Protein 7V9P (pdb70)

Foldseek 3Di:
DAWFFPVLLVVVLVFKAWAEKEKEKECAVVLDDPPQWWIKIKIKTKMFTPDAQAKDFWAAAAPFWPWKAKQRRTADCPVPDNHPHGIDGRHHGIMIMITIGIATEDCQLQAKHWDFDDVPRKIKIKGQQPPHRLNRRYIGNQAFFRWYKYKYKYKYQPLKDKDWQAQWDWADDPPRIIMTTGDTWQIWHSRLTMIIMINWDKDWDWQPAPVAHIAIEMETEHPVLVVQAPVVVVVLLLSLLQVPVCVLQVHHQDTHYAYEYEDEPHPPAWDQRNRYIYGHCVLRDPDDAAVVSVVVSSLVSQLSSNCSQQDTQAHANHCLCVLVSNLVSNLRSLVSCLVGHPPVQSVLVLLQPLLVVVQLQLQFPPHFFCRDDDGISVSHVSSLSNQAVLQVCLVLDVVLLSVLSNVLSVVAGSGYDHPVSSVVSSCVSRVDDCVVVCVQHGGWTAAKEWEKDFDADPQQATQWIKIFIWFGPPTDGAWHKTWAKKWAWAQDVVHGFTETDDIDTDIDTPGMDIDPVRGGPHRHQAIWGHPVVRHNHQYDYDDRNLVCCLVALLRHDRSNVSSVSLVNQLVCLLQLNHALVSLLCQQLDDDCRGHLNSRPDLSSSLSSLVSNQCSLQQQAAVVCSVVSLVSLLVSLVVSLLPDDAQHNSNVSSLLSNLQGDDDPVSLVQLVCCLVVVNHRHNDDCDLVVNLSSLLSCQLVVNDDLVVLVVSCVVPVDPVSLLSSLLSQLSRQDLVSLVVLCCCLQPPPVDDQSNSLSSLNNNDGSVRLVSCVVCLLVLLVRLQVSPVPDPPVRSVSSNQSSHPLSDQDVVSLVSLVVSLVDDGDPVSNSSSSSSSVSSVSSVSSNVSNVD/DAWDFPVLLVVCLVFKAWAEKEWEWEAADAFKIKIKIKTKMFTPDFQAKDFWAAAAPFWPWKAKPNRTADCVPPDRRGHGIGGGHHRIIIMMTIGIAGEDCQQAAWHWDQDPVPRKIKIKHQQPPHRLNRHYIGRQFWFRWYKYWYKYKYQQLKDKDWQAAWDWDDPPPNIIITTGDIWFIGHSRLTIIIMINWDKDWDWQPDDDPAHIAIEMETEHPVLVVQAPVVVLVLLVSLLQVPPCVLQVHHQPTHYAYEYAYEPHPPQWDQRRRYIYGHCVLRPPDDAAVVSVLVSSLVSQLSVNCSQQDTQAHANHCLCVLVSNLVSNLRSLVSCCVGHPPVQSVLVLVQPLLLVQQLQLQFPPHFFSRDDDRIPVRHSSSLSNQAVLQVCLVLDVVLLSQLSNVLSVVAGSGYDHPVSSVVSSCVSRVDDCPCVCVQHRGWTAAKEWEKDFDADPVQATQWIKIFIWFGPPTPGAWDKTWAKKWAWAQDPVPGFTETDDIDTDIDTDGMDIDVVRGGPHRHQAIWGRPVVRHRHQYDYDPRNLVCLLVPLLRHDRSRVSSVSLSNQLVCLLQLNHALVSLLCQQLDDDCRGHLNSRPDLSSSLSSLVSNQCSLQQQAAPVCSVVSLVSLLVSLVVSLLVDDAQHNSVVSSLLSNLQGDDDVVSLVQLVCCLVVVNHRGNDDCDLVNNLSSLLSCQLVVNDDPVVLVVSCVVPVDPVSVLSSLLSQLSRQDLVSLVVLVCCLLPVPPDPLSSSLSSLNNNDGSVRLPSCPVVLLVLLVRLQVLPVPDPPVSSVSSNLSSHPLSDLDVVSLVSLVVSQVDDGDDVSNSSSSSSSVSSVSSNSSNVSNVD

Sequence (1695 aa):
PPNLTREQAEQRAALLEVQSYAIELDLSAGAGGPEVETFGSTTTVRFRSATPGAESWIDLVAARVRSAVLNGVELDVSDYDESTGIRLPELAADNELVVHADCQYTNTGEGLHRFIDPVDGGVYLYSQFETADAKRMFTCFDQPDLKATYQITVTAPQDWKVISNAAGEVTDTGEGTRRHVFDTTKPMSTYLVALVAGPYAEWRDVFPGDGQDEIPLGIYCRASLAEHLDAERLFIETKQGFGFFHKAFGVPYPFGKYDQCFVPEFNAGAMENAGCVTFLEDYVFRSRVTGYLYERRSETVLHEMAHMWFGDLVTMRWWDDLWLNESFATWASVLAQVGATQYTNAWTTFASVEKSWAYRQDQLPSTHPVAADIPDLQAVTYAKGASVVLKQLVAYVGLENFLAGLKVYFDRHAWGNATLDDLLVALEEASGRDLSWWSSAQWLQTTGLNMLRPKLAIDDEGRFTSFSVLQSPARPGAGEHRTHRLAIGIYDDDPATGELVRTHRVELDVTGERTEVPDLVGVHRGKLVLVNDDDLTYCTMRLDPQSLATLIDRIADIQESLPRALCWSTAWEMTREEAELKARDFVSLVLGSSPTTGIGAESEIGVVQRVLLQTQTALASYADPAWQPEGWRRFAGRLLELARAAEPGSDHQLAFVNSLAGSVLGEEQISAMMRGWLDGTAPLEGLTVDTDLRWGLLQALVAHGAAGEAEIDAELERDQTATGRRRAERARSLIPTPEAKEKAWQRAVHDDQLPNAISSDAIISGFQHPGQRELLASYVRRYFDEIDEVWHRRSSERAQPTVIGLFPSWAVDEDTVAVADRWLEGEHAPALRRLVSEGRAGIVRALAAREFDRSPPNLTREQAEQRAALLEVQSYAIELDLSAVETFGSTTTVRFRSATPGAESWIDLVAARVRSAVLNGVELDVSDYDESTGIRLPELAADNELVVHADCQYTNTGEGLHRFIDPVDGGVYLYSQFETADAKRMFTCFDQPDLKATYQITVTAPQDWKVISNAAGEVTDTGEGTRRHVFDTTKPMSTYLVALVAGPYAEWRDVFPGDDGQDEIPLGIYCRASLAEHLDAERLFIETKQGFGFFHKAFGVPYPFGKYDQCFVPEFNAGAMENAGCVTFLEDYVFRSRVTGYLYERRSETVLHEMAHMWFGDLVTMRWWDDLWLNESFATWASVLAQVGATQYTNNAWTTFASVEKSWAYRQDQLPSTHPVAADIPDLQAVTYAKGASVLKQLVAYVGLENFLAGLKVYFDRHAWGNATLDDLLVALEEASGRDLSWWSAQWLQTTGLNMLRPKLAIDDEGRFTSFSSVLQSPARPGAGEHRTHRLAIGIYDDDPATGELVRTHRVELDVTGERTEVPDLVGVHRGKLVLVNDDDLTYCTMRLDPQSLATLIDRIADIQESLPRALCWSTAWEMTREAELKARDFVSLVLGSSPTTGIGAESEIGVVQRVLLQTQTALASYADPAWQPEGWRRFAGRLLELARAAEPGSDHQLAFVNSLAGSVLGEEQISAMRGWLDGTAPLEGLTVDTDDLRWGLLQALVAHGAAGEAEIDAELERDQTATGRRRAERARSLIPTPEAKEKAWQRAVHDDQLPNAISDAIISGFQHPGQRELLASYVRRYFDEIDEVWHRRSSERAQPTVIGLFPSWAVDEDTVAVADRWLEGEHAPALRRLVSEGRAGIVRALAAREFDRS

InterPro domains:
  IPR001930 Peptidase M1, alanine aminopeptidase/leukotriene A4 hydrolase [PR00756] (137-152)
  IPR001930 Peptidase M1, alanine aminopeptidase/leukotriene A4 hydrolase [PR00756] (184-199)
  IPR001930 Peptidase M1, alanine aminopeptidase/leukotriene A4 hydrolase [PR00756] (269-279)
  IPR001930 Peptidase M1, alanine aminopeptidase/leukotriene A4 hydrolase [PR00756] (303-318)
  IPR001930 Peptidase M1, alanine aminopeptidase/leukotriene A4 hydrolase [PR00756] (322-334)
  IPR012778 Peptidase M1, aminopeptidase [TIGR02412] (5-857)
  IPR014782 Peptidase M1, membrane alanine aminopeptidase [PF01433] (241-451)
  IPR024571 ERAP1-like C-terminal domain [PF11838] (536-848)
  IPR027268 Peptidase M4/M1, CTD superfamily [G3DSA:1.10.390.10] (212-456)
  IPR042097 Aminopeptidase N-like , N-terminal domain superfamliy [G3DSA:2.60.40.1730] (18-202)
  IPR042097 Aminopeptidase N-like , N-terminal domain superfamliy [SSF63737] (14-201)
  IPR045357 Aminopeptidase N-like , N-terminal domain [PF17900] (104-194)
  IPR050344 Peptidase M1 family aminopeptidases [PTHR11533] (18-582)

Solvent-accessible surface area: 61987 Å² total; per-residue (Å²): 100,30,57,11,39,44,102,71,2,90,108,0,29,85,26,6,102,8,58,34,2,40,1,100,4,74,0,50,66,0,52,33,27,121,130,26,107,29,6,15,2,29,0,32,0,128,2,97,8,79,77,88,41,22,93,4,35,0,6,0,5,1,46,132,15,136,36,4,37,6,68,63,100,144,26,121,27,95,128,39,72,64,62,77,6,5,120,0,58,134,3,40,55,96,7,61,0,39,1,63,0,24,0,54,22,19,134,50,11,60,0,1,1,16,29,70,3,118,115,79,50,12,6,0,0,0,1,13,0,46,28,11,26,0,5,40,0,0,1,0,0,3,3,1,22,8,22,2,31,0,47,3,10,0,31,0,17,103,111,12,78,16,8,2,7,18,53,29,127,72,67,104,54,72,151,49,19,81,91,8,48,12,84,79,12,95,43,1,0,1,2,0,1,0,0,0,0,0,38,2,26,76,71,116,45,60,22,84,52,67,93,6,116,102,4,48,0,0,1,9,0,29,43,26,35,27,145,70,14,44,8,97,72,4,11,34,7,0,60,54,0,0,42,39,0,43,148,16,0,32,17,54,15,14,18,53,17,0,7,5,0,2,0,1,94,14,120,56,21,17,3,5,0,1,0,0,0,0,0,47,26,98,41,14,26,75,14,94,27,6,25,31,72,47,18,46,1,0,14,25,0,0,26,9,0,0,0,0,0,8,2,0,4,2,1,11,104,15,6,40,15,21,15,6,5,36,0,0,0,14,3,0,0,1,11,0,0,18,54,28,12,124,16,83,62,1,14,3,11,2,2,10,4,16,0,13,112,0,17,122,81,5,33,21,82,25,33,67,39,6,29,43,123,23,69,29,21,144,44,72,48,92,14,6,0,0,0,0,4,6,0,6,4,5,26,5,24,22,146,50,0,41,53,0,0,77,60,7,1,81,127,30,38,80,22,21,2,41,28,90,37,0,15,55,1,0,52,115,35,28,72,63,86,1,86,175,5,11,50,28,1,4,105,20,22,0,9,0,54,0,76,7,121,37,42,75,42,158,118,18,94,3,73,61,7,4,0,58,7,39,52,0,140,50,38,91,14,40,57,1,17,0,59,0,0,0,0,0,1,38,46,7,19,7,34,27,53,1,4,4,22,4,22,15,61,23,52,0,75,22,58,131,26,112,4,101,36,0,81,33,10,84,9,14,75,0,0,0,0,3,1,14,1,2,0,0,3,16,14,4,8,9,118,85,0,50,60,14,1,79,102,46,4,21,50,3,67,37,12,23,5,14,0,9,0,4,15,6,1,17,8,13,1,15,67,26,66,21,54,1,67,58,0,2,73,14,0,12,25,107,35,94,91,41,4,0,18,38,3,79,38,22,11,4,0,48,51,3,3,95,18,0,24,57,0,0,28,24,16,0,15,63,93,30,5,76,54,0,15,154,121,0,1,30,29,0,6,98,13,0,125,86,18,79,57,26,24,38,45,4,15,4,6,0,72,12,0,17,35,0,37,15,39,128,111,17,17,64,12,0,65,5,9,8,77,42,112,63,87,22,127,41,18,71,42,32,51,33,10,36,0,11,0,2,4,2,0,0,6,53,54,44,9,39,74,81,55,0,71,61,8,37,135,153,10,128,60,77,44,0,108,91,64,0,11,76,0,59,2,1,27,40,54,101,76,12,0,66,116,5,2,73,64,2,2,71,51,70,160,34,63,71,47,6,5,58,10,1,12,57,0,2,60,16,48,48,6,75,150,45,0,60,75,10,8,131,59,0,10,112,27,4,51,91,0,42,168,85,19,70,74,106,38,0,88,43,0,1,88,25,1,10,0,56,25,15,14,68,114,92,5,10,55,25,1,59,182,16,36,140,37,174,36,39,108,51,1,77,120,19,0,31,40,19,74,24,32,4,64,48,2,38,53,4,14,100,71,1,125,94,86,34,55,12,41,50,104,74,3,97,113,0,30,83,29,8,106,9,54,34,2,41,0,102,4,70,1,46,94,132,98,22,6,16,2,27,0,34,0,134,1,93,8,80,74,89,45,22,81,7,59,0,6,1,7,6,46,128,16,134,30,0,37,5,63,69,95,126,25,122,31,90,126,44,71,66,66,76,3,8,162,0,51,134,4,42,52,93,6,58,0,40,1,61,0,21,0,81,17,20,128,68,4,65,0,0,2,62,27,92,1,121,112,75,50,12,32,0,0,0,1,13,0,45,30,8,22,0,4,44,0,0,2,0,0,4,2,1,24,6,23,3,31,1,47,1,14,0,31,0,33,92,117,23,72,17,8,1,10,16,58,40,133,70,65,105,53,42,99,42,15,68,90,5,51,10,88,80,12,106,44,2,0,1,2,0,1,0,0,0,0,0,37,1,22,74,68,118,42,62,20,78,46,23,92,72,6,121,105,3,54,0,0,1,9,0,24,50,37,12,23,169,87,14,47,5,140,73,4,12,41,6,0,59,52,0,0,16,38,0,13,106,16,0,36,16,62,14,17,20,53,16,0,7,5,0,2,0,1,106,17,115,53,23,17,4,4,0,1,0,0,0,0,1,39,17,95,37,2,26,83,20,92,26,6,26,35,74,49,17,43,2,0,12,25,1,0,26,8,0,0,0,0,0,9,1,0,5,2,0,12,105,18,6,38,19,17,13,6,4,29,0,0,0,15,3,0,0,0,13,0,0,20,53,32,15,124,17,86,59,1,13,3,12,2,2,12,3,14,2,14,95,0,15,122,93,5,40,35,85,22,34,78,37,7,29,42,119,21,72,28,23,134,43,66,45,94,17,5,0,0,0,0,4,5,0,5,4,6,14,5,25,21,143,52,0,38,52,0,0,77,54,8,1,81,125,38,38,84,22,21,2,42,25,92,39,0,17,51,2,0,48,113,36,28,72,58,78,1,87,81,2,15,53,37,0,1,102,20,21,0,6,0,56,0,77,5,127,47,43,76,47,153,114,18,79,3,72,59,7,19,0,48,8,30,36,0,150,55,50,96,21,40,56,0,17,0,57,0,0,0,0,0,1,37,60,7,18,8,33,25,50,1,2,5,24,5,23,15,58,25,47,0,59,29,96,156,22,135,2,100,34,0,83,32,9,79,10,13,73,0,0,0,0,3,1,13,1,1,0,0,2,13,12,4,8,7,116,85,0,47,60,14,1,78,104,44,5,22,48,2,68,39,11,24,7,13,3,10,0,6,20,4,1,18,12,13,1,15,82,26,60,22,58,2,69,56,0,2,73,13,0,11,25,106,36,114,68,43,3,0,18,42,3,77,37,20,14,4,0,48,53,3,4,97,20,0,24,56,0,0,26,26,15,0,20,58,90,33,11,80,57,0,11,149,126,0,2,26,34,0,4,103,14,0,127,88,17,79,41,28,22,40,45,3,14,3,4,0,74,13,0,16,36,0,38,14,36,130,111,17,11,75,12,1,75,5,9,10,82,43,113,60,86,22,138,42,16,73,41,32,55,39,11,32,0,15,0,2,3,2,0,0,6,46,49,37,8,38,87,81,56,0,75,62,11,35,146,159,18,79,70,72,45,0,115,99,56,0,12,70,0,66,3,1,21,42,55,96,75,13,0,59,124,7,1,69,62,1,3,73,64,50,100,25,73,54,58,12,8,57,11,1,12,57,0,1,59,14,52,45,7,65,143,48,0,62,75,9,10,147,62,2,11,112,36,5,48,84,1,43,147,88,18,68,57,82,80,0,71,44,3,1,99,20,2,18,3,57,22,18,14,69,118,81,11,10,54,26,2,54,68,19,27,152,33,165,36,36,116,51,1,82,113,16,0,25,37,21,75,22,35,11,61,44,3,36,52,5,13,92,78,1,118,102

Nearest PDB structures (foldseek):
  7v9p-assembly2_B  TM=1.001E+00  e=0.000E+00  Saccharopolyspora erythraea NRRL 2338
  7v9p-assembly1_A  TM=9.987E-01  e=0.000E+00  Saccharopolyspora erythraea NRRL 2338
  7v9o-assembly1_A  TM=9.554E-01  e=0.000E+00  Saccharopolyspora erythraea NRRL 2338
  7v9q-assembly1_A  TM=8.809E-01  e=0.000E+00  Saccharopolyspora erythraea NRRL 2338
  4j3b-assembly1_A  TM=7.709E-01  e=1.408E-34  Plasmodium falciparum FcB1/Columbia

B-factor: mean 42.6, std 12.94, range [20.42, 104.17]

Structure (mmCIF, N/CA/C/O backbone):
data_7V9P
#
_entry.id   7V9P
#
_cell.length_a   91.420
_cell.length_b   66.630
_cell.length_c   153.740
_cell.angle_alpha   90.000
_cell.angle_beta   93.410
_cell.angle_gamma   90.000
#
_symmetry.space_group_name_H-M   'P 1 21 1'
#
loop_
_entity.id
_entity.type
_entity.pdbx_description
1 polymer 'Alanine aminopeptidase'
2 non-polymer 'ZINC ION'
3 water water
#
loop_
_atom_site.group_PDB
_atom_site.id
_atom_site.type_symbol
_atom_site.label_atom_id
_atom_site.label_alt_id
_atom_site.label_comp_id
_atom_site.label_asym_id
_atom_site.label_entity_id
_atom_site.label_seq_id
_atom_site.pdbx_PDB_ins_code
_atom_site.Cartn_x
_atom_site.Cartn_y
_atom_site.Cartn_z
_atom_site.occupancy
_atom_site.B_iso_or_equiv
_atom_site.auth_seq_id
_atom_site.auth_comp_id
_atom_site.auth_asym_id
_atom_site.auth_atom_id
_atom_site.pdbx_PDB_model_num
ATOM 1 N N . PRO A 1 27 ? 14.075 -18.072 88.379 1.00 84.93 3 PRO A N 1
ATOM 2 C CA . PRO A 1 27 ? 15.376 -17.533 87.997 1.00 72.94 3 PRO A CA 1
ATOM 3 C C . PRO A 1 27 ? 15.453 -16.091 88.488 1.00 67.12 3 PRO A C 1
ATOM 4 O O . PRO A 1 27 ? 14.438 -15.454 88.597 1.00 68.30 3 PRO A O 1
ATOM 8 N N . PRO A 1 28 ? 16.655 -15.569 88.770 1.00 64.86 4 PRO A N 1
ATOM 9 C CA . PRO A 1 28 ? 16.800 -14.179 89.189 1.00 65.34 4 PRO A CA 1
ATOM 10 C C . PRO A 1 28 ? 16.308 -13.065 88.248 1.00 67.21 4 PRO A C 1
ATOM 11 O O . PRO A 1 28 ? 16.347 -13.274 87.064 1.00 75.86 4 PRO A O 1
ATOM 15 N N . ASN A 1 29 ? 15.877 -11.914 88.781 1.00 65.72 5 ASN A N 1
ATOM 16 C CA . ASN A 1 29 ? 15.495 -10.819 87.954 1.00 71.03 5 ASN A CA 1
ATOM 17 C C . ASN A 1 29 ? 16.473 -9.717 88.128 1.00 67.91 5 ASN A C 1
ATOM 18 O O . ASN A 1 29 ? 16.196 -8.723 88.698 1.00 69.41 5 ASN A O 1
ATOM 23 N N . LEU A 1 30 ? 17.655 -9.937 87.643 1.00 62.05 6 LEU A N 1
ATOM 24 C CA . LEU A 1 30 ? 18.697 -8.953 87.763 1.00 60.91 6 LEU A CA 1
ATOM 25 C C . LEU A 1 30 ? 18.304 -7.586 87.228 1.00 61.94 6 LEU A C 1
ATOM 26 O O . LEU A 1 30 ? 17.917 -7.465 86.109 1.00 62.62 6 LEU A O 1
ATOM 31 N N . THR A 1 31 ? 18.319 -6.576 88.072 1.00 57.85 7 THR A N 1
ATOM 32 C CA . THR A 1 31 ? 17.987 -5.231 87.629 1.00 55.69 7 THR A CA 1
ATOM 33 C C . THR A 1 31 ? 19.232 -4.526 87.107 1.00 52.89 7 THR A C 1
ATOM 34 O O . THR A 1 31 ? 20.367 -4.902 87.415 1.00 50.82 7 THR A O 1
ATOM 38 N N . ARG A 1 32 ? 19.001 -3.488 86.299 1.00 53.44 8 ARG A N 1
ATOM 39 C CA . ARG A 1 32 ? 20.108 -2.700 85.772 1.00 54.78 8 ARG A CA 1
ATOM 40 C C . ARG A 1 32 ? 20.975 -2.146 86.896 1.00 53.28 8 ARG A C 1
ATOM 41 O O . ARG A 1 32 ? 22.208 -2.219 86.830 1.00 51.84 8 ARG A O 1
ATOM 49 N N . GLU A 1 33 ? 20.346 -1.604 87.946 1.00 55.38 9 GLU A N 1
ATOM 50 C CA . GLU A 1 33 ? 21.094 -1.029 89.064 1.00 58.13 9 GLU A CA 1
ATOM 51 C C . GLU A 1 33 ? 21.929 -2.085 89.787 1.00 50.70 9 GLU A C 1
ATOM 52 O O . GLU A 1 33 ? 23.074 -1.820 90.168 1.00 52.17 9 GLU A O 1
ATOM 58 N N . GLN A 1 34 ? 21.418 -3.279 89.928 1.00 46.78 10 GLN A N 1
ATOM 59 C CA . GLN A 1 34 ? 22.154 -4.363 90.524 1.00 51.25 10 GLN A CA 1
ATOM 60 C C . GLN A 1 34 ? 23.343 -4.719 89.676 1.00 55.17 10 GLN A C 1
ATOM 61 O O . GLN A 1 34 ? 24.422 -4.939 90.139 1.00 46.56 10 GLN A O 1
ATOM 67 N N . ALA A 1 35 ? 23.118 -4.797 88.382 1.00 50.84 11 ALA A N 1
ATOM 68 C CA . ALA A 1 35 ? 24.212 -5.081 87.461 1.00 44.21 11 ALA A CA 1
ATOM 69 C C . ALA A 1 35 ? 25.282 -3.998 87.526 1.00 41.78 11 ALA A C 1
ATOM 70 O O . ALA A 1 35 ? 26.481 -4.299 87.488 1.00 44.88 11 ALA A O 1
ATOM 72 N N . GLU A 1 36 ? 24.870 -2.731 87.617 1.00 44.13 12 GLU A N 1
ATOM 73 C CA . GLU A 1 36 ? 25.831 -1.634 87.686 1.00 44.54 12 GLU A CA 1
ATOM 74 C C . GLU A 1 36 ? 26.643 -1.687 88.973 1.00 48.07 12 GLU A C 1
ATOM 75 O O . GLU A 1 36 ? 27.864 -1.482 88.962 1.00 49.61 12 GLU A O 1
ATOM 81 N N . GLN A 1 37 ? 25.971 -1.948 90.093 1.00 53.49 13 GLN A N 1
ATOM 82 C CA . GLN A 1 37 ? 26.656 -2.121 91.372 1.00 48.04 13 GLN A CA 1
ATOM 83 C C . GLN A 1 37 ? 27.695 -3.237 91.287 1.00 52.34 13 GLN A C 1
ATOM 84 O O . GLN A 1 37 ? 28.873 -3.029 91.607 1.00 43.82 13 GLN A O 1
ATOM 90 N N . ARG A 1 38 ? 27.285 -4.419 90.808 1.00 48.66 14 ARG A N 1
ATOM 91 C CA . ARG A 1 38 ? 28.227 -5.529 90.679 1.00 52.06 14 ARG A CA 1
ATOM 92 C C . ARG A 1 38 ? 29.382 -5.177 89.740 1.00 49.62 14 ARG A C 1
ATOM 93 O O . ARG A 1 38 ? 30.541 -5.508 90.025 1.00 46.19 14 ARG A O 1
ATOM 101 N N . ALA A 1 39 ? 29.092 -4.469 88.634 1.00 49.24 15 ALA A N 1
ATOM 102 C CA . ALA A 1 39 ? 30.133 -4.123 87.666 1.00 38.32 15 ALA A CA 1
ATOM 103 C C . ALA A 1 39 ? 31.115 -3.097 88.220 1.00 48.42 15 ALA A C 1
ATOM 104 O O . ALA A 1 39 ? 32.316 -3.165 87.927 1.00 47.29 15 ALA A O 1
ATOM 106 N N . ALA A 1 40 ? 30.619 -2.114 88.980 1.00 44.91 16 ALA A N 1
ATOM 107 C CA . ALA A 1 40 ? 31.504 -1.197 89.695 1.00 48.03 16 ALA A CA 1
ATOM 108 C C . ALA A 1 40 ? 32.476 -1.948 90.600 1.00 49.80 16 ALA A C 1
ATOM 109 O O . ALA A 1 40 ? 33.650 -1.581 90.707 1.00 48.84 16 ALA A O 1
ATOM 111 N N . LEU A 1 41 ? 32.007 -3.021 91.238 1.00 47.51 17 LEU A N 1
ATOM 112 C CA . LEU A 1 41 ? 32.793 -3.730 92.244 1.00 49.68 17 LEU A CA 1
ATOM 113 C C . LEU A 1 41 ? 33.770 -4.728 91.623 1.00 55.72 17 LEU A C 1
ATOM 114 O O . LEU A 1 41 ? 34.951 -4.750 91.988 1.00 52.79 17 LEU A O 1
ATOM 119 N N . LEU A 1 42 ? 33.307 -5.557 90.684 1.00 44.81 18 LEU A N 1
ATOM 120 C CA . LEU A 1 42 ? 34.032 -6.748 90.252 1.00 45.36 18 LEU A CA 1
ATOM 121 C C . LEU A 1 42 ? 34.645 -6.585 88.863 1.00 49.48 18 LEU A C 1
ATOM 122 O O . LEU A 1 42 ? 34.149 -5.824 88.027 1.00 46.35 18 LEU A O 1
ATOM 127 N N . GLU A 1 43 ? 35.746 -7.303 88.635 1.00 41.29 19 GLU A N 1
ATOM 128 C CA . GLU A 1 43 ? 36.349 -7.452 87.313 1.00 42.86 19 GLU A CA 1
ATOM 129 C C . GLU A 1 43 ? 36.833 -8.890 87.177 1.00 42.85 19 GLU A C 1
ATOM 130 O O . GLU A 1 43 ? 37.728 -9.314 87.913 1.00 41.45 19 GLU A O 1
ATOM 136 N N . VAL A 1 44 ? 36.260 -9.635 86.231 1.00 41.99 20 VAL A N 1
ATOM 137 C CA . VAL A 1 44 ? 36.438 -11.087 86.147 1.00 41.21 20 VAL A CA 1
ATOM 138 C C . VAL A 1 44 ? 37.544 -11.387 85.148 1.00 37.57 20 VAL A C 1
ATOM 139 O O . VAL A 1 44 ? 37.575 -10.804 84.061 1.00 33.90 20 VAL A O 1
ATOM 143 N N . GLN A 1 45 ? 38.458 -12.291 85.510 1.00 37.54 21 GLN A N 1
ATOM 144 C CA . GLN A 1 45 ? 39.539 -12.643 84.596 1.00 37.46 21 GLN A CA 1
ATOM 145 C C . GLN A 1 45 ? 39.231 -13.895 83.797 1.00 34.00 21 GLN A C 1
ATOM 146 O O . GLN A 1 45 ? 39.343 -13.886 82.562 1.00 33.45 21 GLN A O 1
ATOM 152 N N . SER A 1 46 ? 38.855 -14.981 84.476 1.00 34.27 22 SER A N 1
ATOM 153 C CA . SER A 1 46 ? 38.787 -16.260 83.799 1.00 34.63 22 SER A CA 1
ATOM 154 C C . SER A 1 46 ? 37.811 -17.192 84.498 1.00 34.09 22 SER A C 1
ATOM 155 O O . SER A 1 46 ? 37.694 -17.191 85.730 1.00 34.67 22 SER A O 1
ATOM 158 N N . TYR A 1 47 ? 37.132 -17.995 83.687 1.00 35.39 23 TYR A N 1
ATOM 159 C CA . TYR A 1 47 ? 36.369 -19.149 84.130 1.00 33.65 23 TYR A CA 1
ATOM 160 C C . TYR A 1 47 ? 37.022 -20.413 83.585 1.00 33.81 23 TYR A C 1
ATOM 161 O O . TYR A 1 47 ? 37.465 -20.457 82.433 1.00 34.38 23 TYR A O 1
ATOM 170 N N . ALA A 1 48 ? 37.084 -21.437 84.428 1.00 34.43 24 ALA A N 1
ATOM 171 C CA . ALA A 1 48 ? 37.458 -22.785 84.038 1.00 34.64 24 ALA A CA 1
ATOM 172 C C . ALA A 1 48 ? 36.257 -23.647 84.384 1.00 35.14 24 ALA A C 1
ATOM 173 O O . ALA A 1 48 ? 35.894 -23.757 85.559 1.00 37.27 24 ALA A O 1
ATOM 175 N N . ILE A 1 49 ? 35.619 -24.229 83.373 1.00 35.96 25 ILE A N 1
ATOM 176 C CA . ILE A 1 49 ? 34.362 -24.937 83.552 1.00 37.26 25 ILE A CA 1
ATOM 177 C C . ILE A 1 49 ? 34.602 -26.400 83.197 1.00 41.24 25 ILE A C 1
ATOM 178 O O . ILE A 1 49 ? 35.243 -26.701 82.182 1.00 36.76 25 ILE A O 1
ATOM 183 N N . GLU A 1 50 ? 34.138 -27.303 84.068 1.00 34.65 26 GLU A N 1
ATOM 184 C CA . GLU A 1 50 ? 34.225 -28.746 83.854 1.00 42.75 26 GLU A CA 1
ATOM 185 C C . GLU A 1 50 ? 32.822 -29.333 83.929 1.00 41.55 26 GLU A C 1
ATOM 186 O O . GLU A 1 50 ? 32.174 -29.286 84.985 1.00 41.93 26 GLU A O 1
ATOM 192 N N . LEU A 1 51 ? 32.363 -29.887 82.816 1.00 37.59 27 LEU A N 1
ATOM 193 C CA . LEU A 1 51 ? 31.035 -30.475 82.698 1.00 45.56 27 LEU A CA 1
ATOM 194 C C . LEU A 1 51 ? 31.161 -31.990 82.576 1.00 46.90 27 LEU A C 1
ATOM 195 O O . LEU A 1 51 ? 31.900 -32.500 81.723 1.00 42.09 27 LEU A O 1
ATOM 200 N N . ASP A 1 52 ? 30.451 -32.706 83.439 1.00 43.35 28 ASP A N 1
ATOM 201 C CA . ASP A 1 52 ? 30.391 -34.161 83.370 1.00 43.96 28 ASP A CA 1
ATOM 202 C C . ASP A 1 52 ? 29.063 -34.528 82.719 1.00 39.95 28 ASP A C 1
ATOM 203 O O . ASP A 1 52 ? 28.014 -34.532 83.370 1.00 49.28 28 ASP A O 1
ATOM 208 N N . LEU A 1 53 ? 29.098 -34.771 81.412 1.00 43.24 29 LEU A N 1
ATOM 209 C CA . LEU A 1 53 ? 27.909 -35.147 80.667 1.00 41.98 29 LEU A CA 1
ATOM 210 C C . LEU A 1 53 ? 27.846 -36.646 80.408 1.00 45.39 29 LEU A C 1
ATOM 211 O O . LEU A 1 53 ? 27.151 -37.076 79.478 1.00 46.78 29 LEU A O 1
ATOM 216 N N . SER A 1 54 ? 28.577 -37.455 81.188 1.00 48.99 30 SER A N 1
ATOM 217 C CA . SER A 1 54 ? 28.647 -38.881 80.872 1.00 49.46 30 SER A CA 1
ATOM 218 C C . SER A 1 54 ? 27.281 -39.551 80.991 1.00 45.67 30 SER A C 1
ATOM 219 O O . SER A 1 54 ? 26.997 -40.507 80.265 1.00 51.14 30 SER A O 1
ATOM 222 N N . ALA A 1 55 ? 26.409 -39.036 81.851 1.00 46.74 31 ALA A N 1
ATOM 223 C CA . ALA A 1 55 ? 25.065 -39.582 81.988 1.00 54.41 31 ALA A CA 1
ATOM 224 C C . ALA A 1 55 ? 24.081 -39.002 80.978 1.00 58.71 31 ALA A C 1
ATOM 225 O O . ALA A 1 55 ? 22.903 -39.371 81.004 1.00 50.23 31 ALA A O 1
ATOM 227 N N . GLY A 1 56 ? 24.537 -38.130 80.073 1.00 52.59 32 GLY A N 1
ATOM 228 C CA . GLY A 1 56 ? 23.622 -37.364 79.243 1.00 46.69 32 GLY A CA 1
ATOM 229 C C . GLY A 1 56 ? 22.954 -38.141 78.127 1.00 51.93 32 GLY A C 1
ATOM 230 O O . GLY A 1 56 ? 21.926 -37.685 77.610 1.00 49.26 32 GLY A O 1
ATOM 231 N N . ALA A 1 57 ? 23.431 -39.309 77.806 1.00 48.45 33 ALA A N 1
ATOM 232 C CA . ALA A 1 57 ? 22.823 -40.127 76.791 1.00 56.88 33 ALA A CA 1
ATOM 233 C C . ALA A 1 57 ? 21.673 -41.085 77.245 1.00 65.36 33 ALA A C 1
ATOM 234 O O . ALA A 1 57 ? 21.183 -41.884 76.491 1.00 53.54 33 ALA A O 1
ATOM 236 N N . GLY A 1 58 ? 21.211 -40.991 78.467 1.00 60.98 34 GLY A N 1
ATOM 237 C CA . GLY A 1 58 ? 20.120 -41.855 78.904 1.00 58.56 34 GLY A CA 1
ATOM 238 C C . GLY A 1 58 ? 18.729 -41.315 78.526 1.00 65.09 34 GLY A C 1
ATOM 239 O O . GLY A 1 58 ? 18.584 -40.424 77.748 1.00 68.77 34 GLY A O 1
ATOM 240 N N . GLY A 1 59 ? 17.690 -41.858 79.111 1.00 64.33 35 GLY A N 1
ATOM 241 C CA . GLY A 1 59 ? 16.350 -41.460 78.767 1.00 57.26 35 GLY A CA 1
ATOM 242 C C . GLY A 1 59 ? 15.913 -40.222 79.466 1.00 66.10 35 GLY A C 1
ATOM 243 O O . GLY A 1 59 ? 16.679 -39.594 80.122 1.00 67.31 35 GLY A O 1
ATOM 244 N N . PRO A 1 60 ? 14.640 -39.921 79.401 1.00 66.60 36 PRO A N 1
ATOM 245 C CA . PRO A 1 60 ? 13.941 -38.739 79.893 1.00 71.70 36 PRO A CA 1
ATOM 246 C C . PRO A 1 60 ? 14.139 -38.478 81.361 1.00 69.08 36 PRO A C 1
ATOM 247 O O . PRO A 1 60 ? 14.093 -37.337 81.745 1.00 68.75 36 PRO A O 1
ATOM 251 N N . GLU A 1 61 ? 14.293 -39.490 82.165 1.00 63.53 37 GLU A N 1
ATOM 252 C CA . GLU A 1 61 ? 14.545 -39.257 83.544 1.00 70.93 37 GLU A CA 1
ATOM 253 C C . GLU A 1 61 ? 15.865 -38.513 83.829 1.00 68.31 37 GLU A C 1
ATOM 254 O O . GLU A 1 61 ? 15.948 -37.905 84.868 1.00 68.74 37 GLU A O 1
ATOM 260 N N . VAL A 1 62 ? 16.889 -38.616 82.992 1.00 64.35 38 VAL A N 1
ATOM 261 C CA . VAL A 1 62 ? 18.139 -37.923 83.306 1.00 65.09 38 VAL A CA 1
ATOM 262 C C . VAL A 1 62 ? 17.848 -36.485 83.386 1.00 61.76 38 VAL A C 1
ATOM 263 O O . VAL A 1 62 ? 17.410 -35.875 82.455 1.00 61.97 38 VAL A O 1
ATOM 267 N N . GLU A 1 63 ? 18.177 -35.930 84.513 1.00 58.36 39 GLU A N 1
ATOM 268 C CA . GLU A 1 63 ? 17.805 -34.606 84.779 1.00 58.44 39 GLU A CA 1
ATOM 269 C C . GLU A 1 63 ? 18.914 -33.650 85.039 1.00 60.13 39 GLU A C 1
ATOM 270 O O . GLU A 1 63 ? 18.736 -32.459 84.899 1.00 53.45 39 GLU A O 1
ATOM 276 N N . THR A 1 64 ? 20.059 -34.165 85.397 1.00 55.34 40 THR A N 1
ATOM 277 C CA . THR A 1 64 ? 21.106 -33.238 85.804 1.00 56.44 40 THR A CA 1
ATOM 278 C C . THR A 1 64 ? 22.445 -33.670 85.220 1.00 47.48 40 THR A C 1
ATOM 279 O O . THR A 1 64 ? 22.633 -34.820 84.831 1.00 42.13 40 THR A O 1
ATOM 283 N N . PHE A 1 65 ? 23.381 -32.721 85.177 1.00 55.72 41 PHE A N 1
ATOM 284 C CA . PHE A 1 65 ? 24.761 -32.976 84.786 1.00 46.01 41 PHE A CA 1
ATOM 285 C C . PHE A 1 65 ? 25.688 -32.284 85.780 1.00 40.01 41 PHE A C 1
ATOM 286 O O . PHE A 1 65 ? 25.297 -31.336 86.462 1.00 46.76 41 PHE A O 1
ATOM 294 N N . GLY A 1 66 ? 26.926 -32.768 85.854 1.00 38.71 42 GLY A N 1
ATOM 295 C CA . GLY A 1 66 ? 27.887 -32.207 86.791 1.00 41.76 42 GLY A CA 1
ATOM 296 C C . GLY A 1 66 ? 28.555 -30.974 86.218 1.00 44.63 42 GLY A C 1
ATOM 297 O O . GLY A 1 66 ? 29.049 -30.995 85.086 1.00 44.74 42 GLY A O 1
ATOM 298 N N . SER A 1 67 ? 28.574 -29.894 87.006 1.00 45.77 43 SER A N 1
ATOM 299 C CA . SER A 1 67 ? 29.144 -28.606 86.612 1.00 41.10 43 SER A CA 1
ATOM 300 C C . SER A 1 67 ? 30.075 -28.122 87.717 1.00 44.51 43 SER A C 1
ATOM 301 O O . SER A 1 67 ? 29.616 -27.803 88.817 1.00 46.89 43 SER A O 1
ATOM 304 N N . THR A 1 68 ? 31.372 -28.065 87.417 1.00 40.50 44 THR A N 1
ATOM 305 C CA . THR A 1 68 ? 32.396 -27.461 88.266 1.00 40.53 44 THR A CA 1
ATOM 306 C C . THR A 1 68 ? 32.880 -26.165 87.623 1.00 38.02 44 THR A C 1
ATOM 307 O O . THR A 1 68 ? 33.274 -26.170 86.455 1.00 37.82 44 THR A O 1
ATOM 311 N N . THR A 1 69 ? 32.872 -25.065 88.375 1.00 38.86 45 THR A N 1
ATOM 312 C CA . THR A 1 69 ? 33.359 -23.778 87.877 1.00 35.51 45 THR A CA 1
ATOM 313 C C . THR A 1 69 ? 34.449 -23.236 88.787 1.00 40.70 45 THR A C 1
ATOM 314 O O . THR A 1 69 ? 34.279 -23.205 90.010 1.00 40.78 45 THR A O 1
ATOM 318 N N . THR A 1 70 ? 35.570 -22.822 88.198 1.00 38.72 46 THR A N 1
ATOM 319 C CA . THR A 1 70 ? 36.591 -22.056 88.903 1.00 36.69 46 THR A CA 1
ATOM 320 C C . THR A 1 70 ? 36.677 -20.658 88.302 1.00 37.21 46 THR A C 1
ATOM 321 O O . THR A 1 70 ? 36.987 -20.510 87.111 1.00 35.59 46 THR A O 1
ATOM 325 N N . VAL A 1 71 ? 36.444 -19.644 89.138 1.00 36.38 47 VAL A N 1
ATOM 326 C CA . VAL A 1 71 ? 36.353 -18.247 88.719 1.00 39.71 47 VAL A CA 1
ATOM 327 C C . VAL A 1 71 ? 37.423 -17.449 89.441 1.00 40.39 47 VAL A C 1
ATOM 328 O O . VAL A 1 71 ? 37.460 -17.428 90.677 1.00 41.10 47 VAL A O 1
ATOM 332 N N . ARG A 1 72 ? 38.267 -16.778 88.674 1.00 39.84 48 ARG A N 1
ATOM 333 C CA . ARG A 1 72 ? 39.231 -15.820 89.196 1.00 43.35 48 ARG A CA 1
ATOM 334 C C . ARG A 1 72 ? 38.741 -14.418 88.865 1.00 37.09 48 ARG A C 1
ATOM 335 O O . ARG A 1 72 ? 38.539 -14.091 87.688 1.00 35.74 48 ARG A O 1
ATOM 343 N N . PHE A 1 73 ? 38.564 -13.593 89.897 1.00 42.41 49 PHE A N 1
ATOM 344 C CA . PHE A 1 73 ? 38.038 -12.251 89.724 1.00 43.68 49 PHE A CA 1
ATOM 345 C C . PHE A 1 73 ? 38.640 -11.351 90.789 1.00 41.34 49 PHE A C 1
ATOM 346 O O . PHE A 1 73 ? 39.136 -11.821 91.819 1.00 42.21 49 PHE A O 1
ATOM 354 N N . ARG A 1 74 ? 38.607 -10.051 90.512 1.00 44.16 50 ARG A N 1
ATOM 355 C CA . ARG A 1 74 ? 39.097 -9.030 91.425 1.00 48.14 50 ARG A CA 1
ATOM 356 C C . ARG A 1 74 ? 37.936 -8.228 91.993 1.00 44.49 50 ARG A C 1
ATOM 357 O O . ARG A 1 74 ? 36.897 -8.063 91.349 1.00 46.91 50 ARG A O 1
ATOM 365 N N . SER A 1 75 ? 38.124 -7.756 93.225 1.00 51.23 51 SER A N 1
ATOM 366 C CA . SER A 1 75 ? 37.222 -6.826 93.889 1.00 46.29 51 SER A CA 1
ATOM 367 C C . SER A 1 75 ? 37.943 -5.503 94.101 1.00 56.59 51 SER A C 1
ATOM 368 O O . SER A 1 75 ? 39.130 -5.483 94.436 1.00 49.45 51 SER A O 1
ATOM 371 N N . ALA A 1 76 ? 37.232 -4.396 93.886 1.00 47.15 52 ALA A N 1
ATOM 372 C CA . ALA A 1 76 ? 37.849 -3.093 94.091 1.00 56.32 52 ALA A CA 1
ATOM 373 C C . ALA A 1 76 ? 37.807 -2.667 95.552 1.00 53.13 52 ALA A C 1
ATOM 374 O O . ALA A 1 76 ? 38.568 -1.776 95.945 1.00 59.91 52 ALA A O 1
ATOM 376 N N . THR A 1 77 ? 36.939 -3.295 96.352 1.00 56.61 53 THR A N 1
ATOM 377 C CA . THR A 1 77 ? 36.762 -3.002 97.775 1.00 57.84 53 THR A CA 1
ATOM 378 C C . THR A 1 77 ? 36.999 -4.279 98.571 1.00 59.53 53 THR A C 1
ATOM 379 O O . THR A 1 77 ? 36.061 -5.068 98.785 1.00 64.39 53 THR A O 1
ATOM 383 N N . PRO A 1 78 ? 38.228 -4.532 99.023 1.00 65.50 54 PRO A N 1
ATOM 384 C CA . PRO A 1 78 ? 38.459 -5.690 99.900 1.00 57.39 54 PRO A CA 1
ATOM 385 C C . PRO A 1 78 ? 37.587 -5.624 101.149 1.00 62.77 54 PRO A C 1
ATOM 386 O O . PRO A 1 78 ? 37.413 -4.564 101.754 1.00 59.51 54 PRO A O 1
ATOM 390 N N . GLY A 1 79 ? 37.018 -6.775 101.518 1.00 61.74 55 GLY A N 1
ATOM 391 C CA . GLY A 1 79 ? 36.099 -6.862 102.629 1.00 53.58 55 GLY A CA 1
ATOM 392 C C . GLY A 1 79 ? 34.637 -6.682 102.276 1.00 59.23 55 GLY A C 1
ATOM 393 O O . GLY A 1 79 ? 33.784 -6.852 103.157 1.00 68.77 55 GLY A O 1
ATOM 394 N N . ALA A 1 80 ? 34.358 -6.391 101.025 1.00 57.77 56 ALA A N 1
ATOM 395 C CA . ALA A 1 80 ? 33.012 -6.185 100.582 1.00 53.75 56 ALA A CA 1
ATOM 396 C C . ALA A 1 80 ? 32.288 -7.474 100.372 1.00 59.24 56 ALA A C 1
ATOM 397 O O . ALA A 1 80 ? 32.875 -8.503 100.440 1.00 58.71 56 ALA A O 1
ATOM 399 N N . GLU A 1 81 ? 30.994 -7.394 100.149 1.00 56.67 57 GLU A N 1
ATOM 400 C CA . GLU A 1 81 ? 30.182 -8.538 99.831 1.00 55.31 57 GLU A CA 1
ATOM 401 C C . GLU A 1 81 ? 29.601 -8.387 98.437 1.00 52.64 57 GLU A C 1
ATOM 402 O O . GLU A 1 81 ? 29.430 -7.304 97.982 1.00 53.58 57 GLU A O 1
ATOM 408 N N . SER A 1 82 ? 29.369 -9.496 97.756 1.00 56.38 58 SER A N 1
ATOM 409 C CA . SER A 1 82 ? 28.706 -9.552 96.448 1.00 59.56 58 SER A CA 1
ATOM 410 C C . SER A 1 82 ? 28.173 -10.930 96.186 1.00 60.58 58 SER A C 1
ATOM 411 O O . SER A 1 82 ? 28.287 -11.767 97.016 1.00 55.93 58 SER A O 1
ATOM 414 N N . TRP A 1 83 ? 27.506 -11.172 95.075 1.00 52.91 59 TRP A N 1
ATOM 415 C CA . TRP A 1 83 ? 27.037 -12.508 94.804 1.00 47.30 59 TRP A CA 1
ATOM 416 C C . TRP A 1 83 ? 27.348 -12.997 93.399 1.00 51.31 59 TRP A C 1
ATOM 417 O O . TRP A 1 83 ? 27.657 -12.231 92.549 1.00 48.49 59 TRP A O 1
ATOM 428 N N . ILE A 1 84 ? 27.307 -14.295 93.223 1.00 45.24 60 ILE A N 1
ATOM 429 C CA . ILE A 1 84 ? 27.501 -14.912 91.920 1.00 43.37 60 ILE A CA 1
ATOM 430 C C . ILE A 1 84 ? 26.300 -15.806 91.637 1.00 49.36 60 ILE A C 1
ATOM 431 O O . ILE A 1 84 ? 25.706 -16.390 92.548 1.00 47.05 60 ILE A O 1
ATOM 436 N N . ASP A 1 85 ? 25.918 -15.892 90.364 1.00 43.49 61 ASP A N 1
ATOM 437 C CA . ASP A 1 85 ? 24.669 -16.541 89.996 1.00 41.88 61 ASP A CA 1
ATOM 438 C C . ASP A 1 85 ? 24.884 -18.007 89.627 1.00 46.48 61 ASP A C 1
ATOM 439 O O . ASP A 1 85 ? 25.934 -18.393 89.103 1.00 46.96 61 ASP A O 1
ATOM 444 N N . LEU A 1 86 ? 23.855 -18.818 89.886 1.00 42.92 62 LEU A N 1
ATOM 445 C CA . LEU A 1 86 ? 23.815 -20.233 89.539 1.00 42.62 62 LEU A CA 1
ATOM 446 C C . LEU A 1 86 ? 22.399 -20.768 89.709 1.00 50.94 62 LEU A C 1
ATOM 447 O O . LEU A 1 86 ? 21.755 -20.528 90.738 1.00 55.19 62 LEU A O 1
ATOM 452 N N . VAL A 1 87 ? 21.894 -21.478 88.707 1.00 51.94 63 VAL A N 1
ATOM 453 C CA . VAL A 1 87 ? 20.597 -22.138 88.788 1.00 56.59 63 VAL A CA 1
ATOM 454 C C . VAL A 1 87 ? 20.870 -23.632 88.683 1.00 51.97 63 VAL A C 1
ATOM 455 O O . VAL A 1 87 ? 21.081 -24.170 87.589 1.00 51.83 63 VAL A O 1
ATOM 459 N N . ALA A 1 88 ? 20.868 -24.310 89.826 1.00 57.35 64 ALA A N 1
ATOM 460 C CA . ALA A 1 88 ? 21.136 -25.736 89.872 1.00 49.84 64 ALA A CA 1
ATOM 461 C C . ALA A 1 88 ? 20.160 -26.390 90.839 1.00 54.33 64 ALA A C 1
ATOM 462 O O . ALA A 1 88 ? 19.484 -25.715 91.617 1.00 61.59 64 ALA A O 1
ATOM 464 N N . ALA A 1 89 ? 20.085 -27.722 90.773 1.00 55.03 65 ALA A N 1
ATOM 465 C CA . ALA A 1 89 ? 19.311 -28.464 91.766 1.00 57.53 65 ALA A CA 1
ATOM 466 C C . ALA A 1 89 ? 20.020 -28.469 93.115 1.00 63.92 65 ALA A C 1
ATOM 467 O O . ALA A 1 89 ? 19.440 -28.080 94.139 1.00 66.12 65 ALA A O 1
ATOM 469 N N . ARG A 1 90 ? 21.300 -28.853 93.050 1.00 59.14 66 ARG A N 1
ATOM 470 C CA . ARG A 1 90 ? 22.094 -28.985 94.284 1.00 60.15 66 ARG A CA 1
ATOM 471 C C . ARG A 1 90 ? 23.473 -28.371 94.146 1.00 56.03 66 ARG A C 1
ATOM 472 O O . ARG A 1 90 ? 24.162 -28.708 93.188 1.00 58.14 66 ARG A O 1
ATOM 480 N N . VAL A 1 91 ? 23.824 -27.495 95.071 1.00 51.48 67 VAL A N 1
ATOM 481 C CA . VAL A 1 91 ? 25.185 -26.985 95.168 1.00 57.08 67 VAL A CA 1
ATOM 482 C C . VAL A 1 91 ? 25.912 -27.892 96.153 1.00 61.00 67 VAL A C 1
ATOM 483 O O . VAL A 1 91 ? 25.709 -27.796 97.369 1.00 53.09 67 VAL A O 1
ATOM 487 N N . ARG A 1 92 ? 26.769 -28.777 95.641 1.00 50.58 68 ARG A N 1
ATOM 488 C CA . ARG A 1 92 ? 27.496 -29.669 96.539 1.00 55.16 68 ARG A CA 1
ATOM 489 C C . ARG A 1 92 ? 28.557 -28.913 97.332 1.00 55.64 68 ARG A C 1
ATOM 490 O O . ARG A 1 92 ? 28.623 -29.018 98.563 1.00 52.27 68 ARG A O 1
ATOM 498 N N . SER A 1 93 ? 29.389 -28.136 96.647 1.00 55.66 69 SER A N 1
ATOM 499 C CA . SER A 1 93 ? 30.544 -27.501 97.261 1.00 49.17 69 SER A CA 1
ATOM 500 C C . SER A 1 93 ? 30.737 -26.094 96.718 1.00 56.11 69 SER A C 1
ATOM 501 O O . SER A 1 93 ? 30.677 -25.876 95.504 1.00 49.89 69 SER A O 1
ATOM 504 N N . ALA A 1 94 ? 30.981 -25.147 97.619 1.00 52.19 70 ALA A N 1
ATOM 505 C CA . ALA A 1 94 ? 31.396 -23.801 97.251 1.00 55.72 70 ALA A CA 1
ATOM 506 C C . ALA A 1 94 ? 32.545 -23.396 98.159 1.00 58.42 70 ALA A C 1
ATOM 507 O O . ALA A 1 94 ? 32.445 -23.533 99.384 1.00 58.01 70 ALA A O 1
ATOM 509 N N . VAL A 1 95 ? 33.631 -22.904 97.560 1.00 45.71 71 VAL A N 1
ATOM 510 C CA . VAL A 1 95 ? 34.884 -22.634 98.263 1.00 47.17 71 VAL A CA 1
ATOM 511 C C . VAL A 1 95 ? 35.479 -21.344 97.704 1.00 54.81 71 VAL A C 1
ATOM 512 O O . VAL A 1 95 ? 35.973 -21.324 96.569 1.00 54.90 71 VAL A O 1
ATOM 516 N N . LEU A 1 96 ? 35.453 -20.276 98.498 1.00 44.18 72 LEU A N 1
ATOM 517 C CA . LEU A 1 96 ? 35.946 -18.963 98.095 1.00 48.47 72 LEU A CA 1
ATOM 518 C C . LEU A 1 96 ? 37.243 -18.665 98.833 1.00 58.00 72 LEU A C 1
ATOM 519 O O . LEU A 1 96 ? 37.252 -18.576 100.071 1.00 59.02 72 LEU A O 1
ATOM 524 N N . ASN A 1 97 ? 38.335 -18.516 98.078 1.00 51.08 73 ASN A N 1
ATOM 525 C CA . ASN A 1 97 ? 39.658 -18.272 98.659 1.00 54.02 73 ASN A CA 1
ATOM 526 C C . ASN A 1 97 ? 40.004 -19.307 99.730 1.00 55.80 73 ASN A C 1
ATOM 527 O O . ASN A 1 97 ? 40.703 -19.006 100.701 1.00 56.59 73 ASN A O 1
ATOM 532 N N . GLY A 1 98 ? 39.503 -20.532 99.573 1.00 53.85 74 GLY A N 1
ATOM 533 C CA . GLY A 1 98 ? 39.806 -21.612 100.487 1.00 63.24 74 GLY A CA 1
ATOM 534 C C . GLY A 1 98 ? 38.870 -21.756 101.667 1.00 52.26 74 GLY A C 1
ATOM 535 O O . GLY A 1 98 ? 39.029 -22.703 102.446 1.00 53.56 74 GLY A O 1
ATOM 536 N N . VAL A 1 99 ? 37.915 -20.850 101.835 1.00 55.64 75 VAL A N 1
ATOM 537 C CA . VAL A 1 99 ? 36.925 -20.946 102.901 1.00 58.21 75 VAL A CA 1
ATOM 538 C C . VAL A 1 99 ? 35.682 -21.628 102.350 1.00 59.80 75 VAL A C 1
ATOM 539 O O . VAL A 1 99 ? 35.238 -21.326 101.234 1.00 59.08 75 VAL A O 1
ATOM 543 N N . GLU A 1 100 ? 35.137 -22.565 103.116 1.00 53.36 76 GLU A N 1
ATOM 544 C CA . GLU A 1 100 ? 33.926 -23.265 102.719 1.00 56.47 76 GLU A CA 1
ATOM 545 C C . GLU A 1 100 ? 32.715 -22.394 103.018 1.00 65.26 76 GLU A C 1
ATOM 546 O O . GLU A 1 100 ? 32.515 -21.964 104.158 1.00 62.02 76 GLU A O 1
ATOM 552 N N . LEU A 1 101 ? 31.916 -22.126 101.996 1.00 53.83 77 LEU A N 1
ATOM 553 C CA . LEU A 1 101 ? 30.722 -21.315 102.145 1.00 63.63 77 LEU A CA 1
ATOM 554 C C . LEU A 1 101 ? 29.533 -22.202 102.488 1.00 68.60 77 LEU A C 1
ATOM 555 O O . LEU A 1 101 ? 29.453 -23.357 102.064 1.00 59.33 77 LEU A O 1
ATOM 560 N N . ASP A 1 102 ? 28.607 -21.653 103.272 1.00 64.33 78 ASP A N 1
ATOM 561 C CA . ASP A 1 102 ? 27.415 -22.400 103.661 1.00 73.36 78 ASP A CA 1
ATOM 562 C C . ASP A 1 102 ? 26.399 -22.305 102.530 1.00 65.73 78 ASP A C 1
ATOM 563 O O . ASP A 1 102 ? 25.860 -21.229 102.256 1.00 71.40 78 ASP A O 1
ATOM 568 N N . VAL A 1 103 ? 26.123 -23.441 101.879 1.00 68.38 79 VAL A N 1
ATOM 569 C CA . VAL A 1 103 ? 25.174 -23.450 100.724 1.00 69.65 79 VAL A CA 1
ATOM 570 C C . VAL A 1 103 ? 23.957 -24.318 101.065 1.00 70.78 79 VAL A C 1
ATOM 571 O O . VAL A 1 103 ? 23.262 -24.747 100.124 1.00 64.18 79 VAL A O 1
ATOM 575 N N . SER A 1 104 ? 23.715 -24.574 102.354 1.00 73.47 80 SER A N 1
ATOM 576 C CA . SER A 1 104 ? 22.512 -25.340 102.778 1.00 70.35 80 SER A CA 1
ATOM 577 C C . SER A 1 104 ? 21.248 -24.553 102.419 1.00 75.26 80 SER A C 1
ATOM 578 O O . SER A 1 104 ? 20.249 -25.191 102.035 1.00 74.63 80 SER A O 1
ATOM 581 N N . ASP A 1 105 ? 21.292 -23.223 102.540 1.00 70.77 81 ASP A N 1
ATOM 582 C CA . ASP A 1 105 ? 20.092 -22.373 102.299 1.00 65.68 81 ASP A CA 1
ATOM 583 C C . ASP A 1 105 ? 20.072 -21.882 100.848 1.00 74.60 81 ASP A C 1
ATOM 584 O O . ASP A 1 105 ? 19.279 -20.965 100.555 1.00 74.33 81 ASP A O 1
ATOM 589 N N . TYR A 1 106 ? 20.909 -22.458 99.979 1.00 65.07 82 TYR A N 1
ATOM 590 C CA . TYR A 1 106 ? 21.005 -21.980 98.573 1.00 71.77 82 TYR A CA 1
ATOM 591 C C . TYR A 1 106 ? 19.642 -22.078 97.881 1.00 67.57 82 TYR A C 1
ATOM 592 O O . TYR A 1 106 ? 18.930 -23.082 98.090 1.00 72.20 82 TYR A O 1
ATOM 601 N N . ASP A 1 107 ? 19.285 -21.065 97.100 1.00 66.54 83 ASP A N 1
ATOM 602 C CA . ASP A 1 107 ? 18.055 -21.133 96.277 1.00 70.33 83 ASP A CA 1
ATOM 603 C C . ASP A 1 107 ? 18.427 -20.629 94.884 1.00 70.62 83 ASP A C 1
ATOM 604 O O . ASP A 1 107 ? 19.299 -19.758 94.789 1.00 68.81 83 ASP A O 1
ATOM 609 N N . GLU A 1 108 ? 17.731 -21.104 93.860 1.00 70.23 84 GLU A N 1
ATOM 610 C CA . GLU A 1 108 ? 18.054 -20.716 92.466 1.00 71.41 84 GLU A CA 1
ATOM 611 C C . GLU A 1 108 ? 17.933 -19.204 92.334 1.00 77.82 84 GLU A C 1
ATOM 612 O O . GLU A 1 108 ? 18.783 -18.606 91.656 1.00 76.84 84 GLU A O 1
ATOM 618 N N . SER A 1 109 ? 16.922 -18.607 92.962 1.00 76.84 85 SER A N 1
ATOM 619 C CA . SER A 1 109 ? 16.665 -17.156 92.807 1.00 73.09 85 SER A CA 1
ATOM 620 C C . SER A 1 109 ? 17.686 -16.304 93.549 1.00 71.00 85 SER A C 1
ATOM 621 O O . SER A 1 109 ? 17.727 -15.095 93.292 1.00 72.14 85 SER A O 1
ATOM 624 N N . THR A 1 110 ? 18.460 -16.893 94.456 1.00 72.44 86 THR A N 1
ATOM 625 C CA . THR A 1 110 ? 19.368 -16.056 95.283 1.00 77.69 86 THR A CA 1
ATOM 626 C C . THR A 1 110 ? 20.823 -16.203 94.855 1.00 70.30 86 THR A C 1
ATOM 627 O O . THR A 1 110 ? 21.609 -15.275 95.100 1.00 67.75 86 THR A O 1
ATOM 631 N N . GLY A 1 111 ? 21.161 -17.332 94.257 1.00 67.96 87 GLY A N 1
ATOM 632 C CA . GLY A 1 111 ? 22.567 -17.563 93.897 1.00 64.46 87 GLY A CA 1
ATOM 633 C C . GLY A 1 111 ? 23.441 -17.880 95.088 1.00 63.24 87 GLY A C 1
ATOM 634 O O . GLY A 1 111 ? 22.924 -18.406 96.070 1.00 66.57 87 GLY A O 1
ATOM 635 N N . ILE A 1 112 ? 24.736 -17.626 94.961 1.00 56.66 88 ILE A N 1
ATOM 636 C CA . ILE A 1 112 ? 25.696 -17.912 96.058 1.00 56.09 88 ILE A CA 1
ATOM 637 C C . ILE A 1 112 ? 26.284 -16.598 96.572 1.00 49.87 88 ILE A C 1
ATOM 638 O O . ILE A 1 112 ? 26.941 -15.903 95.800 1.00 54.88 88 ILE A O 1
ATOM 643 N N . ARG A 1 113 ? 26.089 -16.306 97.858 1.00 48.58 89 ARG A N 1
ATOM 644 C CA . ARG A 1 113 ? 26.658 -15.082 98.465 1.00 52.58 89 ARG A CA 1
ATOM 645 C C . ARG A 1 113 ? 28.168 -15.208 98.569 1.00 48.20 89 ARG A C 1
ATOM 646 O O . ARG A 1 113 ? 28.652 -16.294 98.850 1.00 50.71 89 ARG A O 1
ATOM 654 N N . LEU A 1 114 ? 28.861 -14.115 98.320 1.00 50.61 90 LEU A N 1
ATOM 655 C CA . LEU A 1 114 ? 30.319 -14.076 98.406 1.00 50.33 90 LEU A CA 1
ATOM 656 C C . LEU A 1 114 ? 30.710 -13.032 99.447 1.00 53.43 90 LEU A C 1
ATOM 657 O O . LEU A 1 114 ? 31.031 -11.887 99.104 1.00 54.15 90 LEU A O 1
ATOM 662 N N . PRO A 1 115 ? 30.687 -13.386 100.730 1.00 56.34 91 PRO A N 1
ATOM 663 C CA . PRO A 1 115 ? 31.068 -12.423 101.768 1.00 62.04 91 PRO A CA 1
ATOM 664 C C . PRO A 1 115 ? 32.580 -12.270 101.877 1.00 61.25 91 PRO A C 1
ATOM 665 O O . PRO A 1 115 ? 33.355 -13.142 101.478 1.00 57.97 91 PRO A O 1
ATOM 669 N N . GLU A 1 116 ? 32.983 -11.119 102.415 1.00 62.10 92 GLU A N 1
ATOM 670 C CA . GLU A 1 116 ? 34.376 -10.808 102.748 1.00 57.33 92 GLU A CA 1
ATOM 671 C C . GLU A 1 116 ? 35.311 -11.083 101.565 1.00 58.81 92 GLU A C 1
ATOM 672 O O . GLU A 1 116 ? 36.163 -11.972 101.589 1.00 52.25 92 GLU A O 1
ATOM 678 N N . LEU A 1 117 ? 35.131 -10.277 100.521 1.00 55.62 93 LEU A N 1
ATOM 679 C CA . LEU A 1 117 ? 35.933 -10.431 99.318 1.00 45.77 93 LEU A CA 1
ATOM 680 C C . LEU A 1 117 ? 37.325 -9.854 99.523 1.00 58.53 93 LEU A C 1
ATOM 681 O O . LEU A 1 117 ? 37.516 -8.863 100.233 1.00 57.71 93 LEU A O 1
ATOM 686 N N . ALA A 1 118 ? 38.301 -10.480 98.880 1.00 50.64 94 ALA A N 1
ATOM 687 C CA . ALA A 1 118 ? 39.667 -9.990 98.852 1.00 52.06 94 ALA A CA 1
ATOM 688 C C . ALA A 1 118 ? 39.893 -9.160 97.589 1.00 54.93 94 ALA A C 1
ATOM 689 O O . ALA A 1 118 ? 39.006 -9.008 96.745 1.00 55.47 94 ALA A O 1
ATOM 691 N N . ALA A 1 119 ? 41.112 -8.626 97.453 1.00 50.62 95 ALA A N 1
ATOM 692 C CA . ALA A 1 119 ? 41.462 -7.878 96.248 1.00 54.72 95 ALA A CA 1
ATOM 693 C C . ALA A 1 119 ? 41.467 -8.781 95.019 1.00 59.29 95 ALA A C 1
ATOM 694 O O . ALA A 1 119 ? 40.969 -8.396 93.953 1.00 48.72 95 ALA A O 1
ATOM 696 N N . ASP A 1 120 ? 42.025 -9.998 95.142 1.00 55.74 96 ASP A N 1
ATOM 697 C CA . ASP A 1 120 ? 42.028 -11.012 94.070 1.00 49.38 96 ASP A CA 1
ATOM 698 C C . ASP A 1 120 ? 41.416 -12.243 94.668 1.00 50.60 96 ASP A C 1
ATOM 699 O O . ASP A 1 120 ? 41.871 -12.654 95.690 1.00 50.64 96 ASP A O 1
ATOM 704 N N . ASN A 1 121 ? 40.447 -12.866 93.997 1.00 44.64 97 ASN A N 1
ATOM 705 C CA . ASN A 1 121 ? 39.674 -13.968 94.528 1.00 40.53 97 ASN A CA 1
ATOM 706 C C . ASN A 1 121 ? 39.682 -15.151 93.568 1.00 46.33 97 ASN A C 1
ATOM 707 O O . ASN A 1 121 ? 39.856 -14.999 92.348 1.00 45.37 97 ASN A O 1
ATOM 712 N N . GLU A 1 122 ? 39.505 -16.338 94.145 1.00 46.24 98 GLU A N 1
ATOM 713 C CA . GLU A 1 122 ? 39.286 -17.560 93.388 1.00 46.98 98 GLU A CA 1
ATOM 714 C C . GLU A 1 122 ? 38.187 -18.341 94.084 1.00 44.59 98 GLU A C 1
ATOM 715 O O . GLU A 1 122 ? 38.281 -18.613 95.288 1.00 49.27 98 GLU A O 1
ATOM 721 N N . LEU A 1 123 ? 37.149 -18.677 93.323 1.00 43.62 99 LEU A N 1
ATOM 722 C CA . LEU A 1 123 ? 35.967 -19.368 93.808 1.00 46.90 99 LEU A CA 1
ATOM 723 C C . LEU A 1 123 ? 35.825 -20.654 93.016 1.00 51.07 99 LEU A C 1
ATOM 724 O O . LEU A 1 123 ? 35.966 -20.639 91.785 1.00 42.23 99 LEU A O 1
ATOM 729 N N . VAL A 1 124 ? 35.587 -21.762 93.722 1.00 41.41 100 VAL A N 1
ATOM 730 C CA . VAL A 1 124 ? 35.384 -23.069 93.106 1.00 42.48 100 VAL A CA 1
ATOM 731 C C . VAL A 1 124 ? 34.031 -23.589 93.555 1.00 49.79 100 VAL A C 1
ATOM 732 O O . VAL A 1 124 ? 33.771 -23.704 94.759 1.00 44.86 100 VAL A O 1
ATOM 736 N N . VAL A 1 125 ? 33.174 -23.918 92.593 1.00 44.84 101 VAL A N 1
ATOM 737 C CA . VAL A 1 125 ? 31.838 -24.410 92.892 1.00 42.00 101 VAL A CA 1
ATOM 738 C C . VAL A 1 125 ? 31.648 -25.744 92.186 1.00 49.79 101 VAL A C 1
ATOM 739 O O . VAL A 1 125 ? 32.012 -25.892 91.010 1.00 46.19 101 VAL A O 1
ATOM 743 N N . HIS A 1 126 ? 31.119 -26.728 92.920 1.00 43.02 102 HIS A N 1
ATOM 744 C CA . HIS A 1 126 ? 30.687 -28.007 92.372 1.00 47.66 102 HIS A CA 1
ATOM 745 C C . HIS A 1 126 ? 29.175 -28.075 92.500 1.00 54.27 102 HIS A C 1
ATOM 746 O O . HIS A 1 126 ? 28.643 -27.968 93.608 1.00 49.77 102 HIS A O 1
ATOM 753 N N . ALA A 1 127 ? 28.480 -28.266 91.381 1.00 46.87 103 ALA A N 1
ATOM 754 C CA . ALA A 1 127 ? 27.026 -28.241 91.422 1.00 52.34 103 ALA A CA 1
ATOM 755 C C . ALA A 1 127 ? 26.464 -29.290 90.475 1.00 50.59 103 ALA A C 1
ATOM 756 O O . ALA A 1 127 ? 27.188 -29.938 89.713 1.00 46.25 103 ALA A O 1
ATOM 758 N N . ASP A 1 128 ? 25.153 -29.469 90.558 1.00 50.96 104 ASP A N 1
ATOM 759 C CA . ASP A 1 128 ? 24.415 -30.351 89.665 1.00 41.89 104 ASP A CA 1
ATOM 760 C C . ASP A 1 128 ? 23.363 -29.484 88.989 1.00 55.42 104 ASP A C 1
ATOM 761 O O . ASP A 1 128 ? 22.372 -29.099 89.619 1.00 47.28 104 ASP A O 1
ATOM 766 N N . CYS A 1 129 ? 23.600 -29.147 87.723 1.00 49.62 105 CYS A N 1
ATOM 767 C CA . CYS A 1 129 ? 22.677 -28.345 86.935 1.00 49.21 105 CYS A CA 1
ATOM 768 C C . CYS A 1 129 ? 21.799 -29.269 86.099 1.00 53.15 105 CYS A C 1
ATOM 769 O O . CYS A 1 129 ? 22.216 -30.367 85.718 1.00 52.91 105 CYS A O 1
ATOM 772 N N . GLN A 1 130 ? 20.608 -28.811 85.798 1.00 48.80 106 GLN A N 1
ATOM 773 C CA . GLN A 1 130 ? 19.704 -29.636 85.063 1.00 49.84 106 GLN A CA 1
ATOM 774 C C . GLN A 1 130 ? 19.471 -29.285 83.615 1.00 47.85 106 GLN A C 1
ATOM 775 O O . GLN A 1 130 ? 19.443 -28.157 83.259 1.00 47.96 106 GLN A O 1
ATOM 781 N N . TYR A 1 131 ? 19.288 -30.305 82.813 1.00 48.89 107 TYR A N 1
ATOM 782 C CA . TYR A 1 131 ? 18.934 -30.082 81.424 1.00 49.87 107 TYR A CA 1
ATOM 783 C C . TYR A 1 131 ? 17.560 -29.419 81.346 1.00 64.41 107 TYR A C 1
ATOM 784 O O . TYR A 1 131 ? 16.813 -29.340 82.332 1.00 53.75 107 TYR A O 1
ATOM 793 N N . THR A 1 132 ? 17.230 -28.932 80.151 1.00 56.42 108 THR A N 1
ATOM 794 C CA . THR A 1 132 ? 15.977 -28.230 79.917 1.00 51.64 108 THR A CA 1
ATOM 795 C C . THR A 1 132 ? 15.258 -28.832 78.716 1.00 55.65 108 THR A C 1
ATOM 796 O O . THR A 1 132 ? 15.871 -29.460 77.852 1.00 51.17 108 THR A O 1
ATOM 800 N N . ASN A 1 133 ? 13.969 -28.548 78.629 1.00 64.52 109 ASN A N 1
ATOM 801 C CA . ASN A 1 133 ? 13.177 -29.006 77.470 1.00 60.63 109 ASN A CA 1
ATOM 802 C C . ASN A 1 133 ? 12.678 -27.721 76.826 1.00 61.72 109 ASN A C 1
ATOM 803 O O . ASN A 1 133 ? 11.852 -27.816 75.921 1.00 64.39 109 ASN A O 1
ATOM 808 N N . THR A 1 134 ? 13.157 -26.575 77.311 1.00 56.50 110 THR A N 1
ATOM 809 C CA . THR A 1 134 ? 12.653 -25.257 76.853 1.00 72.16 110 THR A CA 1
ATOM 810 C C . THR A 1 134 ? 13.690 -24.434 76.065 1.00 69.36 110 THR A C 1
ATOM 811 O O . THR A 1 134 ? 13.358 -23.314 75.669 1.00 66.45 110 THR A O 1
ATOM 815 N N . GLY A 1 135 ? 14.893 -24.935 75.819 1.00 64.53 111 GLY A N 1
ATOM 816 C CA . GLY A 1 135 ? 15.904 -24.167 75.112 1.00 57.62 111 GLY A CA 1
ATOM 817 C C . GLY A 1 135 ? 16.165 -22.916 75.894 1.00 72.44 111 GLY A C 1
ATOM 818 O O . GLY A 1 135 ? 16.077 -21.797 75.392 1.00 64.88 111 GLY A O 1
ATOM 819 N N . GLU A 1 136 ? 16.355 -23.133 77.157 1.00 67.33 112 GLU A N 1
ATOM 820 C CA . GLU A 1 136 ? 16.754 -22.173 78.112 1.00 60.03 112 GLU A CA 1
ATOM 821 C C . GLU A 1 136 ? 17.951 -22.952 78.641 1.00 62.60 112 GLU A C 1
ATOM 822 O O . GLU A 1 136 ? 17.873 -24.149 78.988 1.00 61.78 112 GLU A O 1
ATOM 828 N N . GLY A 1 137 ? 19.073 -22.306 78.761 1.00 50.48 113 GLY A N 1
ATOM 829 C CA . GLY A 1 137 ? 20.234 -23.003 79.235 1.00 52.46 113 GLY A CA 1
ATOM 830 C C . GLY A 1 137 ? 20.665 -24.139 78.371 1.00 50.79 113 GLY A C 1
ATOM 831 O O . GLY A 1 137 ? 20.722 -24.016 77.191 1.00 43.96 113 GLY A O 1
ATOM 832 N N . LEU A 1 138 ? 20.990 -25.262 78.976 1.00 46.75 114 LEU A N 1
ATOM 833 C CA . LEU A 1 138 ? 21.432 -26.382 78.210 1.00 37.84 114 LEU A CA 1
ATOM 834 C C . LEU A 1 138 ? 20.241 -27.272 77.891 1.00 54.93 114 LEU A C 1
ATOM 835 O O . LEU A 1 138 ? 19.704 -27.908 78.752 1.00 48.59 114 LEU A O 1
ATOM 840 N N . HIS A 1 139 ? 19.879 -27.308 76.613 1.00 50.75 115 HIS A N 1
ATOM 841 C CA . HIS A 1 139 ? 18.724 -28.044 76.122 1.00 49.32 115 HIS A CA 1
ATOM 842 C C . HIS A 1 139 ? 19.089 -29.486 75.828 1.00 50.35 115 HIS A C 1
ATOM 843 O O . HIS A 1 139 ? 20.188 -29.794 75.350 1.00 44.53 115 HIS A O 1
ATOM 850 N N . ARG A 1 140 ? 18.140 -30.374 76.099 1.00 54.73 116 ARG A N 1
ATOM 851 C CA . ARG A 1 140 ? 18.309 -31.794 75.866 1.00 45.52 116 ARG A CA 1
ATOM 852 C C . ARG A 1 140 ? 17.138 -32.303 75.044 1.00 45.03 116 ARG A C 1
ATOM 853 O O . ARG A 1 140 ? 15.978 -31.999 75.346 1.00 52.92 116 ARG A O 1
ATOM 861 N N . PHE A 1 141 ? 17.446 -33.041 74.013 1.00 42.82 117 PHE A N 1
ATOM 862 C CA . PHE A 1 141 ? 16.484 -33.581 73.079 1.00 50.90 117 PHE A CA 1
ATOM 863 C C . PHE A 1 141 ? 16.868 -34.977 72.614 1.00 47.85 117 PHE A C 1
ATOM 864 O O . PHE A 1 141 ? 17.972 -35.203 72.324 1.00 54.09 117 PHE A O 1
ATOM 872 N N . ILE A 1 142 ? 15.910 -35.903 72.500 1.00 51.34 118 ILE A N 1
ATOM 873 C CA . ILE A 1 142 ? 16.204 -37.248 72.020 1.00 47.20 118 ILE A CA 1
ATOM 874 C C . ILE A 1 142 ? 15.516 -37.565 70.698 1.00 54.10 118 ILE A C 1
ATOM 875 O O . ILE A 1 142 ? 14.371 -37.364 70.580 1.00 59.79 118 ILE A O 1
ATOM 880 N N . ASP A 1 143 ? 16.258 -38.102 69.755 1.00 51.15 119 ASP A N 1
ATOM 881 C CA . ASP A 1 143 ? 15.837 -38.441 68.398 1.00 59.44 119 ASP A CA 1
ATOM 882 C C . ASP A 1 143 ? 15.421 -39.926 68.147 1.00 59.97 119 ASP A C 1
ATOM 883 O O . ASP A 1 143 ? 16.215 -40.848 68.244 1.00 63.99 119 ASP A O 1
ATOM 888 N N . PRO A 1 144 ? 14.193 -40.128 67.716 1.00 64.52 120 PRO A N 1
ATOM 889 C CA . PRO A 1 144 ? 13.490 -41.361 67.378 1.00 55.69 120 PRO A CA 1
ATOM 890 C C . PRO A 1 144 ? 14.065 -42.210 66.258 1.00 61.21 120 PRO A C 1
ATOM 891 O O . PRO A 1 144 ? 14.009 -43.397 66.230 1.00 55.40 120 PRO A O 1
ATOM 895 N N . VAL A 1 145 ? 14.539 -41.577 65.257 1.00 52.76 121 VAL A N 1
ATOM 896 C CA . VAL A 1 145 ? 15.038 -42.336 64.149 1.00 68.48 121 VAL A CA 1
ATOM 897 C C . VAL A 1 145 ? 16.164 -43.278 64.497 1.00 67.36 121 VAL A C 1
ATOM 898 O O . VAL A 1 145 ? 16.233 -44.411 64.001 1.00 52.79 121 VAL A O 1
ATOM 902 N N . ASP A 1 146 ? 17.051 -42.788 65.349 1.00 59.29 122 ASP A N 1
ATOM 903 C CA . ASP A 1 146 ? 18.169 -43.556 65.719 1.00 58.55 122 ASP A CA 1
ATOM 904 C C . ASP A 1 146 ? 18.487 -43.594 67.181 1.00 48.62 122 ASP A C 1
ATOM 905 O O . ASP A 1 146 ? 19.444 -44.197 67.511 1.00 54.54 122 ASP A O 1
ATOM 910 N N . GLY A 1 147 ? 17.691 -42.992 68.022 1.00 44.69 123 GLY A N 1
ATOM 911 C CA . GLY A 1 147 ? 17.954 -42.983 69.444 1.00 56.45 123 GLY A CA 1
ATOM 912 C C . GLY A 1 147 ? 18.917 -41.896 69.943 1.00 58.32 123 GLY A C 1
ATOM 913 O O . GLY A 1 147 ? 19.106 -41.717 71.103 1.00 50.75 123 GLY A O 1
ATOM 914 N N . GLY A 1 148 ? 19.417 -41.094 69.037 1.00 56.68 124 GLY A N 1
ATOM 915 C CA . GLY A 1 148 ? 20.474 -40.146 69.355 1.00 55.21 124 GLY A CA 1
ATOM 916 C C . GLY A 1 148 ? 20.011 -39.055 70.300 1.00 47.97 124 GLY A C 1
ATOM 917 O O . GLY A 1 148 ? 18.863 -38.602 70.263 1.00 52.79 124 GLY A O 1
ATOM 918 N N . VAL A 1 149 ? 20.919 -38.634 71.183 1.00 46.02 125 VAL A N 1
ATOM 919 C CA . VAL A 1 149 ? 20.637 -37.584 72.155 1.00 42.10 125 VAL A CA 1
ATOM 920 C C . VAL A 1 149 ? 21.503 -36.373 71.817 1.00 41.34 125 VAL A C 1
ATOM 921 O O . VAL A 1 149 ? 22.733 -36.472 71.745 1.00 43.01 125 VAL A O 1
ATOM 925 N N . TYR A 1 150 ? 20.863 -35.237 71.597 1.00 38.95 126 TYR A N 1
ATOM 926 C CA . TYR A 1 150 ? 21.548 -34.039 71.137 1.00 41.93 126 TYR A CA 1
ATOM 927 C C . TYR A 1 150 ? 21.351 -32.929 72.162 1.00 39.82 126 TYR A C 1
ATOM 928 O O . TYR A 1 150 ? 20.230 -32.707 72.632 1.00 44.34 126 TYR A O 1
ATOM 937 N N . LEU A 1 151 ? 22.437 -32.223 72.504 1.00 42.02 127 LEU A N 1
ATOM 938 C CA . LEU A 1 151 ? 22.388 -31.067 73.392 1.00 32.97 127 LEU A CA 1
ATOM 939 C C . LEU A 1 151 ? 22.818 -29.787 72.678 1.00 29.68 127 LEU A C 1
ATOM 940 O O . LEU A 1 151 ? 23.576 -29.835 71.706 1.00 39.20 127 LEU A O 1
ATOM 945 N N . TYR A 1 152 ? 22.369 -28.650 73.211 1.00 36.50 128 TYR A N 1
ATOM 946 C CA . TYR A 1 152 ? 22.901 -27.343 72.832 1.00 37.95 128 TYR A CA 1
ATOM 947 C C . TYR A 1 152 ? 22.527 -26.305 73.877 1.00 37.18 128 TYR A C 1
ATOM 948 O O . TYR A 1 152 ? 21.490 -26.412 74.535 1.00 42.29 128 TYR A O 1
ATOM 957 N N . SER A 1 153 ? 23.374 -25.278 73.993 1.00 32.93 129 SER A N 1
ATOM 958 C CA . SER A 1 153 ? 23.156 -24.170 74.906 1.00 40.40 129 SER A CA 1
ATOM 959 C C . SER A 1 153 ? 22.393 -23.050 74.212 1.00 36.56 129 SER A C 1
ATOM 960 O O . SER A 1 153 ? 22.614 -22.763 73.033 1.00 35.72 129 SER A O 1
ATOM 963 N N . GLN A 1 154 ? 21.484 -22.432 74.945 1.00 34.15 130 GLN A N 1
ATOM 964 C CA . GLN A 1 154 ? 20.936 -21.128 74.585 1.00 38.51 130 GLN A CA 1
ATOM 965 C C . GLN A 1 154 ? 20.970 -20.277 75.843 1.00 40.87 130 GLN A C 1
ATOM 966 O O . GLN A 1 154 ? 20.261 -20.569 76.813 1.00 44.82 130 GLN A O 1
ATOM 972 N N . PHE A 1 155 ? 21.780 -19.221 75.845 1.00 32.97 131 PHE A N 1
ATOM 973 C CA . PHE A 1 155 ? 22.087 -18.467 77.086 1.00 34.76 131 PHE A CA 1
ATOM 974 C C . PHE A 1 155 ? 21.504 -17.050 77.090 1.00 38.94 131 PHE A C 1
ATOM 975 O O . PHE A 1 155 ? 21.204 -16.548 78.158 1.00 41.44 131 PHE A O 1
ATOM 983 N N . GLU A 1 156 ? 21.407 -16.405 75.927 1.00 41.30 132 GLU A N 1
ATOM 984 C CA . GLU A 1 156 ? 20.787 -15.058 75.868 1.00 37.51 132 GLU A CA 1
ATOM 985 C C . GLU A 1 156 ? 19.350 -15.174 76.383 1.00 39.98 132 GLU A C 1
ATOM 986 O O . GLU A 1 156 ? 18.609 -15.968 75.832 1.00 41.44 132 GLU A O 1
ATOM 992 N N . THR A 1 157 ? 18.991 -14.494 77.428 1.00 42.50 133 THR A N 1
ATOM 993 C CA . THR A 1 157 ? 19.646 -13.338 77.920 1.00 39.35 133 THR A CA 1
ATOM 994 C C . THR A 1 157 ? 20.594 -13.664 79.092 1.00 44.87 133 THR A C 1
ATOM 995 O O . THR A 1 157 ? 21.745 -13.372 79.054 1.00 42.64 133 THR A O 1
ATOM 999 N N . ALA A 1 158 ? 20.081 -14.305 80.114 1.00 42.98 134 ALA A N 1
ATOM 1000 C CA . ALA A 1 158 ? 20.860 -14.650 81.317 1.00 46.40 134 ALA A CA 1
ATOM 1001 C C . ALA A 1 158 ? 20.559 -16.082 81.760 1.00 47.09 134 ALA A C 1
ATOM 1002 O O . ALA A 1 158 ? 20.156 -16.276 82.894 1.00 46.48 134 ALA A O 1
ATOM 1004 N N . ASP A 1 159 ? 20.796 -17.033 80.869 1.00 44.59 135 ASP A N 1
ATOM 1005 C CA . ASP A 1 159 ? 20.648 -18.445 81.198 1.00 39.15 135 ASP A CA 1
ATOM 1006 C C . ASP A 1 159 ? 21.975 -19.190 81.168 1.00 37.61 135 ASP A C 1
ATOM 1007 O O . ASP A 1 159 ? 21.983 -20.421 81.227 1.00 40.71 135 ASP A O 1
ATOM 1012 N N . ALA A 1 160 ? 23.098 -18.475 81.054 1.00 35.21 136 ALA A N 1
ATOM 1013 C CA . ALA A 1 160 ? 24.395 -19.110 81.244 1.00 32.35 136 ALA A CA 1
ATOM 1014 C C . ALA A 1 160 ? 24.492 -19.719 82.633 1.00 35.67 136 ALA A C 1
ATOM 1015 O O . ALA A 1 160 ? 25.171 -20.737 82.826 1.00 39.00 136 ALA A O 1
ATOM 1017 N N . LYS A 1 161 ? 23.812 -19.104 83.599 1.00 39.20 137 LYS A N 1
ATOM 1018 C CA . LYS A 1 161 ? 23.847 -19.545 84.990 1.00 35.66 137 LYS A CA 1
ATOM 1019 C C . LYS A 1 161 ? 23.201 -20.913 85.188 1.00 44.01 137 LYS A C 1
ATOM 1020 O O . LYS A 1 161 ? 23.428 -21.547 86.227 1.00 47.45 137 LYS A O 1
ATOM 1026 N N . ARG A 1 162 ? 22.489 -21.389 84.213 1.00 39.97 138 ARG A N 1
ATOM 1027 C CA . ARG A 1 162 ? 21.916 -22.689 84.266 1.00 43.34 138 ARG A CA 1
ATOM 1028 C C . ARG A 1 162 ? 22.910 -23.762 83.879 1.00 44.66 138 ARG A C 1
ATOM 1029 O O . ARG A 1 162 ? 22.577 -24.892 83.893 1.00 44.16 138 ARG A O 1
ATOM 1037 N N . MET A 1 163 ? 24.100 -23.400 83.435 1.00 41.44 139 MET A N 1
ATOM 1038 C CA . MET A 1 163 ? 25.099 -24.386 83.082 1.00 34.45 139 MET A CA 1
ATOM 1039 C C . MET A 1 163 ? 26.385 -24.286 83.829 1.00 39.78 139 MET A C 1
ATOM 1040 O O . MET A 1 163 ? 27.086 -25.204 83.880 1.00 41.20 139 MET A O 1
ATOM 1045 N N . PHE A 1 164 ? 26.709 -23.112 84.318 1.00 37.02 140 PHE A N 1
ATOM 1046 C CA . PHE A 1 164 ? 27.903 -22.878 85.099 1.00 41.09 140 PHE A CA 1
ATOM 1047 C C . PHE A 1 164 ? 27.748 -21.704 86.051 1.00 39.94 140 PHE A C 1
ATOM 1048 O O . PHE A 1 164 ? 26.886 -20.910 85.868 1.00 38.52 140 PHE A O 1
ATOM 1056 N N . THR A 1 165 ? 28.559 -21.631 87.088 1.00 36.35 141 THR A N 1
ATOM 1057 C CA . THR A 1 165 ? 28.452 -20.527 88.033 1.00 41.28 141 THR A CA 1
ATOM 1058 C C . THR A 1 165 ? 29.112 -19.276 87.466 1.00 37.33 141 THR A C 1
ATOM 1059 O O . THR A 1 165 ? 30.304 -19.294 87.138 1.00 37.61 141 THR A O 1
ATOM 1063 N N . CYS A 1 166 ? 28.355 -18.184 87.355 1.00 37.37 142 CYS A N 1
ATOM 1064 C CA . CYS A 1 166 ? 28.894 -16.998 86.701 1.00 40.08 142 CYS A CA 1
ATOM 1065 C C . CYS A 1 166 ? 28.177 -15.736 87.162 1.00 38.24 142 CYS A C 1
ATOM 1066 O O . CYS A 1 166 ? 27.017 -15.764 87.586 1.00 41.07 142 CYS A O 1
ATOM 1069 N N . PHE A 1 167 ? 28.910 -14.626 87.095 1.00 38.49 143 PHE A N 1
ATOM 1070 C CA . PHE A 1 167 ? 28.345 -13.276 87.165 1.00 39.59 143 PHE A CA 1
ATOM 1071 C C . PHE A 1 167 ? 27.710 -12.986 85.805 1.00 39.63 143 PHE A C 1
ATOM 1072 O O . PHE A 1 167 ? 28.360 -12.470 84.897 1.00 36.73 143 PHE A O 1
ATOM 1080 N N . ASP A 1 168 ? 26.422 -13.328 85.681 1.00 40.58 144 ASP A N 1
ATOM 1081 C CA . ASP A 1 168 ? 25.730 -13.473 84.391 1.00 42.25 144 ASP A CA 1
ATOM 1082 C C . ASP A 1 168 ? 25.175 -12.116 83.949 1.00 37.63 144 ASP A C 1
ATOM 1083 O O . ASP A 1 168 ? 23.979 -11.830 84.027 1.00 41.40 144 ASP A O 1
ATOM 1088 N N . GLN A 1 169 ? 26.084 -11.269 83.474 1.00 36.76 145 GLN A N 1
ATOM 1089 C CA . GLN A 1 169 ? 25.707 -9.963 82.950 1.00 41.05 145 GLN A CA 1
ATOM 1090 C C . GLN A 1 169 ? 26.711 -9.579 81.878 1.00 37.37 145 GLN A C 1
ATOM 1091 O O . GLN A 1 169 ? 27.896 -9.912 81.991 1.00 34.31 145 GLN A O 1
ATOM 1097 N N . PRO A 1 170 ? 26.275 -8.871 80.835 1.00 36.71 146 PRO A N 1
ATOM 1098 C CA . PRO A 1 170 ? 27.128 -8.726 79.641 1.00 35.95 146 PRO A CA 1
ATOM 1099 C C . PRO A 1 170 ? 28.363 -7.861 79.833 1.00 33.57 146 PRO A C 1
ATOM 1100 O O . PRO A 1 170 ? 29.251 -7.904 78.974 1.00 33.51 146 PRO A O 1
ATOM 1104 N N . ASP A 1 171 ? 28.469 -7.072 80.911 1.00 32.91 147 ASP A N 1
ATOM 1105 C CA . ASP A 1 171 ? 29.595 -6.163 81.062 1.00 32.66 147 ASP A CA 1
ATOM 1106 C C . ASP A 1 171 ? 30.653 -6.675 82.042 1.00 36.88 147 ASP A C 1
ATOM 1107 O O . ASP A 1 171 ? 31.481 -5.888 82.518 1.00 42.54 147 ASP A O 1
ATOM 1112 N N . LEU A 1 172 ? 30.685 -7.966 82.297 1.00 37.19 148 LEU A N 1
ATOM 1113 C CA . LEU A 1 172 ? 31.725 -8.541 83.078 1.00 31.21 148 LEU A CA 1
ATOM 1114 C C . LEU A 1 172 ? 32.334 -9.623 82.213 1.00 33.15 148 LEU A C 1
ATOM 1115 O O . LEU A 1 172 ? 32.147 -10.772 82.470 1.00 35.60 148 LEU A O 1
ATOM 1120 N N . LYS A 1 173 ? 33.070 -9.216 81.186 1.00 31.26 149 LYS A N 1
ATOM 1121 C CA . LYS A 1 173 ? 33.659 -10.161 80.246 1.00 31.53 149 LYS A CA 1
ATOM 1122 C C . LYS A 1 173 ? 34.793 -10.928 80.908 1.00 33.71 149 LYS A C 1
ATOM 1123 O O . LYS A 1 173 ? 35.447 -10.432 81.825 1.00 31.61 149 LYS A O 1
ATOM 1129 N N . ALA A 1 174 ? 35.073 -12.121 80.383 1.00 31.33 150 ALA A N 1
ATOM 1130 C CA . ALA A 1 174 ? 36.117 -12.974 80.939 1.00 31.46 150 ALA A CA 1
ATOM 1131 C C . ALA A 1 174 ? 36.522 -13.967 79.863 1.00 31.16 150 ALA A C 1
ATOM 1132 O O . ALA A 1 174 ? 35.835 -14.108 78.853 1.00 31.75 150 ALA A O 1
ATOM 1134 N N . THR A 1 175 ? 37.653 -14.645 80.074 1.00 31.70 151 THR A N 1
ATOM 1135 C CA . THR A 1 175 ? 37.997 -15.782 79.232 1.00 32.62 151 THR A CA 1
ATOM 1136 C C . THR A 1 175 ? 37.431 -17.048 79.866 1.00 32.54 151 THR A C 1
ATOM 1137 O O . THR A 1 175 ? 37.257 -17.127 81.091 1.00 32.25 151 THR A O 1
ATOM 1141 N N . TYR A 1 176 ? 37.111 -18.026 79.021 1.00 31.38 152 TYR A N 1
ATOM 1142 C CA . TYR A 1 176 ? 36.515 -19.289 79.461 1.00 31.54 152 TYR A CA 1
ATOM 1143 C C . TYR A 1 176 ? 37.336 -20.454 78.930 1.00 31.79 152 TYR A C 1
ATOM 1144 O O . TYR A 1 176 ? 37.709 -20.480 77.759 1.00 31.43 152 TYR A O 1
ATOM 1153 N N . GLN A 1 177 ? 37.607 -21.434 79.792 1.00 32.45 153 GLN A N 1
ATOM 1154 C CA . GLN A 1 177 ? 38.284 -22.659 79.378 1.00 32.77 153 GLN A CA 1
ATOM 1155 C C . GLN A 1 177 ? 37.347 -23.799 79.739 1.00 32.82 153 GLN A C 1
ATOM 1156 O O . GLN A 1 177 ? 37.119 -24.066 80.920 1.00 33.33 153 GLN A O 1
ATOM 1162 N N . ILE A 1 178 ? 36.779 -24.448 78.726 1.00 33.67 154 ILE A N 1
ATOM 1163 C CA . ILE A 1 178 ? 35.696 -25.404 78.924 1.00 37.47 154 ILE A CA 1
ATOM 1164 C C . ILE A 1 178 ? 36.229 -26.809 78.659 1.00 32.73 154 ILE A C 1
ATOM 1165 O O . ILE A 1 178 ? 36.939 -27.039 77.676 1.00 32.63 154 ILE A O 1
ATOM 1170 N N . THR A 1 179 ? 35.925 -27.731 79.575 1.00 33.31 155 THR A N 1
ATOM 1171 C CA . THR A 1 179 ? 36.338 -29.121 79.489 1.00 36.20 155 THR A CA 1
ATOM 1172 C C . THR A 1 179 ? 35.094 -29.955 79.723 1.00 34.42 155 THR A C 1
ATOM 1173 O O . THR A 1 179 ? 34.367 -29.722 80.695 1.00 37.60 155 THR A O 1
ATOM 1177 N N . VAL A 1 180 ? 34.814 -30.885 78.815 1.00 35.12 156 VAL A N 1
ATOM 1178 C CA . VAL A 1 180 ? 33.585 -31.664 78.873 1.00 40.63 156 VAL A CA 1
ATOM 1179 C C . VAL A 1 180 ? 33.933 -33.143 78.715 1.00 37.26 156 VAL A C 1
ATOM 1180 O O . VAL A 1 180 ? 34.594 -33.534 77.743 1.00 38.32 156 VAL A O 1
ATOM 1184 N N . THR A 1 181 ? 33.486 -33.953 79.665 1.00 36.10 157 THR A N 1
ATOM 1185 C CA . THR A 1 181 ? 33.513 -35.398 79.527 1.00 41.59 157 THR A CA 1
ATOM 1186 C C . THR A 1 181 ? 32.147 -35.844 79.023 1.00 35.35 157 THR A C 1
ATOM 1187 O O . THR A 1 181 ? 31.121 -35.469 79.602 1.00 41.76 157 THR A O 1
ATOM 1191 N N . ALA A 1 182 ? 32.139 -36.615 77.933 1.00 38.31 158 ALA A N 1
ATOM 1192 C CA . ALA A 1 182 ? 30.946 -36.890 77.147 1.00 38.28 158 ALA A CA 1
ATOM 1193 C C . ALA A 1 182 ? 30.895 -38.368 76.686 1.00 41.59 158 ALA A C 1
ATOM 1194 O O . ALA A 1 182 ? 31.932 -38.989 76.534 1.00 41.33 158 ALA A O 1
ATOM 1196 N N . PRO A 1 183 ? 29.691 -38.851 76.432 1.00 45.79 159 PRO A N 1
ATOM 1197 C CA . PRO A 1 183 ? 29.573 -40.174 75.783 1.00 44.46 159 PRO A CA 1
ATOM 1198 C C . PRO A 1 183 ? 30.435 -40.278 74.536 1.00 47.79 159 PRO A C 1
ATOM 1199 O O . PRO A 1 183 ? 30.464 -39.377 73.693 1.00 43.89 159 PRO A O 1
ATOM 1203 N N . GLN A 1 184 ? 31.138 -41.409 74.411 1.00 46.62 160 GLN A N 1
ATOM 1204 C CA . GLN A 1 184 ? 32.257 -41.510 73.473 1.00 46.70 160 GLN A CA 1
ATOM 1205 C C . GLN A 1 184 ? 31.868 -41.263 72.017 1.00 50.75 160 GLN A C 1
ATOM 1206 O O . GLN A 1 184 ? 32.744 -40.940 71.207 1.00 48.78 160 GLN A O 1
ATOM 1212 N N . ASP A 1 185 ? 30.595 -41.405 71.660 1.00 45.70 161 ASP A N 1
ATOM 1213 C CA . ASP A 1 185 ? 30.166 -41.170 70.285 1.00 42.84 161 ASP A CA 1
ATOM 1214 C C . ASP A 1 185 ? 29.716 -39.736 70.030 1.00 45.75 161 ASP A C 1
ATOM 1215 O O . ASP A 1 185 ? 29.416 -39.393 68.881 1.00 49.64 161 ASP A O 1
ATOM 1220 N N . TRP A 1 186 ? 29.654 -38.903 71.061 1.00 45.46 162 TRP A N 1
ATOM 1221 C CA . TRP A 1 186 ? 29.257 -37.517 70.883 1.00 38.92 162 TRP A CA 1
ATOM 1222 C C . TRP A 1 186 ? 30.385 -36.710 70.258 1.00 40.74 162 TRP A C 1
ATOM 1223 O O . TRP A 1 186 ? 31.561 -36.894 70.590 1.00 40.87 162 TRP A O 1
ATOM 1234 N N . LYS A 1 187 ? 30.021 -35.819 69.329 1.00 41.39 163 LYS A N 1
ATOM 1235 C CA . LYS A 1 187 ? 30.880 -34.695 68.991 1.00 36.90 163 LYS A CA 1
ATOM 1236 C C . LYS A 1 187 ? 30.569 -33.565 69.958 1.00 30.92 163 LYS A C 1
ATOM 1237 O O . LYS A 1 187 ? 29.443 -33.444 70.461 1.00 37.81 163 LYS A O 1
ATOM 1243 N N . VAL A 1 188 ? 31.552 -32.737 70.228 1.00 33.03 164 VAL A N 1
ATOM 1244 C CA . VAL A 1 188 ? 31.358 -31.594 71.082 1.00 30.25 164 VAL A CA 1
ATOM 1245 C C . VAL A 1 188 ? 31.945 -30.334 70.448 1.00 33.70 164 VAL A C 1
ATOM 1246 O O . VAL A 1 188 ? 33.053 -30.318 70.074 1.00 29.58 164 VAL A O 1
ATOM 1250 N N . ILE A 1 189 ? 31.153 -29.292 70.402 1.00 29.18 165 ILE A N 1
ATOM 1251 C CA . ILE A 1 189 ? 31.545 -28.040 69.816 1.00 31.52 165 ILE A CA 1
ATOM 1252 C C . ILE A 1 189 ? 31.326 -26.924 70.816 1.00 31.27 165 ILE A C 1
ATOM 1253 O O . ILE A 1 189 ? 30.359 -26.897 71.494 1.00 33.90 165 ILE A O 1
ATOM 1258 N N . SER A 1 190 ? 32.275 -26.019 70.871 1.00 32.83 166 SER A N 1
ATOM 1259 C CA . SER A 1 190 ? 32.251 -24.896 71.752 1.00 30.29 166 SER A CA 1
ATOM 1260 C C . SER A 1 190 ? 32.746 -23.652 71.039 1.00 31.14 166 SER A C 1
ATOM 1261 O O . SER A 1 190 ? 32.955 -23.661 69.889 1.00 28.32 166 SER A O 1
ATOM 1264 N N . ASN A 1 191 ? 32.896 -22.579 71.774 1.00 29.71 167 ASN A N 1
ATOM 1265 C CA . ASN A 1 191 ? 33.375 -21.347 71.209 1.00 29.78 167 ASN A CA 1
ATOM 1266 C C . ASN A 1 191 ? 34.759 -21.483 70.574 1.00 27.87 167 ASN A C 1
ATOM 1267 O O . ASN A 1 191 ? 34.989 -21.001 69.536 1.00 32.45 167 ASN A O 1
ATOM 1272 N N . ALA A 1 192 ? 35.651 -22.197 71.199 1.00 28.51 168 ALA A N 1
ATOM 1273 C CA . ALA A 1 192 ? 37.016 -22.344 70.721 1.00 31.52 168 ALA A CA 1
ATOM 1274 C C . ALA A 1 192 ? 37.281 -23.773 70.255 1.00 33.74 168 ALA A C 1
ATOM 1275 O O . ALA A 1 192 ? 36.502 -24.699 70.508 1.00 30.45 168 ALA A O 1
ATOM 1277 N N . ALA A 1 193 ? 38.395 -23.934 69.547 1.00 31.05 169 ALA A N 1
ATOM 1278 C CA . ALA A 1 193 ? 38.860 -25.244 69.138 1.00 35.73 169 ALA A CA 1
ATOM 1279 C C . ALA A 1 193 ? 39.317 -26.025 70.364 1.00 37.04 169 ALA A C 1
ATOM 1280 O O . ALA A 1 193 ? 39.560 -25.458 71.432 1.00 31.44 169 ALA A O 1
ATOM 1282 N N . GLY A 1 194 ? 39.429 -27.339 70.207 1.00 34.18 170 GLY A N 1
ATOM 1283 C CA . GLY A 1 194 ? 39.633 -28.183 71.369 1.00 31.60 170 GLY A CA 1
ATOM 1284 C C . GLY A 1 194 ? 40.441 -29.412 71.022 1.00 32.22 170 GLY A C 1
ATOM 1285 O O . GLY A 1 194 ? 40.840 -29.619 69.874 1.00 38.03 170 GLY A O 1
ATOM 1286 N N . GLU A 1 195 ? 40.687 -30.221 72.052 1.00 33.59 171 GLU A N 1
ATOM 1287 C CA . GLU A 1 195 ? 41.455 -31.477 71.901 1.00 40.09 171 GLU A CA 1
ATOM 1288 C C . GLU A 1 195 ? 40.643 -32.589 72.573 1.00 39.26 171 GLU A C 1
ATOM 1289 O O . GLU A 1 195 ? 40.039 -32.323 73.599 1.00 38.30 171 GLU A O 1
ATOM 1295 N N . VAL A 1 196 ? 40.639 -33.785 71.990 1.00 41.04 172 VAL A N 1
ATOM 1296 C CA . VAL A 1 196 ? 39.837 -34.898 72.491 1.00 35.15 172 VAL A CA 1
ATOM 1297 C C . VAL A 1 196 ? 40.769 -36.005 72.953 1.00 38.94 172 VAL A C 1
ATOM 1298 O O . VAL A 1 196 ? 41.742 -36.333 72.270 1.00 35.98 172 VAL A O 1
ATOM 1302 N N . THR A 1 197 ? 40.470 -36.571 74.119 1.00 39.19 173 THR A N 1
ATOM 1303 C CA . THR A 1 197 ? 41.230 -37.680 74.683 1.00 39.76 173 THR A CA 1
ATOM 1304 C C . THR A 1 197 ? 40.280 -38.800 75.089 1.00 42.28 173 THR A C 1
ATOM 1305 O O . THR A 1 197 ? 39.285 -38.559 75.786 1.00 39.37 173 THR A O 1
ATOM 1309 N N . ASP A 1 198 ? 40.595 -40.023 74.644 1.00 38.13 174 ASP A N 1
ATOM 1310 C CA . ASP A 1 198 ? 39.865 -41.212 75.076 1.00 38.61 174 ASP A CA 1
ATOM 1311 C C . ASP A 1 198 ? 40.125 -41.487 76.558 1.00 39.45 174 ASP A C 1
ATOM 1312 O O . ASP A 1 198 ? 41.275 -41.535 76.995 1.00 40.17 174 ASP A O 1
ATOM 1317 N N . THR A 1 199 ? 39.087 -41.637 77.325 1.00 39.90 175 THR A N 1
ATOM 1318 C CA . THR A 1 199 ? 39.282 -41.947 78.714 1.00 45.02 175 THR A CA 1
ATOM 1319 C C . THR A 1 199 ? 39.297 -43.415 79.124 1.00 52.89 175 THR A C 1
ATOM 1320 O O . THR A 1 199 ? 39.670 -43.710 80.230 1.00 54.91 175 THR A O 1
ATOM 1324 N N . GLY A 1 200 ? 38.893 -44.315 78.262 1.00 44.29 176 GLY A N 1
ATOM 1325 C CA . GLY A 1 200 ? 38.855 -45.714 78.649 1.00 52.23 176 GLY A CA 1
ATOM 1326 C C . GLY A 1 200 ? 37.711 -46.094 79.564 1.00 58.21 176 GLY A C 1
ATOM 1327 O O . GLY A 1 200 ? 37.768 -47.143 80.219 1.00 68.78 176 GLY A O 1
ATOM 1328 N N . GLU A 1 201 ? 36.671 -45.265 79.644 1.00 52.43 177 GLU A N 1
ATOM 1329 C CA . GLU A 1 201 ? 35.515 -45.554 80.484 1.00 52.31 177 GLU A CA 1
ATOM 1330 C C . GLU A 1 201 ? 34.215 -45.331 79.720 1.00 54.33 177 GLU A C 1
ATOM 1331 O O . GLU A 1 201 ? 33.201 -44.933 80.306 1.00 61.56 177 GLU A O 1
ATOM 1337 N N . GLY A 1 202 ? 34.229 -45.567 78.411 1.00 50.55 178 GLY A N 1
ATOM 1338 C CA . GLY A 1 202 ? 33.054 -45.280 77.614 1.00 49.52 178 GLY A CA 1
ATOM 1339 C C . GLY A 1 202 ? 32.779 -43.807 77.395 1.00 57.19 178 GLY A C 1
ATOM 1340 O O . GLY A 1 202 ? 31.711 -43.465 76.861 1.00 48.38 178 GLY A O 1
ATOM 1341 N N . THR A 1 203 ? 33.706 -42.925 77.779 1.00 50.72 179 THR A N 1
ATOM 1342 C CA . THR A 1 203 ? 33.589 -41.493 77.529 1.00 46.42 179 THR A CA 1
ATOM 1343 C C . THR A 1 203 ? 34.820 -40.962 76.792 1.00 42.24 179 THR A C 1
ATOM 1344 O O . THR A 1 203 ? 35.861 -41.618 76.684 1.00 40.72 179 THR A O 1
ATOM 1348 N N . ARG A 1 204 ? 34.690 -39.730 76.289 1.00 46.50 180 ARG A N 1
ATOM 1349 C CA . ARG A 1 204 ? 35.820 -38.965 75.778 1.00 41.61 180 ARG A CA 1
ATOM 1350 C C . ARG A 1 204 ? 35.850 -37.604 76.462 1.00 41.74 180 ARG A C 1
ATOM 1351 O O . ARG A 1 204 ? 34.816 -37.097 76.913 1.00 39.45 180 ARG A O 1
ATOM 1359 N N . ARG A 1 205 ? 37.024 -37.035 76.604 1.00 41.09 181 ARG A N 1
ATOM 1360 C CA . ARG A 1 205 ? 37.187 -35.755 77.259 1.00 35.72 181 ARG A CA 1
ATOM 1361 C C . ARG A 1 205 ? 37.585 -34.702 76.239 1.00 35.38 181 ARG A C 1
ATOM 1362 O O . ARG A 1 205 ? 38.538 -34.819 75.605 1.00 36.96 181 ARG A O 1
ATOM 1370 N N . HIS A 1 206 ? 36.825 -33.643 76.191 1.00 34.27 182 HIS A N 1
ATOM 1371 C CA . HIS A 1 206 ? 36.968 -32.564 75.218 1.00 35.95 182 HIS A CA 1
ATOM 1372 C C . HIS A 1 206 ? 37.529 -31.348 75.943 1.00 33.55 182 HIS A C 1
ATOM 1373 O O . HIS A 1 206 ? 36.837 -30.755 76.770 1.00 36.58 182 HIS A O 1
ATOM 1380 N N . VAL A 1 207 ? 38.774 -30.992 75.652 1.00 34.91 183 VAL A N 1
ATOM 1381 C CA . VAL A 1 207 ? 39.436 -29.875 76.322 1.00 33.93 183 VAL A CA 1
ATOM 1382 C C . VAL A 1 207 ? 39.531 -28.729 75.324 1.00 33.20 183 VAL A C 1
ATOM 1383 O O . VAL A 1 207 ? 40.350 -28.764 74.403 1.00 35.54 183 VAL A O 1
ATOM 1387 N N . PHE A 1 208 ? 38.710 -27.711 75.517 1.00 32.62 184 PHE A N 1
ATOM 1388 C CA . PHE A 1 208 ? 38.677 -26.580 74.593 1.00 31.92 184 PHE A CA 1
ATOM 1389 C C . PHE A 1 208 ? 39.670 -25.506 75.016 1.00 32.19 184 PHE A C 1
ATOM 1390 O O . PHE A 1 208 ? 39.884 -25.279 76.206 1.00 33.03 184 PHE A O 1
ATOM 1398 N N . ASP A 1 209 ? 40.281 -24.858 74.026 1.00 33.68 185 ASP A N 1
ATOM 1399 C CA . ASP A 1 209 ? 41.246 -23.791 74.288 1.00 38.78 185 ASP A CA 1
ATOM 1400 C C . ASP A 1 209 ? 40.594 -22.699 75.118 1.00 33.35 185 ASP A C 1
ATOM 1401 O O . ASP A 1 209 ? 39.365 -22.580 75.140 1.00 33.71 185 ASP A O 1
ATOM 1406 N N . THR A 1 210 ? 41.388 -21.918 75.846 1.00 35.25 186 THR A N 1
ATOM 1407 C CA . THR A 1 210 ? 40.826 -20.742 76.502 1.00 32.20 186 THR A CA 1
ATOM 1408 C C . THR A 1 210 ? 40.321 -19.770 75.434 1.00 31.39 186 THR A C 1
ATOM 1409 O O . THR A 1 210 ? 41.028 -19.484 74.469 1.00 31.26 186 THR A O 1
ATOM 1413 N N . THR A 1 211 ? 39.083 -19.304 75.588 1.00 30.87 187 THR A N 1
ATOM 1414 C CA . THR A 1 211 ? 38.525 -18.392 74.592 1.00 30.12 187 THR A CA 1
ATOM 1415 C C . THR A 1 211 ? 39.148 -17.004 74.712 1.00 30.23 187 THR A C 1
ATOM 1416 O O . THR A 1 211 ? 39.788 -16.646 75.702 1.00 30.84 187 THR A O 1
ATOM 1420 N N . LYS A 1 212 ? 38.868 -16.176 73.728 1.00 30.36 188 LYS A N 1
ATOM 1421 C CA . LYS A 1 212 ? 39.157 -14.769 73.863 1.00 34.73 188 LYS A CA 1
ATOM 1422 C C . LYS A 1 212 ? 38.114 -14.223 74.858 1.00 33.89 188 LYS A C 1
ATOM 1423 O O . LYS A 1 212 ? 37.140 -14.835 75.137 1.00 31.69 188 LYS A O 1
ATOM 1429 N N . PRO A 1 213 ? 38.331 -13.034 75.381 1.00 32.25 189 PRO A N 1
ATOM 1430 C CA . PRO A 1 213 ? 37.347 -12.516 76.344 1.00 33.49 189 PRO A CA 1
ATOM 1431 C C . PRO A 1 213 ? 35.976 -12.315 75.699 1.00 29.13 189 PRO A C 1
ATOM 1432 O O . PRO A 1 213 ? 35.856 -11.826 74.565 1.00 30.59 189 PRO A O 1
ATOM 1436 N N . MET A 1 214 ? 34.954 -12.754 76.414 1.00 30.23 190 MET A N 1
ATOM 1437 C CA . MET A 1 214 ? 33.577 -12.599 75.922 1.00 28.51 190 MET A CA 1
ATOM 1438 C C . MET A 1 214 ? 32.573 -12.575 77.070 1.00 28.88 190 MET A C 1
ATOM 1439 O O . MET A 1 214 ? 32.941 -12.943 78.181 1.00 30.25 190 MET A O 1
ATOM 1444 N N . SER A 1 215 ? 31.369 -12.112 76.789 1.00 28.29 191 SER A N 1
ATOM 1445 C CA . SER A 1 215 ? 30.267 -12.073 77.744 1.00 29.95 191 SER A CA 1
ATOM 1446 C C . SER A 1 215 ? 29.669 -13.462 77.962 1.00 36.37 191 SER A C 1
ATOM 1447 O O . SER A 1 215 ? 29.640 -14.296 77.049 1.00 29.02 191 SER A O 1
ATOM 1450 N N . THR A 1 216 ? 29.139 -13.695 79.175 1.00 34.33 192 THR A N 1
ATOM 1451 C CA . THR A 1 216 ? 28.665 -15.041 79.526 1.00 32.98 192 THR A CA 1
ATOM 1452 C C . THR A 1 216 ? 27.589 -15.544 78.566 1.00 31.64 192 THR A C 1
ATOM 1453 O O . THR A 1 216 ? 27.546 -16.742 78.242 1.00 31.35 192 THR A O 1
ATOM 1457 N N . TYR A 1 217 ? 26.713 -14.649 78.094 1.00 33.09 193 TYR A N 1
ATOM 1458 C CA . TYR A 1 217 ? 25.601 -15.090 77.253 1.00 31.22 193 TYR A CA 1
ATOM 1459 C C . TYR A 1 217 ? 26.039 -15.639 75.908 1.00 31.15 193 TYR A C 1
ATOM 1460 O O . TYR A 1 217 ? 25.213 -16.254 75.232 1.00 29.27 193 TYR A O 1
ATOM 1469 N N . LEU A 1 218 ? 27.297 -15.435 75.519 1.00 33.76 194 LEU A N 1
ATOM 1470 C CA . LEU A 1 218 ? 27.833 -15.845 74.228 1.00 29.51 194 LEU A CA 1
ATOM 1471 C C . LEU A 1 218 ? 28.586 -17.169 74.303 1.00 30.67 194 LEU A C 1
ATOM 1472 O O . LEU A 1 218 ? 29.042 -17.678 73.270 1.00 29.44 194 LEU A O 1
ATOM 1477 N N . VAL A 1 219 ? 28.728 -17.729 75.510 1.00 29.14 195 VAL A N 1
ATOM 1478 C CA . VAL A 1 219 ? 29.365 -19.027 75.696 1.00 30.11 195 VAL A CA 1
ATOM 1479 C C . VAL A 1 219 ? 28.488 -20.118 75.099 1.00 30.12 195 VAL A C 1
ATOM 1480 O O . VAL A 1 219 ? 27.263 -20.091 75.243 1.00 32.51 195 VAL A O 1
ATOM 1484 N N . ALA A 1 220 ? 29.104 -21.085 74.411 1.00 31.45 196 ALA A N 1
ATOM 1485 C CA . ALA A 1 220 ? 28.343 -22.113 73.710 1.00 33.43 196 ALA A CA 1
ATOM 1486 C C . ALA A 1 220 ? 28.801 -23.516 74.059 1.00 32.57 196 ALA A C 1
ATOM 1487 O O . ALA A 1 220 ? 29.998 -23.780 74.201 1.00 31.72 196 ALA A O 1
ATOM 1489 N N . LEU A 1 221 ? 27.833 -24.438 74.081 1.00 30.83 197 LEU A N 1
ATOM 1490 C CA . LEU A 1 221 ? 28.116 -25.869 74.067 1.00 31.09 197 LEU A CA 1
ATOM 1491 C C . LEU A 1 221 ? 27.090 -26.579 73.191 1.00 28.92 197 LEU A C 1
ATOM 1492 O O . LEU A 1 221 ? 25.884 -26.392 73.374 1.00 40.05 197 LEU A O 1
ATOM 1497 N N . VAL A 1 222 ? 27.570 -27.340 72.219 1.00 30.01 198 VAL A N 1
ATOM 1498 C CA . VAL A 1 222 ? 26.748 -28.193 71.362 1.00 31.42 198 VAL A CA 1
ATOM 1499 C C . VAL A 1 222 ? 27.357 -29.582 71.422 1.00 31.89 198 VAL A C 1
ATOM 1500 O O . VAL A 1 222 ? 28.560 -29.745 71.189 1.00 32.93 198 VAL A O 1
ATOM 1504 N N . ALA A 1 223 ? 26.530 -30.586 71.714 1.00 35.94 199 ALA A N 1
ATOM 1505 C CA . ALA A 1 223 ? 27.059 -31.904 72.037 1.00 35.03 199 ALA A CA 1
ATOM 1506 C C . ALA A 1 223 ? 26.026 -32.958 71.684 1.00 34.80 199 ALA A C 1
ATOM 1507 O O . ALA A 1 223 ? 24.867 -32.873 72.114 1.00 38.48 199 ALA A O 1
ATOM 1509 N N . GLY A 1 224 ? 26.455 -33.919 70.893 1.00 36.82 200 GLY A N 1
ATOM 1510 C CA . GLY A 1 224 ? 25.612 -35.007 70.463 1.00 37.66 200 GLY A CA 1
ATOM 1511 C C . GLY A 1 224 ? 26.242 -35.702 69.282 1.00 37.63 200 GLY A C 1
ATOM 1512 O O . GLY A 1 224 ? 27.332 -35.333 68.824 1.00 40.00 200 GLY A O 1
ATOM 1513 N N . PRO A 1 225 ? 25.566 -36.745 68.737 1.00 34.12 201 PRO A N 1
ATOM 1514 C CA . PRO A 1 225 ? 26.051 -37.465 67.554 1.00 33.35 201 PRO A CA 1
ATOM 1515 C C . PRO A 1 225 ? 25.801 -36.683 66.252 1.00 35.23 201 PRO A C 1
ATOM 1516 O O . PRO A 1 225 ? 25.354 -37.262 65.254 1.00 38.40 201 PRO A O 1
ATOM 1520 N N . TYR A 1 226 ? 26.098 -35.380 66.260 1.00 33.13 202 TYR A N 1
ATOM 1521 C CA . TYR A 1 226 ? 25.850 -34.548 65.083 1.00 33.10 202 TYR A CA 1
ATOM 1522 C C . TYR A 1 226 ? 26.700 -35.007 63.900 1.00 35.59 202 TYR A C 1
ATOM 1523 O O . TYR A 1 226 ? 27.886 -35.329 64.040 1.00 38.42 202 TYR A O 1
ATOM 1532 N N . ALA A 1 227 ? 26.084 -35.045 62.716 1.00 36.59 203 ALA A N 1
ATOM 1533 C CA . ALA A 1 227 ? 26.836 -35.152 61.479 1.00 31.56 203 ALA A CA 1
ATOM 1534 C C . ALA A 1 227 ? 27.649 -33.877 61.284 1.00 34.57 203 ALA A C 1
ATOM 1535 O O . ALA A 1 227 ? 27.216 -32.792 61.675 1.00 34.14 203 ALA A O 1
ATOM 1537 N N . GLU A 1 228 ? 28.836 -34.021 60.692 1.00 31.26 204 GLU A N 1
ATOM 1538 C CA . GLU A 1 228 ? 29.816 -32.940 60.556 1.00 36.12 204 GLU A CA 1
ATOM 1539 C C . GLU A 1 228 ? 30.327 -32.804 59.120 1.00 39.13 204 GLU A C 1
ATOM 1540 O O . GLU A 1 228 ? 30.622 -33.802 58.454 1.00 37.41 204 GLU A O 1
ATOM 1546 N N . TRP A 1 229 ? 30.436 -31.553 58.643 1.00 32.56 205 TRP A N 1
ATOM 1547 C CA . TRP A 1 229 ? 31.174 -31.199 57.434 1.00 26.62 205 TRP A CA 1
ATOM 1548 C C . TRP A 1 229 ? 32.216 -30.133 57.768 1.00 36.36 205 TRP A C 1
ATOM 1549 O O . TRP A 1 229 ? 31.978 -29.258 58.611 1.00 28.19 205 TRP A O 1
ATOM 1560 N N . ARG A 1 230 ? 33.350 -30.179 57.075 1.00 30.39 206 ARG A N 1
ATOM 1561 C CA . ARG A 1 230 ? 34.457 -29.265 57.331 1.00 30.50 206 ARG A CA 1
ATOM 1562 C C . ARG A 1 230 ? 34.871 -28.520 56.064 1.00 34.82 206 ARG A C 1
ATOM 1563 O O . ARG A 1 230 ? 34.881 -29.079 54.966 1.00 31.59 206 ARG A O 1
ATOM 1571 N N . ASP A 1 231 ? 35.244 -27.250 56.231 1.00 33.55 207 ASP A N 1
ATOM 1572 C CA . ASP A 1 231 ? 35.821 -26.463 55.150 1.00 31.79 207 ASP A CA 1
ATOM 1573 C C . ASP A 1 231 ? 36.753 -25.427 55.771 1.00 31.96 207 ASP A C 1
ATOM 1574 O O . ASP A 1 231 ? 36.929 -25.383 56.985 1.00 29.69 207 ASP A O 1
ATOM 1579 N N . VAL A 1 232 ? 37.398 -24.626 54.930 1.00 32.78 208 VAL A N 1
ATOM 1580 C CA . VAL A 1 232 ? 38.328 -23.600 55.393 1.00 32.43 208 VAL A CA 1
ATOM 1581 C C . VAL A 1 232 ? 38.177 -22.348 54.541 1.00 35.63 208 VAL A C 1
ATOM 1582 O O . VAL A 1 232 ? 38.121 -22.424 53.310 1.00 31.27 208 VAL A O 1
ATOM 1586 N N . PHE A 1 233 ? 38.132 -21.185 55.199 1.00 29.34 209 PHE A N 1
ATOM 1587 C CA . PHE A 1 233 ? 38.260 -19.923 54.481 1.00 28.84 209 PHE A CA 1
ATOM 1588 C C . PHE A 1 233 ? 39.726 -19.513 54.438 1.00 35.16 209 PHE A C 1
ATOM 1589 O O . PHE A 1 233 ? 40.335 -19.320 55.502 1.00 35.04 209 PHE A O 1
ATOM 1597 N N . PRO A 1 234 ? 40.343 -19.363 53.247 1.00 36.77 210 PRO A N 1
ATOM 1598 C CA . PRO A 1 234 ? 41.753 -19.067 53.189 1.00 35.08 210 PRO A CA 1
ATOM 1599 C C . PRO A 1 234 ? 42.128 -17.686 53.726 1.00 40.04 210 PRO A C 1
ATOM 1600 O O . PRO A 1 234 ? 41.300 -16.831 53.805 1.00 35.71 210 PRO A O 1
ATOM 1604 N N . GLY A 1 235 ? 43.395 -17.536 54.085 1.00 39.24 211 GLY A N 1
ATOM 1605 C CA . GLY A 1 235 ? 43.896 -16.245 54.586 1.00 51.84 211 GLY A CA 1
ATOM 1606 C C . GLY A 1 235 ? 43.776 -15.161 53.539 1.00 50.52 211 GLY A C 1
ATOM 1607 O O . GLY A 1 235 ? 44.089 -15.438 52.385 1.00 53.04 211 GLY A O 1
ATOM 1608 N N . ASP A 1 236 ? 43.372 -13.963 53.944 1.00 50.46 212 ASP A N 1
ATOM 1609 C CA . ASP A 1 236 ? 43.094 -12.886 52.966 1.00 52.25 212 ASP A CA 1
ATOM 1610 C C . ASP A 1 236 ? 43.839 -11.622 53.393 1.00 61.67 212 ASP A C 1
ATOM 1611 O O . ASP A 1 236 ? 43.310 -10.955 54.303 1.00 61.04 212 ASP A O 1
ATOM 1613 N N . GLY A 1 238 ? 45.658 -9.939 55.822 1.00 52.54 214 GLY A N 1
ATOM 1614 C CA . GLY A 1 238 ? 45.675 -9.602 57.256 1.00 46.10 214 GLY A CA 1
ATOM 1615 C C . GLY A 1 238 ? 44.645 -10.383 58.041 1.00 55.02 214 GLY A C 1
ATOM 1616 O O . GLY A 1 238 ? 44.634 -10.266 59.268 1.00 54.74 214 GLY A O 1
ATOM 1617 N N . GLN A 1 239 ? 43.802 -11.146 57.353 1.00 53.79 215 GLN A N 1
ATOM 1618 C CA . GLN A 1 239 ? 42.883 -12.059 58.069 1.00 47.24 215 GLN A CA 1
ATOM 1619 C C . GLN A 1 239 ? 43.464 -13.459 57.952 1.00 38.76 215 GLN A C 1
ATOM 1620 O O . GLN A 1 239 ? 43.751 -13.873 56.847 1.00 45.13 215 GLN A O 1
ATOM 1626 N N . ASP A 1 240 ? 43.639 -14.126 59.081 1.00 43.11 216 ASP A N 1
ATOM 1627 C CA . ASP A 1 240 ? 44.150 -15.472 59.100 1.00 41.62 216 ASP A CA 1
ATOM 1628 C C . ASP A 1 240 ? 43.172 -16.502 58.492 1.00 42.09 216 ASP A C 1
ATOM 1629 O O . ASP A 1 240 ? 42.042 -16.237 58.327 1.00 36.19 216 ASP A O 1
ATOM 1634 N N . GLU A 1 241 ? 43.660 -17.666 58.139 1.00 40.34 217 GLU A N 1
ATOM 1635 C CA . GLU A 1 241 ? 42.781 -18.743 57.709 1.00 35.03 217 GLU A CA 1
ATOM 1636 C C . GLU A 1 241 ? 41.719 -19.012 58.772 1.00 34.91 217 GLU A C 1
ATOM 1637 O O . GLU A 1 241 ? 41.990 -18.918 59.974 1.00 35.63 217 GLU A O 1
ATOM 1643 N N . ILE A 1 242 ? 40.500 -19.328 58.339 1.00 29.10 218 ILE A N 1
ATOM 1644 C CA . ILE A 1 242 ? 39.433 -19.634 59.292 1.00 30.98 218 ILE A CA 1
ATOM 1645 C C . ILE A 1 242 ? 38.872 -21.032 59.065 1.00 31.29 218 ILE A C 1
ATOM 1646 O O . ILE A 1 242 ? 38.212 -21.277 58.041 1.00 29.85 218 ILE A O 1
ATOM 1651 N N . PRO A 1 243 ? 39.085 -21.964 60.000 1.00 34.74 219 PRO A N 1
ATOM 1652 C CA . PRO A 1 243 ? 38.435 -23.284 59.908 1.00 33.29 219 PRO A CA 1
ATOM 1653 C C . PRO A 1 243 ? 36.921 -23.195 60.074 1.00 33.06 219 PRO A C 1
ATOM 1654 O O . PRO A 1 243 ? 36.416 -22.538 60.994 1.00 29.78 219 PRO A O 1
ATOM 1658 N N . LEU A 1 244 ? 36.193 -23.884 59.186 1.00 28.07 220 LEU A N 1
ATOM 1659 C CA . LEU A 1 244 ? 34.737 -23.830 59.162 1.00 25.20 220 LEU A CA 1
ATOM 1660 C C . LEU A 1 244 ? 34.136 -25.213 59.372 1.00 26.05 220 LEU A C 1
ATOM 1661 O O . LEU A 1 244 ? 34.650 -26.201 58.848 1.00 29.85 220 LEU A O 1
ATOM 1666 N N . GLY A 1 245 ? 33.008 -25.253 60.062 1.00 31.55 221 GLY A N 1
ATOM 1667 C CA . GLY A 1 245 ? 32.289 -26.494 60.279 1.00 27.53 221 GLY A CA 1
ATOM 1668 C C . GLY A 1 245 ? 30.801 -26.241 60.213 1.00 25.58 221 GLY A C 1
ATOM 1669 O O . GLY A 1 245 ? 30.324 -25.135 60.476 1.00 27.40 221 GLY A O 1
ATOM 1670 N N . ILE A 1 246 ? 30.063 -27.289 59.849 1.00 27.50 222 ILE A N 1
ATOM 1671 C CA . ILE A 1 246 ? 28.607 -27.288 59.859 1.00 28.96 222 ILE A CA 1
ATOM 1672 C C . ILE A 1 246 ? 28.138 -28.596 60.480 1.00 26.44 222 ILE A C 1
ATOM 1673 O O . ILE A 1 246 ? 28.672 -29.662 60.149 1.00 31.63 222 ILE A O 1
ATOM 1678 N N . TYR A 1 247 ? 27.139 -28.514 61.362 1.00 31.18 223 TYR A N 1
ATOM 1679 C CA . TYR A 1 247 ? 26.679 -29.643 62.166 1.00 28.64 223 TYR A CA 1
ATOM 1680 C C . TYR A 1 247 ? 25.159 -29.695 62.150 1.00 33.39 223 TYR A C 1
ATOM 1681 O O . TYR A 1 247 ? 24.494 -28.655 62.254 1.00 31.79 223 TYR A O 1
ATOM 1690 N N . CYS A 1 248 ? 24.601 -30.903 61.990 1.00 31.30 224 CYS A N 1
ATOM 1691 C CA . CYS A 1 248 ? 23.161 -31.073 62.127 1.00 31.55 224 CYS A CA 1
ATOM 1692 C C . CYS A 1 248 ? 22.890 -32.475 62.663 1.00 31.22 224 CYS A C 1
ATOM 1693 O O . CYS A 1 248 ? 23.792 -33.305 62.765 1.00 29.08 224 CYS A O 1
ATOM 1696 N N . ARG A 1 249 ? 21.646 -32.698 63.065 1.00 35.68 225 ARG A N 1
ATOM 1697 C CA . ARG A 1 249 ? 21.245 -34.012 63.561 1.00 40.98 225 ARG A CA 1
ATOM 1698 C C . ARG A 1 249 ? 21.489 -35.093 62.515 1.00 43.36 225 ARG A C 1
ATOM 1699 O O . ARG A 1 249 ? 21.324 -34.882 61.308 1.00 38.89 225 ARG A O 1
ATOM 1707 N N . ALA A 1 250 ? 21.876 -36.287 62.991 1.00 40.95 226 ALA A N 1
ATOM 1708 C CA . ALA A 1 250 ? 22.176 -37.371 62.065 1.00 41.30 226 ALA A CA 1
ATOM 1709 C C . ALA A 1 250 ? 20.990 -37.658 61.150 1.00 37.04 226 ALA A C 1
ATOM 1710 O O . ALA A 1 250 ? 21.176 -37.909 59.953 1.00 39.64 226 ALA A O 1
ATOM 1712 N N . SER A 1 251 ? 19.803 -37.579 61.675 1.00 48.78 227 SER A N 1
ATOM 1713 C CA . SER A 1 251 ? 18.641 -37.854 60.887 1.00 48.19 227 SER A CA 1
ATOM 1714 C C . SER A 1 251 ? 18.360 -36.849 59.752 1.00 54.38 227 SER A C 1
ATOM 1715 O O . SER A 1 251 ? 17.666 -37.160 58.818 1.00 44.14 227 SER A O 1
ATOM 1718 N N . LEU A 1 252 ? 18.876 -35.640 59.869 1.00 46.67 228 LEU A N 1
ATOM 1719 C CA . LEU A 1 252 ? 18.637 -34.591 58.885 1.00 41.42 228 LEU A CA 1
ATOM 1720 C C . LEU A 1 252 ? 19.755 -34.448 57.865 1.00 38.44 228 LEU A C 1
ATOM 1721 O O . LEU A 1 252 ? 19.612 -33.658 56.922 1.00 40.20 228 LEU A O 1
ATOM 1726 N N . ALA A 1 253 ? 20.852 -35.194 58.018 1.00 41.45 229 ALA A N 1
ATOM 1727 C CA . ALA A 1 253 ? 22.061 -34.915 57.247 1.00 38.07 229 ALA A CA 1
ATOM 1728 C C . ALA A 1 253 ? 21.851 -35.063 55.746 1.00 47.36 229 ALA A C 1
ATOM 1729 O O . ALA A 1 253 ? 22.549 -34.407 54.964 1.00 37.39 229 ALA A O 1
ATOM 1731 N N . GLU A 1 254 ? 20.935 -35.940 55.321 1.00 37.67 230 GLU A N 1
ATOM 1732 C CA . GLU A 1 254 ? 20.721 -36.152 53.891 1.00 46.67 230 GLU A CA 1
ATOM 1733 C C . GLU A 1 254 ? 20.187 -34.901 53.201 1.00 39.89 230 GLU A C 1
ATOM 1734 O O . GLU A 1 254 ? 20.356 -34.746 51.983 1.00 40.97 230 GLU A O 1
ATOM 1740 N N . HIS A 1 255 ? 19.566 -33.999 53.957 1.00 38.32 231 HIS A N 1
ATOM 1741 C CA . HIS A 1 255 ? 18.910 -32.832 53.391 1.00 38.02 231 HIS A CA 1
ATOM 1742 C C . HIS A 1 255 ? 19.771 -31.581 53.440 1.00 38.18 231 HIS A C 1
ATOM 1743 O O . HIS A 1 255 ? 19.366 -30.544 52.904 1.00 34.49 231 HIS A O 1
ATOM 1750 N N . LEU A 1 256 ? 20.939 -31.644 54.065 1.00 35.66 232 LEU A N 1
ATOM 1751 C CA . LEU A 1 256 ? 21.717 -30.439 54.326 1.00 39.83 232 LEU A CA 1
ATOM 1752 C C . LEU A 1 256 ? 22.644 -30.162 53.150 1.00 38.34 232 LEU A C 1
ATOM 1753 O O . LEU A 1 256 ? 23.499 -30.989 52.798 1.00 36.95 232 LEU A O 1
ATOM 1758 N N . ASP A 1 257 ? 22.465 -28.989 52.546 1.00 36.10 233 ASP A N 1
ATOM 1759 C CA . ASP A 1 257 ? 23.260 -28.558 51.402 1.00 36.46 233 ASP A CA 1
ATOM 1760 C C . ASP A 1 257 ? 24.484 -27.791 51.903 1.00 32.08 233 ASP A C 1
ATOM 1761 O O . ASP A 1 257 ? 24.562 -26.561 51.846 1.00 32.57 233 ASP A O 1
ATOM 1766 N N . ALA A 1 258 ? 25.467 -28.561 52.388 1.00 34.43 234 ALA A N 1
ATOM 1767 C CA . ALA A 1 258 ? 26.628 -27.965 53.053 1.00 35.40 234 ALA A CA 1
ATOM 1768 C C . ALA A 1 258 ? 27.466 -27.133 52.088 1.00 35.12 234 ALA A C 1
ATOM 1769 O O . ALA A 1 258 ? 27.987 -26.073 52.462 1.00 32.23 234 ALA A O 1
ATOM 1771 N N . GLU A 1 259 ? 27.580 -27.572 50.861 1.00 31.18 235 GLU A N 1
ATOM 1772 C CA . GLU A 1 259 ? 28.377 -26.815 49.940 1.00 35.65 235 GLU A CA 1
ATOM 1773 C C . GLU A 1 259 ? 27.846 -25.409 49.723 1.00 31.22 235 GLU A C 1
ATOM 1774 O O . GLU A 1 259 ? 28.586 -24.505 49.674 1.00 26.60 235 GLU A O 1
ATOM 1780 N N . ARG A 1 260 ? 26.544 -25.271 49.605 1.00 28.20 236 ARG A N 1
ATOM 1781 C CA . ARG A 1 260 ? 25.989 -23.939 49.409 1.00 28.81 236 ARG A CA 1
ATOM 1782 C C . ARG A 1 260 ? 26.140 -23.088 50.675 1.00 30.94 236 ARG A C 1
ATOM 1783 O O . ARG A 1 260 ? 26.432 -21.893 50.599 1.00 29.26 236 ARG A O 1
ATOM 1791 N N . LEU A 1 261 ? 25.982 -23.689 51.848 1.00 27.90 237 LEU A N 1
ATOM 1792 C CA . LEU A 1 261 ? 26.172 -22.912 53.070 1.00 24.50 237 LEU A CA 1
ATOM 1793 C C . LEU A 1 261 ? 27.615 -22.444 53.214 1.00 24.09 237 LEU A C 1
ATOM 1794 O O . LEU A 1 261 ? 27.855 -21.300 53.607 1.00 25.83 237 LEU A O 1
ATOM 1799 N N . PHE A 1 262 ? 28.594 -23.299 52.885 1.00 25.51 238 PHE A N 1
ATOM 1800 C CA . PHE A 1 262 ? 29.994 -22.878 52.979 1.00 29.35 238 PHE A CA 1
ATOM 1801 C C . PHE A 1 262 ? 30.329 -21.776 51.969 1.00 29.98 238 PHE A C 1
ATOM 1802 O O . PHE A 1 262 ? 31.170 -20.910 52.247 1.00 28.35 238 PHE A O 1
ATOM 1810 N N . ILE A 1 263 ? 29.742 -21.820 50.768 1.00 26.59 239 ILE A N 1
ATOM 1811 C CA . ILE A 1 263 ? 30.012 -20.754 49.801 1.00 25.04 239 ILE A CA 1
ATOM 1812 C C . ILE A 1 263 ? 29.570 -19.410 50.377 1.00 29.39 239 ILE A C 1
ATOM 1813 O O . ILE A 1 263 ? 30.337 -18.439 50.400 1.00 24.19 239 ILE A O 1
ATOM 1818 N N . GLU A 1 264 ? 28.349 -19.362 50.915 1.00 28.27 240 GLU A N 1
ATOM 1819 C CA . GLU A 1 264 ? 27.820 -18.108 51.434 1.00 27.29 240 GLU A CA 1
ATOM 1820 C C . GLU A 1 264 ? 28.572 -17.676 52.694 1.00 27.90 240 GLU A C 1
ATOM 1821 O O . GLU A 1 264 ? 28.881 -16.500 52.864 1.00 27.34 240 GLU A O 1
ATOM 1827 N N . THR A 1 265 ? 28.967 -18.638 53.520 1.00 25.18 241 THR A N 1
ATOM 1828 C CA . THR A 1 265 ? 29.792 -18.337 54.687 1.00 29.06 241 THR A CA 1
ATOM 1829 C C . THR A 1 265 ? 31.114 -17.706 54.279 1.00 26.62 241 THR A C 1
ATOM 1830 O O . THR A 1 265 ? 31.530 -16.679 54.828 1.00 23.25 241 THR A O 1
ATOM 1834 N N . LYS A 1 266 ? 31.785 -18.297 53.293 1.00 24.99 242 LYS A N 1
ATOM 1835 C CA . LYS A 1 266 ? 33.051 -17.736 52.836 1.00 27.14 242 LYS A CA 1
ATOM 1836 C C . LYS A 1 266 ? 32.861 -16.345 52.234 1.00 29.30 242 LYS A C 1
ATOM 1837 O O . LYS A 1 266 ? 33.739 -15.481 52.357 1.00 26.05 242 LYS A O 1
ATOM 1843 N N . GLN A 1 267 ? 31.726 -16.113 51.578 1.00 25.55 243 GLN A N 1
ATOM 1844 C CA . GLN A 1 267 ? 31.488 -14.806 50.967 1.00 26.45 243 GLN A CA 1
ATOM 1845 C C . GLN A 1 267 ? 31.387 -13.720 52.028 1.00 26.38 243 GLN A C 1
ATOM 1846 O O . GLN A 1 267 ? 31.914 -12.609 51.859 1.00 26.26 243 GLN A O 1
ATOM 1852 N N . GLY A 1 268 ? 30.783 -14.053 53.172 1.00 25.29 244 GLY A N 1
ATOM 1853 C CA . GLY A 1 268 ? 30.715 -13.108 54.275 1.00 21.71 244 GLY A CA 1
ATOM 1854 C C . GLY A 1 268 ? 32.068 -12.810 54.896 1.00 26.24 244 GLY A C 1
ATOM 1855 O O . GLY A 1 268 ? 32.379 -11.653 55.201 1.00 26.51 244 GLY A O 1
ATOM 1856 N N . PHE A 1 269 ? 32.895 -13.840 55.102 1.00 25.51 245 PHE A N 1
ATOM 1857 C CA . PHE A 1 269 ? 34.202 -13.588 55.715 1.00 28.34 245 PHE A CA 1
ATOM 1858 C C . PHE A 1 269 ? 35.125 -12.809 54.785 1.00 33.22 245 PHE A C 1
ATOM 1859 O O . PHE A 1 269 ? 36.049 -12.136 55.251 1.00 36.35 245 PHE A O 1
ATOM 1867 N N . GLY A 1 270 ? 34.910 -12.891 53.473 1.00 30.89 246 GLY A N 1
ATOM 1868 C CA . GLY A 1 270 ? 35.658 -12.004 52.589 1.00 31.47 246 GLY A CA 1
ATOM 1869 C C . GLY A 1 270 ? 35.164 -10.570 52.592 1.00 36.86 246 GLY A C 1
ATOM 1870 O O . GLY A 1 270 ? 35.887 -9.674 52.139 1.00 41.69 246 GLY A O 1
ATOM 1871 N N . PHE A 1 271 ? 33.946 -10.338 53.080 1.00 25.66 247 PHE A N 1
ATOM 1872 C CA . PHE A 1 271 ? 33.299 -9.036 53.017 1.00 26.29 247 PHE A CA 1
ATOM 1873 C C . PHE A 1 271 ? 33.504 -8.233 54.286 1.00 27.62 247 PHE A C 1
ATOM 1874 O O . PHE A 1 271 ? 33.876 -7.060 54.231 1.00 28.01 247 PHE A O 1
ATOM 1882 N N . PHE A 1 272 ? 33.220 -8.849 55.435 1.00 24.37 248 PHE A N 1
ATOM 1883 C CA . PHE A 1 272 ? 33.097 -8.066 56.659 1.00 22.63 248 PHE A CA 1
ATOM 1884 C C . PHE A 1 272 ? 34.432 -7.484 57.107 1.00 25.93 248 PHE A C 1
ATOM 1885 O O . PHE A 1 272 ? 34.457 -6.398 57.687 1.00 29.57 248 PHE A O 1
ATOM 1893 N N . HIS A 1 273 ? 35.524 -8.207 56.917 1.00 27.76 249 HIS A N 1
ATOM 1894 C CA . HIS A 1 273 ? 36.870 -7.738 57.334 1.00 28.19 249 HIS A CA 1
ATOM 1895 C C . HIS A 1 273 ? 37.179 -6.425 56.618 1.00 32.62 249 HIS A C 1
ATOM 1896 O O . HIS A 1 273 ? 37.686 -5.508 57.242 1.00 34.03 249 HIS A O 1
ATOM 1903 N N . LYS A 1 274 ? 36.907 -6.397 55.330 1.00 31.09 250 LYS A N 1
ATOM 1904 C CA . LYS A 1 274 ? 37.154 -5.200 54.527 1.00 34.15 250 LYS A CA 1
ATOM 1905 C C . LYS A 1 274 ? 36.189 -4.075 54.906 1.00 32.47 250 LYS A C 1
ATOM 1906 O O . LYS A 1 274 ? 36.605 -2.918 55.048 1.00 35.97 250 LYS A O 1
ATOM 1912 N N . ALA A 1 275 ? 34.898 -4.398 55.067 1.00 27.41 251 ALA A N 1
ATOM 1913 C CA . ALA A 1 275 ? 33.897 -3.391 55.421 1.00 28.57 251 ALA A CA 1
ATOM 1914 C C . ALA A 1 275 ? 34.177 -2.802 56.794 1.00 32.62 251 ALA A C 1
ATOM 1915 O O . ALA A 1 275 ? 34.083 -1.586 56.994 1.00 35.55 251 ALA A O 1
ATOM 1917 N N . PHE A 1 276 ? 34.516 -3.649 57.752 1.00 28.91 252 PHE A N 1
ATOM 1918 C CA . PHE A 1 276 ? 34.701 -3.193 59.126 1.00 34.30 252 PHE A CA 1
ATOM 1919 C C . PHE A 1 276 ? 36.141 -2.799 59.436 1.00 35.85 252 PHE A C 1
ATOM 1920 O O . PHE A 1 276 ? 36.373 -2.113 60.437 1.00 34.72 252 PHE A O 1
ATOM 1928 N N . GLY A 1 277 ? 37.099 -3.185 58.592 1.00 35.43 253 GLY A N 1
ATOM 1929 C CA . GLY A 1 277 ? 38.498 -2.877 58.822 1.00 35.07 253 GLY A CA 1
ATOM 1930 C C . GLY A 1 277 ? 39.145 -3.682 59.927 1.00 35.80 253 GLY A C 1
ATOM 1931 O O . GLY A 1 277 ? 40.267 -3.366 60.330 1.00 36.43 253 GLY A O 1
ATOM 1932 N N . VAL A 1 278 ? 38.467 -4.713 60.421 1.00 31.25 254 VAL A N 1
ATOM 1933 C CA . VAL A 1 278 ? 38.916 -5.536 61.547 1.00 30.74 254 VAL A CA 1
ATOM 1934 C C . VAL A 1 278 ? 38.763 -6.993 61.130 1.00 30.03 254 VAL A C 1
ATOM 1935 O O . VAL A 1 278 ? 37.664 -7.383 60.717 1.00 26.80 254 VAL A O 1
ATOM 1939 N N . PRO A 1 279 ? 39.803 -7.821 61.233 1.00 31.56 255 PRO A N 1
ATOM 1940 C CA . PRO A 1 279 ? 39.675 -9.226 60.832 1.00 34.32 255 PRO A CA 1
ATOM 1941 C C . PRO A 1 279 ? 38.778 -9.973 61.805 1.00 34.88 255 PRO A C 1
ATOM 1942 O O . PRO A 1 279 ? 38.543 -9.540 62.940 1.00 28.61 255 PRO A O 1
ATOM 1946 N N . TYR A 1 280 ? 38.270 -11.115 61.334 1.00 30.26 256 TYR A N 1
ATOM 1947 C CA . TYR A 1 280 ? 37.416 -11.951 62.156 1.00 30.16 256 TYR A CA 1
ATOM 1948 C C . TYR A 1 280 ? 38.077 -12.202 63.515 1.00 25.75 256 TYR A C 1
ATOM 1949 O O . TYR A 1 280 ? 39.215 -12.690 63.570 1.00 28.41 256 TYR A O 1
ATOM 1958 N N . PRO A 1 281 ? 37.413 -11.851 64.613 1.00 26.73 257 PRO A N 1
ATOM 1959 C CA . PRO A 1 281 ? 38.108 -11.739 65.904 1.00 33.00 257 PRO A CA 1
ATOM 1960 C C . PRO A 1 281 ? 38.380 -13.059 66.594 1.00 33.75 257 PRO A C 1
ATOM 1961 O O . PRO A 1 281 ? 39.153 -13.074 67.563 1.00 31.13 257 PRO A O 1
ATOM 1965 N N . PHE A 1 282 ? 37.731 -14.141 66.184 1.00 29.19 258 PHE A N 1
ATOM 1966 C CA . PHE A 1 282 ? 37.864 -15.401 66.903 1.00 30.65 258 PHE A CA 1
ATOM 1967 C C . PHE A 1 282 ? 38.643 -16.382 66.024 1.00 31.36 258 PHE A C 1
ATOM 1968 O O . PHE A 1 282 ? 39.143 -16.025 64.952 1.00 38.78 258 PHE A O 1
ATOM 1976 N N . GLY A 1 283 ? 38.801 -17.609 66.494 1.00 34.13 259 GLY A N 1
ATOM 1977 C CA . GLY A 1 283 ? 39.716 -18.486 65.798 1.00 31.78 259 GLY A CA 1
ATOM 1978 C C . GLY A 1 283 ? 39.081 -19.286 64.683 1.00 30.60 259 GLY A C 1
ATOM 1979 O O . GLY A 1 283 ? 39.692 -19.499 63.632 1.00 34.72 259 GLY A O 1
ATOM 1980 N N . LYS A 1 284 ? 37.903 -19.780 64.921 1.00 32.69 260 LYS A N 1
ATOM 1981 C CA . LYS A 1 284 ? 37.201 -20.664 64.025 1.00 27.40 260 LYS A CA 1
ATOM 1982 C C . LYS A 1 284 ? 35.729 -20.365 63.991 1.00 31.40 260 LYS A C 1
ATOM 1983 O O . LYS A 1 284 ? 35.277 -19.603 64.748 1.00 26.59 260 LYS A O 1
ATOM 1989 N N . TYR A 1 285 ? 34.993 -21.014 63.111 1.00 25.62 261 TYR A N 1
ATOM 1990 C CA . TYR A 1 285 ? 33.583 -20.673 62.948 1.00 25.10 261 TYR A CA 1
ATOM 1991 C C . TYR A 1 285 ? 32.781 -21.925 62.647 1.00 29.95 261 TYR A C 1
ATOM 1992 O O . TYR A 1 285 ? 32.813 -22.435 61.523 1.00 28.70 261 TYR A O 1
ATOM 2001 N N . ASP A 1 286 ? 32.027 -22.381 63.633 1.00 25.29 262 ASP A N 1
ATOM 2002 C CA . ASP A 1 286 ? 31.114 -23.486 63.432 1.00 27.53 262 ASP A CA 1
ATOM 2003 C C . ASP A 1 286 ? 29.680 -22.994 63.459 1.00 24.76 262 ASP A C 1
ATOM 2004 O O . ASP A 1 286 ? 29.328 -22.092 64.231 1.00 28.34 262 ASP A O 1
ATOM 2009 N N . GLN A 1 287 ? 28.867 -23.608 62.600 1.00 24.53 263 GLN A N 1
ATOM 2010 C CA . GLN A 1 287 ? 27.442 -23.361 62.513 1.00 25.82 263 GLN A CA 1
ATOM 2011 C C . GLN A 1 287 ? 26.717 -24.683 62.678 1.00 28.65 263 GLN A C 1
ATOM 2012 O O . GLN A 1 287 ? 26.976 -25.632 61.919 1.00 28.26 263 GLN A O 1
ATOM 2018 N N . CYS A 1 288 ? 25.820 -24.735 63.667 1.00 27.50 264 CYS A N 1
ATOM 2019 C CA . CYS A 1 288 ? 25.152 -25.965 64.083 1.00 30.55 264 CYS A CA 1
ATOM 2020 C C . CYS A 1 288 ? 23.650 -25.787 63.982 1.00 28.52 264 CYS A C 1
ATOM 2021 O O . CYS A 1 288 ? 23.093 -24.876 64.601 1.00 34.10 264 CYS A O 1
ATOM 2024 N N . PHE A 1 289 ? 22.993 -26.690 63.261 1.00 30.42 265 PHE A N 1
ATOM 2025 C CA . PHE A 1 289 ? 21.541 -26.729 63.238 1.00 28.34 265 PHE A CA 1
ATOM 2026 C C . PHE A 1 289 ? 21.061 -27.640 64.373 1.00 27.62 265 PHE A C 1
ATOM 2027 O O . PHE A 1 289 ? 21.491 -28.792 64.476 1.00 35.13 265 PHE A O 1
ATOM 2035 N N . VAL A 1 290 ? 20.200 -27.108 65.234 1.00 36.96 266 VAL A N 1
ATOM 2036 C CA . VAL A 1 290 ? 19.848 -27.775 66.488 1.00 34.88 266 VAL A CA 1
ATOM 2037 C C . VAL A 1 290 ? 18.337 -27.959 66.589 1.00 38.94 266 VAL A C 1
ATOM 2038 O O . VAL A 1 290 ? 17.569 -27.145 66.053 1.00 37.87 266 VAL A O 1
ATOM 2042 N N . PRO A 1 291 ? 17.865 -29.014 67.257 1.00 46.88 267 PRO A N 1
ATOM 2043 C CA . PRO A 1 291 ? 16.426 -29.285 67.309 1.00 39.04 267 PRO A CA 1
ATOM 2044 C C . PRO A 1 291 ? 15.703 -28.493 68.381 1.00 43.88 267 PRO A C 1
ATOM 2045 O O . PRO A 1 291 ? 16.278 -28.078 69.387 1.00 49.14 267 PRO A O 1
ATOM 2049 N N . GLU A 1 292 ? 14.437 -28.238 68.130 1.00 46.24 268 GLU A N 1
ATOM 2050 C CA . GLU A 1 292 ? 13.585 -27.519 69.033 1.00 47.01 268 GLU A CA 1
ATOM 2051 C C . GLU A 1 292 ? 14.126 -26.170 69.424 1.00 50.44 268 GLU A C 1
ATOM 2052 O O . GLU A 1 292 ? 14.112 -25.799 70.557 1.00 50.32 268 GLU A O 1
ATOM 2058 N N . PHE A 1 293 ? 14.588 -25.432 68.447 1.00 43.49 269 PHE A N 1
ATOM 2059 C CA . PHE A 1 293 ? 15.217 -24.141 68.677 1.00 42.67 269 PHE A CA 1
ATOM 2060 C C . PHE A 1 293 ? 14.130 -23.073 68.654 1.00 42.20 269 PHE A C 1
ATOM 2061 O O . PHE A 1 293 ? 13.405 -22.948 67.665 1.00 59.26 269 PHE A O 1
ATOM 2069 N N . ASN A 1 294 ? 13.987 -22.336 69.754 1.00 43.48 270 ASN A N 1
ATOM 2070 C CA . ASN A 1 294 ? 12.957 -21.303 69.796 1.00 50.83 270 ASN A CA 1
ATOM 2071 C C . ASN A 1 294 ? 13.446 -20.000 69.197 1.00 53.99 270 ASN A C 1
ATOM 2072 O O . ASN A 1 294 ? 12.639 -19.199 68.718 1.00 68.67 270 ASN A O 1
ATOM 2077 N N . ALA A 1 295 ? 14.756 -19.788 69.190 1.00 61.94 271 ALA A N 1
ATOM 2078 C CA . ALA A 1 295 ? 15.309 -18.457 69.005 1.00 61.77 271 ALA A CA 1
ATOM 2079 C C . ALA A 1 295 ? 15.645 -18.115 67.558 1.00 53.01 271 ALA A C 1
ATOM 2080 O O . ALA A 1 295 ? 15.935 -16.948 67.279 1.00 62.37 271 ALA A O 1
ATOM 2082 N N . GLY A 1 296 ? 15.599 -19.075 66.629 1.00 53.12 272 GLY A N 1
ATOM 2083 C CA . GLY A 1 296 ? 15.857 -18.764 65.223 1.00 58.66 272 GLY A CA 1
ATOM 2084 C C . GLY A 1 296 ? 17.307 -18.888 64.776 1.00 48.18 272 GLY A C 1
ATOM 2085 O O . GLY A 1 296 ? 17.624 -19.691 63.903 1.00 35.72 272 GLY A O 1
ATOM 2086 N N . ALA A 1 297 ? 18.185 -18.050 65.319 1.00 47.94 273 ALA A N 1
ATOM 2087 C CA . ALA A 1 297 ? 19.620 -18.288 65.268 1.00 39.05 273 ALA A CA 1
ATOM 2088 C C . ALA A 1 297 ? 20.250 -17.494 66.400 1.00 31.18 273 ALA A C 1
ATOM 2089 O O . ALA A 1 297 ? 19.672 -16.507 66.865 1.00 36.45 273 ALA A O 1
ATOM 2091 N N . MET A 1 298 ? 21.432 -17.932 66.847 1.00 31.79 274 MET A N 1
ATOM 2092 C CA . MET A 1 298 ? 22.087 -17.304 67.996 1.00 30.42 274 MET A CA 1
ATOM 2093 C C . MET A 1 298 ? 23.588 -17.204 67.762 1.00 27.46 274 MET A C 1
ATOM 2094 O O . MET A 1 298 ? 24.265 -18.214 67.546 1.00 28.01 274 MET A O 1
ATOM 2099 N N . GLU A 1 299 ? 24.083 -16.001 67.885 1.00 30.27 275 GLU A N 1
ATOM 2100 C CA . GLU A 1 299 ? 25.437 -15.669 67.602 1.00 26.06 275 GLU A CA 1
ATOM 2101 C C . GLU A 1 299 ? 26.468 -15.967 68.654 1.00 29.05 275 GLU A C 1
ATOM 2102 O O . GLU A 1 299 ? 27.329 -15.181 68.880 1.00 29.66 275 GLU A O 1
ATOM 2108 N N . ASN A 1 300 ? 26.428 -17.152 69.225 1.00 31.36 276 ASN A N 1
ATOM 2109 C CA . ASN A 1 300 ? 27.497 -17.555 70.136 1.00 29.87 276 ASN A CA 1
ATOM 2110 C C . ASN A 1 300 ? 28.836 -17.483 69.413 1.00 30.54 276 ASN A C 1
ATOM 2111 O O . ASN A 1 300 ? 28.972 -17.908 68.260 1.00 27.98 276 ASN A O 1
ATOM 2116 N N . ALA A 1 301 ? 29.826 -16.917 70.083 1.00 26.97 277 ALA A N 1
ATOM 2117 C CA . ALA A 1 301 ? 31.079 -16.594 69.421 1.00 33.20 277 ALA A CA 1
ATOM 2118 C C . ALA A 1 301 ? 31.788 -17.858 68.933 1.00 30.60 277 ALA A C 1
ATOM 2119 O O . ALA A 1 301 ? 32.176 -18.704 69.734 1.00 29.56 277 ALA A O 1
ATOM 2121 N N . GLY A 1 302 ? 31.948 -18.012 67.647 1.00 29.99 278 GLY A N 1
ATOM 2122 C CA . GLY A 1 302 ? 32.597 -19.156 67.073 1.00 25.74 278 GLY A CA 1
ATOM 2123 C C . GLY A 1 302 ? 31.757 -20.414 66.941 1.00 27.62 278 GLY A C 1
ATOM 2124 O O . GLY A 1 302 ? 32.201 -21.375 66.451 1.00 30.70 278 GLY A O 1
ATOM 2125 N N . CYS A 1 303 ? 30.529 -20.356 67.386 1.00 26.07 279 CYS A N 1
ATOM 2126 C CA . CYS A 1 303 ? 29.636 -21.481 67.377 1.00 26.30 279 CYS A CA 1
ATOM 2127 C C . CYS A 1 303 ? 28.210 -21.051 67.270 1.00 32.93 279 CYS A C 1
ATOM 2128 O O . CYS A 1 303 ? 27.516 -21.021 68.228 1.00 32.05 279 CYS A O 1
ATOM 2131 N N . VAL A 1 304 ? 27.784 -20.731 66.080 1.00 26.31 280 VAL A N 1
ATOM 2132 C CA . VAL A 1 304 ? 26.465 -20.225 65.851 1.00 26.70 280 VAL A CA 1
ATOM 2133 C C . VAL A 1 304 ? 25.424 -21.327 65.716 1.00 31.24 280 VAL A C 1
ATOM 2134 O O . VAL A 1 304 ? 25.621 -22.201 64.983 1.00 32.85 280 VAL A O 1
ATOM 2138 N N . THR A 1 305 ? 24.302 -21.187 66.392 1.00 29.51 281 THR A N 1
ATOM 2139 C CA . THR A 1 305 ? 23.209 -22.139 66.393 1.00 32.24 281 THR A CA 1
ATOM 2140 C C . THR A 1 305 ? 22.031 -21.686 65.532 1.00 31.88 281 THR A C 1
ATOM 2141 O O . THR A 1 305 ? 21.707 -20.556 65.536 1.00 32.27 281 THR A O 1
ATOM 2145 N N . PHE A 1 306 ? 21.418 -22.629 64.824 1.00 32.92 282 PHE A N 1
ATOM 2146 C CA . PHE A 1 306 ? 20.372 -22.343 63.842 1.00 33.99 282 PHE A CA 1
ATOM 2147 C C . PHE A 1 306 ? 19.181 -23.272 64.043 1.00 30.54 282 PHE A C 1
ATOM 2148 O O . PHE A 1 306 ? 19.364 -24.465 64.295 1.00 30.38 282 PHE A O 1
ATOM 2156 N N . LEU A 1 307 ? 18.001 -22.751 63.805 1.00 30.12 283 LEU A N 1
ATOM 2157 C CA . LEU A 1 307 ? 16.747 -23.450 63.796 1.00 38.32 283 LEU A CA 1
ATOM 2158 C C . LEU A 1 307 ? 16.784 -24.489 62.654 1.00 38.90 283 LEU A C 1
ATOM 2159 O O . LEU A 1 307 ? 17.393 -24.225 61.677 1.00 36.22 283 LEU A O 1
ATOM 2164 N N . GLU A 1 308 ? 16.108 -25.632 62.748 1.00 31.66 284 GLU A N 1
ATOM 2165 C CA . GLU A 1 308 ? 16.262 -26.660 61.720 1.00 35.70 284 GLU A CA 1
ATOM 2166 C C . GLU A 1 308 ? 15.390 -26.424 60.493 1.00 33.00 284 GLU A C 1
ATOM 2167 O O . GLU A 1 308 ? 15.529 -27.165 59.509 1.00 33.90 284 GLU A O 1
ATOM 2173 N N . ASP A 1 309 ? 14.484 -25.444 60.536 1.00 34.04 285 ASP A N 1
ATOM 2174 C CA . ASP A 1 309 ? 13.736 -25.081 59.335 1.00 42.97 285 ASP A CA 1
ATOM 2175 C C . ASP A 1 309 ? 14.647 -24.566 58.229 1.00 39.03 285 ASP A C 1
ATOM 2176 O O . ASP A 1 309 ? 14.218 -24.485 57.072 1.00 34.80 285 ASP A O 1
ATOM 2181 N N . TYR A 1 310 ? 15.883 -24.191 58.561 1.00 32.86 286 TYR A N 1
ATOM 2182 C CA . TYR A 1 310 ? 16.834 -23.778 57.541 1.00 33.18 286 TYR A CA 1
ATOM 2183 C C . TYR A 1 310 ? 17.478 -24.963 56.840 1.00 34.49 286 TYR A C 1
ATOM 2184 O O . TYR A 1 310 ? 18.252 -24.753 55.902 1.00 30.74 286 TYR A O 1
ATOM 2193 N N . VAL A 1 311 ? 17.188 -26.197 57.270 1.00 33.87 287 VAL A N 1
ATOM 2194 C CA . VAL A 1 311 ? 17.548 -27.404 56.531 1.00 35.89 287 VAL A CA 1
ATOM 2195 C C . VAL A 1 311 ? 16.296 -27.844 55.778 1.00 40.56 287 VAL A C 1
ATOM 2196 O O . VAL A 1 311 ? 15.308 -28.267 56.389 1.00 39.72 287 VAL A O 1
ATOM 2200 N N . PHE A 1 312 ? 16.338 -27.753 54.454 1.00 32.57 288 PHE A N 1
ATOM 2201 C CA . PHE A 1 312 ? 15.153 -27.863 53.613 1.00 34.67 288 PHE A CA 1
ATOM 2202 C C . PHE A 1 312 ? 14.949 -29.313 53.176 1.00 33.99 288 PHE A C 1
ATOM 2203 O O . PHE A 1 312 ? 15.787 -29.876 52.470 1.00 36.38 288 PHE A O 1
ATOM 2211 N N . ARG A 1 313 ? 13.832 -29.915 53.594 1.00 37.14 289 ARG A N 1
ATOM 2212 C CA . ARG A 1 313 ? 13.520 -31.283 53.188 1.00 36.73 289 ARG A CA 1
ATOM 2213 C C . ARG A 1 313 ? 12.765 -31.344 51.869 1.00 40.60 289 ARG A C 1
ATOM 2214 O O . ARG A 1 313 ? 12.832 -32.370 51.177 1.00 45.13 289 ARG A O 1
ATOM 2222 N N . SER A 1 314 ? 12.071 -30.272 51.496 1.00 32.01 290 SER A N 1
ATOM 2223 C CA . SER A 1 314 ? 11.334 -30.186 50.247 1.00 36.41 290 SER A CA 1
ATOM 2224 C C . SER A 1 314 ? 11.886 -29.056 49.385 1.00 34.10 290 SER A C 1
ATOM 2225 O O . SER A 1 314 ? 12.630 -28.187 49.856 1.00 36.55 290 SER A O 1
ATOM 2228 N N . ARG A 1 315 ? 11.501 -29.064 48.105 1.00 32.44 291 ARG A N 1
ATOM 2229 C CA . ARG A 1 315 ? 11.860 -27.965 47.217 1.00 34.87 291 ARG A CA 1
ATOM 2230 C C . ARG A 1 315 ? 11.271 -26.654 47.734 1.00 35.76 291 ARG A C 1
ATOM 2231 O O . ARG A 1 315 ? 10.093 -26.588 48.108 1.00 31.29 291 ARG A O 1
ATOM 2239 N N . VAL A 1 316 ? 12.101 -25.606 47.781 1.00 33.83 292 VAL A N 1
ATOM 2240 C CA . VAL A 1 316 ? 11.656 -24.287 48.220 1.00 30.52 292 VAL A CA 1
ATOM 2241 C C . VAL A 1 316 ? 12.143 -23.262 47.209 1.00 31.12 292 VAL A C 1
ATOM 2242 O O . VAL A 1 316 ? 13.099 -23.496 46.468 1.00 33.83 292 VAL A O 1
ATOM 2246 N N . THR A 1 317 ? 11.457 -22.123 47.167 1.00 30.13 293 THR A N 1
ATOM 2247 C CA . THR A 1 317 ? 11.863 -21.094 46.223 1.00 28.00 293 THR A CA 1
ATOM 2248 C C . THR A 1 317 ? 13.155 -20.414 46.686 1.00 30.21 293 THR A C 1
ATOM 2249 O O . THR A 1 317 ? 13.600 -20.559 47.827 1.00 30.05 293 THR A O 1
ATOM 2253 N N . GLY A 1 318 ? 13.739 -19.626 45.770 1.00 31.44 294 GLY A N 1
ATOM 2254 C CA . GLY A 1 318 ? 14.970 -18.900 46.038 1.00 34.23 294 GLY A CA 1
ATOM 2255 C C . GLY A 1 318 ? 14.876 -17.924 47.192 1.00 30.07 294 GLY A C 1
ATOM 2256 O O . GLY A 1 318 ? 15.905 -17.576 47.777 1.00 33.13 294 GLY A O 1
ATOM 2257 N N . TYR A 1 319 ? 13.664 -17.458 47.515 1.00 28.10 295 TYR A N 1
ATOM 2258 C CA . TYR A 1 319 ? 13.490 -16.512 48.618 1.00 25.79 295 TYR A CA 1
ATOM 2259 C C . TYR A 1 319 ? 13.867 -17.139 49.958 1.00 28.34 295 TYR A C 1
ATOM 2260 O O . TYR A 1 319 ? 14.431 -16.468 50.825 1.00 27.85 295 TYR A O 1
ATOM 2269 N N . LEU A 1 320 ? 13.545 -18.413 50.156 1.00 28.32 296 LEU A N 1
ATOM 2270 C CA . LEU A 1 320 ? 13.906 -19.062 51.412 1.00 30.04 296 LEU A CA 1
ATOM 2271 C C . LEU A 1 320 ? 15.410 -19.240 51.520 1.00 27.55 296 LEU A C 1
ATOM 2272 O O . LEU A 1 320 ? 15.980 -19.102 52.613 1.00 27.97 296 LEU A O 1
ATOM 2277 N N . TYR A 1 321 ? 16.074 -19.532 50.391 1.00 23.02 297 TYR A N 1
ATOM 2278 C CA . TYR A 1 321 ? 17.536 -19.565 50.376 1.00 26.79 297 TYR A CA 1
ATOM 2279 C C . TYR A 1 321 ? 18.113 -18.195 50.699 1.00 27.10 297 TYR A C 1
ATOM 2280 O O . TYR A 1 321 ? 19.073 -18.090 51.464 1.00 28.61 297 TYR A O 1
ATOM 2289 N N . GLU A 1 322 ? 17.537 -17.133 50.118 1.00 24.70 298 GLU A N 1
ATOM 2290 C CA . GLU A 1 322 ? 17.988 -15.781 50.433 1.00 27.21 298 GLU A CA 1
ATOM 2291 C C . GLU A 1 322 ? 17.819 -15.473 51.911 1.00 28.08 298 GLU A C 1
ATOM 2292 O O . GLU A 1 322 ? 18.709 -14.895 52.541 1.00 27.72 298 GLU A O 1
ATOM 2298 N N . ARG A 1 323 ? 16.651 -15.799 52.465 1.00 24.85 299 ARG A N 1
ATOM 2299 C CA . ARG A 1 323 ? 16.403 -15.465 53.864 1.00 28.88 299 ARG A CA 1
ATOM 2300 C C . ARG A 1 323 ? 17.343 -16.238 54.774 1.00 27.82 299 ARG A C 1
ATOM 2301 O O . ARG A 1 323 ? 17.831 -15.696 55.772 1.00 27.11 299 ARG A O 1
ATOM 2309 N N . ARG A 1 324 ? 17.642 -17.486 54.420 1.00 28.85 300 ARG A N 1
ATOM 2310 C CA . ARG A 1 324 ? 18.636 -18.240 55.178 1.00 24.93 300 ARG A CA 1
ATOM 2311 C C . ARG A 1 324 ? 20.016 -17.592 55.088 1.00 30.00 300 ARG A C 1
ATOM 2312 O O . ARG A 1 324 ? 20.725 -17.492 56.096 1.00 24.92 300 ARG A O 1
ATOM 2320 N N . SER A 1 325 ? 20.416 -17.152 53.887 1.00 27.92 301 SER A N 1
ATOM 2321 C CA . SER A 1 325 ? 21.697 -16.469 53.725 1.00 25.69 301 SER A CA 1
ATOM 2322 C C . SER A 1 325 ? 21.760 -15.198 54.566 1.00 25.54 301 SER A C 1
ATOM 2323 O O . SER A 1 325 ? 22.796 -14.895 55.166 1.00 26.85 301 SER A O 1
ATOM 2326 N N . GLU A 1 326 ? 20.660 -14.436 54.603 1.00 23.97 302 GLU A N 1
ATOM 2327 C CA . GLU A 1 326 ? 20.594 -13.236 55.430 1.00 25.05 302 GLU A CA 1
ATOM 2328 C C . GLU A 1 326 ? 20.823 -13.561 56.896 1.00 23.27 302 GLU A C 1
ATOM 2329 O O . GLU A 1 326 ? 21.545 -12.841 57.584 1.00 24.75 302 GLU A O 1
ATOM 2335 N N . THR A 1 327 ? 20.197 -14.635 57.390 1.00 22.95 303 THR A N 1
ATOM 2336 C CA . THR A 1 327 ? 20.370 -15.007 58.801 1.00 23.32 303 THR A CA 1
ATOM 2337 C C . THR A 1 327 ? 21.791 -15.480 59.066 1.00 24.39 303 THR A C 1
ATOM 2338 O O . THR A 1 327 ? 22.371 -15.163 60.114 1.00 25.90 303 THR A O 1
ATOM 2342 N N . VAL A 1 328 ? 22.374 -16.222 58.116 1.00 25.02 304 VAL A N 1
ATOM 2343 C CA . VAL A 1 328 ? 23.773 -16.632 58.233 1.00 26.60 304 VAL A CA 1
ATOM 2344 C C . VAL A 1 328 ? 24.679 -15.409 58.387 1.00 28.30 304 VAL A C 1
ATOM 2345 O O . VAL A 1 328 ? 25.571 -15.374 59.249 1.00 26.46 304 VAL A O 1
ATOM 2349 N N . LEU A 1 329 ? 24.449 -14.371 57.570 1.00 23.53 305 LEU A N 1
ATOM 2350 C CA . LEU A 1 329 ? 25.286 -13.173 57.611 1.00 24.36 305 LEU A CA 1
ATOM 2351 C C . LEU A 1 329 ? 24.929 -12.262 58.784 1.00 22.80 305 LEU A C 1
ATOM 2352 O O . LEU A 1 329 ? 25.794 -11.523 59.269 1.00 24.28 305 LEU A O 1
ATOM 2357 N N . HIS A 1 330 ? 23.659 -12.287 59.202 1.00 21.66 306 HIS A N 1
ATOM 2358 C CA . HIS A 1 330 ? 23.242 -11.623 60.437 1.00 27.84 306 HIS A CA 1
ATOM 2359 C C . HIS A 1 330 ? 24.091 -12.091 61.618 1.00 27.57 306 HIS A C 1
ATOM 2360 O O . HIS A 1 330 ? 24.676 -11.275 62.348 1.00 23.07 306 HIS A O 1
ATOM 2367 N N . GLU A 1 331 ? 24.185 -13.413 61.804 1.00 24.51 307 GLU A N 1
ATOM 2368 C CA . GLU A 1 331 ? 24.932 -13.958 62.942 1.00 26.83 307 GLU A CA 1
ATOM 2369 C C . GLU A 1 331 ? 26.430 -13.715 62.768 1.00 26.98 307 GLU A C 1
ATOM 2370 O O . GLU A 1 331 ? 27.143 -13.414 63.727 1.00 24.78 307 GLU A O 1
ATOM 2376 N N . MET A 1 332 ? 26.925 -13.806 61.534 1.00 23.60 308 MET A N 1
ATOM 2377 C CA . MET A 1 332 ? 28.329 -13.493 61.299 1.00 25.26 308 MET A CA 1
ATOM 2378 C C . MET A 1 332 ? 28.672 -12.055 61.674 1.00 23.22 308 MET A C 1
ATOM 2379 O O . MET A 1 332 ? 29.738 -11.808 62.241 1.00 26.34 308 MET A O 1
ATOM 2384 N N . ALA A 1 333 ? 27.834 -11.088 61.276 1.00 22.55 309 ALA A N 1
ATOM 2385 C CA . ALA A 1 333 ? 28.094 -9.682 61.608 1.00 24.61 309 ALA A CA 1
ATOM 2386 C C . ALA A 1 333 ? 28.240 -9.470 63.112 1.00 26.77 309 ALA A C 1
ATOM 2387 O O . ALA A 1 333 ? 29.049 -8.634 63.550 1.00 23.35 309 ALA A O 1
ATOM 2389 N N . HIS A 1 334 ? 27.443 -10.194 63.911 1.00 24.35 310 HIS A N 1
ATOM 2390 C CA . HIS A 1 334 ? 27.519 -10.124 65.377 1.00 25.75 310 HIS A CA 1
ATOM 2391 C C . HIS A 1 334 ? 28.887 -10.533 65.910 1.00 28.29 310 HIS A C 1
ATOM 2392 O O . HIS A 1 334 ? 29.196 -10.246 67.088 1.00 25.37 310 HIS A O 1
ATOM 2399 N N . MET A 1 335 ? 29.671 -11.259 65.125 1.00 23.87 311 MET A N 1
ATOM 2400 C CA . MET A 1 335 ? 31.035 -11.593 65.601 1.00 24.28 311 MET A CA 1
ATOM 2401 C C . MET A 1 335 ? 31.790 -10.287 65.899 1.00 24.53 311 MET A C 1
ATOM 2402 O O . MET A 1 335 ? 32.595 -10.286 66.824 1.00 26.05 311 MET A O 1
ATOM 2407 N N . TRP A 1 336 ? 31.585 -9.256 65.083 1.00 24.26 312 TRP A N 1
ATOM 2408 C CA . TRP A 1 336 ? 32.164 -7.943 65.360 1.00 24.63 312 TRP A CA 1
ATOM 2409 C C . TRP A 1 336 ? 31.251 -7.129 66.268 1.00 26.31 312 TRP A C 1
ATOM 2410 O O . TRP A 1 336 ? 31.642 -6.714 67.365 1.00 30.51 312 TRP A O 1
ATOM 2421 N N . PHE A 1 337 ? 30.028 -6.884 65.819 1.00 25.73 313 PHE A N 1
ATOM 2422 C CA . PHE A 1 337 ? 29.116 -5.969 66.510 1.00 25.28 313 PHE A CA 1
ATOM 2423 C C . PHE A 1 337 ? 28.206 -6.792 67.405 1.00 26.59 313 PHE A C 1
ATOM 2424 O O . PHE A 1 337 ? 27.196 -7.337 66.950 1.00 26.69 313 PHE A O 1
ATOM 2432 N N . GLY A 1 338 ? 28.557 -6.880 68.692 1.00 26.55 314 GLY A N 1
ATOM 2433 C CA . GLY A 1 338 ? 27.853 -7.795 69.567 1.00 27.41 314 GLY A CA 1
ATOM 2434 C C . GLY A 1 338 ? 28.778 -8.699 70.362 1.00 29.75 314 GLY A C 1
ATOM 2435 O O . GLY A 1 338 ? 28.630 -8.820 71.592 1.00 29.61 314 GLY A O 1
ATOM 2436 N N . ASP A 1 339 ? 29.739 -9.336 69.685 1.00 27.35 315 ASP A N 1
ATOM 2437 C CA . ASP A 1 339 ? 30.631 -10.289 70.344 1.00 27.82 315 ASP A CA 1
ATOM 2438 C C . ASP A 1 339 ? 32.004 -9.694 70.653 1.00 30.28 315 ASP A C 1
ATOM 2439 O O . ASP A 1 339 ? 32.479 -9.772 71.792 1.00 31.76 315 ASP A O 1
ATOM 2444 N N . LEU A 1 340 ? 32.632 -9.049 69.676 1.00 25.94 316 LEU A N 1
ATOM 2445 C CA . LEU A 1 340 ? 33.902 -8.366 69.913 1.00 26.37 316 LEU A CA 1
ATOM 2446 C C . LEU A 1 340 ? 33.693 -7.139 70.797 1.00 27.62 316 LEU A C 1
ATOM 2447 O O . LEU A 1 340 ? 34.413 -6.941 71.783 1.00 29.29 316 LEU A O 1
ATOM 2452 N N . VAL A 1 341 ? 32.703 -6.314 70.450 1.00 28.18 317 VAL A N 1
ATOM 2453 C CA . VAL A 1 341 ? 32.222 -5.201 71.264 1.00 29.14 317 VAL A CA 1
ATOM 2454 C C . VAL A 1 341 ? 30.772 -5.509 71.628 1.00 27.94 317 VAL A C 1
ATOM 2455 O O . VAL A 1 341 ? 29.964 -5.812 70.748 1.00 33.65 317 VAL A O 1
ATOM 2459 N N . THR A 1 342 ? 30.455 -5.484 72.927 1.00 27.72 318 THR A N 1
ATOM 2460 C CA . THR A 1 342 ? 29.166 -5.926 73.444 1.00 29.46 318 THR A CA 1
ATOM 2461 C C . THR A 1 342 ? 28.501 -4.787 74.209 1.00 32.08 318 THR A C 1
ATOM 2462 O O . THR A 1 342 ? 29.179 -3.933 74.783 1.00 29.74 318 THR A O 1
ATOM 2466 N N . MET A 1 343 ? 27.169 -4.791 74.230 1.00 29.30 319 MET A N 1
ATOM 2467 C CA . MET A 1 343 ? 26.428 -3.779 74.970 1.00 32.77 319 MET A CA 1
ATOM 2468 C C . MET A 1 343 ? 26.793 -3.827 76.450 1.00 32.17 319 MET A C 1
ATOM 2469 O O . MET A 1 343 ? 27.078 -4.885 77.007 1.00 34.63 319 MET A O 1
ATOM 2474 N N . ARG A 1 344 ? 26.782 -2.658 77.089 1.00 30.92 320 ARG A N 1
ATOM 2475 C CA . ARG A 1 344 ? 26.943 -2.653 78.540 1.00 37.63 320 ARG A CA 1
ATOM 2476 C C . ARG A 1 344 ? 25.717 -3.241 79.227 1.00 40.39 320 ARG A C 1
ATOM 2477 O O . ARG A 1 344 ? 25.836 -3.968 80.224 1.00 37.10 320 ARG A O 1
ATOM 2485 N N . TRP A 1 345 ? 24.527 -2.928 78.724 1.00 36.08 321 TRP A N 1
ATOM 2486 C CA . TRP A 1 345 ? 23.288 -3.407 79.306 1.00 36.91 321 TRP A CA 1
ATOM 2487 C C . TRP A 1 345 ? 22.291 -3.677 78.184 1.00 38.79 321 TRP A C 1
ATOM 2488 O O . TRP A 1 345 ? 22.471 -3.242 77.043 1.00 36.15 321 TRP A O 1
ATOM 2499 N N . TRP A 1 346 ? 21.228 -4.412 78.521 1.00 36.55 322 TRP A N 1
ATOM 2500 C CA . TRP A 1 346 ? 20.246 -4.911 77.568 1.00 34.46 322 TRP A CA 1
ATOM 2501 C C . TRP A 1 346 ? 19.340 -3.835 76.994 1.00 40.79 322 TRP A C 1
ATOM 2502 O O . TRP A 1 346 ? 18.567 -4.141 76.076 1.00 36.12 322 TRP A O 1
ATOM 2513 N N . ASP A 1 347 ? 19.395 -2.597 77.489 1.00 37.78 323 ASP A N 1
ATOM 2514 C CA . ASP A 1 347 ? 18.612 -1.595 76.782 1.00 35.99 323 ASP A CA 1
ATOM 2515 C C . ASP A 1 347 ? 19.168 -1.321 75.388 1.00 35.68 323 ASP A C 1
ATOM 2516 O O . ASP A 1 347 ? 18.468 -0.703 74.583 1.00 36.85 323 ASP A O 1
ATOM 2521 N N . ASP A 1 348 ? 20.379 -1.803 75.078 1.00 37.26 324 ASP A N 1
ATOM 2522 C CA . ASP A 1 348 ? 20.953 -1.693 73.739 1.00 33.26 324 ASP A CA 1
ATOM 2523 C C . ASP A 1 348 ? 20.765 -2.958 72.913 1.00 36.22 324 ASP A C 1
ATOM 2524 O O . ASP A 1 348 ? 21.396 -3.088 71.853 1.00 31.51 324 ASP A O 1
ATOM 2529 N N . LEU A 1 349 ? 19.921 -3.894 73.371 1.00 30.13 325 LEU A N 1
ATOM 2530 C CA . LEU A 1 349 ? 19.612 -5.065 72.560 1.00 34.52 325 LEU A CA 1
ATOM 2531 C C . LEU A 1 349 ? 19.077 -4.678 71.184 1.00 34.43 325 LEU A C 1
ATOM 2532 O O . LEU A 1 349 ? 19.407 -5.327 70.177 1.00 30.97 325 LEU A O 1
ATOM 2537 N N . TRP A 1 350 ? 18.220 -3.649 71.129 1.00 32.39 326 TRP A N 1
ATOM 2538 C CA . TRP A 1 350 ? 17.637 -3.232 69.850 1.00 32.03 326 TRP A CA 1
ATOM 2539 C C . TRP A 1 350 ? 18.719 -2.887 68.836 1.00 32.55 326 TRP A C 1
ATOM 2540 O O . TRP A 1 350 ? 18.593 -3.199 67.632 1.00 31.53 326 TRP A O 1
ATOM 2551 N N . LEU A 1 351 ? 19.788 -2.237 69.305 1.00 25.71 327 LEU A N 1
ATOM 2552 C CA . LEU A 1 351 ? 20.841 -1.727 68.434 1.00 30.36 327 LEU A CA 1
ATOM 2553 C C . LEU A 1 351 ? 21.703 -2.866 67.928 1.00 29.94 327 LEU A C 1
ATOM 2554 O O . LEU A 1 351 ? 22.069 -2.916 66.742 1.00 28.78 327 LEU A O 1
ATOM 2559 N N . ASN A 1 352 ? 22.010 -3.800 68.828 1.00 27.66 328 ASN A N 1
ATOM 2560 C CA . ASN A 1 352 ? 22.670 -5.044 68.467 1.00 28.72 328 ASN A CA 1
ATOM 2561 C C . ASN A 1 352 ? 21.956 -5.710 67.296 1.00 28.20 328 ASN A C 1
ATOM 2562 O O . ASN A 1 352 ? 22.561 -5.984 66.250 1.00 28.71 328 ASN A O 1
ATOM 2567 N N . GLU A 1 353 ? 20.667 -5.955 67.424 1.00 25.74 329 GLU A N 1
ATOM 2568 C CA . GLU A 1 353 ? 19.938 -6.680 66.361 1.00 24.99 329 GLU A CA 1
ATOM 2569 C C . GLU A 1 353 ? 19.802 -5.791 65.128 1.00 28.97 329 GLU A C 1
ATOM 2570 O O . GLU A 1 353 ? 19.949 -6.294 64.015 1.00 27.27 329 GLU A O 1
ATOM 2576 N N . SER A 1 354 ? 19.499 -4.521 65.363 1.00 26.49 330 SER A N 1
ATOM 2577 C CA . SER A 1 354 ? 19.282 -3.613 64.236 1.00 27.88 330 SER A CA 1
ATOM 2578 C C . SER A 1 354 ? 20.520 -3.521 63.369 1.00 27.80 330 SER A C 1
ATOM 2579 O O . SER A 1 354 ? 20.435 -3.560 62.132 1.00 27.94 330 SER A O 1
ATOM 2582 N N . PHE A 1 355 ? 21.682 -3.358 63.993 1.00 27.29 331 PHE A N 1
ATOM 2583 C CA . PHE A 1 355 ? 22.920 -3.283 63.237 1.00 30.82 331 PHE A CA 1
ATOM 2584 C C . PHE A 1 355 ? 23.168 -4.571 62.449 1.00 28.49 331 PHE A C 1
ATOM 2585 O O . PHE A 1 355 ? 23.502 -4.525 61.263 1.00 27.33 331 PHE A O 1
ATOM 2593 N N . ALA A 1 356 ? 23.048 -5.731 63.112 1.00 27.94 332 ALA A N 1
ATOM 2594 C CA . ALA A 1 356 ? 23.281 -6.988 62.411 1.00 24.13 332 ALA A CA 1
ATOM 2595 C C . ALA A 1 356 ? 22.324 -7.159 61.239 1.00 23.84 332 ALA A C 1
ATOM 2596 O O . ALA A 1 356 ? 22.708 -7.705 60.203 1.00 26.94 332 ALA A O 1
ATOM 2598 N N . THR A 1 357 ? 21.074 -6.697 61.371 1.00 24.23 333 THR A N 1
ATOM 2599 C CA . THR A 1 357 ? 20.175 -6.762 60.223 1.00 26.96 333 THR A CA 1
ATOM 2600 C C . THR A 1 357 ? 20.707 -5.919 59.061 1.00 25.23 333 THR A C 1
ATOM 2601 O O . THR A 1 357 ? 20.841 -6.418 57.929 1.00 23.16 333 THR A O 1
ATOM 2605 N N . TRP A 1 358 ? 21.024 -4.643 59.314 1.00 23.98 334 TRP A N 1
ATOM 2606 C CA . TRP A 1 358 ? 21.582 -3.794 58.252 1.00 25.48 334 TRP A CA 1
ATOM 2607 C C . TRP A 1 358 ? 22.848 -4.406 57.647 1.00 24.97 334 TRP A C 1
ATOM 2608 O O . TRP A 1 358 ? 23.025 -4.417 56.416 1.00 26.88 334 TRP A O 1
ATOM 2619 N N . ALA A 1 359 ? 23.763 -4.879 58.497 1.00 24.89 335 ALA A N 1
ATOM 2620 C CA . ALA A 1 359 ? 25.041 -5.393 58.016 1.00 28.24 335 ALA A CA 1
ATOM 2621 C C . ALA A 1 359 ? 24.860 -6.681 57.210 1.00 23.94 335 ALA A C 1
ATOM 2622 O O . ALA A 1 359 ? 25.567 -6.898 56.219 1.00 24.15 335 ALA A O 1
ATOM 2624 N N . SER A 1 360 ? 23.878 -7.505 57.576 1.00 22.03 336 SER A N 1
ATOM 2625 C CA . SER A 1 360 ? 23.626 -8.716 56.805 1.00 22.89 336 SER A CA 1
ATOM 2626 C C . SER A 1 360 ? 23.153 -8.377 55.400 1.00 25.03 336 SER A C 1
ATOM 2627 O O . SER A 1 360 ? 23.578 -9.015 54.437 1.00 23.66 336 SER A O 1
ATOM 2630 N N . VAL A 1 361 ? 22.294 -7.362 55.260 1.00 25.02 337 VAL A N 1
ATOM 2631 C CA . VAL A 1 361 ? 21.807 -7.019 53.925 1.00 23.23 337 VAL A CA 1
ATOM 2632 C C . VAL A 1 361 ? 22.904 -6.335 53.123 1.00 26.71 337 VAL A C 1
ATOM 2633 O O . VAL A 1 361 ? 23.051 -6.577 51.910 1.00 24.53 337 VAL A O 1
ATOM 2637 N N . LEU A 1 362 ? 23.709 -5.492 53.786 1.00 23.10 338 LEU A N 1
ATOM 2638 C CA . LEU A 1 362 ? 24.886 -4.913 53.145 1.00 27.28 338 LEU A CA 1
ATOM 2639 C C . LEU A 1 362 ? 25.797 -5.985 52.561 1.00 26.69 338 LEU A C 1
ATOM 2640 O O . LEU A 1 362 ? 26.256 -5.873 51.421 1.00 24.63 338 LEU A O 1
ATOM 2645 N N . ALA A 1 363 ? 26.077 -7.025 53.352 1.00 24.72 339 ALA A N 1
ATOM 2646 C CA . ALA A 1 363 ? 26.922 -8.125 52.910 1.00 24.81 339 ALA A CA 1
ATOM 2647 C C . ALA A 1 363 ? 26.249 -8.938 51.821 1.00 23.67 339 ALA A C 1
ATOM 2648 O O . ALA A 1 363 ? 26.909 -9.367 50.868 1.00 25.26 339 ALA A O 1
ATOM 2650 N N . GLN A 1 364 ? 24.940 -9.159 51.931 1.00 22.77 340 GLN A N 1
ATOM 2651 C CA . GLN A 1 364 ? 24.262 -9.902 50.879 1.00 26.62 340 GLN A CA 1
ATOM 2652 C C . GLN A 1 364 ? 24.409 -9.199 49.541 1.00 26.38 340 GLN A C 1
ATOM 2653 O O . GLN A 1 364 ? 24.713 -9.840 48.530 1.00 24.85 340 GLN A O 1
ATOM 2659 N N . VAL A 1 365 ? 24.226 -7.876 49.522 1.00 24.67 341 VAL A N 1
ATOM 2660 C CA . VAL A 1 365 ? 24.284 -7.138 48.249 1.00 27.04 341 VAL A CA 1
ATOM 2661 C C . VAL A 1 365 ? 25.720 -7.028 47.754 1.00 29.99 341 VAL A C 1
ATOM 2662 O O . VAL A 1 365 ? 26.001 -7.140 46.542 1.00 31.23 341 VAL A O 1
ATOM 2666 N N . GLY A 1 366 ? 26.652 -6.802 48.673 1.00 25.48 342 GLY A N 1
ATOM 2667 C CA . GLY A 1 366 ? 28.045 -6.635 48.323 1.00 29.87 342 GLY A CA 1
ATOM 2668 C C . GLY A 1 366 ? 28.784 -7.919 47.989 1.00 34.00 342 GLY A C 1
ATOM 2669 O O . GLY A 1 366 ? 29.769 -7.877 47.246 1.00 29.78 342 GLY A O 1
ATOM 2670 N N . ALA A 1 367 ? 28.341 -9.069 48.507 1.00 26.67 343 ALA A N 1
ATOM 2671 C CA . ALA A 1 367 ? 29.185 -10.258 48.441 1.00 23.33 343 ALA A CA 1
ATOM 2672 C C . ALA A 1 367 ? 28.512 -11.530 47.934 1.00 21.85 343 ALA A C 1
ATOM 2673 O O . ALA A 1 367 ? 29.227 -12.496 47.648 1.00 23.85 343 ALA A O 1
ATOM 2675 N N . THR A 1 368 ? 27.191 -11.595 47.851 1.00 25.34 344 THR A N 1
ATOM 2676 C CA . THR A 1 368 ? 26.534 -12.846 47.510 1.00 25.68 344 THR A CA 1
ATOM 2677 C C . THR A 1 368 ? 25.840 -12.721 46.159 1.00 24.26 344 THR A C 1
ATOM 2678 O O . THR A 1 368 ? 25.905 -11.680 45.493 1.00 24.85 344 THR A O 1
ATOM 2682 N N . GLN A 1 369 ? 25.140 -13.785 45.786 1.00 26.55 345 GLN A N 1
ATOM 2683 C CA . GLN A 1 369 ? 24.256 -13.787 44.625 1.00 29.45 345 GLN A CA 1
ATOM 2684 C C . GLN A 1 369 ? 22.969 -13.009 44.872 1.00 29.98 345 GLN A C 1
ATOM 2685 O O . GLN A 1 369 ? 22.241 -12.719 43.917 1.00 25.37 345 GLN A O 1
ATOM 2691 N N . TYR A 1 370 ? 22.681 -12.648 46.127 1.00 26.42 346 TYR A N 1
ATOM 2692 C CA . TYR A 1 370 ? 21.436 -11.963 46.470 1.00 28.11 346 TYR A CA 1
ATOM 2693 C C . TYR A 1 370 ? 21.615 -10.446 46.339 1.00 28.91 346 TYR A C 1
ATOM 2694 O O . TYR A 1 370 ? 21.448 -9.648 47.269 1.00 25.64 346 TYR A O 1
ATOM 2703 N N . THR A 1 371 ? 21.964 -10.033 45.115 1.00 28.38 347 THR A N 1
ATOM 2704 C CA . THR A 1 371 ? 22.255 -8.620 44.905 1.00 26.97 347 THR A CA 1
ATOM 2705 C C . THR A 1 371 ? 21.011 -7.754 44.994 1.00 25.28 347 THR A C 1
ATOM 2706 O O . THR A 1 371 ? 21.129 -6.531 45.127 1.00 26.94 347 THR A O 1
ATOM 2710 N N . ASN A 1 372 ? 19.845 -8.321 44.962 1.00 23.53 348 ASN A N 1
ATOM 2711 C CA . ASN A 1 372 ? 18.670 -7.515 45.067 1.00 27.96 348 ASN A CA 1
ATOM 2712 C C . ASN A 1 372 ? 18.115 -7.494 46.508 1.00 28.13 348 ASN A C 1
ATOM 2713 O O . ASN A 1 372 ? 16.995 -7.235 46.751 1.00 24.61 348 ASN A O 1
ATOM 2718 N N . ALA A 1 373 ? 18.987 -7.703 47.455 1.00 24.51 349 ALA A N 1
ATOM 2719 C CA . ALA A 1 373 ? 18.536 -7.879 48.837 1.00 22.45 349 ALA A CA 1
ATOM 2720 C C . ALA A 1 373 ? 17.972 -6.598 49.473 1.00 27.49 349 ALA A C 1
ATOM 2721 O O . ALA A 1 373 ? 17.267 -6.699 50.490 1.00 26.56 349 ALA A O 1
ATOM 2723 N N . TRP A 1 374 ? 18.272 -5.393 48.940 1.00 25.01 350 TRP A N 1
ATOM 2724 C CA . TRP A 1 374 ? 17.601 -4.210 49.498 1.00 22.46 350 TRP A CA 1
ATOM 2725 C C . TRP A 1 374 ? 16.146 -4.142 49.065 1.00 26.44 350 TRP A C 1
ATOM 2726 O O . TRP A 1 374 ? 15.325 -3.536 49.771 1.00 26.09 350 TRP A O 1
ATOM 2737 N N . THR A 1 375 ? 15.822 -4.755 47.919 1.00 24.58 351 THR A N 1
ATOM 2738 C CA . THR A 1 375 ? 14.433 -4.963 47.523 1.00 27.71 351 THR A CA 1
ATOM 2739 C C . THR A 1 375 ? 13.701 -5.802 48.555 1.00 26.60 351 THR A C 1
ATOM 2740 O O . THR A 1 375 ? 12.586 -5.459 48.987 1.00 26.87 351 THR A O 1
ATOM 2744 N N . THR A 1 376 ? 14.331 -6.905 48.986 1.00 23.93 352 THR A N 1
ATOM 2745 C CA . THR A 1 376 ? 13.743 -7.704 50.052 1.00 28.06 352 THR A CA 1
ATOM 2746 C C . THR A 1 376 ? 13.543 -6.882 51.317 1.00 28.18 352 THR A C 1
ATOM 2747 O O . THR A 1 376 ? 12.500 -6.982 51.972 1.00 29.84 352 THR A O 1
ATOM 2751 N N . PHE A 1 377 ? 14.540 -6.081 51.689 1.00 26.39 353 PHE A N 1
ATOM 2752 C CA . PHE A 1 377 ? 14.422 -5.289 52.905 1.00 29.19 353 PHE A CA 1
ATOM 2753 C C . PHE A 1 377 ? 13.271 -4.293 52.797 1.00 29.68 353 PHE A C 1
ATOM 2754 O O . PHE A 1 377 ? 12.514 -4.098 53.757 1.00 30.32 353 PHE A O 1
ATOM 2762 N N . ALA A 1 378 ? 13.131 -3.641 51.637 1.00 28.81 354 ALA A N 1
ATOM 2763 C CA . ALA A 1 378 ? 12.057 -2.667 51.440 1.00 27.47 354 ALA A CA 1
ATOM 2764 C C . ALA A 1 378 ? 10.684 -3.333 51.468 1.00 34.23 354 ALA A C 1
ATOM 2765 O O . ALA A 1 378 ? 9.717 -2.761 51.996 1.00 33.16 354 ALA A O 1
ATOM 2767 N N . SER A 1 379 ? 10.559 -4.500 50.873 1.00 30.79 355 SER A N 1
ATOM 2768 C CA . SER A 1 379 ? 9.282 -5.147 50.860 1.00 32.38 355 SER A CA 1
ATOM 2769 C C . SER A 1 379 ? 8.886 -5.994 52.035 1.00 36.82 355 SER A C 1
ATOM 2770 O O . SER A 1 379 ? 7.751 -6.106 52.276 1.00 36.50 355 SER A O 1
ATOM 2773 N N . VAL A 1 380 ? 9.825 -6.618 52.706 1.00 32.62 356 VAL A N 1
ATOM 2774 C CA . VAL A 1 380 ? 9.501 -7.403 53.907 1.00 33.84 356 VAL A CA 1
ATOM 2775 C C . VAL A 1 380 ? 9.797 -6.778 55.279 1.00 35.96 356 VAL A C 1
ATOM 2776 O O . VAL A 1 380 ? 8.921 -6.752 56.144 1.00 42.48 356 VAL A O 1
ATOM 2780 N N . GLU A 1 381 ? 10.979 -6.313 55.505 1.00 37.57 357 GLU A N 1
ATOM 2781 C CA . GLU A 1 381 ? 11.295 -5.674 56.727 1.00 34.23 357 GLU A CA 1
ATOM 2782 C C . GLU A 1 381 ? 10.581 -4.332 56.942 1.00 40.99 357 GLU A C 1
ATOM 2783 O O . GLU A 1 381 ? 9.935 -4.145 57.910 1.00 35.98 357 GLU A O 1
ATOM 2789 N N . LYS A 1 382 ? 10.623 -3.458 55.968 1.00 30.20 358 LYS A N 1
ATOM 2790 C CA . LYS A 1 382 ? 9.964 -2.166 56.139 1.00 29.72 358 LYS A CA 1
ATOM 2791 C C . LYS A 1 382 ? 8.453 -2.319 56.323 1.00 29.85 358 LYS A C 1
ATOM 2792 O O . LYS A 1 382 ? 7.852 -1.608 57.137 1.00 32.73 358 LYS A O 1
ATOM 2798 N N . SER A 1 383 ? 7.813 -3.234 55.583 1.00 29.88 359 SER A N 1
ATOM 2799 C CA . SER A 1 383 ? 6.364 -3.327 55.720 1.00 34.85 359 SER A CA 1
ATOM 2800 C C . SER A 1 383 ? 5.974 -3.882 57.092 1.00 37.61 359 SER A C 1
ATOM 2801 O O . SER A 1 383 ? 4.965 -3.446 57.661 1.00 33.03 359 SER A O 1
ATOM 2804 N N . TRP A 1 384 ? 6.782 -4.729 57.692 1.00 31.14 360 TRP A N 1
ATOM 2805 C CA . TRP A 1 384 ? 6.566 -5.142 59.067 1.00 33.95 360 TRP A CA 1
ATOM 2806 C C . TRP A 1 384 ? 6.777 -3.977 60.004 1.00 35.88 360 TRP A C 1
ATOM 2807 O O . TRP A 1 384 ? 6.091 -3.857 60.947 1.00 36.63 360 TRP A O 1
ATOM 2818 N N . ALA A 1 385 ? 7.793 -3.171 59.752 1.00 31.46 361 ALA A N 1
ATOM 2819 C CA . ALA A 1 385 ? 8.035 -2.004 60.596 1.00 29.24 361 ALA A CA 1
ATOM 2820 C C . ALA A 1 385 ? 6.834 -1.056 60.609 1.00 32.46 361 ALA A C 1
ATOM 2821 O O . ALA A 1 385 ? 6.342 -0.688 61.678 1.00 33.92 361 ALA A O 1
ATOM 2823 N N . TYR A 1 386 ? 6.343 -0.648 59.430 1.00 29.50 362 TYR A N 1
ATOM 2824 C CA . TYR A 1 386 ? 5.185 0.249 59.402 1.00 30.90 362 TYR A CA 1
ATOM 2825 C C . TYR A 1 386 ? 4.020 -0.340 60.184 1.00 38.84 362 TYR A C 1
ATOM 2826 O O . TYR A 1 386 ? 3.401 0.332 61.020 1.00 34.59 362 TYR A O 1
ATOM 2835 N N . ARG A 1 387 ? 3.649 -1.591 59.921 1.00 35.28 363 ARG A N 1
ATOM 2836 C CA . ARG A 1 387 ? 2.421 -2.187 60.528 1.00 38.58 363 ARG A CA 1
ATOM 2837 C C . ARG A 1 387 ? 2.507 -2.118 62.045 1.00 45.02 363 ARG A C 1
ATOM 2838 O O . ARG A 1 387 ? 1.541 -1.716 62.687 1.00 41.77 363 ARG A O 1
ATOM 2846 N N . GLN A 1 388 ? 3.640 -2.514 62.566 1.00 34.81 364 GLN A N 1
ATOM 2847 C CA . GLN A 1 388 ? 3.911 -2.460 64.001 1.00 40.32 364 GLN A CA 1
ATOM 2848 C C . GLN A 1 388 ? 3.945 -1.071 64.621 1.00 40.55 364 GLN A C 1
ATOM 2849 O O . GLN A 1 388 ? 3.590 -0.902 65.746 1.00 36.87 364 GLN A O 1
ATOM 2855 N N . ASP A 1 389 ? 4.484 -0.118 63.899 1.00 39.08 365 ASP A N 1
ATOM 2856 C CA . ASP A 1 389 ? 4.565 1.243 64.349 1.00 35.90 365 ASP A CA 1
ATOM 2857 C C . ASP A 1 389 ? 3.179 1.872 64.443 1.00 44.01 365 ASP A C 1
ATOM 2858 O O . ASP A 1 389 ? 3.043 2.790 65.171 1.00 37.25 365 ASP A O 1
ATOM 2863 N N . GLN A 1 390 ? 2.203 1.422 63.656 1.00 31.52 366 GLN A N 1
ATOM 2864 C CA . GLN A 1 390 ? 0.890 2.052 63.636 1.00 36.27 366 GLN A CA 1
ATOM 2865 C C . GLN A 1 390 ? -0.106 1.371 64.566 1.00 44.86 366 GLN A C 1
ATOM 2866 O O . GLN A 1 390 ? -1.283 1.743 64.572 1.00 42.72 366 GLN A O 1
ATOM 2872 N N . LEU A 1 391 ? 0.335 0.382 65.337 1.00 38.45 367 LEU A N 1
ATOM 2873 C CA . LEU A 1 391 ? -0.486 -0.286 66.332 1.00 38.59 367 LEU A CA 1
ATOM 2874 C C . LEU A 1 391 ? -0.656 0.605 67.558 1.00 47.55 367 LEU A C 1
ATOM 2875 O O . LEU A 1 391 ? 0.150 1.504 67.795 1.00 46.71 367 LEU A O 1
ATOM 2880 N N . PRO A 1 392 ? -1.695 0.373 68.365 1.00 45.27 368 PRO A N 1
ATOM 2881 C CA . PRO A 1 392 ? -1.806 1.118 69.628 1.00 44.70 368 PRO A CA 1
ATOM 2882 C C . PRO A 1 392 ? -0.701 0.787 70.608 1.00 44.42 368 PRO A C 1
ATOM 2883 O O . PRO A 1 392 ? -0.472 1.553 71.551 1.00 50.26 368 PRO A O 1
ATOM 2887 N N . SER A 1 393 ? -0.004 -0.328 70.407 1.00 47.16 369 SER A N 1
ATOM 2888 C CA . SER A 1 393 ? 1.096 -0.760 71.254 1.00 47.98 369 SER A CA 1
ATOM 2889 C C . SER A 1 393 ? 2.422 -0.107 70.897 1.00 51.43 369 SER A C 1
ATOM 2890 O O . SER A 1 393 ? 3.435 -0.428 71.525 1.00 51.30 369 SER A O 1
ATOM 2893 N N . THR A 1 394 ? 2.449 0.780 69.907 1.00 47.87 370 THR A N 1
ATOM 2894 C CA . THR A 1 394 ? 3.720 1.280 69.401 1.00 41.28 370 THR A CA 1
ATOM 2895 C C . THR A 1 394 ? 4.495 2.024 70.483 1.00 44.27 370 THR A C 1
ATOM 2896 O O . THR A 1 394 ? 3.925 2.692 71.350 1.00 37.00 370 THR A O 1
ATOM 2900 N N . HIS A 1 395 ? 5.811 1.886 70.424 1.00 37.29 371 HIS A N 1
ATOM 2901 C CA . HIS A 1 395 ? 6.725 2.449 71.403 1.00 44.81 371 HIS A CA 1
ATOM 2902 C C . HIS A 1 395 ? 7.993 2.820 70.711 1.00 36.90 371 HIS A C 1
ATOM 2903 O O . HIS A 1 395 ? 8.276 2.340 69.583 1.00 37.62 371 HIS A O 1
ATOM 2910 N N . PRO A 1 396 ? 8.836 3.686 71.279 1.00 35.91 372 PRO A N 1
ATOM 2911 C CA . PRO A 1 396 ? 10.093 4.048 70.655 1.00 35.91 372 PRO A CA 1
ATOM 2912 C C . PRO A 1 396 ? 10.974 2.825 70.424 1.00 39.49 372 PRO A C 1
ATOM 2913 O O . PRO A 1 396 ? 10.869 1.807 71.111 1.00 35.13 372 PRO A O 1
ATOM 2917 N N . VAL A 1 397 ? 11.850 2.950 69.429 1.00 32.60 373 VAL A N 1
ATOM 2918 C CA . VAL A 1 397 ? 12.805 1.887 69.129 1.00 34.23 373 VAL A CA 1
ATOM 2919 C C . VAL A 1 397 ? 13.672 1.592 70.349 1.00 32.30 373 VAL A C 1
ATOM 2920 O O . VAL A 1 397 ? 13.942 0.430 70.679 1.00 35.01 373 VAL A O 1
ATOM 2924 N N . ALA A 1 398 ? 14.109 2.644 71.044 1.00 34.72 374 ALA A N 1
ATOM 2925 C CA . ALA A 1 398 ? 15.027 2.524 72.177 1.00 42.12 374 ALA A CA 1
ATOM 2926 C C . ALA A 1 398 ? 14.220 2.670 73.463 1.00 37.82 374 ALA A C 1
ATOM 2927 O O . ALA A 1 398 ? 14.109 3.754 74.025 1.00 53.93 374 ALA A O 1
ATOM 2929 N N . ALA A 1 399 ? 13.639 1.566 73.917 1.00 49.66 375 ALA A N 1
ATOM 2930 C CA . ALA A 1 399 ? 12.917 1.555 75.179 1.00 56.61 375 ALA A CA 1
ATOM 2931 C C . ALA A 1 399 ? 13.882 1.393 76.349 1.00 54.77 375 ALA A C 1
ATOM 2932 O O . ALA A 1 399 ? 14.989 0.865 76.207 1.00 52.41 375 ALA A O 1
ATOM 2934 N N . ASP A 1 400 ? 13.448 1.864 77.518 1.00 66.97 376 ASP A N 1
ATOM 2935 C CA . ASP A 1 400 ? 14.166 1.596 78.759 1.00 58.96 376 ASP A CA 1
ATOM 2936 C C . ASP A 1 400 ? 13.941 0.150 79.182 1.00 58.87 376 ASP A C 1
ATOM 2937 O O . ASP A 1 400 ? 12.839 -0.388 79.043 1.00 58.16 376 ASP A O 1
ATOM 2942 N N . ILE A 1 401 ? 14.994 -0.482 79.691 1.00 62.63 377 ILE A N 1
ATOM 2943 C CA . ILE A 1 401 ? 14.912 -1.864 80.160 1.00 61.09 377 ILE A CA 1
ATOM 2944 C C . ILE A 1 401 ? 15.395 -1.906 81.605 1.00 64.09 377 ILE A C 1
ATOM 2945 O O . ILE A 1 401 ? 16.607 -2.013 81.846 1.00 64.63 377 ILE A O 1
ATOM 2950 N N . PRO A 1 402 ? 14.495 -1.817 82.595 1.00 70.11 378 PRO A N 1
ATOM 2951 C CA . PRO A 1 402 ? 14.948 -1.730 83.995 1.00 70.26 378 PRO A CA 1
ATOM 2952 C C . PRO A 1 402 ? 15.371 -3.059 84.599 1.00 63.51 378 PRO A C 1
ATOM 2953 O O . PRO A 1 402 ? 16.195 -3.061 85.523 1.00 64.73 378 PRO A O 1
ATOM 2957 N N . ASP A 1 403 ? 14.840 -4.179 84.113 1.00 68.01 379 ASP A N 1
ATOM 2958 C CA . ASP A 1 403 ? 15.116 -5.495 84.663 1.00 65.62 379 ASP A CA 1
ATOM 2959 C C . ASP A 1 403 ? 15.324 -6.476 83.512 1.00 63.65 379 ASP A C 1
ATOM 2960 O O . ASP A 1 403 ? 15.271 -6.106 82.335 1.00 63.14 379 ASP A O 1
ATOM 2965 N N . LEU A 1 404 ? 15.560 -7.745 83.856 1.00 57.58 380 LEU A N 1
ATOM 2966 C CA . LEU A 1 404 ? 15.785 -8.773 82.849 1.00 59.02 380 LEU A CA 1
ATOM 2967 C C . LEU A 1 404 ? 14.497 -9.273 82.215 1.00 68.71 380 LEU A C 1
ATOM 2968 O O . LEU A 1 404 ? 14.541 -9.800 81.096 1.00 64.51 380 LEU A O 1
ATOM 2973 N N . GLN A 1 405 ? 13.355 -9.143 82.886 1.00 64.76 381 GLN A N 1
ATOM 2974 C CA . GLN A 1 405 ? 12.115 -9.585 82.261 1.00 71.04 381 GLN A CA 1
ATOM 2975 C C . GLN A 1 405 ? 11.417 -8.477 81.483 1.00 63.09 381 GLN A C 1
ATOM 2976 O O . GLN A 1 405 ? 10.386 -8.738 80.854 1.00 71.19 381 GLN A O 1
ATOM 2982 N N . ALA A 1 406 ? 11.993 -7.307 81.488 1.00 65.10 382 ALA A N 1
ATOM 2983 C CA . ALA A 1 406 ? 11.554 -6.219 80.666 1.00 65.50 382 ALA A CA 1
ATOM 2984 C C . ALA A 1 406 ? 12.013 -6.504 79.245 1.00 68.18 382 ALA A C 1
ATOM 2985 O O . ALA A 1 406 ? 11.492 -5.958 78.329 1.00 71.96 382 ALA A O 1
ATOM 2987 N N . VAL A 1 407 ? 13.013 -7.358 79.073 1.00 70.14 383 VAL A N 1
ATOM 2988 C CA . VAL A 1 407 ? 13.478 -7.740 77.766 1.00 63.94 383 VAL A CA 1
ATOM 2989 C C . VAL A 1 407 ? 12.431 -8.691 77.269 1.00 61.65 383 VAL A C 1
ATOM 2990 O O . VAL A 1 407 ? 12.157 -8.752 76.100 1.00 74.60 383 VAL A O 1
ATOM 2994 N N . THR A 1 415 ? 9.807 -2.827 64.914 1.00 42.96 391 THR A N 1
ATOM 2995 C CA . THR A 1 415 ? 10.500 -2.665 66.193 1.00 60.21 391 THR A CA 1
ATOM 2996 C C . THR A 1 415 ? 11.970 -2.906 66.021 1.00 54.25 391 THR A C 1
ATOM 2997 O O . THR A 1 415 ? 12.730 -1.973 66.140 1.00 45.62 391 THR A O 1
ATOM 3001 N N . TYR A 1 416 ? 12.361 -4.215 65.941 0.91 62.20 392 TYR A N 1
ATOM 3002 C CA . TYR A 1 416 ? 13.688 -4.584 65.464 0.91 45.14 392 TYR A CA 1
ATOM 3003 C C . TYR A 1 416 ? 13.597 -4.313 63.959 0.91 31.76 392 TYR A C 1
ATOM 3004 O O . TYR A 1 416 ? 14.506 -3.903 63.428 0.91 31.35 392 TYR A O 1
ATOM 3013 N N . ALA A 1 417 ? 12.458 -4.567 63.326 1.00 31.43 393 ALA A N 1
ATOM 3014 C CA . ALA A 1 417 ? 12.266 -4.158 61.952 1.00 36.27 393 ALA A CA 1
ATOM 3015 C C . ALA A 1 417 ? 12.379 -2.640 61.829 1.00 34.36 393 ALA A C 1
ATOM 3016 O O . ALA A 1 417 ? 13.078 -2.181 61.028 1.00 31.38 393 ALA A O 1
ATOM 3018 N N . LYS A 1 418 ? 11.746 -1.886 62.705 1.00 30.39 394 LYS A N 1
ATOM 3019 C CA . LYS A 1 418 ? 11.879 -0.458 62.679 1.00 26.83 394 LYS A CA 1
ATOM 3020 C C . LYS A 1 418 ? 13.280 -0.056 63.063 1.00 26.78 394 LYS A C 1
ATOM 3021 O O . LYS A 1 418 ? 13.838 0.808 62.494 1.00 26.48 394 LYS A O 1
ATOM 3027 N N . GLY A 1 419 ? 13.865 -0.744 64.015 1.00 31.01 395 GLY A N 1
ATOM 3028 C CA . GLY A 1 419 ? 15.218 -0.440 64.395 1.00 29.74 395 GLY A CA 1
ATOM 3029 C C . GLY A 1 419 ? 16.188 -0.595 63.232 1.00 31.30 395 GLY A C 1
ATOM 3030 O O . GLY A 1 419 ? 17.054 0.180 63.042 1.00 27.82 395 GLY A O 1
ATOM 3031 N N . ALA A 1 420 ? 16.002 -1.646 62.477 1.00 28.91 396 ALA A N 1
ATOM 3032 C CA . ALA A 1 420 ? 16.826 -1.895 61.324 1.00 30.29 396 ALA A CA 1
ATOM 3033 C C . ALA A 1 420 ? 16.604 -0.822 60.275 1.00 30.26 396 ALA A C 1
ATOM 3034 O O . ALA A 1 420 ? 17.483 -0.377 59.661 1.00 26.41 396 ALA A O 1
ATOM 3036 N N . SER A 1 421 ? 15.369 -0.469 60.104 1.00 26.78 397 SER A N 1
ATOM 3037 C CA . SER A 1 421 ? 14.993 0.551 59.172 1.00 26.16 397 SER A CA 1
ATOM 3038 C C . SER A 1 421 ? 15.579 1.925 59.527 1.00 32.75 397 SER A C 1
ATOM 3039 O O . SER A 1 421 ? 16.076 2.618 58.693 1.00 28.16 397 SER A O 1
ATOM 3042 N N A VAL A 1 422 ? 15.506 2.299 60.789 0.38 26.80 398 VAL A N 1
ATOM 3043 N N B VAL A 1 422 ? 15.536 2.272 60.795 0.62 26.73 398 VAL A N 1
ATOM 3044 C CA A VAL A 1 422 ? 16.027 3.599 61.198 0.38 27.35 398 VAL A CA 1
ATOM 3045 C CA B VAL A 1 422 ? 16.039 3.540 61.255 0.62 27.35 398 VAL A CA 1
ATOM 3046 C C A VAL A 1 422 ? 17.545 3.562 61.229 0.38 26.79 398 VAL A C 1
ATOM 3047 C C B VAL A 1 422 ? 17.559 3.543 61.228 0.62 26.72 398 VAL A C 1
ATOM 3048 O O A VAL A 1 422 ? 18.195 4.567 60.936 0.38 28.68 398 VAL A O 1
ATOM 3049 O O B VAL A 1 422 ? 18.185 4.519 60.899 0.62 28.73 398 VAL A O 1
ATOM 3056 N N . LEU A 1 423 ? 18.142 2.394 61.476 1.00 25.16 399 LEU A N 1
ATOM 3057 C CA . LEU A 1 423 ? 19.592 2.316 61.388 1.00 25.90 399 LEU A CA 1
ATOM 3058 C C . LEU A 1 423 ? 20.066 2.528 59.950 1.00 24.52 399 LEU A C 1
ATOM 3059 O O . LEU A 1 423 ? 21.039 3.265 59.719 1.00 26.54 399 LEU A O 1
ATOM 3064 N N . LYS A 1 424 ? 19.405 1.882 58.976 1.00 23.08 400 LYS A N 1
ATOM 3065 C CA . LYS A 1 424 ? 19.709 2.176 57.575 1.00 22.71 400 LYS A CA 1
ATOM 3066 C C . LYS A 1 424 ? 19.654 3.686 57.280 1.00 24.22 400 LYS A C 1
ATOM 3067 O O . LYS A 1 424 ? 20.482 4.201 56.517 1.00 26.11 400 LYS A O 1
ATOM 3073 N N . GLN A 1 425 ? 18.699 4.417 57.881 1.00 25.37 401 GLN A N 1
ATOM 3074 C CA . GLN A 1 425 ? 18.639 5.870 57.648 1.00 24.71 401 GLN A CA 1
ATOM 3075 C C . GLN A 1 425 ? 19.777 6.593 58.368 1.00 28.73 401 GLN A C 1
ATOM 3076 O O . GLN A 1 425 ? 20.359 7.543 57.831 1.00 25.91 401 GLN A O 1
ATOM 3082 N N . LEU A 1 426 ? 20.140 6.126 59.578 1.00 26.83 402 LEU A N 1
ATOM 3083 C CA . LEU A 1 426 ? 21.331 6.664 60.230 1.00 28.79 402 LEU A CA 1
ATOM 3084 C C . LEU A 1 426 ? 22.578 6.498 59.360 1.00 31.00 402 LEU A C 1
ATOM 3085 O O . LEU A 1 426 ? 23.399 7.419 59.254 1.00 27.72 402 LEU A O 1
ATOM 3090 N N . VAL A 1 427 ? 22.728 5.342 58.700 1.00 28.44 403 VAL A N 1
ATOM 3091 C CA . VAL A 1 427 ? 23.847 5.176 57.773 1.00 27.78 403 VAL A CA 1
ATOM 3092 C C . VAL A 1 427 ? 23.799 6.231 56.660 1.00 26.32 403 VAL A C 1
ATOM 3093 O O . VAL A 1 427 ? 24.821 6.839 56.333 1.00 29.33 403 VAL A O 1
ATOM 3097 N N . ALA A 1 428 ? 22.617 6.461 56.067 1.00 25.95 404 ALA A N 1
ATOM 3098 C CA . ALA A 1 428 ? 22.476 7.448 54.987 1.00 29.38 404 ALA A CA 1
ATOM 3099 C C . ALA A 1 428 ? 22.778 8.864 55.466 1.00 29.15 404 ALA A C 1
ATOM 3100 O O . ALA A 1 428 ? 23.429 9.655 54.757 1.00 28.14 404 ALA A O 1
ATOM 3102 N N . TYR A 1 429 ? 22.290 9.203 56.659 1.00 29.89 405 TYR A N 1
ATOM 3103 C CA . TYR A 1 429 ? 22.431 10.553 57.197 1.00 27.08 405 TYR A CA 1
ATOM 3104 C C . TYR A 1 429 ? 23.883 10.854 57.532 1.00 32.24 405 TYR A C 1
ATOM 3105 O O . TYR A 1 429 ? 24.404 11.921 57.202 1.00 32.17 405 TYR A O 1
ATOM 3114 N N . VAL A 1 430 ? 24.561 9.902 58.173 1.00 28.34 406 VAL A N 1
ATOM 3115 C CA . VAL A 1 430 ? 25.985 10.048 58.442 1.00 31.28 406 VAL A CA 1
ATOM 3116 C C . VAL A 1 430 ? 26.801 9.976 57.144 1.00 30.33 406 VAL A C 1
ATOM 3117 O O . VAL A 1 430 ? 27.852 10.617 57.023 1.00 30.22 406 VAL A O 1
ATOM 3121 N N . GLY A 1 431 ? 26.333 9.198 56.174 1.00 31.40 407 GLY A N 1
ATOM 3122 C CA . GLY A 1 431 ? 27.089 8.872 54.968 1.00 28.27 407 GLY A CA 1
ATOM 3123 C C . GLY A 1 431 ? 27.720 7.500 55.105 1.00 28.75 407 GLY A C 1
ATOM 3124 O O . GLY A 1 431 ? 28.337 7.214 56.136 1.00 29.37 407 GLY A O 1
ATOM 3125 N N . LEU A 1 432 ? 27.561 6.625 54.103 1.00 27.61 408 LEU A N 1
ATOM 3126 C CA . LEU A 1 432 ? 28.084 5.260 54.235 1.00 30.79 408 LEU A CA 1
ATOM 3127 C C . LEU A 1 432 ? 29.581 5.249 54.509 1.00 29.13 408 LEU A C 1
ATOM 3128 O O . LEU A 1 432 ? 30.054 4.503 55.381 1.00 27.47 408 LEU A O 1
ATOM 3133 N N . GLU A 1 433 ? 30.320 6.047 53.776 1.00 28.79 409 GLU A N 1
ATOM 3134 C CA . GLU A 1 433 ? 31.741 6.075 53.950 1.00 34.45 409 GLU A CA 1
ATOM 3135 C C . GLU A 1 433 ? 32.125 6.518 55.324 1.00 33.53 409 GLU A C 1
ATOM 3136 O O . GLU A 1 433 ? 32.954 5.944 55.903 1.00 30.64 409 GLU A O 1
ATOM 3142 N N . ASN A 1 434 ? 31.495 7.544 55.826 1.00 30.14 410 ASN A N 1
ATOM 3143 C CA . ASN A 1 434 ? 31.758 7.994 57.190 1.00 29.12 410 ASN A CA 1
ATOM 3144 C C . ASN A 1 434 ? 31.282 6.960 58.206 1.00 32.94 410 ASN A C 1
ATOM 3145 O O . ASN A 1 434 ? 31.904 6.781 59.262 1.00 29.77 410 ASN A O 1
ATOM 3150 N N . PHE A 1 435 ? 30.160 6.297 57.913 1.00 27.65 411 PHE A N 1
ATOM 3151 C CA . PHE A 1 435 ? 29.610 5.322 58.848 1.00 28.68 411 PHE A CA 1
ATOM 3152 C C . PHE A 1 435 ? 30.591 4.183 59.058 1.00 26.87 411 PHE A C 1
ATOM 3153 O O . PHE A 1 435 ? 30.908 3.828 60.200 1.00 27.84 411 PHE A O 1
ATOM 3161 N N . LEU A 1 436 ? 31.128 3.635 57.960 1.00 28.44 412 LEU A N 1
ATOM 3162 C CA . LEU A 1 436 ? 32.119 2.568 58.055 1.00 34.29 412 LEU A CA 1
ATOM 3163 C C . LEU A 1 436 ? 33.404 3.043 58.711 1.00 31.78 412 LEU A C 1
ATOM 3164 O O . LEU A 1 436 ? 34.032 2.279 59.453 1.00 29.89 412 LEU A O 1
ATOM 3169 N N . ALA A 1 437 ? 33.826 4.283 58.426 1.00 31.34 413 ALA A N 1
ATOM 3170 C CA . ALA A 1 437 ? 35.016 4.830 59.071 1.00 32.34 413 ALA A CA 1
ATOM 3171 C C . ALA A 1 437 ? 34.804 4.934 60.571 1.00 33.09 413 ALA A C 1
ATOM 3172 O O . ALA A 1 437 ? 35.659 4.522 61.370 1.00 30.31 413 ALA A O 1
ATOM 3174 N N . GLY A 1 438 ? 33.648 5.450 60.973 1.00 30.88 414 GLY A N 1
ATOM 3175 C CA . GLY A 1 438 ? 33.315 5.456 62.386 1.00 33.46 414 GLY A CA 1
ATOM 3176 C C . GLY A 1 438 ? 33.268 4.065 62.982 1.00 33.50 414 GLY A C 1
ATOM 3177 O O . GLY A 1 438 ? 33.659 3.869 64.134 1.00 31.38 414 GLY A O 1
ATOM 3178 N N . LEU A 1 439 ? 32.796 3.078 62.214 1.00 33.68 415 LEU A N 1
ATOM 3179 C CA . LEU A 1 439 ? 32.689 1.726 62.764 1.00 29.76 415 LEU A CA 1
ATOM 3180 C C . LEU A 1 439 ? 34.055 1.148 63.109 1.00 30.69 415 LEU A C 1
ATOM 3181 O O . LEU A 1 439 ? 34.220 0.543 64.182 1.00 31.60 415 LEU A O 1
ATOM 3186 N N . LYS A 1 440 ? 35.048 1.325 62.227 1.00 27.47 416 LYS A N 1
ATOM 3187 C CA . LYS A 1 440 ? 36.398 0.862 62.547 1.00 32.79 416 LYS A CA 1
ATOM 3188 C C . LYS A 1 440 ? 36.922 1.522 63.822 1.00 35.08 416 LYS A C 1
ATOM 3189 O O . LYS A 1 440 ? 37.531 0.855 64.669 1.00 31.81 416 LYS A O 1
ATOM 3195 N N . VAL A 1 441 ? 36.722 2.837 63.954 1.00 32.70 417 VAL A N 1
ATOM 3196 C CA . VAL A 1 441 ? 37.100 3.548 65.177 1.00 34.22 417 VAL A CA 1
ATOM 3197 C C . VAL A 1 441 ? 36.450 2.898 66.395 1.00 30.27 417 VAL A C 1
ATOM 3198 O O . VAL A 1 441 ? 37.124 2.590 67.386 1.00 32.32 417 VAL A O 1
ATOM 3202 N N . TYR A 1 442 ? 35.129 2.682 66.330 1.00 28.40 418 TYR A N 1
ATOM 3203 C CA . TYR A 1 442 ? 34.375 2.055 67.411 1.00 32.02 418 TYR A CA 1
ATOM 3204 C C . TYR A 1 442 ? 34.922 0.670 67.732 1.00 30.82 418 TYR A C 1
ATOM 3205 O O . TYR A 1 442 ? 35.178 0.350 68.897 1.00 30.65 418 TYR A O 1
ATOM 3214 N N . PHE A 1 443 ? 35.115 -0.166 66.702 1.00 30.79 419 PHE A N 1
ATOM 3215 C CA . PHE A 1 443 ? 35.595 -1.523 66.945 1.00 32.05 419 PHE A CA 1
ATOM 3216 C C . PHE A 1 443 ? 36.976 -1.506 67.586 1.00 35.14 419 PHE A C 1
ATOM 3217 O O . PHE A 1 443 ? 37.228 -2.219 68.565 1.00 34.71 419 PHE A O 1
ATOM 3225 N N . ASP A 1 444 ? 37.881 -0.682 67.054 1.00 31.72 420 ASP A N 1
ATOM 3226 C CA . ASP A 1 444 ? 39.221 -0.598 67.625 1.00 33.94 420 ASP A CA 1
ATOM 3227 C C . ASP A 1 444 ? 39.182 -0.110 69.064 1.00 39.28 420 ASP A C 1
ATOM 3228 O O . ASP A 1 444 ? 39.878 -0.651 69.934 1.00 36.53 420 ASP A O 1
ATOM 3233 N N . ARG A 1 445 ? 38.353 0.902 69.336 1.00 36.21 421 ARG A N 1
ATOM 3234 C CA . ARG A 1 445 ? 38.365 1.557 70.642 1.00 32.76 421 ARG A CA 1
ATOM 3235 C C . ARG A 1 445 ? 37.745 0.689 71.734 1.00 33.08 421 ARG A C 1
ATOM 3236 O O . ARG A 1 445 ? 38.204 0.725 72.880 1.00 36.22 421 ARG A O 1
ATOM 3244 N N . HIS A 1 446 ? 36.730 -0.116 71.410 1.00 31.06 422 HIS A N 1
ATOM 3245 C CA . HIS A 1 446 ? 35.983 -0.874 72.407 1.00 33.42 422 HIS A CA 1
ATOM 3246 C C . HIS A 1 446 ? 36.222 -2.388 72.329 1.00 35.59 422 HIS A C 1
ATOM 3247 O O . HIS A 1 446 ? 35.552 -3.153 73.043 1.00 31.51 422 HIS A O 1
ATOM 3254 N N . ALA A 1 447 ? 37.177 -2.826 71.512 1.00 30.70 423 ALA A N 1
ATOM 3255 C CA . ALA A 1 447 ? 37.425 -4.252 71.334 1.00 36.90 423 ALA A CA 1
ATOM 3256 C C . ALA A 1 447 ? 37.651 -4.960 72.672 1.00 35.04 423 ALA A C 1
ATOM 3257 O O . ALA A 1 447 ? 38.337 -4.447 73.565 1.00 30.68 423 ALA A O 1
ATOM 3259 N N . TRP A 1 448 ? 37.021 -6.106 72.826 1.00 30.79 424 TRP A N 1
ATOM 3260 C CA . TRP A 1 448 ? 37.088 -6.966 73.980 1.00 28.89 424 TRP A CA 1
ATOM 3261 C C . TRP A 1 448 ? 36.489 -6.319 75.205 1.00 30.23 424 TRP A C 1
ATOM 3262 O O . TRP A 1 448 ? 36.663 -6.756 76.286 1.00 31.72 424 TRP A O 1
ATOM 3273 N N . GLY A 1 449 ? 35.687 -5.324 74.962 1.00 31.00 425 GLY A N 1
ATOM 3274 C CA . GLY A 1 449 ? 35.059 -4.542 75.976 1.00 32.57 425 GLY A CA 1
ATOM 3275 C C . GLY A 1 449 ? 33.618 -4.251 75.689 1.00 34.88 425 GLY A C 1
ATOM 3276 O O . GLY A 1 449 ? 33.062 -4.868 74.852 1.00 29.81 425 GLY A O 1
ATOM 3277 N N . ASN A 1 450 ? 33.028 -3.332 76.421 1.00 30.85 426 ASN A N 1
ATOM 3278 C CA . ASN A 1 450 ? 31.651 -2.986 76.279 1.00 30.75 426 ASN A CA 1
ATOM 3279 C C . ASN A 1 450 ? 31.446 -1.539 75.802 1.00 33.49 426 ASN A C 1
ATOM 3280 O O . ASN A 1 450 ? 32.308 -0.732 75.907 1.00 31.91 426 ASN A O 1
ATOM 3285 N N . ALA A 1 451 ? 30.291 -1.283 75.238 1.00 29.72 427 ALA A N 1
ATOM 3286 C CA . ALA A 1 451 ? 29.963 0.021 74.673 1.00 33.79 427 ALA A CA 1
ATOM 3287 C C . ALA A 1 451 ? 28.456 0.162 74.653 1.00 35.44 427 ALA A C 1
ATOM 3288 O O . ALA A 1 451 ? 27.717 -0.825 74.675 1.00 36.70 427 ALA A O 1
ATOM 3290 N N . THR A 1 452 ? 28.017 1.406 74.604 1.00 36.16 428 THR A N 1
ATOM 3291 C CA . THR A 1 452 ? 26.620 1.808 74.588 1.00 32.60 428 THR A CA 1
ATOM 3292 C C . THR A 1 452 ? 26.282 2.469 73.257 1.00 32.27 428 THR A C 1
ATOM 3293 O O . THR A 1 452 ? 27.147 2.704 72.418 1.00 32.67 428 THR A O 1
ATOM 3297 N N . LEU A 1 453 ? 24.996 2.780 73.091 1.00 31.98 429 LEU A N 1
ATOM 3298 C CA . LEU A 1 453 ? 24.557 3.529 71.917 1.00 34.82 429 LEU A CA 1
ATOM 3299 C C . LEU A 1 453 ? 25.294 4.852 71.814 1.00 36.32 429 LEU A C 1
ATOM 3300 O O . LEU A 1 453 ? 25.739 5.248 70.729 1.00 33.26 429 LEU A O 1
ATOM 3305 N N . ASP A 1 454 ? 25.445 5.550 72.951 1.00 37.78 430 ASP A N 1
ATOM 3306 C CA . ASP A 1 454 ? 26.141 6.825 72.947 1.00 35.37 430 ASP A CA 1
ATOM 3307 C C . ASP A 1 454 ? 27.575 6.679 72.466 1.00 35.10 430 ASP A C 1
ATOM 3308 O O . ASP A 1 454 ? 28.090 7.574 71.793 1.00 34.64 430 ASP A O 1
ATOM 3313 N N . ASP A 1 455 ? 28.238 5.563 72.795 1.00 30.83 431 ASP A N 1
ATOM 3314 C CA . ASP A 1 455 ? 29.600 5.360 72.311 1.00 37.72 431 ASP A CA 1
ATOM 3315 C C . ASP A 1 455 ? 29.638 5.254 70.790 1.00 28.48 431 ASP A C 1
ATOM 3316 O O . ASP A 1 455 ? 30.571 5.755 70.147 1.00 30.02 431 ASP A O 1
ATOM 3321 N N . LEU A 1 456 ? 28.646 4.580 70.207 1.00 27.71 432 LEU A N 1
ATOM 3322 C CA . LEU A 1 456 ? 28.574 4.497 68.745 1.00 31.38 432 LEU A CA 1
ATOM 3323 C C . LEU A 1 456 ? 28.299 5.870 68.132 1.00 32.98 432 LEU A C 1
ATOM 3324 O O . LEU A 1 456 ? 28.999 6.298 67.210 1.00 31.71 432 LEU A O 1
ATOM 3329 N N . LEU A 1 457 ? 27.280 6.572 68.647 1.00 34.24 433 LEU A N 1
ATOM 3330 C CA . LEU A 1 457 ? 26.934 7.891 68.137 1.00 33.16 433 LEU A CA 1
ATOM 3331 C C . LEU A 1 457 ? 28.116 8.853 68.199 1.00 34.80 433 LEU A C 1
ATOM 3332 O O . LEU A 1 457 ? 28.292 9.675 67.290 1.00 33.56 433 LEU A O 1
ATOM 3337 N N . VAL A 1 458 ? 28.955 8.746 69.230 1.00 34.34 434 VAL A N 1
ATOM 3338 C CA . VAL A 1 458 ? 30.123 9.620 69.312 1.00 33.80 434 VAL A CA 1
ATOM 3339 C C . VAL A 1 458 ? 31.128 9.285 68.228 1.00 35.08 434 VAL A C 1
ATOM 3340 O O . VAL A 1 458 ? 31.695 10.184 67.598 1.00 36.67 434 VAL A O 1
ATOM 3344 N N . ALA A 1 459 ? 31.385 7.990 67.991 1.00 32.99 435 ALA A N 1
ATOM 3345 C CA . ALA A 1 459 ? 32.310 7.655 66.914 1.00 35.19 435 ALA A CA 1
ATOM 3346 C C . ALA A 1 459 ? 31.778 8.110 65.558 1.00 36.36 435 ALA A C 1
ATOM 3347 O O . ALA A 1 459 ? 32.559 8.529 64.695 1.00 35.30 435 ALA A O 1
ATOM 3349 N N . LEU A 1 460 ? 30.457 8.060 65.360 1.00 31.91 436 LEU A N 1
ATOM 3350 C CA . LEU A 1 460 ? 29.898 8.467 64.076 1.00 32.21 436 LEU A CA 1
ATOM 3351 C C . LEU A 1 460 ? 29.866 9.985 63.926 1.00 36.06 436 LEU A C 1
ATOM 3352 O O . LEU A 1 460 ? 29.964 10.480 62.805 1.00 35.35 436 LEU A O 1
ATOM 3357 N N . GLU A 1 461 ? 29.697 10.721 65.033 1.00 34.36 437 GLU A N 1
ATOM 3358 C CA . GLU A 1 461 ? 29.856 12.177 65.009 1.00 39.52 437 GLU A CA 1
ATOM 3359 C C . GLU A 1 461 ? 31.278 12.575 64.633 1.00 38.39 437 GLU A C 1
ATOM 3360 O O . GLU A 1 461 ? 31.487 13.435 63.766 1.00 38.62 437 GLU A O 1
ATOM 3366 N N . GLU A 1 462 ? 32.275 11.980 65.301 1.00 43.01 438 GLU A N 1
ATOM 3367 C CA . GLU A 1 462 ? 33.668 12.277 64.976 1.00 41.85 438 GLU A CA 1
ATOM 3368 C C . GLU A 1 462 ? 33.965 12.015 63.506 1.00 42.05 438 GLU A C 1
ATOM 3369 O O . GLU A 1 462 ? 34.762 12.733 62.890 1.00 45.25 438 GLU A O 1
ATOM 3375 N N . ALA A 1 463 ? 33.330 10.995 62.920 1.00 33.76 439 ALA A N 1
ATOM 3376 C CA . ALA A 1 463 ? 33.670 10.606 61.556 1.00 32.42 439 ALA A CA 1
ATOM 3377 C C . ALA A 1 463 ? 32.969 11.467 60.513 1.00 42.05 439 ALA A C 1
ATOM 3378 O O . ALA A 1 463 ? 33.505 11.655 59.412 1.00 44.55 439 ALA A O 1
ATOM 3380 N N . SER A 1 464 ? 31.784 11.990 60.827 1.00 37.49 440 SER A N 1
ATOM 3381 C CA . SER A 1 464 ? 30.941 12.626 59.820 1.00 40.81 440 SER A CA 1
ATOM 3382 C C . SER A 1 464 ? 30.841 14.135 59.958 1.00 50.89 440 SER A C 1
ATOM 3383 O O . SER A 1 464 ? 30.621 14.817 58.957 1.00 54.91 440 SER A O 1
ATOM 3386 N N . GLY A 1 465 ? 31.005 14.672 61.165 1.00 43.70 441 GLY A N 1
ATOM 3387 C CA . GLY A 1 465 ? 30.692 16.056 61.417 1.00 52.17 441 GLY A CA 1
ATOM 3388 C C . GLY A 1 465 ? 29.237 16.324 61.720 1.00 46.92 441 GLY A C 1
ATOM 3389 O O . GLY A 1 465 ? 28.863 17.492 61.863 1.00 51.49 441 GLY A O 1
ATOM 3390 N N . ARG A 1 466 ? 28.402 15.287 61.820 1.00 44.92 442 ARG A N 1
ATOM 3391 C CA . ARG A 1 466 ? 26.984 15.468 62.101 1.00 39.00 442 ARG A CA 1
ATOM 3392 C C . ARG A 1 466 ? 26.749 15.622 63.598 1.00 55.85 442 ARG A C 1
ATOM 3393 O O . ARG A 1 466 ? 27.574 15.221 64.426 1.00 51.22 442 ARG A O 1
ATOM 3401 N N . ASP A 1 467 ? 25.548 16.132 63.957 1.00 40.27 443 ASP A N 1
ATOM 3402 C CA . ASP A 1 467 ? 25.076 16.278 65.349 1.00 45.05 443 ASP A CA 1
ATOM 3403 C C . ASP A 1 467 ? 24.069 15.209 65.594 1.00 44.61 443 ASP A C 1
ATOM 3404 O O . ASP A 1 467 ? 22.913 15.322 65.323 1.00 43.45 443 ASP A O 1
ATOM 3409 N N . LEU A 1 468 ? 24.519 14.184 66.233 1.00 34.13 444 LEU A N 1
ATOM 3410 C CA . LEU A 1 468 ? 23.630 13.057 66.449 1.00 36.67 444 LEU A CA 1
ATOM 3411 C C . LEU A 1 468 ? 22.905 13.143 67.780 1.00 36.59 444 LEU A C 1
ATOM 3412 O O . LEU A 1 468 ? 22.057 12.293 68.074 1.00 38.99 444 LEU A O 1
ATOM 3417 N N . SER A 1 469 ? 23.125 14.133 68.615 1.00 43.84 445 SER A N 1
ATOM 3418 C CA . SER A 1 469 ? 22.302 14.222 69.810 1.00 43.08 445 SER A CA 1
ATOM 3419 C C . SER A 1 469 ? 20.877 14.545 69.518 1.00 40.52 445 SER A C 1
ATOM 3420 O O . SER A 1 469 ? 19.984 13.994 70.056 1.00 43.69 445 SER A O 1
ATOM 3423 N N . TRP A 1 470 ? 20.692 15.480 68.635 1.00 37.90 446 TRP A N 1
ATOM 3424 C CA . TRP A 1 470 ? 19.411 15.867 68.152 1.00 39.58 446 TRP A CA 1
ATOM 3425 C C . TRP A 1 470 ? 18.706 14.711 67.438 1.00 48.95 446 TRP A C 1
ATOM 3426 O O . TRP A 1 470 ? 17.539 14.525 67.493 1.00 38.16 446 TRP A O 1
ATOM 3437 N N . TRP A 1 471 ? 19.509 13.924 66.756 1.00 46.97 447 TRP A N 1
ATOM 3438 C CA . TRP A 1 471 ? 19.032 12.855 65.882 1.00 41.46 447 TRP A CA 1
ATOM 3439 C C . TRP A 1 471 ? 18.344 11.759 66.679 1.00 34.19 447 TRP A C 1
ATOM 3440 O O . TRP A 1 471 ? 17.238 11.331 66.333 1.00 40.68 447 TRP A O 1
ATOM 3451 N N A SER A 1 472 ? 18.972 11.306 67.765 0.49 39.11 448 SER A N 1
ATOM 3452 N N B SER A 1 472 ? 18.955 11.286 67.742 0.51 39.10 448 SER A N 1
ATOM 3453 C CA A SER A 1 472 ? 18.381 10.244 68.577 0.49 37.46 448 SER A CA 1
ATOM 3454 C CA B SER A 1 472 ? 18.315 10.247 68.523 0.51 37.45 448 SER A CA 1
ATOM 3455 C C A SER A 1 472 ? 17.052 10.668 69.193 0.49 39.96 448 SER A C 1
ATOM 3456 C C B SER A 1 472 ? 17.005 10.700 69.134 0.51 39.96 448 SER A C 1
ATOM 3457 O O A SER A 1 472 ? 16.124 9.856 69.315 0.49 38.63 448 SER A O 1
ATOM 3458 O O B SER A 1 472 ? 16.107 9.911 69.286 0.51 38.63 448 SER A O 1
ATOM 3463 N N . ALA A 1 473 ? 16.952 11.932 69.621 1.00 41.47 449 ALA A N 1
ATOM 3464 C CA . ALA A 1 473 ? 15.702 12.420 70.191 1.00 41.88 449 ALA A CA 1
ATOM 3465 C C . ALA A 1 473 ? 14.583 12.387 69.166 1.00 39.89 449 ALA A C 1
ATOM 3466 O O . ALA A 1 473 ? 13.422 12.137 69.516 1.00 43.32 449 ALA A O 1
ATOM 3468 N N . GLN A 1 474 ? 14.883 12.596 67.889 1.00 36.02 450 GLN A N 1
ATOM 3469 C CA . GLN A 1 474 ? 13.837 12.611 66.834 1.00 34.97 450 GLN A CA 1
ATOM 3470 C C . GLN A 1 474 ? 13.536 11.212 66.288 1.00 33.33 450 GLN A C 1
ATOM 3471 O O . GLN A 1 474 ? 12.415 11.019 65.856 1.00 37.80 450 GLN A O 1
ATOM 3477 N N . TRP A 1 475 ? 14.510 10.291 66.291 1.00 35.20 451 TRP A N 1
ATOM 3478 C CA . TRP A 1 475 ? 14.335 9.012 65.610 1.00 37.93 451 TRP A CA 1
ATOM 3479 C C . TRP A 1 475 ? 14.256 7.804 66.535 1.00 34.65 451 TRP A C 1
ATOM 3480 O O . TRP A 1 475 ? 13.623 6.812 66.181 1.00 33.23 451 TRP A O 1
ATOM 3491 N N . LEU A 1 476 ? 14.910 7.842 67.691 1.00 30.61 452 LEU A N 1
ATOM 3492 C CA . LEU A 1 476 ? 14.983 6.658 68.537 1.00 33.30 452 LEU A CA 1
ATOM 3493 C C . LEU A 1 476 ? 14.087 6.733 69.766 1.00 32.38 452 LEU A C 1
ATOM 3494 O O . LEU A 1 476 ? 13.797 5.690 70.367 1.00 34.28 452 LEU A O 1
ATOM 3499 N N . GLN A 1 477 ? 13.627 7.926 70.134 1.00 31.71 453 GLN A N 1
ATOM 3500 C CA . GLN A 1 477 ? 12.782 8.119 71.307 1.00 36.48 453 GLN A CA 1
ATOM 3501 C C . GLN A 1 477 ? 11.368 8.545 70.942 1.00 37.16 453 GLN A C 1
ATOM 3502 O O . GLN A 1 477 ? 10.641 9.055 71.794 1.00 38.40 453 GLN A O 1
ATOM 3508 N N . THR A 1 478 ? 10.974 8.357 69.690 1.00 33.65 454 THR A N 1
ATOM 3509 C CA . THR A 1 478 ? 9.674 8.742 69.171 1.00 37.03 454 THR A CA 1
ATOM 3510 C C . THR A 1 478 ? 8.971 7.521 68.590 1.00 35.61 454 THR A C 1
ATOM 3511 O O . THR A 1 478 ? 9.605 6.497 68.308 1.00 36.28 454 THR A O 1
ATOM 3515 N N . THR A 1 479 ? 7.656 7.638 68.396 1.00 36.15 455 THR A N 1
ATOM 3516 C CA . THR A 1 479 ? 6.875 6.641 67.667 1.00 34.95 455 THR A CA 1
ATOM 3517 C C . THR A 1 479 ? 6.352 7.240 66.366 1.00 32.45 455 THR A C 1
ATOM 3518 O O . THR A 1 479 ? 6.276 8.459 66.207 1.00 33.95 455 THR A O 1
ATOM 3522 N N . GLY A 1 480 ? 5.980 6.367 65.436 1.00 37.40 456 GLY A N 1
ATOM 3523 C CA . GLY A 1 480 ? 5.193 6.775 64.292 1.00 34.18 456 GLY A CA 1
ATOM 3524 C C . GLY A 1 480 ? 6.014 7.156 63.068 1.00 37.53 456 GLY A C 1
ATOM 3525 O O . GLY A 1 480 ? 7.243 7.258 63.090 1.00 33.18 456 GLY A O 1
ATOM 3526 N N . LEU A 1 481 ? 5.278 7.409 61.987 1.00 34.57 457 LEU A N 1
ATOM 3527 C CA . LEU A 1 481 ? 5.800 7.610 60.638 1.00 33.61 457 LEU A CA 1
ATOM 3528 C C . LEU A 1 481 ? 5.456 9.004 60.125 1.00 36.14 457 LEU A C 1
ATOM 3529 O O . LEU A 1 481 ? 4.406 9.577 60.466 1.00 36.58 457 LEU A O 1
ATOM 3534 N N . ASN A 1 482 ? 6.347 9.538 59.288 1.00 33.43 458 ASN A N 1
ATOM 3535 C CA . ASN A 1 482 ? 6.066 10.705 58.463 1.00 29.89 458 ASN A CA 1
ATOM 3536 C C . ASN A 1 482 ? 5.663 10.260 57.062 1.00 30.19 458 ASN A C 1
ATOM 3537 O O . ASN A 1 482 ? 6.199 9.285 56.535 1.00 36.42 458 ASN A O 1
ATOM 3542 N N . MET A 1 483 ? 4.764 11.025 56.462 1.00 35.85 459 MET A N 1
ATOM 3543 C CA . MET A 1 483 ? 4.445 10.816 55.037 1.00 40.35 459 MET A CA 1
ATOM 3544 C C . MET A 1 483 ? 5.340 11.788 54.283 1.00 33.96 459 MET A C 1
ATOM 3545 O O . MET A 1 483 ? 5.534 12.886 54.771 1.00 32.01 459 MET A O 1
ATOM 3550 N N . LEU A 1 484 ? 5.915 11.338 53.175 1.00 36.63 460 LEU A N 1
ATOM 3551 C CA . LEU A 1 484 ? 6.750 12.157 52.319 1.00 28.38 460 LEU A CA 1
ATOM 3552 C C . LEU A 1 484 ? 6.125 12.126 50.935 1.00 33.22 460 LEU A C 1
ATOM 3553 O O . LEU A 1 484 ? 5.829 11.048 50.419 1.00 32.30 460 LEU A O 1
ATOM 3558 N N . ARG A 1 485 ? 5.909 13.297 50.373 1.00 36.39 461 ARG A N 1
ATOM 3559 C CA . ARG A 1 485 ? 5.393 13.401 49.032 1.00 36.45 461 ARG A CA 1
ATOM 3560 C C . ARG A 1 485 ? 5.850 14.616 48.287 1.00 35.89 461 ARG A C 1
ATOM 3561 O O . ARG A 1 485 ? 6.135 15.585 48.865 1.00 33.31 461 ARG A O 1
ATOM 3569 N N . PRO A 1 486 ? 5.915 14.521 46.982 1.00 29.10 462 PRO A N 1
ATOM 3570 C CA . PRO A 1 486 ? 6.393 15.691 46.247 1.00 30.95 462 PRO A CA 1
ATOM 3571 C C . PRO A 1 486 ? 5.279 16.703 45.999 1.00 40.83 462 PRO A C 1
ATOM 3572 O O . PRO A 1 486 ? 4.098 16.366 45.901 1.00 40.73 462 PRO A O 1
ATOM 3576 N N . LYS A 1 487 ? 5.682 17.967 45.938 1.00 39.08 463 LYS A N 1
ATOM 3577 C CA . LYS A 1 487 ? 4.851 19.050 45.428 1.00 34.81 463 LYS A CA 1
ATOM 3578 C C . LYS A 1 487 ? 5.630 19.689 44.288 1.00 37.73 463 LYS A C 1
ATOM 3579 O O . LYS A 1 487 ? 6.740 20.195 44.497 1.00 36.42 463 LYS A O 1
ATOM 3585 N N . LEU A 1 488 ? 5.082 19.631 43.079 1.00 39.24 464 LEU A N 1
ATOM 3586 C CA . LEU A 1 488 ? 5.877 19.992 41.917 1.00 30.50 464 LEU A CA 1
ATOM 3587 C C . LEU A 1 488 ? 5.052 20.803 40.938 1.00 39.93 464 LEU A C 1
ATOM 3588 O O . LEU A 1 488 ? 3.821 20.761 40.939 1.00 39.67 464 LEU A O 1
ATOM 3593 N N . ALA A 1 489 ? 5.774 21.514 40.076 1.00 33.83 465 ALA A N 1
ATOM 3594 C CA . ALA A 1 489 ? 5.205 22.245 38.954 1.00 39.54 465 ALA A CA 1
ATOM 3595 C C . ALA A 1 489 ? 6.163 22.139 37.777 1.00 39.42 465 ALA A C 1
ATOM 3596 O O . ALA A 1 489 ? 7.382 22.191 37.956 1.00 38.11 465 ALA A O 1
ATOM 3598 N N . ILE A 1 490 ? 5.610 22.021 36.570 1.00 38.95 466 ILE A N 1
ATOM 3599 C CA . ILE A 1 490 ? 6.409 21.780 35.373 1.00 38.74 466 ILE A CA 1
ATOM 3600 C C . ILE A 1 490 ? 6.070 22.809 34.300 1.00 43.20 466 ILE A C 1
ATOM 3601 O O . ILE A 1 490 ? 4.957 23.339 34.255 1.00 46.26 466 ILE A O 1
ATOM 3606 N N . ASP A 1 491 ? 7.016 23.078 33.436 1.00 42.65 467 ASP A N 1
ATOM 3607 C CA . ASP A 1 491 ? 6.841 23.983 32.315 1.00 49.57 467 ASP A CA 1
ATOM 3608 C C . ASP A 1 491 ? 6.259 23.282 31.144 1.00 48.96 467 ASP A C 1
ATOM 3609 O O . ASP A 1 491 ? 5.915 22.171 31.225 1.00 43.02 467 ASP A O 1
ATOM 3614 N N . ASP A 1 492 ? 6.173 23.951 30.016 1.00 49.60 468 ASP A N 1
ATOM 3615 C CA . ASP A 1 492 ? 5.640 23.358 28.801 1.00 54.58 468 ASP A CA 1
ATOM 3616 C C . ASP A 1 492 ? 6.428 22.167 28.279 1.00 58.44 468 ASP A C 1
ATOM 3617 O O . ASP A 1 492 ? 5.891 21.348 27.606 1.00 56.75 468 ASP A O 1
ATOM 3622 N N . GLU A 1 493 ? 7.724 22.159 28.506 1.00 53.85 469 GLU A N 1
ATOM 3623 C CA . GLU A 1 493 ? 8.622 21.140 28.087 1.00 47.18 469 GLU A CA 1
ATOM 3624 C C . GLU A 1 493 ? 8.753 20.046 29.107 1.00 52.01 469 GLU A C 1
ATOM 3625 O O . GLU A 1 493 ? 9.562 19.188 28.975 1.00 42.79 469 GLU A O 1
ATOM 3631 N N . GLY A 1 494 ? 8.010 20.149 30.178 1.00 49.13 470 GLY A N 1
ATOM 3632 C CA . GLY A 1 494 ? 8.046 19.062 31.138 1.00 42.98 470 GLY A CA 1
ATOM 3633 C C . GLY A 1 494 ? 9.166 19.128 32.150 1.00 40.24 470 GLY A C 1
ATOM 3634 O O . GLY A 1 494 ? 9.402 18.137 32.859 1.00 45.09 470 GLY A O 1
ATOM 3635 N N . ARG A 1 495 ? 9.869 20.252 32.235 1.00 38.75 471 ARG A N 1
ATOM 3636 C CA . ARG A 1 495 ? 10.925 20.450 33.210 1.00 39.73 471 ARG A CA 1
ATOM 3637 C C . ARG A 1 495 ? 10.335 21.079 34.466 1.00 40.99 471 ARG A C 1
ATOM 3638 O O . ARG A 1 495 ? 9.316 21.766 34.414 1.00 37.06 471 ARG A O 1
ATOM 3646 N N . PHE A 1 496 ? 10.958 20.813 35.608 1.00 39.26 472 PHE A N 1
ATOM 3647 C CA . PHE A 1 496 ? 10.434 21.369 36.851 1.00 36.48 472 PHE A CA 1
ATOM 3648 C C . PHE A 1 496 ? 10.643 22.881 36.905 1.00 34.79 472 PHE A C 1
ATOM 3649 O O . PHE A 1 496 ? 11.742 23.386 36.638 1.00 39.68 472 PHE A O 1
ATOM 3657 N N . THR A 1 497 ? 9.583 23.608 37.251 1.00 35.08 473 THR A N 1
ATOM 3658 C CA . THR A 1 497 ? 9.734 25.006 37.634 1.00 39.21 473 THR A CA 1
ATOM 3659 C C . THR A 1 497 ? 9.835 25.186 39.141 1.00 40.31 473 THR A C 1
ATOM 3660 O O . THR A 1 497 ? 10.459 26.149 39.593 1.00 41.56 473 THR A O 1
ATOM 3664 N N . SER A 1 498 ? 9.251 24.278 39.922 1.00 39.46 474 SER A N 1
ATOM 3665 C CA . SER A 1 498 ? 9.496 24.249 41.360 1.00 42.03 474 SER A CA 1
ATOM 3666 C C . SER A 1 498 ? 9.292 22.827 41.875 1.00 42.66 474 SER A C 1
ATOM 3667 O O . SER A 1 498 ? 8.511 22.048 41.320 1.00 37.23 474 SER A O 1
ATOM 3670 N N . PHE A 1 499 ? 10.001 22.499 42.947 1.00 37.76 475 PHE A N 1
ATOM 3671 C CA . PHE A 1 499 ? 9.890 21.163 43.515 1.00 36.84 475 PHE A CA 1
ATOM 3672 C C . PHE A 1 499 ? 10.204 21.244 44.997 1.00 34.97 475 PHE A C 1
ATOM 3673 O O . PHE A 1 499 ? 11.240 21.785 45.386 1.00 38.20 475 PHE A O 1
ATOM 3681 N N . SER A 1 500 ? 9.319 20.687 45.805 1.00 33.98 476 SER A N 1
ATOM 3682 C CA . SER A 1 500 ? 9.573 20.543 47.228 1.00 34.94 476 SER A CA 1
ATOM 3683 C C . SER A 1 500 ? 9.143 19.157 47.694 1.00 35.75 476 SER A C 1
ATOM 3684 O O . SER A 1 500 ? 8.317 18.484 47.073 1.00 35.72 476 SER A O 1
ATOM 3687 N N . VAL A 1 501 ? 9.692 18.754 48.829 1.00 36.75 477 VAL A N 1
ATOM 3688 C CA . VAL A 1 501 ? 9.259 17.551 49.518 1.00 34.40 477 VAL A CA 1
ATOM 3689 C C . VAL A 1 501 ? 8.431 17.981 50.723 1.00 34.20 477 VAL A C 1
ATOM 3690 O O . VAL A 1 501 ? 8.914 18.735 51.573 1.00 31.97 477 VAL A O 1
ATOM 3694 N N . LEU A 1 502 ? 7.183 17.515 50.778 1.00 30.62 478 LEU A N 1
ATOM 3695 C CA . LEU A 1 502 ? 6.277 17.775 51.891 1.00 41.22 478 LEU A CA 1
ATOM 3696 C C . LEU A 1 502 ? 6.346 16.612 52.877 1.00 33.76 478 LEU A C 1
ATOM 3697 O O . LEU A 1 502 ? 6.201 15.450 52.480 1.00 32.57 478 LEU A O 1
ATOM 3702 N N . GLN A 1 503 ? 6.544 16.930 54.158 1.00 31.93 479 GLN A N 1
ATOM 3703 C CA . GLN A 1 503 ? 6.606 15.930 55.224 1.00 31.79 479 GLN A CA 1
ATOM 3704 C C . GLN A 1 503 ? 5.470 16.151 56.212 1.00 36.07 479 GLN A C 1
ATOM 3705 O O . GLN A 1 503 ? 5.301 17.264 56.721 1.00 35.68 479 GLN A O 1
ATOM 3711 N N . SER A 1 504 ? 4.699 15.087 56.490 1.00 35.02 480 SER A N 1
ATOM 3712 C CA . SER A 1 504 ? 3.608 15.185 57.451 1.00 36.90 480 SER 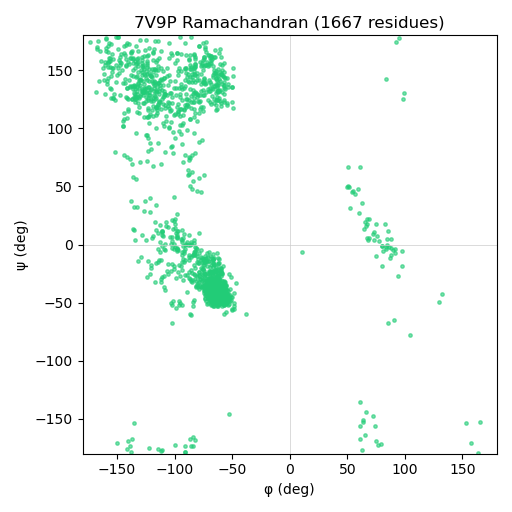A CA 1
ATOM 3713 C C . SER A 1 504 ? 4.096 14.857 58.858 1.00 40.91 480 SER A C 1
ATOM 3714 O O . SER A 1 504 ? 5.190 14.313 59.036 1.00 34.81 480 SER A O 1
ATOM 3717 N N . PRO A 1 505 ? 3.325 15.228 59.881 1.00 33.04 481 PRO A N 1
ATOM 3718 C CA . PRO A 1 505 ? 3.744 14.947 61.261 1.00 36.53 481 PRO A CA 1
ATOM 3719 C C . PRO A 1 505 ? 3.799 13.456 61.582 1.00 35.80 481 PRO A C 1
ATOM 3720 O O . PRO A 1 505 ? 3.037 12.640 61.047 1.00 39.61 481 PRO A O 1
ATOM 3724 N N . ALA A 1 506 ? 4.737 13.103 62.461 1.00 36.26 482 ALA A N 1
ATOM 3725 C CA . ALA A 1 506 ? 4.926 11.706 62.833 1.00 37.41 482 ALA A CA 1
ATOM 3726 C C . ALA A 1 506 ? 3.678 11.183 63.518 1.00 40.75 482 ALA A C 1
ATOM 3727 O O . ALA A 1 506 ? 3.300 11.681 64.577 1.00 38.41 482 ALA A O 1
ATOM 3729 N N . ARG A 1 507 ? 3.020 10.202 62.905 1.00 36.31 483 ARG A N 1
ATOM 3730 C CA . ARG A 1 507 ? 1.835 9.607 63.508 1.00 39.67 483 ARG A CA 1
ATOM 3731 C C . ARG A 1 507 ? 1.900 8.092 63.374 1.00 43.35 483 ARG A C 1
ATOM 3732 O O . ARG A 1 507 ? 2.420 7.577 62.375 1.00 36.78 483 ARG A O 1
ATOM 3740 N N . PRO A 1 508 ? 1.392 7.343 64.374 1.00 40.42 484 PRO A N 1
ATOM 3741 C CA . PRO A 1 508 ? 0.865 7.793 65.671 1.00 37.90 484 PRO A CA 1
ATOM 3742 C C . PRO A 1 508 ? 1.990 8.216 66.603 1.00 36.68 484 PRO A C 1
ATOM 3743 O O . PRO A 1 508 ? 3.021 7.545 66.627 1.00 39.24 484 PRO A O 1
ATOM 3747 N N . GLY A 1 509 ? 1.819 9.313 67.328 1.00 41.65 485 GLY A N 1
ATOM 3748 C CA . GLY A 1 509 ? 2.921 9.836 68.113 1.00 42.00 485 GLY A CA 1
ATOM 3749 C C . GLY A 1 509 ? 2.771 11.334 68.318 1.00 39.15 485 GLY A C 1
ATOM 3750 O O . GLY A 1 509 ? 1.665 11.869 68.271 1.00 40.71 485 GLY A O 1
ATOM 3751 N N . ALA A 1 510 ? 3.918 11.989 68.519 1.00 41.83 486 ALA A N 1
ATOM 3752 C CA . ALA A 1 510 ? 3.989 13.393 68.916 1.00 40.14 486 ALA A CA 1
ATOM 3753 C C . ALA A 1 510 ? 3.935 14.362 67.741 1.00 37.84 486 ALA A C 1
ATOM 3754 O O . ALA A 1 510 ? 4.014 15.583 67.960 1.00 38.79 486 ALA A O 1
ATOM 3756 N N . GLY A 1 511 ? 3.827 13.858 66.510 1.00 36.95 487 GLY A N 1
ATOM 3757 C CA . GLY A 1 511 ? 3.651 14.723 65.364 1.00 37.43 487 GLY A CA 1
ATOM 3758 C C . GLY A 1 511 ? 4.845 15.570 65.000 1.00 40.10 487 GLY A C 1
ATOM 3759 O O . GLY A 1 511 ? 4.676 16.599 64.349 1.00 40.49 487 GLY A O 1
ATOM 3760 N N . GLU A 1 512 ? 6.049 15.177 65.408 1.00 36.13 488 GLU A N 1
ATOM 3761 C CA . GLU A 1 512 ? 7.231 15.923 65.019 1.00 43.26 488 GLU A CA 1
ATOM 3762 C C . GLU A 1 512 ? 7.573 15.661 63.550 1.00 38.12 488 GLU A C 1
ATOM 3763 O O . GLU A 1 512 ? 7.173 14.653 62.948 1.00 35.72 488 GLU A O 1
ATOM 3769 N N . HIS A 1 513 ? 8.345 16.578 62.993 1.00 38.19 489 HIS A N 1
ATOM 3770 C CA . HIS A 1 513 ? 8.932 16.430 61.668 1.00 36.07 489 HIS A CA 1
ATOM 3771 C C . HIS A 1 513 ? 10.400 16.078 61.845 1.00 40.69 489 HIS A C 1
ATOM 3772 O O . HIS A 1 513 ? 11.112 16.744 62.600 1.00 43.38 489 HIS A O 1
ATOM 3779 N N . ARG A 1 514 ? 10.849 15.037 61.162 1.00 32.63 490 ARG A N 1
ATOM 3780 C CA . ARG A 1 514 ? 12.211 14.554 61.330 1.00 35.76 490 ARG A CA 1
ATOM 3781 C C . ARG A 1 514 ? 13.126 15.090 60.237 1.00 40.24 490 ARG A C 1
ATOM 3782 O O . ARG A 1 514 ? 12.680 15.629 59.222 1.00 37.16 490 ARG A O 1
ATOM 3790 N N . THR A 1 515 ? 14.425 14.964 60.467 1.00 35.32 491 THR A N 1
ATOM 3791 C CA . THR A 1 515 ? 15.381 15.186 59.394 1.00 39.39 491 THR A CA 1
ATOM 3792 C C . THR A 1 515 ? 15.614 13.859 58.695 1.00 29.56 491 THR A C 1
ATOM 3793 O O . THR A 1 515 ? 15.881 12.858 59.348 1.00 27.41 491 THR A O 1
ATOM 3797 N N . HIS A 1 516 ? 15.491 13.863 57.368 1.00 28.25 492 HIS A N 1
ATOM 3798 C CA . HIS A 1 516 ? 15.707 12.677 56.550 1.00 31.49 492 HIS A CA 1
ATOM 3799 C C . HIS A 1 516 ? 16.797 12.992 55.544 1.00 30.07 492 HIS A C 1
ATOM 3800 O O . HIS A 1 516 ? 16.780 14.067 54.927 1.00 34.02 492 HIS A O 1
ATOM 3807 N N . ARG A 1 517 ? 17.742 12.068 55.373 1.00 28.51 493 ARG A N 1
ATOM 3808 C CA . ARG A 1 517 ? 18.610 12.088 54.203 1.00 28.53 493 ARG A CA 1
ATOM 3809 C C . ARG A 1 517 ? 17.975 11.143 53.201 1.00 28.62 493 ARG A C 1
ATOM 3810 O O . ARG A 1 517 ? 17.819 9.954 53.485 1.00 29.73 493 ARG A O 1
ATOM 3818 N N . LEU A 1 518 ? 17.555 11.662 52.059 1.00 27.14 494 LEU A N 1
ATOM 3819 C CA . LEU A 1 518 ? 16.873 10.804 51.115 1.00 27.34 494 LEU A CA 1
ATOM 3820 C C . LEU A 1 518 ? 17.347 11.152 49.720 1.00 24.35 494 LEU A C 1
ATOM 3821 O O . LEU A 1 518 ? 18.120 12.088 49.514 1.00 26.56 494 LEU A O 1
ATOM 3826 N N . ALA A 1 519 ? 16.916 10.326 48.785 1.00 26.30 495 ALA A N 1
ATOM 3827 C CA . ALA A 1 519 ? 17.207 10.538 47.380 1.00 26.40 495 ALA A CA 1
ATOM 3828 C C . ALA A 1 519 ? 15.883 10.624 46.654 1.00 25.75 495 ALA A C 1
ATOM 3829 O O . ALA A 1 519 ? 14.948 9.886 46.966 1.00 28.95 495 ALA A O 1
ATOM 3831 N N . ILE A 1 520 ? 15.802 11.528 45.690 1.00 27.30 496 ILE A N 1
ATOM 3832 C CA . ILE A 1 520 ? 14.627 11.660 44.853 1.00 26.92 496 ILE A CA 1
ATOM 3833 C C . ILE A 1 520 ? 15.041 11.095 43.511 1.00 31.16 496 ILE A C 1
ATOM 3834 O O . ILE A 1 520 ? 16.087 11.478 42.988 1.00 28.51 496 ILE A O 1
ATOM 3839 N N . GLY A 1 521 ? 14.257 10.181 42.980 1.00 24.39 497 GLY A N 1
ATOM 3840 C CA . GLY A 1 521 ? 14.574 9.534 41.707 1.00 26.60 497 GLY A CA 1
ATOM 3841 C C . GLY A 1 521 ? 13.515 9.852 40.678 1.00 28.85 497 GLY A C 1
ATOM 3842 O O . GLY A 1 521 ? 12.319 9.824 40.973 1.00 31.50 497 GLY A O 1
ATOM 3843 N N . ILE A 1 522 ? 13.961 10.131 39.454 1.00 32.51 498 ILE A N 1
ATOM 3844 C CA . ILE A 1 522 ? 13.075 10.383 38.330 1.00 27.30 498 ILE A CA 1
ATOM 3845 C C . ILE A 1 522 ? 13.272 9.234 37.360 1.00 24.59 498 ILE A C 1
ATOM 3846 O O . ILE A 1 522 ? 14.418 8.886 37.067 1.00 25.10 498 ILE A O 1
ATOM 3851 N N . TYR A 1 523 ? 12.171 8.643 36.887 1.00 23.98 499 TYR A N 1
ATOM 3852 C CA . TYR A 1 523 ? 12.196 7.497 35.967 1.00 29.79 499 TYR A CA 1
ATOM 3853 C C . TYR A 1 523 ? 11.454 7.826 34.671 1.00 25.11 499 TYR A C 1
ATOM 3854 O O . TYR A 1 523 ? 10.434 8.522 34.688 1.00 29.07 499 TYR A O 1
ATOM 3863 N N . ASP A 1 524 ? 11.936 7.280 33.554 1.00 27.80 500 ASP A N 1
ATOM 3864 C CA . ASP A 1 524 ? 11.373 7.583 32.240 1.00 28.31 500 ASP A CA 1
ATOM 3865 C C . ASP A 1 524 ? 11.738 6.434 31.291 1.00 28.07 500 ASP A C 1
ATOM 3866 O O . ASP A 1 524 ? 12.497 5.536 31.646 1.00 26.91 500 ASP A O 1
ATOM 3871 N N . ASP A 1 525 ? 11.179 6.416 30.104 1.00 27.82 501 ASP A N 1
ATOM 3872 C CA . ASP A 1 525 ? 11.412 5.336 29.174 1.00 28.63 501 ASP A CA 1
ATOM 3873 C C . ASP A 1 525 ? 12.840 5.158 28.706 1.00 27.94 501 ASP A C 1
ATOM 3874 O O . ASP A 1 525 ? 13.490 6.079 28.394 1.00 31.01 501 ASP A O 1
ATOM 3879 N N . ASP A 1 526 ? 13.294 3.927 28.646 1.00 26.62 502 ASP A N 1
ATOM 3880 C CA . ASP A 1 526 ? 14.619 3.648 28.187 1.00 24.87 502 ASP A CA 1
ATOM 3881 C C . ASP A 1 526 ? 14.547 3.642 26.682 1.00 26.01 502 ASP A C 1
ATOM 3882 O O . ASP A 1 526 ? 13.752 2.986 26.129 1.00 28.81 502 ASP A O 1
ATOM 3887 N N . PRO A 1 527 ? 15.434 4.339 26.027 1.00 28.80 503 PRO A N 1
ATOM 3888 C CA . PRO A 1 527 ? 15.381 4.403 24.579 1.00 27.55 503 PRO A CA 1
ATOM 3889 C C . PRO A 1 527 ? 15.692 3.113 23.848 1.00 30.74 503 PRO A C 1
ATOM 3890 O O . PRO A 1 527 ? 15.486 3.096 22.698 1.00 31.99 503 PRO A O 1
ATOM 3894 N N . ALA A 1 528 ? 16.312 2.144 24.453 1.00 25.84 504 ALA A N 1
ATOM 3895 C CA . ALA A 1 528 ? 16.585 0.919 23.785 1.00 30.64 504 ALA A CA 1
ATOM 3896 C C . ALA A 1 528 ? 15.591 -0.177 24.099 1.00 33.93 504 ALA A C 1
ATOM 3897 O O . ALA A 1 528 ? 15.349 -1.012 23.293 1.00 30.10 504 ALA A O 1
ATOM 3899 N N . THR A 1 529 ? 15.013 -0.135 25.288 1.00 29.75 505 THR A N 1
ATOM 3900 C CA . THR A 1 529 ? 14.038 -1.122 25.693 1.00 32.01 505 THR A CA 1
ATOM 3901 C C . THR A 1 529 ? 12.585 -0.721 25.985 1.00 32.86 505 THR A C 1
ATOM 3902 O O . THR A 1 529 ? 11.776 -1.540 26.025 1.00 34.21 505 THR A O 1
ATOM 3906 N N . GLY A 1 530 ? 12.288 0.533 26.181 1.00 27.94 506 GLY A N 1
ATOM 3907 C CA . GLY A 1 530 ? 10.961 0.969 26.552 1.00 27.29 506 GLY A CA 1
ATOM 3908 C C . GLY A 1 530 ? 10.644 0.814 28.030 1.00 24.70 506 GLY A C 1
ATOM 3909 O O . GLY A 1 530 ? 9.564 1.220 28.459 1.00 30.30 506 GLY A O 1
ATOM 3910 N N . GLU A 1 531 ? 11.535 0.209 28.803 1.00 23.99 507 GLU A N 1
ATOM 3911 C CA . GLU A 1 531 ? 11.304 0.050 30.239 1.00 25.72 507 GLU A CA 1
ATOM 3912 C C . GLU A 1 531 ? 11.496 1.380 30.975 1.00 25.52 507 GLU A C 1
ATOM 3913 O O . GLU A 1 531 ? 12.136 2.312 30.479 1.00 27.65 507 GLU A O 1
ATOM 3919 N N . LEU A 1 532 ? 10.947 1.465 32.192 1.00 25.78 508 LEU A N 1
ATOM 3920 C CA . LEU A 1 532 ? 11.137 2.668 32.998 1.00 23.40 508 LEU A CA 1
ATOM 3921 C C . LEU A 1 532 ? 12.463 2.574 33.747 1.00 24.50 508 LEU A C 1
ATOM 3922 O O . LEU A 1 532 ? 12.702 1.626 34.500 1.00 27.16 508 LEU A O 1
ATOM 3927 N N . VAL A 1 533 ? 13.329 3.552 33.539 1.00 25.35 509 VAL A N 1
ATOM 3928 C CA . VAL A 1 533 ? 14.690 3.524 34.052 1.00 22.24 509 VAL A CA 1
ATOM 3929 C C . VAL A 1 533 ? 14.991 4.899 34.630 1.00 24.18 509 VAL A C 1
ATOM 3930 O O . VAL A 1 533 ? 14.333 5.895 34.311 1.00 25.23 509 VAL A O 1
ATOM 3934 N N . ARG A 1 534 ? 16.004 4.956 35.489 1.00 31.24 510 ARG A N 1
ATOM 3935 C CA . ARG A 1 534 ? 16.259 6.186 36.220 1.00 25.50 510 ARG A CA 1
ATOM 3936 C C . ARG A 1 534 ? 16.998 7.188 35.346 1.00 27.03 510 ARG A C 1
ATOM 3937 O O . ARG A 1 534 ? 18.028 6.863 34.740 1.00 28.35 510 ARG A O 1
ATOM 3945 N N . THR A 1 535 ? 16.464 8.412 35.281 1.00 24.31 511 THR A N 1
ATOM 3946 C CA . THR A 1 535 ? 17.070 9.483 34.507 1.00 25.15 511 THR A CA 1
ATOM 3947 C C . THR A 1 535 ? 17.566 10.620 35.388 1.00 29.12 511 THR A C 1
ATOM 3948 O O . THR A 1 535 ? 18.166 11.571 34.867 1.00 28.30 511 THR A O 1
ATOM 3952 N N . HIS A 1 536 ? 17.328 10.548 36.703 1.00 24.92 512 HIS A N 1
ATOM 3953 C CA . HIS A 1 536 ? 17.853 11.556 37.607 1.00 24.62 512 HIS A CA 1
ATOM 3954 C C . HIS A 1 536 ? 17.739 11.040 39.037 1.00 25.79 512 HIS A C 1
ATOM 3955 O O . HIS A 1 536 ? 16.787 10.324 39.382 1.00 24.74 512 HIS A O 1
ATOM 3962 N N . ARG A 1 537 ? 18.769 11.325 39.812 1.00 26.87 513 ARG A N 1
ATOM 3963 C CA . ARG A 1 537 ? 18.713 11.199 41.265 1.00 23.65 513 ARG A CA 1
ATOM 3964 C C . ARG A 1 537 ? 19.414 12.388 41.905 1.00 27.98 513 ARG A C 1
ATOM 3965 O O . ARG A 1 537 ? 20.490 12.797 41.465 1.00 29.03 513 ARG A O 1
ATOM 3973 N N . VAL A 1 538 ? 18.796 12.946 42.952 1.00 29.41 514 VAL A N 1
ATOM 3974 C CA . VAL A 1 538 ? 19.414 13.963 43.794 1.00 28.78 514 VAL A CA 1
ATOM 3975 C C . VAL A 1 538 ? 19.228 13.528 45.233 1.00 31.41 514 VAL A C 1
ATOM 3976 O O . VAL A 1 538 ? 18.182 12.977 45.585 1.00 29.46 514 VAL A O 1
ATOM 3980 N N . GLU A 1 539 ? 20.253 13.757 46.037 1.00 27.27 515 GLU A N 1
ATOM 3981 C CA . GLU A 1 539 ? 20.280 13.398 47.446 1.00 30.48 515 GLU A CA 1
ATOM 3982 C C . GLU A 1 539 ? 20.325 14.681 48.262 1.00 27.95 515 GLU A C 1
ATOM 3983 O O . GLU A 1 539 ? 21.059 15.615 47.918 1.00 28.47 515 GLU A O 1
ATOM 3989 N N . LEU A 1 540 ? 19.582 14.719 49.358 1.00 30.05 516 LEU A N 1
ATOM 3990 C CA . LEU A 1 540 ? 19.484 15.973 50.085 1.00 30.01 516 LEU A CA 1
ATOM 3991 C C . LEU A 1 540 ? 18.942 15.715 51.483 1.00 32.82 516 LEU A C 1
ATOM 3992 O O . LEU A 1 540 ? 18.327 14.682 51.757 1.00 29.73 516 LEU A O 1
ATOM 3997 N N . ASP A 1 541 ? 19.221 16.662 52.377 1.00 29.81 517 ASP A N 1
ATOM 3998 C CA . ASP A 1 541 ? 18.594 16.678 53.695 1.00 31.55 517 ASP A CA 1
ATOM 3999 C C . ASP A 1 541 ? 17.205 17.294 53.566 1.00 35.82 517 ASP A C 1
ATOM 4000 O O . ASP A 1 541 ? 17.047 18.394 53.019 1.00 33.12 517 ASP A O 1
ATOM 4005 N N . VAL A 1 542 ? 16.202 16.578 54.058 1.00 33.82 518 VAL A N 1
ATOM 4006 C CA . VAL A 1 542 ? 14.831 17.064 54.147 1.00 31.56 518 VAL A CA 1
ATOM 4007 C C . VAL A 1 542 ? 14.551 17.324 55.624 1.00 31.92 518 VAL A C 1
ATOM 4008 O O . VAL A 1 542 ? 14.798 16.452 56.458 1.00 34.51 518 VAL A O 1
ATOM 4012 N N . THR A 1 543 ? 14.050 18.500 55.949 1.00 31.67 519 THR A N 1
ATOM 4013 C CA . THR A 1 543 ? 13.744 18.895 57.293 1.00 38.00 519 THR A CA 1
ATOM 4014 C C . THR A 1 543 ? 12.426 19.663 57.324 1.00 40.37 519 THR A C 1
ATOM 4015 O O . THR A 1 543 ? 12.108 20.350 56.419 1.00 35.05 519 THR A O 1
ATOM 4019 N N . GLY A 1 544 ? 11.623 19.442 58.339 1.00 39.95 520 GLY A N 1
ATOM 4020 C CA . GLY A 1 544 ? 10.411 20.191 58.508 1.00 37.09 520 GLY A CA 1
ATOM 4021 C C . GLY A 1 544 ? 9.292 19.842 57.596 1.00 40.52 520 GLY A C 1
ATOM 4022 O O . GLY A 1 544 ? 9.348 18.879 56.897 1.00 34.04 520 GLY A O 1
ATOM 4023 N N . GLU A 1 545 ? 8.287 20.670 57.613 1.00 36.52 521 GLU A N 1
ATOM 4024 C CA . GLU A 1 545 ? 7.122 20.467 56.823 1.00 42.95 521 GLU A CA 1
ATOM 4025 C C . GLU A 1 545 ? 7.358 20.524 55.305 1.00 40.09 521 GLU A C 1
ATOM 4026 O O . GLU A 1 545 ? 6.669 19.908 54.591 1.00 38.57 521 GLU A O 1
ATOM 4028 N N . ARG A 1 546 ? 8.322 21.307 54.894 1.00 37.05 522 ARG A N 1
ATOM 4029 C CA . ARG A 1 546 ? 8.604 21.482 53.504 1.00 31.45 522 ARG A CA 1
ATOM 4030 C C . ARG A 1 546 ? 10.051 21.786 53.241 1.00 42.10 522 ARG A C 1
ATOM 4031 O O . ARG A 1 546 ? 10.641 22.569 53.924 1.00 38.15 522 ARG A O 1
ATOM 4039 N N . THR A 1 547 ? 10.594 21.200 52.187 1.00 35.66 523 THR A N 1
ATOM 4040 C CA . THR A 1 547 ? 11.943 21.452 51.796 1.00 35.17 523 THR A CA 1
ATOM 4041 C C . THR A 1 547 ? 11.987 21.692 50.284 1.00 40.61 523 THR A C 1
ATOM 4042 O O . THR A 1 547 ? 11.476 20.887 49.599 1.00 37.37 523 THR A O 1
ATOM 4046 N N . GLU A 1 548 ? 12.565 22.787 49.797 1.00 40.49 524 GLU A N 1
ATOM 4047 C CA . GLU A 1 548 ? 12.669 22.993 48.362 1.00 36.51 524 GLU A CA 1
ATOM 4048 C C . GLU A 1 548 ? 13.881 22.243 47.814 1.00 36.27 524 GLU A C 1
ATOM 4049 O O . GLU A 1 548 ? 14.905 22.090 48.485 1.00 41.39 524 GLU A O 1
ATOM 4055 N N . VAL A 1 549 ? 13.753 21.761 46.585 1.00 39.99 525 VAL A N 1
ATOM 4056 C CA . VAL A 1 549 ? 14.881 21.102 45.925 1.00 40.17 525 VAL A CA 1
ATOM 4057 C C . VAL A 1 549 ? 15.289 21.952 44.723 1.00 47.91 525 VAL A C 1
ATOM 4058 O O . VAL A 1 549 ? 14.797 21.720 43.609 1.00 41.97 525 VAL A O 1
ATOM 4062 N N . PRO A 1 550 ? 16.170 22.943 44.898 1.00 49.70 526 PRO A N 1
ATOM 4063 C CA . PRO A 1 550 ? 16.586 23.759 43.740 1.00 45.25 526 PRO A CA 1
ATOM 4064 C C . PRO A 1 550 ? 17.334 22.967 42.683 1.00 46.62 526 PRO A C 1
ATOM 4065 O O . PRO A 1 550 ? 17.306 23.348 41.503 1.00 46.70 526 PRO A O 1
ATOM 4069 N N . ASP A 1 551 ? 17.923 21.861 43.061 1.00 42.88 527 ASP A N 1
ATOM 4070 C CA . ASP A 1 551 ? 18.642 21.043 42.130 1.00 45.94 527 ASP A CA 1
ATOM 4071 C C . ASP A 1 551 ? 17.743 20.518 41.066 1.00 49.92 527 ASP A C 1
ATOM 4072 O O . ASP A 1 551 ? 18.228 20.258 40.050 1.00 44.14 527 ASP A O 1
ATOM 4077 N N . LEU A 1 552 ? 16.462 20.347 41.316 1.00 41.04 528 LEU A N 1
ATOM 4078 C CA . LEU A 1 552 ? 15.519 19.764 40.370 1.00 38.35 528 LEU A CA 1
ATOM 4079 C C . LEU A 1 552 ? 14.899 20.786 39.414 1.00 44.93 528 LEU A C 1
ATOM 4080 O O . LEU A 1 552 ? 14.237 20.379 38.450 1.00 40.78 528 LEU A O 1
ATOM 4085 N N . VAL A 1 553 ? 15.090 22.084 39.654 1.00 37.69 529 VAL A N 1
ATOM 4086 C CA . VAL A 1 553 ? 14.582 23.111 38.750 1.00 41.03 529 VAL A CA 1
ATOM 4087 C C . VAL A 1 553 ? 15.314 22.996 37.420 1.00 38.01 529 VAL A C 1
ATOM 4088 O O . VAL A 1 553 ? 16.545 23.090 37.367 1.00 44.06 529 VAL A O 1
ATOM 4092 N N . GLY A 1 554 ? 14.559 22.789 36.342 1.00 43.80 530 GLY A N 1
ATOM 4093 C CA . GLY A 1 554 ? 15.124 22.584 35.023 1.00 38.78 530 GLY A CA 1
ATOM 4094 C C . GLY A 1 554 ? 15.252 21.134 34.606 1.00 40.26 530 GLY A C 1
ATOM 4095 O O . GLY A 1 554 ? 15.635 20.870 33.458 1.00 38.19 530 GLY A O 1
ATOM 4096 N N . VAL A 1 555 ? 14.953 20.182 35.508 1.00 39.44 531 VAL A N 1
ATOM 4097 C CA . VAL A 1 555 ? 15.090 18.751 35.243 1.00 35.43 531 VAL A CA 1
ATOM 4098 C C . VAL A 1 555 ? 13.771 18.206 34.713 1.00 36.94 531 VAL A C 1
ATOM 4099 O O . VAL A 1 555 ? 12.700 18.533 35.235 1.00 33.70 531 VAL A O 1
ATOM 4103 N N . HIS A 1 556 ? 13.838 17.392 33.657 1.00 37.43 532 HIS A N 1
ATOM 4104 C CA . HIS A 1 556 ? 12.629 16.790 33.112 1.00 36.62 532 HIS A CA 1
ATOM 4105 C C . HIS A 1 556 ? 12.040 15.837 34.136 1.00 37.43 532 HIS A C 1
ATOM 4106 O O . HIS A 1 556 ? 12.767 15.058 34.760 1.00 30.51 532 HIS A O 1
ATOM 4113 N N . ARG A 1 557 ? 10.717 15.895 34.296 1.00 31.06 533 ARG A N 1
ATOM 4114 C CA . ARG A 1 557 ? 10.040 15.145 35.349 1.00 36.36 533 ARG A CA 1
ATOM 4115 C C . ARG A 1 557 ? 9.812 13.683 34.990 1.00 38.68 533 ARG A C 1
ATOM 4116 O O . ARG A 1 557 ? 9.418 12.906 35.863 1.00 34.25 533 ARG A O 1
ATOM 4124 N N . GLY A 1 558 ? 10.041 13.289 33.736 1.00 31.86 534 GLY A N 1
ATOM 4125 C CA . GLY A 1 558 ? 9.909 11.877 33.438 1.00 30.18 534 GLY A CA 1
ATOM 4126 C C . GLY A 1 558 ? 8.484 11.413 33.641 1.00 32.24 534 GLY A C 1
ATOM 4127 O O . GLY A 1 558 ? 7.525 12.182 33.535 1.00 33.60 534 GLY A O 1
ATOM 4128 N N . LYS A 1 559 ? 8.339 10.123 33.952 1.00 29.26 535 LYS A N 1
ATOM 4129 C CA . LYS A 1 559 ? 7.029 9.535 34.112 1.00 26.00 535 LYS A CA 1
ATOM 4130 C C . LYS A 1 559 ? 6.748 9.134 35.556 1.00 30.26 535 LYS A C 1
ATOM 4131 O O . LYS A 1 559 ? 5.585 8.901 35.901 1.00 29.26 535 LYS A O 1
ATOM 4137 N N . LEU A 1 560 ? 7.770 9.099 36.409 1.00 27.18 536 LEU A N 1
ATOM 4138 C CA . LEU A 1 560 ? 7.625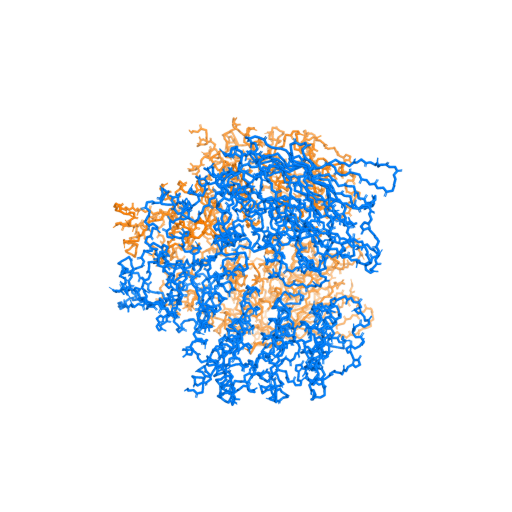 8.555 37.756 1.00 27.35 536 LEU A CA 1
ATOM 4139 C C . LEU A 1 560 ? 8.624 9.220 38.692 1.00 32.67 536 LEU A C 1
ATOM 4140 O O . LEU A 1 560 ? 9.832 9.191 38.442 1.00 32.58 536 LEU A O 1
ATOM 4145 N N . VAL A 1 561 ? 8.136 9.798 39.761 1.00 25.63 537 VAL A N 1
ATOM 4146 C CA . VAL A 1 561 ? 8.976 10.434 40.717 1.00 30.88 537 VAL A CA 1
ATOM 4147 C C . VAL A 1 561 ? 8.845 9.721 42.059 1.00 33.07 537 VAL A C 1
ATOM 4148 O O . VAL A 1 561 ? 7.801 9.566 42.533 1.00 29.69 537 VAL A O 1
ATOM 4152 N N . LEU A 1 562 ? 9.963 9.294 42.613 1.00 26.26 538 LEU A N 1
ATOM 4153 C CA . LEU A 1 562 ? 10.006 8.620 43.904 1.00 28.75 538 LEU A CA 1
ATOM 4154 C C . LEU A 1 562 ? 10.799 9.474 44.881 1.00 28.63 538 LEU A C 1
ATOM 4155 O O . LEU A 1 562 ? 12.001 9.678 44.691 1.00 30.87 538 LEU A O 1
ATOM 4160 N N . VAL A 1 563 ? 10.153 9.938 45.958 1.00 26.49 539 VAL A N 1
ATOM 4161 C CA . VAL A 1 563 ? 10.866 10.795 46.898 1.00 29.84 539 VAL A CA 1
ATOM 4162 C C . VAL A 1 563 ? 11.620 10.001 47.959 1.00 31.36 539 VAL A C 1
ATOM 4163 O O . VAL A 1 563 ? 12.306 10.606 48.799 1.00 31.87 539 VAL A O 1
ATOM 4167 N N . ASN A 1 564 ? 11.529 8.688 47.897 1.00 25.67 540 ASN A N 1
ATOM 4168 C CA . ASN A 1 564 ? 12.333 7.816 48.762 1.00 26.21 540 ASN A CA 1
ATOM 4169 C C . ASN A 1 564 ? 13.094 6.818 47.926 1.00 29.81 540 ASN A C 1
ATOM 4170 O O . ASN A 1 564 ? 13.219 5.712 48.294 1.00 29.27 540 ASN A O 1
ATOM 4175 N N . ASP A 1 565 ? 13.564 7.249 46.791 1.00 27.35 541 ASP A N 1
ATOM 4176 C CA . ASP A 1 565 ? 14.316 6.389 45.884 1.00 28.65 541 ASP A CA 1
ATOM 4177 C C . ASP A 1 565 ? 15.532 5.810 46.598 1.00 26.71 541 ASP A C 1
ATOM 4178 O O . ASP A 1 565 ? 16.166 6.477 47.423 1.00 28.61 541 ASP A O 1
ATOM 4183 N N . ASP A 1 566 ? 15.865 4.564 46.263 1.00 28.46 542 ASP A N 1
ATOM 4184 C CA . ASP A 1 566 ? 16.904 3.786 46.941 1.00 26.22 542 ASP A CA 1
ATOM 4185 C C . ASP A 1 566 ? 16.504 3.414 48.367 1.00 26.70 542 ASP A C 1
ATOM 4186 O O . ASP A 1 566 ? 17.331 2.834 49.088 1.00 25.57 542 ASP A O 1
ATOM 4191 N N . ASP A 1 567 ? 15.271 3.715 48.790 1.00 25.99 543 ASP A N 1
ATOM 4192 C CA . ASP A 1 567 ? 14.722 3.320 50.112 1.00 28.52 543 ASP A CA 1
ATOM 4193 C C . ASP A 1 567 ? 15.656 3.691 51.269 1.00 28.56 543 ASP A C 1
ATOM 4194 O O . ASP A 1 567 ? 15.962 2.862 52.141 1.00 29.39 543 ASP A O 1
ATOM 4199 N N . LEU A 1 568 ? 16.102 4.954 51.292 1.00 27.17 544 LEU A N 1
ATOM 4200 C CA . LEU A 1 568 ? 17.066 5.349 52.317 1.00 25.28 544 LEU A CA 1
ATOM 4201 C C . LEU A 1 568 ? 16.419 5.614 53.662 1.00 26.19 544 LEU A C 1
ATOM 4202 O O . LEU A 1 568 ? 17.055 5.384 54.688 1.00 26.20 544 LEU A O 1
ATOM 4207 N N . THR A 1 569 ? 15.191 6.103 53.694 1.00 27.32 545 THR A N 1
ATOM 4208 C CA . THR A 1 569 ? 14.633 6.549 54.958 1.00 26.61 545 THR A CA 1
ATOM 4209 C C . THR A 1 569 ? 13.397 5.743 55.319 1.00 27.28 545 THR A C 1
ATOM 4210 O O . THR A 1 569 ? 12.846 4.988 54.525 1.00 25.56 545 THR A O 1
ATOM 4214 N N . TYR A 1 570 ? 13.015 5.865 56.579 1.00 28.02 546 TYR A N 1
ATOM 4215 C CA . TYR A 1 570 ? 11.807 5.247 57.095 1.00 29.80 546 TYR A CA 1
ATOM 4216 C C . TYR A 1 570 ? 10.671 6.260 56.951 1.00 26.71 546 TYR A C 1
ATOM 4217 O O . TYR A 1 570 ? 10.729 7.344 57.543 1.00 28.67 546 TYR A O 1
ATOM 4226 N N . CYS A 1 571 ? 9.670 5.956 56.127 1.00 28.43 547 CYS A N 1
ATOM 4227 C CA . CYS A 1 571 ? 8.598 6.924 55.883 1.00 27.53 547 CYS A CA 1
ATOM 4228 C C . CYS A 1 571 ? 7.444 6.210 55.201 1.00 28.74 547 CYS A C 1
ATOM 4229 O O . CYS A 1 571 ? 7.542 5.036 54.842 1.00 34.48 547 CYS A O 1
ATOM 4232 N N . THR A 1 572 ? 6.351 6.947 55.007 1.00 34.28 548 THR A N 1
ATOM 4233 C CA . THR A 1 572 ? 5.236 6.561 54.143 1.00 40.30 548 THR A CA 1
ATOM 4234 C C . THR A 1 572 ? 5.353 7.413 52.875 1.00 30.51 548 THR A C 1
ATOM 4235 O O . THR A 1 572 ? 4.965 8.581 52.865 1.00 33.87 548 THR A O 1
ATOM 4239 N N . MET A 1 573 ? 5.875 6.833 51.810 1.00 37.16 549 MET A N 1
ATOM 4240 C CA . MET A 1 573 ? 6.034 7.581 50.567 1.00 35.21 549 MET A CA 1
ATOM 4241 C C . MET A 1 573 ? 4.699 7.674 49.828 1.00 32.77 549 MET A C 1
ATOM 4242 O O . MET A 1 573 ? 3.913 6.720 49.803 1.00 35.95 549 MET A O 1
ATOM 4247 N N . ARG A 1 574 ? 4.439 8.836 49.226 1.00 35.93 550 ARG A N 1
ATOM 4248 C CA . ARG A 1 574 ? 3.261 9.039 48.392 1.00 38.85 550 ARG A CA 1
ATOM 4249 C C . ARG A 1 574 ? 3.705 9.720 47.100 1.00 38.40 550 ARG A C 1
ATOM 4250 O O . ARG A 1 574 ? 4.778 10.319 47.039 1.00 31.30 550 ARG A O 1
ATOM 4258 N N . LEU A 1 575 ? 2.879 9.605 46.064 1.00 32.66 551 LEU A N 1
ATOM 4259 C CA . LEU A 1 575 ? 3.252 10.044 44.726 1.00 34.45 551 LEU A CA 1
ATOM 4260 C C . LEU A 1 575 ? 2.387 11.216 44.277 1.00 34.17 551 LEU A C 1
ATOM 4261 O O . LEU A 1 575 ? 1.250 11.374 44.725 1.00 35.68 551 LEU A O 1
ATOM 4266 N N . ASP A 1 576 ? 2.934 12.033 43.371 1.00 34.78 552 ASP A N 1
ATOM 4267 C CA . ASP A 1 576 ? 2.126 13.027 42.673 1.00 37.39 552 ASP A CA 1
ATOM 4268 C C . ASP A 1 576 ? 1.179 12.331 41.689 1.00 31.35 552 ASP A C 1
ATOM 4269 O O . ASP A 1 576 ? 1.364 11.157 41.363 1.00 38.47 552 ASP A O 1
ATOM 4274 N N . PRO A 1 577 ? 0.135 13.029 41.224 1.00 38.69 553 PRO A N 1
ATOM 4275 C CA . PRO A 1 577 ? -0.857 12.391 40.331 1.00 36.20 553 PRO A CA 1
ATOM 4276 C C . PRO A 1 577 ? -0.328 11.652 39.106 1.00 35.32 553 PRO A C 1
ATOM 4277 O O . PRO A 1 577 ? -0.801 10.540 38.814 1.00 32.30 553 PRO A O 1
ATOM 4281 N N . GLN A 1 578 ? 0.576 12.265 38.335 1.00 37.54 554 GLN A N 1
ATOM 4282 C CA . GLN A 1 578 ? 1.067 11.624 37.119 1.00 34.32 554 GLN A CA 1
ATOM 4283 C C . GLN A 1 578 ? 1.887 10.382 37.451 1.00 32.17 554 GLN A C 1
ATOM 4284 O O . GLN A 1 578 ? 1.753 9.349 36.788 1.00 31.72 554 GLN A O 1
ATOM 4290 N N . SER A 1 579 ? 2.751 10.478 38.468 1.00 33.51 555 SER A N 1
ATOM 4291 C CA . SER A 1 579 ? 3.563 9.336 38.878 1.00 35.08 555 SER A CA 1
ATOM 4292 C C . SER A 1 579 ? 2.698 8.187 39.394 1.00 33.12 555 SER A C 1
ATOM 4293 O O . SER A 1 579 ? 2.968 7.017 39.095 1.00 31.43 555 SER A O 1
ATOM 4296 N N . LEU A 1 580 ? 1.649 8.501 40.157 1.00 32.29 556 LEU A N 1
ATOM 4297 C CA . LEU A 1 580 ? 0.737 7.455 40.605 1.00 35.90 556 LEU A CA 1
ATOM 4298 C C . LEU A 1 580 ? 0.034 6.805 39.420 1.00 32.52 556 LEU A C 1
ATOM 4299 O O . LEU A 1 580 ? -0.084 5.578 39.360 1.00 29.53 556 LEU A O 1
ATOM 4304 N N . ALA A 1 581 ? -0.368 7.599 38.416 1.00 34.19 557 ALA A N 1
ATOM 4305 C CA . ALA A 1 581 ? -0.997 7.011 37.236 1.00 33.46 557 ALA A CA 1
ATOM 4306 C C . ALA A 1 581 ? -0.039 6.079 36.497 1.00 32.64 557 ALA A C 1
ATOM 4307 O O . ALA A 1 581 ? -0.440 5.003 36.025 1.00 33.81 557 ALA A O 1
ATOM 4309 N N . THR A 1 582 ? 1.230 6.474 36.382 1.00 32.03 558 THR A N 1
ATOM 4310 C CA . THR A 1 582 ? 2.219 5.618 35.732 1.00 28.87 558 THR A CA 1
ATOM 4311 C C . THR A 1 582 ? 2.385 4.301 36.485 1.00 29.68 558 THR A C 1
ATOM 4312 O O . THR A 1 582 ? 2.453 3.229 35.876 1.00 30.17 558 THR A O 1
ATOM 4316 N N . LEU A 1 583 ? 2.467 4.373 37.811 1.00 27.99 559 LEU A N 1
ATOM 4317 C CA . LEU A 1 583 ? 2.555 3.161 38.617 1.00 28.31 559 LEU A CA 1
ATOM 4318 C C . LEU A 1 583 ? 1.389 2.235 38.325 1.00 27.63 559 LEU A C 1
ATOM 4319 O O . LEU A 1 583 ? 1.575 1.035 38.090 1.00 32.85 559 LEU A O 1
ATOM 4324 N N . ILE A 1 584 ? 0.165 2.780 38.354 1.00 27.91 560 ILE A N 1
ATOM 4325 C CA . ILE A 1 584 ? -1.032 1.972 38.127 1.00 32.16 560 ILE A CA 1
ATOM 4326 C C . ILE A 1 584 ? -0.987 1.327 36.752 1.00 37.38 560 ILE A C 1
ATOM 4327 O O . ILE A 1 584 ? -1.390 0.165 36.576 1.00 32.96 560 ILE A O 1
ATOM 4332 N N . ASP A 1 585 ? -0.608 2.080 35.751 1.00 35.63 561 ASP A N 1
ATOM 4333 C CA . ASP A 1 585 ? -0.475 1.609 34.369 1.00 33.59 561 ASP A CA 1
ATOM 4334 C C . ASP A 1 585 ? 0.674 0.695 33.998 1.00 36.96 561 ASP A C 1
ATOM 4335 O O . ASP A 1 585 ? 0.517 -0.157 33.204 1.00 35.46 561 ASP A O 1
ATOM 4340 N N . ARG A 1 586 ? 1.845 0.956 34.524 1.00 30.52 562 ARG A N 1
ATOM 4341 C CA . ARG A 1 586 ? 3.035 0.252 34.112 1.00 32.46 562 ARG A CA 1
ATOM 4342 C C . ARG A 1 586 ? 4.024 -0.191 35.187 1.00 29.93 562 ARG A C 1
ATOM 4343 O O . ARG A 1 586 ? 5.190 -0.137 35.015 1.00 29.35 562 ARG A O 1
ATOM 4351 N N . ILE A 1 587 ? 3.542 -0.619 36.317 1.00 30.30 563 ILE A N 1
ATOM 4352 C CA . ILE A 1 587 ? 4.482 -0.946 37.388 1.00 30.19 563 ILE A CA 1
ATOM 4353 C C . ILE A 1 587 ? 5.437 -2.056 36.944 1.00 30.34 563 ILE A C 1
ATOM 4354 O O . ILE A 1 587 ? 6.650 -1.975 37.165 1.00 27.88 563 ILE A O 1
ATOM 4359 N N . ALA A 1 588 ? 4.919 -3.068 36.241 1.00 28.45 564 ALA A N 1
ATOM 4360 C CA . ALA A 1 588 ? 5.764 -4.166 35.771 1.00 36.52 564 ALA A CA 1
ATOM 4361 C C . ALA A 1 588 ? 6.879 -3.696 34.841 1.00 30.85 564 ALA A C 1
ATOM 4362 O O . ALA A 1 588 ? 7.892 -4.392 34.708 1.00 32.26 564 ALA A O 1
ATOM 4364 N N . ASP A 1 589 ? 6.737 -2.507 34.232 1.00 33.79 565 ASP A N 1
ATOM 4365 C CA . ASP A 1 589 ? 7.726 -1.934 33.321 1.00 29.32 565 ASP A CA 1
ATOM 4366 C C . ASP A 1 589 ? 8.940 -1.328 34.014 1.00 31.87 565 ASP A C 1
ATOM 4367 O O . ASP A 1 589 ? 9.891 -0.966 33.319 1.00 27.69 565 ASP A O 1
ATOM 4372 N N . ILE A 1 590 ? 8.936 -1.162 35.344 1.00 26.14 566 ILE A N 1
ATOM 4373 C CA . ILE A 1 590 ? 10.094 -0.580 35.999 1.00 25.19 566 ILE A CA 1
ATOM 4374 C C . ILE A 1 590 ? 11.227 -1.594 35.949 1.00 26.28 566 ILE A C 1
ATOM 4375 O O . ILE A 1 590 ? 11.056 -2.743 36.356 1.00 29.54 566 ILE A O 1
ATOM 4380 N N . GLN A 1 591 ? 12.353 -1.212 35.411 1.00 25.81 567 GLN A N 1
ATOM 4381 C CA . GLN A 1 591 ? 13.420 -2.153 35.242 1.00 30.59 567 GLN A CA 1
ATOM 4382 C C . GLN A 1 591 ? 14.103 -2.679 36.486 1.00 28.38 567 GLN A C 1
ATOM 4383 O O . GLN A 1 591 ? 14.234 -3.838 36.636 1.00 26.44 567 GLN A O 1
ATOM 4389 N N . GLU A 1 592 ? 14.471 -1.795 37.385 1.00 25.78 568 GLU A N 1
ATOM 4390 C CA . GLU A 1 592 ? 15.226 -2.195 38.565 1.00 27.75 568 GLU A CA 1
ATOM 4391 C C . GLU A 1 592 ? 14.276 -2.662 39.657 1.00 28.66 568 GLU A C 1
ATOM 4392 O O . GLU A 1 592 ? 13.216 -2.063 39.854 1.00 25.94 568 GLU A O 1
ATOM 4398 N N . SER A 1 593 ? 14.657 -3.732 40.375 1.00 22.59 569 SER A N 1
ATOM 4399 C CA . SER A 1 593 ? 13.697 -4.345 41.295 1.00 20.42 569 SER A CA 1
ATOM 4400 C C . SER A 1 593 ? 13.387 -3.439 42.490 1.00 23.49 569 SER A C 1
ATOM 4401 O O . SER A 1 593 ? 12.247 -3.418 42.950 1.00 25.69 569 SER A O 1
ATOM 4404 N N . LEU A 1 594 ? 14.357 -2.640 42.954 1.00 22.80 570 LEU A N 1
ATOM 4405 C CA . LEU A 1 594 ? 14.102 -1.831 44.149 1.00 24.73 570 LEU A CA 1
ATOM 4406 C C . LEU A 1 594 ? 13.072 -0.733 43.898 1.00 26.76 570 LEU A C 1
ATOM 4407 O O . LEU A 1 594 ? 12.116 -0.633 44.678 1.00 25.65 570 LEU A O 1
ATOM 4412 N N . PRO A 1 595 ? 13.194 0.124 42.861 1.00 26.25 571 PRO A N 1
ATOM 4413 C CA . PRO A 1 595 ? 12.106 1.097 42.651 1.00 26.49 571 PRO A CA 1
ATOM 4414 C C . PRO A 1 595 ? 10.784 0.420 42.365 1.00 24.04 571 PRO A C 1
ATOM 4415 O O . PRO A 1 595 ? 9.727 0.956 42.743 1.00 27.36 571 PRO A O 1
ATOM 4419 N N . ARG A 1 596 ? 10.804 -0.718 41.658 1.00 23.30 572 ARG A N 1
ATOM 4420 C CA . ARG A 1 596 ? 9.567 -1.446 41.405 1.00 25.41 572 ARG A CA 1
ATOM 4421 C C . ARG A 1 596 ? 8.947 -1.935 42.715 1.00 27.45 572 ARG A C 1
ATOM 4422 O O . ARG A 1 596 ? 7.740 -1.776 42.933 1.00 26.61 572 ARG A O 1
ATOM 4430 N N . ALA A 1 597 ? 9.758 -2.551 43.590 1.00 23.64 573 ALA A N 1
ATOM 4431 C CA . ALA A 1 597 ? 9.260 -2.954 44.917 1.00 25.49 573 ALA A CA 1
ATOM 4432 C C . ALA A 1 597 ? 8.752 -1.774 45.748 1.00 27.92 573 ALA A C 1
ATOM 4433 O O . ALA A 1 597 ? 7.799 -1.923 46.523 1.00 27.09 573 ALA A O 1
ATOM 4435 N N . LEU A 1 598 ? 9.430 -0.627 45.690 1.00 26.07 574 LEU A N 1
ATOM 4436 C CA . LEU A 1 598 ? 8.912 0.547 46.393 1.00 29.83 574 LEU A CA 1
ATOM 4437 C C . LEU A 1 598 ? 7.548 0.965 45.858 1.00 29.72 574 LEU A C 1
ATOM 4438 O O . LEU A 1 598 ? 6.709 1.470 46.612 1.00 29.55 574 LEU A O 1
ATOM 4443 N N . CYS A 1 599 ? 7.283 0.718 44.585 1.00 27.17 575 CYS A N 1
ATOM 4444 C CA . CYS A 1 599 ? 5.950 1.011 44.069 1.00 32.47 575 CYS A CA 1
ATOM 4445 C C . CYS A 1 599 ? 4.926 -0.013 44.548 1.00 25.14 575 CYS A C 1
ATOM 4446 O O . CYS A 1 599 ? 3.784 0.348 44.862 1.00 25.85 575 CYS A O 1
ATOM 4449 N N . TRP A 1 600 ? 5.303 -1.295 44.597 1.00 23.11 576 TRP A N 1
ATOM 4450 C CA . TRP A 1 600 ? 4.393 -2.285 45.165 1.00 24.68 576 TRP A CA 1
ATOM 4451 C C . TRP A 1 600 ? 4.085 -1.959 46.624 1.00 24.14 576 TRP A C 1
ATOM 4452 O O . TRP A 1 600 ? 2.949 -2.127 47.074 1.00 28.63 576 TRP A O 1
ATOM 4463 N N . SER A 1 601 ? 5.094 -1.503 47.375 1.00 28.94 577 SER A N 1
ATOM 4464 C CA . SER A 1 601 ? 4.906 -1.133 48.789 1.00 27.75 577 SER A CA 1
ATOM 4465 C C . SER A 1 601 ? 3.968 0.058 48.935 1.00 31.86 577 SER A C 1
ATOM 4466 O O . SER A 1 601 ? 3.075 0.065 49.796 1.00 32.16 577 SER A O 1
ATOM 4469 N N . THR A 1 602 ? 4.166 1.089 48.109 1.00 31.50 578 THR A N 1
ATOM 4470 C CA . THR A 1 602 ? 3.287 2.253 48.151 1.00 30.81 578 THR A CA 1
ATOM 4471 C C . THR A 1 602 ? 1.841 1.843 47.927 1.00 29.83 578 THR A C 1
ATOM 4472 O O . THR A 1 602 ? 0.956 2.197 48.711 1.00 30.33 578 THR A O 1
ATOM 4476 N N . ALA A 1 603 ? 1.587 1.088 46.854 1.00 27.54 579 ALA A N 1
ATOM 4477 C CA . ALA A 1 603 ? 0.227 0.670 46.552 1.00 29.97 579 ALA A CA 1
ATOM 4478 C C . ALA A 1 603 ? -0.376 -0.108 47.709 1.00 31.51 579 ALA A C 1
ATOM 4479 O O . ALA A 1 603 ? -1.551 0.083 48.045 1.00 29.58 579 ALA A O 1
ATOM 4481 N N . TRP A 1 604 ? 0.415 -1.004 48.322 1.00 30.83 580 TRP A N 1
ATOM 4482 C CA . TRP A 1 604 ? -0.086 -1.785 49.453 1.00 31.96 580 TRP A CA 1
ATOM 4483 C C . TRP A 1 604 ? -0.380 -0.898 50.658 1.00 28.47 580 TRP A C 1
ATOM 4484 O O . TRP A 1 604 ? -1.442 -1.021 51.271 1.00 31.52 580 TRP A O 1
ATOM 4495 N N . GLU A 1 605 ? 0.539 0.003 51.004 1.00 27.68 581 GLU A N 1
ATOM 4496 C CA . GLU A 1 605 ? 0.329 0.820 52.193 1.00 32.52 581 GLU A CA 1
ATOM 4497 C C . GLU A 1 605 ? -0.776 1.845 51.966 1.00 32.31 581 GLU A C 1
ATOM 4498 O O . GLU A 1 605 ? -1.432 2.272 52.921 1.00 31.48 581 GLU A O 1
ATOM 4504 N N . MET A 1 606 ? -1.024 2.224 50.711 1.00 30.90 582 MET A N 1
ATOM 4505 C CA . MET A 1 606 ? -2.207 3.021 50.416 1.00 31.40 582 MET A CA 1
ATOM 4506 C C . MET A 1 606 ? -3.477 2.217 50.662 1.00 33.27 582 MET A C 1
ATOM 4507 O O . MET A 1 606 ? -4.483 2.761 51.142 1.00 34.89 582 MET A O 1
ATOM 4512 N N . THR A 1 607 ? -3.458 0.929 50.324 1.00 29.31 583 THR A N 1
ATOM 4513 C CA . THR A 1 607 ? -4.630 0.089 50.539 1.00 33.88 583 THR A CA 1
ATOM 4514 C C . THR A 1 607 ? -4.896 -0.104 52.025 1.00 34.00 583 THR A C 1
ATOM 4515 O O . THR A 1 607 ? -6.053 -0.079 52.461 1.00 33.61 583 THR A O 1
ATOM 4519 N N . ARG A 1 608 ? -3.830 -0.319 52.803 1.00 34.08 584 ARG A N 1
ATOM 4520 C CA . ARG A 1 608 ? -3.965 -0.511 54.249 1.00 34.30 584 ARG A CA 1
ATOM 4521 C C . ARG A 1 608 ? -4.518 0.740 54.926 1.00 37.48 584 ARG A C 1
ATOM 4522 O O . ARG A 1 608 ? -5.237 0.645 55.927 1.00 39.47 584 ARG A O 1
ATOM 4530 N N A GLU A 1 609 ? -4.178 1.900 54.401 0.49 34.96 585 GLU A N 1
ATOM 4531 N N B GLU A 1 609 ? -4.178 1.897 54.387 0.51 34.95 585 GLU A N 1
ATOM 4532 C CA A GLU A 1 609 ? -4.578 3.186 54.924 0.49 36.37 585 GLU A CA 1
ATOM 4533 C CA B GLU A 1 609 ? -4.576 3.171 54.944 0.51 36.38 585 GLU A CA 1
ATOM 4534 C C A GLU A 1 609 ? -5.817 3.805 54.294 0.49 38.10 585 GLU A C 1
ATOM 4535 C C B GLU A 1 609 ? -5.849 3.783 54.367 0.51 38.12 585 GLU A C 1
ATOM 4536 O O A GLU A 1 609 ? -6.074 4.956 54.475 0.49 37.79 585 GLU A O 1
ATOM 4537 O O B GLU A 1 609 ? -6.066 4.958 54.508 0.51 37.79 585 GLU A O 1
ATOM 4548 N N . ALA A 1 610 ? -6.526 3.038 53.511 1.00 36.57 586 ALA A N 1
ATOM 4549 C CA . ALA A 1 610 ? -7.791 3.481 52.908 1.00 36.61 586 ALA A CA 1
ATOM 4550 C C . ALA A 1 610 ? -7.601 4.677 51.975 1.00 35.76 586 ALA A C 1
ATOM 4551 O O . ALA A 1 610 ? -8.409 5.614 51.960 1.00 37.25 586 ALA A O 1
ATOM 4553 N N . GLU A 1 611 ? -6.528 4.646 51.186 1.00 37.97 587 GLU A N 1
ATOM 4554 C CA . GLU A 1 611 ? -6.302 5.627 50.132 1.00 38.21 587 GLU A CA 1
ATOM 4555 C C . GLU A 1 611 ? -6.352 5.014 48.745 1.00 39.64 587 GLU A C 1
ATOM 4556 O O . GLU A 1 611 ? -6.458 5.750 47.758 1.00 36.71 587 GLU A O 1
ATOM 4562 N N . LEU A 1 612 ? -6.271 3.693 48.646 1.00 35.04 588 LEU A N 1
ATOM 4563 C CA . LEU A 1 612 ? -6.420 2.966 47.399 1.00 36.61 588 LEU A CA 1
ATOM 4564 C C . LEU A 1 612 ? -7.404 1.833 47.642 1.00 40.28 588 LEU A C 1
ATOM 4565 O O . LEU A 1 612 ? -7.312 1.139 48.662 1.00 38.46 588 LEU A O 1
ATOM 4570 N N . LYS A 1 613 ? -8.347 1.658 46.720 1.00 37.12 589 LYS A N 1
ATOM 4571 C CA . LYS A 1 613 ? -9.428 0.707 46.928 1.00 35.15 589 LYS A CA 1
ATOM 4572 C C . LYS A 1 613 ? -8.907 -0.722 46.840 1.00 35.75 589 LYS A C 1
ATOM 4573 O O . LYS A 1 613 ? -8.154 -1.058 45.923 1.00 35.19 589 LYS A O 1
ATOM 4579 N N . ALA A 1 614 ? -9.310 -1.564 47.800 1.00 33.17 590 ALA A N 1
ATOM 4580 C CA . ALA A 1 614 ? -8.871 -2.959 47.800 1.00 36.22 590 ALA A CA 1
ATOM 4581 C C . ALA A 1 614 ? -9.054 -3.618 46.427 1.00 32.94 590 ALA A C 1
ATOM 4582 O O . ALA A 1 614 ? -8.168 -4.335 45.955 1.00 33.00 590 ALA A O 1
ATOM 4584 N N . ARG A 1 615 ? -10.180 -3.360 45.751 1.00 33.94 591 ARG A N 1
ATOM 4585 C CA . ARG A 1 615 ? -10.375 -3.915 44.407 1.00 36.16 591 ARG A CA 1
ATOM 4586 C C . ARG A 1 615 ? -9.409 -3.327 43.372 1.00 34.15 591 ARG A C 1
ATOM 4587 O O . ARG A 1 615 ? -9.149 -3.977 42.351 1.00 38.87 591 ARG A O 1
ATOM 4595 N N . ASP A 1 616 ? -8.895 -2.114 43.599 1.00 33.96 592 ASP A N 1
ATOM 4596 C CA . ASP A 1 616 ? -7.885 -1.529 42.715 1.00 35.51 592 ASP A CA 1
ATOM 4597 C C . ASP A 1 616 ? -6.488 -2.078 42.991 1.00 32.34 592 ASP A C 1
ATOM 4598 O O . ASP A 1 616 ? -5.673 -2.181 42.068 1.00 29.73 592 ASP A O 1
ATOM 4603 N N . PHE A 1 617 ? -6.176 -2.408 44.251 1.00 32.54 593 PHE A N 1
ATOM 4604 C CA . PHE A 1 617 ? -4.941 -3.137 44.518 1.00 29.36 593 PHE A CA 1
ATOM 4605 C C . PHE A 1 617 ? -4.973 -4.512 43.856 1.00 28.47 593 PHE A C 1
ATOM 4606 O O . PHE A 1 617 ? -3.976 -4.950 43.267 1.00 33.20 593 PHE A O 1
ATOM 4614 N N . VAL A 1 618 ? -6.120 -5.200 43.927 1.00 32.29 594 VAL A N 1
ATOM 4615 C CA . VAL A 1 618 ? -6.223 -6.537 43.355 1.00 30.40 594 VAL A CA 1
ATOM 4616 C C . VAL A 1 618 ? -6.041 -6.477 41.841 1.00 28.49 594 VAL A C 1
ATOM 4617 O O . VAL A 1 618 ? -5.332 -7.300 41.251 1.00 32.89 594 VAL A O 1
ATOM 4621 N N . SER A 1 619 ? -6.681 -5.506 41.197 1.00 31.39 595 SER A N 1
ATOM 4622 C CA . SER A 1 619 ? -6.538 -5.366 39.753 1.00 33.22 595 SER A CA 1
ATOM 4623 C C . SER A 1 619 ? -5.090 -5.086 39.384 1.00 29.46 595 SER A C 1
ATOM 4624 O O . SER A 1 619 ? -4.572 -5.617 38.391 1.00 32.94 595 SER A O 1
ATOM 4627 N N . LEU A 1 620 ? -4.414 -4.262 40.185 1.00 27.91 596 LEU A N 1
ATOM 4628 C CA . LEU A 1 620 ? -3.021 -3.946 39.895 1.00 31.19 596 LEU A CA 1
ATOM 4629 C C . LEU A 1 620 ? -2.158 -5.191 39.996 1.00 33.60 596 LEU A C 1
ATOM 4630 O O . LEU A 1 620 ? -1.320 -5.450 39.124 1.00 29.62 596 LEU A O 1
ATOM 4635 N N . VAL A 1 621 ? -2.391 -5.998 41.038 1.00 29.19 597 VAL A N 1
ATOM 4636 C CA . VAL A 1 621 ? -1.620 -7.209 41.243 1.00 30.74 597 VAL A CA 1
ATOM 4637 C C . VAL A 1 621 ? -1.919 -8.238 40.161 1.00 30.87 597 VAL A C 1
ATOM 4638 O O . VAL A 1 621 ? -1.012 -8.895 39.645 1.00 30.97 597 VAL A O 1
ATOM 4642 N N . LEU A 1 622 ? -3.190 -8.416 39.815 1.00 29.53 598 LEU A N 1
ATOM 4643 C CA . LEU A 1 622 ? -3.543 -9.521 38.928 1.00 29.38 598 LEU A CA 1
ATOM 4644 C C . LEU A 1 622 ? -3.158 -9.228 37.481 1.00 34.86 598 LEU A C 1
ATOM 4645 O O . LEU A 1 622 ? -2.905 -10.159 36.707 1.00 34.39 598 LEU A O 1
ATOM 4650 N N . GLY A 1 623 ? -3.090 -7.955 37.107 1.00 32.39 599 GLY A N 1
ATOM 4651 C CA . GLY A 1 623 ? -2.736 -7.573 35.744 1.00 33.45 599 GLY A CA 1
ATOM 4652 C C . GLY A 1 623 ? -3.729 -8.052 34.700 1.00 40.67 599 GLY A C 1
ATOM 4653 O O . GLY A 1 623 ? -4.748 -8.661 35.034 1.00 38.43 599 GLY A O 1
ATOM 4654 N N . SER A 1 624 ? -3.448 -7.807 33.423 1.00 39.65 600 SER A N 1
ATOM 4655 C CA . SER A 1 624 ? -4.372 -8.195 32.359 1.00 41.36 600 SER A CA 1
ATOM 4656 C C . SER A 1 624 ? -3.708 -9.000 31.254 1.00 47.96 600 SER A C 1
ATOM 4657 O O . SER A 1 624 ? -4.348 -9.276 30.233 1.00 48.86 600 SER A O 1
ATOM 4660 N N . SER A 1 625 ? -2.456 -9.400 31.431 1.00 44.06 601 SER A N 1
ATOM 4661 C CA . SER A 1 625 ? -1.638 -9.901 30.339 1.00 44.50 601 SER A CA 1
ATOM 4662 C C . SER A 1 625 ? -0.406 -10.557 30.937 1.00 44.96 601 SER A C 1
ATOM 4663 O O . SER A 1 625 ? -0.126 -10.383 32.134 1.00 39.92 601 SER A O 1
ATOM 4666 N N . PRO A 1 626 ? 0.366 -11.299 30.140 1.00 45.16 602 PRO A N 1
ATOM 4667 C CA . PRO A 1 626 ? 1.603 -11.905 30.661 1.00 37.94 602 PRO A CA 1
ATOM 4668 C C . PRO A 1 626 ? 2.677 -10.902 31.065 1.00 43.66 602 PRO A C 1
ATOM 4669 O O . PRO A 1 626 ? 3.667 -11.309 31.686 1.00 44.06 602 PRO A O 1
ATOM 4673 N N . THR A 1 627 ? 2.536 -9.623 30.723 1.00 42.03 603 THR A N 1
ATOM 4674 C CA . THR A 1 627 ? 3.584 -8.637 30.960 1.00 34.23 603 THR A CA 1
ATOM 4675 C C . THR A 1 627 ? 3.168 -7.551 31.946 1.00 39.03 603 THR A C 1
ATOM 4676 O O . THR A 1 627 ? 3.866 -6.537 32.059 1.00 38.60 603 THR A O 1
ATOM 4680 N N . THR A 1 628 ? 2.059 -7.729 32.665 1.00 36.38 604 THR A N 1
ATOM 4681 C CA . THR A 1 628 ? 1.567 -6.728 33.597 1.00 30.25 604 THR A CA 1
ATOM 4682 C C . THR A 1 628 ? 1.308 -7.374 34.956 1.00 33.59 604 THR A C 1
ATOM 4683 O O . THR A 1 628 ? 1.154 -8.592 35.066 1.00 35.69 604 THR A O 1
ATOM 4687 N N . GLY A 1 629 ? 1.280 -6.533 35.995 1.00 39.55 605 GLY A N 1
ATOM 4688 C CA . GLY A 1 629 ? 0.981 -7.024 37.337 1.00 31.10 605 GLY A CA 1
ATOM 4689 C C . GLY A 1 629 ? 2.043 -7.977 37.877 1.00 38.31 605 GLY A C 1
ATOM 4690 O O . GLY A 1 629 ? 3.157 -8.073 37.368 1.00 33.42 605 GLY A O 1
ATOM 4691 N N . ILE A 1 630 ? 1.666 -8.704 38.935 1.00 32.70 606 ILE A N 1
ATOM 4692 C CA . ILE A 1 630 ? 2.627 -9.544 39.637 1.00 27.21 606 ILE A CA 1
ATOM 4693 C C . ILE A 1 630 ? 3.081 -10.738 38.800 1.00 32.21 606 ILE A C 1
ATOM 4694 O O . ILE A 1 630 ? 4.182 -11.258 39.019 1.00 32.05 606 ILE A O 1
ATOM 4699 N N . GLY A 1 631 ? 2.284 -11.168 37.816 1.00 38.59 607 GLY A N 1
ATOM 4700 C CA . GLY A 1 631 ? 2.725 -12.230 36.919 1.00 39.49 607 GLY A CA 1
ATOM 4701 C C . GLY A 1 631 ? 4.001 -11.912 36.157 1.00 36.96 607 GLY A C 1
ATOM 4702 O O . GLY A 1 631 ? 4.718 -12.826 35.731 1.00 41.79 607 GLY A O 1
ATOM 4703 N N . ALA A 1 632 ? 4.306 -10.626 35.963 1.00 38.10 608 ALA A N 1
ATOM 4704 C CA . ALA A 1 632 ? 5.533 -10.218 35.286 1.00 33.80 608 ALA A CA 1
ATOM 4705 C C . ALA A 1 632 ? 6.655 -9.852 36.252 1.00 38.56 608 ALA A C 1
ATOM 4706 O O . ALA A 1 632 ? 7.658 -9.285 35.829 1.00 34.61 608 ALA A O 1
ATOM 4708 N N . GLU A 1 633 ? 6.508 -10.146 37.538 1.00 32.79 609 GLU A N 1
ATOM 4709 C CA . GLU A 1 633 ? 7.489 -9.719 38.536 1.00 32.00 609 GLU A CA 1
ATOM 4710 C C . GLU A 1 633 ? 8.593 -10.761 38.629 1.00 29.35 609 GLU A C 1
ATOM 4711 O O . GLU A 1 633 ? 8.311 -11.930 38.910 1.00 34.76 609 GLU A O 1
ATOM 4717 N N . SER A 1 634 ? 9.846 -10.349 38.432 1.00 27.12 610 SER A N 1
ATOM 4718 C CA . SER A 1 634 ? 10.895 -11.368 38.389 1.00 31.80 610 SER A CA 1
ATOM 4719 C C . SER A 1 634 ? 11.369 -11.770 39.785 1.00 31.39 610 SER A C 1
ATOM 4720 O O . SER A 1 634 ? 11.846 -12.894 39.968 1.00 33.62 610 SER A O 1
ATOM 4723 N N . GLU A 1 635 ? 11.234 -10.886 40.776 1.00 29.37 611 GLU A N 1
ATOM 4724 C CA . GLU A 1 635 ? 11.756 -11.149 42.117 1.00 28.39 611 GLU A CA 1
ATOM 4725 C C . GLU A 1 635 ? 10.804 -12.087 42.852 1.00 30.29 611 GLU A C 1
ATOM 4726 O O . GLU A 1 635 ? 9.678 -11.708 43.175 1.00 27.16 611 GLU A O 1
ATOM 4732 N N . ILE A 1 636 ? 11.251 -13.313 43.138 1.00 28.35 612 ILE A N 1
ATOM 4733 C CA . ILE A 1 636 ? 10.308 -14.292 43.670 1.00 27.75 612 ILE A CA 1
ATOM 4734 C C . ILE A 1 636 ? 9.841 -13.911 45.079 1.00 28.10 612 ILE A C 1
ATOM 4735 O O . ILE A 1 636 ? 8.697 -14.201 45.456 1.00 27.23 612 ILE A O 1
ATOM 4740 N N . GLY A 1 637 ? 10.702 -13.265 45.866 1.00 27.59 613 GLY A N 1
ATOM 4741 C CA . GLY A 1 637 ? 10.284 -12.795 47.183 1.00 26.78 613 GLY A CA 1
ATOM 4742 C C . GLY A 1 637 ? 9.198 -11.739 47.094 1.00 27.73 613 GLY A C 1
ATOM 4743 O O . GLY A 1 637 ? 8.307 -11.683 47.941 1.00 27.87 613 GLY A O 1
ATOM 4744 N N . VAL A 1 638 ? 9.236 -10.914 46.049 1.00 26.05 614 VAL A N 1
ATOM 4745 C CA . VAL A 1 638 ? 8.193 -9.907 45.859 1.00 25.45 614 VAL A CA 1
ATOM 4746 C C . VAL A 1 638 ? 6.878 -10.574 45.467 1.00 26.64 614 VAL A C 1
ATOM 4747 O O . VAL A 1 638 ? 5.811 -10.245 46.006 1.00 28.00 614 VAL A O 1
ATOM 4751 N N . VAL A 1 639 ? 6.935 -11.502 44.495 1.00 25.21 615 VAL A N 1
ATOM 4752 C CA . VAL A 1 639 ? 5.759 -12.284 44.108 1.00 24.87 615 VAL A CA 1
ATOM 4753 C C . VAL A 1 639 ? 5.062 -12.873 45.333 1.00 26.17 615 VAL A C 1
ATOM 4754 O O . VAL A 1 639 ? 3.850 -12.707 45.514 1.00 27.55 615 VAL A O 1
ATOM 4758 N N . GLN A 1 640 ? 5.812 -13.584 46.184 1.00 25.16 616 GLN A N 1
ATOM 4759 C CA . GLN A 1 640 ? 5.187 -14.238 47.340 1.00 22.41 616 GLN A CA 1
ATOM 4760 C C . GLN A 1 640 ? 4.558 -13.230 48.291 1.00 27.17 616 GLN A C 1
ATOM 4761 O O . GLN A 1 640 ? 3.422 -13.419 48.747 1.00 29.84 616 GLN A O 1
ATOM 4767 N N . ARG A 1 641 ? 5.265 -12.147 48.585 1.00 27.13 617 ARG A N 1
ATOM 4768 C CA . ARG A 1 641 ? 4.779 -11.140 49.565 1.00 28.08 617 ARG A CA 1
ATOM 4769 C C . ARG A 1 641 ? 3.548 -10.439 49.002 1.00 29.21 617 ARG A C 1
ATOM 4770 O O . ARG A 1 641 ? 2.565 -10.306 49.725 1.00 27.22 617 ARG A O 1
ATOM 4778 N N . VAL A 1 642 ? 3.639 -10.004 47.749 1.00 28.37 618 VAL A N 1
ATOM 4779 C CA . VAL A 1 642 ? 2.515 -9.271 47.178 1.00 24.47 618 VAL A CA 1
ATOM 4780 C C . VAL A 1 642 ? 1.290 -10.177 47.077 1.00 25.32 618 VAL A C 1
ATOM 4781 O O . VAL A 1 642 ? 0.158 -9.735 47.304 1.00 28.94 618 VAL A O 1
ATOM 4785 N N . LEU A 1 643 ? 1.488 -11.458 46.741 1.00 26.80 619 LEU A N 1
ATOM 4786 C CA . LEU A 1 643 ? 0.347 -12.369 46.653 1.00 24.15 619 LEU A CA 1
ATOM 4787 C C . LEU A 1 643 ? -0.288 -12.569 48.025 1.00 30.02 619 LEU A C 1
ATOM 4788 O O . LEU A 1 643 ? -1.516 -12.645 48.132 1.00 26.54 619 LEU A O 1
ATOM 4793 N N . LEU A 1 644 ? 0.528 -12.595 49.081 1.00 28.89 620 LEU A N 1
ATOM 4794 C CA . LEU A 1 644 ? -0.007 -12.712 50.436 1.00 29.37 620 LEU A CA 1
ATOM 4795 C C . LEU A 1 644 ? -0.851 -11.490 50.796 1.00 32.08 620 LEU A C 1
ATOM 4796 O O . LEU A 1 644 ? -1.970 -11.624 51.306 1.00 31.92 620 LEU A O 1
ATOM 4801 N N . GLN A 1 645 ? -0.329 -10.290 50.503 1.00 28.47 621 GLN A N 1
ATOM 4802 C CA . GLN A 1 645 ? -1.051 -9.044 50.773 1.00 32.25 621 GLN A CA 1
ATOM 4803 C C . GLN A 1 645 ? -2.349 -8.970 49.981 1.00 29.45 621 GLN A C 1
ATOM 4804 O O . GLN A 1 645 ? -3.353 -8.455 50.479 1.00 26.64 621 GLN A O 1
ATOM 4810 N N . THR A 1 646 ? -2.343 -9.451 48.728 1.00 26.57 622 THR A N 1
ATOM 4811 C CA . THR A 1 646 ? -3.577 -9.496 47.945 1.00 26.64 622 THR A CA 1
ATOM 4812 C C . THR A 1 646 ? -4.647 -10.335 48.642 1.00 29.22 622 THR A C 1
ATOM 4813 O O . THR A 1 646 ? -5.829 -9.969 48.663 1.00 28.76 622 THR A O 1
ATOM 4817 N N . GLN A 1 647 ? -4.255 -11.472 49.196 1.00 28.35 623 GLN A N 1
ATOM 4818 C CA . GLN A 1 647 ? -5.199 -12.305 49.942 1.00 30.96 623 GLN A CA 1
ATOM 4819 C C . GLN A 1 647 ? -5.687 -11.613 51.217 1.00 28.79 623 GLN A C 1
ATOM 4820 O O . GLN A 1 647 ? -6.849 -11.783 51.612 1.00 33.22 623 GLN A O 1
ATOM 4826 N N . THR A 1 648 ? -4.826 -10.841 51.875 1.00 26.96 624 THR A N 1
ATOM 4827 C CA . THR A 1 648 ? -5.301 -9.997 52.969 1.00 31.22 624 THR A CA 1
ATOM 4828 C C . THR A 1 648 ? -6.296 -8.958 52.451 1.00 31.99 624 THR A C 1
ATOM 4829 O O . THR A 1 648 ? -7.335 -8.717 53.071 1.00 32.15 624 THR A O 1
ATOM 4833 N N . ALA A 1 649 ? -6.021 -8.367 51.288 1.00 30.51 625 ALA A N 1
ATOM 4834 C CA . ALA A 1 649 ? -6.925 -7.343 50.775 1.00 33.50 625 ALA A CA 1
ATOM 4835 C C . ALA A 1 649 ? -8.296 -7.928 50.454 1.00 34.34 625 ALA A C 1
ATOM 4836 O O . ALA A 1 649 ? -9.325 -7.288 50.709 1.00 36.78 625 ALA A O 1
ATOM 4838 N N . LEU A 1 650 ? -8.330 -9.145 49.906 1.00 31.34 626 LEU A N 1
ATOM 4839 C CA . LEU A 1 650 ? -9.599 -9.797 49.595 1.00 29.49 626 LEU A CA 1
ATOM 4840 C C . LEU A 1 650 ? -10.353 -10.179 50.866 1.00 35.56 626 LEU A C 1
ATOM 4841 O O . LEU A 1 650 ? -11.541 -9.875 51.009 1.00 37.74 626 LEU A O 1
ATOM 4846 N N . ALA A 1 651 ? -9.690 -10.860 51.794 1.00 30.62 627 ALA A N 1
ATOM 4847 C CA . ALA A 1 651 ? -10.403 -11.337 52.978 1.00 31.27 627 ALA A CA 1
ATOM 4848 C C . ALA A 1 651 ? -10.802 -10.190 53.908 1.00 40.99 627 ALA A C 1
ATOM 4849 O O . ALA A 1 651 ? -11.874 -10.227 54.523 1.00 41.03 627 ALA A O 1
ATOM 4851 N N . SER A 1 652 ? -9.958 -9.171 54.036 1.00 33.36 628 SER A N 1
ATOM 4852 C CA . SER A 1 652 ? -10.100 -8.181 55.101 1.00 30.68 628 SER A CA 1
ATOM 4853 C C . SER A 1 652 ? -10.546 -6.809 54.621 1.00 32.46 628 SER A C 1
ATOM 4854 O O . SER A 1 652 ? -11.291 -6.127 55.331 1.00 32.89 628 SER A O 1
ATOM 4857 N N . TYR A 1 653 ? -10.089 -6.365 53.445 1.00 31.98 629 TYR A N 1
ATOM 4858 C CA . TYR A 1 653 ? -10.276 -4.982 53.024 1.00 34.57 629 TYR A CA 1
ATOM 4859 C C . TYR A 1 653 ? -11.317 -4.789 51.929 1.00 39.85 629 TYR A C 1
ATOM 4860 O O . TYR A 1 653 ? -11.850 -3.683 51.803 1.00 37.53 629 TYR A O 1
ATOM 4869 N N . ALA A 1 654 ? -11.617 -5.818 51.136 1.00 37.39 630 ALA A N 1
ATOM 4870 C CA . ALA A 1 654 ? -12.621 -5.695 50.091 1.00 33.12 630 ALA A CA 1
ATOM 4871 C C . ALA A 1 654 ? -14.025 -5.689 50.684 1.00 44.95 630 ALA A C 1
ATOM 4872 O O . ALA A 1 654 ? -14.317 -6.410 51.643 1.00 41.34 630 ALA A O 1
ATOM 4874 N N . ASP A 1 655 ? -14.893 -4.867 50.100 1.00 41.30 631 ASP A N 1
ATOM 4875 C CA . ASP A 1 655 ? -16.277 -4.798 50.544 1.00 40.38 631 ASP A CA 1
ATOM 4876 C C . ASP A 1 655 ? -16.920 -6.179 50.456 1.00 45.08 631 ASP A C 1
ATOM 4877 O O . ASP A 1 655 ? -16.825 -6.836 49.406 1.00 44.00 631 ASP A O 1
ATOM 4882 N N . PRO A 1 656 ? -17.575 -6.652 51.523 1.00 45.09 632 PRO A N 1
ATOM 4883 C CA . PRO A 1 656 ? -18.103 -8.027 51.527 1.00 41.07 632 PRO A CA 1
ATOM 4884 C C . PRO A 1 656 ? -18.956 -8.385 50.317 1.00 48.44 632 PRO A C 1
ATOM 4885 O O . PRO A 1 656 ? -19.002 -9.561 49.933 1.00 45.56 632 PRO A O 1
ATOM 4889 N N . ALA A 1 657 ? -19.620 -7.410 49.687 1.00 45.44 633 ALA A N 1
ATOM 4890 C CA . ALA A 1 657 ? -20.444 -7.724 48.522 1.00 47.66 633 ALA A CA 1
ATOM 4891 C C . ALA A 1 657 ? -19.594 -8.148 47.326 1.00 48.87 633 ALA A C 1
ATOM 4892 O O . ALA A 1 657 ? -20.044 -8.950 46.496 1.00 49.09 633 ALA A O 1
ATOM 4894 N N . TRP A 1 658 ? -18.360 -7.647 47.244 1.00 42.99 634 TRP A N 1
ATOM 4895 C CA . TRP A 1 658 ? -17.466 -7.898 46.120 1.00 45.01 634 TRP A CA 1
ATOM 4896 C C . TRP A 1 658 ? -16.513 -9.067 46.355 1.00 44.37 634 TRP A C 1
ATOM 4897 O O . TRP A 1 658 ? -15.976 -9.612 45.382 1.00 40.81 634 TRP A O 1
ATOM 4908 N N . GLN A 1 659 ? -16.310 -9.475 47.610 1.00 44.08 635 GLN A N 1
ATOM 4909 C CA . GLN A 1 659 ? -15.343 -10.531 47.916 1.00 41.41 635 GLN A CA 1
ATOM 4910 C C . GLN A 1 659 ? -15.544 -11.822 47.126 1.00 38.66 635 GLN A C 1
ATOM 4911 O O . GLN A 1 659 ? -14.535 -12.387 46.666 1.00 39.91 635 GLN A O 1
ATOM 4917 N N . PRO A 1 660 ? -16.761 -12.347 46.924 1.00 43.21 636 PRO A N 1
ATOM 4918 C CA . PRO A 1 660 ? -16.874 -13.556 46.094 1.00 41.76 636 PRO A CA 1
ATOM 4919 C C . PRO A 1 660 ? -16.333 -13.358 44.691 1.00 43.40 636 PRO A C 1
ATOM 4920 O O . PRO A 1 660 ? -15.696 -14.269 44.145 1.00 43.51 636 PRO A O 1
ATOM 4924 N N . GLU A 1 661 ? -16.548 -12.181 44.097 1.00 40.22 637 GLU A N 1
ATOM 4925 C CA . GLU A 1 661 ? -16.043 -11.937 42.745 1.00 41.50 637 GLU A CA 1
ATOM 4926 C C . GLU A 1 661 ? -14.535 -11.711 42.751 1.00 42.73 637 GLU A C 1
ATOM 4927 O O . GLU A 1 661 ? -13.830 -12.156 41.836 1.00 40.94 637 GLU A O 1
ATOM 4933 N N . GLY A 1 662 ? -14.025 -11.024 43.776 1.00 36.78 638 GLY A N 1
ATOM 4934 C CA . GLY A 1 662 ? -12.585 -10.876 43.909 1.00 34.21 638 GLY A CA 1
ATOM 4935 C C . GLY A 1 662 ? -11.862 -12.210 43.958 1.00 37.51 638 GLY A C 1
ATOM 4936 O O . GLY A 1 662 ? -10.846 -12.401 43.283 1.00 39.41 638 GLY A O 1
ATOM 4937 N N . TRP A 1 663 ? -12.376 -13.156 44.754 1.00 37.20 639 TRP A N 1
ATOM 4938 C CA . TRP A 1 663 ? -11.718 -14.453 44.869 1.00 37.54 639 TRP A CA 1
ATOM 4939 C C . TRP A 1 663 ? -11.869 -15.274 43.594 1.00 36.71 639 TRP A C 1
ATOM 4940 O O . TRP A 1 663 ? -10.981 -16.070 43.261 1.00 35.64 639 TRP A O 1
ATOM 4951 N N . ARG A 1 664 ? -12.989 -15.118 42.893 1.00 33.54 640 ARG A N 1
ATOM 4952 C CA . ARG A 1 664 ? -13.125 -15.736 41.579 1.00 39.82 640 ARG A CA 1
ATOM 4953 C C . ARG A 1 664 ? -12.053 -15.214 40.627 1.00 36.22 640 ARG A C 1
ATOM 4954 O O . ARG A 1 664 ? -11.449 -15.991 39.876 1.00 42.01 640 ARG A O 1
ATOM 4962 N N . ARG A 1 665 ? -11.784 -13.904 40.670 1.00 37.22 641 ARG A N 1
ATOM 4963 C CA . ARG A 1 665 ? -10.749 -13.317 39.816 1.00 35.81 641 ARG A CA 1
ATOM 4964 C C . ARG A 1 665 ? -9.358 -13.783 40.232 1.00 36.33 641 ARG A C 1
ATOM 4965 O O . ARG A 1 665 ? -8.545 -14.172 39.384 1.00 33.42 641 ARG A O 1
ATOM 4973 N N . PHE A 1 666 ? -9.088 -13.802 41.541 1.00 34.37 642 PHE A N 1
ATOM 4974 C CA . PHE A 1 666 ? -7.777 -14.199 42.046 1.00 33.11 642 PHE A CA 1
ATOM 4975 C C . PHE A 1 666 ? -7.462 -15.653 41.707 1.00 31.64 642 PHE A C 1
ATOM 4976 O O . PHE A 1 666 ? -6.384 -15.960 41.185 1.00 34.95 642 PHE A O 1
ATOM 4984 N N . ALA A 1 667 ? -8.381 -16.571 42.041 1.00 32.40 643 ALA A N 1
ATOM 4985 C CA . ALA A 1 667 ? -8.122 -17.993 41.856 1.00 33.32 643 ALA A CA 1
ATOM 4986 C C . ALA A 1 667 ? -8.002 -18.341 40.377 1.00 35.87 643 ALA A C 1
ATOM 4987 O O . ALA A 1 667 ? -7.208 -19.210 40.004 1.00 38.84 643 ALA A O 1
ATOM 4989 N N . GLY A 1 668 ? -8.792 -17.681 39.528 1.00 36.09 644 GLY A N 1
ATOM 4990 C CA . GLY A 1 668 ? -8.669 -17.898 38.095 1.00 36.58 644 GLY A CA 1
ATOM 4991 C C . GLY A 1 668 ? -7.361 -17.370 37.534 1.00 38.35 644 GLY A C 1
ATOM 4992 O O . GLY A 1 668 ? -6.719 -18.028 36.713 1.00 37.27 644 GLY A O 1
ATOM 4993 N N . ARG A 1 669 ? -6.943 -16.178 37.975 1.00 37.16 645 ARG A N 1
ATOM 4994 C CA . ARG A 1 669 ? -5.674 -15.624 37.510 1.00 30.07 645 ARG A CA 1
ATOM 4995 C C . ARG A 1 669 ? -4.496 -16.481 37.974 1.00 37.97 645 ARG A C 1
ATOM 4996 O O . ARG A 1 669 ? -3.540 -16.692 37.219 1.00 32.87 645 ARG A O 1
ATOM 5004 N N . LEU A 1 670 ? -4.551 -16.992 39.211 1.00 33.84 646 LEU A N 1
ATOM 5005 C CA . LEU A 1 670 ? -3.452 -17.802 39.733 1.00 34.44 646 LEU A CA 1
ATOM 5006 C C . LEU A 1 670 ? -3.356 -19.144 39.017 1.00 34.84 646 LEU A C 1
ATOM 5007 O O . LEU A 1 670 ? -2.250 -19.618 38.735 1.00 34.90 646 LEU A O 1
ATOM 5012 N N . LEU A 1 671 ? -4.499 -19.781 38.733 1.00 33.19 647 LEU A N 1
ATOM 5013 C CA . LEU A 1 671 ? -4.472 -21.026 37.972 1.00 39.56 647 LEU A CA 1
ATOM 5014 C C . LEU A 1 671 ? -3.880 -20.784 36.592 1.00 39.00 647 LEU A C 1
ATOM 5015 O O . LEU A 1 671 ? -3.095 -21.590 36.083 1.00 34.17 647 LEU A O 1
ATOM 5020 N N . GLU A 1 672 ? -4.217 -19.656 35.982 1.00 38.11 648 GLU A N 1
ATOM 5021 C CA . GLU A 1 672 ? -3.692 -19.357 34.657 1.00 36.74 648 GLU A CA 1
ATOM 5022 C C . GLU A 1 672 ? -2.193 -19.062 34.718 1.00 38.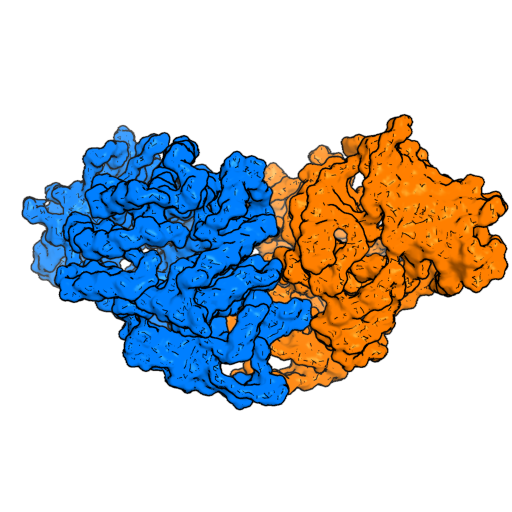40 648 GLU A C 1
ATOM 5023 O O . GLU A 1 672 ? -1.425 -19.526 33.860 1.00 36.68 648 GLU A O 1
ATOM 5029 N N . LEU A 1 673 ? -1.748 -18.387 35.804 1.00 34.39 649 LEU A N 1
ATOM 5030 C CA . LEU A 1 673 ? -0.321 -18.110 35.970 1.00 33.03 649 LEU A CA 1
ATOM 5031 C C . LEU A 1 673 ? 0.462 -19.377 36.298 1.00 33.11 649 LEU A C 1
ATOM 5032 O O . LEU A 1 673 ? 1.566 -19.578 35.774 1.00 36.51 649 LEU A O 1
ATOM 5037 N N . ALA A 1 674 ? -0.072 -20.229 37.183 1.00 33.48 650 ALA A N 1
ATOM 5038 C CA . ALA A 1 674 ? 0.604 -21.489 37.480 1.00 36.39 650 ALA A CA 1
ATOM 5039 C C . ALA A 1 674 ? 0.719 -22.352 36.226 1.00 35.98 650 ALA A C 1
ATOM 5040 O O . ALA A 1 674 ? 1.758 -22.971 35.976 1.00 34.75 650 ALA A O 1
ATOM 5042 N N . ARG A 1 675 ? -0.325 -22.356 35.400 1.00 36.77 651 ARG A N 1
ATOM 5043 C CA . ARG A 1 675 ? -0.333 -23.183 34.199 1.00 36.44 651 ARG A CA 1
ATOM 5044 C C . ARG A 1 675 ? 0.597 -22.642 33.114 1.00 42.40 651 ARG A C 1
ATOM 5045 O O . ARG A 1 675 ? 1.231 -23.427 32.396 1.00 41.58 651 ARG A O 1
ATOM 5053 N N . ALA A 1 676 ? 0.700 -21.324 32.984 1.00 38.30 652 ALA A N 1
ATOM 5054 C CA . ALA A 1 676 ? 1.579 -20.734 31.982 1.00 40.95 652 ALA A CA 1
ATOM 5055 C C . ALA A 1 676 ? 3.038 -20.717 32.421 1.00 48.92 652 ALA A C 1
ATOM 5056 O O . ALA A 1 676 ? 3.930 -20.530 31.583 1.00 36.90 652 ALA A O 1
ATOM 5058 N N . ALA A 1 677 ? 3.302 -20.913 33.710 1.00 38.83 653 ALA A N 1
ATOM 5059 C CA . ALA A 1 677 ? 4.641 -20.698 34.224 1.00 34.68 653 ALA A CA 1
ATOM 5060 C C . ALA A 1 677 ? 5.604 -21.764 33.713 1.00 35.84 653 ALA A C 1
ATOM 5061 O O . ALA A 1 677 ? 5.218 -22.881 33.375 1.00 39.46 653 ALA A O 1
ATOM 5063 N N . GLU A 1 678 ? 6.872 -21.397 33.672 1.00 37.20 654 GLU A N 1
ATOM 5064 C CA . GLU A 1 678 ? 7.912 -22.288 33.185 1.00 35.02 654 GLU A CA 1
ATOM 5065 C C . GLU A 1 678 ? 8.008 -23.538 34.057 1.00 39.77 654 GLU A C 1
ATOM 5066 O O . GLU A 1 678 ? 8.081 -23.423 35.287 1.00 33.83 654 GLU A O 1
ATOM 5072 N N . PRO A 1 679 ? 8.041 -24.735 33.467 1.00 35.67 655 PRO A N 1
ATOM 5073 C CA . PRO A 1 679 ? 7.963 -25.980 34.255 1.00 32.71 655 PRO A CA 1
ATOM 5074 C C . PRO A 1 679 ? 9.124 -26.152 35.233 1.00 39.38 655 PRO A C 1
ATOM 5075 O O . PRO A 1 679 ? 10.293 -26.007 34.877 1.00 34.23 655 PRO A O 1
ATOM 5079 N N . GLY A 1 680 ? 8.794 -26.493 36.480 1.00 33.95 656 GLY A N 1
ATOM 5080 C CA . GLY A 1 680 ? 9.800 -26.654 37.513 1.00 32.91 656 GLY A CA 1
ATOM 5081 C C . GLY A 1 680 ? 10.351 -25.363 38.102 1.00 33.59 656 GLY A C 1
ATOM 5082 O O . GLY A 1 680 ? 11.265 -25.425 38.935 1.00 34.64 656 GLY A O 1
ATOM 5083 N N . SER A 1 681 ? 9.841 -24.204 37.694 1.00 30.94 657 SER A N 1
ATOM 5084 C CA . SER A 1 681 ? 10.426 -22.929 38.095 1.00 29.61 657 SER A CA 1
ATOM 5085 C C . SER A 1 681 ? 9.913 -22.505 39.481 1.00 32.52 657 SER A C 1
ATOM 5086 O O . SER A 1 681 ? 8.920 -23.027 39.994 1.00 29.98 657 SER A O 1
ATOM 5089 N N . ASP A 1 682 ? 10.635 -21.558 40.093 1.00 30.63 658 ASP A N 1
ATOM 5090 C CA . ASP A 1 682 ? 10.198 -20.938 41.347 1.00 31.88 658 ASP A CA 1
ATOM 5091 C C . ASP A 1 682 ? 8.864 -20.215 41.179 1.00 30.06 658 ASP A C 1
ATOM 5092 O O . ASP A 1 682 ? 8.006 -20.251 42.071 1.00 32.55 658 ASP A O 1
ATOM 5097 N N . HIS A 1 683 ? 8.696 -19.499 40.061 1.00 25.48 659 HIS A N 1
ATOM 5098 C CA . HIS A 1 683 ? 7.435 -18.817 39.790 1.00 27.55 659 HIS A CA 1
ATOM 5099 C C . HIS A 1 683 ? 6.272 -19.797 39.765 1.00 33.96 659 HIS A C 1
ATOM 5100 O O . HIS A 1 683 ? 5.225 -19.554 40.376 1.00 33.42 659 HIS A O 1
ATOM 5107 N N . GLN A 1 684 ? 6.442 -20.917 39.066 1.00 29.81 660 GLN A N 1
ATOM 5108 C CA . GLN A 1 684 ? 5.410 -21.947 39.048 1.00 31.66 660 GLN A CA 1
ATOM 5109 C C . GLN A 1 684 ? 5.052 -22.394 40.466 1.00 32.19 660 GLN A C 1
ATOM 5110 O O . GLN A 1 684 ? 3.872 -22.520 40.811 1.00 30.60 660 GLN A O 1
ATOM 5116 N N . LEU A 1 685 ? 6.065 -22.638 41.303 1.00 30.43 661 LEU A N 1
ATOM 5117 C CA . LEU A 1 685 ? 5.806 -23.114 42.666 1.00 27.94 661 LEU A CA 1
ATOM 5118 C C . LEU A 1 685 ? 5.110 -22.048 43.501 1.00 30.68 661 LEU A C 1
ATOM 5119 O O . LEU A 1 685 ? 4.190 -22.355 44.269 1.00 31.12 661 LEU A O 1
ATOM 5124 N N . ALA A 1 686 ? 5.542 -20.801 43.376 1.00 30.51 662 ALA A N 1
ATOM 5125 C CA . ALA A 1 686 ? 4.910 -19.717 44.128 1.00 31.70 662 ALA A CA 1
ATOM 5126 C C . ALA A 1 686 ? 3.443 -19.561 43.747 1.00 33.01 662 ALA A C 1
ATOM 5127 O O . ALA A 1 686 ? 2.594 -19.305 44.610 1.00 30.41 662 ALA A O 1
ATOM 5129 N N . PHE A 1 687 ? 3.121 -19.733 42.454 1.00 31.31 663 PHE A N 1
ATOM 5130 C CA . PHE A 1 687 ? 1.738 -19.584 42.011 1.00 32.27 663 PHE A CA 1
ATOM 5131 C C . PHE A 1 687 ? 0.870 -20.702 42.570 1.00 32.38 663 PHE A C 1
ATOM 5132 O O . PHE A 1 687 ? -0.273 -20.465 42.979 1.00 31.44 663 PHE A O 1
ATOM 5140 N N . VAL A 1 688 ? 1.416 -21.912 42.643 1.00 25.22 664 VAL A N 1
ATOM 5141 C CA . VAL A 1 688 ? 0.673 -23.036 43.197 1.00 32.97 664 VAL A CA 1
ATOM 5142 C C . VAL A 1 688 ? 0.500 -22.875 44.706 1.00 29.40 664 VAL A C 1
ATOM 5143 O O . VAL A 1 688 ? -0.572 -23.159 45.250 1.00 29.61 664 VAL A O 1
ATOM 5147 N N . ASN A 1 689 ? 1.542 -22.393 45.395 1.00 30.81 665 ASN A N 1
ATOM 5148 C CA . ASN A 1 689 ? 1.449 -22.194 46.842 1.00 31.73 665 ASN A CA 1
ATOM 5149 C C . ASN A 1 689 ? 0.412 -21.127 47.180 1.00 31.89 665 ASN A C 1
ATOM 5150 O O . ASN A 1 689 ? -0.309 -21.248 48.178 1.00 31.18 665 ASN A O 1
ATOM 5155 N N . SER A 1 690 ? 0.324 -20.069 46.363 1.00 30.16 666 SER A N 1
ATOM 5156 C CA . SER A 1 690 ? -0.685 -19.035 46.591 1.00 32.96 666 SER A CA 1
ATOM 5157 C C . SER A 1 690 ? -2.100 -19.581 46.384 1.00 35.01 666 SER A C 1
ATOM 5158 O O . SER A 1 690 ? -3.013 -19.284 47.170 1.00 30.36 666 SER A O 1
ATOM 5161 N N . LEU A 1 691 ? -2.300 -20.380 45.328 1.00 31.35 667 LEU A N 1
ATOM 5162 C CA . LEU A 1 691 ? -3.580 -21.058 45.120 1.00 28.68 667 LEU A CA 1
ATOM 5163 C C . LEU A 1 691 ? -3.975 -21.897 46.330 1.00 35.64 667 LEU A C 1
ATOM 5164 O O . LEU A 1 691 ? -5.149 -21.919 46.723 1.00 39.07 667 LEU A O 1
ATOM 5169 N N . ALA A 1 692 ? -3.008 -22.593 46.941 1.00 32.87 668 ALA A N 1
ATOM 5170 C CA . ALA A 1 692 ? -3.294 -23.452 48.085 1.00 39.77 668 ALA A CA 1
ATOM 5171 C C . ALA A 1 692 ? -3.817 -22.684 49.287 1.00 35.46 668 ALA A C 1
ATOM 5172 O O . ALA A 1 692 ? -4.446 -23.289 50.158 1.00 36.77 668 ALA A O 1
ATOM 5174 N N . GLY A 1 693 ? -3.576 -21.377 49.361 1.00 35.32 669 GLY A N 1
ATOM 5175 C CA . GLY A 1 693 ? -4.109 -20.569 50.436 1.00 34.27 669 GLY A CA 1
ATOM 5176 C C . GLY A 1 693 ? -5.360 -19.791 50.094 1.00 38.40 669 GLY A C 1
ATOM 5177 O O . GLY A 1 693 ? -5.784 -18.946 50.893 1.00 35.40 669 GLY A O 1
ATOM 5178 N N . SER A 1 694 ? -5.972 -20.050 48.948 1.00 32.82 670 SER A N 1
ATOM 5179 C CA . SER A 1 694 ? -7.007 -19.181 48.407 1.00 32.46 670 SER A CA 1
ATOM 5180 C C . SER A 1 694 ? -8.393 -19.778 48.624 1.00 34.17 670 SER A C 1
ATOM 5181 O O . SER A 1 694 ? -8.539 -20.954 48.959 1.00 36.29 670 SER A O 1
ATOM 5184 N N . VAL A 1 695 ? -9.409 -18.933 48.451 1.00 31.45 671 VAL A N 1
ATOM 5185 C CA . VAL A 1 695 ? -10.785 -19.394 48.296 1.00 35.65 671 VAL A CA 1
ATOM 5186 C C . VAL A 1 695 ? -10.942 -19.888 46.858 1.00 38.81 671 VAL A C 1
ATOM 5187 O O . VAL A 1 695 ? -10.835 -19.107 45.908 1.00 35.74 671 VAL A O 1
ATOM 5191 N N . LEU A 1 696 ? -11.213 -21.178 46.694 1.00 36.69 672 LEU A N 1
ATOM 5192 C CA . LEU A 1 696 ? -11.136 -21.820 45.387 1.00 39.51 672 LEU A CA 1
ATOM 5193 C C . LEU A 1 696 ? -12.508 -22.249 44.897 1.00 40.43 672 LEU A C 1
ATOM 5194 O O . LEU A 1 696 ? -13.338 -22.726 45.677 1.00 40.79 672 LEU A O 1
ATOM 5199 N N . GLY A 1 697 ? -12.733 -22.091 43.596 1.00 35.56 673 GLY A N 1
ATOM 5200 C CA . GLY A 1 697 ? -13.896 -22.670 42.954 1.00 41.23 673 GLY A CA 1
ATOM 5201 C C . GLY A 1 697 ? -13.601 -24.067 42.405 1.00 48.03 673 GLY A C 1
ATOM 5202 O O . GLY A 1 697 ? -12.452 -24.505 42.427 1.00 39.56 673 GLY A O 1
ATOM 5203 N N . GLU A 1 698 ? -14.656 -24.738 41.914 1.00 47.62 674 GLU A N 1
ATOM 5204 C CA . GLU A 1 698 ? -14.540 -26.143 41.513 1.00 46.73 674 GLU A CA 1
ATOM 5205 C C . GLU A 1 698 ? -13.399 -26.345 40.519 1.00 45.65 674 GLU A C 1
ATOM 5206 O O . GLU A 1 698 ? -12.553 -27.221 40.719 1.00 54.71 674 GLU A O 1
ATOM 5212 N N . GLU A 1 699 ? -13.296 -25.490 39.499 1.00 46.62 675 GLU A N 1
ATOM 5213 C CA . GLU A 1 699 ? -12.273 -25.704 38.481 1.00 50.87 675 GLU A CA 1
ATOM 5214 C C . GLU A 1 699 ? -10.868 -25.725 39.078 1.00 47.88 675 GLU A C 1
ATOM 5215 O O . GLU A 1 699 ? -10.013 -26.499 38.630 1.00 44.34 675 GLU A O 1
ATOM 5221 N N . GLN A 1 700 ? -10.590 -24.849 40.047 1.00 41.62 676 GLN A N 1
ATOM 5222 C CA . GLN A 1 700 ? -9.283 -24.888 40.691 1.00 37.36 676 GLN A CA 1
ATOM 5223 C C . GLN A 1 700 ? -9.131 -26.149 41.544 1.00 40.94 676 GLN A C 1
ATOM 5224 O O . GLN A 1 700 ? -8.048 -26.746 41.599 1.00 35.99 676 GLN A O 1
ATOM 5230 N N . ILE A 1 701 ? -10.207 -26.574 42.212 1.00 39.47 677 ILE A N 1
ATOM 5231 C CA . ILE A 1 701 ? -10.140 -27.761 43.074 1.00 45.39 677 ILE A CA 1
ATOM 5232 C C . ILE A 1 701 ? -9.877 -29.016 42.247 1.00 45.82 677 ILE A C 1
ATOM 5233 O O . ILE A 1 701 ? -9.066 -29.876 42.625 1.00 37.06 677 ILE A O 1
ATOM 5238 N N . SER A 1 702 ? -10.539 -29.129 41.092 1.00 45.50 678 SER A N 1
ATOM 5239 C CA . SER A 1 702 ? -10.314 -30.277 40.219 1.00 46.94 678 SER A CA 1
ATOM 5240 C C . SER A 1 702 ? -8.879 -30.301 39.708 1.00 42.71 678 SER A C 1
ATOM 5241 O O . SER A 1 702 ? -8.228 -31.352 39.706 1.00 39.59 678 SER A O 1
ATOM 5244 N N . ALA A 1 703 ? -8.365 -29.140 39.280 1.00 41.51 679 ALA A N 1
ATOM 5245 C CA . ALA A 1 703 ? -6.975 -29.063 38.838 1.00 37.72 679 ALA A CA 1
ATOM 5246 C C . ALA A 1 703 ? -6.029 -29.448 39.965 1.00 43.54 679 ALA A C 1
ATOM 5247 O O . ALA A 1 703 ? -5.087 -30.226 39.768 1.00 43.77 679 ALA A O 1
ATOM 5249 N N A MET A 1 704 ? -6.292 -28.935 41.163 0.43 39.29 680 MET A N 1
ATOM 5250 N N B MET A 1 704 ? -6.247 -28.927 41.154 0.57 39.27 680 MET A N 1
ATOM 5251 C CA A MET A 1 704 ? -5.437 -29.199 42.310 0.43 40.86 680 MET A CA 1
ATOM 5252 C CA B MET A 1 704 ? -5.383 -29.266 42.267 0.57 40.84 680 MET A CA 1
ATOM 5253 C C A MET A 1 704 ? -5.477 -30.665 42.713 0.43 38.41 680 MET A C 1
ATOM 5254 C C B MET A 1 704 ? -5.462 -30.726 42.651 0.57 38.36 680 MET A C 1
ATOM 5255 O O A MET A 1 704 ? -4.449 -31.234 43.098 0.43 39.59 680 MET A O 1
ATOM 5256 O O B MET A 1 704 ? -4.499 -31.282 43.107 0.57 39.55 680 MET A O 1
ATOM 5265 N N . ARG A 1 705 ? -6.654 -31.294 42.654 1.00 38.54 681 ARG A N 1
ATOM 5266 C CA . ARG A 1 705 ? -6.716 -32.722 42.947 1.00 41.03 681 ARG A CA 1
ATOM 5267 C C . ARG A 1 705 ? -5.892 -33.510 41.943 1.00 45.80 681 ARG A C 1
ATOM 5268 O O . ARG A 1 705 ? -5.188 -34.454 42.316 1.00 43.99 681 ARG A O 1
ATOM 5276 N N . GLY A 1 706 ? -5.946 -33.109 40.665 1.00 42.80 682 GLY A N 1
ATOM 5277 C CA . GLY A 1 706 ? -5.186 -33.806 39.637 1.00 47.02 682 GLY A CA 1
ATOM 5278 C C . GLY A 1 706 ? -3.689 -33.737 39.864 1.00 47.80 682 GLY A C 1
ATOM 5279 O O . GLY A 1 706 ? -2.965 -34.698 39.592 1.00 46.67 682 GLY A O 1
ATOM 5280 N N . TRP A 1 707 ? -3.201 -32.598 40.374 1.00 41.87 683 TRP A N 1
ATOM 5281 C CA . TRP A 1 707 ? -1.772 -32.463 40.637 1.00 43.32 683 TRP A CA 1
ATOM 5282 C C . TRP A 1 707 ? -1.349 -33.304 41.834 1.00 42.39 683 TRP A C 1
ATOM 5283 O O . TRP A 1 707 ? -0.254 -33.881 41.838 1.00 46.71 683 TRP A O 1
ATOM 5294 N N . LEU A 1 708 ? -2.191 -33.362 42.878 1.00 44.94 684 LEU A N 1
ATOM 5295 C CA . LEU A 1 708 ? -1.826 -34.114 44.074 1.00 41.62 684 LEU A CA 1
ATOM 5296 C C . LEU A 1 708 ? -1.801 -35.613 43.804 1.00 48.56 684 LEU A C 1
ATOM 5297 O O . LEU A 1 708 ? -0.861 -36.307 44.210 1.00 51.01 684 LEU A O 1
ATOM 5302 N N . ASP A 1 709 ? -2.824 -36.137 43.130 1.00 42.98 685 ASP A N 1
ATOM 5303 C CA . ASP A 1 709 ? -2.923 -37.579 42.953 1.00 50.66 685 ASP A CA 1
ATOM 5304 C C . ASP A 1 709 ? -2.312 -38.072 41.646 1.00 54.58 685 ASP A C 1
ATOM 5305 O O . ASP A 1 709 ? -2.235 -39.287 41.443 1.00 54.29 685 ASP A O 1
ATOM 5310 N N . GLY A 1 710 ? -1.883 -37.166 40.761 1.00 51.30 686 GLY A N 1
ATOM 5311 C CA . GLY A 1 710 ? -1.147 -37.530 39.564 1.00 59.70 686 GLY A CA 1
ATOM 5312 C C . GLY A 1 710 ? -1.978 -37.771 38.323 1.00 54.02 686 GLY A C 1
ATOM 5313 O O . GLY A 1 710 ? -1.401 -37.954 37.239 1.00 57.21 686 GLY A O 1
ATOM 5314 N N . THR A 1 711 ? -3.310 -37.780 38.438 1.00 56.87 687 THR A N 1
ATOM 5315 C CA . THR A 1 711 ? -4.155 -38.047 37.276 1.00 56.17 687 THR A CA 1
ATOM 5316 C C . THR A 1 711 ? -3.939 -37.016 36.176 1.00 53.02 687 THR A C 1
ATOM 5317 O O . THR A 1 711 ? -3.932 -37.360 34.988 1.00 57.33 687 THR A O 1
ATOM 5321 N N . ALA A 1 712 ? -3.761 -35.749 36.542 1.00 43.55 688 ALA A N 1
ATOM 5322 C CA . ALA A 1 712 ? -3.546 -34.673 35.571 1.00 43.93 688 ALA A CA 1
ATOM 5323 C C . ALA A 1 712 ? -2.513 -33.712 36.132 1.00 51.48 688 ALA A C 1
ATOM 5324 O O . ALA A 1 712 ? -2.847 -32.616 36.598 1.00 47.79 688 ALA A O 1
ATOM 5326 N N . PRO A 1 713 ? -1.239 -34.095 36.109 1.00 53.98 689 PRO A N 1
ATOM 5327 C CA . PRO A 1 713 ? -0.206 -33.285 36.760 1.00 46.72 689 PRO A CA 1
ATOM 5328 C C . PRO A 1 713 ? 0.160 -32.042 35.963 1.00 51.25 689 PRO A C 1
ATOM 5329 O O . PRO A 1 713 ? -0.053 -31.941 34.749 1.00 44.41 689 PRO A O 1
ATOM 5333 N N . LEU A 1 714 ? 0.687 -31.064 36.702 1.00 40.78 690 LEU A N 1
ATOM 5334 C CA . LEU A 1 714 ? 1.306 -29.884 36.119 1.00 36.73 690 LEU A CA 1
ATOM 5335 C C . LEU A 1 714 ? 2.755 -30.242 35.822 1.00 44.33 690 LEU A C 1
ATOM 5336 O O . LEU A 1 714 ? 3.486 -30.673 36.725 1.00 40.25 690 LEU A O 1
ATOM 5341 N N . GLU A 1 715 ? 3.164 -30.102 34.559 1.00 39.02 691 GLU A N 1
ATOM 5342 C CA . GLU A 1 715 ? 4.463 -30.631 34.165 1.00 45.24 691 GLU A CA 1
ATOM 5343 C C . GLU A 1 715 ? 5.573 -29.762 34.743 1.00 38.27 691 GLU A C 1
ATOM 5344 O O . GLU A 1 715 ? 5.528 -28.527 34.670 1.00 38.68 691 GLU A O 1
ATOM 5350 N N . GLY A 1 716 ? 6.551 -30.419 35.359 1.00 36.95 692 GLY A N 1
ATOM 5351 C CA . GLY A 1 716 ? 7.619 -29.753 36.038 1.00 35.16 692 GLY A CA 1
ATOM 5352 C C . GLY A 1 716 ? 7.368 -29.569 37.521 1.00 44.65 692 GLY A C 1
ATOM 5353 O O . GLY A 1 716 ? 8.325 -29.525 38.296 1.00 43.28 692 GLY A O 1
ATOM 5354 N N . LEU A 1 717 ? 6.100 -29.489 37.932 1.00 36.57 693 LEU A N 1
ATOM 5355 C CA . LEU A 1 717 ? 5.765 -29.307 39.340 1.00 40.34 693 LEU A CA 1
ATOM 5356 C C . LEU A 1 717 ? 6.226 -30.514 40.154 1.00 39.08 693 LEU A C 1
ATOM 5357 O O . LEU A 1 717 ? 5.783 -31.640 39.910 1.00 41.48 693 LEU A O 1
ATOM 5362 N N . THR A 1 718 ? 7.107 -30.284 41.128 1.00 37.15 694 THR A N 1
ATOM 5363 C CA . THR A 1 718 ? 7.577 -31.355 42.001 1.00 36.93 694 THR A CA 1
ATOM 5364 C C . THR A 1 718 ? 6.590 -31.487 43.149 1.00 43.86 694 THR A C 1
ATOM 5365 O O . THR A 1 718 ? 6.530 -30.613 44.020 1.00 38.88 694 THR A O 1
ATOM 5369 N N . VAL A 1 719 ? 5.800 -32.562 43.148 1.00 34.86 695 VAL A N 1
ATOM 5370 C CA . VAL A 1 719 ? 4.763 -32.709 44.162 1.00 39.97 695 VAL A CA 1
ATOM 5371 C C . VAL A 1 719 ? 5.355 -33.507 45.310 1.00 42.16 695 VAL A C 1
ATOM 5372 O O . VAL A 1 719 ? 5.006 -34.675 45.529 1.00 39.95 695 VAL A O 1
ATOM 5376 N N . ASP A 1 720 ? 6.260 -32.870 46.049 1.00 37.53 696 ASP A N 1
ATOM 5377 C CA . ASP A 1 720 ? 7.005 -33.538 47.103 1.00 35.31 696 ASP A CA 1
ATOM 5378 C C . ASP A 1 720 ? 6.255 -33.410 48.430 1.00 35.88 696 ASP A C 1
ATOM 5379 O O . ASP A 1 720 ? 5.105 -32.970 48.485 1.00 35.10 696 ASP A O 1
ATOM 5384 N N . THR A 1 721 ? 6.873 -33.839 49.484 1.00 31.67 697 THR A N 1
ATOM 5385 C CA . THR A 1 721 ? 6.130 -33.967 50.686 1.00 36.76 697 THR A CA 1
ATOM 5386 C C . THR A 1 721 ? 5.496 -32.746 51.272 1.00 37.00 697 THR A C 1
ATOM 5387 O O . THR A 1 721 ? 4.450 -32.804 51.810 1.00 38.74 697 THR A O 1
ATOM 5391 N N . ASP A 1 722 ? 6.153 -31.649 51.180 1.00 33.12 698 ASP A N 1
ATOM 5392 C CA . ASP A 1 722 ? 5.518 -30.459 51.741 1.00 43.54 698 ASP A CA 1
ATOM 5393 C C . ASP A 1 722 ? 4.580 -29.777 50.757 1.00 38.81 698 ASP A C 1
ATOM 5394 O O . ASP A 1 722 ? 3.657 -29.070 51.184 1.00 33.93 698 ASP A O 1
ATOM 5399 N N . LEU A 1 723 ? 4.755 -29.997 49.453 1.00 33.50 699 LEU A N 1
ATOM 5400 C CA . LEU A 1 723 ? 3.731 -29.515 48.534 1.00 33.82 699 LEU A CA 1
ATOM 5401 C C . LEU A 1 723 ? 2.474 -30.372 48.623 1.00 35.37 699 LEU A C 1
ATOM 5402 O O . LEU A 1 723 ? 1.362 -29.851 48.488 1.00 32.85 699 LEU A O 1
ATOM 5407 N N . ARG A 1 724 ? 2.629 -31.674 48.883 1.00 32.17 700 ARG A N 1
ATOM 5408 C CA . ARG A 1 724 ? 1.469 -32.545 49.074 1.00 33.42 700 ARG A CA 1
ATOM 5409 C C . ARG A 1 724 ? 0.607 -32.061 50.238 1.00 34.84 700 ARG A C 1
ATOM 5410 O O . ARG A 1 724 ? -0.623 -31.973 50.120 1.00 34.31 700 ARG A O 1
ATOM 5418 N N . TRP A 1 725 ? 1.238 -31.719 51.363 1.00 31.29 701 TRP A N 1
ATOM 5419 C CA . TRP A 1 725 ? 0.488 -31.192 52.504 1.00 32.23 701 TRP A CA 1
ATOM 5420 C C . TRP A 1 725 ? -0.233 -29.900 52.141 1.00 32.42 701 TRP A C 1
ATOM 5421 O O . TRP A 1 725 ? -1.384 -29.686 52.547 1.00 35.87 701 TRP A O 1
ATOM 5432 N N . GLY A 1 726 ? 0.434 -29.024 51.385 1.00 30.84 702 GLY A N 1
ATOM 5433 C CA . GLY A 1 726 ? -0.186 -27.768 51.011 1.00 32.45 702 GLY A CA 1
ATOM 5434 C C . GLY A 1 726 ? -1.424 -27.962 50.160 1.00 36.64 702 GLY A C 1
ATOM 5435 O O . GLY A 1 726 ? -2.448 -27.312 50.372 1.00 28.98 702 GLY A O 1
ATOM 5436 N N . LEU A 1 727 ? -1.351 -28.869 49.182 1.00 33.72 703 LEU A N 1
ATOM 5437 C CA . LEU A 1 727 ? -2.518 -29.091 48.337 1.00 30.91 703 LEU A CA 1
ATOM 5438 C C . LEU A 1 727 ? -3.588 -29.865 49.089 1.00 28.77 703 LEU A C 1
ATOM 5439 O O . LEU A 1 727 ? -4.784 -29.606 48.923 1.00 32.20 703 LEU A O 1
ATOM 5444 N N . LEU A 1 728 ? -3.179 -30.808 49.940 1.00 32.59 704 LEU A N 1
ATOM 5445 C CA . LEU A 1 728 ? -4.162 -31.560 50.706 1.00 32.19 704 LEU A CA 1
ATOM 5446 C C . LEU A 1 728 ? -4.920 -30.638 51.649 1.00 31.88 704 LEU A C 1
ATOM 5447 O O . LEU A 1 728 ? -6.150 -30.692 51.721 1.00 33.12 704 LEU A O 1
ATOM 5452 N N . GLN A 1 729 ? -4.199 -29.749 52.344 1.00 35.91 705 GLN A N 1
ATOM 5453 C CA . GLN A 1 729 ? -4.849 -28.809 53.257 1.00 32.21 705 GLN A CA 1
ATOM 5454 C C . GLN A 1 729 ? -5.859 -27.935 52.523 1.00 30.06 705 GLN A C 1
ATOM 5455 O O . GLN A 1 729 ? -6.926 -27.620 53.061 1.00 33.43 705 GLN A O 1
ATOM 5461 N N . ALA A 1 730 ? -5.547 -27.547 51.285 1.00 29.28 706 ALA A N 1
ATOM 5462 C CA . ALA A 1 730 ? -6.483 -26.743 50.496 1.00 29.49 706 ALA A CA 1
ATOM 5463 C C . ALA A 1 730 ? -7.734 -27.536 50.130 1.00 34.13 706 ALA A C 1
ATOM 5464 O O . ALA A 1 730 ? -8.849 -26.999 50.160 1.00 35.36 706 ALA A O 1
ATOM 5466 N N . LEU A 1 731 ? -7.564 -28.803 49.742 1.00 33.62 707 LEU A N 1
ATOM 5467 C CA . LEU A 1 731 ? -8.712 -29.662 49.457 1.00 33.72 707 LEU A CA 1
ATOM 5468 C C . LEU A 1 731 ? -9.535 -29.909 50.715 1.00 33.62 707 LEU A C 1
ATOM 5469 O O . LEU A 1 731 ? -10.771 -29.888 50.674 1.00 35.78 707 LEU A O 1
ATOM 5474 N N . VAL A 1 732 ? -8.869 -30.152 51.839 1.00 35.46 708 VAL A N 1
ATOM 5475 C CA . VAL A 1 732 ? -9.589 -30.318 53.100 1.00 32.52 708 VAL A CA 1
ATOM 5476 C C . VAL A 1 732 ? -10.414 -29.073 53.402 1.00 35.30 708 VAL A C 1
ATOM 5477 O O . VAL A 1 732 ? -11.607 -29.157 53.717 1.00 39.22 708 VAL A O 1
ATOM 5481 N N . ALA A 1 733 ? -9.801 -27.893 53.274 1.00 33.82 709 ALA A N 1
ATOM 5482 C CA . ALA A 1 733 ? -10.489 -26.662 53.652 1.00 41.01 709 ALA A CA 1
ATOM 5483 C C . ALA A 1 733 ? -11.735 -26.416 52.815 1.00 43.39 709 ALA A C 1
ATOM 5484 O O . ALA A 1 733 ? -12.632 -25.694 53.262 1.00 36.44 709 ALA A O 1
ATOM 5486 N N . HIS A 1 734 ? -11.826 -27.008 51.622 1.00 33.69 710 HIS A N 1
ATOM 5487 C CA . HIS A 1 734 ? -12.980 -26.818 50.759 1.00 37.35 710 HIS A CA 1
ATOM 5488 C C . HIS A 1 734 ? -13.902 -28.027 50.726 1.00 40.14 710 HIS A C 1
ATOM 5489 O O . HIS A 1 734 ? -14.741 -28.125 49.828 1.00 46.07 710 HIS A O 1
ATOM 5496 N N . GLY A 1 735 ? -13.760 -28.951 51.670 1.00 36.45 711 GLY A N 1
ATOM 5497 C CA . GLY A 1 735 ? -14.628 -30.110 51.739 1.00 35.70 711 GLY A CA 1
ATOM 5498 C C . GLY A 1 735 ? -14.361 -31.199 50.726 1.00 39.68 711 GLY A C 1
ATOM 5499 O O . GLY A 1 735 ? -15.140 -32.156 50.650 1.00 44.37 711 GLY A O 1
ATOM 5500 N N . ALA A 1 736 ? -13.286 -31.091 49.951 1.00 45.60 712 ALA A N 1
ATOM 5501 C CA . ALA A 1 736 ? -12.983 -32.038 48.889 1.00 38.42 712 ALA A CA 1
ATOM 5502 C C . ALA A 1 736 ? -12.107 -33.189 49.358 1.00 46.98 712 ALA A C 1
ATOM 5503 O O . ALA A 1 736 ? -11.818 -34.092 48.568 1.00 50.07 712 ALA A O 1
ATOM 5505 N N . ALA A 1 737 ? -11.665 -33.169 50.612 1.00 43.67 713 ALA A N 1
ATOM 5506 C CA . ALA A 1 737 ? -10.937 -34.284 51.187 1.00 40.42 713 ALA A CA 1
ATOM 5507 C C . ALA A 1 737 ? -11.316 -34.399 52.653 1.00 45.29 713 ALA A C 1
ATOM 5508 O O . ALA A 1 737 ? -11.445 -33.389 53.346 1.00 47.13 713 ALA A O 1
ATOM 5510 N N . GLY A 1 738 ? -11.500 -35.637 53.116 1.00 52.71 714 GLY A N 1
ATOM 5511 C CA . GLY A 1 738 ? -11.914 -35.908 54.475 1.00 43.23 714 GLY A CA 1
ATOM 5512 C C . GLY A 1 738 ? -10.760 -36.295 55.380 1.00 41.45 714 GLY A C 1
ATOM 5513 O O . GLY A 1 738 ? -9.586 -36.232 55.015 1.00 47.49 714 GLY A O 1
ATOM 5514 N N . GLU A 1 739 ? -11.116 -36.711 56.598 1.00 43.67 715 GLU A N 1
ATOM 5515 C CA . GLU A 1 739 ? -10.090 -37.071 57.567 1.00 44.90 715 GLU A CA 1
ATOM 5516 C C . GLU A 1 739 ? -9.367 -38.350 57.180 1.00 49.11 715 GLU A C 1
ATOM 5517 O O . GLU A 1 739 ? -8.243 -38.585 57.641 1.00 45.35 715 GLU A O 1
ATOM 5523 N N . ALA A 1 740 ? -10.003 -39.190 56.363 1.00 44.77 716 ALA A N 1
ATOM 5524 C CA . ALA A 1 740 ? -9.333 -40.376 55.849 1.00 51.61 716 ALA A CA 1
ATOM 5525 C C . ALA A 1 740 ? -8.047 -40.008 55.119 1.00 47.12 716 ALA A C 1
ATOM 5526 O O . ALA A 1 740 ? -6.990 -40.614 55.342 1.00 50.29 716 ALA A O 1
ATOM 5528 N N . GLU A 1 741 ? -8.125 -39.011 54.234 1.00 45.51 717 GLU A N 1
ATOM 5529 C CA . GLU A 1 741 ? -6.978 -38.635 53.415 1.00 48.71 717 GLU A CA 1
ATOM 5530 C C . GLU A 1 741 ? -5.883 -37.993 54.247 1.00 43.78 717 GLU A C 1
ATOM 5531 O O . GLU A 1 741 ? -4.694 -38.143 53.941 1.00 41.98 717 GLU A O 1
ATOM 5537 N N . ILE A 1 742 ? -6.270 -37.244 55.279 1.00 40.26 718 ILE A N 1
ATOM 5538 C CA . ILE A 1 742 ? -5.294 -36.703 56.219 1.00 44.21 718 ILE A CA 1
ATOM 5539 C C . ILE A 1 742 ? -4.525 -37.834 56.882 1.00 41.75 718 ILE A C 1
ATOM 5540 O O . ILE A 1 742 ? -3.294 -37.800 56.977 1.00 40.66 718 ILE A O 1
ATOM 5545 N N . ASP A 1 743 ? -5.253 -38.845 57.369 1.00 48.39 719 ASP A N 1
ATOM 5546 C CA . ASP A 1 743 ? -4.620 -40.016 57.970 1.00 44.70 719 ASP A CA 1
ATOM 5547 C C . ASP A 1 743 ? -3.689 -40.706 56.981 1.00 43.82 719 ASP A C 1
ATOM 5548 O O . ASP A 1 743 ? -2.591 -41.141 57.349 1.00 47.94 719 ASP A O 1
ATOM 5553 N N . ALA A 1 744 ? -4.112 -40.797 55.715 1.00 45.66 720 ALA A N 1
ATOM 5554 C CA . ALA A 1 744 ? -3.300 -41.437 54.681 1.00 47.83 720 ALA A CA 1
ATOM 5555 C C . ALA A 1 744 ? -2.015 -40.660 54.423 1.00 51.90 720 ALA A C 1
ATOM 5556 O O . ALA A 1 744 ? -0.935 -41.252 54.307 1.00 49.21 720 ALA A O 1
ATOM 5558 N N . GLU A 1 745 ? -2.111 -39.332 54.324 1.00 47.70 721 GLU A N 1
ATOM 5559 C CA . GLU A 1 745 ? -0.908 -38.536 54.124 1.00 45.34 721 GLU A CA 1
ATOM 5560 C C . GLU A 1 745 ? 0.007 -38.591 55.337 1.00 38.11 721 GLU A C 1
ATOM 5561 O O . GLU A 1 745 ? 1.233 -38.584 55.192 1.00 44.92 721 GLU A O 1
ATOM 5567 N N . LEU A 1 746 ? -0.559 -38.644 56.540 1.00 40.86 722 LEU A N 1
ATOM 5568 C CA . LEU A 1 746 ? 0.295 -38.751 57.715 1.00 48.41 722 LEU A CA 1
ATOM 5569 C C . LEU A 1 746 ? 1.055 -40.074 57.740 1.00 46.41 722 LEU A C 1
ATOM 5570 O O . LEU A 1 746 ? 2.188 -40.122 58.231 1.00 44.57 722 LEU A O 1
ATOM 5575 N N . GLU A 1 747 ? 0.472 -41.155 57.209 1.00 50.37 723 GLU A N 1
ATOM 5576 C CA . GLU A 1 747 ? 1.208 -42.418 57.209 1.00 53.80 723 GLU A CA 1
ATOM 5577 C C . GLU A 1 747 ? 2.322 -42.430 56.166 1.00 50.69 723 GLU A C 1
ATOM 5578 O O . GLU A 1 747 ? 3.335 -43.113 56.362 1.00 55.04 723 GLU A O 1
ATOM 5584 N N . ARG A 1 748 ? 2.199 -41.599 55.160 1.00 47.84 724 ARG A N 1
ATOM 5585 C CA . ARG A 1 748 ? 3.294 -41.515 54.244 1.00 51.09 724 ARG A CA 1
ATOM 5586 C C . ARG A 1 748 ? 4.331 -40.513 54.655 1.00 54.50 724 ARG A C 1
ATOM 5587 O O . ARG A 1 748 ? 5.339 -40.393 54.002 1.00 50.75 724 ARG A O 1
ATOM 5595 N N . ASP A 1 749 ? 4.009 -39.723 55.673 1.00 49.17 725 ASP A N 1
ATOM 5596 C CA . ASP A 1 749 ? 4.925 -38.732 56.214 1.00 45.08 725 ASP A CA 1
ATOM 5597 C C . ASP A 1 749 ? 4.864 -38.768 57.737 1.00 48.31 725 ASP A C 1
ATOM 5598 O O . ASP A 1 749 ? 4.362 -37.830 58.357 1.00 43.93 725 ASP A O 1
ATOM 5603 N N . GLN A 1 750 ? 5.368 -39.836 58.347 1.00 51.03 726 GLN A N 1
ATOM 5604 C CA . GLN A 1 750 ? 5.324 -39.927 59.783 1.00 43.91 726 GLN A CA 1
ATOM 5605 C C . GLN A 1 750 ? 6.504 -39.270 60.408 1.00 52.25 726 GLN A C 1
ATOM 5606 O O . GLN A 1 750 ? 7.371 -39.921 60.900 1.00 59.69 726 GLN A O 1
ATOM 5612 N N . THR A 1 751 ? 6.500 -37.978 60.415 1.00 46.40 727 THR A N 1
ATOM 5613 C CA . THR A 1 751 ? 7.540 -37.195 60.989 1.00 46.51 727 THR A CA 1
ATOM 5614 C C . THR A 1 751 ? 6.951 -36.137 61.876 1.00 44.80 727 THR A C 1
ATOM 5615 O O . THR A 1 751 ? 5.808 -35.847 61.787 1.00 43.06 727 THR A O 1
ATOM 5619 N N . ALA A 1 752 ? 7.748 -35.497 62.692 1.00 38.29 728 ALA A N 1
ATOM 5620 C CA . ALA A 1 752 ? 7.245 -34.432 63.515 1.00 40.23 728 ALA A CA 1
ATOM 5621 C C . ALA A 1 752 ? 6.666 -33.305 62.679 1.00 48.61 728 ALA A C 1
ATOM 5622 O O . ALA A 1 752 ? 5.687 -32.774 63.039 1.00 40.16 728 ALA A O 1
ATOM 5624 N N . THR A 1 753 ? 7.289 -32.958 61.572 1.00 41.14 729 THR A N 1
ATOM 5625 C CA . THR A 1 753 ? 6.748 -31.981 60.709 1.00 39.12 729 THR A CA 1
ATOM 5626 C C . THR A 1 753 ? 5.431 -32.433 60.144 1.00 43.56 729 THR A C 1
ATOM 5627 O O . THR A 1 753 ? 4.487 -31.702 60.151 1.00 35.60 729 THR A O 1
ATOM 5631 N N . GLY A 1 754 ? 5.352 -33.690 59.740 1.00 36.91 730 GLY A N 1
ATOM 5632 C CA . GLY A 1 754 ? 4.151 -34.267 59.203 1.00 37.71 730 GLY A CA 1
ATOM 5633 C C . GLY A 1 754 ? 3.025 -34.230 60.201 1.00 38.60 730 GLY A C 1
ATOM 5634 O O . GLY A 1 754 ? 1.948 -33.949 59.864 1.00 36.01 730 GLY A O 1
ATOM 5635 N N . ARG A 1 755 ? 3.325 -34.460 61.463 1.00 34.79 731 ARG A N 1
ATOM 5636 C CA . ARG A 1 755 ? 2.324 -34.399 62.508 1.00 38.36 731 ARG A CA 1
ATOM 5637 C C . ARG A 1 755 ? 1.744 -33.009 62.592 1.00 39.31 731 ARG A C 1
ATOM 5638 O O . ARG A 1 755 ? 0.580 -32.855 62.729 1.00 37.86 731 ARG A O 1
ATOM 5646 N N . ARG A 1 756 ? 2.590 -32.000 62.521 1.00 38.80 732 ARG A N 1
ATOM 5647 C CA . ARG A 1 756 ? 2.095 -30.606 62.597 1.00 34.42 732 ARG A CA 1
ATOM 5648 C C . ARG A 1 756 ? 1.254 -30.288 61.356 1.00 38.08 732 ARG A C 1
ATOM 5649 O O . ARG A 1 756 ? 0.198 -29.686 61.518 1.00 35.55 732 ARG A O 1
ATOM 5657 N N . ARG A 1 757 ? 1.719 -30.665 60.168 1.00 30.86 733 ARG A N 1
ATOM 5658 C CA . ARG A 1 757 ? 0.898 -30.336 59.004 1.00 32.66 733 ARG A CA 1
ATOM 5659 C C . ARG A 1 757 ? -0.419 -31.110 59.026 1.00 32.95 733 ARG A C 1
ATOM 5660 O O . ARG A 1 757 ? -1.457 -30.586 58.605 1.00 29.27 733 ARG A O 1
ATOM 5668 N N . ALA A 1 758 ? -0.408 -32.339 59.559 1.00 31.36 734 ALA A N 1
ATOM 5669 C CA . ALA A 1 758 ? -1.652 -33.091 59.704 1.00 30.41 734 ALA A CA 1
ATOM 5670 C C . ALA A 1 758 ? -2.579 -32.430 60.720 1.00 37.49 734 ALA A C 1
ATOM 5671 O O . ALA A 1 758 ? -3.806 -32.438 60.556 1.00 33.80 734 ALA A O 1
ATOM 5673 N N . GLU A 1 759 ? -2.052 -31.837 61.772 1.00 35.51 735 GLU A N 1
ATOM 5674 C CA . GLU A 1 759 ? -2.885 -31.116 62.721 1.00 39.08 735 GLU A CA 1
ATOM 5675 C C . GLU A 1 759 ? -3.503 -29.888 62.105 1.00 35.57 735 GLU A C 1
ATOM 5676 O O . GLU A 1 759 ? -4.609 -29.587 62.363 1.00 36.07 735 GLU A O 1
ATOM 5682 N N . ARG A 1 760 ? -2.751 -29.167 61.316 1.00 31.60 736 ARG A N 1
ATOM 5683 C CA . ARG A 1 760 ? -3.378 -28.040 60.633 1.00 39.01 736 ARG A CA 1
ATOM 5684 C C . ARG A 1 760 ? -4.526 -28.504 59.734 1.00 39.25 736 ARG A C 1
ATOM 5685 O O . ARG A 1 760 ? -5.598 -27.882 59.704 1.00 30.89 736 ARG A O 1
ATOM 5693 N N . ALA A 1 761 ? -4.325 -29.600 58.996 1.00 34.88 737 ALA A N 1
ATOM 5694 C CA . ALA A 1 761 ? -5.375 -30.089 58.107 1.00 31.07 737 ALA A CA 1
ATOM 5695 C C . ALA A 1 761 ? -6.626 -30.492 58.882 1.00 31.77 737 ALA A C 1
ATOM 5696 O O . ALA A 1 761 ? -7.750 -30.219 58.445 1.00 34.88 737 ALA A O 1
ATOM 5698 N N . ARG A 1 762 ? -6.461 -31.135 60.039 1.00 32.10 738 ARG A N 1
ATOM 5699 C CA . ARG A 1 762 ? -7.644 -31.510 60.814 1.00 34.62 738 ARG A CA 1
ATOM 5700 C C . ARG A 1 762 ? -8.405 -30.287 61.318 1.00 33.16 738 ARG A C 1
ATOM 5701 O O . ARG A 1 762 ? -9.638 -30.307 61.374 1.00 33.89 738 ARG A O 1
ATOM 5709 N N . SER A 1 763 ? -7.694 -29.214 61.666 1.00 34.78 739 SER A N 1
ATOM 5710 C CA . SER A 1 763 ? -8.350 -27.971 62.054 1.00 33.42 739 SER A CA 1
ATOM 5711 C C . SER A 1 763 ? -9.110 -27.343 60.897 1.00 35.21 739 SER A C 1
ATOM 5712 O O . SER A 1 763 ? -10.150 -26.707 61.113 1.00 34.76 739 SER A O 1
ATOM 5715 N N . LEU A 1 764 ? -8.600 -27.504 59.668 1.00 32.16 740 LEU A N 1
ATOM 5716 C CA . LEU A 1 764 ? -9.200 -26.888 58.492 1.00 32.38 740 LEU A CA 1
ATOM 5717 C C . LEU A 1 764 ? -10.500 -27.549 58.060 1.00 34.93 740 LEU A C 1
ATOM 5718 O O . LEU A 1 764 ? -11.209 -26.972 57.227 1.00 37.59 740 LEU A O 1
ATOM 5723 N N . ILE A 1 765 ? -10.816 -28.737 58.566 1.00 34.23 741 ILE A N 1
ATOM 5724 C CA . ILE A 1 765 ? -12.041 -29.433 58.172 1.00 36.44 741 ILE A CA 1
ATOM 5725 C C . ILE A 1 765 ? -13.235 -28.510 58.395 1.00 41.30 741 ILE A C 1
ATOM 5726 O O . ILE A 1 765 ? -13.459 -28.031 59.522 1.00 38.17 741 ILE A O 1
ATOM 5731 N N . PRO A 1 766 ? -14.009 -28.217 57.346 1.00 42.29 742 PRO A N 1
ATOM 5732 C CA . PRO A 1 766 ? -15.047 -27.172 57.406 1.00 35.81 742 PRO A CA 1
ATOM 5733 C C . PRO A 1 766 ? -16.371 -27.686 57.964 1.00 44.32 742 PRO A C 1
ATOM 5734 O O . PRO A 1 766 ? -17.403 -27.700 57.285 1.00 45.77 742 PRO A O 1
ATOM 5738 N N . THR A 1 767 ? -16.343 -28.133 59.219 1.00 39.27 743 THR A N 1
ATOM 5739 C CA . THR A 1 767 ? -17.542 -28.587 59.912 1.00 39.60 743 THR A CA 1
ATOM 5740 C C . THR A 1 767 ? -17.556 -28.024 61.335 1.00 42.43 743 THR A C 1
ATOM 5741 O O . THR A 1 767 ? -16.497 -27.771 61.913 1.00 44.57 743 THR A O 1
ATOM 5745 N N . PRO A 1 768 ? -18.745 -27.804 61.891 1.00 43.85 744 PRO A N 1
ATOM 5746 C CA . PRO A 1 768 ? -18.802 -27.306 63.280 1.00 45.92 744 PRO A CA 1
ATOM 5747 C C . PRO A 1 768 ? -18.189 -28.264 64.286 1.00 44.46 744 PRO A C 1
ATOM 5748 O O . PRO A 1 768 ? -17.718 -27.819 65.339 1.00 45.25 744 PRO A O 1
ATOM 5752 N N . GLU A 1 769 ? -18.253 -29.523 63.971 1.00 45.25 745 GLU A N 1
ATOM 5753 C CA . GLU A 1 769 ? -17.665 -30.503 64.785 1.00 41.68 745 GLU A CA 1
ATOM 5754 C C . GLU A 1 769 ? -16.149 -30.443 64.840 1.00 40.86 745 GLU A C 1
ATOM 5755 O O . GLU A 1 769 ? -15.628 -30.584 65.890 1.00 44.61 745 GLU A O 1
ATOM 5757 N N . ALA A 1 770 ? -15.457 -30.200 63.723 1.00 40.31 746 ALA A N 1
ATOM 5758 C CA . ALA A 1 770 ? -14.004 -30.116 63.650 1.00 44.52 746 ALA A CA 1
ATOM 5759 C C . ALA A 1 770 ? -13.504 -28.828 64.285 1.00 46.66 746 ALA A C 1
ATOM 5760 O O . ALA A 1 770 ? -12.475 -28.827 64.971 1.00 41.79 746 ALA A O 1
ATOM 5762 N N . LYS A 1 771 ? -14.225 -27.722 64.085 1.00 38.23 747 LYS A N 1
ATOM 5763 C CA . LYS A 1 771 ? -13.816 -26.467 64.715 1.00 39.32 747 LYS A CA 1
ATOM 5764 C C . LYS A 1 771 ? -13.990 -26.519 66.229 1.00 36.78 747 LYS A C 1
ATOM 5765 O O . LYS A 1 771 ? -13.181 -25.950 66.971 1.00 41.33 747 LYS A O 1
ATOM 5771 N N . GLU A 1 772 ? -15.034 -27.201 66.705 1.00 37.79 748 GLU A N 1
ATOM 5772 C CA . GLU A 1 772 ? -15.232 -27.331 68.148 1.00 39.59 748 GLU A CA 1
ATOM 5773 C C . GLU A 1 772 ? -14.120 -28.154 68.788 1.00 45.73 748 GLU A C 1
ATOM 5774 O O . GLU A 1 772 ? -13.617 -27.800 69.860 1.00 42.52 748 GLU A O 1
ATOM 5780 N N . LYS A 1 773 ? -13.727 -29.257 68.144 1.00 43.12 749 LYS A N 1
ATOM 5781 C CA . LYS A 1 773 ? -12.635 -30.083 68.652 1.00 43.18 749 LYS A CA 1
ATOM 5782 C C . LYS A 1 773 ? -11.319 -29.321 68.654 1.00 36.42 749 LYS A C 1
ATOM 5783 O O . LYS A 1 773 ? -10.574 -29.351 69.640 1.00 39.91 749 LYS A O 1
ATOM 5789 N N . ALA A 1 774 ? -11.010 -28.641 67.544 1.00 35.73 750 ALA A N 1
ATOM 5790 C CA . ALA A 1 774 ? -9.765 -27.886 67.459 1.00 36.32 750 ALA A CA 1
ATOM 5791 C C . ALA A 1 774 ? -9.724 -26.776 68.498 1.00 40.90 750 ALA A C 1
ATOM 5792 O O . ALA A 1 774 ? -8.685 -26.544 69.125 1.00 35.86 750 ALA A O 1
ATOM 5794 N N . TRP A 1 775 ? -10.849 -26.084 68.693 1.00 38.24 751 TRP A N 1
ATOM 5795 C CA . TRP A 1 775 ? -10.914 -25.036 69.707 1.00 41.20 751 TRP A CA 1
ATOM 5796 C C . TRP A 1 775 ? -10.636 -25.601 71.094 1.00 38.25 751 TRP A C 1
ATOM 5797 O O . TRP A 1 775 ? -9.798 -25.076 71.836 1.00 40.08 751 TRP A O 1
ATOM 5808 N N . GLN A 1 776 ? -11.324 -26.685 71.455 1.00 37.41 752 GLN A N 1
ATOM 5809 C CA . GLN A 1 776 ? -11.133 -27.287 72.771 1.00 41.38 752 GLN A CA 1
ATOM 5810 C C . GLN A 1 776 ? -9.683 -27.707 72.982 1.00 42.63 752 GLN A C 1
ATOM 5811 O O . GLN A 1 776 ? -9.094 -27.435 74.035 1.00 43.70 752 GLN A O 1
ATOM 5817 N N . ARG A 1 777 ? -9.084 -28.358 71.976 1.00 37.61 753 ARG A N 1
ATOM 5818 C CA . ARG A 1 777 ? -7.713 -28.838 72.111 1.00 45.42 753 ARG A CA 1
ATOM 5819 C C . ARG A 1 777 ? -6.723 -27.683 72.210 1.00 49.57 753 ARG A C 1
ATOM 5820 O O . ARG A 1 777 ? -5.768 -27.741 72.993 1.00 44.05 753 ARG A O 1
ATOM 5828 N N . ALA A 1 778 ? -6.940 -26.618 71.435 1.00 41.35 754 ALA A N 1
ATOM 5829 C CA . ALA A 1 778 ? -6.013 -25.491 71.452 1.00 33.32 754 ALA A CA 1
ATOM 5830 C C . ALA A 1 778 ? -6.138 -24.685 72.736 1.00 38.00 754 ALA A C 1
ATOM 5831 O O . ALA A 1 778 ? -5.136 -24.201 73.274 1.00 46.35 754 ALA A O 1
ATOM 5833 N N . VAL A 1 779 ? -7.358 -24.530 73.238 1.00 39.30 755 VAL A N 1
ATOM 5834 C CA . VAL A 1 779 ? -7.609 -23.655 74.376 1.00 39.76 755 VAL A CA 1
ATOM 5835 C C . VAL A 1 779 ? -7.383 -24.360 75.714 1.00 54.62 755 VAL A C 1
ATOM 5836 O O . VAL A 1 779 ? -6.956 -23.721 76.682 1.00 48.81 755 VAL A O 1
ATOM 5840 N N . HIS A 1 780 ? -7.625 -25.675 75.791 1.00 47.15 756 HIS A N 1
ATOM 5841 C CA . HIS A 1 780 ? -7.709 -26.348 77.081 1.00 44.73 756 HIS A CA 1
ATOM 5842 C C . HIS A 1 780 ? -6.755 -27.520 77.289 1.00 49.61 756 HIS A C 1
ATOM 5843 O O . HIS A 1 780 ? -6.593 -27.947 78.433 1.00 48.26 756 HIS A O 1
ATOM 5850 N N . ASP A 1 781 ? -6.116 -28.046 76.247 1.00 51.71 757 ASP A N 1
ATOM 5851 C CA . ASP A 1 781 ? -5.237 -29.210 76.387 1.00 51.40 757 ASP A CA 1
ATOM 5852 C C . ASP A 1 781 ? -3.801 -28.732 76.595 1.00 48.66 757 ASP A C 1
ATOM 5853 O O . ASP A 1 781 ? -3.125 -28.323 75.649 1.00 50.65 757 ASP A O 1
ATOM 5858 N N . ASP A 1 782 ? -3.319 -28.790 77.835 1.00 49.35 758 ASP A N 1
ATOM 5859 C CA . ASP A 1 782 ? -1.964 -28.346 78.136 1.00 57.32 758 ASP A CA 1
ATOM 5860 C C . ASP A 1 782 ? -0.921 -29.452 78.051 1.00 54.19 758 ASP A C 1
ATOM 5861 O O . ASP A 1 782 ? 0.278 -29.146 78.088 1.00 53.98 758 ASP A O 1
ATOM 5866 N N . GLN A 1 783 ? -1.354 -30.697 77.986 1.00 55.61 759 GLN A N 1
ATOM 5867 C CA . GLN A 1 783 ? -0.426 -31.821 77.801 1.00 53.73 759 GLN A CA 1
ATOM 5868 C C . GLN A 1 783 ? 0.159 -31.860 76.410 1.00 57.26 759 GLN A C 1
ATOM 5869 O O . GLN A 1 783 ? 1.218 -32.382 76.205 1.00 51.60 759 GLN A O 1
ATOM 5875 N N . LEU A 1 784 ? -0.612 -31.409 75.440 1.00 54.83 760 LEU A N 1
ATOM 5876 C CA . LEU A 1 784 ? -0.136 -31.409 74.064 1.00 50.06 760 LEU A CA 1
ATOM 5877 C C . LEU A 1 784 ? 1.145 -30.581 73.939 1.00 45.37 760 LEU A C 1
ATOM 5878 O O . LEU A 1 784 ? 1.310 -29.569 74.623 1.00 53.64 760 LEU A O 1
ATOM 5883 N N . PRO A 1 785 ? 2.066 -30.983 73.065 1.00 46.91 761 PRO A N 1
ATOM 5884 C CA . PRO A 1 785 ? 3.295 -30.198 72.885 1.00 47.00 761 PRO A CA 1
ATOM 5885 C C . PRO A 1 785 ? 3.018 -28.845 72.239 1.00 50.01 761 PRO A C 1
ATOM 5886 O O . PRO A 1 785 ? 1.970 -28.607 71.636 1.00 44.90 761 PRO A O 1
ATOM 5890 N N . ASN A 1 786 ? 3.990 -27.943 72.392 1.00 47.17 762 ASN A N 1
ATOM 5891 C CA . ASN A 1 786 ? 3.771 -26.542 72.043 1.00 55.21 762 ASN A CA 1
ATOM 5892 C C . ASN A 1 786 ? 3.498 -26.370 70.553 1.00 50.93 762 ASN A C 1
ATOM 5893 O O . ASN A 1 786 ? 2.499 -25.757 70.163 1.00 52.76 762 ASN A O 1
ATOM 5898 N N . ALA A 1 787 ? 4.378 -26.905 69.704 1.00 48.91 763 ALA A N 1
ATOM 5899 C CA . ALA A 1 787 ? 4.205 -26.761 68.263 1.00 49.76 763 ALA A CA 1
ATOM 5900 C C . ALA A 1 787 ? 2.959 -27.474 67.749 1.00 42.02 763 ALA A C 1
ATOM 5901 O O . ALA A 1 787 ? 2.461 -27.122 66.676 1.00 41.92 763 ALA A O 1
ATOM 5903 N N . ILE A 1 788 ? 2.445 -28.466 68.480 1.00 41.73 764 ILE A N 1
ATOM 5904 C CA . ILE A 1 788 ? 1.196 -29.098 68.065 1.00 44.96 764 ILE A CA 1
ATOM 5905 C C . ILE A 1 788 ? 0.014 -28.196 68.394 1.00 41.40 764 ILE A C 1
ATOM 5906 O O . ILE A 1 788 ? -0.944 -28.095 67.619 1.00 40.99 764 ILE A O 1
ATOM 5911 N N A SER A 1 789 ? 0.070 -27.517 69.538 0.61 42.21 765 SER A N 1
ATOM 5912 N N B SER A 1 789 ? 0.060 -27.487 69.519 0.39 42.28 765 SER A N 1
ATOM 5913 C CA A SER A 1 789 ? -0.921 -26.490 69.831 0.61 45.29 765 SER A CA 1
ATOM 5914 C CA B SER A 1 789 ? -0.981 -26.490 69.785 0.39 45.17 765 SER A CA 1
ATOM 5915 C C A SER A 1 789 ? -0.846 -25.355 68.812 0.61 40.11 765 SER A C 1
ATOM 5916 C C B SER A 1 789 ? -0.851 -25.383 68.743 0.39 40.22 765 SER A C 1
ATOM 5917 O O A SER A 1 789 ? -1.877 -24.881 68.320 0.61 41.39 765 SER A O 1
ATOM 5918 O O B SER A 1 789 ? -1.838 -24.959 68.200 0.39 41.38 765 SER A O 1
ATOM 5923 N N . ASP A 1 790 ? 0.372 -24.918 68.476 1.00 43.05 766 ASP A N 1
ATOM 5924 C CA . ASP A 1 790 ? 0.559 -23.927 67.417 1.00 41.15 766 ASP A CA 1
ATOM 5925 C C . ASP A 1 790 ? -0.086 -24.383 66.111 1.00 49.43 766 ASP A C 1
ATOM 5926 O O . ASP A 1 790 ? -0.786 -23.612 65.445 1.00 35.95 766 ASP A O 1
ATOM 5931 N N . ALA A 1 791 ? 0.137 -25.643 65.732 1.00 39.28 767 ALA A N 1
ATOM 5932 C CA . ALA A 1 791 ? -0.354 -26.134 64.447 1.00 42.25 767 ALA A CA 1
ATOM 5933 C C . ALA A 1 791 ? -1.871 -26.256 64.426 1.00 35.64 767 ALA A C 1
ATOM 5934 O O . ALA A 1 791 ? -2.493 -26.026 63.381 1.00 35.08 767 ALA A O 1
ATOM 5936 N N . ILE A 1 792 ? -2.472 -26.642 65.555 1.00 34.17 768 ILE A N 1
ATOM 5937 C CA . ILE A 1 792 ? -3.929 -26.681 65.668 1.00 37.68 768 ILE A CA 1
ATOM 5938 C C . ILE A 1 792 ? -4.515 -25.308 65.379 1.00 43.21 768 ILE A C 1
ATOM 5939 O O . ILE A 1 792 ? -5.482 -25.170 64.622 1.00 35.66 768 ILE A O 1
ATOM 5944 N N . ILE A 1 793 ? -3.951 -24.279 66.011 1.00 36.55 769 ILE A N 1
ATOM 5945 C CA . ILE A 1 793 ? -4.460 -22.923 65.853 1.00 39.55 769 ILE A CA 1
ATOM 5946 C C . ILE A 1 793 ? -4.289 -22.453 64.412 1.00 37.32 769 ILE A C 1
ATOM 5947 O O . ILE A 1 793 ? -5.180 -21.800 63.854 1.00 36.91 769 ILE A O 1
ATOM 5952 N N . SER A 1 794 ? -3.165 -22.815 63.779 1.00 38.99 770 SER A N 1
ATOM 5953 C CA . SER A 1 794 ? -2.850 -22.349 62.429 1.00 35.22 770 SER A CA 1
ATOM 5954 C C . SER A 1 794 ? -3.862 -22.817 61.391 1.00 37.38 770 SER A C 1
ATOM 5955 O O . SER A 1 794 ? -3.887 -22.279 60.280 1.00 44.80 770 SER A O 1
ATOM 5958 N N . GLY A 1 795 ? -4.688 -23.805 61.712 1.00 36.88 771 GLY A N 1
ATOM 5959 C CA . GLY A 1 795 ? -5.678 -24.258 60.761 1.00 36.30 771 GLY A CA 1
ATOM 5960 C C . GLY A 1 795 ? -7.081 -23.858 61.160 1.00 39.92 771 GLY A C 1
ATOM 5961 O O . GLY A 1 795 ? -8.054 -24.198 60.477 1.00 34.88 771 GLY A O 1
ATOM 5962 N N . PHE A 1 796 ? -7.208 -23.155 62.286 1.00 33.25 772 PHE A N 1
ATOM 5963 C CA . PHE A 1 796 ? -8.535 -22.746 62.726 1.00 32.51 772 PHE A CA 1
ATOM 5964 C C . PHE A 1 796 ? -9.182 -21.800 61.718 1.00 32.87 772 PHE A C 1
ATOM 5965 O O . PHE A 1 796 ? -10.338 -22.000 61.327 1.00 37.80 772 PHE A O 1
ATOM 5973 N N . GLN A 1 797 ? -8.441 -20.782 61.276 1.00 31.63 773 GLN A N 1
ATOM 5974 C CA . GLN A 1 797 ? -8.917 -19.789 60.313 1.00 39.04 773 GLN A CA 1
ATOM 5975 C C . GLN A 1 797 ? -8.734 -20.263 58.880 1.00 33.38 773 GLN A C 1
ATOM 5976 O O . GLN A 1 797 ? -7.762 -20.943 58.553 1.00 36.85 773 GLN A O 1
ATOM 5982 N N . HIS A 1 798 ? -9.663 -19.850 58.010 1.00 35.33 774 HIS A N 1
ATOM 5983 C CA . HIS A 1 798 ? -9.504 -19.981 56.561 1.00 33.42 774 HIS A CA 1
ATOM 5984 C C . HIS A 1 798 ? -10.426 -18.976 55.897 1.00 32.98 774 HIS A C 1
ATOM 5985 O O . HIS A 1 798 ? -11.554 -18.799 56.369 1.00 37.52 774 HIS A O 1
ATOM 5992 N N . PRO A 1 799 ? -10.003 -18.309 54.817 1.00 35.56 775 PRO A N 1
ATOM 5993 C CA . PRO A 1 799 ? -10.843 -17.251 54.230 1.00 35.89 775 PRO A CA 1
ATOM 5994 C C . PRO A 1 799 ? -12.172 -17.735 53.662 1.00 45.11 775 PRO A C 1
ATOM 5995 O O . PRO A 1 799 ? -13.080 -16.912 53.486 1.00 49.55 775 PRO A O 1
ATOM 5999 N N . GLY A 1 800 ? -12.328 -19.021 53.371 1.00 40.21 776 GLY A N 1
ATOM 6000 C CA . GLY A 1 800 ? -13.618 -19.481 52.904 1.00 40.50 776 GLY A CA 1
ATOM 6001 C C . GLY A 1 800 ? -14.551 -19.989 53.979 1.00 41.82 776 GLY A C 1
ATOM 6002 O O . GLY A 1 800 ? -15.634 -20.484 53.658 1.00 44.86 776 GLY A O 1
ATOM 6003 N N . GLN A 1 801 ? -14.174 -19.869 55.253 1.00 38.26 777 GLN A N 1
ATOM 6004 C CA . GLN A 1 801 ? -14.888 -20.507 56.356 1.00 41.95 777 GLN A CA 1
ATOM 6005 C C . GLN A 1 801 ? -15.374 -19.488 57.376 1.00 46.42 777 GLN A C 1
ATOM 6006 O O . GLN A 1 801 ? -15.585 -19.821 58.544 1.00 44.05 777 GLN A O 1
ATOM 6012 N N . ARG A 1 802 ? -15.622 -18.271 56.956 1.00 44.45 778 ARG A N 1
ATOM 6013 C CA . ARG A 1 802 ? -15.981 -17.207 57.868 1.00 43.41 778 ARG A CA 1
ATOM 6014 C C . ARG A 1 802 ? -17.234 -17.496 58.637 1.00 44.27 778 ARG A C 1
ATOM 6015 O O . ARG A 1 802 ? -17.352 -17.243 59.780 1.00 47.09 778 ARG A O 1
ATOM 6023 N N . GLU A 1 803 ? -18.175 -18.071 57.969 1.00 43.75 779 GLU A N 1
ATOM 6024 C CA . GLU A 1 803 ? -19.444 -18.349 58.635 1.00 53.09 779 GLU A CA 1
ATOM 6025 C C . GLU A 1 803 ? -19.295 -19.405 59.723 1.00 44.09 779 GLU A C 1
ATOM 6026 O O . GLU A 1 803 ? -19.960 -19.327 60.760 1.00 42.91 779 GLU A O 1
ATOM 6032 N N . LEU A 1 804 ? -18.435 -20.400 59.502 1.00 44.95 780 LEU A N 1
ATOM 6033 C CA . LEU A 1 804 ? -18.256 -21.457 60.491 1.00 48.54 780 LEU A CA 1
ATOM 6034 C C . LEU A 1 804 ? -17.720 -20.923 61.808 1.00 38.34 780 LEU A C 1
ATOM 6035 O O . LEU A 1 804 ? -17.918 -21.554 62.852 1.00 42.04 780 LEU A O 1
ATOM 6040 N N . LEU A 1 805 ? -17.019 -19.791 61.777 1.00 38.88 781 LEU A N 1
ATOM 6041 C CA . LEU A 1 805 ? -16.282 -19.283 62.927 1.00 42.88 781 LEU A CA 1
ATOM 6042 C C . LEU A 1 805 ? -16.998 -18.148 63.651 1.00 48.19 781 LEU A C 1
ATOM 6043 O O . LEU A 1 805 ? -16.453 -17.616 64.623 1.00 46.33 781 LEU A O 1
ATOM 6048 N N . ALA A 1 806 ? -18.207 -17.783 63.213 1.00 44.81 782 ALA A N 1
ATOM 6049 C CA . ALA A 1 806 ? -18.893 -16.623 63.776 1.00 45.26 782 ALA A CA 1
ATOM 6050 C C . ALA A 1 806 ? -19.098 -16.763 65.278 1.00 51.78 782 ALA A C 1
ATOM 6051 O O . ALA A 1 806 ? -18.906 -15.800 66.030 1.00 47.33 782 ALA A O 1
ATOM 6053 N N . SER A 1 807 ? -19.480 -17.954 65.736 1.00 42.12 783 SER A N 1
ATOM 6054 C CA . SER A 1 807 ? -19.783 -18.125 67.150 1.00 44.77 783 SER A CA 1
ATOM 6055 C C . SER A 1 807 ? -18.548 -18.040 68.040 1.00 45.30 783 SER A C 1
ATOM 6056 O O . SER A 1 807 ? -18.695 -17.967 69.265 1.00 48.39 783 SER A O 1
ATOM 6059 N N . TYR A 1 808 ? -17.348 -18.032 67.467 1.00 38.21 784 TYR A N 1
ATOM 6060 C CA . TYR A 1 808 ? -16.123 -18.004 68.254 1.00 42.72 784 TYR A CA 1
ATOM 6061 C C . TYR A 1 808 ? -15.592 -16.597 68.489 1.00 42.61 784 TYR A C 1
ATOM 6062 O O . TYR A 1 808 ? -14.532 -16.447 69.101 1.00 39.86 784 TYR A O 1
ATOM 6071 N N . VAL A 1 809 ? -16.294 -15.565 68.018 1.00 41.19 785 VAL A N 1
ATOM 6072 C CA . VAL A 1 809 ? -15.963 -14.209 68.443 1.00 38.31 785 VAL A CA 1
ATOM 6073 C C . VAL A 1 809 ? -16.242 -14.051 69.929 1.00 37.92 785 VAL A C 1
ATOM 6074 O O . VAL A 1 809 ? -15.426 -13.504 70.678 1.00 45.78 785 VAL A O 1
ATOM 6078 N N . ARG A 1 810 ? -17.420 -14.449 70.353 1.00 39.14 786 ARG A N 1
ATOM 6079 C CA . ARG A 1 810 ? -17.769 -14.417 71.760 1.00 40.07 786 ARG A CA 1
ATOM 6080 C C . ARG A 1 810 ? -17.012 -15.386 72.629 1.00 50.34 786 ARG A C 1
ATOM 6081 O O . ARG A 1 810 ? -16.648 -15.049 73.672 1.00 40.77 786 ARG A O 1
ATOM 6089 N N . ARG A 1 811 ? -16.760 -16.590 72.166 1.00 44.86 787 ARG A N 1
ATOM 6090 C CA . ARG A 1 811 ? -16.024 -17.579 72.943 1.00 45.55 787 ARG A CA 1
ATOM 6091 C C . ARG A 1 811 ? -14.574 -17.173 73.129 1.00 40.38 787 ARG A C 1
ATOM 6092 O O . ARG A 1 811 ? -13.961 -17.518 74.144 1.00 44.59 787 ARG A O 1
ATOM 6100 N N . TYR A 1 812 ? -14.010 -16.445 72.167 1.00 37.11 788 TYR A N 1
ATOM 6101 C CA . TYR A 1 812 ? -12.663 -15.915 72.331 1.00 36.23 788 TYR A CA 1
ATOM 6102 C C . TYR A 1 812 ? -12.577 -15.048 73.580 1.00 36.56 788 TYR A C 1
ATOM 6103 O O . TYR A 1 812 ? -11.833 -15.353 74.514 1.00 38.77 788 TYR A O 1
ATOM 6112 N N . PHE A 1 813 ? -13.374 -13.982 73.631 1.00 37.09 789 PHE A N 1
ATOM 6113 C CA . PHE A 1 813 ? -13.297 -13.046 74.746 1.00 41.12 789 PHE A CA 1
ATOM 6114 C C . PHE A 1 813 ? -13.778 -13.655 76.060 1.00 39.53 789 PHE A C 1
ATOM 6115 O O . PHE A 1 813 ? -13.362 -13.192 77.128 1.00 45.95 789 PHE A O 1
ATOM 6123 N N . ASP A 1 814 ? -14.617 -14.697 76.008 1.00 39.16 790 ASP A N 1
ATOM 6124 C CA . ASP A 1 814 ? -15.078 -15.346 77.231 1.00 39.62 790 ASP A CA 1
ATOM 6125 C C . ASP A 1 814 ? -14.012 -16.246 77.835 1.00 51.85 790 ASP A C 1
ATOM 6126 O O . ASP A 1 814 ? -13.992 -16.455 79.054 1.00 45.54 790 ASP A O 1
ATOM 6131 N N . GLU A 1 815 ? -13.130 -16.792 77.006 1.00 39.92 791 GLU A N 1
ATOM 6132 C CA . GLU A 1 815 ? -12.189 -17.807 77.441 1.00 45.60 791 GLU A CA 1
ATOM 6133 C C . GLU A 1 815 ? -10.750 -17.319 77.459 1.00 39.57 791 GLU A C 1
ATOM 6134 O O . GLU A 1 815 ? -9.860 -18.079 77.857 1.00 43.11 791 GLU A O 1
ATOM 6140 N N . ILE A 1 816 ? -10.484 -16.081 77.066 1.00 38.42 792 ILE A N 1
ATOM 6141 C CA . ILE A 1 816 ? -9.075 -15.608 76.979 1.00 35.70 792 ILE A CA 1
ATOM 6142 C C . ILE A 1 816 ? -8.475 -15.417 78.386 1.00 42.77 792 ILE A C 1
ATOM 6143 O O . ILE A 1 816 ? -7.326 -15.795 78.577 1.00 36.30 792 ILE A O 1
ATOM 6148 N N . ASP A 1 817 ? -9.234 -14.843 79.329 1.00 39.34 793 ASP A N 1
ATOM 6149 C CA . ASP A 1 817 ? -8.672 -14.641 80.665 1.00 36.88 793 ASP A CA 1
ATOM 6150 C C . ASP A 1 817 ? -8.281 -15.957 81.321 1.00 42.23 793 ASP A C 1
ATOM 6151 O O . ASP A 1 817 ? -7.239 -16.048 81.980 1.00 44.81 793 ASP A O 1
ATOM 6156 N N . GLU A 1 818 ? -9.107 -16.986 81.151 1.00 39.64 794 GLU A N 1
ATOM 6157 C CA . GLU A 1 818 ? -8.790 -18.296 81.700 1.00 44.07 794 GLU A CA 1
ATOM 6158 C C . GLU A 1 818 ? -7.507 -18.854 81.094 1.00 40.00 794 GLU A C 1
ATOM 6159 O O . GLU A 1 818 ? -6.666 -19.409 81.808 1.00 41.88 794 GLU A O 1
ATOM 6165 N N . VAL A 1 819 ? -7.333 -18.709 79.776 1.00 39.56 795 VAL A N 1
ATOM 6166 C CA . VAL A 1 819 ? -6.105 -19.173 79.132 1.00 39.58 795 VAL A CA 1
ATOM 6167 C C . VAL A 1 819 ? -4.900 -18.431 79.688 1.00 46.54 795 VAL A C 1
ATOM 6168 O O . VAL A 1 819 ? -3.848 -19.026 79.943 1.00 42.08 795 VAL A O 1
ATOM 6172 N N . TRP A 1 820 ? -5.034 -17.121 79.891 1.00 42.55 796 TRP A N 1
ATOM 6173 C CA . TRP A 1 820 ? -3.913 -16.338 80.394 1.00 39.83 796 TRP A CA 1
ATOM 6174 C C . TRP A 1 820 ? -3.573 -16.714 81.829 1.00 37.39 796 TRP A C 1
ATOM 6175 O O . TRP A 1 820 ? -2.395 -16.773 82.199 1.00 47.42 796 TRP A O 1
ATOM 6186 N N . HIS A 1 821 ? -4.592 -16.967 82.652 1.00 40.32 797 HIS A N 1
ATOM 6187 C CA . HIS A 1 821 ? -4.345 -17.359 84.034 1.00 40.40 797 HIS A CA 1
ATOM 6188 C C . HIS A 1 821 ? -3.731 -18.750 84.114 1.00 49.26 797 HIS A C 1
ATOM 6189 O O . HIS A 1 821 ? -2.799 -18.975 84.893 1.00 55.58 797 HIS A O 1
ATOM 6196 N N . ARG A 1 822 ? -4.230 -19.687 83.302 1.00 45.40 798 ARG A N 1
ATOM 6197 C CA . ARG A 1 822 ? -3.838 -21.091 83.423 1.00 48.70 798 ARG A CA 1
ATOM 6198 C C . ARG A 1 822 ? -2.429 -21.332 82.896 1.00 48.31 798 ARG A C 1
ATOM 6199 O O . ARG A 1 822 ? -1.623 -22.011 83.542 1.00 51.16 798 ARG A O 1
ATOM 6207 N N . ARG A 1 823 ? -2.118 -20.804 81.719 1.00 42.51 799 ARG A N 1
ATOM 6208 C CA . ARG A 1 823 ? -0.832 -21.042 81.085 1.00 47.71 799 ARG A CA 1
ATOM 6209 C C . ARG A 1 823 ? 0.129 -19.889 81.342 1.00 56.29 799 ARG A C 1
ATOM 6210 O O . ARG A 1 823 ? -0.273 -18.763 81.653 1.00 55.90 799 ARG A O 1
ATOM 6218 N N . SER A 1 824 ? 1.416 -20.195 81.202 1.00 57.65 800 SER A N 1
ATOM 6219 C CA . SER A 1 824 ? 2.446 -19.173 81.264 1.00 62.11 800 SER A CA 1
ATOM 6220 C C . SER A 1 824 ? 2.309 -18.217 80.083 1.00 64.13 800 SER A C 1
ATOM 6221 O O . SER A 1 824 ? 1.675 -18.525 79.071 1.00 62.92 800 SER A O 1
ATOM 6224 N N . SER A 1 825 ? 2.924 -17.037 80.220 1.00 67.11 801 SER A N 1
ATOM 6225 C CA . SER A 1 825 ? 2.779 -16.011 79.189 1.00 57.06 801 SER A CA 1
ATOM 6226 C C . SER A 1 825 ? 3.388 -16.450 77.861 1.00 61.40 801 SER A C 1
ATOM 6227 O O . SER A 1 825 ? 2.924 -16.026 76.796 1.00 57.73 801 SER A O 1
ATOM 6230 N N . GLU A 1 826 ? 4.414 -17.305 77.900 1.00 62.21 802 GLU A N 1
ATOM 6231 C CA . GLU A 1 826 ? 5.040 -17.761 76.663 1.00 63.54 802 GLU A CA 1
ATOM 6232 C C . GLU A 1 826 ? 4.111 -18.682 75.880 1.00 59.90 802 GLU A C 1
ATOM 6233 O O . GLU A 1 826 ? 4.085 -18.636 74.647 1.00 58.16 802 GLU A O 1
ATOM 6239 N N . ARG A 1 827 ? 3.339 -19.519 76.574 1.00 59.67 803 ARG A N 1
ATOM 6240 C CA . ARG A 1 827 ? 2.398 -20.418 75.918 1.00 58.50 803 ARG A CA 1
ATOM 6241 C C . ARG A 1 827 ? 1.042 -19.772 75.688 1.00 51.44 803 ARG A C 1
ATOM 6242 O O . ARG A 1 827 ? 0.343 -20.131 74.734 1.00 52.63 803 ARG A O 1
ATOM 6250 N N . ALA A 1 828 ? 0.655 -18.820 76.536 1.00 47.55 804 ALA A N 1
ATOM 6251 C CA . ALA A 1 828 ? -0.651 -18.192 76.376 1.00 50.95 804 ALA A CA 1
ATOM 6252 C C . ALA A 1 828 ? -0.668 -17.238 75.188 1.00 52.86 804 ALA A C 1
ATOM 6253 O O . ALA A 1 828 ? -1.682 -17.131 74.486 1.00 43.79 804 ALA A O 1
ATOM 6255 N N . GLN A 1 829 ? 0.442 -16.540 74.945 1.00 53.76 805 GLN A N 1
ATOM 6256 C CA . GLN A 1 829 ? 0.500 -15.517 73.911 1.00 47.41 805 GLN A CA 1
ATOM 6257 C C . GLN A 1 829 ? 0.138 -16.080 72.537 1.00 45.59 805 GLN A C 1
ATOM 6258 O O . GLN A 1 829 ? -0.748 -15.525 71.881 1.00 45.44 805 GLN A O 1
ATOM 6264 N N . PRO A 1 830 ? 0.755 -17.172 72.065 1.00 54.36 806 PRO A N 1
ATOM 6265 C CA . PRO A 1 830 ? 0.368 -17.686 70.739 1.00 50.82 806 PRO A CA 1
ATOM 6266 C C . PRO A 1 830 ? -1.080 -18.138 70.662 1.00 41.76 806 PRO A C 1
ATOM 6267 O O . PRO A 1 830 ? -1.679 -18.086 69.580 1.00 38.96 806 PRO A O 1
ATOM 6271 N N . THR A 1 831 ? -1.666 -18.586 71.772 1.00 40.81 807 THR A N 1
ATOM 6272 C CA . THR A 1 831 ? -3.089 -18.905 71.751 1.00 43.67 807 THR A CA 1
ATOM 6273 C C . THR A 1 831 ? -3.928 -17.639 71.619 1.00 44.95 807 THR A C 1
ATOM 6274 O O . THR A 1 831 ? -4.893 -17.604 70.846 1.00 39.14 807 THR A O 1
ATOM 6278 N N . VAL A 1 832 ? -3.551 -16.581 72.338 1.00 43.31 808 VAL A N 1
ATOM 6279 C CA . VAL A 1 832 ? -4.312 -15.334 72.315 1.00 36.88 808 VAL A CA 1
ATOM 6280 C C . VAL A 1 832 ? -4.205 -14.660 70.950 1.00 41.83 808 VAL A C 1
ATOM 6281 O O . VAL A 1 832 ? -5.206 -14.197 70.392 1.00 38.23 808 VAL A O 1
ATOM 6285 N N . ILE A 1 833 ? -2.993 -14.597 70.392 1.00 37.68 809 ILE A N 1
ATOM 6286 C CA . ILE A 1 833 ? -2.798 -13.958 69.090 1.00 41.60 809 ILE A CA 1
ATOM 6287 C C . ILE A 1 833 ? -3.453 -14.779 67.989 1.00 44.16 809 ILE A C 1
ATOM 6288 O O . ILE A 1 833 ? -4.191 -14.247 67.152 1.00 36.74 809 ILE A O 1
ATOM 6293 N N . GLY A 1 834 ? -3.193 -16.088 67.974 1.00 40.42 810 GLY A N 1
ATOM 6294 C CA . GLY A 1 834 ? -3.619 -16.909 66.857 1.00 43.23 810 GLY A CA 1
ATOM 6295 C C . GLY A 1 834 ? -5.117 -17.102 66.771 1.00 37.71 810 GLY A C 1
ATOM 6296 O O . GLY A 1 834 ? -5.655 -17.319 65.683 1.00 38.62 810 GLY A O 1
ATOM 6297 N N . LEU A 1 835 ? -5.814 -17.036 67.901 1.00 33.67 811 LEU A N 1
ATOM 6298 C CA . LEU A 1 835 ? -7.253 -17.243 67.911 1.00 31.78 811 LEU A CA 1
ATOM 6299 C C . LEU A 1 835 ? -8.049 -15.946 67.899 1.00 34.90 811 LEU A C 1
ATOM 6300 O O . LEU A 1 835 ? -9.279 -16.002 67.853 1.00 36.57 811 LEU A O 1
ATOM 6305 N N . PHE A 1 836 ? -7.397 -14.787 67.940 1.00 36.87 812 PHE A N 1
ATOM 6306 C CA . PHE A 1 836 ? -8.148 -13.540 67.880 1.00 41.54 812 PHE A CA 1
ATOM 6307 C C . PHE A 1 836 ? -8.984 -13.518 66.607 1.00 39.68 812 PHE A C 1
ATOM 6308 O O . PHE A 1 836 ? -8.488 -13.903 65.537 1.00 37.45 812 PHE A O 1
ATOM 6316 N N . PRO A 1 837 ? -10.239 -13.099 66.676 1.00 37.52 813 PRO A N 1
ATOM 6317 C CA . PRO A 1 837 ? -11.132 -13.213 65.514 1.00 42.53 813 PRO A CA 1
ATOM 6318 C C . PRO A 1 837 ? -10.898 -12.125 64.465 1.00 34.54 813 PRO A C 1
ATOM 6319 O O . PRO A 1 837 ? -11.802 -11.383 64.094 1.00 36.34 813 PRO A O 1
ATOM 6323 N N . SER A 1 838 ? -9.659 -12.042 63.964 1.00 34.93 814 SER A N 1
ATOM 6324 C CA . SER A 1 838 ? -9.353 -11.138 62.854 1.00 38.21 814 SER A CA 1
ATOM 6325 C C . SER A 1 838 ? -10.146 -11.494 61.602 1.00 47.77 814 SER A C 1
ATOM 6326 O O . SER A 1 838 ? -10.308 -10.653 60.709 1.00 40.25 814 SER A O 1
ATOM 6329 N N . TRP A 1 839 ? -10.764 -12.651 61.574 1.00 42.05 815 TRP A N 1
ATOM 6330 C CA . TRP A 1 839 ? -11.654 -13.058 60.511 1.00 40.54 815 TRP A CA 1
ATOM 6331 C C . TRP A 1 839 ? -12.998 -12.323 60.457 1.00 44.29 815 TRP A C 1
ATOM 6332 O O . TRP A 1 839 ? -13.653 -12.274 59.442 1.00 49.64 815 TRP A O 1
ATOM 6343 N N . ALA A 1 840 ? -13.475 -11.899 61.601 1.00 37.78 816 ALA A N 1
ATOM 6344 C CA . ALA A 1 840 ? -14.762 -11.278 61.687 1.00 37.94 816 ALA A CA 1
ATOM 6345 C C . ALA A 1 840 ? -14.677 -9.809 61.602 1.00 49.65 816 ALA A C 1
ATOM 6346 O O . ALA A 1 840 ? -14.682 -9.164 62.593 1.00 37.61 816 ALA A O 1
ATOM 6348 N N . VAL A 1 841 ? -14.682 -9.267 60.407 1.00 41.19 817 VAL A N 1
ATOM 6349 C CA . VAL A 1 841 ? -14.552 -7.859 60.304 1.00 38.05 817 VAL A CA 1
ATOM 6350 C C . VAL A 1 841 ? -15.921 -7.273 60.357 1.00 40.73 817 VAL A C 1
ATOM 6351 O O . VAL A 1 841 ? -16.602 -7.237 59.413 1.00 44.78 817 VAL A O 1
ATOM 6355 N N . ASP A 1 842 ? -16.288 -6.814 61.517 1.00 39.13 818 ASP A N 1
ATOM 6356 C CA . ASP A 1 842 ? -17.620 -6.262 61.719 1.00 40.42 818 ASP A CA 1
ATOM 6357 C C . ASP A 1 842 ? -17.593 -5.393 62.967 1.00 46.21 818 ASP A C 1
ATOM 6358 O O . ASP A 1 842 ? -16.763 -5.583 63.860 1.00 40.58 818 ASP A O 1
ATOM 6363 N N . GLU A 1 843 ? -18.508 -4.424 63.011 1.00 45.23 819 GLU A N 1
ATOM 6364 C CA . GLU A 1 843 ? -18.584 -3.557 64.181 1.00 46.89 819 GLU A CA 1
ATOM 6365 C C . GLU A 1 843 ? -19.041 -4.321 65.416 1.00 47.59 819 GLU A C 1
ATOM 6366 O O . GLU A 1 843 ? -18.674 -3.953 66.535 1.00 48.08 819 GLU A O 1
ATOM 6372 N N . ASP A 1 844 ? -19.829 -5.386 65.238 1.00 44.78 820 ASP A N 1
ATOM 6373 C CA . ASP A 1 844 ? -20.185 -6.230 66.375 1.00 49.89 820 ASP A CA 1
ATOM 6374 C C . ASP A 1 844 ? -18.941 -6.807 67.034 1.00 46.42 820 ASP A C 1
ATOM 6375 O O . ASP A 1 844 ? -18.877 -6.919 68.263 1.00 48.43 820 ASP A O 1
ATOM 6380 N N . THR A 1 845 ? -17.937 -7.169 66.232 1.00 42.52 821 THR A N 1
ATOM 6381 C CA . THR A 1 845 ? -16.684 -7.653 66.799 1.00 41.01 821 THR A CA 1
ATOM 6382 C C . THR A 1 845 ? -15.975 -6.553 67.577 1.00 51.15 821 THR A C 1
ATOM 6383 O O . THR A 1 845 ? -15.431 -6.799 68.659 1.00 40.66 821 THR A O 1
ATOM 6387 N N . VAL A 1 846 ? -15.977 -5.331 67.042 1.00 44.36 822 VAL A N 1
ATOM 6388 C CA . VAL A 1 846 ? -15.403 -4.203 67.771 1.00 42.90 822 VAL A CA 1
ATOM 6389 C C . VAL A 1 846 ? -16.160 -3.976 69.075 1.00 41.30 822 VAL A C 1
ATOM 6390 O O . VAL A 1 846 ? -15.559 -3.694 70.117 1.00 48.13 822 VAL A O 1
ATOM 6394 N N . ALA A 1 847 ? -17.487 -4.125 69.045 1.00 44.64 823 ALA A N 1
ATOM 6395 C CA . ALA A 1 847 ? -18.286 -3.918 70.249 1.00 45.44 823 ALA A CA 1
ATOM 6396 C C . ALA A 1 847 ? -17.981 -4.966 71.313 1.00 46.79 823 ALA A C 1
ATOM 6397 O O . ALA A 1 847 ? -17.938 -4.650 72.506 1.00 40.79 823 ALA A O 1
ATOM 6399 N N . VAL A 1 848 ? -17.775 -6.219 70.905 1.00 43.88 824 VAL A N 1
ATOM 6400 C CA . VAL A 1 848 ? -17.407 -7.250 71.871 1.00 51.00 824 VAL A CA 1
ATOM 6401 C C . VAL A 1 848 ? -16.004 -6.996 72.406 1.00 41.90 824 VAL A C 1
ATOM 6402 O O . VAL A 1 848 ? -15.743 -7.156 73.605 1.00 40.88 824 VAL A O 1
ATOM 6406 N N . ALA A 1 849 ? -15.082 -6.587 71.531 1.00 37.98 825 ALA A N 1
ATOM 6407 C CA . ALA A 1 849 ? -13.748 -6.214 71.986 1.00 47.84 825 ALA A CA 1
ATOM 6408 C C . ALA A 1 849 ? -13.804 -4.994 72.894 1.00 45.74 825 ALA A C 1
ATOM 6409 O O . ALA A 1 849 ? -13.086 -4.926 73.897 1.00 38.40 825 ALA A O 1
ATOM 6411 N N . ASP A 1 850 ? -14.654 -4.020 72.556 1.00 40.28 826 ASP A N 1
ATOM 6412 C CA . ASP A 1 850 ? -14.830 -2.850 73.409 1.00 41.23 826 ASP A CA 1
ATOM 6413 C C . ASP A 1 850 ? -15.384 -3.247 74.771 1.00 44.35 826 ASP A C 1
ATOM 6414 O O . ASP A 1 850 ? -14.897 -2.792 75.811 1.00 45.10 826 ASP A O 1
ATOM 6419 N N . ARG A 1 851 ? -16.414 -4.092 74.781 1.00 40.44 827 ARG A N 1
ATOM 6420 C CA . ARG A 1 851 ? -16.997 -4.529 76.043 1.00 41.35 827 ARG A CA 1
ATOM 6421 C C . ARG A 1 851 ? -15.985 -5.285 76.899 1.00 45.38 827 ARG A C 1
ATOM 6422 O O . ARG A 1 851 ? -15.982 -5.139 78.127 1.00 41.22 827 ARG A O 1
ATOM 6430 N N . TRP A 1 852 ? -15.111 -6.083 76.277 1.00 39.74 828 TRP A N 1
ATOM 6431 C CA . TRP A 1 852 ? -14.068 -6.783 77.028 1.00 42.15 828 TRP A CA 1
ATOM 6432 C C . TRP A 1 852 ? -13.056 -5.816 77.622 1.00 42.09 828 TRP A C 1
ATOM 6433 O O . TRP A 1 852 ? -12.545 -6.051 78.719 1.00 41.15 828 TRP A O 1
ATOM 6444 N N . LEU A 1 853 ? -12.726 -4.783 76.899 1.00 40.77 829 LEU A N 1
ATOM 6445 C CA . LEU A 1 853 ? -11.772 -3.807 77.341 1.00 38.20 829 LEU A CA 1
ATOM 6446 C C . LEU A 1 853 ? -12.230 -2.989 78.534 1.00 40.60 829 LEU A C 1
ATOM 6447 O O . LEU A 1 853 ? -11.433 -2.390 79.159 1.00 46.53 829 LEU A O 1
ATOM 6452 N N . GLU A 1 854 ? -13.522 -2.953 78.784 1.00 40.10 830 GLU A N 1
ATOM 6453 C CA . GLU A 1 854 ? -14.091 -2.257 79.900 1.00 41.09 830 GLU A CA 1
ATOM 6454 C C . GLU A 1 854 ? -13.808 -2.942 81.249 1.00 45.77 830 GLU A C 1
ATOM 6455 O O . GLU A 1 854 ? -13.959 -2.352 82.266 1.00 42.00 830 GLU A O 1
ATOM 6461 N N . GLY A 1 855 ? -13.357 -4.178 81.221 1.00 40.80 831 GLY A N 1
ATOM 6462 C CA . GLY A 1 855 ? -13.149 -5.022 82.378 1.00 43.63 831 GLY A CA 1
ATOM 6463 C C . GLY A 1 855 ? -11.745 -4.879 82.910 1.00 51.89 831 GLY A C 1
ATOM 6464 O O . GLY A 1 855 ? -10.940 -4.089 82.422 1.00 47.90 831 GLY A O 1
ATOM 6465 N N . GLU A 1 856 ? -11.464 -5.653 83.950 1.00 44.92 832 GLU A N 1
ATOM 6466 C CA . GLU A 1 856 ? -10.137 -5.752 84.538 1.00 44.68 832 GLU A CA 1
ATOM 6467 C C . GLU A 1 856 ? -9.535 -7.084 84.110 1.00 47.83 832 GLU A C 1
ATOM 6468 O O . GLU A 1 856 ? -10.187 -8.125 84.236 1.00 48.88 832 GLU A O 1
ATOM 6474 N N . HIS A 1 857 ? -8.449 -6.933 83.384 1.00 39.86 833 HIS A N 1
ATOM 6475 C CA . HIS A 1 857 ? -7.710 -7.966 82.748 1.00 39.76 833 HIS A CA 1
ATOM 6476 C C . HIS A 1 857 ? -6.220 -7.673 82.822 1.00 47.46 833 HIS A C 1
ATOM 6477 O O . HIS A 1 857 ? -5.828 -6.561 82.978 1.00 38.47 833 HIS A O 1
ATOM 6484 N N . ALA A 1 858 ? -5.383 -8.671 82.671 1.00 44.74 834 ALA A N 1
ATOM 6485 C CA . ALA A 1 858 ? -3.967 -8.427 82.746 1.00 42.13 834 ALA A CA 1
ATOM 6486 C C . ALA A 1 858 ? -3.473 -7.524 81.639 1.00 44.74 834 ALA A C 1
ATOM 6487 O O . ALA A 1 858 ? -3.863 -7.638 80.536 1.00 42.19 834 ALA A O 1
ATOM 6489 N N . PRO A 1 859 ? -2.538 -6.662 81.954 1.00 48.00 835 PRO A N 1
ATOM 6490 C CA . PRO A 1 859 ? -2.089 -5.668 80.991 1.00 43.91 835 PRO A CA 1
ATOM 6491 C C . PRO A 1 859 ? -1.541 -6.220 79.739 1.00 41.78 835 PRO A C 1
ATOM 6492 O O . PRO A 1 859 ? -1.924 -5.783 78.724 1.00 42.90 835 PRO A O 1
ATOM 6496 N N . ALA A 1 860 ? -0.706 -7.217 79.812 1.00 43.54 836 ALA A N 1
ATOM 6497 C CA . ALA A 1 860 ? -0.144 -7.771 78.602 1.00 37.86 836 ALA A CA 1
ATOM 6498 C C . ALA A 1 860 ? -1.237 -8.346 77.722 1.00 39.87 836 ALA A C 1
ATOM 6499 O O . ALA A 1 860 ? -1.151 -8.340 76.539 1.00 38.65 836 ALA A O 1
ATOM 6501 N N . LEU A 1 861 ? -2.272 -8.852 78.345 1.00 40.69 837 LEU A N 1
ATOM 6502 C CA . LEU A 1 861 ? -3.394 -9.423 77.610 1.00 35.05 837 LEU A CA 1
ATOM 6503 C C . LEU A 1 861 ? -4.248 -8.338 76.970 1.00 38.30 837 LEU A C 1
ATOM 6504 O O . LEU A 1 861 ? -4.736 -8.504 75.846 1.00 38.79 837 LEU A O 1
ATOM 6509 N N . ARG A 1 862 ? -4.458 -7.230 77.683 1.00 38.70 838 ARG A N 1
ATOM 6510 C CA . ARG A 1 862 ? -5.153 -6.087 77.101 1.00 37.45 838 ARG A CA 1
ATOM 6511 C C . ARG A 1 862 ? -4.411 -5.556 75.884 1.00 33.12 838 ARG A C 1
ATOM 6512 O O . ARG A 1 862 ? -5.034 -5.136 74.900 1.00 34.72 838 ARG A O 1
ATOM 6520 N N . ARG A 1 863 ? -3.078 -5.552 75.949 1.00 34.73 839 ARG A N 1
ATOM 6521 C CA . ARG A 1 863 ? -2.270 -5.123 74.818 1.00 34.85 839 ARG A CA 1
ATOM 6522 C C . ARG A 1 863 ? -2.583 -5.956 73.580 1.00 35.78 839 ARG A C 1
ATOM 6523 O O . ARG A 1 863 ? -2.795 -5.412 72.495 1.00 38.08 839 ARG A O 1
ATOM 6531 N N . LEU A 1 864 ? -2.620 -7.280 73.718 1.00 36.14 840 LEU A N 1
ATOM 6532 C CA . LEU A 1 864 ? -2.840 -8.138 72.557 1.00 41.98 840 LEU A CA 1
ATOM 6533 C C . LEU A 1 864 ? -4.256 -7.990 72.020 1.00 38.45 840 LEU A C 1
ATOM 6534 O O . LEU A 1 864 ? -4.469 -8.034 70.804 1.00 36.86 840 LEU A O 1
ATOM 6539 N N . VAL A 1 865 ? -5.235 -7.815 72.907 1.00 34.54 841 VAL A N 1
ATOM 6540 C CA . VAL A 1 865 ? -6.597 -7.568 72.452 1.00 39.98 841 VAL A CA 1
ATOM 6541 C C . VAL A 1 865 ? -6.684 -6.216 71.760 1.00 39.74 841 VAL A C 1
ATOM 6542 O O . VAL A 1 865 ? -7.390 -6.062 70.757 1.00 34.65 841 VAL A O 1
ATOM 6546 N N . SER A 1 866 ? -5.964 -5.219 72.279 1.00 38.53 842 SER A N 1
ATOM 6547 C CA . SER A 1 866 ? -5.933 -3.911 71.633 1.00 37.60 842 SER A CA 1
ATOM 6548 C C . SER A 1 866 ? -5.390 -4.020 70.215 1.00 35.87 842 SER A C 1
ATOM 6549 O O . SER A 1 866 ? -5.983 -3.489 69.271 1.00 36.83 842 SER A O 1
ATOM 6552 N N . GLU A 1 867 ? -4.265 -4.719 70.049 1.00 37.05 843 GLU A N 1
ATOM 6553 C CA . GLU A 1 867 ? -3.672 -4.877 68.722 1.00 35.07 843 GLU A CA 1
ATOM 6554 C C . GLU A 1 867 ? -4.646 -5.553 67.763 1.00 39.52 843 GLU A C 1
ATOM 6555 O O . GLU A 1 867 ? -4.861 -5.080 66.640 1.00 35.03 843 GLU A O 1
ATOM 6561 N N . GLY A 1 868 ? -5.273 -6.647 68.200 1.00 33.77 844 GLY A N 1
ATOM 6562 C CA . GLY A 1 868 ? -6.260 -7.300 67.359 1.00 32.95 844 GLY A CA 1
ATOM 6563 C C . GLY A 1 868 ? -7.440 -6.401 67.047 1.00 32.77 844 GLY A C 1
ATOM 6564 O O . GLY A 1 868 ? -7.948 -6.391 65.925 1.00 34.66 844 GLY A O 1
ATOM 6565 N N . ARG A 1 869 ? -7.898 -5.639 68.039 1.00 32.35 845 ARG A N 1
ATOM 6566 C CA . ARG A 1 869 ? -8.990 -4.704 67.797 1.00 35.33 845 ARG A CA 1
ATOM 6567 C C . ARG A 1 869 ? -8.617 -3.696 66.719 1.00 32.67 845 ARG A C 1
ATOM 6568 O O . ARG A 1 869 ? -9.430 -3.394 65.842 1.00 33.32 845 ARG A O 1
ATOM 6576 N N . ALA A 1 870 ? -7.388 -3.167 66.778 1.00 34.58 846 ALA A N 1
ATOM 6577 C CA . ALA A 1 870 ? -6.950 -2.149 65.823 1.00 33.32 846 ALA A CA 1
ATOM 6578 C C . ALA A 1 870 ? -6.973 -2.675 64.395 1.00 36.60 846 ALA A C 1
ATOM 6579 O O . ALA A 1 870 ? -7.316 -1.936 63.459 1.00 34.52 846 ALA A O 1
ATOM 6581 N N . GLY A 1 871 ? -6.592 -3.941 64.201 1.00 34.14 847 GLY A N 1
ATOM 6582 C CA . GLY A 1 871 ? -6.652 -4.507 62.863 1.00 37.35 847 GLY A CA 1
ATOM 6583 C C . GLY A 1 871 ? -8.061 -4.487 62.309 1.00 35.45 847 GLY A C 1
ATOM 6584 O O . GLY A 1 871 ? -8.280 -4.177 61.135 1.00 32.19 847 GLY A O 1
ATOM 6585 N N . ILE A 1 872 ? -9.046 -4.785 63.159 1.00 31.84 848 ILE A N 1
ATOM 6586 C CA . ILE A 1 872 ? -10.420 -4.830 62.680 1.00 32.58 848 ILE A CA 1
ATOM 6587 C C . ILE A 1 872 ? -10.925 -3.430 62.351 1.00 35.56 848 ILE A C 1
ATOM 6588 O O . ILE A 1 872 ? -11.552 -3.217 61.306 1.00 33.25 848 ILE A O 1
ATOM 6593 N N . VAL A 1 873 ? -10.625 -2.452 63.209 1.00 34.03 849 VAL A N 1
ATOM 6594 C CA . VAL A 1 873 ? -10.949 -1.057 62.901 1.00 34.01 849 VAL A CA 1
ATOM 6595 C C . VAL A 1 873 ? -10.394 -0.671 61.532 1.00 36.45 849 VAL A C 1
ATOM 6596 O O . VAL A 1 873 ? -11.087 -0.060 60.704 1.00 34.38 849 VAL A O 1
ATOM 6600 N N . ARG A 1 874 ? -9.136 -1.051 61.263 1.00 34.23 850 ARG A N 1
ATOM 6601 C CA . ARG A 1 874 ? -8.493 -0.638 60.018 1.00 37.33 850 ARG A CA 1
ATOM 6602 C C . ARG A 1 874 ? -9.147 -1.306 58.817 1.00 37.35 850 ARG A C 1
ATOM 6603 O O . ARG A 1 874 ? -9.311 -0.678 57.761 1.00 38.07 850 ARG A O 1
ATOM 6611 N N . ALA A 1 875 ? -9.549 -2.571 58.973 1.00 35.47 851 ALA A N 1
ATOM 6612 C CA . ALA A 1 875 ? -10.229 -3.277 57.896 1.00 38.55 851 ALA A CA 1
ATOM 6613 C C . ALA A 1 875 ? -11.584 -2.652 57.612 1.00 33.03 851 ALA A C 1
ATOM 6614 O O . ALA A 1 875 ? -12.000 -2.555 56.455 1.00 38.67 851 ALA A O 1
ATOM 6616 N N . LEU A 1 876 ? -12.271 -2.191 58.657 1.00 35.17 852 LEU A N 1
ATOM 6617 C CA . LEU A 1 876 ? -13.566 -1.550 58.459 1.00 38.65 852 LEU A CA 1
ATOM 6618 C C . LEU A 1 876 ? -13.418 -0.265 57.661 1.00 38.96 852 LEU A C 1
ATOM 6619 O O . LEU A 1 876 ? -14.222 0.010 56.766 1.00 36.77 852 LEU A O 1
ATOM 6624 N N . ALA A 1 877 ? -12.382 0.522 57.956 1.00 37.71 853 ALA A N 1
ATOM 6625 C CA . ALA A 1 877 ? -12.141 1.742 57.187 1.00 37.10 853 ALA A CA 1
ATOM 6626 C C . ALA A 1 877 ? -11.806 1.428 55.737 1.00 38.63 853 ALA A C 1
ATOM 6627 O O . ALA A 1 877 ? -12.195 2.169 54.825 1.00 38.85 853 ALA A O 1
ATOM 6629 N N . ALA A 1 878 ? -11.066 0.337 55.503 1.00 33.25 854 ALA A N 1
ATOM 6630 C CA . ALA A 1 878 ? -10.725 -0.032 54.136 1.00 34.36 854 ALA A CA 1
ATOM 6631 C C . ALA A 1 878 ? -11.954 -0.511 53.379 1.00 38.18 854 ALA A C 1
ATOM 6632 O O . ALA A 1 878 ? -12.147 -0.162 52.207 1.00 36.10 854 ALA A O 1
ATOM 6634 N N . ARG A 1 879 ? -12.794 -1.312 54.034 1.00 33.14 855 ARG A N 1
ATOM 6635 C CA . ARG A 1 879 ? -14.019 -1.790 53.406 1.00 36.69 855 ARG A CA 1
ATOM 6636 C C . ARG A 1 879 ? -14.938 -0.629 53.053 1.00 46.44 855 ARG A C 1
ATOM 6637 O O . ARG A 1 879 ? -15.590 -0.640 52.002 1.00 42.68 855 ARG A O 1
ATOM 6645 N N . GLU A 1 880 ? -15.014 0.373 53.938 1.00 39.24 856 GLU A N 1
ATOM 6646 C CA . GLU A 1 880 ? -15.770 1.589 53.648 1.00 44.29 856 GLU A CA 1
ATOM 6647 C C . GLU A 1 880 ? -15.240 2.270 52.392 1.00 48.71 856 GLU A C 1
ATOM 6648 O O . GLU A 1 880 ? -16.009 2.673 51.512 1.00 44.34 856 GLU A O 1
ATOM 6654 N N . PHE A 1 881 ? -13.917 2.397 52.289 1.00 40.81 857 PHE A N 1
ATOM 6655 C CA . PHE A 1 881 ? -13.326 3.030 51.118 1.00 40.20 857 PHE A CA 1
ATOM 6656 C C . PHE A 1 881 ? -13.528 2.195 49.859 1.00 47.20 857 PHE A C 1
ATOM 6657 O O . PHE A 1 881 ? -13.690 2.759 48.768 1.00 43.96 857 PHE A O 1
ATOM 6665 N N . ASP A 1 882 ? -13.544 0.860 49.981 1.00 39.32 858 ASP A N 1
ATOM 6666 C CA . ASP A 1 882 ? -13.608 0.022 48.783 1.00 42.72 858 ASP A CA 1
ATOM 6667 C C . ASP A 1 882 ? -14.955 0.148 48.077 1.00 48.25 858 ASP A C 1
ATOM 6668 O O . ASP A 1 882 ? -15.004 0.265 46.848 1.00 49.43 858 ASP A O 1
ATOM 6673 N N . ARG A 1 883 ? -16.059 0.130 48.823 1.00 48.29 859 ARG A N 1
ATOM 6674 C CA . ARG A 1 883 ? -17.361 0.234 48.176 1.00 54.59 859 ARG A CA 1
ATOM 6675 C C . ARG A 1 883 ? -17.690 1.659 47.753 1.00 59.30 859 ARG A C 1
ATOM 6676 O O . ARG A 1 883 ? -18.718 1.873 47.102 1.00 65.20 859 ARG A O 1
ATOM 6684 N N . SER A 1 884 ? -16.841 2.625 48.090 1.00 55.39 860 SER A N 1
ATOM 6685 C CA . SER A 1 884 ? -17.016 3.998 47.642 1.00 70.54 860 SER A CA 1
ATOM 6686 C C . SER A 1 884 ? -16.496 4.145 46.211 1.00 60.27 860 SER A C 1
ATOM 6687 O O . SER A 1 884 ? -16.989 4.963 45.439 1.00 65.39 860 SER A O 1
ATOM 6690 N N . PRO B 1 27 ? 27.050 -23.029 -11.903 1.00 73.92 3 PRO B N 1
ATOM 6691 C CA . PRO B 1 27 ? 25.709 -22.438 -11.835 1.00 60.29 3 PRO B CA 1
ATOM 6692 C C . PRO B 1 27 ? 25.737 -20.998 -12.314 1.00 56.42 3 PRO B C 1
ATOM 6693 O O . PRO B 1 27 ? 26.797 -20.352 -12.302 1.00 54.72 3 PRO B O 1
ATOM 6697 N N . PRO B 1 28 ? 24.604 -20.461 -12.755 1.00 56.83 4 PRO B N 1
ATOM 6698 C CA . PRO B 1 28 ? 24.617 -19.120 -13.346 1.00 56.54 4 PRO B CA 1
ATOM 6699 C C . PRO B 1 28 ? 24.930 -18.051 -12.311 1.00 57.99 4 PRO B C 1
ATOM 6700 O O . PRO B 1 28 ? 24.751 -18.231 -11.104 1.00 53.08 4 PRO B O 1
ATOM 6704 N N . ASN B 1 29 ? 25.433 -16.932 -12.820 1.00 53.51 5 ASN B N 1
ATOM 6705 C CA . ASN B 1 29 ? 25.713 -15.732 -12.045 1.00 53.38 5 ASN B CA 1
ATOM 6706 C C . ASN B 1 29 ? 24.662 -14.697 -12.437 1.00 59.20 5 ASN B C 1
ATOM 6707 O O . ASN B 1 29 ? 24.914 -13.800 -13.241 1.00 57.21 5 ASN B O 1
ATOM 6712 N N . LEU B 1 30 ? 23.467 -14.839 -11.869 1.00 48.75 6 LEU B N 1
ATOM 6713 C CA . LEU B 1 30 ? 22.363 -13.948 -12.203 1.00 52.81 6 LEU B CA 1
ATOM 6714 C C . LEU B 1 30 ? 22.702 -12.510 -11.823 1.00 39.93 6 LEU B C 1
ATOM 6715 O O . LEU B 1 30 ? 23.042 -12.227 -10.669 1.00 45.98 6 LEU B O 1
ATOM 6720 N N . THR B 1 31 ? 22.627 -11.611 -12.799 1.00 39.39 7 THR B N 1
ATOM 6721 C CA . THR B 1 31 ? 22.865 -10.195 -12.572 1.00 41.37 7 THR B CA 1
ATOM 6722 C C . THR B 1 31 ? 21.574 -9.507 -12.145 1.00 42.78 7 THR B C 1
ATOM 6723 O O . THR B 1 31 ? 20.466 -9.993 -12.392 1.00 37.20 7 THR B O 1
ATOM 6727 N N . ARG B 1 32 ? 21.737 -8.356 -11.491 1.00 40.82 8 ARG B N 1
ATOM 6728 C CA . ARG B 1 32 ? 20.588 -7.585 -11.024 1.00 44.02 8 ARG B CA 1
ATOM 6729 C C . ARG B 1 32 ? 19.668 -7.208 -12.180 1.00 43.74 8 ARG B C 1
ATOM 6730 O O . ARG B 1 32 ? 18.439 -7.214 -12.038 1.00 43.11 8 ARG B O 1
ATOM 6738 N N . GLU B 1 33 ? 20.245 -6.876 -13.338 1.00 46.48 9 GLU B N 1
ATOM 6739 C CA . GLU B 1 33 ? 19.420 -6.474 -14.472 1.00 46.37 9 GLU B CA 1
ATOM 6740 C C . GLU B 1 33 ? 18.668 -7.664 -15.055 1.00 40.56 9 GLU B C 1
ATOM 6741 O O . GLU B 1 33 ? 17.498 -7.534 -15.433 1.00 44.99 9 GLU B O 1
ATOM 6747 N N . GLN B 1 34 ? 19.313 -8.834 -15.125 1.00 42.19 10 GLN B N 1
ATOM 6748 C CA . GLN B 1 34 ? 18.610 -10.039 -15.571 1.00 42.21 10 GLN B CA 1
ATOM 6749 C C . GLN B 1 34 ? 17.459 -10.392 -14.631 1.00 41.84 10 GLN B C 1
ATOM 6750 O O . GLN B 1 34 ? 16.382 -10.804 -15.083 1.00 43.39 10 GLN B O 1
ATOM 6756 N N . ALA B 1 35 ? 17.669 -10.250 -13.315 1.00 40.37 11 ALA B N 1
ATOM 6757 C CA . ALA B 1 35 ? 16.579 -10.468 -12.367 1.00 41.76 11 ALA B CA 1
ATOM 6758 C C . ALA B 1 35 ? 15.463 -9.452 -12.574 1.00 43.36 11 ALA B C 1
ATOM 6759 O O . ALA B 1 35 ? 14.278 -9.806 -12.560 1.00 39.47 11 ALA B O 1
ATOM 6761 N N . GLU B 1 36 ? 15.829 -8.178 -12.780 1.00 42.09 12 GLU B N 1
ATOM 6762 C CA . GLU B 1 36 ? 14.829 -7.130 -12.985 1.00 45.70 12 GLU B CA 1
ATOM 6763 C C . GLU B 1 36 ? 14.047 -7.364 -14.266 1.00 46.26 12 GLU B C 1
ATOM 6764 O O . GLU B 1 36 ? 12.837 -7.114 -14.322 1.00 43.78 12 GLU B O 1
ATOM 6770 N N . GLN B 1 37 ? 14.732 -7.823 -15.314 1.00 41.47 13 GLN B N 1
ATOM 6771 C CA . GLN B 1 37 ? 14.053 -8.112 -16.570 1.00 43.68 13 GLN B CA 1
ATOM 6772 C C . GLN B 1 37 ? 13.080 -9.269 -16.392 1.00 52.52 13 GLN B C 1
ATOM 6773 O O . GLN B 1 37 ? 11.920 -9.196 -16.817 1.00 45.99 13 GLN B O 1
ATOM 6779 N N . ARG B 1 38 ? 13.524 -10.337 -15.722 1.00 43.39 14 ARG B N 1
ATOM 6780 C CA . ARG B 1 38 ? 12.652 -11.487 -15.531 1.00 42.21 14 ARG B CA 1
ATOM 6781 C C . ARG B 1 38 ? 11.462 -11.147 -14.643 1.00 43.33 14 ARG B C 1
ATOM 6782 O O . ARG B 1 38 ? 10.354 -11.651 -14.873 1.00 45.20 14 ARG B O 1
ATOM 6790 N N . ALA B 1 39 ? 11.660 -10.273 -13.647 1.00 42.45 15 ALA B N 1
ATOM 6791 C CA . ALA B 1 39 ? 10.574 -9.895 -12.744 1.00 48.51 15 ALA B CA 1
ATOM 6792 C C . ALA B 1 39 ? 9.550 -8.974 -13.411 1.00 49.62 15 ALA B C 1
ATOM 6793 O O . ALA B 1 39 ? 8.374 -8.981 -13.029 1.00 49.72 15 ALA B O 1
ATOM 6795 N N . ALA B 1 40 ? 9.965 -8.170 -14.393 1.00 45.46 16 ALA B N 1
ATOM 6796 C CA . ALA B 1 40 ? 8.989 -7.340 -15.100 1.00 48.66 16 ALA B CA 1
ATOM 6797 C C . ALA B 1 40 ? 8.116 -8.175 -16.027 1.00 51.72 16 ALA B C 1
ATOM 6798 O O . ALA B 1 40 ? 6.944 -7.845 -16.246 1.00 58.10 16 ALA B O 1
ATOM 6800 N N . LEU B 1 41 ? 8.669 -9.257 -16.566 1.00 50.38 17 LEU B N 1
ATOM 6801 C CA . LEU B 1 41 ? 7.970 -10.122 -17.506 1.00 49.66 17 LEU B CA 1
ATOM 6802 C C . LEU B 1 41 ? 7.107 -11.173 -16.819 1.00 52.15 17 LEU B C 1
ATOM 6803 O O . LEU B 1 41 ? 6.047 -11.540 -17.346 1.00 48.47 17 LEU B O 1
ATOM 6808 N N . LEU B 1 42 ? 7.517 -11.657 -15.649 1.00 54.47 18 LEU B N 1
ATOM 6809 C CA . LEU B 1 42 ? 6.925 -12.853 -15.079 1.00 49.21 18 LEU B CA 1
ATOM 6810 C C . LEU B 1 42 ? 6.245 -12.585 -13.743 1.00 45.65 18 LEU B C 1
ATOM 6811 O O . LEU B 1 42 ? 6.615 -11.676 -12.992 1.00 48.18 18 LEU B O 1
ATOM 6816 N N . GLU B 1 43 ? 5.230 -13.398 -13.475 1.00 49.51 19 GLU B N 1
ATOM 6817 C CA . GLU B 1 43 ? 4.572 -13.478 -12.180 1.00 50.86 19 GLU B CA 1
ATOM 6818 C C . GLU B 1 43 ? 4.299 -14.955 -11.957 1.00 50.32 19 GLU B C 1
ATOM 6819 O O . GLU B 1 43 ? 3.531 -15.553 -12.713 1.00 48.02 19 GLU B O 1
ATOM 6825 N N . VAL B 1 44 ? 4.933 -15.554 -10.948 1.00 47.09 20 VAL B N 1
ATOM 6826 C CA . VAL B 1 44 ? 4.783 -16.982 -10.702 1.00 46.54 20 VAL B CA 1
ATOM 6827 C C . VAL B 1 44 ? 3.677 -17.198 -9.683 1.00 49.59 20 VAL B C 1
ATOM 6828 O O . VAL B 1 44 ? 3.618 -16.516 -8.653 1.00 49.74 20 VAL B O 1
ATOM 6832 N N . GLN B 1 45 ? 2.794 -18.153 -9.968 1.00 51.18 21 GLN B N 1
ATOM 6833 C CA . GLN B 1 45 ? 1.717 -18.477 -9.042 1.00 49.24 21 GLN B CA 1
ATOM 6834 C C . GLN B 1 45 ? 2.103 -19.612 -8.105 1.00 45.67 21 GLN B C 1
ATOM 6835 O O . GLN B 1 45 ? 1.989 -19.477 -6.879 1.00 48.72 21 GLN B O 1
ATOM 6841 N N . SER B 1 46 ? 2.578 -20.727 -8.652 1.00 47.16 22 SER B N 1
ATOM 6842 C CA . SER B 1 46 ? 2.668 -21.929 -7.840 1.00 41.65 22 SER B CA 1
ATOM 6843 C C . SER B 1 46 ? 3.689 -22.911 -8.398 1.00 47.03 22 SER B C 1
ATOM 6844 O O . SER B 1 46 ? 3.842 -23.051 -9.619 1.00 48.23 22 SER B O 1
ATOM 6847 N N . TYR B 1 47 ? 4.385 -23.580 -7.482 1.00 42.06 23 TYR B N 1
ATOM 6848 C CA . TYR B 1 47 ? 5.253 -24.709 -7.785 1.00 40.81 23 TYR B CA 1
ATOM 6849 C C . TYR B 1 47 ? 4.651 -25.967 -7.177 1.00 46.89 23 TYR B C 1
ATOM 6850 O O . TYR B 1 47 ? 4.180 -25.936 -6.038 1.00 43.63 23 TYR B O 1
ATOM 6859 N N . ALA B 1 48 ? 4.668 -27.070 -7.925 1.00 42.90 24 ALA B N 1
ATOM 6860 C CA . ALA B 1 48 ? 4.339 -28.382 -7.368 1.00 43.99 24 ALA B CA 1
ATOM 6861 C C . ALA B 1 48 ? 5.524 -29.298 -7.624 1.00 49.38 24 ALA B C 1
ATOM 6862 O O . ALA B 1 48 ? 5.788 -29.684 -8.770 1.00 47.44 24 ALA B O 1
ATOM 6864 N N . ILE B 1 49 ? 6.235 -29.644 -6.557 1.00 40.57 25 ILE B N 1
ATOM 6865 C CA . ILE B 1 49 ? 7.518 -30.329 -6.632 1.00 42.48 25 ILE B CA 1
ATOM 6866 C C . ILE B 1 49 ? 7.328 -31.739 -6.101 1.00 45.32 25 ILE B C 1
ATOM 6867 O O . ILE B 1 49 ? 6.731 -31.926 -5.032 1.00 47.41 25 ILE B O 1
ATOM 6872 N N . GLU B 1 50 ? 7.848 -32.725 -6.836 1.00 44.65 26 GLU B N 1
ATOM 6873 C CA . GLU B 1 50 ? 7.830 -34.127 -6.428 1.00 46.47 26 GLU B CA 1
ATOM 6874 C C . GLU B 1 50 ? 9.256 -34.663 -6.415 1.00 48.53 26 GLU B C 1
ATOM 6875 O O . GLU B 1 50 ? 9.868 -34.852 -7.475 1.00 45.45 26 GLU B O 1
ATOM 6881 N N . LEU B 1 51 ? 9.779 -34.923 -5.219 1.00 45.41 27 LEU B N 1
ATOM 6882 C CA . LEU B 1 51 ? 11.104 -35.510 -5.052 1.00 46.78 27 LEU B CA 1
ATOM 6883 C C . LEU B 1 51 ? 10.975 -37.007 -4.801 1.00 51.33 27 LEU B C 1
ATOM 6884 O O . LEU B 1 51 ? 10.138 -37.437 -4.001 1.00 50.36 27 LEU B O 1
ATOM 6889 N N . ASP B 1 52 ? 11.798 -37.794 -5.488 1.00 51.16 28 ASP B N 1
ATOM 6890 C CA . ASP B 1 52 ? 11.952 -39.217 -5.207 1.00 50.23 28 ASP B CA 1
ATOM 6891 C C . ASP B 1 52 ? 13.333 -39.407 -4.597 1.00 43.41 28 ASP B C 1
ATOM 6892 O O . ASP B 1 52 ? 14.347 -39.379 -5.300 1.00 51.41 28 ASP B O 1
ATOM 6897 N N . LEU B 1 53 ? 13.387 -39.568 -3.279 1.00 43.66 29 LEU B N 1
ATOM 6898 C CA . LEU B 1 53 ? 14.672 -39.809 -2.582 1.00 39.96 29 LEU B CA 1
ATOM 6899 C C . LEU B 1 53 ? 14.687 -41.269 -2.140 1.00 56.76 29 LEU B C 1
ATOM 6900 O O . LEU B 1 53 ? 15.585 -41.622 -1.366 1.00 56.67 29 LEU B O 1
ATOM 6905 N N . SER B 1 54 ? 13.799 -42.096 -2.708 1.00 52.43 30 SER B N 1
ATOM 6906 C CA . SER B 1 54 ? 13.638 -43.502 -2.263 1.00 59.98 30 SER B CA 1
ATOM 6907 C C . SER B 1 54 ? 14.960 -44.228 -2.390 1.00 61.22 30 SER B C 1
ATOM 6908 O O . SER B 1 54 ? 15.264 -45.067 -1.552 1.00 76.76 30 SER B O 1
ATOM 6911 N N . ALA B 1 55 ? 15.691 -43.928 -3.435 1.00 61.31 31 ALA B N 1
ATOM 6912 C CA . ALA B 1 55 ? 17.020 -44.541 -3.553 1.00 71.31 31 ALA B CA 1
ATOM 6913 C C . ALA B 1 55 ? 17.795 -44.273 -2.262 1.00 80.71 31 ALA B C 1
ATOM 6914 O O . ALA B 1 55 ? 18.996 -43.966 -2.358 1.00 88.45 31 ALA B O 1
ATOM 6916 N N . VAL B 1 62 ? 24.302 -43.550 -4.522 1.00 66.53 38 VAL B N 1
ATOM 6917 C CA . VAL B 1 62 ? 23.994 -42.750 -5.748 1.00 73.44 38 VAL B CA 1
ATOM 6918 C C . VAL B 1 62 ? 23.862 -41.280 -5.362 1.00 66.56 38 VAL B C 1
ATOM 6919 O O . VAL B 1 62 ? 23.282 -41.014 -4.308 1.00 60.20 38 VAL B O 1
ATOM 6923 N N . GLU B 1 63 ? 24.337 -40.381 -6.222 1.00 65.07 39 GLU B N 1
ATOM 6924 C CA . GLU B 1 63 ? 24.344 -38.934 -5.919 1.00 64.58 39 GLU B CA 1
ATOM 6925 C C . GLU B 1 63 ? 23.148 -38.266 -6.552 1.00 56.60 39 GLU B C 1
ATOM 6926 O O . GLU B 1 63 ? 23.120 -37.059 -6.557 1.00 54.04 39 GLU B O 1
ATOM 6932 N N . THR B 1 64 ? 22.233 -39.041 -7.103 1.00 53.17 40 THR B N 1
ATOM 6933 C CA . THR B 1 64 ? 21.120 -38.411 -7.821 1.00 52.63 40 THR B CA 1
ATOM 6934 C C . THR B 1 64 ? 19.799 -38.723 -7.150 1.00 52.64 40 THR B C 1
ATOM 6935 O O . THR B 1 64 ? 19.721 -39.760 -6.507 1.00 51.20 40 THR B O 1
ATOM 6939 N N . PHE B 1 65 ? 18.837 -37.824 -7.285 1.00 45.33 41 PHE B N 1
ATOM 6940 C CA . PHE B 1 65 ? 17.478 -38.061 -6.820 1.00 47.72 41 PHE B CA 1
ATOM 6941 C C . PHE B 1 65 ? 16.531 -37.483 -7.860 1.00 47.88 41 PHE B C 1
ATOM 6942 O O . PHE B 1 65 ? 16.898 -36.585 -8.624 1.00 46.02 41 PHE B O 1
ATOM 6950 N N . GLY B 1 66 ? 15.299 -37.988 -7.873 1.00 46.71 42 GLY B N 1
ATOM 6951 C CA . GLY B 1 66 ? 14.336 -37.563 -8.870 1.00 45.41 42 GLY B CA 1
ATOM 6952 C C . GLY B 1 66 ? 13.673 -36.251 -8.494 1.00 50.13 42 GLY B C 1
ATOM 6953 O O . GLY B 1 66 ? 13.185 -36.090 -7.371 1.00 49.13 42 GLY B O 1
ATOM 6954 N N . SER B 1 67 ? 13.644 -35.308 -9.432 1.00 46.64 43 SER B N 1
ATOM 6955 C CA . SER B 1 67 ? 12.962 -34.040 -9.208 1.00 43.25 43 SER B CA 1
ATOM 6956 C C . SER B 1 67 ? 12.042 -33.725 -10.372 1.00 47.73 43 SER B C 1
ATOM 6957 O O . SER B 1 67 ? 12.506 -33.536 -11.503 1.00 45.59 43 SER B O 1
ATOM 6960 N N . THR B 1 68 ? 10.751 -33.624 -10.074 1.00 43.83 44 THR B N 1
ATOM 6961 C CA . THR B 1 68 ? 9.725 -33.195 -11.008 1.00 47.37 44 THR B CA 1
ATOM 6962 C C . THR B 1 68 ? 9.101 -31.913 -10.480 1.00 45.26 44 THR B C 1
ATOM 6963 O O . THR B 1 68 ? 8.693 -31.850 -9.315 1.00 48.75 44 THR B O 1
ATOM 6967 N N . THR B 1 69 ? 9.040 -30.893 -11.326 1.00 43.82 45 THR B N 1
ATOM 6968 C CA . THR B 1 69 ? 8.433 -29.613 -10.989 1.00 40.02 45 THR B CA 1
ATOM 6969 C C . THR B 1 69 ? 7.354 -29.261 -11.998 1.00 49.38 45 THR B C 1
ATOM 6970 O O . THR B 1 69 ? 7.560 -29.375 -13.215 1.00 50.82 45 THR B O 1
ATOM 6974 N N . THR B 1 70 ? 6.213 -28.811 -11.493 1.00 44.14 46 THR B N 1
ATOM 6975 C CA . THR B 1 70 ? 5.192 -28.167 -12.307 1.00 44.12 46 THR B CA 1
ATOM 6976 C C . THR B 1 70 ? 5.045 -26.724 -11.842 1.00 46.93 46 THR B C 1
ATOM 6977 O O . THR B 1 70 ? 4.704 -26.474 -10.678 1.00 46.96 46 THR B O 1
ATOM 6981 N N . VAL B 1 71 ? 5.320 -25.782 -12.744 1.00 45.67 47 VAL B N 1
ATOM 6982 C CA . VAL B 1 71 ? 5.285 -24.350 -12.467 1.00 44.36 47 VAL B CA 1
ATOM 6983 C C . VAL B 1 71 ? 4.155 -23.712 -13.267 1.00 53.09 47 VAL B C 1
ATOM 6984 O O . VAL B 1 71 ? 4.082 -23.882 -14.489 1.00 52.62 47 VAL B O 1
ATOM 6988 N N . ARG B 1 72 ? 3.308 -22.938 -12.596 1.00 45.33 48 ARG B N 1
ATOM 6989 C CA . ARG B 1 72 ? 2.311 -22.099 -13.260 1.00 51.48 48 ARG B CA 1
ATOM 6990 C C . ARG B 1 72 ? 2.693 -20.632 -13.094 1.00 53.15 48 ARG B C 1
ATOM 6991 O O . ARG B 1 72 ? 2.796 -20.140 -11.962 1.00 49.55 48 ARG B O 1
ATOM 6999 N N . PHE B 1 73 ? 2.881 -19.929 -14.215 1.00 51.14 49 PHE B N 1
ATOM 7000 C CA . PHE B 1 73 ? 3.340 -18.542 -14.184 1.00 50.72 49 PHE B CA 1
ATOM 7001 C C . PHE B 1 73 ? 2.734 -17.763 -15.344 1.00 50.46 49 PHE B C 1
ATOM 7002 O O . PHE B 1 73 ? 2.352 -18.329 -16.371 1.00 55.07 49 PHE B O 1
ATOM 7010 N N . ARG B 1 74 ? 2.670 -16.450 -15.171 1.00 54.19 50 ARG B N 1
ATOM 7011 C CA . ARG B 1 74 ? 2.049 -15.549 -16.130 1.00 52.13 50 ARG B CA 1
ATOM 7012 C C . ARG B 1 74 ? 3.102 -14.670 -16.789 1.00 55.39 50 ARG B C 1
ATOM 7013 O O . ARG B 1 74 ? 4.066 -14.244 -16.148 1.00 49.79 50 ARG B O 1
ATOM 7021 N N . SER B 1 75 ? 2.919 -14.409 -18.078 1.00 57.55 51 SER B N 1
ATOM 7022 C CA . SER B 1 75 ? 3.776 -13.496 -18.815 1.00 54.06 51 SER B CA 1
ATOM 7023 C C . SER B 1 75 ? 2.988 -12.242 -19.156 1.00 62.75 51 SER B C 1
ATOM 7024 O O . SER B 1 75 ? 1.813 -12.317 -19.532 1.00 61.18 51 SER B O 1
ATOM 7027 N N . ALA B 1 76 ? 3.627 -11.085 -18.992 1.00 51.16 52 ALA B N 1
ATOM 7028 C CA . ALA B 1 76 ? 2.978 -9.829 -19.336 1.00 55.03 52 ALA B CA 1
ATOM 7029 C C . ALA B 1 76 ? 3.071 -9.527 -20.823 1.00 62.54 52 ALA B C 1
ATOM 7030 O O . ALA B 1 76 ? 2.411 -8.595 -21.295 1.00 58.38 52 ALA B O 1
ATOM 7032 N N . THR B 1 77 ? 3.862 -10.301 -21.558 1.00 52.75 53 THR B N 1
ATOM 7033 C CA . THR B 1 77 ? 4.046 -10.126 -22.996 1.00 57.70 53 THR B CA 1
ATOM 7034 C C . THR B 1 77 ? 3.931 -11.492 -23.656 1.00 63.08 53 THR B C 1
ATOM 7035 O O . THR B 1 77 ? 4.911 -12.259 -23.681 1.00 65.70 53 THR B O 1
ATOM 7039 N N . PRO B 1 78 ? 2.755 -11.847 -24.171 1.00 65.72 54 PRO B N 1
ATOM 7040 C CA . PRO B 1 78 ? 2.625 -13.122 -24.887 1.00 68.65 54 PRO B CA 1
ATOM 7041 C C . PRO B 1 78 ? 3.549 -13.170 -26.095 1.00 69.68 54 PRO B C 1
ATOM 7042 O O . PRO B 1 78 ? 3.745 -12.175 -26.796 1.00 67.71 54 PRO B O 1
ATOM 7046 N N . GLY B 1 79 ? 4.134 -14.341 -26.323 1.00 67.98 55 GLY B N 1
ATOM 7047 C CA . GLY B 1 79 ? 5.126 -14.502 -27.360 1.00 63.49 55 GLY B CA 1
ATOM 7048 C C . GLY B 1 79 ? 6.528 -14.101 -26.965 1.00 64.19 55 GLY B C 1
ATOM 7049 O O . GLY B 1 79 ? 7.448 -14.238 -27.783 1.00 56.20 55 GLY B O 1
ATOM 7050 N N . ALA B 1 80 ? 6.729 -13.607 -25.745 1.00 61.61 56 ALA B N 1
ATOM 7051 C CA . ALA B 1 80 ? 8.079 -13.294 -25.320 1.00 59.55 56 ALA B CA 1
ATOM 7052 C C . ALA B 1 80 ? 8.838 -14.576 -24.986 1.00 59.24 56 ALA B C 1
ATOM 7053 O O . ALA B 1 80 ? 8.284 -15.680 -24.963 1.00 55.64 56 ALA B O 1
ATOM 7055 N N . GLU B 1 81 ? 10.107 -14.424 -24.725 1.00 53.26 57 GLU B N 1
ATOM 7056 C CA . GLU B 1 81 ? 10.949 -15.529 -24.367 1.00 54.44 57 GLU B CA 1
ATOM 7057 C C . GLU B 1 81 ? 11.553 -15.282 -22.982 1.00 56.17 57 GLU B C 1
ATOM 7058 O O . GLU B 1 81 ? 11.845 -14.184 -22.653 1.00 53.25 57 GLU B O 1
ATOM 7064 N N . SER B 1 82 ? 11.737 -16.329 -22.202 1.00 55.48 58 SER B N 1
ATOM 7065 C CA . SER B 1 82 ? 12.385 -16.200 -20.918 1.00 47.78 58 SER B CA 1
ATOM 7066 C C . SER B 1 82 ? 13.105 -17.485 -20.607 1.00 54.37 58 SER B C 1
ATOM 7067 O O . SER B 1 82 ? 13.277 -18.324 -21.447 1.00 52.94 58 SER B O 1
ATOM 7070 N N . TRP B 1 83 ? 13.588 -17.609 -19.399 1.00 45.12 59 TRP B N 1
ATOM 7071 C CA . TRP B 1 83 ? 14.316 -18.815 -19.044 1.00 41.96 59 TRP B CA 1
ATOM 7072 C C . TRP B 1 83 ? 14.075 -19.128 -17.571 1.00 42.82 59 TRP B C 1
ATOM 7073 O O . TRP B 1 83 ? 13.778 -18.236 -16.769 1.00 42.39 59 TRP B O 1
ATOM 7084 N N . ILE B 1 84 ? 14.200 -20.402 -17.236 1.00 41.89 60 ILE B N 1
ATOM 7085 C CA . ILE B 1 84 ? 14.017 -20.874 -15.870 1.00 40.17 60 ILE B CA 1
ATOM 7086 C C . ILE B 1 84 ? 15.286 -21.609 -15.457 1.00 48.19 60 ILE B C 1
ATOM 7087 O O . ILE B 1 84 ? 16.055 -22.075 -16.305 1.00 42.68 60 ILE B O 1
ATOM 7092 N N . ASP B 1 85 ? 15.562 -21.659 -14.159 1.00 43.81 61 ASP B N 1
ATOM 7093 C CA . ASP B 1 85 ? 16.768 -22.241 -13.664 1.00 36.95 61 ASP B CA 1
ATOM 7094 C C . ASP B 1 85 ? 16.694 -23.659 -13.129 1.00 40.54 61 ASP B C 1
ATOM 7095 O O . ASP B 1 85 ? 15.758 -24.019 -12.546 1.00 42.09 61 ASP B O 1
ATOM 7100 N N . LEU B 1 86 ? 17.697 -24.451 -13.407 1.00 43.13 62 LEU B N 1
ATOM 7101 C CA . LEU B 1 86 ? 17.821 -25.799 -12.921 1.00 43.03 62 LEU B CA 1
ATOM 7102 C C . LEU B 1 86 ? 19.226 -26.276 -13.006 1.00 46.59 62 LEU B C 1
ATOM 7103 O O . LEU B 1 86 ? 19.820 -26.177 -14.039 1.00 45.71 62 LEU B O 1
ATOM 7108 N N . VAL B 1 87 ? 19.760 -26.812 -11.934 1.00 39.48 63 VAL B N 1
ATOM 7109 C CA . VAL B 1 87 ? 21.072 -27.350 -11.963 1.00 43.28 63 VAL B CA 1
ATOM 7110 C C . VAL B 1 87 ? 20.833 -28.812 -11.700 1.00 50.41 63 VAL B C 1
ATOM 7111 O O . VAL B 1 87 ? 20.477 -29.169 -10.616 1.00 43.30 63 VAL B O 1
ATOM 7115 N N . ALA B 1 88 ? 21.150 -29.644 -12.690 1.00 40.88 64 ALA B N 1
ATOM 7116 C CA . ALA B 1 88 ? 20.820 -31.061 -12.637 1.00 51.80 64 ALA B CA 1
ATOM 7117 C C . ALA B 1 88 ? 21.784 -31.847 -13.511 1.00 50.40 64 ALA B C 1
ATOM 7118 O O . ALA B 1 88 ? 22.310 -31.338 -14.504 1.00 56.07 64 ALA B O 1
ATOM 7120 N N . ALA B 1 89 ? 21.998 -33.109 -13.132 1.00 51.92 65 ALA B N 1
ATOM 7121 C CA . ALA B 1 89 ? 22.823 -33.999 -13.943 1.00 55.87 65 ALA B CA 1
ATOM 7122 C C . ALA B 1 89 ? 22.183 -34.268 -15.303 1.00 58.54 65 ALA B C 1
ATOM 7123 O O . ALA B 1 89 ? 22.843 -34.155 -16.343 1.00 65.19 65 ALA B O 1
ATOM 7125 N N . ARG B 1 90 ? 20.890 -34.606 -15.314 1.00 55.29 66 ARG B N 1
ATOM 7126 C CA . ARG B 1 90 ? 20.138 -34.885 -16.531 1.00 59.52 66 ARG B CA 1
ATOM 7127 C C . ARG B 1 90 ? 18.788 -34.185 -16.465 1.00 55.63 66 ARG B C 1
ATOM 7128 O O . ARG B 1 90 ? 18.130 -34.194 -15.423 1.00 53.88 66 ARG B O 1
ATOM 7136 N N . VAL B 1 91 ? 18.371 -33.575 -17.570 1.00 48.15 67 VAL B N 1
ATOM 7137 C CA . VAL B 1 91 ? 16.986 -33.149 -17.746 1.00 52.03 67 VAL B CA 1
ATOM 7138 C C . VAL B 1 91 ? 16.330 -34.169 -18.669 1.00 52.25 67 VAL B C 1
ATOM 7139 O O . VAL B 1 91 ? 16.578 -34.178 -19.879 1.00 55.15 67 VAL B O 1
ATOM 7143 N N . ARG B 1 92 ? 15.495 -35.037 -18.094 1.00 54.83 68 ARG B N 1
ATOM 7144 C CA . ARG B 1 92 ? 14.781 -36.033 -18.887 1.00 55.89 68 ARG B CA 1
ATOM 7145 C C . ARG B 1 92 ? 13.751 -35.383 -19.807 1.00 56.50 68 ARG B C 1
ATOM 7146 O O . ARG B 1 92 ? 13.673 -35.712 -20.995 1.00 53.79 68 ARG B O 1
ATOM 7154 N N . SER B 1 93 ? 12.954 -34.457 -19.287 1.00 57.32 69 SER B N 1
ATOM 7155 C CA . SER B 1 93 ? 11.828 -33.933 -20.049 1.00 56.63 69 SER B CA 1
ATOM 7156 C C . SER B 1 93 ? 11.437 -32.553 -19.542 1.00 63.90 69 SER B C 1
ATOM 7157 O O . SER B 1 93 ? 11.339 -32.347 -18.327 1.00 61.11 69 SER B O 1
ATOM 7160 N N . ALA B 1 94 ? 11.204 -31.623 -20.475 1.00 52.53 70 ALA B N 1
ATOM 7161 C CA . ALA B 1 94 ? 10.643 -30.304 -20.183 1.00 60.18 70 ALA B CA 1
ATOM 7162 C C . ALA B 1 94 ? 9.508 -30.035 -21.157 1.00 59.79 70 ALA B C 1
ATOM 7163 O O . ALA B 1 94 ? 9.726 -30.020 -22.372 1.00 62.59 70 ALA B O 1
ATOM 7165 N N . VAL B 1 95 ? 8.307 -29.795 -20.637 1.00 59.50 71 VAL B N 1
ATOM 7166 C CA . VAL B 1 95 ? 7.119 -29.627 -21.471 1.00 59.59 71 VAL B CA 1
ATOM 7167 C C . VAL B 1 95 ? 6.450 -28.308 -21.105 1.00 57.02 71 VAL B C 1
ATOM 7168 O O . VAL B 1 95 ? 5.874 -28.182 -20.017 1.00 58.05 71 VAL B O 1
ATOM 7172 N N . LEU B 1 96 ? 6.511 -27.329 -22.009 1.00 52.07 72 LEU B N 1
ATOM 7173 C CA . LEU B 1 96 ? 5.913 -26.019 -21.780 1.00 54.59 72 LEU B CA 1
ATOM 7174 C C . LEU B 1 96 ? 4.617 -25.889 -22.568 1.00 62.69 72 LEU B C 1
ATOM 7175 O O . LEU B 1 96 ? 4.634 -25.882 -23.807 1.00 63.11 72 LEU B O 1
ATOM 7180 N N . ASN B 1 97 ? 3.502 -25.767 -21.847 1.00 59.68 73 ASN B N 1
ATOM 7181 C CA . ASN B 1 97 ? 2.175 -25.631 -22.452 1.00 67.18 73 ASN B CA 1
ATOM 7182 C C . ASN B 1 97 ? 1.896 -26.777 -23.429 1.00 66.70 73 ASN B C 1
ATOM 7183 O O . ASN B 1 97 ? 1.404 -26.574 -24.543 1.00 65.32 73 ASN B O 1
ATOM 7188 N N . GLY B 1 98 ? 2.221 -27.999 -23.008 1.00 64.06 74 GLY B N 1
ATOM 7189 C CA . GLY B 1 98 ? 2.040 -29.173 -23.835 1.00 61.53 74 GLY B CA 1
ATOM 7190 C C . GLY B 1 98 ? 3.117 -29.407 -24.874 1.00 68.93 74 GLY B C 1
ATOM 7191 O O . GLY B 1 98 ? 3.234 -30.532 -25.377 1.00 71.17 74 GLY B O 1
ATOM 7192 N N . VAL B 1 99 ? 3.911 -28.386 -25.213 1.00 62.71 75 VAL B N 1
ATOM 7193 C CA . VAL B 1 99 ? 4.971 -28.513 -26.208 1.00 63.75 75 VAL B CA 1
ATOM 7194 C C . VAL B 1 99 ? 6.216 -29.080 -25.542 1.00 67.33 75 VAL B C 1
ATOM 7195 O O . VAL B 1 99 ? 6.722 -28.505 -24.572 1.00 57.17 75 VAL B O 1
ATOM 7199 N N . GLU B 1 100 ? 6.768 -30.099 -26.126 1.00 59.06 76 GLU B N 1
ATOM 7200 C CA . GLU B 1 100 ? 7.961 -30.633 -25.639 1.00 67.10 76 GLU B CA 1
ATOM 7201 C C . GLU B 1 100 ? 9.083 -29.683 -26.051 1.00 69.57 76 GLU B C 1
ATOM 7202 O O . GLU B 1 100 ? 9.148 -29.269 -27.176 1.00 58.20 76 GLU B O 1
ATOM 7208 N N . LEU B 1 101 ? 9.968 -29.330 -25.132 1.00 65.63 77 LEU B N 1
ATOM 7209 C CA . LEU B 1 101 ? 11.068 -28.434 -25.455 1.00 58.65 77 LEU B CA 1
ATOM 7210 C C . LEU B 1 101 ? 12.336 -29.249 -25.690 1.00 61.58 77 LEU B C 1
ATOM 7211 O O . LEU B 1 101 ? 12.460 -30.380 -25.214 1.00 62.94 77 LEU B O 1
ATOM 7216 N N . ASP B 1 102 ? 13.272 -28.682 -26.452 1.00 58.65 78 ASP B N 1
ATOM 7217 C CA . ASP B 1 102 ? 14.502 -29.393 -26.803 1.00 71.56 78 ASP B CA 1
ATOM 7218 C C . ASP B 1 102 ? 15.523 -29.161 -25.693 1.00 64.64 78 ASP B C 1
ATOM 7219 O O . ASP B 1 102 ? 16.060 -28.056 -25.554 1.00 72.53 78 ASP B O 1
ATOM 7224 N N . VAL B 1 103 ? 15.784 -30.200 -24.902 1.00 68.09 79 VAL B N 1
ATOM 7225 C CA . VAL B 1 103 ? 16.752 -30.149 -23.809 1.00 69.24 79 VAL B CA 1
ATOM 7226 C C . VAL B 1 103 ? 18.018 -30.940 -24.148 1.00 73.06 79 VAL B C 1
ATOM 7227 O O . VAL B 1 103 ? 18.764 -31.323 -23.253 1.00 62.38 79 VAL B O 1
ATOM 7231 N N . SER B 1 104 ? 18.258 -31.209 -25.435 1.00 62.89 80 SER B N 1
ATOM 7232 C CA . SER B 1 104 ? 19.461 -31.933 -25.837 1.00 65.64 80 SER B CA 1
ATOM 7233 C C . SER B 1 104 ? 20.722 -31.169 -25.457 1.00 61.66 80 SER B C 1
ATOM 7234 O O . SER B 1 104 ? 21.722 -31.771 -25.046 1.00 71.19 80 SER B O 1
ATOM 7237 N N . ASP B 1 105 ? 20.698 -29.843 -25.604 1.00 62.31 81 ASP B N 1
ATOM 7238 C CA . ASP B 1 105 ? 21.835 -28.975 -25.295 1.00 58.56 81 ASP B CA 1
ATOM 7239 C C . ASP B 1 105 ? 21.689 -28.295 -23.935 1.00 64.81 81 ASP B C 1
ATOM 7240 O O . ASP B 1 105 ? 22.015 -27.112 -23.793 1.00 71.79 81 ASP B O 1
ATOM 7245 N N . TYR B 1 106 ? 21.203 -29.002 -22.916 1.00 58.02 82 TYR B N 1
ATOM 7246 C CA . TYR B 1 106 ? 21.043 -28.382 -21.605 1.00 61.11 82 TYR B CA 1
ATOM 7247 C C . TYR B 1 106 ? 22.387 -28.216 -20.904 1.00 57.34 82 TYR B C 1
ATOM 7248 O O . TYR B 1 106 ? 23.240 -29.109 -20.926 1.00 60.74 82 TYR B O 1
ATOM 7257 N N . ASP B 1 107 ? 22.545 -27.058 -20.255 1.00 57.92 83 ASP B N 1
ATOM 7258 C CA . ASP B 1 107 ? 23.722 -26.811 -19.390 1.00 59.34 83 ASP B CA 1
ATOM 7259 C C . ASP B 1 107 ? 23.223 -26.104 -18.122 1.00 55.81 83 ASP B C 1
ATOM 7260 O O . ASP B 1 107 ? 22.317 -25.295 -18.226 1.00 61.13 83 ASP B O 1
ATOM 7265 N N . GLU B 1 108 ? 23.841 -26.373 -16.988 1.00 53.44 84 GLU B N 1
ATOM 7266 C CA . GLU B 1 108 ? 23.419 -25.771 -15.695 1.00 60.34 84 GLU B CA 1
ATOM 7267 C C . GLU B 1 108 ? 23.554 -24.248 -15.747 1.00 63.76 84 GLU B C 1
ATOM 7268 O O . GLU B 1 108 ? 22.731 -23.575 -15.140 1.00 60.19 84 GLU B O 1
ATOM 7274 N N . SER B 1 109 ? 24.582 -23.746 -16.422 1.00 62.88 85 SER B N 1
ATOM 7275 C CA . SER B 1 109 ? 24.823 -22.296 -16.565 1.00 61.49 85 SER B CA 1
ATOM 7276 C C . SER B 1 109 ? 23.682 -21.641 -17.325 1.00 59.10 85 SER B C 1
ATOM 7277 O O . SER B 1 109 ? 23.405 -20.476 -17.057 1.00 58.99 85 SER B O 1
ATOM 7280 N N . THR B 1 110 ? 23.054 -22.370 -18.243 1.00 57.11 86 THR B N 1
ATOM 7281 C CA . THR B 1 110 ? 22.037 -21.753 -19.081 1.00 69.43 86 THR B CA 1
ATOM 7282 C C . THR B 1 110 ? 20.620 -21.981 -18.567 1.00 62.85 86 THR B C 1
ATOM 7283 O O . THR B 1 110 ? 19.734 -21.170 -18.858 1.00 62.38 86 THR B O 1
ATOM 7287 N N . GLY B 1 111 ? 20.395 -23.028 -17.775 1.00 60.50 87 GLY B N 1
ATOM 7288 C CA . GLY B 1 111 ? 19.031 -23.360 -17.386 1.00 50.75 87 GLY B CA 1
ATOM 7289 C C . GLY B 1 111 ? 18.248 -23.941 -18.552 1.00 54.05 87 GLY B C 1
ATOM 7290 O O . GLY B 1 111 ? 18.801 -24.625 -19.418 1.00 55.68 87 GLY B O 1
ATOM 7291 N N . ILE B 1 112 ? 16.944 -23.663 -18.579 1.00 49.81 88 ILE B N 1
ATOM 7292 C CA . ILE B 1 112 ? 16.039 -24.124 -19.632 1.00 51.38 88 ILE B CA 1
ATOM 7293 C C . ILE B 1 112 ? 15.409 -22.905 -20.305 1.00 47.46 88 ILE B C 1
ATOM 7294 O O . ILE B 1 112 ? 14.784 -22.079 -19.633 1.00 44.92 88 ILE B O 1
ATOM 7299 N N . ARG B 1 113 ? 15.539 -22.806 -21.628 1.00 45.18 89 ARG B N 1
ATOM 7300 C CA . ARG B 1 113 ? 14.931 -21.703 -22.367 1.00 51.45 89 ARG B CA 1
ATOM 7301 C C . ARG B 1 113 ? 13.421 -21.883 -22.483 1.00 46.70 89 ARG B C 1
ATOM 7302 O O . ARG B 1 113 ? 12.919 -22.998 -22.624 1.00 53.80 89 ARG B O 1
ATOM 7310 N N . LEU B 1 114 ? 12.685 -20.769 -22.409 1.00 48.70 90 LEU B N 1
ATOM 7311 C CA . LEU B 1 114 ? 11.221 -20.786 -22.458 1.00 50.59 90 LEU B CA 1
ATOM 7312 C C . LEU B 1 114 ? 10.716 -19.904 -23.597 1.00 58.17 90 LEU B C 1
ATOM 7313 O O . LEU B 1 114 ? 10.255 -18.776 -23.368 1.00 53.51 90 LEU B O 1
ATOM 7318 N N . PRO B 1 115 ? 10.737 -20.408 -24.829 1.00 58.44 91 PRO B N 1
ATOM 7319 C CA . PRO B 1 115 ? 10.323 -19.599 -25.982 1.00 63.50 91 PRO B CA 1
ATOM 7320 C C . PRO B 1 115 ? 8.813 -19.563 -26.173 1.00 64.98 91 PRO B C 1
ATOM 7321 O O . PRO B 1 115 ? 8.097 -20.516 -25.851 1.00 62.40 91 PRO B O 1
ATOM 7325 N N . GLU B 1 116 ? 8.260 -18.599 -26.741 1.00 66.60 92 GLU B N 1
ATOM 7326 C CA . GLU B 1 116 ? 6.808 -18.552 -27.039 1.00 69.83 92 GLU B CA 1
ATOM 7327 C C . GLU B 1 116 ? 5.976 -18.633 -25.765 1.00 63.34 92 GLU B C 1
ATOM 7328 O O . GLU B 1 116 ? 5.208 -19.600 -25.636 1.00 59.64 92 GLU B O 1
ATOM 7334 N N . LEU B 1 117 ? 6.092 -17.514 -24.897 1.00 61.08 93 LEU B N 1
ATOM 7335 C CA . LEU B 1 117 ? 5.288 -17.595 -23.687 1.00 62.47 93 LEU B CA 1
ATOM 7336 C C . LEU B 1 117 ? 3.849 -17.208 -24.001 1.00 66.50 93 LEU B C 1
ATOM 7337 O O . LEU B 1 117 ? 3.593 -16.357 -24.852 1.00 60.74 93 LEU B O 1
ATOM 7342 N N . ALA B 1 118 ? 2.905 -17.851 -23.326 1.00 61.10 94 ALA B N 1
ATOM 7343 C CA . ALA B 1 118 ? 1.526 -17.405 -23.367 1.00 61.63 94 ALA B CA 1
ATOM 7344 C C . ALA B 1 118 ? 1.287 -16.427 -22.220 1.00 69.29 94 ALA B C 1
ATOM 7345 O O . ALA B 1 118 ? 2.197 -16.103 -21.451 1.00 66.44 94 ALA B O 1
ATOM 7347 N N . ALA B 1 119 ? 0.046 -15.940 -22.104 1.00 67.96 95 ALA B N 1
ATOM 7348 C CA . ALA B 1 119 ? -0.303 -15.056 -20.996 1.00 67.30 95 ALA B CA 1
ATOM 7349 C C . ALA B 1 119 ? -0.369 -15.813 -19.677 1.00 66.92 95 ALA B C 1
ATOM 7350 O O . ALA B 1 119 ? -0.113 -15.226 -18.620 1.00 56.92 95 ALA B O 1
ATOM 7352 N N . ASP B 1 120 ? -0.731 -17.097 -19.721 1.00 60.72 96 ASP B N 1
ATOM 7353 C CA . ASP B 1 120 ? -0.731 -17.989 -18.569 1.00 66.14 96 ASP B CA 1
ATOM 7354 C C . ASP B 1 120 ? -0.090 -19.304 -18.986 1.00 60.84 96 ASP B C 1
ATOM 7355 O O . ASP B 1 120 ? -0.469 -19.884 -20.009 1.00 57.28 96 ASP B O 1
ATOM 7360 N N . ASN B 1 121 ? 0.875 -19.773 -18.199 1.00 57.06 97 ASN B N 1
ATOM 7361 C CA . ASN B 1 121 ? 1.700 -20.902 -18.594 1.00 49.68 97 ASN B CA 1
ATOM 7362 C C . ASN B 1 121 ? 1.719 -21.981 -17.520 1.00 64.87 97 ASN B C 1
ATOM 7363 O O . ASN B 1 121 ? 1.512 -21.721 -16.328 1.00 54.73 97 ASN B O 1
ATOM 7368 N N . GLU B 1 122 ? 1.979 -23.204 -17.981 1.00 48.90 98 GLU B N 1
ATOM 7369 C CA . GLU B 1 122 ? 2.279 -24.346 -17.131 1.00 53.41 98 GLU B CA 1
ATOM 7370 C C . GLU B 1 122 ? 3.484 -25.053 -17.728 1.00 60.65 98 GLU B C 1
ATOM 7371 O O . GLU B 1 122 ? 3.446 -25.453 -18.894 1.00 56.56 98 GLU B O 1
ATOM 7377 N N . LEU B 1 123 ? 4.551 -25.195 -16.945 1.00 54.89 99 LEU B N 1
ATOM 7378 C CA . LEU B 1 123 ? 5.748 -25.913 -17.367 1.00 54.60 99 LEU B CA 1
ATOM 7379 C C . LEU B 1 123 ? 5.971 -27.109 -16.452 1.00 54.85 99 LEU B C 1
ATOM 7380 O O . LEU B 1 123 ? 5.862 -26.991 -15.226 1.00 49.98 99 LEU B O 1
ATOM 7385 N N . VAL B 1 124 ? 6.266 -28.262 -17.051 1.00 46.72 100 VAL B N 1
ATOM 7386 C CA . VAL B 1 124 ? 6.526 -29.505 -16.328 1.00 51.46 100 VAL B CA 1
ATOM 7387 C C . VAL B 1 124 ? 7.918 -29.984 -16.696 1.00 50.82 100 VAL B C 1
ATOM 7388 O O . VAL B 1 124 ? 8.243 -30.101 -17.883 1.00 52.58 100 VAL B O 1
ATOM 7392 N N . VAL B 1 125 ? 8.736 -30.271 -15.688 1.00 43.07 101 VAL B N 1
ATOM 7393 C CA . VAL B 1 125 ? 10.128 -30.651 -15.901 1.00 48.27 101 VAL B CA 1
ATOM 7394 C C . VAL B 1 125 ? 10.447 -31.864 -15.041 1.00 54.18 101 VAL B C 1
ATOM 7395 O O . VAL B 1 125 ? 10.214 -31.848 -13.826 1.00 49.82 101 VAL B O 1
ATOM 7399 N N . HIS B 1 126 ? 10.974 -32.909 -15.678 1.00 53.97 102 HIS B N 1
ATOM 7400 C CA . HIS B 1 126 ? 11.478 -34.105 -15.021 1.00 52.53 102 HIS B CA 1
ATOM 7401 C C . HIS B 1 126 ? 12.997 -34.085 -15.131 1.00 54.18 102 HIS B C 1
ATOM 7402 O O . HIS B 1 126 ? 13.536 -34.063 -16.241 1.00 52.66 102 HIS B O 1
ATOM 7409 N N . ALA B 1 127 ? 13.684 -34.088 -13.989 1.00 54.30 103 ALA B N 1
ATOM 7410 C CA . ALA B 1 127 ? 15.137 -33.993 -13.967 1.00 45.95 103 ALA B CA 1
ATOM 7411 C C . ALA B 1 127 ? 15.705 -34.974 -12.955 1.00 52.81 103 ALA B C 1
ATOM 7412 O O . ALA B 1 127 ? 14.989 -35.532 -12.118 1.00 50.95 103 ALA B O 1
ATOM 7414 N N . ASP B 1 128 ? 17.018 -35.174 -13.043 1.00 51.69 104 ASP B N 1
ATOM 7415 C CA . ASP B 1 128 ? 17.801 -35.849 -12.013 1.00 50.68 104 ASP B CA 1
ATOM 7416 C C . ASP B 1 128 ? 18.789 -34.827 -11.462 1.00 51.23 104 ASP B C 1
ATOM 7417 O O . ASP B 1 128 ? 19.699 -34.387 -12.180 1.00 48.95 104 ASP B O 1
ATOM 7422 N N . CYS B 1 129 ? 18.593 -34.426 -10.207 1.00 46.86 105 CYS B N 1
ATOM 7423 C CA . CYS B 1 129 ? 19.504 -33.509 -9.541 1.00 42.98 105 CYS B CA 1
ATOM 7424 C C . CYS B 1 129 ? 20.470 -34.292 -8.666 1.00 50.45 105 CYS B C 1
ATOM 7425 O O . CYS B 1 129 ? 20.261 -35.474 -8.383 1.00 47.38 105 CYS B O 1
ATOM 7428 N N . GLN B 1 130 ? 21.542 -33.626 -8.243 1.00 44.70 106 GLN B N 1
ATOM 7429 C CA . GLN B 1 130 ? 22.602 -34.267 -7.479 1.00 45.14 106 GLN B CA 1
ATOM 7430 C C . GLN B 1 130 ? 22.648 -33.746 -6.049 1.00 46.74 106 GLN B C 1
ATOM 7431 O O . GLN B 1 130 ? 22.584 -32.532 -5.818 1.00 44.40 106 GLN B O 1
ATOM 7437 N N . TYR B 1 131 ? 22.773 -34.680 -5.102 1.00 45.00 107 TYR B N 1
ATOM 7438 C CA . TYR B 1 131 ? 23.129 -34.341 -3.731 1.00 49.55 107 TYR B CA 1
ATOM 7439 C C . TYR B 1 131 ? 24.481 -33.648 -3.713 1.00 47.67 107 TYR B C 1
ATOM 7440 O O . TYR B 1 131 ? 25.275 -33.756 -4.648 1.00 52.10 107 TYR B O 1
ATOM 7449 N N . THR B 1 132 ? 24.756 -32.955 -2.615 1.00 47.72 108 THR B N 1
ATOM 7450 C CA . THR B 1 132 ? 25.993 -32.209 -2.466 1.00 49.60 108 THR B CA 1
ATOM 7451 C C . THR B 1 132 ? 26.694 -32.627 -1.181 1.00 52.06 108 THR B C 1
ATOM 7452 O O . THR B 1 132 ? 26.094 -33.226 -0.283 1.00 48.51 108 THR B O 1
ATOM 7456 N N . ASN B 1 133 ? 27.988 -32.325 -1.081 1.00 56.58 109 ASN B N 1
ATOM 7457 C CA . ASN B 1 133 ? 28.775 -32.562 0.164 1.00 60.90 109 ASN B CA 1
ATOM 7458 C C . ASN B 1 133 ? 29.269 -31.175 0.575 1.00 61.34 109 ASN B C 1
ATOM 7459 O O . ASN B 1 133 ? 30.073 -31.091 1.492 1.00 66.32 109 ASN B O 1
ATOM 7464 N N . THR B 1 134 ? 28.854 -30.134 -0.104 1.00 65.36 110 THR B N 1
ATOM 7465 C CA . THR B 1 134 ? 29.251 -28.786 0.222 1.00 66.35 110 THR B CA 1
ATOM 7466 C C . THR B 1 134 ? 28.192 -27.935 0.934 1.00 72.72 110 THR B C 1
ATOM 7467 O O . THR B 1 134 ? 28.347 -26.756 1.079 1.00 62.23 110 THR B O 1
ATOM 7471 N N . GLY B 1 135 ? 27.075 -28.523 1.306 1.00 68.31 111 GLY B N 1
ATOM 7472 C CA . GLY B 1 135 ? 26.054 -27.773 1.990 1.00 64.19 111 GLY B CA 1
ATOM 7473 C C . GLY B 1 135 ? 25.333 -26.689 1.219 1.00 65.14 111 GLY B C 1
ATOM 7474 O O . GLY B 1 135 ? 24.882 -25.758 1.815 1.00 56.32 111 GLY B O 1
ATOM 7475 N N . GLU B 1 136 ? 25.340 -26.774 -0.101 1.00 63.61 112 GLU B N 1
ATOM 7476 C CA . GLU B 1 136 ? 24.595 -25.900 -1.010 1.00 55.98 112 GLU B CA 1
ATOM 7477 C C . GLU B 1 136 ? 23.642 -26.881 -1.674 1.00 51.63 112 GLU B C 1
ATOM 7478 O O . GLU B 1 136 ? 23.988 -27.999 -1.963 1.00 54.75 112 GLU B O 1
ATOM 7484 N N . GLY B 1 137 ? 22.460 -26.460 -1.996 1.00 40.15 113 GLY B N 1
ATOM 7485 C CA . GLY B 1 137 ? 21.478 -27.423 -2.480 1.00 35.47 113 GLY B CA 1
ATOM 7486 C C . GLY B 1 137 ? 21.061 -28.439 -1.426 1.00 35.10 113 GLY B C 1
ATOM 7487 O O . GLY B 1 137 ? 20.937 -28.128 -0.232 1.00 33.68 113 GLY B O 1
ATOM 7488 N N . LEU B 1 138 ? 20.820 -29.680 -1.873 1.00 32.61 114 LEU B N 1
ATOM 7489 C CA . LEU B 1 138 ? 20.356 -30.753 -0.987 1.00 33.16 114 LEU B CA 1
ATOM 7490 C C . LEU B 1 138 ? 21.580 -31.547 -0.529 1.00 40.38 114 LEU B C 1
ATOM 7491 O O . LEU B 1 138 ? 22.131 -32.370 -1.272 1.00 40.98 114 LEU B O 1
ATOM 7496 N N . HIS B 1 139 ? 21.995 -31.288 0.709 1.00 39.13 115 HIS B N 1
ATOM 7497 C CA . HIS B 1 139 ? 23.212 -31.850 1.269 1.00 37.79 115 HIS B CA 1
ATOM 7498 C C . HIS B 1 139 ? 22.951 -33.245 1.823 1.00 46.82 115 HIS B C 1
ATOM 7499 O O . HIS B 1 139 ? 21.900 -33.510 2.409 1.00 37.94 115 HIS B O 1
ATOM 7506 N N . ARG B 1 140 ? 23.918 -34.135 1.636 1.00 40.22 116 ARG B N 1
ATOM 7507 C CA . ARG B 1 140 ? 23.791 -35.530 2.029 1.00 40.27 116 ARG B CA 1
ATOM 7508 C C . ARG B 1 140 ? 24.951 -35.874 2.944 1.00 43.77 116 ARG B C 1
ATOM 7509 O O . ARG B 1 140 ? 26.113 -35.610 2.614 1.00 40.13 116 ARG B O 1
ATOM 7517 N N . PHE B 1 141 ? 24.624 -36.416 4.116 1.00 38.66 117 PHE B N 1
ATOM 7518 C CA . PHE B 1 141 ? 25.602 -36.775 5.125 1.00 36.49 117 PHE B CA 1
ATOM 7519 C C . PHE B 1 141 ? 25.296 -38.192 5.586 1.00 45.89 117 PHE B C 1
ATOM 7520 O O . PHE B 1 141 ? 24.128 -38.570 5.726 1.00 45.20 117 PHE B O 1
ATOM 7528 N N . ILE B 1 142 ? 26.335 -38.995 5.763 1.00 37.33 118 ILE B N 1
ATOM 7529 C CA . ILE B 1 142 ? 26.172 -40.352 6.275 1.00 42.65 118 ILE B CA 1
ATOM 7530 C C . ILE B 1 142 ? 26.889 -40.423 7.612 1.00 43.16 118 ILE B C 1
ATOM 7531 O O . ILE B 1 142 ? 28.102 -40.189 7.692 1.00 42.70 118 ILE B O 1
ATOM 7536 N N . ASP B 1 143 ? 26.128 -40.701 8.661 1.00 46.31 119 ASP B N 1
ATOM 7537 C CA . ASP B 1 143 ? 26.643 -40.681 10.023 1.00 43.23 119 ASP B CA 1
ATOM 7538 C C . ASP B 1 143 ? 27.491 -41.920 10.280 1.00 44.42 119 ASP B C 1
ATOM 7539 O O . ASP B 1 143 ? 26.966 -43.033 10.214 1.00 40.92 119 ASP B O 1
ATOM 7544 N N . PRO B 1 144 ? 28.784 -41.778 10.586 1.00 40.94 120 PRO B N 1
ATOM 7545 C CA . PRO B 1 144 ? 29.598 -42.963 10.898 1.00 47.35 120 PRO B CA 1
ATOM 7546 C C . PRO B 1 144 ? 29.179 -43.643 12.188 1.00 43.96 120 PRO B C 1
ATOM 7547 O O . PRO B 1 144 ? 29.564 -44.795 12.427 1.00 46.94 120 PRO B O 1
ATOM 7551 N N . VAL B 1 145 ? 28.400 -42.966 13.027 1.00 40.47 121 VAL B N 1
ATOM 7552 C CA . VAL B 1 145 ? 28.103 -43.508 14.347 1.00 34.85 121 VAL B CA 1
ATOM 7553 C C . VAL B 1 145 ? 27.020 -44.575 14.265 1.00 39.06 121 VAL B C 1
ATOM 7554 O O . VAL B 1 145 ? 27.077 -45.588 14.973 1.00 42.32 121 VAL B O 1
ATOM 7558 N N . ASP B 1 146 ? 26.022 -44.371 13.403 1.00 38.27 122 ASP B N 1
ATOM 7559 C CA . ASP B 1 146 ? 24.943 -45.338 13.241 1.00 39.97 122 ASP B CA 1
ATOM 7560 C C . ASP B 1 146 ? 24.580 -45.621 11.784 1.00 46.10 122 ASP B C 1
ATOM 7561 O O . ASP B 1 146 ? 23.525 -46.220 11.534 1.00 43.20 122 ASP B O 1
ATOM 7566 N N . GLY B 1 147 ? 25.388 -45.192 10.818 1.00 44.38 123 GLY B N 1
ATOM 7567 C CA . GLY B 1 147 ? 25.044 -45.421 9.426 1.00 47.99 123 GLY B CA 1
ATOM 7568 C C . GLY B 1 147 ? 23.839 -44.658 8.919 1.00 44.82 123 GLY B C 1
ATOM 7569 O O . GLY B 1 147 ? 23.427 -44.862 7.766 1.00 43.55 123 GLY B O 1
ATOM 7570 N N . GLY B 1 148 ? 23.253 -43.790 9.739 1.00 37.67 124 GLY B N 1
ATOM 7571 C CA . GLY B 1 148 ? 22.127 -43.006 9.279 1.00 47.46 124 GLY B CA 1
ATOM 7572 C C . GLY B 1 148 ? 22.513 -42.098 8.127 1.00 44.84 124 GLY B C 1
ATOM 7573 O O . GLY B 1 148 ? 23.662 -41.663 7.998 1.00 41.34 124 GLY B O 1
ATOM 7574 N N . VAL B 1 149 ? 21.536 -41.821 7.275 1.00 41.28 125 VAL B N 1
ATOM 7575 C CA . VAL B 1 149 ? 21.701 -40.901 6.157 1.00 38.50 125 VAL B CA 1
ATOM 7576 C C . VAL B 1 149 ? 20.813 -39.698 6.420 1.00 39.66 125 VAL B C 1
ATOM 7577 O O . VAL B 1 149 ? 19.598 -39.842 6.616 1.00 34.30 125 VAL B O 1
ATOM 7581 N N . TYR B 1 150 ? 21.416 -38.515 6.431 1.00 32.91 126 TYR B N 1
ATOM 7582 C CA . TYR B 1 150 ? 20.707 -37.290 6.756 1.00 33.19 126 TYR B CA 1
ATOM 7583 C C . TYR B 1 150 ? 20.818 -36.309 5.607 1.00 35.24 126 TYR B C 1
ATOM 7584 O O . TYR B 1 150 ? 21.914 -36.063 5.104 1.00 37.66 126 TYR B O 1
ATOM 7593 N N . LEU B 1 151 ? 19.682 -35.748 5.221 1.00 37.11 127 LEU B N 1
ATOM 7594 C CA . LEU B 1 151 ? 19.585 -34.726 4.199 1.00 37.66 127 LEU B CA 1
ATOM 7595 C C . LEU B 1 151 ? 19.099 -33.412 4.808 1.00 36.41 127 LEU B C 1
ATOM 7596 O O . LEU B 1 151 ? 18.336 -33.398 5.784 1.00 34.41 127 LEU B O 1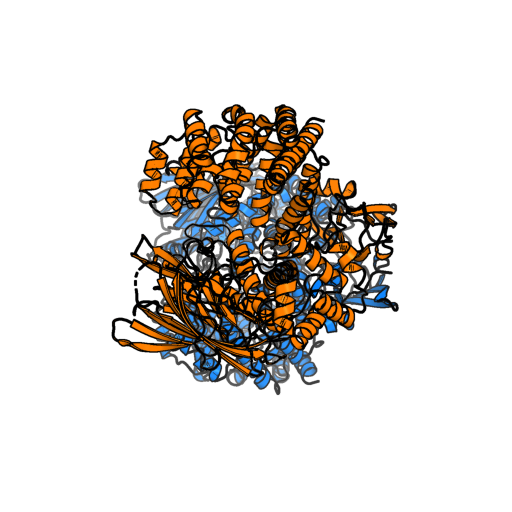
ATOM 7601 N N . TYR B 1 152 ? 19.534 -32.306 4.206 1.00 32.35 128 TYR B N 1
ATOM 7602 C CA . TYR B 1 152 ? 18.942 -31.008 4.486 1.00 30.41 128 TYR B CA 1
ATOM 7603 C C . TYR B 1 152 ? 19.293 -30.052 3.359 1.00 31.27 128 TYR B C 1
ATOM 7604 O O . TYR B 1 152 ? 20.395 -30.092 2.802 1.00 36.08 128 TYR B O 1
ATOM 7613 N N . SER B 1 153 ? 18.362 -29.159 3.080 1.00 31.84 129 SER B N 1
ATOM 7614 C CA . SER B 1 153 ? 18.528 -28.126 2.067 1.00 32.62 129 SER B CA 1
ATOM 7615 C C . SER B 1 153 ? 19.175 -26.862 2.635 1.00 30.21 129 SER B C 1
ATOM 7616 O O . SER B 1 153 ? 18.964 -26.485 3.798 1.00 30.24 129 SER B O 1
ATOM 7619 N N . GLN B 1 154 ? 19.965 -26.201 1.790 1.00 30.09 130 GLN B N 1
ATOM 7620 C CA . GLN B 1 154 ? 20.507 -24.873 2.090 1.00 30.19 130 GLN B CA 1
ATOM 7621 C C . GLN B 1 154 ? 20.532 -24.125 0.758 1.00 33.17 130 GLN B C 1
ATOM 7622 O O . GLN B 1 154 ? 21.351 -24.432 -0.110 1.00 33.72 130 GLN B O 1
ATOM 7628 N N . PHE B 1 155 ? 19.580 -23.255 0.568 1.00 32.43 131 PHE B N 1
ATOM 7629 C CA . PHE B 1 155 ? 19.428 -22.530 -0.652 1.00 34.98 131 PHE B CA 1
ATOM 7630 C C . PHE B 1 155 ? 19.868 -21.070 -0.742 1.00 37.20 131 PHE B C 1
ATOM 7631 O O . PHE B 1 155 ? 20.052 -20.628 -1.840 1.00 36.61 131 PHE B O 1
ATOM 7639 N N . GLU B 1 156 ? 19.958 -20.339 0.366 1.00 34.16 132 GLU B N 1
ATOM 7640 C CA . GLU B 1 156 ? 20.410 -18.931 0.240 1.00 34.84 132 GLU B CA 1
ATOM 7641 C C . GLU B 1 156 ? 21.842 -18.942 -0.280 1.00 37.32 132 GLU B C 1
ATOM 7642 O O . GLU B 1 156 ? 22.678 -19.551 0.364 1.00 41.88 132 GLU B O 1
ATOM 7648 N N . THR B 1 157 ? 22.130 -18.263 -1.384 1.00 40.03 133 THR B N 1
ATOM 7649 C CA . THR B 1 157 ? 21.253 -17.319 -2.042 1.00 32.25 133 THR B CA 1
ATOM 7650 C C . THR B 1 157 ? 20.451 -17.899 -3.185 1.00 33.61 133 THR B C 1
ATOM 7651 O O . THR B 1 157 ? 19.296 -17.712 -3.249 1.00 33.86 133 THR B O 1
ATOM 7655 N N . ALA B 1 158 ? 21.102 -18.612 -4.073 1.00 33.95 134 ALA B N 1
ATOM 7656 C CA . ALA B 1 158 ? 20.414 -19.195 -5.181 1.00 34.16 134 ALA B CA 1
ATOM 7657 C C . ALA B 1 158 ? 20.742 -20.644 -5.456 1.00 34.72 134 ALA B C 1
ATOM 7658 O O . ALA B 1 158 ? 21.112 -20.957 -6.533 1.00 38.48 134 ALA B O 1
ATOM 7660 N N . ASP B 1 159 ? 20.570 -21.528 -4.504 1.00 32.25 135 ASP B N 1
ATOM 7661 C CA . ASP B 1 159 ? 20.794 -22.919 -4.772 1.00 35.55 135 ASP B CA 1
ATOM 7662 C C . ASP B 1 159 ? 19.530 -23.702 -4.771 1.00 35.26 135 ASP B C 1
ATOM 7663 O O . ASP B 1 159 ? 19.535 -24.883 -4.789 1.00 33.91 135 ASP B O 1
ATOM 7668 N N . ALA B 1 160 ? 18.445 -23.019 -4.679 1.00 32.08 136 ALA B N 1
ATOM 7669 C CA . ALA B 1 160 ? 17.171 -23.708 -4.822 1.00 32.43 136 ALA B CA 1
ATOM 7670 C C . ALA B 1 160 ? 17.109 -24.438 -6.155 1.00 40.85 136 ALA B C 1
ATOM 7671 O O . ALA B 1 160 ? 16.486 -25.498 -6.253 1.00 34.98 136 ALA B O 1
ATOM 7673 N N . LYS B 1 161 ? 17.746 -23.870 -7.184 1.00 33.62 137 LYS B N 1
ATOM 7674 C CA . LYS B 1 161 ? 17.791 -24.484 -8.507 1.00 38.57 137 LYS B CA 1
ATOM 7675 C C . LYS B 1 161 ? 18.514 -25.828 -8.509 1.00 39.41 137 LYS B C 1
ATOM 7676 O O . LYS B 1 161 ? 18.432 -26.554 -9.506 1.00 37.16 137 LYS B O 1
ATOM 7682 N N . ARG B 1 162 ? 19.137 -26.221 -7.425 1.00 36.98 138 ARG B N 1
ATOM 7683 C CA . ARG B 1 162 ? 19.769 -27.517 -7.360 1.00 39.70 138 ARG B CA 1
ATOM 7684 C C . ARG B 1 162 ? 18.813 -28.590 -6.843 1.00 48.80 138 ARG B C 1
ATOM 7685 O O . ARG B 1 162 ? 19.193 -29.691 -6.665 1.00 37.50 138 ARG B O 1
ATOM 7693 N N . MET B 1 163 ? 17.599 -28.209 -6.546 1.00 41.67 139 MET B N 1
ATOM 7694 C CA . MET B 1 163 ? 16.635 -29.149 -6.072 1.00 36.06 139 MET B CA 1
ATOM 7695 C C . MET B 1 163 ? 15.361 -29.199 -6.882 1.00 44.01 139 MET B C 1
ATOM 7696 O O . MET B 1 163 ? 14.707 -30.163 -6.921 1.00 44.56 139 MET B O 1
ATOM 7701 N N . PHE B 1 164 ? 15.000 -28.123 -7.501 1.00 38.17 140 PHE B N 1
ATOM 7702 C CA . PHE B 1 164 ? 13.834 -28.075 -8.319 1.00 38.64 140 PHE B CA 1
ATOM 7703 C C . PHE B 1 164 ? 13.954 -26.969 -9.356 1.00 41.81 140 PHE B C 1
ATOM 7704 O O . PHE B 1 164 ? 14.752 -26.108 -9.221 1.00 39.39 140 PHE B O 1
ATOM 7712 N N . THR B 1 165 ? 13.170 -27.048 -10.405 1.00 39.81 141 THR B N 1
ATOM 7713 C CA . THR B 1 165 ? 13.214 -26.065 -11.477 1.00 40.62 141 THR B CA 1
ATOM 7714 C C . THR B 1 165 ? 12.475 -24.813 -11.035 1.00 37.59 141 THR B C 1
ATOM 7715 O O . THR B 1 165 ? 11.292 -24.887 -10.675 1.00 41.66 141 THR B O 1
ATOM 7719 N N . CYS B 1 166 ? 13.153 -23.662 -11.067 1.00 39.11 142 CYS B N 1
ATOM 7720 C CA . CYS B 1 166 ? 12.532 -22.444 -10.555 1.00 37.95 142 CYS B CA 1
ATOM 7721 C C . CYS B 1 166 ? 13.175 -21.197 -11.150 1.00 41.21 142 CYS B C 1
ATOM 7722 O O . CYS B 1 166 ? 14.313 -21.213 -11.625 1.00 38.44 142 CYS B O 1
ATOM 7725 N N . PHE B 1 167 ? 12.410 -20.113 -11.123 1.00 38.59 143 PHE B N 1
ATOM 7726 C CA . PHE B 1 167 ? 12.932 -18.764 -11.325 1.00 41.25 143 PHE B CA 1
ATOM 7727 C C . PHE B 1 167 ? 13.569 -18.331 -10.002 1.00 39.24 143 PHE B C 1
ATOM 7728 O O . PHE B 1 167 ? 12.933 -17.698 -9.168 1.00 38.73 143 PHE B O 1
ATOM 7736 N N . ASP B 1 168 ? 14.852 -18.659 -9.828 1.00 37.68 144 ASP B N 1
ATOM 7737 C CA . ASP B 1 168 ? 15.545 -18.557 -8.538 1.00 33.49 144 ASP B CA 1
ATOM 7738 C C . ASP B 1 168 ? 16.019 -17.123 -8.291 1.00 33.36 144 ASP B C 1
ATOM 7739 O O . ASP B 1 168 ? 17.192 -16.776 -8.442 1.00 34.54 144 ASP B O 1
ATOM 7744 N N . GLN B 1 169 ? 15.085 -16.279 -7.869 1.00 32.88 145 GLN B N 1
ATOM 7745 C CA . GLN B 1 169 ? 15.381 -14.913 -7.461 1.00 32.47 145 GLN B CA 1
ATOM 7746 C C . GLN B 1 169 ? 14.302 -14.481 -6.487 1.00 32.91 145 GLN B C 1
ATOM 7747 O O . GLN B 1 169 ? 13.157 -14.934 -6.598 1.00 35.77 145 GLN B O 1
ATOM 7753 N N . PRO B 1 170 ? 14.624 -13.617 -5.515 1.00 33.31 146 PRO B N 1
ATOM 7754 C CA . PRO B 1 170 ? 13.727 -13.423 -4.364 1.00 32.92 146 PRO B CA 1
ATOM 7755 C C . PRO B 1 170 ? 12.450 -12.651 -4.647 1.00 35.34 146 PRO B C 1
ATOM 7756 O O . PRO B 1 170 ? 11.545 -12.677 -3.800 1.00 37.06 146 PRO B O 1
ATOM 7760 N N . ASP B 1 171 ? 12.336 -11.948 -5.779 1.00 35.41 147 ASP B N 1
ATOM 7761 C CA . ASP B 1 171 ? 11.157 -11.134 -6.027 1.00 35.41 147 ASP B CA 1
ATOM 7762 C C . ASP B 1 171 ? 10.146 -11.805 -6.950 1.00 41.22 147 ASP B C 1
ATOM 7763 O O . ASP B 1 171 ? 9.237 -11.133 -7.447 1.00 41.15 147 ASP B O 1
ATOM 7768 N N . LEU B 1 172 ? 10.279 -13.117 -7.100 1.00 37.30 148 LEU B N 1
ATOM 7769 C CA . LEU B 1 172 ? 9.272 -13.903 -7.850 1.00 37.62 148 LEU B CA 1
ATOM 7770 C C . LEU B 1 172 ? 8.687 -14.915 -6.855 1.00 33.58 148 LEU B C 1
ATOM 7771 O O . LEU B 1 172 ? 8.965 -16.100 -6.996 1.00 38.14 148 LEU B O 1
ATOM 7776 N N . LYS B 1 173 ? 7.947 -14.419 -5.864 1.00 33.24 149 LYS B N 1
ATOM 7777 C CA . LYS B 1 173 ? 7.390 -15.307 -4.855 1.00 35.68 149 LYS B CA 1
ATOM 7778 C C . LYS B 1 173 ? 6.253 -16.120 -5.448 1.00 35.92 149 LYS B C 1
ATOM 7779 O O . LYS B 1 173 ? 5.579 -15.691 -6.389 1.00 36.47 149 LYS B O 1
ATOM 7785 N N . ALA B 1 174 ? 6.027 -17.284 -4.852 1.00 37.67 150 ALA B N 1
ATOM 7786 C CA . ALA B 1 174 ? 4.982 -18.201 -5.280 1.00 35.48 150 ALA B CA 1
ATOM 7787 C C . ALA B 1 174 ? 4.688 -19.132 -4.120 1.00 39.23 150 ALA B C 1
ATOM 7788 O O . ALA B 1 174 ? 5.411 -19.152 -3.122 1.00 37.24 150 ALA B O 1
ATOM 7790 N N . THR B 1 175 ? 3.606 -19.891 -4.251 1.00 41.25 151 THR B N 1
ATOM 7791 C CA . THR B 1 175 ? 3.317 -20.981 -3.331 1.00 43.78 151 THR B CA 1
ATOM 7792 C C . THR B 1 175 ? 4.034 -22.249 -3.793 1.00 46.64 151 THR B C 1
ATOM 7793 O O . THR B 1 175 ? 4.319 -22.424 -4.984 1.00 42.06 151 THR B O 1
ATOM 7797 N N . TYR B 1 176 ? 4.335 -23.131 -2.835 1.00 38.50 152 TYR B N 1
ATOM 7798 C CA . TYR B 1 176 ? 4.993 -24.408 -3.105 1.00 41.24 152 TYR B CA 1
ATOM 7799 C C . TYR B 1 176 ? 4.201 -25.529 -2.466 1.00 38.52 152 TYR B C 1
ATOM 7800 O O . TYR B 1 176 ? 3.829 -25.447 -1.289 1.00 37.49 152 TYR B O 1
ATOM 7809 N N . GLN B 1 177 ? 3.955 -26.578 -3.240 1.00 38.33 153 GLN B N 1
ATOM 7810 C CA . GLN B 1 177 ? 3.366 -27.806 -2.724 1.00 39.98 153 GLN B CA 1
ATOM 7811 C C . GLN B 1 177 ? 4.382 -28.915 -2.969 1.00 36.47 153 GLN B C 1
ATOM 7812 O O . GLN B 1 177 ? 4.647 -29.285 -4.118 1.00 43.89 153 GLN B O 1
ATOM 7818 N N . ILE B 1 178 ? 4.973 -29.424 -1.896 1.00 42.79 154 ILE B N 1
ATOM 7819 C CA . ILE B 1 178 ? 6.097 -30.344 -1.975 1.00 35.32 154 ILE B CA 1
ATOM 7820 C C . ILE B 1 178 ? 5.616 -31.731 -1.579 1.00 38.52 154 ILE B C 1
ATOM 7821 O O . ILE B 1 178 ? 4.980 -31.899 -0.531 1.00 44.23 154 ILE B O 1
ATOM 7826 N N . THR B 1 179 ? 5.918 -32.722 -2.417 1.00 44.34 155 THR B N 1
ATOM 7827 C CA . THR B 1 179 ? 5.674 -34.125 -2.123 1.00 43.31 155 THR B CA 1
ATOM 7828 C C . THR B 1 179 ? 6.990 -34.881 -2.219 1.00 46.25 155 THR B C 1
ATOM 7829 O O . THR B 1 179 ? 7.767 -34.673 -3.155 1.00 47.81 155 THR B O 1
ATOM 7833 N N . VAL B 1 180 ? 7.241 -35.748 -1.243 1.00 40.86 156 VAL B N 1
ATOM 7834 C CA . VAL B 1 180 ? 8.524 -36.419 -1.092 1.00 40.93 156 VAL B CA 1
ATOM 7835 C C . VAL B 1 180 ? 8.255 -37.898 -0.841 1.00 52.18 156 VAL B C 1
ATOM 7836 O O . VAL B 1 180 ? 7.495 -38.246 0.071 1.00 49.74 156 VAL B O 1
ATOM 7840 N N . THR B 1 181 ? 8.846 -38.762 -1.670 1.00 48.10 157 THR B N 1
ATOM 7841 C CA . THR B 1 181 ? 8.926 -40.195 -1.403 1.00 48.93 157 THR B CA 1
ATOM 7842 C C . THR B 1 181 ? 10.303 -40.489 -0.830 1.00 48.45 157 THR B C 1
ATOM 7843 O O . THR B 1 181 ? 11.315 -40.087 -1.410 1.00 47.88 157 THR B O 1
ATOM 7847 N N . ALA B 1 182 ? 10.340 -41.184 0.300 1.00 43.92 158 ALA B N 1
ATOM 7848 C CA . ALA B 1 182 ? 11.555 -41.304 1.087 1.00 46.77 158 ALA B CA 1
ATOM 7849 C C . ALA B 1 182 ? 11.597 -42.695 1.760 1.00 54.55 158 ALA B C 1
ATOM 7850 O O . ALA B 1 182 ? 10.562 -43.294 1.969 1.00 52.12 158 ALA B O 1
ATOM 7852 N N . PRO B 1 183 ? 12.808 -43.149 2.082 1.00 45.73 159 PRO B N 1
ATOM 7853 C CA . PRO B 1 183 ? 12.918 -44.396 2.865 1.00 49.93 159 PRO B CA 1
ATOM 7854 C C . PRO B 1 183 ? 12.006 -44.372 4.079 1.00 55.33 159 PRO B C 1
ATOM 7855 O O . PRO B 1 183 ? 11.777 -43.330 4.704 1.00 52.49 159 PRO B O 1
ATOM 7859 N N . GLN B 1 184 ? 11.474 -45.549 4.409 1.00 55.97 160 GLN B N 1
ATOM 7860 C CA . GLN B 1 184 ? 10.364 -45.623 5.349 1.00 51.50 160 GLN B CA 1
ATOM 7861 C C . GLN B 1 184 ? 10.747 -45.165 6.754 1.00 50.64 160 GLN B C 1
ATOM 7862 O O . GLN B 1 184 ? 9.895 -44.633 7.471 1.00 50.78 160 GLN B O 1
ATOM 7868 N N . ASP B 1 185 ? 12.006 -45.349 7.163 1.00 46.46 161 ASP B N 1
ATOM 7869 C CA . ASP B 1 185 ? 12.438 -44.974 8.506 1.00 46.80 161 ASP B CA 1
ATOM 7870 C C . ASP B 1 185 ? 12.784 -43.490 8.647 1.00 55.52 161 ASP B C 1
ATOM 7871 O O . ASP B 1 185 ? 13.119 -43.053 9.754 1.00 45.46 161 ASP B O 1
ATOM 7876 N N . TRP B 1 186 ? 12.708 -42.709 7.571 1.00 48.48 162 TRP B N 1
ATOM 7877 C CA . TRP B 1 186 ? 13.052 -41.294 7.634 1.00 47.85 162 TRP B CA 1
ATOM 7878 C C . TRP B 1 186 ? 11.890 -40.465 8.156 1.00 43.04 162 TRP B C 1
ATOM 7879 O O . TRP B 1 186 ? 10.723 -40.745 7.864 1.00 43.40 162 TRP B O 1
ATOM 7890 N N . LYS B 1 187 ? 12.215 -39.409 8.894 1.00 35.82 163 LYS B N 1
ATOM 7891 C CA . LYS B 1 187 ? 11.285 -38.303 9.058 1.00 40.36 163 LYS B CA 1
ATOM 7892 C C . LYS B 1 187 ? 11.540 -37.291 7.942 1.00 41.45 163 LYS B C 1
ATOM 7893 O O . LYS B 1 187 ? 12.661 -37.176 7.445 1.00 39.59 163 LYS B O 1
ATOM 7899 N N . VAL B 1 188 ? 10.499 -36.551 7.555 1.00 40.38 164 VAL B N 1
ATOM 7900 C CA . VAL B 1 188 ? 10.656 -35.503 6.546 1.00 36.51 164 VAL B CA 1
ATOM 7901 C C . VAL B 1 188 ? 9.947 -34.231 7.000 1.00 38.21 164 VAL B C 1
ATOM 7902 O O . VAL B 1 188 ? 8.746 -34.247 7.297 1.00 38.42 164 VAL B O 1
ATOM 7906 N N . ILE B 1 189 ? 10.681 -33.145 7.027 1.00 32.41 165 ILE B N 1
ATOM 7907 C CA . ILE B 1 189 ? 10.192 -31.862 7.438 1.00 33.62 165 ILE B CA 1
ATOM 7908 C C . ILE B 1 189 ? 10.321 -30.860 6.320 1.00 34.66 165 ILE B C 1
ATOM 7909 O O . ILE B 1 189 ? 11.254 -30.868 5.662 1.00 37.24 165 ILE B O 1
ATOM 7914 N N . SER B 1 190 ? 9.361 -30.003 6.156 1.00 30.79 166 SER B N 1
ATOM 7915 C CA . SER B 1 190 ? 9.401 -28.963 5.151 1.00 33.52 166 SER B CA 1
ATOM 7916 C C . SER B 1 190 ? 8.813 -27.683 5.716 1.00 32.54 166 SER B C 1
ATOM 7917 O O . SER B 1 190 ? 8.666 -27.572 6.901 1.00 35.10 166 SER B O 1
ATOM 7920 N N . ASN B 1 191 ? 8.561 -26.699 4.887 1.00 30.96 167 ASN B N 1
ATOM 7921 C CA . ASN B 1 191 ? 8.000 -25.451 5.363 1.00 35.90 167 ASN B CA 1
ATOM 7922 C C . ASN B 1 191 ? 6.619 -25.561 5.989 1.00 38.86 167 ASN B C 1
ATOM 7923 O O . ASN B 1 191 ? 6.318 -24.899 6.932 1.00 35.99 167 ASN B O 1
ATOM 7928 N N . ALA B 1 192 ? 5.773 -26.377 5.378 1.00 38.19 168 ALA B N 1
ATOM 7929 C CA . ALA B 1 192 ? 4.407 -26.612 5.807 1.00 42.34 168 ALA B CA 1
ATOM 7930 C C . ALA B 1 192 ? 4.265 -27.969 6.487 1.00 36.96 168 ALA B C 1
ATOM 7931 O O . ALA B 1 192 ? 5.087 -28.880 6.321 1.00 38.19 168 ALA B O 1
ATOM 7933 N N . ALA B 1 193 ? 3.192 -28.098 7.259 1.00 44.33 169 ALA B N 1
ATOM 7934 C CA . ALA B 1 193 ? 2.838 -29.397 7.810 1.00 45.08 169 ALA B CA 1
ATOM 7935 C C . ALA B 1 193 ? 2.383 -30.320 6.683 1.00 46.71 169 ALA B C 1
ATOM 7936 O O . ALA B 1 193 ? 1.969 -29.869 5.607 1.00 41.57 169 ALA B O 1
ATOM 7938 N N . GLY B 1 194 ? 2.453 -31.627 6.937 1.00 39.53 170 GLY B N 1
ATOM 7939 C CA . GLY B 1 194 ? 2.224 -32.597 5.886 1.00 44.92 170 GLY B CA 1
ATOM 7940 C C . GLY B 1 194 ? 1.446 -33.811 6.363 1.00 45.84 170 GLY B C 1
ATOM 7941 O O . GLY B 1 194 ? 0.999 -33.886 7.513 1.00 48.94 170 GLY B O 1
ATOM 7942 N N . GLU B 1 195 ? 1.286 -34.757 5.438 1.00 41.92 171 GLU B N 1
ATOM 7943 C CA . GLU B 1 195 ? 0.611 -36.020 5.692 1.00 54.30 171 GLU B CA 1
ATOM 7944 C C . GLU B 1 195 ? 1.424 -37.135 5.069 1.00 50.06 171 GLU B C 1
ATOM 7945 O O . GLU B 1 195 ? 1.862 -37.026 3.917 1.00 51.25 171 GLU B O 1
ATOM 7951 N N . VAL B 1 196 ? 1.616 -38.187 5.854 1.00 42.71 172 VAL B N 1
ATOM 7952 C CA . VAL B 1 196 ? 2.432 -39.330 5.398 1.00 40.87 172 VAL B CA 1
ATOM 7953 C C . VAL B 1 196 ? 1.486 -40.481 5.076 1.00 48.55 172 VAL B C 1
ATOM 7954 O O . VAL B 1 196 ? 0.531 -40.687 5.824 1.00 51.30 172 VAL B O 1
ATOM 7958 N N . THR B 1 197 ? 1.745 -41.149 3.969 1.00 42.78 173 THR B N 1
ATOM 7959 C CA . THR B 1 197 ? 0.935 -42.312 3.567 1.00 47.30 173 THR B CA 1
ATOM 7960 C C . THR B 1 197 ? 1.933 -43.423 3.295 1.00 51.74 173 THR B C 1
ATOM 7961 O O . THR B 1 197 ? 2.969 -43.144 2.700 1.00 57.55 173 THR B O 1
ATOM 7965 N N . ASP B 1 198 ? 1.671 -44.610 3.812 1.00 59.14 174 ASP B N 1
ATOM 7966 C CA . ASP B 1 198 ? 2.560 -45.745 3.482 1.00 58.90 174 ASP B CA 1
ATOM 7967 C C . ASP B 1 198 ? 2.334 -46.084 2.012 1.00 68.06 174 ASP B C 1
ATOM 7968 O O . ASP B 1 198 ? 1.173 -46.181 1.600 1.00 60.41 174 ASP B O 1
ATOM 7973 N N . THR B 1 199 ? 3.416 -46.237 1.266 1.00 71.20 175 THR B N 1
ATOM 7974 C CA . THR B 1 199 ? 3.322 -46.481 -0.190 1.00 67.49 175 THR B CA 1
ATOM 7975 C C . THR B 1 199 ? 4.129 -47.728 -0.504 1.00 84.44 175 THR B C 1
ATOM 7976 O O . THR B 1 199 ? 4.667 -47.803 -1.616 1.00 83.34 175 THR B O 1
ATOM 7980 N N . GLY B 1 200 ? 4.238 -48.643 0.463 1.00 84.95 176 GLY B N 1
ATOM 7981 C CA . GLY B 1 200 ? 4.859 -49.948 0.193 1.00 71.83 176 GLY B CA 1
ATOM 7982 C C . GLY B 1 200 ? 6.281 -49.726 -0.243 1.00 79.83 176 GLY B C 1
ATOM 7983 O O . GLY B 1 200 ? 6.787 -48.623 0.005 1.00 88.60 176 GLY B O 1
ATOM 7984 N N . GLU B 1 201 ? 6.938 -50.747 -0.773 1.00 79.60 177 GLU B N 1
ATOM 7985 C CA . GLU B 1 201 ? 8.273 -50.559 -1.378 1.00 73.07 177 GLU B CA 1
ATOM 7986 C C . GLU B 1 201 ? 9.288 -50.135 -0.334 1.00 71.58 177 GLU B C 1
ATOM 7987 O O . GLU B 1 201 ? 10.409 -49.790 -0.739 1.00 68.56 177 GLU B O 1
ATOM 7989 N N . GLY B 1 202 ? 8.954 -50.259 0.949 1.00 72.11 178 GLY B N 1
ATOM 7990 C CA . GLY B 1 202 ? 9.868 -49.737 1.979 1.00 68.70 178 GLY B CA 1
ATOM 7991 C C . GLY B 1 202 ? 10.016 -48.234 1.827 1.00 68.67 178 GLY B C 1
ATOM 7992 O O . GLY B 1 202 ? 11.123 -47.731 2.058 1.00 67.80 178 GLY B O 1
ATOM 7993 N N . THR B 1 203 ? 8.935 -47.560 1.443 1.00 69.73 179 THR B N 1
ATOM 7994 C CA . THR B 1 203 ? 8.978 -46.106 1.206 1.00 58.82 179 THR B CA 1
ATOM 7995 C C . THR B 1 203 ? 7.749 -45.468 1.822 1.00 64.05 179 THR B C 1
ATOM 7996 O O . THR B 1 203 ? 6.760 -46.179 2.002 1.00 59.24 179 THR B O 1
ATOM 8000 N N . ARG B 1 204 ? 7.826 -44.176 2.139 1.00 53.31 180 ARG B N 1
ATOM 8001 C CA . ARG B 1 204 ? 6.681 -43.440 2.619 1.00 44.19 180 ARG B CA 1
ATOM 8002 C C . ARG B 1 204 ? 6.534 -42.181 1.771 1.00 53.44 180 ARG B C 1
ATOM 8003 O O . ARG B 1 204 ? 7.479 -41.667 1.293 1.00 49.66 180 ARG B O 1
ATOM 8011 N N . ARG B 1 205 ? 5.334 -41.720 1.578 1.00 48.64 181 ARG B N 1
ATOM 8012 C CA . ARG B 1 205 ? 5.042 -40.548 0.762 1.00 50.24 181 ARG B CA 1
ATOM 8013 C C . ARG B 1 205 ? 4.556 -39.420 1.664 1.00 51.31 181 ARG B C 1
ATOM 8014 O O . ARG B 1 205 ? 3.500 -39.528 2.301 1.00 46.06 181 ARG B O 1
ATOM 8022 N N . HIS B 1 206 ? 5.320 -38.335 1.699 1.00 44.28 182 HIS B N 1
ATOM 8023 C CA . HIS B 1 206 ? 5.034 -37.171 2.529 1.00 44.71 182 HIS B CA 1
ATOM 8024 C C . HIS B 1 206 ? 4.461 -36.075 1.630 1.00 47.02 182 HIS B C 1
ATOM 8025 O O . HIS B 1 206 ? 5.151 -35.580 0.732 1.00 44.20 182 HIS B O 1
ATOM 8032 N N . VAL B 1 207 ? 3.203 -35.698 1.871 1.00 44.17 183 VAL B N 1
ATOM 8033 C CA . VAL B 1 207 ? 2.499 -34.703 1.068 1.00 46.08 183 VAL B CA 1
ATOM 8034 C C . VAL B 1 207 ? 2.327 -33.456 1.921 1.00 49.02 183 VAL B C 1
ATOM 8035 O O . VAL B 1 207 ? 1.464 -33.400 2.809 1.00 48.64 183 VAL B O 1
ATOM 8039 N N . PHE B 1 208 ? 3.129 -32.434 1.642 1.00 42.03 184 PHE B N 1
ATOM 8040 C CA . PHE B 1 208 ? 3.079 -31.223 2.447 1.00 40.20 184 PHE B CA 1
ATOM 8041 C C . PHE B 1 208 ? 2.023 -30.275 1.906 1.00 43.80 184 PHE B C 1
ATOM 8042 O O . PHE B 1 208 ? 1.832 -30.160 0.692 1.00 44.74 184 PHE B O 1
ATOM 8050 N N . ASP B 1 209 ? 1.296 -29.639 2.823 1.00 39.40 185 ASP B N 1
ATOM 8051 C CA . ASP B 1 209 ? 0.354 -28.596 2.450 1.00 37.92 185 ASP B CA 1
ATOM 8052 C C . ASP B 1 209 ? 1.024 -27.585 1.531 1.00 46.46 185 ASP B C 1
ATOM 8053 O O . ASP B 1 209 ? 2.241 -27.381 1.580 1.00 44.28 185 ASP B O 1
ATOM 8058 N N . THR B 1 210 ? 0.212 -26.957 0.684 1.00 45.38 186 THR B N 1
ATOM 8059 C CA . THR B 1 210 ? 0.662 -25.801 -0.074 1.00 40.13 186 THR B CA 1
ATOM 8060 C C . THR B 1 210 ? 1.035 -24.675 0.886 1.00 40.74 186 THR B C 1
ATOM 8061 O O . THR B 1 210 ? 0.316 -24.387 1.851 1.00 38.71 186 THR B O 1
ATOM 8065 N N . THR B 1 211 ? 2.190 -24.074 0.646 1.00 40.99 187 THR B N 1
ATOM 8066 C CA . THR B 1 211 ? 2.695 -23.036 1.520 1.00 40.12 187 THR B CA 1
ATOM 8067 C C . THR B 1 211 ? 2.064 -21.690 1.194 1.00 40.32 187 THR B C 1
ATOM 8068 O O . THR B 1 211 ? 1.553 -21.441 0.091 1.00 43.10 187 THR B O 1
ATOM 8072 N N . LYS B 1 212 ? 2.154 -20.793 2.158 1.00 38.95 188 LYS B N 1
ATOM 8073 C CA . LYS B 1 212 ? 1.923 -19.403 1.860 1.00 49.08 188 LYS B CA 1
ATOM 8074 C C . LYS B 1 212 ? 2.967 -18.922 0.844 1.00 40.61 188 LYS B C 1
ATOM 8075 O O . LYS B 1 212 ? 3.984 -19.587 0.627 1.00 35.51 188 LYS B O 1
ATOM 8081 N N . PRO B 1 213 ? 2.739 -17.772 0.206 1.00 39.44 189 PRO B N 1
ATOM 8082 C CA . PRO B 1 213 ? 3.693 -17.293 -0.813 1.00 41.33 189 PRO B CA 1
ATOM 8083 C C . PRO B 1 213 ? 5.029 -16.907 -0.190 1.00 38.95 189 PRO B C 1
ATOM 8084 O O . PRO B 1 213 ? 5.074 -16.331 0.897 1.00 39.92 189 PRO B O 1
ATOM 8088 N N . MET B 1 214 ? 6.103 -17.340 -0.815 1.00 35.37 190 MET B N 1
ATOM 8089 C CA . MET B 1 214 ? 7.470 -17.083 -0.357 1.00 33.50 190 MET B CA 1
ATOM 8090 C C . MET B 1 214 ? 8.497 -17.195 -1.450 1.00 38.07 190 MET B C 1
ATOM 8091 O O . MET B 1 214 ? 8.229 -17.714 -2.489 1.00 36.69 190 MET B O 1
ATOM 8096 N N . SER B 1 215 ? 9.678 -16.692 -1.178 1.00 31.49 191 SER B N 1
ATOM 8097 C CA . SER B 1 215 ? 10.783 -16.707 -2.128 1.00 32.00 191 SER B CA 1
ATOM 8098 C C . SER B 1 215 ? 11.416 -18.095 -2.206 1.00 32.60 191 SER B C 1
ATOM 8099 O O . SER B 1 215 ? 11.360 -18.884 -1.259 1.00 30.66 191 SER B O 1
ATOM 8102 N N . THR B 1 216 ? 12.028 -18.398 -3.363 1.00 32.06 192 THR B N 1
ATOM 8103 C CA . THR B 1 216 ? 12.580 -19.742 -3.558 1.00 31.64 192 THR B CA 1
ATOM 8104 C C . THR B 1 216 ? 13.643 -20.097 -2.522 1.00 31.79 192 THR B C 1
ATOM 8105 O O . THR B 1 216 ? 13.732 -21.257 -2.096 1.00 31.21 192 THR B O 1
ATOM 8109 N N . TYR B 1 217 ? 14.477 -19.137 -2.116 1.00 30.52 193 TYR B N 1
ATOM 8110 C CA . TYR B 1 217 ? 15.594 -19.535 -1.260 1.00 31.29 193 TYR B CA 1
ATOM 8111 C C . TYR B 1 217 ? 15.157 -19.945 0.148 1.00 29.53 193 TYR B C 1
ATOM 8112 O O . TYR B 1 217 ? 16.009 -20.403 0.909 1.00 29.17 193 TYR B O 1
ATOM 8121 N N . LEU B 1 218 ? 13.879 -19.787 0.500 1.00 30.86 194 LEU B N 1
ATOM 8122 C CA . LEU B 1 218 ? 13.360 -20.116 1.830 1.00 29.11 194 LEU B CA 1
ATOM 8123 C C . LEU B 1 218 ? 12.636 -21.458 1.859 1.00 32.88 194 LEU B C 1
ATOM 8124 O O . LEU B 1 218 ? 12.188 -21.895 2.924 1.00 31.06 194 LEU B O 1
ATOM 8129 N N . VAL B 1 219 ? 12.505 -22.109 0.701 1.00 31.25 195 VAL B N 1
ATOM 8130 C CA . VAL B 1 219 ? 11.989 -23.468 0.636 1.00 32.87 195 VAL B CA 1
ATOM 8131 C C . VAL B 1 219 ? 12.923 -24.419 1.369 1.00 32.32 195 VAL B C 1
ATOM 8132 O O . VAL B 1 219 ? 14.152 -24.300 1.282 1.00 33.87 195 VAL B O 1
ATOM 8136 N N . ALA B 1 220 ? 12.344 -25.386 2.079 1.00 33.04 196 ALA B N 1
ATOM 8137 C CA . ALA B 1 220 ? 13.094 -26.231 2.992 1.00 31.61 196 ALA B CA 1
ATOM 8138 C C . ALA B 1 220 ? 12.756 -27.691 2.776 1.00 36.27 196 ALA B C 1
ATOM 8139 O O . ALA B 1 220 ? 11.586 -28.055 2.605 1.00 33.56 196 ALA B O 1
ATOM 8141 N N . LEU B 1 221 ? 13.786 -28.523 2.831 1.00 31.41 197 LEU B N 1
ATOM 8142 C CA . LEU B 1 221 ? 13.609 -29.955 2.973 1.00 33.04 197 LEU B CA 1
ATOM 8143 C C . LEU B 1 221 ? 14.620 -30.453 3.982 1.00 32.39 197 LEU B C 1
ATOM 8144 O O . LEU B 1 221 ? 15.819 -30.196 3.842 1.00 36.88 197 LEU B O 1
ATOM 8149 N N . VAL B 1 222 ? 14.141 -31.139 5.011 1.00 32.07 198 VAL B N 1
ATOM 8150 C CA . VAL B 1 222 ? 14.991 -31.855 5.948 1.00 30.50 198 VAL B CA 1
ATOM 8151 C C . VAL B 1 222 ? 14.468 -33.285 6.018 1.00 34.81 198 VAL B C 1
ATOM 8152 O O . VAL B 1 222 ? 13.257 -33.493 6.152 1.00 37.02 198 VAL B O 1
ATOM 8156 N N . ALA B 1 223 ? 15.364 -34.263 5.901 1.00 31.58 199 ALA B N 1
ATOM 8157 C CA . ALA B 1 223 ? 14.908 -35.637 5.694 1.00 36.57 199 ALA B CA 1
ATOM 8158 C C . ALA B 1 223 ? 15.953 -36.620 6.187 1.00 34.76 199 ALA B C 1
ATOM 8159 O O . ALA B 1 223 ? 17.114 -36.572 5.762 1.00 36.12 199 ALA B O 1
ATOM 8161 N N . GLY B 1 224 ? 15.528 -37.528 7.051 1.00 37.95 200 GLY B N 1
ATOM 8162 C CA . GLY B 1 224 ? 16.381 -38.590 7.518 1.00 34.42 200 GLY B CA 1
ATOM 8163 C C . GLY B 1 224 ? 15.878 -39.129 8.842 1.00 42.06 200 GLY B C 1
ATOM 8164 O O . GLY B 1 224 ? 14.778 -38.794 9.292 1.00 38.04 200 GLY B O 1
ATOM 8165 N N . PRO B 1 225 ? 16.671 -39.987 9.493 1.00 36.58 201 PRO B N 1
ATOM 8166 C CA . PRO B 1 225 ? 16.259 -40.591 10.754 1.00 36.48 201 PRO B CA 1
ATOM 8167 C C . PRO B 1 225 ? 16.543 -39.702 11.964 1.00 37.51 201 PRO B C 1
ATOM 8168 O O . PRO B 1 225 ? 17.215 -40.094 12.913 1.00 37.37 201 PRO B O 1
ATOM 8172 N N . TYR B 1 226 ? 16.034 -38.466 11.901 1.00 37.65 202 TYR B N 1
ATOM 8173 C CA . TYR B 1 226 ? 16.266 -37.489 12.958 1.00 33.26 202 TYR B CA 1
ATOM 8174 C C . TYR B 1 226 ? 15.462 -37.837 14.204 1.00 36.26 202 TYR B C 1
ATOM 8175 O O . TYR B 1 226 ? 14.282 -38.174 14.116 1.00 34.35 202 TYR B O 1
ATOM 8184 N N . ALA B 1 227 ? 16.086 -37.682 15.369 1.00 33.28 203 ALA B N 1
ATOM 8185 C CA . ALA B 1 227 ? 15.320 -37.664 16.608 1.00 31.37 203 ALA B CA 1
ATOM 8186 C C . ALA B 1 227 ? 14.387 -36.459 16.619 1.00 37.66 203 ALA B C 1
ATOM 8187 O O . ALA B 1 227 ? 14.694 -35.405 16.040 1.00 36.07 203 ALA B O 1
ATOM 8189 N N . GLU B 1 228 ? 13.223 -36.624 17.260 1.00 29.26 204 GLU B N 1
ATOM 8190 C CA . GLU B 1 228 ? 12.136 -35.651 17.200 1.00 35.14 204 GLU B CA 1
ATOM 8191 C C . GLU B 1 228 ? 11.600 -35.356 18.598 1.00 41.93 204 GLU B C 1
ATOM 8192 O O . GLU B 1 228 ? 11.331 -36.278 19.374 1.00 34.50 204 GLU B O 1
ATOM 8198 N N . TRP B 1 229 ? 11.448 -34.071 18.914 1.00 36.25 205 TRP B N 1
ATOM 8199 C CA . TRP B 1 229 ? 10.712 -33.616 20.082 1.00 33.32 205 TRP B CA 1
ATOM 8200 C C . TRP B 1 229 ? 9.593 -32.698 19.605 1.00 35.33 205 TRP B C 1
ATOM 8201 O O . TRP B 1 229 ? 9.745 -31.980 18.615 1.00 32.97 205 TRP B O 1
ATOM 8212 N N . ARG B 1 230 ? 8.467 -32.711 20.325 1.00 34.64 206 ARG B N 1
ATOM 8213 C CA . ARG B 1 230 ? 7.282 -31.951 19.949 1.00 28.33 206 ARG B CA 1
ATOM 8214 C C . ARG B 1 230 ? 6.803 -31.087 21.114 1.00 32.83 206 ARG B C 1
ATOM 8215 O O . ARG B 1 230 ? 6.831 -31.519 22.266 1.00 34.84 206 ARG B O 1
ATOM 8223 N N . ASP B 1 231 ? 6.361 -29.866 20.806 1.00 33.48 207 ASP B N 1
ATOM 8224 C CA . ASP B 1 231 ? 5.710 -28.993 21.777 1.00 34.18 207 ASP B CA 1
ATOM 8225 C C . ASP B 1 231 ? 4.710 -28.126 21.025 1.00 41.55 207 ASP B C 1
ATOM 8226 O O . ASP B 1 231 ? 4.575 -28.214 19.795 1.00 37.18 207 ASP B O 1
ATOM 8231 N N . VAL B 1 232 ? 3.998 -27.284 21.767 1.00 37.06 208 VAL B N 1
ATOM 8232 C CA . VAL B 1 232 ? 3.026 -26.363 21.189 1.00 34.54 208 VAL B CA 1
ATOM 8233 C C . VAL B 1 232 ? 3.136 -25.014 21.887 1.00 37.98 208 VAL B C 1
ATOM 8234 O O . VAL B 1 232 ? 3.211 -24.949 23.117 1.00 38.45 208 VAL B O 1
ATOM 8238 N N . PHE B 1 233 ? 3.119 -23.931 21.109 1.00 40.43 209 PHE B N 1
ATOM 8239 C CA . PHE B 1 233 ? 2.925 -22.609 21.696 1.00 39.19 209 PHE B CA 1
ATOM 8240 C C . PHE B 1 233 ? 1.435 -22.307 21.734 1.00 38.31 209 PHE B C 1
ATOM 8241 O O . PHE B 1 233 ? 0.807 -22.230 20.667 1.00 40.54 209 PHE B O 1
ATOM 8249 N N . PRO B 1 234 ? 0.859 -22.119 22.890 1.00 40.92 210 PRO B N 1
ATOM 8250 C CA . PRO B 1 234 ? -0.583 -21.905 22.903 1.00 39.33 210 PRO B CA 1
ATOM 8251 C C . PRO B 1 234 ? -1.013 -20.626 22.271 1.00 45.60 210 PRO B C 1
ATOM 8252 O O . PRO B 1 234 ? -0.330 -19.685 22.272 1.00 45.71 210 PRO B O 1
ATOM 8256 N N . GLY B 1 235 ? -2.221 -20.592 21.766 1.00 47.31 211 GLY B N 1
ATOM 8257 C CA . GLY B 1 235 ? -2.761 -19.405 21.133 1.00 57.12 211 GLY B CA 1
ATOM 8258 C C . GLY B 1 235 ? -2.755 -18.204 22.060 1.00 63.23 211 GLY B C 1
ATOM 8259 O O . GLY B 1 235 ? -2.995 -18.308 23.241 1.00 57.42 211 GLY B O 1
ATOM 8260 N N . ASP B 1 236 ? -2.416 -17.054 21.496 1.00 67.73 212 ASP B N 1
ATOM 8261 C CA . ASP B 1 236 ? -2.241 -15.856 22.285 1.00 61.65 212 ASP B CA 1
ATOM 8262 C C . ASP B 1 236 ? -2.686 -14.581 21.606 1.00 75.96 212 ASP B C 1
ATOM 8263 O O . ASP B 1 236 ? -2.102 -14.157 20.616 1.00 63.46 212 ASP B O 1
ATOM 8265 N N . ASP B 1 237 ? -3.728 -13.959 22.131 1.00 76.78 213 ASP B N 1
ATOM 8266 C CA . ASP B 1 237 ? -4.183 -12.666 21.605 1.00 74.73 213 ASP B CA 1
ATOM 8267 C C . ASP B 1 237 ? -4.399 -12.506 20.107 1.00 74.45 213 ASP B C 1
ATOM 8268 O O . ASP B 1 237 ? -3.930 -11.561 19.511 1.00 73.54 213 ASP B O 1
ATOM 8270 N N . GLY B 1 238 ? -5.113 -13.414 19.497 1.00 71.99 214 GLY B N 1
ATOM 8271 C CA . GLY B 1 238 ? -5.278 -13.370 18.060 1.00 72.28 214 GLY B CA 1
ATOM 8272 C C . GLY B 1 238 ? -4.178 -14.043 17.266 1.00 71.88 214 GLY B C 1
ATOM 8273 O O . GLY B 1 238 ? -4.256 -14.069 16.028 1.00 65.17 214 GLY B O 1
ATOM 8274 N N . GLN B 1 239 ? -3.148 -14.568 17.930 1.00 69.60 215 GLN B N 1
ATOM 8275 C CA . GLN B 1 239 ? -2.213 -15.485 17.296 1.00 63.45 215 GLN B CA 1
ATOM 8276 C C . GLN B 1 239 ? -2.669 -16.914 17.556 1.00 56.30 215 GLN B C 1
ATOM 8277 O O . GLN B 1 239 ? -2.847 -17.315 18.709 1.00 59.12 215 GLN B O 1
ATOM 8283 N N . ASP B 1 240 ? -2.862 -17.674 16.483 1.00 60.54 216 ASP B N 1
ATOM 8284 C CA . ASP B 1 240 ? -3.253 -19.065 16.608 1.00 56.01 216 ASP B CA 1
ATOM 8285 C C . ASP B 1 240 ? -2.191 -19.862 17.368 1.00 49.18 216 ASP B C 1
ATOM 8286 O O . ASP B 1 240 ? -1.079 -19.396 17.623 1.00 42.69 216 ASP B O 1
ATOM 8291 N N . GLU B 1 241 ? -2.570 -21.080 17.746 1.00 44.53 217 GLU B N 1
ATOM 8292 C CA . GLU B 1 241 ? -1.620 -22.027 18.308 1.00 44.92 217 GLU B CA 1
ATOM 8293 C C . GLU B 1 241 ? -0.567 -22.384 17.269 1.00 39.16 217 GLU B C 1
ATOM 8294 O O . GLU B 1 241 ? -0.883 -22.619 16.100 1.00 44.61 217 GLU B O 1
ATOM 8300 N N . ILE B 1 242 ? 0.686 -22.456 17.703 1.00 39.85 218 ILE B N 1
ATOM 8301 C CA . ILE B 1 242 ? 1.784 -22.795 16.800 1.00 48.93 218 ILE B CA 1
ATOM 8302 C C . ILE B 1 242 ? 2.379 -24.129 17.231 1.00 35.92 218 ILE B C 1
ATOM 8303 O O . ILE B 1 242 ? 2.942 -24.222 18.334 1.00 37.60 218 ILE B O 1
ATOM 8308 N N . PRO B 1 243 ? 2.247 -25.183 16.420 1.00 37.50 219 PRO B N 1
ATOM 8309 C CA . PRO B 1 243 ? 2.938 -26.446 16.718 1.00 34.05 219 PRO B CA 1
ATOM 8310 C C . PRO B 1 243 ? 4.438 -26.301 16.534 1.00 34.54 219 PRO B C 1
ATOM 8311 O O . PRO B 1 243 ? 4.903 -25.737 15.542 1.00 33.36 219 PRO B O 1
ATOM 8315 N N . LEU B 1 244 ? 5.192 -26.812 17.501 1.00 27.90 220 LEU B N 1
ATOM 8316 C CA . LEU B 1 244 ? 6.641 -26.674 17.549 1.00 30.51 220 LEU B CA 1
ATOM 8317 C C . LEU B 1 244 ? 7.300 -28.041 17.482 1.00 35.60 220 LEU B C 1
ATOM 8318 O O . LEU B 1 244 ? 6.858 -28.980 18.153 1.00 33.36 220 LEU B O 1
ATOM 8323 N N . GLY B 1 245 ? 8.367 -28.132 16.693 1.00 29.05 221 GLY B N 1
ATOM 8324 C CA . GLY B 1 245 ? 9.211 -29.302 16.693 1.00 27.26 221 GLY B CA 1
ATOM 8325 C C . GLY B 1 245 ? 10.688 -28.936 16.777 1.00 30.31 221 GLY B C 1
ATOM 8326 O O . GLY B 1 245 ? 11.097 -27.833 16.416 1.00 33.48 221 GLY B O 1
ATOM 8327 N N . ILE B 1 246 ? 11.461 -29.893 17.276 1.00 29.01 222 ILE B N 1
ATOM 8328 C CA . ILE B 1 246 ? 12.919 -29.852 17.297 1.00 28.47 222 ILE B CA 1
ATOM 8329 C C . ILE B 1 246 ? 13.438 -31.197 16.795 1.00 32.76 222 ILE B C 1
ATOM 8330 O O . ILE B 1 246 ? 12.948 -32.258 17.208 1.00 31.74 222 ILE B O 1
ATOM 8335 N N . TYR B 1 247 ? 14.439 -31.154 15.914 1.00 30.51 223 TYR B N 1
ATOM 8336 C CA . TYR B 1 247 ? 14.993 -32.350 15.284 1.00 28.68 223 TYR B CA 1
ATOM 8337 C C . TYR B 1 247 ? 16.506 -32.278 15.350 1.00 29.17 223 TYR B C 1
ATOM 8338 O O . TYR B 1 247 ? 17.086 -31.184 15.252 1.00 29.30 223 TYR B O 1
ATOM 8347 N N . CYS B 1 248 ? 17.140 -33.436 15.537 1.00 27.73 224 CYS B N 1
ATOM 8348 C CA . CYS B 1 248 ? 18.575 -33.547 15.313 1.00 33.08 224 CYS B CA 1
ATOM 8349 C C . CYS B 1 248 ? 18.936 -35.000 15.037 1.00 35.70 224 CYS B C 1
ATOM 8350 O O . CYS B 1 248 ? 18.082 -35.895 15.075 1.00 29.07 224 CYS B O 1
ATOM 8353 N N . ARG B 1 249 ? 20.210 -35.204 14.685 1.00 32.24 225 ARG B N 1
ATOM 8354 C CA . ARG B 1 249 ? 20.711 -36.540 14.406 1.00 32.68 225 ARG B CA 1
ATOM 8355 C C . ARG B 1 249 ? 20.478 -37.451 15.604 1.00 33.94 225 ARG B C 1
ATOM 8356 O O . ARG B 1 249 ? 20.605 -37.029 16.760 1.00 31.55 225 ARG B O 1
ATOM 8364 N N . ALA B 1 250 ? 20.151 -38.720 15.328 1.00 37.05 226 ALA B N 1
ATOM 8365 C CA . ALA B 1 250 ? 19.930 -39.639 16.442 1.00 35.58 226 ALA B CA 1
ATOM 8366 C C . ALA B 1 250 ? 21.179 -39.761 17.304 1.00 31.98 226 ALA B C 1
ATOM 8367 O O . ALA B 1 250 ? 21.087 -39.808 18.540 1.00 36.22 226 ALA B O 1
ATOM 8369 N N . SER B 1 251 ? 22.361 -39.740 16.675 1.00 38.13 227 SER B N 1
ATOM 8370 C CA . SER B 1 251 ? 23.627 -39.838 17.405 1.00 39.39 227 SER B CA 1
ATOM 8371 C C . SER B 1 251 ? 23.804 -38.727 18.445 1.00 41.63 227 SER B C 1
ATOM 8372 O O . SER B 1 251 ? 24.606 -38.882 19.376 1.00 37.54 227 SER B O 1
ATOM 8375 N N . LEU B 1 252 ? 23.057 -37.625 18.333 1.00 36.97 228 LEU B N 1
ATOM 8376 C CA . LEU B 1 252 ? 23.246 -36.471 19.204 1.00 38.30 228 LEU B CA 1
ATOM 8377 C C . LEU B 1 252 ? 22.124 -36.284 20.216 1.00 34.74 228 LEU B C 1
ATOM 8378 O O . LEU B 1 252 ? 22.228 -35.388 21.059 1.00 35.84 228 LEU B O 1
ATOM 8383 N N . ALA B 1 253 ? 21.068 -37.105 20.152 1.00 32.37 229 ALA B N 1
ATOM 8384 C CA . ALA B 1 253 ? 19.811 -36.800 20.826 1.00 34.34 229 ALA B CA 1
ATOM 8385 C C . ALA B 1 253 ? 19.946 -36.775 22.340 1.00 42.40 229 ALA B C 1
ATOM 8386 O O . ALA B 1 253 ? 19.153 -36.105 23.015 1.00 37.38 229 ALA B O 1
ATOM 8388 N N . GLU B 1 254 ? 20.892 -37.525 22.901 1.00 37.77 230 GLU B N 1
ATOM 8389 C CA . GLU B 1 254 ? 21.024 -37.522 24.349 1.00 38.30 230 GLU B CA 1
ATOM 8390 C C . GLU B 1 254 ? 21.648 -36.237 24.872 1.00 39.57 230 GLU B C 1
ATOM 8391 O O . GLU B 1 254 ? 21.533 -35.953 26.069 1.00 42.13 230 GLU B O 1
ATOM 8397 N N . HIS B 1 255 ? 22.247 -35.437 23.993 1.00 34.22 231 HIS B N 1
ATOM 8398 C CA . HIS B 1 255 ? 22.909 -34.201 24.365 1.00 32.64 231 HIS B CA 1
ATOM 8399 C C . HIS B 1 255 ? 22.060 -32.960 24.098 1.00 36.23 231 HIS B C 1
ATOM 8400 O O . HIS B 1 255 ? 22.522 -31.846 24.360 1.00 35.84 231 HIS B O 1
ATOM 8407 N N . LEU B 1 256 ? 20.849 -33.110 23.587 1.00 34.50 232 LEU B N 1
ATOM 8408 C CA . LEU B 1 256 ? 20.049 -31.966 23.173 1.00 33.74 232 LEU B CA 1
ATOM 8409 C C . LEU B 1 256 ? 19.066 -31.613 24.280 1.00 38.63 232 LEU B C 1
ATOM 8410 O O . LEU B 1 256 ? 18.206 -32.428 24.642 1.00 34.93 232 LEU B O 1
ATOM 8415 N N . ASP B 1 257 ? 19.197 -30.403 24.820 1.00 34.28 233 ASP B N 1
ATOM 8416 C CA . ASP B 1 257 ? 18.329 -29.945 25.905 1.00 33.20 233 ASP B CA 1
ATOM 8417 C C . ASP B 1 257 ? 17.073 -29.300 25.317 1.00 34.20 233 ASP B C 1
ATOM 8418 O O . ASP B 1 257 ? 16.857 -28.085 25.366 1.00 30.22 233 ASP B O 1
ATOM 8423 N N . ALA B 1 258 ? 16.209 -30.170 24.782 1.00 33.58 234 ALA B N 1
ATOM 8424 C CA . ALA B 1 258 ? 15.028 -29.708 24.059 1.00 32.07 234 ALA B CA 1
ATOM 8425 C C . ALA B 1 258 ? 14.098 -28.886 24.936 1.00 34.09 234 ALA B C 1
ATOM 8426 O O . ALA B 1 258 ? 13.469 -27.947 24.448 1.00 32.56 234 ALA B O 1
ATOM 8428 N N . GLU B 1 259 ? 14.005 -29.199 26.204 1.00 34.72 235 GLU B N 1
ATOM 8429 C CA . GLU B 1 259 ? 13.118 -28.466 27.057 1.00 37.23 235 GLU B CA 1
ATOM 8430 C C . GLU B 1 259 ? 13.498 -26.993 27.138 1.00 30.82 235 GLU B C 1
ATOM 8431 O O . GLU B 1 259 ? 12.673 -26.152 27.037 1.00 30.36 235 GLU B O 1
ATOM 8437 N N . ARG B 1 260 ? 14.766 -26.724 27.270 1.00 28.54 236 ARG B N 1
ATOM 8438 C CA . ARG B 1 260 ? 15.229 -25.344 27.361 1.00 28.70 236 ARG B CA 1
ATOM 8439 C C . ARG B 1 260 ? 15.002 -24.589 26.049 1.00 28.52 236 ARG B C 1
ATOM 8440 O O . ARG B 1 260 ? 14.612 -23.422 26.069 1.00 27.93 236 ARG B O 1
ATOM 8448 N N . LEU B 1 261 ? 15.271 -25.231 24.903 1.00 27.67 237 LEU B N 1
ATOM 8449 C CA . LEU B 1 261 ? 15.048 -24.572 23.615 1.00 27.72 237 LEU B CA 1
ATOM 8450 C C . LEU B 1 261 ? 13.580 -24.230 23.413 1.00 24.93 237 LEU B C 1
ATOM 8451 O O . LEU B 1 261 ? 13.252 -23.165 22.879 1.00 27.36 237 LEU B O 1
ATOM 8456 N N . PHE B 1 262 ? 12.677 -25.133 23.812 1.00 27.71 238 PHE B N 1
ATOM 8457 C CA . PHE B 1 262 ? 11.249 -24.857 23.677 1.00 28.25 238 PHE B CA 1
ATOM 8458 C C . PHE B 1 262 ? 10.820 -23.696 24.561 1.00 25.58 238 PHE B C 1
ATOM 8459 O O . PHE B 1 262 ? 9.914 -22.941 24.197 1.00 28.69 238 PHE B O 1
ATOM 8467 N N . ILE B 1 263 ? 11.382 -23.595 25.770 1.00 28.72 239 ILE B N 1
ATOM 8468 C CA . ILE B 1 263 ? 11.052 -22.451 26.616 1.00 26.96 239 ILE B CA 1
ATOM 8469 C C . ILE B 1 263 ? 11.446 -21.158 25.918 1.00 28.94 239 ILE B C 1
ATOM 8470 O O . ILE B 1 263 ? 10.654 -20.216 25.827 1.00 28.99 239 ILE B O 1
ATOM 8475 N N . GLU B 1 264 ? 12.676 -21.102 25.407 1.00 29.18 240 GLU B N 1
ATOM 8476 C CA . GLU B 1 264 ? 13.143 -19.898 24.726 1.00 29.13 240 GLU B CA 1
ATOM 8477 C C . GLU B 1 264 ? 12.338 -19.617 23.460 1.00 31.15 240 GLU B C 1
ATOM 8478 O O . GLU B 1 264 ? 11.954 -18.467 23.216 1.00 28.56 240 GLU B O 1
ATOM 8484 N N . THR B 1 265 ? 12.022 -20.660 22.675 1.00 30.02 241 THR B N 1
ATOM 8485 C CA . THR B 1 265 ? 11.161 -20.495 21.500 1.00 26.39 241 THR B CA 1
ATOM 8486 C C . THR B 1 265 ? 9.802 -19.939 21.888 1.00 29.92 241 THR B C 1
ATOM 8487 O O . THR B 1 265 ? 9.269 -19.064 21.209 1.00 28.82 241 THR B O 1
ATOM 8491 N N . LYS B 1 266 ? 9.211 -20.445 22.981 1.00 27.96 242 LYS B N 1
ATOM 8492 C CA . LYS B 1 266 ? 7.889 -19.950 23.345 1.00 28.85 242 LYS B CA 1
ATOM 8493 C C . LYS B 1 266 ? 7.961 -18.505 23.812 1.00 28.81 242 LYS B C 1
ATOM 8494 O O . LYS B 1 266 ? 7.029 -17.722 23.570 1.00 31.21 242 LYS B O 1
ATOM 8500 N N . GLN B 1 267 ? 9.067 -18.130 24.461 1.00 33.03 243 GLN B N 1
ATOM 8501 C CA . GLN B 1 267 ? 9.231 -16.741 24.872 1.00 29.85 243 GLN B CA 1
ATOM 8502 C C . GLN B 1 267 ? 9.280 -15.814 23.664 1.00 27.95 243 GLN B C 1
ATOM 8503 O O . GLN B 1 267 ? 8.668 -14.738 23.676 1.00 29.27 243 GLN B O 1
ATOM 8509 N N . GLY B 1 268 ? 9.965 -16.229 22.593 1.00 28.34 244 GLY B N 1
ATOM 8510 C CA . GLY B 1 268 ? 10.043 -15.391 21.404 1.00 26.68 244 GLY B CA 1
ATOM 8511 C C . GLY B 1 268 ? 8.719 -15.262 20.668 1.00 27.93 244 GLY B C 1
ATOM 8512 O O . GLY B 1 268 ? 8.385 -14.190 20.154 1.00 31.64 244 GLY B O 1
ATOM 8513 N N . PHE B 1 269 ? 7.932 -16.338 20.628 1.00 29.38 245 PHE B N 1
ATOM 8514 C CA . PHE B 1 269 ? 6.630 -16.264 19.974 1.00 32.06 245 PHE B CA 1
ATOM 8515 C C . PHE B 1 269 ? 5.650 -15.399 20.760 1.00 37.34 245 PHE B C 1
ATOM 8516 O O . PHE B 1 269 ? 4.778 -14.748 20.172 1.00 40.23 245 PHE B O 1
ATOM 8524 N N . GLY B 1 270 ? 5.776 -15.376 22.081 1.00 33.09 246 GLY B N 1
ATOM 8525 C CA . GLY B 1 270 ? 5.005 -14.421 22.854 1.00 35.83 246 GLY B CA 1
ATOM 8526 C C . GLY B 1 270 ? 5.434 -12.986 22.615 1.00 42.74 246 GLY B C 1
ATOM 8527 O O . GLY B 1 270 ? 4.611 -12.073 22.645 1.00 50.36 246 GLY B O 1
ATOM 8528 N N . PHE B 1 271 ? 6.705 -12.766 22.319 1.00 30.91 247 PHE B N 1
ATOM 8529 C CA . PHE B 1 271 ? 7.224 -11.407 22.231 1.00 26.24 247 PHE B CA 1
ATOM 8530 C C . PHE B 1 271 ? 6.982 -10.777 20.851 1.00 33.27 247 PHE B C 1
ATOM 8531 O O . PHE B 1 271 ? 6.490 -9.643 20.750 1.00 30.24 247 PHE B O 1
ATOM 8539 N N . PHE B 1 272 ? 7.326 -11.485 19.778 1.00 31.67 248 PHE B N 1
ATOM 8540 C CA . PHE B 1 272 ? 7.443 -10.817 18.481 1.00 26.92 248 PHE B CA 1
ATOM 8541 C C . PHE B 1 272 ? 6.104 -10.303 17.968 1.00 29.97 248 PHE B C 1
ATOM 8542 O O . PHE B 1 272 ? 6.050 -9.226 17.381 1.00 32.92 248 PHE B O 1
ATOM 8550 N N . HIS B 1 273 ? 5.017 -11.051 18.141 1.00 31.01 249 HIS B N 1
ATOM 8551 C CA . HIS B 1 273 ? 3.774 -10.563 17.554 1.00 37.93 249 HIS B CA 1
ATOM 8552 C C . HIS B 1 273 ? 3.218 -9.350 18.304 1.00 36.29 249 HIS B C 1
ATOM 8553 O O . HIS B 1 273 ? 2.625 -8.471 17.667 1.00 37.17 249 HIS B O 1
ATOM 8560 N N . LYS B 1 274 ? 3.513 -9.197 19.608 1.00 31.20 250 LYS B N 1
ATOM 8561 C CA . LYS B 1 274 ? 3.209 -7.930 20.286 1.00 36.89 250 LYS B CA 1
ATOM 8562 C C . LYS B 1 274 ? 4.133 -6.806 19.832 1.00 35.38 250 LYS B C 1
ATOM 8563 O O . LYS B 1 274 ? 3.693 -5.658 19.701 1.00 38.23 250 LYS B O 1
ATOM 8569 N N . ALA B 1 275 ? 5.427 -7.110 19.659 1.00 32.60 251 ALA B N 1
ATOM 8570 C CA . ALA B 1 275 ? 6.384 -6.077 19.280 1.00 34.18 251 ALA B CA 1
ATOM 8571 C C . ALA B 1 275 ? 6.149 -5.606 17.851 1.00 35.31 251 ALA B C 1
ATOM 8572 O O . ALA B 1 275 ? 6.229 -4.407 17.567 1.00 37.69 251 ALA B O 1
ATOM 8574 N N . PHE B 1 276 ? 5.866 -6.529 16.941 1.00 34.66 252 PHE B N 1
ATOM 8575 C CA . PHE B 1 276 ? 5.729 -6.192 15.530 1.00 36.51 252 PHE B CA 1
ATOM 8576 C C . PHE B 1 276 ? 4.298 -5.867 15.125 1.00 38.35 252 PHE B C 1
ATOM 8577 O O . PHE B 1 276 ? 4.076 -5.447 13.983 1.00 42.11 252 PHE B O 1
ATOM 8585 N N . GLY B 1 277 ? 3.330 -6.065 16.014 1.00 36.38 253 GLY B N 1
ATOM 8586 C CA . GLY B 1 277 ? 1.927 -5.902 15.677 1.00 39.12 253 GLY B CA 1
ATOM 8587 C C . GLY B 1 277 ? 1.363 -6.912 14.695 1.00 41.96 253 GLY B C 1
ATOM 8588 O O . GLY B 1 277 ? 0.308 -6.657 14.103 1.00 41.81 253 GLY B O 1
ATOM 8589 N N . VAL B 1 278 ? 2.032 -8.048 14.489 1.00 37.21 254 VAL B N 1
ATOM 8590 C CA . VAL B 1 278 ? 1.630 -8.997 13.453 1.00 42.40 254 VAL B CA 1
ATOM 8591 C C . VAL B 1 278 ? 1.813 -10.438 13.919 1.00 34.39 254 VAL B C 1
ATOM 8592 O O . VAL B 1 278 ? 2.926 -10.820 14.313 1.00 35.82 254 VAL B O 1
ATOM 8596 N N . PRO B 1 279 ? 0.784 -11.285 13.837 1.00 36.78 255 PRO B N 1
ATOM 8597 C CA . PRO B 1 279 ? 0.928 -12.668 14.302 1.00 37.51 255 PRO B CA 1
ATOM 8598 C C . PRO B 1 279 ? 1.928 -13.434 13.453 1.00 41.88 255 PRO B C 1
ATOM 8599 O O . PRO B 1 279 ? 2.260 -13.036 12.332 1.00 37.59 255 PRO B O 1
ATOM 8603 N N . TYR B 1 280 ? 2.414 -14.545 14.020 1.00 36.39 256 TYR B N 1
ATOM 8604 C CA . TYR B 1 280 ? 3.275 -15.463 13.295 1.00 36.64 256 TYR B CA 1
ATOM 8605 C C . TYR B 1 280 ? 2.643 -15.785 11.944 1.00 36.95 256 TYR B C 1
ATOM 8606 O O . TYR B 1 280 ? 1.548 -16.376 11.905 1.00 41.04 256 TYR B O 1
ATOM 8615 N N . PRO B 1 281 ? 3.299 -15.444 10.830 1.00 36.53 257 PRO B N 1
ATOM 8616 C CA . PRO B 1 281 ? 2.633 -15.526 9.522 1.00 37.18 257 PRO B CA 1
ATOM 8617 C C . PRO B 1 281 ? 2.494 -16.931 8.970 1.00 38.59 257 PRO B C 1
ATOM 8618 O O . PRO B 1 281 ? 1.759 -17.109 7.989 1.00 37.95 257 PRO B O 1
ATOM 8622 N N . PHE B 1 282 ? 3.162 -17.932 9.540 1.00 35.38 258 PHE B N 1
ATOM 8623 C CA . PHE B 1 282 ? 3.082 -19.279 9.003 1.00 45.52 258 PHE B CA 1
ATOM 8624 C C . PHE B 1 282 ? 2.342 -20.185 9.986 1.00 38.99 258 PHE B C 1
ATOM 8625 O O . PHE B 1 282 ? 1.850 -19.739 11.029 1.00 40.30 258 PHE B O 1
ATOM 8633 N N . GLY B 1 283 ? 2.236 -21.456 9.631 1.00 41.24 259 GLY B N 1
ATOM 8634 C CA . GLY B 1 283 ? 1.450 -22.393 10.408 1.00 39.74 259 GLY B CA 1
ATOM 8635 C C . GLY B 1 283 ? 2.183 -22.996 11.589 1.00 41.72 259 GLY B C 1
ATOM 8636 O O . GLY B 1 283 ? 1.686 -22.948 12.718 1.00 45.56 259 GLY B O 1
ATOM 8637 N N . LYS B 1 284 ? 3.362 -23.567 11.347 1.00 35.42 260 LYS B N 1
ATOM 8638 C CA . LYS B 1 284 ? 4.102 -24.298 12.364 1.00 34.49 260 LYS B CA 1
ATOM 8639 C C . LYS B 1 284 ? 5.534 -23.789 12.392 1.00 35.84 260 LYS B C 1
ATOM 8640 O O . LYS B 1 284 ? 5.930 -22.946 11.580 1.00 35.06 260 LYS B O 1
ATOM 8646 N N . TYR B 1 285 ? 6.317 -24.308 13.342 1.00 33.45 261 TYR B N 1
ATOM 8647 C CA . TYR B 1 285 ? 7.711 -23.884 13.510 1.00 32.19 261 TYR B CA 1
ATOM 8648 C C . TYR B 1 285 ? 8.549 -25.079 13.942 1.00 29.52 261 TYR B C 1
ATOM 8649 O O . TYR B 1 285 ? 8.552 -25.464 15.119 1.00 32.72 261 TYR B O 1
ATOM 8658 N N . ASP B 1 286 ? 9.289 -25.646 13.000 1.00 28.01 262 ASP B N 1
ATOM 8659 C CA . ASP B 1 286 ? 10.258 -26.670 13.333 1.00 28.46 262 ASP B CA 1
ATOM 8660 C C . ASP B 1 286 ? 11.661 -26.083 13.278 1.00 31.02 262 ASP B C 1
ATOM 8661 O O . ASP B 1 286 ? 11.946 -25.175 12.489 1.00 30.15 262 ASP B O 1
ATOM 8666 N N . GLN B 1 287 ? 12.521 -26.574 14.163 1.00 27.44 263 GLN B N 1
ATOM 8667 C CA . GLN B 1 287 ? 13.916 -26.170 14.202 1.00 26.38 263 GLN B CA 1
ATOM 8668 C C . GLN B 1 287 ? 14.765 -27.433 14.156 1.00 29.19 263 GLN B C 1
ATOM 8669 O O . GLN B 1 287 ? 14.623 -28.311 15.011 1.00 29.28 263 GLN B O 1
ATOM 8675 N N . CYS B 1 288 ? 15.636 -27.533 13.154 1.00 27.07 264 CYS B N 1
ATOM 8676 C CA . CYS B 1 288 ? 16.421 -28.737 12.907 1.00 27.94 264 CYS B CA 1
ATOM 8677 C C . CYS B 1 288 ? 17.906 -28.457 13.020 1.00 32.26 264 CYS B C 1
ATOM 8678 O O . CYS B 1 288 ? 18.439 -27.639 12.263 1.00 31.61 264 CYS B O 1
ATOM 8681 N N . PHE B 1 289 ? 18.582 -29.192 13.897 1.00 28.85 265 PHE B N 1
ATOM 8682 C CA . PHE B 1 289 ? 20.037 -29.176 13.955 1.00 29.90 265 PHE B CA 1
ATOM 8683 C C . PHE B 1 289 ? 20.565 -30.177 12.941 1.00 33.02 265 PHE B C 1
ATOM 8684 O O . PHE B 1 289 ? 20.099 -31.316 12.906 1.00 30.54 265 PHE B O 1
ATOM 8692 N N . VAL B 1 290 ? 21.476 -29.731 12.075 1.00 29.90 266 VAL B N 1
ATOM 8693 C CA . VAL B 1 290 ? 21.857 -30.520 10.897 1.00 28.58 266 VAL B CA 1
ATOM 8694 C C . VAL B 1 290 ? 23.376 -30.648 10.795 1.00 29.59 266 VAL B C 1
ATOM 8695 O O . VAL B 1 290 ? 24.110 -29.741 11.209 1.00 31.14 266 VAL B O 1
ATOM 8699 N N . PRO B 1 291 ? 23.894 -31.740 10.229 1.00 32.24 267 PRO B N 1
ATOM 8700 C CA . PRO B 1 291 ? 25.344 -31.966 10.236 1.00 35.17 267 PRO B CA 1
ATOM 8701 C C . PRO B 1 291 ? 26.071 -31.188 9.147 1.00 38.58 267 PRO B C 1
ATOM 8702 O O . PRO B 1 291 ? 25.543 -30.955 8.059 1.00 34.75 267 PRO B O 1
ATOM 8706 N N . GLU B 1 292 ? 27.304 -30.787 9.462 1.00 37.85 268 GLU B N 1
ATOM 8707 C CA . GLU B 1 292 ? 28.208 -30.171 8.486 1.00 42.98 268 GLU B CA 1
ATOM 8708 C C . GLU B 1 292 ? 27.571 -28.931 7.862 1.00 38.83 268 GLU B C 1
ATOM 8709 O O . GLU B 1 292 ? 27.618 -28.717 6.648 1.00 38.62 268 GLU B O 1
ATOM 8715 N N . PHE B 1 293 ? 26.950 -28.122 8.715 1.00 41.50 269 PHE B N 1
ATOM 8716 C CA . PHE B 1 293 ? 26.243 -26.915 8.295 1.00 45.22 269 PHE B CA 1
ATOM 8717 C C . PHE B 1 293 ? 27.251 -25.781 8.154 1.00 38.76 269 PHE B C 1
ATOM 8718 O O . PHE B 1 293 ? 27.845 -25.344 9.143 1.00 48.10 269 PHE B O 1
ATOM 8726 N N . ASN B 1 294 ? 27.413 -25.272 6.971 1.00 46.80 270 ASN B N 1
ATOM 8727 C CA . ASN B 1 294 ? 28.279 -24.149 6.670 1.00 47.90 270 ASN B CA 1
ATOM 8728 C C . ASN B 1 294 ? 27.867 -22.804 7.223 1.00 49.76 270 ASN B C 1
ATOM 8729 O O . ASN B 1 294 ? 28.641 -21.981 7.589 1.00 50.62 270 ASN B O 1
ATOM 8734 N N . ALA B 1 295 ? 26.590 -22.603 7.197 1.00 54.93 271 ALA B N 1
ATOM 8735 C CA . ALA B 1 295 ? 26.025 -21.333 7.483 1.00 54.35 271 ALA B CA 1
ATOM 8736 C C . ALA B 1 295 ? 25.645 -20.835 8.838 1.00 49.32 271 ALA B C 1
ATOM 8737 O O . ALA B 1 295 ? 25.201 -19.763 8.885 1.00 58.81 271 ALA B O 1
ATOM 8739 N N . GLY B 1 296 ? 25.806 -21.556 9.927 1.00 57.40 272 GLY B N 1
ATOM 8740 C CA . GLY B 1 296 ? 25.370 -21.098 11.243 1.00 49.28 272 GLY B CA 1
ATOM 8741 C C . GLY B 1 296 ? 23.893 -21.369 11.600 1.00 48.02 272 GLY B C 1
ATOM 8742 O O . GLY B 1 296 ? 23.597 -22.159 12.423 1.00 34.67 272 GLY B O 1
ATOM 8743 N N . ALA B 1 297 ? 22.996 -20.713 10.914 1.00 41.66 273 ALA B N 1
ATOM 8744 C CA . ALA B 1 297 ? 21.568 -20.914 11.021 1.00 34.18 273 ALA B CA 1
ATOM 8745 C C . ALA B 1 297 ? 20.915 -20.348 9.770 1.00 39.01 273 ALA B C 1
ATOM 8746 O O . ALA B 1 297 ? 21.452 -19.481 9.167 1.00 29.79 273 ALA B O 1
ATOM 8748 N N . MET B 1 298 ? 19.732 -20.812 9.438 1.00 28.16 274 MET B N 1
ATOM 8749 C CA . MET B 1 298 ? 19.072 -20.358 8.207 1.00 28.68 274 MET B CA 1
ATOM 8750 C C . MET B 1 298 ? 17.564 -20.337 8.414 1.00 32.33 274 MET B C 1
ATOM 8751 O O . MET B 1 298 ? 16.984 -21.340 8.842 1.00 28.29 274 MET B O 1
ATOM 8756 N N . GLU B 1 299 ? 16.960 -19.217 8.101 1.00 26.43 275 GLU B N 1
ATOM 8757 C CA . GLU B 1 299 ? 15.605 -18.954 8.361 1.00 26.04 275 GLU B CA 1
ATOM 8758 C C . GLU B 1 299 ? 14.562 -19.423 7.374 1.00 28.39 275 GLU B C 1
ATOM 8759 O O . GLU B 1 299 ? 13.651 -18.720 7.099 1.00 31.59 275 GLU B O 1
ATOM 8765 N N . ASN B 1 300 ? 14.648 -20.657 6.947 1.00 29.71 276 ASN B N 1
ATOM 8766 C CA . ASN B 1 300 ? 13.626 -21.220 6.070 1.00 30.23 276 ASN B CA 1
ATOM 8767 C C . ASN B 1 300 ? 12.289 -21.138 6.783 1.00 31.91 276 ASN B C 1
ATOM 8768 O O . ASN B 1 300 ? 12.192 -21.498 7.888 1.00 33.34 276 ASN B O 1
ATOM 8773 N N . ALA B 1 301 ? 11.277 -20.642 6.119 1.00 29.51 277 ALA B N 1
ATOM 8774 C CA . ALA B 1 301 ? 10.013 -20.419 6.754 1.00 35.27 277 ALA B CA 1
ATOM 8775 C C . ALA B 1 301 ? 9.443 -21.680 7.300 1.00 37.34 277 ALA B C 1
ATOM 8776 O O . ALA B 1 301 ? 9.235 -22.599 6.614 1.00 32.10 277 ALA B O 1
ATOM 8778 N N . GLY B 1 302 ? 9.210 -21.669 8.590 1.00 35.63 278 GLY B N 1
ATOM 8779 C CA . GLY B 1 302 ? 8.664 -22.817 9.267 1.00 31.59 278 GLY B CA 1
ATOM 8780 C C . GLY B 1 302 ? 9.601 -23.976 9.502 1.00 32.86 278 GLY B C 1
ATOM 8781 O O . GLY B 1 302 ? 9.252 -24.906 10.118 1.00 32.60 278 GLY B O 1
ATOM 8782 N N . CYS B 1 303 ? 10.781 -23.908 8.889 1.00 33.42 279 CYS B N 1
ATOM 8783 C CA . CYS B 1 303 ? 11.797 -24.950 9.031 1.00 31.01 279 CYS B CA 1
ATOM 8784 C C . CYS B 1 303 ? 13.224 -24.409 9.188 1.00 34.83 279 CYS B C 1
ATOM 8785 O O . CYS B 1 303 ? 14.019 -24.504 8.254 1.00 33.62 279 CYS B O 1
ATOM 8788 N N . VAL B 1 304 ? 13.558 -23.846 10.347 1.00 30.76 280 VAL B N 1
ATOM 8789 C CA . VAL B 1 304 ? 14.900 -23.325 10.543 1.00 26.71 280 VAL B CA 1
ATOM 8790 C C . VAL B 1 304 ? 15.948 -24.406 10.770 1.00 32.20 280 VAL B C 1
ATOM 8791 O O . VAL B 1 304 ? 15.711 -25.389 11.472 1.00 31.48 280 VAL B O 1
ATOM 8795 N N . THR B 1 305 ? 17.111 -24.205 10.164 1.00 26.80 281 THR B N 1
ATOM 8796 C CA . THR B 1 305 ? 18.244 -25.107 10.323 1.00 26.43 281 THR B CA 1
ATOM 8797 C C . THR B 1 305 ? 19.374 -24.444 11.116 1.00 31.30 281 THR B C 1
ATOM 8798 O O . THR B 1 305 ? 19.670 -23.260 10.921 1.00 27.84 281 THR B O 1
ATOM 8802 N N . PHE B 1 306 ? 20.026 -25.235 11.986 1.00 30.04 282 PHE B N 1
ATOM 8803 C CA . PHE B 1 306 ? 21.054 -24.797 12.929 1.00 29.71 282 PHE B CA 1
ATOM 8804 C C . PHE B 1 306 ? 22.282 -25.694 12.846 1.00 30.06 282 PHE B C 1
ATOM 8805 O O . PHE B 1 306 ? 22.161 -26.920 12.724 1.00 28.59 282 PHE B O 1
ATOM 8813 N N . LEU B 1 307 ? 23.467 -25.100 12.952 1.00 27.29 283 LEU B N 1
ATOM 8814 C CA . LEU B 1 307 ? 24.662 -25.922 13.013 1.00 29.69 283 LEU B CA 1
ATOM 8815 C C . LEU B 1 307 ? 24.754 -26.659 14.352 1.00 28.66 283 LEU B C 1
ATOM 8816 O O . LEU B 1 307 ? 24.196 -26.243 15.373 1.00 28.01 283 LEU B O 1
ATOM 8821 N N . GLU B 1 308 ? 25.436 -27.799 14.329 1.00 29.56 284 GLU B N 1
ATOM 8822 C CA . GLU B 1 308 ? 25.351 -28.716 15.468 1.00 32.30 284 GLU B CA 1
ATOM 8823 C C . GLU B 1 308 ? 26.151 -28.271 16.677 1.00 36.38 284 GLU B C 1
ATOM 8824 O O . GLU B 1 308 ? 25.981 -28.862 17.750 1.00 32.19 284 GLU B O 1
ATOM 8830 N N . ASP B 1 309 ? 27.026 -27.275 16.536 1.00 33.13 285 ASP B N 1
ATOM 8831 C CA . ASP B 1 309 ? 27.750 -26.775 17.697 1.00 33.49 285 ASP B CA 1
ATOM 8832 C C . ASP B 1 309 ? 26.817 -26.191 18.746 1.00 32.31 285 ASP B C 1
ATOM 8833 O O . ASP B 1 309 ? 27.264 -25.938 19.869 1.00 33.63 285 ASP B O 1
ATOM 8838 N N . TYR B 1 310 ? 25.541 -25.985 18.422 1.00 29.14 286 TYR B N 1
ATOM 8839 C CA . TYR B 1 310 ? 24.567 -25.522 19.404 1.00 34.26 286 TYR B CA 1
ATOM 8840 C C . TYR B 1 310 ? 24.000 -26.664 20.243 1.00 26.59 286 TYR B C 1
ATOM 8841 O O . TYR B 1 310 ? 23.222 -26.407 21.157 1.00 31.19 286 TYR B O 1
ATOM 8850 N N . VAL B 1 311 ? 24.338 -27.909 19.915 1.00 30.97 287 VAL B N 1
ATOM 8851 C CA . VAL B 1 311 ? 24.069 -29.072 20.756 1.00 36.44 287 VAL B CA 1
ATOM 8852 C C . VAL B 1 311 ? 25.335 -29.308 21.571 1.00 36.66 287 VAL B C 1
ATOM 8853 O O . VAL B 1 311 ? 26.386 -29.667 21.024 1.00 36.26 287 VAL B O 1
ATOM 8857 N N . PHE B 1 312 ? 25.263 -29.054 22.874 1.00 31.64 288 PHE B N 1
ATOM 8858 C CA . PHE B 1 312 ? 26.459 -28.999 23.695 1.00 34.79 288 PHE B CA 1
ATOM 8859 C C . PHE B 1 312 ? 26.768 -30.399 24.220 1.00 38.95 288 PHE B C 1
ATOM 8860 O O . PHE B 1 312 ? 25.949 -31.002 24.921 1.00 38.94 288 PHE B O 1
ATOM 8868 N N . ARG B 1 313 ? 27.940 -30.918 23.861 1.00 35.68 289 ARG B N 1
ATOM 8869 C CA . ARG B 1 313 ? 28.346 -32.247 24.299 1.00 40.49 289 ARG B CA 1
ATOM 8870 C C . ARG B 1 313 ? 29.189 -32.225 25.563 1.00 47.04 289 ARG B C 1
ATOM 8871 O O . ARG B 1 313 ? 29.417 -33.284 26.161 1.00 43.43 289 ARG B O 1
ATOM 8879 N N . SER B 1 314 ? 29.711 -31.063 25.932 1.00 36.44 290 SER B N 1
ATOM 8880 C CA . SER B 1 314 ? 30.473 -30.840 27.150 1.00 42.29 290 SER B CA 1
ATOM 8881 C C . SER B 1 314 ? 29.832 -29.697 27.937 1.00 39.42 290 SER B C 1
ATOM 8882 O O . SER B 1 314 ? 28.876 -29.068 27.487 1.00 35.88 290 SER B O 1
ATOM 8885 N N . ARG B 1 315 ? 30.378 -29.427 29.120 1.00 38.09 291 ARG B N 1
ATOM 8886 C CA . ARG B 1 315 ? 29.911 -28.302 29.923 1.00 32.31 291 ARG B CA 1
ATOM 8887 C C . ARG B 1 315 ? 30.430 -27.006 29.314 1.00 36.85 291 ARG B C 1
ATOM 8888 O O . ARG B 1 315 ? 31.620 -26.897 28.996 1.00 34.66 291 ARG B O 1
ATOM 8896 N N . VAL B 1 316 ? 29.525 -26.053 29.086 1.00 34.23 292 VAL B N 1
ATOM 8897 C CA . VAL B 1 316 ? 29.875 -24.746 28.544 1.00 34.08 292 VAL B CA 1
ATOM 8898 C C . VAL B 1 316 ? 29.377 -23.686 29.521 1.00 33.60 292 VAL B C 1
ATOM 8899 O O . VAL B 1 316 ? 28.559 -23.961 30.404 1.00 34.88 292 VAL B O 1
ATOM 8903 N N . THR B 1 317 ? 29.915 -22.470 29.379 1.00 29.06 293 THR B N 1
ATOM 8904 C CA . THR B 1 317 ? 29.454 -21.402 30.249 1.00 34.36 293 THR B CA 1
ATOM 8905 C C . THR B 1 317 ? 28.118 -20.844 29.774 1.00 31.60 293 THR B C 1
ATOM 8906 O O . THR B 1 317 ? 27.629 -21.147 28.673 1.00 32.04 293 THR B O 1
ATOM 8910 N N . GLY B 1 318 ? 27.541 -19.992 30.635 1.00 29.78 294 GLY B N 1
ATOM 8911 C CA . GLY B 1 318 ? 26.266 -19.366 30.342 1.00 33.44 294 GLY B CA 1
ATOM 8912 C C . GLY B 1 318 ? 26.282 -18.524 29.080 1.00 33.62 294 GLY B C 1
ATOM 8913 O O . GLY B 1 318 ? 25.232 -18.290 28.483 1.00 31.78 294 GLY B O 1
ATOM 8914 N N . TYR B 1 319 ? 27.471 -18.067 28.655 1.00 30.14 295 TYR B N 1
ATOM 8915 C CA . TYR B 1 319 ? 27.590 -17.263 27.434 1.00 32.44 295 TYR B CA 1
ATOM 8916 C C . TYR B 1 319 ? 27.164 -18.043 26.191 1.00 31.97 295 TYR B C 1
ATOM 8917 O O . TYR B 1 319 ? 26.481 -17.500 25.318 1.00 28.61 295 TYR B O 1
ATOM 8926 N N . LEU B 1 320 ? 27.579 -19.311 26.080 1.00 26.52 296 LEU B N 1
ATOM 8927 C CA . LEU B 1 320 ? 27.243 -20.097 24.890 1.00 30.91 296 LEU B CA 1
ATOM 8928 C C . LEU B 1 320 ? 25.752 -20.398 24.824 1.00 28.32 296 LEU B C 1
ATOM 8929 O O . LEU B 1 320 ? 25.185 -20.495 23.722 1.00 27.09 296 LEU B O 1
ATOM 8934 N N . TYR B 1 321 ? 25.113 -20.571 25.989 1.00 24.85 297 TYR B N 1
ATOM 8935 C CA . TYR B 1 321 ? 23.656 -20.666 26.063 1.00 25.19 297 TYR B CA 1
ATOM 8936 C C . TYR B 1 321 ? 22.977 -19.370 25.613 1.00 25.05 297 TYR B C 1
ATOM 8937 O O . TYR B 1 321 ? 21.977 -19.408 24.874 1.00 26.62 297 TYR B O 1
ATOM 8946 N N . GLU B 1 322 ? 23.497 -18.222 26.058 1.00 23.11 298 GLU B N 1
ATOM 8947 C CA . GLU B 1 322 ? 22.926 -16.939 25.639 1.00 22.63 298 GLU B CA 1
ATOM 8948 C C . GLU B 1 322 ? 23.077 -16.730 24.133 1.00 27.71 298 GLU B C 1
ATOM 8949 O O . GLU B 1 322 ? 22.132 -16.297 23.464 1.00 25.17 298 GLU B O 1
ATOM 8955 N N . ARG B 1 323 ? 24.261 -17.026 23.590 1.00 24.01 299 ARG B N 1
ATOM 8956 C CA . ARG B 1 323 ? 24.480 -16.880 22.144 1.00 27.87 299 ARG B CA 1
ATOM 8957 C C . ARG B 1 323 ? 23.558 -17.789 21.358 1.00 27.70 299 ARG B C 1
ATOM 8958 O O . ARG B 1 323 ? 23.076 -17.415 20.281 1.00 27.27 299 ARG B O 1
ATOM 8966 N N . ARG B 1 324 ? 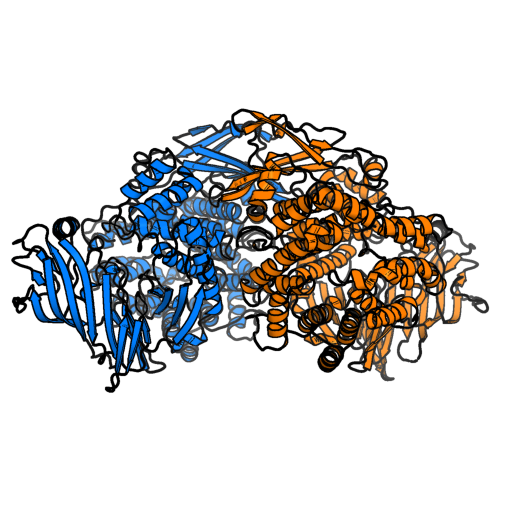23.329 -19.005 21.858 1.00 26.76 300 ARG B N 1
ATOM 8967 C CA . ARG B 1 324 ? 22.415 -19.911 21.170 1.00 24.63 300 ARG B CA 1
ATOM 8968 C C . ARG B 1 324 ? 20.997 -19.350 21.162 1.00 26.61 300 ARG B C 1
ATOM 8969 O O . ARG B 1 324 ? 20.327 -19.351 20.125 1.00 23.96 300 ARG B O 1
ATOM 8977 N N . SER B 1 325 ? 20.527 -18.860 22.315 1.00 26.69 301 SER B N 1
ATOM 8978 C CA . SER B 1 325 ? 19.203 -18.246 22.387 1.00 24.40 301 SER B CA 1
ATOM 8979 C C . SER B 1 325 ? 19.103 -17.057 21.443 1.00 25.94 301 SER B C 1
ATOM 8980 O O . SER B 1 325 ? 18.048 -16.819 20.841 1.00 24.72 301 SER B O 1
ATOM 8983 N N . GLU B 1 326 ? 20.184 -16.287 21.311 1.00 23.42 302 GLU B N 1
ATOM 8984 C CA . GLU B 1 326 ? 20.158 -15.154 20.392 1.00 27.45 302 GLU B CA 1
ATOM 8985 C C . GLU B 1 326 ? 19.987 -15.623 18.949 1.00 25.80 302 GLU B C 1
ATOM 8986 O O . GLU B 1 326 ? 19.205 -15.044 18.188 1.00 28.23 302 GLU B O 1
ATOM 8992 N N . THR B 1 327 ? 20.733 -16.661 18.555 1.00 23.40 303 THR B N 1
ATOM 8993 C CA . THR B 1 327 ? 20.581 -17.224 17.205 1.00 23.91 303 THR B CA 1
ATOM 8994 C C . THR B 1 327 ? 19.164 -17.744 16.986 1.00 26.48 303 THR B C 1
ATOM 8995 O O . THR B 1 327 ? 18.586 -17.558 15.900 1.00 24.14 303 THR B O 1
ATOM 8999 N N . VAL B 1 328 ? 18.573 -18.363 18.019 1.00 24.14 304 VAL B N 1
ATOM 9000 C CA . VAL B 1 328 ? 17.196 -18.857 17.918 1.00 25.10 304 VAL B CA 1
ATOM 9001 C C . VAL B 1 328 ? 16.238 -17.708 17.610 1.00 27.92 304 VAL B C 1
ATOM 9002 O O . VAL B 1 328 ? 15.377 -17.807 16.726 1.00 27.21 304 VAL B O 1
ATOM 9006 N N . LEU B 1 329 ? 16.372 -16.593 18.327 1.00 23.82 305 LEU B N 1
ATOM 9007 C CA . LEU B 1 329 ? 15.437 -15.494 18.113 1.00 24.51 305 LEU B CA 1
ATOM 9008 C C . LEU B 1 329 ? 15.788 -14.694 16.857 1.00 23.24 305 LEU B C 1
ATOM 9009 O O . LEU B 1 329 ? 14.917 -14.020 16.290 1.00 26.35 305 LEU B O 1
ATOM 9014 N N . HIS B 1 330 ? 17.055 -14.749 16.435 1.00 24.27 306 HIS B N 1
ATOM 9015 C CA . HIS B 1 330 ? 17.473 -14.132 15.175 1.00 25.98 306 HIS B CA 1
ATOM 9016 C C . HIS B 1 330 ? 16.720 -14.760 14.005 1.00 25.95 306 HIS B C 1
ATOM 9017 O O . HIS B 1 330 ? 16.169 -14.060 13.142 1.00 24.82 306 HIS B O 1
ATOM 9024 N N . GLU B 1 331 ? 16.667 -16.083 13.987 1.00 24.33 307 GLU B N 1
ATOM 9025 C CA . GLU B 1 331 ? 15.960 -16.801 12.924 1.00 24.21 307 GLU B CA 1
ATOM 9026 C C . GLU B 1 331 ? 14.458 -16.615 13.066 1.00 24.68 307 GLU B C 1
ATOM 9027 O O . GLU B 1 331 ? 13.756 -16.432 12.071 1.00 25.05 307 GLU B O 1
ATOM 9033 N N . MET B 1 332 ? 13.945 -16.592 14.305 1.00 24.32 308 MET B N 1
ATOM 9034 C CA . MET B 1 332 ? 12.519 -16.346 14.485 1.00 24.22 308 MET B CA 1
ATOM 9035 C C . MET B 1 332 ? 12.117 -14.959 13.984 1.00 25.50 308 MET B C 1
ATOM 9036 O O . MET B 1 332 ? 11.046 -14.800 13.383 1.00 26.38 308 MET B O 1
ATOM 9041 N N . ALA B 1 333 ? 12.967 -13.944 14.212 1.00 24.01 309 ALA B N 1
ATOM 9042 C CA . ALA B 1 333 ? 12.668 -12.589 13.755 1.00 25.79 309 ALA B CA 1
ATOM 9043 C C . ALA B 1 333 ? 12.509 -12.542 12.238 1.00 24.61 309 ALA B C 1
ATOM 9044 O O . ALA B 1 333 ? 11.651 -11.819 11.718 1.00 24.92 309 ALA B O 1
ATOM 9046 N N . HIS B 1 334 ? 13.304 -13.335 11.531 1.00 24.72 310 HIS B N 1
ATOM 9047 C CA . HIS B 1 334 ? 13.239 -13.399 10.063 1.00 25.21 310 HIS B CA 1
ATOM 9048 C C . HIS B 1 334 ? 11.867 -13.846 9.557 1.00 30.60 310 HIS B C 1
ATOM 9049 O O . HIS B 1 334 ? 11.503 -13.543 8.409 1.00 28.81 310 HIS B O 1
ATOM 9056 N N . MET B 1 335 ? 11.115 -14.564 10.367 1.00 25.84 311 MET B N 1
ATOM 9057 C CA . MET B 1 335 ? 9.796 -15.023 9.968 1.00 27.06 311 MET B CA 1
ATOM 9058 C C . MET B 1 335 ? 8.978 -13.825 9.513 1.00 32.15 311 MET B C 1
ATOM 9059 O O . MET B 1 335 ? 8.239 -13.928 8.628 1.00 30.89 311 MET B O 1
ATOM 9064 N N . TRP B 1 336 ? 9.110 -12.712 10.201 1.00 29.92 312 TRP B N 1
ATOM 9065 C CA . TRP B 1 336 ? 8.506 -11.456 9.782 1.00 27.27 312 TRP B CA 1
ATOM 9066 C C . TRP B 1 336 ? 9.413 -10.722 8.803 1.00 26.44 312 TRP B C 1
ATOM 9067 O O . TRP B 1 336 ? 9.030 -10.476 7.661 1.00 30.85 312 TRP B O 1
ATOM 9078 N N . PHE B 1 337 ? 10.619 -10.369 9.238 1.00 28.66 313 PHE B N 1
ATOM 9079 C CA . PHE B 1 337 ? 11.502 -9.531 8.438 1.00 27.45 313 PHE B CA 1
ATOM 9080 C C . PHE B 1 337 ? 12.434 -10.421 7.632 1.00 30.68 313 PHE B C 1
ATOM 9081 O O . PHE B 1 337 ? 13.489 -10.844 8.119 1.00 29.34 313 PHE B O 1
ATOM 9089 N N . GLY B 1 338 ? 12.050 -10.688 6.385 1.00 27.63 314 GLY B N 1
ATOM 9090 C CA . GLY B 1 338 ? 12.829 -11.577 5.544 1.00 31.24 314 GLY B CA 1
ATOM 9091 C C . GLY B 1 338 ? 11.985 -12.614 4.844 1.00 28.42 314 GLY B C 1
ATOM 9092 O O . GLY B 1 338 ? 12.183 -12.880 3.659 1.00 31.25 314 GLY B O 1
ATOM 9093 N N . ASP B 1 339 ? 11.036 -13.206 5.566 1.00 31.27 315 ASP B N 1
ATOM 9094 C CA . ASP B 1 339 ? 10.162 -14.233 5.014 1.00 31.76 315 ASP B CA 1
ATOM 9095 C C . ASP B 1 339 ? 8.772 -13.692 4.699 1.00 30.17 315 ASP B C 1
ATOM 9096 O O . ASP B 1 339 ? 8.270 -13.877 3.585 1.00 30.98 315 ASP B O 1
ATOM 9101 N N . LEU B 1 340 ? 8.127 -13.003 5.649 1.00 33.89 316 LEU B N 1
ATOM 9102 C CA . LEU B 1 340 ? 6.828 -12.394 5.371 1.00 31.38 316 LEU B CA 1
ATOM 9103 C C . LEU B 1 340 ? 6.963 -11.252 4.366 1.00 34.57 316 LEU B C 1
ATOM 9104 O O . LEU B 1 340 ? 6.167 -11.146 3.424 1.00 35.20 316 LEU B O 1
ATOM 9109 N N . VAL B 1 341 ? 7.936 -10.370 4.585 1.00 32.46 317 VAL B N 1
ATOM 9110 C CA . VAL B 1 341 ? 8.357 -9.334 3.653 1.00 36.57 317 VAL B CA 1
ATOM 9111 C C . VAL B 1 341 ? 9.810 -9.639 3.312 1.00 34.83 317 VAL B C 1
ATOM 9112 O O . VAL B 1 341 ? 10.604 -9.928 4.211 1.00 34.40 317 VAL B O 1
ATOM 9116 N N . THR B 1 342 ? 10.149 -9.630 2.020 1.00 31.93 318 THR B N 1
ATOM 9117 C CA . THR B 1 342 ? 11.456 -10.081 1.548 1.00 31.22 318 THR B CA 1
ATOM 9118 C C . THR B 1 342 ? 12.081 -8.992 0.692 1.00 35.20 318 THR B C 1
ATOM 9119 O O . THR B 1 342 ? 11.385 -8.268 -0.022 1.00 32.00 318 THR B O 1
ATOM 9123 N N . MET B 1 343 ? 13.403 -8.893 0.753 1.00 31.08 319 MET B N 1
ATOM 9124 C CA . MET B 1 343 ? 14.114 -7.946 -0.094 1.00 31.28 319 MET B CA 1
ATOM 9125 C C . MET B 1 343 ? 13.803 -8.201 -1.570 1.00 33.11 319 MET B C 1
ATOM 9126 O O . MET B 1 343 ? 13.535 -9.329 -2.001 1.00 33.33 319 MET B O 1
ATOM 9131 N N . ARG B 1 344 ? 13.808 -7.121 -2.343 1.00 32.71 320 ARG B N 1
ATOM 9132 C CA . ARG B 1 344 ? 13.630 -7.276 -3.782 1.00 32.91 320 ARG B CA 1
ATOM 9133 C C . ARG B 1 344 ? 14.856 -7.918 -4.416 1.00 38.24 320 ARG B C 1
ATOM 9134 O O . ARG B 1 344 ? 14.728 -8.760 -5.318 1.00 37.46 320 ARG B O 1
ATOM 9142 N N . TRP B 1 345 ? 16.048 -7.530 -3.963 1.00 32.31 321 TRP B N 1
ATOM 9143 C CA . TRP B 1 345 ? 17.303 -7.981 -4.541 1.00 35.02 321 TRP B CA 1
ATOM 9144 C C . TRP B 1 345 ? 18.334 -8.071 -3.422 1.00 32.79 321 TRP B C 1
ATOM 9145 O O . TRP B 1 345 ? 18.144 -7.525 -2.337 1.00 30.91 321 TRP B O 1
ATOM 9156 N N . TRP B 1 346 ? 19.430 -8.774 -3.696 1.00 31.56 322 TRP B N 1
ATOM 9157 C CA . TRP B 1 346 ? 20.430 -9.103 -2.686 1.00 29.36 322 TRP B CA 1
ATOM 9158 C C . TRP B 1 346 ? 21.189 -7.892 -2.143 1.00 30.38 322 TRP B C 1
ATOM 9159 O O . TRP B 1 346 ? 21.913 -8.040 -1.153 1.00 31.76 322 TRP B O 1
ATOM 9170 N N . ASP B 1 347 ? 21.028 -6.690 -2.707 1.00 30.32 323 ASP B N 1
ATOM 9171 C CA . ASP B 1 347 ? 21.774 -5.609 -2.072 1.00 34.35 323 ASP B CA 1
ATOM 9172 C C . ASP B 1 347 ? 21.177 -5.178 -0.731 1.00 28.90 323 ASP B C 1
ATOM 9173 O O . ASP B 1 347 ? 21.820 -4.408 -0.023 1.00 32.21 323 ASP B O 1
ATOM 9178 N N . ASP B 1 348 ? 19.986 -5.646 -0.360 1.00 30.15 324 ASP B N 1
ATOM 9179 C CA . ASP B 1 348 ? 19.449 -5.389 0.976 1.00 35.55 324 ASP B CA 1
ATOM 9180 C C . ASP B 1 348 ? 19.643 -6.575 1.928 1.00 31.43 324 ASP B C 1
ATOM 9181 O O . ASP B 1 348 ? 19.042 -6.592 3.020 1.00 30.27 324 ASP B O 1
ATOM 9186 N N . LEU B 1 349 ? 20.493 -7.544 1.565 1.00 29.88 325 LEU B N 1
ATOM 9187 C CA . LEU B 1 349 ? 20.784 -8.648 2.480 1.00 28.96 325 LEU B CA 1
ATOM 9188 C C . LEU B 1 349 ? 21.385 -8.146 3.786 1.00 31.03 325 LEU B C 1
ATOM 9189 O O . LEU B 1 349 ? 21.123 -8.728 4.849 1.00 29.54 325 LEU B O 1
ATOM 9194 N N . TRP B 1 350 ? 22.216 -7.099 3.729 1.00 28.48 326 TRP B N 1
ATOM 9195 C CA . TRP B 1 350 ? 22.756 -6.518 4.971 1.00 28.91 326 TRP B CA 1
ATOM 9196 C C . TRP B 1 350 ? 21.636 -6.102 5.911 1.00 27.29 326 TRP B C 1
ATOM 9197 O O . TRP B 1 350 ? 21.723 -6.304 7.133 1.00 26.96 326 TRP B O 1
ATOM 9208 N N . LEU B 1 351 ? 20.578 -5.515 5.358 1.00 27.03 327 LEU B N 1
ATOM 9209 C CA . LEU B 1 351 ? 19.456 -5.052 6.159 1.00 29.02 327 LEU B CA 1
ATOM 9210 C C . LEU B 1 351 ? 18.706 -6.222 6.767 1.00 29.99 327 LEU B C 1
ATOM 9211 O O . LEU B 1 351 ? 18.259 -6.149 7.922 1.00 25.55 327 LEU B O 1
ATOM 9216 N N . ASN B 1 352 ? 18.550 -7.300 5.990 1.00 27.88 328 ASN B N 1
ATOM 9217 C CA . ASN B 1 352 ? 17.891 -8.510 6.479 1.00 27.76 328 ASN B CA 1
ATOM 9218 C C . ASN B 1 352 ? 18.596 -9.067 7.709 1.00 29.76 328 ASN B C 1
ATOM 9219 O O . ASN B 1 352 ? 17.955 -9.372 8.729 1.00 28.47 328 ASN B O 1
ATOM 9224 N N . GLU B 1 353 ? 19.923 -9.172 7.650 1.00 27.05 329 GLU B N 1
ATOM 9225 C CA . GLU B 1 353 ? 20.661 -9.734 8.775 1.00 25.60 329 GLU B CA 1
ATOM 9226 C C . GLU B 1 353 ? 20.778 -8.736 9.925 1.00 28.69 329 GLU B C 1
ATOM 9227 O O . GLU B 1 353 ? 20.747 -9.142 11.095 1.00 26.13 329 GLU B O 1
ATOM 9233 N N . SER B 1 354 ? 20.909 -7.447 9.618 1.00 25.58 330 SER B N 1
ATOM 9234 C CA . SER B 1 354 ? 21.066 -6.441 10.672 1.00 25.84 330 SER B CA 1
ATOM 9235 C C . SER B 1 354 ? 19.792 -6.282 11.479 1.00 26.93 330 SER B C 1
ATOM 9236 O O . SER B 1 354 ? 19.838 -6.151 12.712 1.00 27.39 330 SER B O 1
ATOM 9239 N N . PHE B 1 355 ? 18.647 -6.227 10.800 1.00 24.48 331 PHE B N 1
ATOM 9240 C CA . PHE B 1 355 ? 17.375 -6.177 11.501 1.00 26.63 331 PHE B CA 1
ATOM 9241 C C . PHE B 1 355 ? 17.214 -7.380 12.423 1.00 24.45 331 PHE B C 1
ATOM 9242 O O . PHE B 1 355 ? 16.856 -7.230 13.594 1.00 25.33 331 PHE B O 1
ATOM 9250 N N . ALA B 1 356 ? 17.433 -8.589 11.892 1.00 23.95 332 ALA B N 1
ATOM 9251 C CA . ALA B 1 356 ? 17.244 -9.783 12.725 1.00 23.96 332 ALA B CA 1
ATOM 9252 C C . ALA B 1 356 ? 18.149 -9.782 13.952 1.00 27.42 332 ALA B C 1
ATOM 9253 O O . ALA B 1 356 ? 17.722 -10.208 15.034 1.00 25.57 332 ALA B O 1
ATOM 9255 N N . THR B 1 357 ? 19.395 -9.325 13.811 1.00 23.97 333 THR B N 1
ATOM 9256 C CA . THR B 1 357 ? 20.274 -9.218 14.976 1.00 24.58 333 THR B CA 1
ATOM 9257 C C . THR B 1 357 ? 19.706 -8.243 16.016 1.00 26.08 333 THR B C 1
ATOM 9258 O O . THR B 1 357 ? 19.560 -8.591 17.202 1.00 23.16 333 THR B O 1
ATOM 9262 N N . TRP B 1 358 ? 19.341 -7.034 15.586 1.00 23.86 334 TRP B N 1
ATOM 9263 C CA . TRP B 1 358 ? 18.722 -6.069 16.498 1.00 24.71 334 TRP B CA 1
ATOM 9264 C C . TRP B 1 358 ? 17.490 -6.664 17.176 1.00 24.54 334 TRP B C 1
ATOM 9265 O O . TRP B 1 358 ? 17.364 -6.631 18.407 1.00 25.83 334 TRP B O 1
ATOM 9276 N N . ALA B 1 359 ? 16.571 -7.225 16.380 1.00 22.83 335 ALA B N 1
ATOM 9277 C CA . ALA B 1 359 ? 15.348 -7.805 16.937 1.00 25.09 335 ALA B CA 1
ATOM 9278 C C . ALA B 1 359 ? 15.624 -8.980 17.885 1.00 23.49 335 ALA B C 1
ATOM 9279 O O . ALA B 1 359 ? 14.887 -9.169 18.860 1.00 24.88 335 ALA B O 1
ATOM 9281 N N . SER B 1 360 ? 16.643 -9.799 17.600 1.00 22.45 336 SER B N 1
ATOM 9282 C CA . SER B 1 360 ? 16.929 -10.922 18.492 1.00 23.29 336 SER B CA 1
ATOM 9283 C C . SER B 1 360 ? 17.372 -10.429 19.863 1.00 24.87 336 SER B C 1
ATOM 9284 O O . SER B 1 360 ? 17.011 -11.016 20.878 1.00 22.86 336 SER B O 1
ATOM 9287 N N . VAL B 1 361 ? 18.140 -9.341 19.918 1.00 26.27 337 VAL B N 1
ATOM 9288 C CA . VAL B 1 361 ? 18.572 -8.849 21.222 1.00 21.47 337 VAL B CA 1
ATOM 9289 C C . VAL B 1 361 ? 17.425 -8.131 21.920 1.00 25.55 337 VAL B C 1
ATOM 9290 O O . VAL B 1 361 ? 17.250 -8.265 23.137 1.00 26.05 337 VAL B O 1
ATOM 9294 N N . LEU B 1 362 ? 16.598 -7.403 21.156 1.00 22.03 338 LEU B N 1
ATOM 9295 C CA . LEU B 1 362 ? 15.364 -6.833 21.695 1.00 23.76 338 LEU B CA 1
ATOM 9296 C C . LEU B 1 362 ? 14.529 -7.893 22.399 1.00 29.06 338 LEU B C 1
ATOM 9297 O O . LEU B 1 362 ? 14.022 -7.670 23.511 1.00 25.54 338 LEU B O 1
ATOM 9302 N N . ALA B 1 363 ? 14.415 -9.055 21.784 1.00 24.68 339 ALA B N 1
ATOM 9303 C CA . ALA B 1 363 ? 13.577 -10.131 22.345 1.00 22.08 339 ALA B CA 1
ATOM 9304 C C . ALA B 1 363 ? 14.259 -10.774 23.552 1.00 22.63 339 ALA B C 1
ATOM 9305 O O . ALA B 1 363 ? 13.581 -11.118 24.482 1.00 31.19 339 ALA B O 1
ATOM 9307 N N . GLN B 1 364 ? 15.563 -10.953 23.480 1.00 21.32 340 GLN B N 1
ATOM 9308 C CA . GLN B 1 364 ? 16.317 -11.522 24.617 1.00 26.63 340 GLN B CA 1
ATOM 9309 C C . GLN B 1 364 ? 16.055 -10.665 25.855 1.00 27.30 340 GLN B C 1
ATOM 9310 O O . GLN B 1 364 ? 15.697 -11.214 26.882 1.00 25.63 340 GLN B O 1
ATOM 9316 N N . VAL B 1 365 ? 16.227 -9.357 25.707 1.00 24.63 341 VAL B N 1
ATOM 9317 C CA . VAL B 1 365 ? 16.096 -8.489 26.876 1.00 24.10 341 VAL B CA 1
ATOM 9318 C C . VAL B 1 365 ? 14.644 -8.429 27.320 1.00 28.80 341 VAL B C 1
ATOM 9319 O O . VAL B 1 365 ? 14.341 -8.460 28.519 1.00 29.87 341 VAL B O 1
ATOM 9323 N N . GLY B 1 366 ? 13.719 -8.417 26.359 1.00 28.23 342 GLY B N 1
ATOM 9324 C CA . GLY B 1 366 ? 12.316 -8.251 26.688 1.00 30.35 342 GLY B CA 1
ATOM 9325 C C . GLY B 1 366 ? 11.617 -9.498 27.180 1.00 33.18 342 GLY B C 1
ATOM 9326 O O . GLY B 1 366 ? 10.642 -9.402 27.930 1.00 32.86 342 GLY B O 1
ATOM 9327 N N . ALA B 1 367 ? 11.954 -10.662 26.628 1.00 28.63 343 ALA B N 1
ATOM 9328 C CA . ALA B 1 367 ? 11.233 -11.887 27.009 1.00 30.96 343 ALA B CA 1
ATOM 9329 C C . ALA B 1 367 ? 11.982 -13.122 27.530 1.00 28.73 343 ALA B C 1
ATOM 9330 O O . ALA B 1 367 ? 11.354 -14.153 27.770 1.00 30.92 343 ALA B O 1
ATOM 9332 N N . THR B 1 368 ? 13.294 -13.046 27.707 1.00 28.79 344 THR B N 1
ATOM 9333 C CA . THR B 1 368 ? 14.030 -14.222 28.157 1.00 31.06 344 THR B CA 1
ATOM 9334 C C . THR B 1 368 ? 14.766 -13.892 29.450 1.00 25.14 344 THR B C 1
ATOM 9335 O O . THR B 1 368 ? 14.633 -12.794 29.994 1.00 29.45 344 THR B O 1
ATOM 9339 N N . GLN B 1 369 ? 15.563 -14.858 29.927 1.00 26.28 345 GLN B N 1
ATOM 9340 C CA . GLN B 1 369 ? 16.397 -14.662 31.115 1.00 28.90 345 GLN B CA 1
ATOM 9341 C C . GLN B 1 369 ? 17.631 -13.815 30.825 1.00 33.49 345 GLN B C 1
ATOM 9342 O O . GLN B 1 369 ? 18.285 -13.331 31.756 1.00 28.51 345 GLN B O 1
ATOM 9348 N N . TYR B 1 370 ? 17.976 -13.615 29.555 1.00 29.00 346 TYR B N 1
ATOM 9349 C CA . TYR B 1 370 ? 19.221 -12.931 29.227 1.00 27.54 346 TYR B CA 1
ATOM 9350 C C . TYR B 1 370 ? 18.985 -11.422 29.184 1.00 32.86 346 TYR B C 1
ATOM 9351 O O . TYR B 1 370 ? 19.179 -10.746 28.178 1.00 24.60 346 TYR B O 1
ATOM 9360 N N . THR B 1 371 ? 18.554 -10.891 30.330 1.00 25.27 347 THR B N 1
ATOM 9361 C CA . THR B 1 371 ? 18.186 -9.480 30.402 1.00 26.08 347 THR B CA 1
ATOM 9362 C C . THR B 1 371 ? 19.372 -8.553 30.190 1.00 25.32 347 THR B C 1
ATOM 9363 O O . THR B 1 371 ? 19.164 -7.355 29.977 1.00 27.17 347 THR B O 1
ATOM 9367 N N A ASN B 1 372 ? 20.576 -9.063 30.225 0.49 25.57 348 ASN B N 1
ATOM 9368 N N B ASN B 1 372 ? 20.570 -9.082 30.215 0.51 25.55 348 ASN B N 1
ATOM 9369 C CA A ASN B 1 372 ? 21.747 -8.234 30.043 0.49 27.01 348 ASN B CA 1
ATOM 9370 C CA B ASN B 1 372 ? 21.815 -8.354 30.058 0.51 27.01 348 ASN B CA 1
ATOM 9371 C C A ASN B 1 372 ? 22.280 -8.330 28.609 0.49 27.45 348 ASN B C 1
ATOM 9372 C C B ASN B 1 372 ? 22.284 -8.351 28.601 0.51 27.46 348 ASN B C 1
ATOM 9373 O O A ASN B 1 372 ? 23.392 -7.931 28.352 0.49 27.04 348 ASN B O 1
ATOM 9374 O O B ASN B 1 372 ? 23.402 -7.975 28.335 0.51 27.11 348 ASN B O 1
ATOM 9383 N N . ALA B 1 373 ? 21.413 -8.716 27.677 1.00 21.32 349 ALA B N 1
ATOM 9384 C CA . ALA B 1 373 ? 21.865 -8.982 26.304 1.00 22.90 349 ALA B CA 1
ATOM 9385 C C . ALA B 1 373 ? 22.418 -7.737 25.592 1.00 24.14 349 ALA B C 1
ATOM 9386 O O . ALA B 1 373 ? 23.225 -7.889 24.659 1.00 23.57 349 ALA B O 1
ATOM 9388 N N . TRP B 1 374 ? 22.018 -6.504 25.985 1.00 22.61 350 TRP B N 1
ATOM 9389 C CA . TRP B 1 374 ? 22.650 -5.330 25.346 1.00 24.47 350 TRP B CA 1
ATOM 9390 C C . TRP B 1 374 ? 24.110 -5.179 25.765 1.00 23.71 350 TRP B C 1
ATOM 9391 O O . TRP B 1 374 ? 24.926 -4.629 25.013 1.00 25.99 350 TRP B O 1
ATOM 9402 N N . THR B 1 375 ? 24.457 -5.641 26.962 1.00 22.14 351 THR B N 1
ATOM 9403 C CA . THR B 1 375 ? 25.859 -5.733 27.361 1.00 23.62 351 THR B CA 1
ATOM 9404 C C . THR B 1 375 ? 26.650 -6.634 26.417 1.00 25.85 351 THR B C 1
ATOM 9405 O O . THR B 1 375 ? 27.761 -6.281 25.995 1.00 25.01 351 THR B O 1
ATOM 9409 N N . THR B 1 376 ? 26.087 -7.801 26.063 1.00 22.94 352 THR B N 1
ATOM 9410 C CA . THR B 1 376 ? 26.753 -8.710 25.136 1.00 24.33 352 THR B CA 1
ATOM 9411 C C . THR B 1 376 ? 26.897 -8.065 23.770 1.00 25.82 352 THR B C 1
ATOM 9412 O O . THR B 1 376 ? 27.933 -8.196 23.107 1.00 29.86 352 THR B O 1
ATOM 9416 N N . PHE B 1 377 ? 25.850 -7.377 23.333 1.00 24.87 353 PHE B N 1
ATOM 9417 C CA . PHE B 1 377 ? 25.885 -6.722 22.040 1.00 30.96 353 PHE B CA 1
ATOM 9418 C C . PHE B 1 377 ? 26.962 -5.643 22.027 1.00 31.12 353 PHE B C 1
ATOM 9419 O O . PHE B 1 377 ? 27.713 -5.508 21.051 1.00 30.46 353 PHE B O 1
ATOM 9427 N N . ALA B 1 378 ? 27.081 -4.898 23.127 1.00 24.15 354 ALA B N 1
ATOM 9428 C CA . ALA B 1 378 ? 28.101 -3.856 23.226 1.00 29.13 354 ALA B CA 1
ATOM 9429 C C . ALA B 1 378 ? 29.499 -4.445 23.262 1.00 32.63 354 ALA B C 1
ATOM 9430 O O . ALA B 1 378 ? 30.436 -3.850 22.710 1.00 31.27 354 ALA B O 1
ATOM 9432 N N . SER B 1 379 ? 29.640 -5.522 23.970 1.00 29.57 355 SER B N 1
ATOM 9433 C CA . SER B 1 379 ? 30.884 -6.211 24.119 1.00 32.24 355 SER B CA 1
ATOM 9434 C C . SER B 1 379 ? 31.406 -6.976 22.911 1.00 37.88 355 SER B C 1
ATOM 9435 O O . SER B 1 379 ? 32.562 -7.050 22.676 1.00 38.95 355 SER B O 1
ATOM 9438 N N . VAL B 1 380 ? 30.501 -7.601 22.216 1.00 32.61 356 VAL B N 1
ATOM 9439 C CA . VAL B 1 380 ? 30.809 -8.422 21.104 1.00 31.69 356 VAL B CA 1
ATOM 9440 C C . VAL B 1 380 ? 30.578 -7.852 19.742 1.00 36.08 356 VAL B C 1
ATOM 9441 O O . VAL B 1 380 ? 31.519 -7.587 19.090 1.00 39.45 356 VAL B O 1
ATOM 9445 N N . GLU B 1 381 ? 29.346 -7.610 19.345 1.00 33.43 357 GLU B N 1
ATOM 9446 C CA . GLU B 1 381 ? 29.089 -7.093 18.022 1.00 38.35 357 GLU B CA 1
ATOM 9447 C C . GLU B 1 381 ? 29.721 -5.769 17.761 1.00 37.94 357 GLU B C 1
ATOM 9448 O O . GLU B 1 381 ? 30.317 -5.598 16.758 1.00 33.59 357 GLU B O 1
ATOM 9454 N N . LYS B 1 382 ? 29.609 -4.854 18.695 1.00 30.55 358 LYS B N 1
ATOM 9455 C CA . LYS B 1 382 ? 30.214 -3.567 18.508 1.00 29.65 358 LYS B CA 1
ATOM 9456 C C . LYS B 1 382 ? 31.701 -3.668 18.430 1.00 30.11 358 LYS B C 1
ATOM 9457 O O . LYS B 1 382 ? 32.258 -3.115 17.580 1.00 30.38 358 LYS B O 1
ATOM 9463 N N . SER B 1 383 ? 32.289 -4.465 19.257 1.00 26.43 359 SER B N 1
ATOM 9464 C CA . SER B 1 383 ? 33.693 -4.625 19.281 1.00 34.02 359 SER B CA 1
ATOM 9465 C C . SER B 1 383 ? 34.176 -5.141 17.950 1.00 36.48 359 SER B C 1
ATOM 9466 O O . SER B 1 383 ? 35.142 -4.702 17.453 1.00 35.86 359 SER B O 1
ATOM 9469 N N . TRP B 1 384 ? 33.474 -6.089 17.399 1.00 27.33 360 TRP B N 1
ATOM 9470 C CA . TRP B 1 384 ? 33.794 -6.607 16.093 1.00 34.29 360 TRP B CA 1
ATOM 9471 C C . TRP B 1 384 ? 33.621 -5.580 15.020 1.00 34.91 360 TRP B C 1
ATOM 9472 O O . TRP B 1 384 ? 34.383 -5.513 14.154 1.00 31.51 360 TRP B O 1
ATOM 9483 N N . ALA B 1 385 ? 32.572 -4.808 15.102 1.00 29.55 361 ALA B N 1
ATOM 9484 C CA . ALA B 1 385 ? 32.310 -3.797 14.087 1.00 32.06 361 ALA B CA 1
ATOM 9485 C C . ALA B 1 385 ? 33.438 -2.769 14.028 1.00 35.61 361 ALA B C 1
ATOM 9486 O O . ALA B 1 385 ? 33.929 -2.442 12.941 1.00 32.17 361 ALA B O 1
ATOM 9488 N N . TYR B 1 386 ? 33.895 -2.329 15.166 1.00 29.69 362 TYR B N 1
ATOM 9489 C CA . TYR B 1 386 ? 34.969 -1.385 15.170 1.00 34.19 362 TYR B CA 1
ATOM 9490 C C . TYR B 1 386 ? 36.225 -1.953 14.554 1.00 41.19 362 TYR B C 1
ATOM 9491 O O . TYR B 1 386 ? 36.849 -1.319 13.788 1.00 39.30 362 TYR B O 1
ATOM 9500 N N . ARG B 1 387 ? 36.559 -3.175 14.902 1.00 38.16 363 ARG B N 1
ATOM 9501 C CA . ARG B 1 387 ? 37.769 -3.791 14.404 1.00 42.00 363 ARG B CA 1
ATOM 9502 C C . ARG B 1 387 ? 37.716 -3.919 12.903 1.00 39.29 363 ARG B C 1
ATOM 9503 O O . ARG B 1 387 ? 38.574 -3.495 12.233 1.00 40.77 363 ARG B O 1
ATOM 9511 N N . GLN B 1 388 ? 36.625 -4.404 12.391 1.00 38.01 364 GLN B N 1
ATOM 9512 C CA . GLN B 1 388 ? 36.468 -4.518 10.965 1.00 38.97 364 GLN B CA 1
ATOM 9513 C C . GLN B 1 388 ? 36.414 -3.189 10.216 1.00 44.51 364 GLN B C 1
ATOM 9514 O O . GLN B 1 388 ? 36.813 -3.122 9.099 1.00 37.58 364 GLN B O 1
ATOM 9520 N N . ASP B 1 389 ? 35.810 -2.190 10.816 1.00 31.84 365 ASP B N 1
ATOM 9521 C CA . ASP B 1 389 ? 35.680 -0.871 10.247 1.00 33.96 365 ASP B CA 1
ATOM 9522 C C . ASP B 1 389 ? 37.000 -0.113 10.093 1.00 36.34 365 ASP B C 1
ATOM 9523 O O . ASP B 1 389 ? 37.058 0.788 9.300 1.00 38.92 365 ASP B O 1
ATOM 9528 N N . GLN B 1 390 ? 38.016 -0.446 10.872 1.00 33.01 366 GLN B N 1
ATOM 9529 C CA . GLN B 1 390 ? 39.275 0.284 10.856 1.00 33.65 366 GLN B CA 1
ATOM 9530 C C . GLN B 1 390 ? 40.337 -0.383 9.993 1.00 40.70 366 GLN B C 1
ATOM 9531 O O . GLN B 1 390 ? 41.482 0.071 9.982 1.00 42.36 366 GLN B O 1
ATOM 9537 N N . LEU B 1 391 ? 39.992 -1.432 9.282 1.00 38.84 367 LEU B N 1
ATOM 9538 C CA . LEU B 1 391 ? 40.901 -2.129 8.385 1.00 34.51 367 LEU B CA 1
ATOM 9539 C C . LEU B 1 391 ? 40.891 -1.478 7.005 1.00 39.14 367 LEU B C 1
ATOM 9540 O O . LEU B 1 391 ? 39.895 -0.859 6.615 1.00 42.68 367 LEU B O 1
ATOM 9545 N N . PRO B 1 392 ? 41.978 -1.607 6.237 1.00 47.36 368 PRO B N 1
ATOM 9546 C CA . PRO B 1 392 ? 41.990 -1.008 4.896 1.00 37.77 368 PRO B CA 1
ATOM 9547 C C . PRO B 1 392 ? 40.922 -1.571 3.987 1.00 43.35 368 PRO B C 1
ATOM 9548 O O . PRO B 1 392 ? 40.619 -0.964 2.955 1.00 48.34 368 PRO B O 1
ATOM 9552 N N . SER B 1 393 ? 40.334 -2.708 4.349 1.00 49.64 369 SER B N 1
ATOM 9553 C CA . SER B 1 393 ? 39.279 -3.345 3.580 1.00 52.24 369 SER B CA 1
ATOM 9554 C C . SER B 1 393 ? 37.912 -2.737 3.827 1.00 50.73 369 SER B C 1
ATOM 9555 O O . SER B 1 393 ? 36.940 -3.184 3.212 1.00 46.64 369 SER B O 1
ATOM 9558 N N . THR B 1 394 ? 37.803 -1.762 4.724 1.00 47.95 370 THR B N 1
ATOM 9559 C CA . THR B 1 394 ? 36.488 -1.296 5.136 1.00 41.20 370 THR B CA 1
ATOM 9560 C C . THR B 1 394 ? 35.711 -0.730 3.952 1.00 42.71 370 THR B C 1
ATOM 9561 O O . THR B 1 394 ? 36.271 -0.099 3.055 1.00 38.88 370 THR B O 1
ATOM 9565 N N . HIS B 1 395 ? 34.413 -0.992 3.946 1.00 36.75 371 HIS B N 1
ATOM 9566 C CA . HIS B 1 395 ? 33.505 -0.562 2.899 1.00 42.57 371 HIS B CA 1
ATOM 9567 C C . HIS B 1 395 ? 32.200 -0.196 3.556 1.00 29.73 371 HIS B C 1
ATOM 9568 O O . HIS B 1 395 ? 31.968 -0.554 4.722 1.00 39.01 371 HIS B O 1
ATOM 9575 N N . PRO B 1 396 ? 31.320 0.540 2.884 1.00 34.38 372 PRO B N 1
ATOM 9576 C CA . PRO B 1 396 ? 30.032 0.877 3.485 1.00 31.72 372 PRO B CA 1
ATOM 9577 C C . PRO B 1 396 ? 29.212 -0.367 3.807 1.00 42.63 372 PRO B C 1
ATOM 9578 O O . PRO B 1 396 ? 29.379 -1.432 3.208 1.00 38.65 372 PRO B O 1
ATOM 9582 N N . VAL B 1 397 ? 28.315 -0.210 4.783 1.00 37.20 373 VAL B N 1
ATOM 9583 C CA . VAL B 1 397 ? 27.394 -1.280 5.158 1.00 34.61 373 VAL B CA 1
ATOM 9584 C C . VAL B 1 397 ? 26.516 -1.689 3.975 1.00 35.78 373 VAL B C 1
ATOM 9585 O O . VAL B 1 397 ? 26.266 -2.879 3.747 1.00 38.34 373 VAL B O 1
ATOM 9589 N N . ALA B 1 398 ? 26.045 -0.723 3.200 1.00 32.74 374 ALA B N 1
ATOM 9590 C CA . ALA B 1 398 ? 25.159 -0.994 2.064 1.00 38.36 374 ALA B CA 1
ATOM 9591 C C . ALA B 1 398 ? 25.965 -0.885 0.773 1.00 41.47 374 ALA B C 1
ATOM 9592 O O . ALA B 1 398 ? 25.951 0.141 0.100 1.00 52.25 374 ALA B O 1
ATOM 9594 N N . ALA B 1 399 ? 26.640 -1.971 0.407 1.00 49.95 375 ALA B N 1
ATOM 9595 C CA . ALA B 1 399 ? 27.382 -2.030 -0.843 1.00 46.55 375 ALA B CA 1
ATOM 9596 C C . ALA B 1 399 ? 26.459 -2.361 -2.007 1.00 54.65 375 ALA B C 1
ATOM 9597 O O . ALA B 1 399 ? 25.419 -3.002 -1.842 1.00 52.24 375 ALA B O 1
ATOM 9599 N N . ASP B 1 400 ? 26.851 -1.914 -3.198 1.00 51.83 376 ASP B N 1
ATOM 9600 C CA . ASP B 1 400 ? 26.159 -2.322 -4.414 1.00 56.29 376 ASP B CA 1
ATOM 9601 C C . ASP B 1 400 ? 26.425 -3.796 -4.702 1.00 55.31 376 ASP B C 1
ATOM 9602 O O . ASP B 1 400 ? 27.542 -4.288 -4.522 1.00 49.85 376 ASP B O 1
ATOM 9607 N N . ILE B 1 401 ? 25.389 -4.501 -5.146 1.00 57.18 377 ILE B N 1
ATOM 9608 C CA . ILE B 1 401 ? 25.497 -5.923 -5.466 1.00 47.06 377 ILE B CA 1
ATOM 9609 C C . ILE B 1 401 ? 25.054 -6.138 -6.909 1.00 52.59 377 ILE B C 1
ATOM 9610 O O . ILE B 1 401 ? 23.855 -6.305 -7.171 1.00 49.17 377 ILE B O 1
ATOM 9615 N N . PRO B 1 402 ? 25.978 -6.144 -7.876 1.00 53.80 378 PRO B N 1
ATOM 9616 C CA . PRO B 1 402 ? 25.573 -6.256 -9.286 1.00 51.03 378 PRO B CA 1
ATOM 9617 C C . PRO B 1 402 ? 25.162 -7.656 -9.720 1.00 54.30 378 PRO B C 1
ATOM 9618 O O . PRO B 1 402 ? 24.380 -7.804 -10.666 1.00 51.82 378 PRO B O 1
ATOM 9622 N N . ASP B 1 403 ? 25.610 -8.648 -8.980 1.00 47.85 379 ASP B N 1
ATOM 9623 C CA . ASP B 1 403 ? 25.377 -10.047 -9.246 1.00 53.58 379 ASP B CA 1
ATOM 9624 C C . ASP B 1 403 ? 25.563 -11.004 -8.030 1.00 43.15 379 ASP B C 1
ATOM 9625 O O . ASP B 1 403 ? 25.978 -10.632 -6.944 1.00 48.64 379 ASP B O 1
ATOM 9630 N N . LEU B 1 404 ? 25.280 -12.263 -8.260 1.00 52.46 380 LEU B N 1
ATOM 9631 C CA . LEU B 1 404 ? 25.361 -13.267 -7.206 1.00 44.41 380 LEU B CA 1
ATOM 9632 C C . LEU B 1 404 ? 26.752 -13.425 -6.534 1.00 50.20 380 LEU B C 1
ATOM 9633 O O . LEU B 1 404 ? 26.875 -13.586 -5.311 1.00 50.95 380 LEU B O 1
ATOM 9638 N N . GLN B 1 405 ? 27.732 -13.312 -7.381 1.00 51.17 381 GLN B N 1
ATOM 9639 C CA . GLN B 1 405 ? 29.092 -13.407 -7.005 1.00 56.71 381 GLN B CA 1
ATOM 9640 C C . GLN B 1 405 ? 29.405 -12.347 -6.038 1.00 47.75 381 GLN B C 1
ATOM 9641 O O . GLN B 1 405 ? 30.195 -12.513 -5.192 1.00 55.86 381 GLN B O 1
ATOM 9647 N N . ALA B 1 406 ? 28.824 -11.209 -6.258 1.00 46.36 382 ALA B N 1
ATOM 9648 C CA . ALA B 1 406 ? 29.033 -10.063 -5.400 1.00 46.18 382 ALA B CA 1
ATOM 9649 C C . ALA B 1 406 ? 28.585 -10.264 -3.958 1.00 61.19 382 ALA B C 1
ATOM 9650 O O . ALA B 1 406 ? 29.122 -9.703 -3.078 1.00 54.61 382 ALA B O 1
ATOM 9652 N N . VAL B 1 407 ? 27.506 -10.975 -3.743 1.00 56.03 383 VAL B N 1
ATOM 9653 C CA . VAL B 1 407 ? 27.067 -11.219 -2.399 1.00 53.72 383 VAL B CA 1
ATOM 9654 C C . VAL B 1 407 ? 28.025 -12.056 -1.633 1.00 48.92 383 VAL B C 1
ATOM 9655 O O . VAL B 1 407 ? 28.432 -11.746 -0.552 1.00 51.80 383 VAL B O 1
ATOM 9659 N N . THR B 1 415 ? 29.461 -5.883 6.276 1.00 63.96 391 THR B N 1
ATOM 9660 C CA . THR B 1 415 ? 29.774 -6.252 7.642 1.00 60.98 391 THR B CA 1
ATOM 9661 C C . THR B 1 415 ? 28.464 -6.240 8.362 1.00 59.77 391 THR B C 1
ATOM 9662 O O . THR B 1 415 ? 27.811 -5.190 8.458 1.00 47.51 391 THR B O 1
ATOM 9666 N N . TYR B 1 416 ? 28.046 -7.417 8.805 1.00 59.01 392 TYR B N 1
ATOM 9667 C CA . TYR B 1 416 ? 26.839 -7.498 9.564 1.00 42.97 392 TYR B CA 1
ATOM 9668 C C . TYR B 1 416 ? 26.899 -6.981 10.998 1.00 35.33 392 TYR B C 1
ATOM 9669 O O . TYR B 1 416 ? 25.925 -6.573 11.507 1.00 31.73 392 TYR B O 1
ATOM 9678 N N . ALA B 1 417 ? 28.069 -6.983 11.600 1.00 30.57 393 ALA B N 1
ATOM 9679 C CA . ALA B 1 417 ? 28.216 -6.413 12.910 1.00 33.64 393 ALA B CA 1
ATOM 9680 C C . ALA B 1 417 ? 27.975 -4.897 12.896 1.00 27.89 393 ALA B C 1
ATOM 9681 O O . ALA B 1 417 ? 27.295 -4.412 13.680 1.00 27.69 393 ALA B O 1
ATOM 9683 N N . LYS B 1 418 ? 28.555 -4.190 11.948 1.00 30.04 394 LYS B N 1
ATOM 9684 C CA . LYS B 1 418 ? 28.338 -2.731 11.829 1.00 29.57 394 LYS B CA 1
ATOM 9685 C C . LYS B 1 418 ? 26.901 -2.478 11.398 1.00 29.03 394 LYS B C 1
ATOM 9686 O O . LYS B 1 418 ? 26.297 -1.551 11.893 1.00 27.18 394 LYS B O 1
ATOM 9692 N N . GLY B 1 419 ? 26.386 -3.331 10.531 1.00 25.64 395 GLY B N 1
ATOM 9693 C CA . GLY B 1 419 ? 25.035 -3.162 10.117 1.00 28.80 395 GLY B CA 1
ATOM 9694 C C . GLY B 1 419 ? 24.092 -3.250 11.292 1.00 27.42 395 GLY B C 1
ATOM 9695 O O . GLY B 1 419 ? 23.219 -2.469 11.417 1.00 27.73 395 GLY B O 1
ATOM 9696 N N . ALA B 1 420 ? 24.316 -4.205 12.172 1.00 24.25 396 ALA B N 1
ATOM 9697 C CA . ALA B 1 420 ? 23.470 -4.301 13.331 1.00 28.47 396 ALA B CA 1
ATOM 9698 C C . ALA B 1 420 ? 23.633 -3.076 14.218 1.00 26.11 396 ALA B C 1
ATOM 9699 O O . ALA B 1 420 ? 22.712 -2.601 14.767 1.00 27.66 396 ALA B O 1
ATOM 9701 N N . SER B 1 421 ? 24.852 -2.646 14.371 1.00 24.98 397 SER B N 1
ATOM 9702 C CA . SER B 1 421 ? 25.140 -1.486 15.179 1.00 25.54 397 SER B CA 1
ATOM 9703 C C . SER B 1 421 ? 24.483 -0.203 14.683 1.00 28.50 397 SER B C 1
ATOM 9704 O O . SER B 1 421 ? 23.913 0.530 15.458 1.00 27.42 397 SER B O 1
ATOM 9707 N N . VAL B 1 422 ? 24.520 0.018 13.374 1.00 24.99 398 VAL B N 1
ATOM 9708 C CA . VAL B 1 422 ? 23.900 1.189 12.811 1.00 25.04 398 VAL B CA 1
ATOM 9709 C C . VAL B 1 422 ? 22.401 1.071 12.849 1.00 27.40 398 VAL B C 1
ATOM 9710 O O . VAL B 1 422 ? 21.701 2.009 13.037 1.00 26.72 398 VAL B O 1
ATOM 9714 N N . LEU B 1 423 ? 21.920 -0.130 12.646 1.00 26.55 399 LEU B N 1
ATOM 9715 C CA . LEU B 1 423 ? 20.472 -0.309 12.729 1.00 27.25 399 LEU B CA 1
ATOM 9716 C C . LEU B 1 423 ? 19.962 0.030 14.133 1.00 26.61 399 LEU B C 1
ATOM 9717 O O . LEU B 1 423 ? 18.923 0.688 14.286 1.00 26.10 399 LEU B O 1
ATOM 9722 N N . LYS B 1 424 ? 20.683 -0.409 15.167 1.00 24.72 400 LYS B N 1
ATOM 9723 C CA . LYS B 1 424 ? 20.293 -0.042 16.531 1.00 23.67 400 LYS B CA 1
ATOM 9724 C C . LYS B 1 424 ? 20.263 1.476 16.694 1.00 25.57 400 LYS B C 1
ATOM 9725 O O . LYS B 1 424 ? 19.395 2.016 17.395 1.00 27.37 400 LYS B O 1
ATOM 9731 N N . GLN B 1 425 ? 21.182 2.178 16.032 1.00 26.17 401 GLN B N 1
ATOM 9732 C CA . GLN B 1 425 ? 21.186 3.634 16.113 1.00 28.57 401 GLN B CA 1
ATOM 9733 C C . GLN B 1 425 ? 20.039 4.245 15.316 1.00 28.37 401 GLN B C 1
ATOM 9734 O O . GLN B 1 425 ? 19.447 5.230 15.768 1.00 28.15 401 GLN B O 1
ATOM 9740 N N . LEU B 1 426 ? 19.678 3.661 14.159 1.00 27.45 402 LEU B N 1
ATOM 9741 C CA . LEU B 1 426 ? 18.466 4.094 13.464 1.00 29.55 402 LEU B CA 1
ATOM 9742 C C . LEU B 1 426 ? 17.247 4.010 14.378 1.00 28.69 402 LEU B C 1
ATOM 9743 O O . LEU B 1 426 ? 16.427 4.937 14.439 1.00 26.43 402 LEU B O 1
ATOM 9748 N N . VAL B 1 427 ? 17.113 2.892 15.096 1.00 27.05 403 VAL B N 1
ATOM 9749 C CA . VAL B 1 427 ? 16.042 2.754 16.081 1.00 27.16 403 VAL B CA 1
ATOM 9750 C C . VAL B 1 427 ? 16.092 3.894 17.093 1.00 27.94 403 VAL B C 1
ATOM 9751 O O . VAL B 1 427 ? 15.064 4.474 17.449 1.00 27.96 403 VAL B O 1
ATOM 9755 N N . ALA B 1 428 ? 17.290 4.219 17.584 1.00 26.10 404 ALA B N 1
ATOM 9756 C CA . ALA B 1 428 ? 17.425 5.306 18.548 1.00 26.96 404 ALA B CA 1
ATOM 9757 C C . ALA B 1 428 ? 17.022 6.645 17.933 1.00 31.20 404 ALA B C 1
ATOM 9758 O O . ALA B 1 428 ? 16.319 7.448 18.571 1.00 32.61 404 ALA B O 1
ATOM 9760 N N . TYR B 1 429 ? 17.431 6.885 16.678 1.00 26.84 405 TYR B N 1
ATOM 9761 C CA . TYR B 1 429 ? 17.179 8.177 16.047 1.00 27.97 405 TYR B CA 1
ATOM 9762 C C . TYR B 1 429 ? 15.691 8.366 15.788 1.00 34.83 405 TYR B C 1
ATOM 9763 O O . TYR B 1 429 ? 15.117 9.420 16.093 1.00 33.00 405 TYR B O 1
ATOM 9772 N N . VAL B 1 430 ? 15.043 7.324 15.274 1.00 28.34 406 VAL B N 1
ATOM 9773 C CA . VAL B 1 430 ? 13.620 7.379 14.987 1.00 31.78 406 VAL B CA 1
ATOM 9774 C C . VAL B 1 430 ? 12.802 7.384 16.277 1.00 30.77 406 VAL B C 1
ATOM 9775 O O . VAL B 1 430 ? 11.737 8.013 16.343 1.00 31.76 406 VAL B O 1
ATOM 9779 N N . GLY B 1 431 ? 13.297 6.713 17.322 1.00 28.81 407 GLY B N 1
ATOM 9780 C CA . GLY B 1 431 ? 12.576 6.516 18.568 1.00 33.60 407 GLY B CA 1
ATOM 9781 C C . GLY B 1 431 ? 11.941 5.148 18.586 1.00 31.58 407 GLY B C 1
ATOM 9782 O O . GLY B 1 431 ? 11.204 4.817 17.657 1.00 32.66 407 GLY B O 1
ATOM 9783 N N . LEU B 1 432 ? 12.223 4.339 19.618 1.00 28.97 408 LEU B N 1
ATOM 9784 C CA . LEU B 1 432 ? 11.837 2.934 19.592 1.00 30.04 408 LEU B CA 1
ATOM 9785 C C . LEU B 1 432 ? 10.351 2.763 19.342 1.00 36.69 408 LEU B C 1
ATOM 9786 O O . LEU B 1 432 ? 9.941 1.887 18.573 1.00 31.92 408 LEU B O 1
ATOM 9791 N N . GLU B 1 433 ? 9.523 3.552 20.010 1.00 30.73 409 GLU B N 1
ATOM 9792 C CA . GLU B 1 433 ? 8.093 3.435 19.853 1.00 31.37 409 GLU B CA 1
ATOM 9793 C C . GLU B 1 433 ? 7.709 3.732 18.405 1.00 33.45 409 GLU B C 1
ATOM 9794 O O . GLU B 1 433 ? 6.962 3.032 17.840 1.00 36.54 409 GLU B O 1
ATOM 9800 N N . ASN B 1 434 ? 8.255 4.779 17.839 1.00 36.41 410 ASN B N 1
ATOM 9801 C CA . ASN B 1 434 ? 8.022 5.107 16.431 1.00 30.75 410 ASN B CA 1
ATOM 9802 C C . ASN B 1 434 ? 8.535 4.008 15.501 1.00 36.84 410 ASN B C 1
ATOM 9803 O O . ASN B 1 434 ? 7.897 3.686 14.489 1.00 36.12 410 ASN B O 1
ATOM 9808 N N . PHE B 1 435 ? 9.705 3.444 15.800 1.00 33.34 411 PHE B N 1
ATOM 9809 C CA . PHE B 1 435 ? 10.261 2.398 14.942 1.00 32.28 411 PHE B CA 1
ATOM 9810 C C . PHE B 1 435 ? 9.333 1.182 14.874 1.00 32.16 411 PHE B C 1
ATOM 9811 O O . PHE B 1 435 ? 9.067 0.641 13.788 1.00 32.55 411 PHE B O 1
ATOM 9819 N N . LEU B 1 436 ? 8.805 0.747 16.022 1.00 33.66 412 LEU B N 1
ATOM 9820 C CA . LEU B 1 436 ? 7.917 -0.413 16.028 1.00 34.82 412 LEU B CA 1
ATOM 9821 C C . LEU B 1 436 ? 6.599 -0.098 15.327 1.00 31.33 412 LEU B C 1
ATOM 9822 O O . LEU B 1 436 ? 6.030 -0.958 14.636 1.00 35.61 412 LEU B O 1
ATOM 9827 N N . ALA B 1 437 ? 6.115 1.132 15.471 1.00 32.39 413 ALA B N 1
ATOM 9828 C CA . ALA B 1 437 ? 4.913 1.550 14.759 1.00 34.80 413 ALA B CA 1
ATOM 9829 C C . ALA B 1 437 ? 5.137 1.526 13.248 1.00 38.22 413 ALA B C 1
ATOM 9830 O O . ALA B 1 437 ? 4.287 1.040 12.493 1.00 41.69 413 ALA B O 1
ATOM 9832 N N . GLY B 1 438 ? 6.272 2.052 12.786 1.00 35.95 414 GLY B N 1
ATOM 9833 C CA . GLY B 1 438 ? 6.571 1.969 11.363 1.00 32.27 414 GLY B CA 1
ATOM 9834 C C . GLY B 1 438 ? 6.725 0.541 10.882 1.00 36.59 414 GLY B C 1
ATOM 9835 O O . GLY B 1 438 ? 6.313 0.208 9.760 1.00 36.45 414 GLY B O 1
ATOM 9836 N N . LEU B 1 439 ? 7.327 -0.321 11.711 1.00 31.59 415 LEU B N 1
ATOM 9837 C CA . LEU B 1 439 ? 7.443 -1.740 11.370 1.00 35.59 415 LEU B CA 1
ATOM 9838 C C . LEU B 1 439 ? 6.083 -2.375 11.159 1.00 44.33 415 LEU B C 1
ATOM 9839 O O . LEU B 1 439 ? 5.904 -3.179 10.235 1.00 36.98 415 LEU B O 1
ATOM 9844 N N . LYS B 1 440 ? 5.141 -2.016 11.977 1.00 35.01 416 LYS B N 1
ATOM 9845 C CA . LYS B 1 440 ? 3.855 -2.571 11.819 1.00 36.61 416 LYS B CA 1
ATOM 9846 C C . LYS B 1 440 ? 3.282 -2.177 10.478 1.00 38.35 416 LYS B C 1
ATOM 9847 O O . LYS B 1 440 ? 2.727 -2.974 9.830 1.00 39.33 416 LYS B O 1
ATOM 9853 N N . VAL B 1 441 ? 3.464 -0.939 10.094 1.00 39.36 417 VAL B N 1
ATOM 9854 C CA . VAL B 1 441 ? 3.002 -0.442 8.800 1.00 37.52 417 VAL B CA 1
ATOM 9855 C C . VAL B 1 441 ? 3.691 -1.204 7.675 1.00 43.26 417 VAL B C 1
ATOM 9856 O O . VAL B 1 441 ? 3.037 -1.780 6.800 1.00 40.72 417 VAL B O 1
ATOM 9860 N N . TYR B 1 442 ? 5.025 -1.270 7.739 1.00 36.90 418 TYR B N 1
ATOM 9861 C CA . TYR B 1 442 ? 5.853 -1.951 6.744 1.00 43.86 418 TYR B CA 1
ATOM 9862 C C . TYR B 1 442 ? 5.438 -3.410 6.545 1.00 40.29 418 TYR B C 1
ATOM 9863 O O . TYR B 1 442 ? 5.310 -3.878 5.404 1.00 41.51 418 TYR B O 1
ATOM 9872 N N . PHE B 1 443 ? 5.239 -4.163 7.635 1.00 35.59 419 PHE B N 1
ATOM 9873 C CA . PHE B 1 443 ? 4.829 -5.561 7.458 1.00 33.93 419 PHE B CA 1
ATOM 9874 C C . PHE B 1 443 ? 3.443 -5.641 6.829 1.00 44.53 419 PHE B C 1
ATOM 9875 O O . PHE B 1 443 ? 3.187 -6.499 5.972 1.00 45.30 419 PHE B O 1
ATOM 9883 N N . ASP B 1 444 ? 2.533 -4.763 7.258 1.00 40.75 420 ASP B N 1
ATOM 9884 C CA . ASP B 1 444 ? 1.164 -4.803 6.753 1.00 42.23 420 ASP B CA 1
ATOM 9885 C C . ASP B 1 444 ? 1.109 -4.385 5.293 1.00 47.70 420 ASP B C 1
ATOM 9886 O O . ASP B 1 444 ? 0.338 -4.948 4.506 1.00 54.92 420 ASP B O 1
ATOM 9891 N N . ARG B 1 445 ? 1.868 -3.423 4.906 1.00 42.46 421 ARG B N 1
ATOM 9892 C CA . ARG B 1 445 ? 1.908 -2.982 3.571 1.00 43.20 421 ARG B CA 1
ATOM 9893 C C . ARG B 1 445 ? 2.465 -3.957 2.568 1.00 46.42 421 ARG B C 1
ATOM 9894 O O . ARG B 1 445 ? 1.972 -4.097 1.502 1.00 38.50 421 ARG B O 1
ATOM 9902 N N . HIS B 1 446 ? 3.520 -4.631 2.951 1.00 40.38 422 HIS B N 1
ATOM 9903 C CA . HIS B 1 446 ? 4.271 -5.435 2.001 1.00 44.00 422 HIS B CA 1
ATOM 9904 C C . HIS B 1 446 ? 4.140 -6.925 2.256 1.00 37.85 422 HIS B C 1
ATOM 9905 O O . HIS B 1 446 ? 4.873 -7.705 1.644 1.00 40.53 422 HIS B O 1
ATOM 9912 N N . ALA B 1 447 ? 3.206 -7.338 3.125 1.00 39.11 423 ALA B N 1
ATOM 9913 C CA . ALA B 1 447 ? 3.025 -8.755 3.428 1.00 40.71 423 ALA B CA 1
ATOM 9914 C C . ALA B 1 447 ? 2.908 -9.578 2.148 1.00 43.50 423 ALA B C 1
ATOM 9915 O O . ALA B 1 447 ? 2.216 -9.191 1.202 1.00 42.53 423 ALA B O 1
ATOM 9917 N N . TRP B 1 448 ? 3.613 -10.707 2.124 1.00 38.22 424 TRP B N 1
ATOM 9918 C CA . TRP B 1 448 ? 3.561 -11.686 1.036 1.00 37.36 424 TRP B CA 1
ATOM 9919 C C . TRP B 1 448 ? 4.136 -11.126 -0.253 1.00 35.04 424 TRP B C 1
ATOM 9920 O O . TRP B 1 448 ? 3.942 -11.701 -1.336 1.00 41.15 424 TRP B O 1
ATOM 9931 N N . GLY B 1 449 ? 4.873 -10.030 -0.132 1.00 34.24 425 GLY B N 1
ATOM 9932 C CA . GLY B 1 449 ? 5.531 -9.374 -1.235 1.00 40.52 425 GLY B CA 1
ATOM 9933 C C . GLY B 1 449 ? 6.954 -8.980 -0.903 1.00 44.82 425 GLY B C 1
ATOM 9934 O O . GLY B 1 449 ? 7.606 -9.585 -0.033 1.00 34.85 425 GLY B O 1
ATOM 9935 N N . ASN B 1 450 ? 7.439 -7.946 -1.580 1.00 34.48 426 ASN B N 1
ATOM 9936 C CA . ASN B 1 450 ? 8.841 -7.576 -1.539 1.00 33.19 426 ASN B CA 1
ATOM 9937 C C . ASN B 1 450 ? 8.962 -6.106 -1.203 1.00 38.41 426 ASN B C 1
ATOM 9938 O O . ASN B 1 450 ? 8.059 -5.305 -1.460 1.00 37.81 426 ASN B O 1
ATOM 9943 N N . ALA B 1 451 ? 10.115 -5.747 -0.659 1.00 34.08 427 ALA B N 1
ATOM 9944 C CA . ALA B 1 451 ? 10.314 -4.378 -0.235 1.00 33.33 427 ALA B CA 1
ATOM 9945 C C . ALA B 1 451 ? 11.804 -4.112 -0.212 1.00 37.12 427 ALA B C 1
ATOM 9946 O O . ALA B 1 451 ? 12.619 -5.038 -0.146 1.00 40.23 427 ALA B O 1
ATOM 9948 N N . THR B 1 452 ? 12.143 -2.837 -0.250 1.00 34.56 428 THR B N 1
ATOM 9949 C CA . THR B 1 452 ? 13.521 -2.387 -0.278 1.00 32.85 428 THR B CA 1
ATOM 9950 C C . THR B 1 452 ? 13.807 -1.587 0.978 1.00 34.40 428 THR B C 1
ATOM 9951 O O . THR B 1 452 ? 12.914 -1.336 1.779 1.00 34.11 428 THR B O 1
ATOM 9955 N N . LEU B 1 453 ? 15.073 -1.194 1.120 1.00 32.02 429 LEU B N 1
ATOM 9956 C CA . LEU B 1 453 ? 15.460 -0.287 2.193 1.00 33.16 429 LEU B CA 1
ATOM 9957 C C . LEU B 1 453 ? 14.625 0.979 2.160 1.00 35.45 429 LEU B C 1
ATOM 9958 O O . LEU B 1 453 ? 14.155 1.446 3.204 1.00 33.11 429 LEU B O 1
ATOM 9963 N N . ASP B 1 454 ? 14.416 1.546 0.958 1.00 31.81 430 ASP B N 1
ATOM 9964 C CA . ASP B 1 454 ? 13.670 2.793 0.874 1.00 34.30 430 ASP B CA 1
ATOM 9965 C C . ASP B 1 454 ? 12.247 2.625 1.389 1.00 35.88 430 ASP B C 1
ATOM 9966 O O . ASP B 1 454 ? 11.702 3.534 2.029 1.00 39.47 430 ASP B O 1
ATOM 9971 N N . ASP B 1 455 ? 11.629 1.473 1.126 1.00 31.67 431 ASP B N 1
ATOM 9972 C CA . ASP B 1 455 ? 10.286 1.223 1.639 1.00 37.31 431 ASP B CA 1
ATOM 9973 C C . ASP B 1 455 ? 10.266 1.281 3.164 1.00 37.33 431 ASP B C 1
ATOM 9974 O O . ASP B 1 455 ? 9.325 1.814 3.762 1.00 36.41 431 ASP B O 1
ATOM 9979 N N . LEU B 1 456 ? 11.286 0.714 3.803 1.00 34.39 432 LEU B N 1
ATOM 9980 C CA . LEU B 1 456 ? 11.348 0.751 5.261 1.00 39.10 432 LEU B CA 1
ATOM 9981 C C . LEU B 1 456 ? 11.539 2.181 5.752 1.00 33.74 432 LEU B C 1
ATOM 9982 O O . LEU B 1 456 ? 10.798 2.647 6.617 1.00 35.98 432 LEU B O 1
ATOM 9987 N N . LEU B 1 457 ? 12.525 2.890 5.198 1.00 32.64 433 LEU B N 1
ATOM 9988 C CA . LEU B 1 457 ? 12.810 4.261 5.621 1.00 38.46 433 LEU B CA 1
ATOM 9989 C C . LEU B 1 457 ? 11.578 5.159 5.506 1.00 40.01 433 LEU B C 1
ATOM 9990 O O . LEU B 1 457 ? 11.364 6.051 6.336 1.00 38.56 433 LEU B O 1
ATOM 9995 N N . VAL B 1 458 ? 10.755 4.935 4.480 1.00 35.77 434 VAL B N 1
ATOM 9996 C CA . VAL B 1 458 ? 9.537 5.723 4.301 1.00 37.69 434 VAL B CA 1
ATOM 9997 C C . VAL B 1 458 ? 8.557 5.479 5.441 1.00 41.86 434 VAL B C 1
ATOM 9998 O O . VAL B 1 458 ? 7.978 6.423 5.991 1.00 44.67 434 VAL B O 1
ATOM 10002 N N . ALA B 1 459 ? 8.347 4.209 5.812 1.00 36.39 435 ALA B N 1
ATOM 10003 C CA . ALA B 1 459 ? 7.437 3.903 6.919 1.00 42.74 435 ALA B CA 1
ATOM 10004 C C . ALA B 1 459 ? 7.937 4.511 8.224 1.00 41.66 435 ALA B C 1
ATOM 10005 O O . ALA B 1 459 ? 7.142 4.987 9.040 1.00 37.90 435 ALA B O 1
ATOM 10007 N N . LEU B 1 460 ? 9.252 4.538 8.419 1.00 39.87 436 LEU B N 1
ATOM 10008 C CA . LEU B 1 460 ? 9.797 5.103 9.649 1.00 37.63 436 LEU B CA 1
ATOM 10009 C C . LEU B 1 460 ? 9.699 6.628 9.647 1.00 44.33 436 LEU B C 1
ATOM 10010 O O . LEU B 1 460 ? 9.429 7.230 10.688 1.00 37.82 436 LEU B O 1
ATOM 10015 N N . GLU B 1 461 ? 9.923 7.267 8.491 1.00 39.96 437 GLU B N 1
ATOM 10016 C CA . GLU B 1 461 ? 9.714 8.708 8.376 1.00 41.16 437 GLU B CA 1
ATOM 10017 C C . GLU B 1 461 ? 8.287 9.081 8.746 1.00 46.27 437 GLU B C 1
ATOM 10018 O O . GLU B 1 461 ? 8.053 10.041 9.494 1.00 41.84 437 GLU B O 1
ATOM 10024 N N . GLU B 1 462 ? 7.318 8.327 8.221 1.00 39.90 438 GLU B N 1
ATOM 10025 C CA . GLU B 1 462 ? 5.913 8.628 8.465 1.00 43.14 438 GLU B CA 1
ATOM 10026 C C . GLU B 1 462 ? 5.552 8.441 9.934 1.00 44.73 438 GLU B C 1
ATOM 10027 O O . GLU B 1 462 ? 4.804 9.245 10.503 1.00 45.43 438 GLU B O 1
ATOM 10033 N N . ALA B 1 463 ? 6.087 7.394 10.575 1.00 40.65 439 ALA B N 1
ATOM 10034 C CA . ALA B 1 463 ? 5.770 7.155 11.982 1.00 37.90 439 ALA B CA 1
ATOM 10035 C C . ALA B 1 463 ? 6.475 8.132 12.923 1.00 45.13 439 ALA B C 1
ATOM 10036 O O . ALA B 1 463 ? 5.987 8.359 14.040 1.00 50.33 439 ALA B O 1
ATOM 10038 N N . SER B 1 464 ? 7.602 8.713 12.511 1.00 39.79 440 SER B N 1
ATOM 10039 C CA . SER B 1 464 ? 8.444 9.504 13.400 1.00 47.86 440 SER B CA 1
ATOM 10040 C C . SER B 1 464 ? 8.452 10.993 13.098 1.00 41.62 440 SER B C 1
ATOM 10041 O O . SER B 1 464 ? 8.667 11.792 14.008 1.00 44.15 440 SER B O 1
ATOM 10044 N N . GLY B 1 465 ? 8.236 11.398 11.853 1.00 42.50 441 GLY B N 1
ATOM 10045 C CA . GLY B 1 465 ? 8.418 12.794 11.532 1.00 47.36 441 GLY B CA 1
ATOM 10046 C C . GLY B 1 465 ? 9.851 13.176 11.245 1.00 44.21 441 GLY B C 1
ATOM 10047 O O . GLY B 1 465 ? 10.107 14.329 10.884 1.00 44.27 441 GLY B O 1
ATOM 10048 N N . ARG B 1 466 ? 10.791 12.243 11.388 1.00 39.53 442 ARG B N 1
ATOM 10049 C CA . ARG B 1 466 ? 12.176 12.501 11.035 1.00 31.79 442 ARG B CA 1
ATOM 10050 C C . ARG B 1 466 ? 12.324 12.514 9.526 1.00 35.20 442 ARG B C 1
ATOM 10051 O O . ARG B 1 466 ? 11.571 11.852 8.813 1.00 40.14 442 ARG B O 1
ATOM 10059 N N . ASP B 1 467 ? 13.331 13.243 9.053 1.00 47.10 443 ASP B N 1
ATOM 10060 C CA . ASP B 1 467 ? 13.757 13.197 7.661 1.00 49.39 443 ASP B CA 1
ATOM 10061 C C . ASP B 1 467 ? 14.936 12.239 7.590 1.00 46.36 443 ASP B C 1
ATOM 10062 O O . ASP B 1 467 ? 15.993 12.503 8.172 1.00 48.22 443 ASP B O 1
ATOM 10067 N N . LEU B 1 468 ? 14.753 11.125 6.887 1.00 47.35 444 LEU B N 1
ATOM 10068 C CA . LEU B 1 468 ? 15.789 10.113 6.748 1.00 46.51 444 LEU B CA 1
ATOM 10069 C C . LEU B 1 468 ? 16.506 10.166 5.403 1.00 47.04 444 LEU B C 1
ATOM 10070 O O . LEU B 1 468 ? 17.472 9.418 5.198 1.00 40.29 444 LEU B O 1
ATOM 10075 N N . SER B 1 469 ? 16.085 11.054 4.499 1.00 43.76 445 SER B N 1
ATOM 10076 C CA . SER B 1 469 ? 16.668 11.084 3.159 1.00 47.78 445 SER B CA 1
ATOM 10077 C C . SER B 1 469 ? 18.186 11.228 3.214 1.00 53.37 445 SER B C 1
ATOM 10078 O O . SER B 1 469 ? 18.912 10.596 2.432 1.00 53.98 445 SER B O 1
ATOM 10081 N N . TRP B 1 470 ? 18.685 12.044 4.143 1.00 42.32 446 TRP B N 1
ATOM 10082 C CA . TRP B 1 470 ? 20.120 12.200 4.318 1.00 41.99 446 TRP B CA 1
ATOM 10083 C C . TRP B 1 470 ? 20.739 11.061 5.126 1.00 41.09 446 TRP B C 1
ATOM 10084 O O . TRP B 1 470 ? 21.961 10.884 5.087 1.00 38.65 446 TRP B O 1
ATOM 10095 N N . TRP B 1 471 ? 19.928 10.257 5.815 1.00 40.64 447 TRP B N 1
ATOM 10096 C CA . TRP B 1 471 ? 20.479 9.344 6.821 1.00 47.16 447 TRP B CA 1
ATOM 10097 C C . TRP B 1 471 ? 21.263 8.207 6.181 1.00 37.51 447 TRP B C 1
ATOM 10098 O O . TRP B 1 471 ? 22.365 7.873 6.633 1.00 37.36 447 TRP B O 1
ATOM 10109 N N . SER B 1 472 ? 20.710 7.581 5.137 1.00 39.92 448 SER B N 1
ATOM 10110 C CA . SER B 1 472 ? 21.445 6.509 4.469 1.00 33.06 448 SER B CA 1
ATOM 10111 C C . SER B 1 472 ? 22.777 7.006 3.931 1.00 39.57 448 SER B C 1
ATOM 10112 O O . SER B 1 472 ? 23.783 6.291 3.989 1.00 36.12 448 SER B O 1
ATOM 10115 N N . ALA B 1 473 ? 22.807 8.229 3.395 1.00 37.77 449 ALA B N 1
ATOM 10116 C CA . ALA B 1 473 ? 24.057 8.763 2.868 1.00 42.81 449 ALA B CA 1
ATOM 10117 C C . ALA B 1 473 ? 25.095 8.937 3.968 1.00 40.72 449 ALA B C 1
ATOM 10118 O O . ALA B 1 473 ? 26.293 8.733 3.738 1.00 43.85 449 ALA B O 1
ATOM 10120 N N . GLN B 1 474 ? 24.647 9.290 5.171 1.00 36.32 450 GLN B N 1
ATOM 10121 C CA . GLN B 1 474 ? 25.543 9.526 6.296 1.00 37.92 450 GLN B CA 1
ATOM 10122 C C . GLN B 1 474 ? 26.048 8.228 6.917 1.00 33.14 450 GLN B C 1
ATOM 10123 O O . GLN B 1 474 ? 27.202 8.147 7.344 1.00 33.76 450 GLN B O 1
ATOM 10129 N N . TRP B 1 475 ? 25.206 7.217 6.972 1.00 31.16 451 TRP B N 1
ATOM 10130 C CA . TRP B 1 475 ? 25.454 6.067 7.831 1.00 32.20 451 TRP B CA 1
ATOM 10131 C C . TRP B 1 475 ? 25.638 4.753 7.089 1.00 32.18 451 TRP B C 1
ATOM 10132 O O . TRP B 1 475 ? 26.413 3.900 7.546 1.00 31.75 451 TRP B O 1
ATOM 10143 N N . LEU B 1 476 ? 24.967 4.562 5.955 1.00 30.99 452 LEU B N 1
ATOM 10144 C CA . LEU B 1 476 ? 25.028 3.280 5.264 1.00 32.32 452 LEU B CA 1
ATOM 10145 C C . LEU B 1 476 ? 25.960 3.288 4.061 1.00 40.63 452 LEU B C 1
ATOM 10146 O O . LEU B 1 476 ? 26.354 2.212 3.601 1.00 36.94 452 LEU B O 1
ATOM 10151 N N . GLN B 1 477 ? 26.342 4.468 3.565 1.00 31.44 453 GLN B N 1
ATOM 10152 C CA . GLN B 1 477 ? 27.199 4.584 2.387 1.00 42.35 453 GLN B CA 1
ATOM 10153 C C . GLN B 1 477 ? 28.593 5.112 2.709 1.00 41.49 453 GLN B C 1
ATOM 10154 O O . GLN B 1 477 ? 29.342 5.462 1.794 1.00 35.60 453 GLN B O 1
ATOM 10160 N N . THR B 1 478 ? 28.951 5.189 3.985 1.00 34.57 454 THR B N 1
ATOM 10161 C CA . THR B 1 478 ? 30.223 5.717 4.440 1.00 37.77 454 THR B CA 1
ATOM 10162 C C . THR B 1 478 ? 31.014 4.636 5.165 1.00 37.38 454 THR B C 1
ATOM 10163 O O . THR B 1 478 ? 30.481 3.599 5.548 1.00 36.49 454 THR B O 1
ATOM 10167 N N . THR B 1 479 ? 32.287 4.906 5.413 1.00 31.86 455 THR B N 1
ATOM 10168 C CA . THR B 1 479 ? 33.093 4.016 6.231 1.00 33.94 455 THR B CA 1
ATOM 10169 C C . THR B 1 479 ? 33.574 4.766 7.471 1.00 34.86 455 THR B C 1
ATOM 10170 O O . THR B 1 479 ? 33.597 6.000 7.496 1.00 31.61 455 THR B O 1
ATOM 10174 N N . GLY B 1 480 ? 33.930 4.011 8.511 1.00 34.44 456 GLY B N 1
ATOM 10175 C CA . GLY B 1 480 ? 34.669 4.547 9.638 1.00 34.48 456 GLY B CA 1
ATOM 10176 C C . GLY B 1 480 ? 33.767 4.965 10.787 1.00 32.26 456 GLY B C 1
ATOM 10177 O O . GLY B 1 480 ? 32.539 4.914 10.712 1.00 32.34 456 GLY B O 1
ATOM 10178 N N . LEU B 1 481 ? 34.424 5.416 11.862 1.00 30.34 457 LEU B N 1
ATOM 10179 C CA . LEU B 1 481 ? 33.824 5.772 13.146 1.00 29.09 457 LEU B CA 1
ATOM 10180 C C . LEU B 1 481 ? 34.068 7.238 13.487 1.00 30.26 457 LEU B C 1
ATOM 10181 O O . LEU B 1 481 ? 35.083 7.825 13.091 1.00 33.88 457 LEU B O 1
ATOM 10186 N N . ASN B 1 482 ? 33.147 7.831 14.242 1.00 31.04 458 ASN B N 1
ATOM 10187 C CA . ASN B 1 482 ? 33.403 9.115 14.884 1.00 30.78 458 ASN B CA 1
ATOM 10188 C C . ASN B 1 482 ? 33.742 8.877 16.346 1.00 32.59 458 ASN B C 1
ATOM 10189 O O . ASN B 1 482 ? 33.071 8.077 17.009 1.00 34.26 458 ASN B O 1
ATOM 10194 N N . MET B 1 483 ? 34.787 9.550 16.839 1.00 33.80 459 MET B N 1
ATOM 10195 C CA . MET B 1 483 ? 35.013 9.604 18.278 1.00 38.89 459 MET B CA 1
ATOM 10196 C C . MET B 1 483 ? 34.109 10.657 18.881 1.00 33.91 459 MET B C 1
ATOM 10197 O O . MET B 1 483 ? 33.874 11.721 18.284 1.00 32.86 459 MET B O 1
ATOM 10202 N N . LEU B 1 484 ? 33.597 10.343 20.066 1.00 34.50 460 LEU B N 1
ATOM 10203 C CA . LEU B 1 484 ? 32.741 11.218 20.835 1.00 31.50 460 LEU B CA 1
ATOM 10204 C C . LEU B 1 484 ? 33.364 11.343 22.217 1.00 26.88 460 LEU B C 1
ATOM 10205 O O . LEU B 1 484 ? 33.729 10.335 22.836 1.00 29.75 460 LEU B O 1
ATOM 10210 N N . ARG B 1 485 ? 33.498 12.555 22.694 1.00 31.56 461 ARG B N 1
ATOM 10211 C CA . ARG B 1 485 ? 33.983 12.781 24.027 1.00 35.71 461 ARG B CA 1
ATOM 10212 C C . ARG B 1 485 ? 33.432 14.060 24.619 1.00 31.23 461 ARG B C 1
ATOM 10213 O O . ARG B 1 485 ? 33.117 14.933 23.917 1.00 32.99 461 ARG B O 1
ATOM 10221 N N . PRO B 1 486 ? 33.366 14.137 25.929 1.00 31.32 462 PRO B N 1
ATOM 10222 C CA . PRO B 1 486 ? 32.808 15.346 26.545 1.00 31.34 462 PRO B CA 1
ATOM 10223 C C . PRO B 1 486 ? 33.843 16.457 26.652 1.00 32.36 462 PRO B C 1
ATOM 10224 O O . PRO B 1 486 ? 35.045 16.215 26.790 1.00 39.98 462 PRO B O 1
ATOM 10228 N N . LYS B 1 487 ? 33.325 17.688 26.649 1.00 34.38 463 LYS B N 1
ATOM 10229 C CA . LYS B 1 487 ? 34.122 18.900 26.972 1.00 33.98 463 LYS B CA 1
ATOM 10230 C C . LYS B 1 487 ? 33.264 19.533 28.064 1.00 38.07 463 LYS B C 1
ATOM 10231 O O . LYS B 1 487 ? 32.110 19.837 27.788 1.00 37.18 463 LYS B O 1
ATOM 10237 N N . LEU B 1 488 ? 33.809 19.746 29.247 1.00 37.41 464 LEU B N 1
ATOM 10238 C CA . LEU B 1 488 ? 32.984 20.103 30.389 1.00 33.56 464 LEU B CA 1
ATOM 10239 C C . LEU B 1 488 ? 33.733 21.063 31.300 1.00 42.19 464 LEU B C 1
ATOM 10240 O O . LEU B 1 488 ? 34.962 21.025 31.392 1.00 39.03 464 LEU B O 1
ATOM 10245 N N . ALA B 1 489 ? 32.964 21.915 31.973 1.00 35.03 465 ALA B N 1
ATOM 10246 C CA . ALA B 1 489 ? 33.456 22.779 33.037 1.00 36.38 465 ALA B CA 1
ATOM 10247 C C . ALA B 1 489 ? 32.507 22.653 34.217 1.00 36.50 465 ALA B C 1
ATOM 10248 O O . ALA B 1 489 ? 31.307 22.441 34.040 1.00 37.39 465 ALA B O 1
ATOM 10250 N N . ILE B 1 490 ? 33.045 22.795 35.428 1.00 40.50 466 ILE B N 1
ATOM 10251 C CA . ILE B 1 490 ? 32.248 22.651 36.636 1.00 36.19 466 ILE B CA 1
ATOM 10252 C C . ILE B 1 490 ? 32.527 23.830 37.559 1.00 40.45 466 ILE B C 1
ATOM 10253 O O . ILE B 1 490 ? 33.603 24.438 37.510 1.00 38.85 466 ILE B O 1
ATOM 10258 N N . ASP B 1 491 ? 31.551 24.158 38.398 1.00 41.88 467 ASP B N 1
ATOM 10259 C CA . ASP B 1 491 ? 31.669 25.256 39.355 1.00 41.60 467 ASP B CA 1
ATOM 10260 C C . ASP B 1 491 ? 32.313 24.775 40.653 1.00 54.32 467 ASP B C 1
ATOM 10261 O O . ASP B 1 491 ? 32.812 23.652 40.725 1.00 49.03 467 ASP B O 1
ATOM 10266 N N . ASP B 1 492 ? 32.294 25.525 41.723 1.00 51.07 468 ASP B N 1
ATOM 10267 C CA . ASP B 1 492 ? 32.931 25.035 42.932 1.00 57.44 468 ASP B CA 1
ATOM 10268 C C . ASP B 1 492 ? 32.178 23.888 43.523 1.00 51.88 468 ASP B C 1
ATOM 10269 O O . ASP B 1 492 ? 32.727 23.082 44.220 1.00 50.37 468 ASP B O 1
ATOM 10274 N N . GLU B 1 493 ? 30.890 23.864 43.296 1.00 50.78 469 GLU B N 1
ATOM 10275 C CA . GLU B 1 493 ? 30.145 22.739 43.839 1.00 43.22 469 GLU B CA 1
ATOM 10276 C C . GLU B 1 493 ? 30.097 21.387 43.046 1.00 56.11 469 GLU B C 1
ATOM 10277 O O . GLU B 1 493 ? 29.431 20.467 43.429 1.00 42.84 469 GLU B O 1
ATOM 10283 N N . GLY B 1 494 ? 30.804 21.311 41.941 1.00 46.36 470 GLY B N 1
ATOM 10284 C CA . GLY B 1 494 ? 30.797 20.150 41.086 1.00 45.38 470 GLY B CA 1
ATOM 10285 C C . GLY B 1 494 ? 29.727 20.129 40.022 1.00 38.54 470 GLY B C 1
ATOM 10286 O O . GLY B 1 494 ? 29.628 19.178 39.321 1.00 42.71 470 GLY B O 1
ATOM 10287 N N . ARG B 1 495 ? 28.952 21.184 39.894 1.00 40.00 471 ARG B N 1
ATOM 10288 C CA . ARG B 1 495 ? 27.897 21.255 38.937 1.00 38.33 471 ARG B CA 1
ATOM 10289 C C . ARG B 1 495 ? 28.391 21.786 37.638 1.00 37.17 471 ARG B C 1
ATOM 10290 O O . ARG B 1 495 ? 29.224 22.623 37.622 1.00 42.42 471 ARG B O 1
ATOM 10298 N N . PHE B 1 496 ? 27.898 21.231 36.555 1.00 36.16 472 PHE B N 1
ATOM 10299 C CA . PHE B 1 496 ? 28.310 21.669 35.229 1.00 34.72 472 PHE B CA 1
ATOM 10300 C C . PHE B 1 496 ? 27.940 23.134 35.016 1.00 37.73 472 PHE B C 1
ATOM 10301 O O . PHE B 1 496 ? 26.778 23.518 35.185 1.00 36.17 472 PHE B O 1
ATOM 10309 N N . THR B 1 497 ? 28.932 23.944 34.635 1.00 34.66 473 THR B N 1
ATOM 10310 C CA . THR B 1 497 ? 28.688 25.275 34.079 1.00 39.93 473 THR B CA 1
ATOM 10311 C C . THR B 1 497 ? 28.565 25.250 32.562 1.00 46.99 473 THR B C 1
ATOM 10312 O O . THR B 1 497 ? 27.899 26.117 31.983 1.00 41.16 473 THR B O 1
ATOM 10316 N N . SER B 1 498 ? 29.188 24.274 31.911 1.00 45.60 474 SER B N 1
ATOM 10317 C CA . SER B 1 498 ? 29.023 24.099 30.480 1.00 36.82 474 SER B CA 1
ATOM 10318 C C . SER B 1 498 ? 29.382 22.660 30.128 1.00 35.99 474 SER B C 1
ATOM 10319 O O . SER B 1 498 ? 30.164 22.009 30.829 1.00 35.85 474 SER B O 1
ATOM 10322 N N . PHE B 1 499 ? 28.789 22.168 29.044 1.00 37.93 475 PHE B N 1
ATOM 10323 C CA . PHE B 1 499 ? 29.015 20.785 28.637 1.00 32.21 475 PHE B CA 1
ATOM 10324 C C . PHE B 1 499 ? 28.736 20.673 27.149 1.00 31.28 475 PHE B C 1
ATOM 10325 O O . PHE B 1 499 ? 27.645 21.022 26.691 1.00 31.98 475 PHE B O 1
ATOM 10333 N N A SER B 1 500 ? 29.699 20.154 26.419 0.53 33.81 476 SER B N 1
ATOM 10334 N N B SER B 1 500 ? 29.799 20.154 26.419 0.47 33.84 476 SER B N 1
ATOM 10335 C CA A SER B 1 500 ? 29.468 19.822 25.016 0.53 32.44 476 SER B CA 1
ATOM 10336 C CA B SER B 1 500 ? 29.568 19.822 25.016 0.47 32.51 476 SER B CA 1
ATOM 10337 C C A SER B 1 500 ? 30.051 18.450 24.708 0.53 34.62 476 SER B C 1
ATOM 10338 C C B SER B 1 500 ? 30.151 18.450 24.708 0.47 34.63 476 SER B C 1
ATOM 10339 O O A SER B 1 500 ? 30.980 17.983 25.374 0.53 33.64 476 SER B O 1
ATOM 10340 O O B SER B 1 500 ? 31.080 17.983 25.374 0.47 33.74 476 SER B O 1
ATOM 10345 N N . VAL B 1 501 ? 29.457 17.806 23.704 1.00 35.47 477 VAL B N 1
ATOM 10346 C CA . VAL B 1 501 ? 29.971 16.587 23.085 1.00 30.50 477 VAL B CA 1
ATOM 10347 C C . VAL B 1 501 ? 30.751 16.977 21.838 1.00 36.28 477 VAL B C 1
ATOM 10348 O O . VAL B 1 501 ? 30.190 17.556 20.900 1.00 33.51 477 VAL B O 1
ATOM 10352 N N . LEU B 1 502 ? 32.040 16.658 21.817 1.00 32.53 478 LEU B N 1
ATOM 10353 C CA . LEU B 1 502 ? 32.862 16.888 20.635 1.00 31.91 478 LEU B CA 1
ATOM 10354 C C . LEU B 1 502 ? 32.816 15.645 19.761 1.00 36.02 478 LEU B C 1
ATOM 10355 O O . LEU B 1 502 ? 32.920 14.526 20.273 1.00 30.23 478 LEU B O 1
ATOM 10360 N N . GLN B 1 503 ? 32.671 15.834 18.451 1.00 30.25 479 GLN B N 1
ATOM 10361 C CA . GLN B 1 503 ? 32.652 14.709 17.516 1.00 33.26 479 GLN B CA 1
ATOM 10362 C C . GLN B 1 503 ? 33.809 14.840 16.539 1.00 40.28 479 GLN B C 1
ATOM 10363 O O . GLN B 1 503 ? 33.945 15.872 15.880 1.00 36.90 479 GLN B O 1
ATOM 10369 N N . SER B 1 504 ? 34.639 13.781 16.437 1.00 40.32 480 SER B N 1
ATOM 10370 C CA . SER B 1 504 ? 35.743 13.805 15.489 1.00 37.11 480 SER B CA 1
ATOM 10371 C C . SER B 1 504 ? 35.290 13.315 14.111 1.00 40.83 480 SER B C 1
ATOM 10372 O O . SER B 1 504 ? 34.203 12.738 13.964 1.00 41.19 480 SER B O 1
ATOM 10375 N N . PRO B 1 505 ? 36.068 13.586 13.056 1.00 41.00 481 PRO B N 1
ATOM 10376 C CA . PRO B 1 505 ? 35.670 13.126 11.717 1.00 33.44 481 PRO B CA 1
ATOM 10377 C C . PRO B 1 505 ? 35.682 11.604 11.595 1.00 34.96 481 PRO B C 1
ATOM 10378 O O . PRO B 1 505 ? 36.488 10.915 12.220 1.00 35.66 481 PRO B O 1
ATOM 10382 N N . ALA B 1 506 ? 34.808 11.087 10.724 1.00 35.38 482 ALA B N 1
ATOM 10383 C CA . ALA B 1 506 ? 34.690 9.638 10.550 1.00 37.11 482 ALA B CA 1
ATOM 10384 C C . ALA B 1 506 ? 35.949 9.098 9.895 1.00 35.34 482 ALA B C 1
ATOM 10385 O O . ALA B 1 506 ? 36.317 9.526 8.799 1.00 32.20 482 ALA B O 1
ATOM 10387 N N . ARG B 1 507 ? 36.622 8.182 10.582 1.00 32.80 483 ARG B N 1
ATOM 10388 C CA . ARG B 1 507 ? 37.895 7.651 10.169 1.00 36.75 483 ARG B CA 1
ATOM 10389 C C . ARG B 1 507 ? 37.879 6.146 10.396 1.00 37.22 483 ARG B C 1
ATOM 10390 O O . ARG B 1 507 ? 37.358 5.683 11.428 1.00 33.84 483 ARG B O 1
ATOM 10398 N N . PRO B 1 508 ? 38.387 5.350 9.428 1.00 34.40 484 PRO B N 1
ATOM 10399 C CA . PRO B 1 508 ? 38.819 5.777 8.081 1.00 29.45 484 PRO B CA 1
ATOM 10400 C C . PRO B 1 508 ? 37.643 6.019 7.136 1.00 39.01 484 PRO B C 1
ATOM 10401 O O . PRO B 1 508 ? 36.698 5.239 7.147 1.00 35.71 484 PRO B O 1
ATOM 10405 N N . GLY B 1 509 ? 37.689 7.085 6.340 1.00 40.63 485 GLY B N 1
ATOM 10406 C CA . GLY B 1 509 ? 36.555 7.411 5.492 1.00 41.50 485 GLY B CA 1
ATOM 10407 C C . GLY B 1 509 ? 36.660 8.824 4.956 1.00 40.84 485 GLY B C 1
ATOM 10408 O O . GLY B 1 509 ? 37.757 9.356 4.802 1.00 38.29 485 GLY B O 1
ATOM 10409 N N . ALA B 1 510 ? 35.496 9.415 4.680 1.00 36.79 486 ALA B N 1
ATOM 10410 C CA . ALA B 1 510 ? 35.418 10.768 4.157 1.00 44.55 486 ALA B CA 1
ATOM 10411 C C . ALA B 1 510 ? 35.586 11.819 5.239 1.00 41.35 486 ALA B C 1
ATOM 10412 O O . ALA B 1 510 ? 35.783 12.987 4.898 1.00 43.17 486 ALA B O 1
ATOM 10414 N N . GLY B 1 511 ? 35.522 11.438 6.520 1.00 35.82 487 GLY B N 1
ATOM 10415 C CA . GLY B 1 511 ? 35.684 12.398 7.597 1.00 36.84 487 GLY B CA 1
ATOM 10416 C C . GLY B 1 511 ? 34.441 13.179 7.954 1.00 38.90 487 GLY B C 1
ATOM 10417 O O . GLY B 1 511 ? 34.540 14.220 8.601 1.00 39.21 487 GLY B O 1
ATOM 10418 N N . GLU B 1 512 ? 33.267 12.713 7.543 1.00 37.57 488 GLU B N 1
ATOM 10419 C CA . GLU B 1 512 ? 32.046 13.424 7.863 1.00 41.80 488 GLU B CA 1
ATOM 10420 C C . GLU B 1 512 ? 31.756 13.335 9.363 1.00 40.81 488 GLU B C 1
ATOM 10421 O O . GLU B 1 512 ? 32.232 12.441 10.067 1.00 36.14 488 GLU B O 1
ATOM 10427 N N . HIS B 1 513 ? 30.992 14.309 9.840 1.00 38.53 489 HIS B N 1
ATOM 10428 C CA . HIS B 1 513 ? 30.454 14.329 11.194 1.00 37.23 489 HIS B CA 1
ATOM 10429 C C . HIS B 1 513 ? 28.993 13.924 11.103 1.00 38.79 489 HIS B C 1
ATOM 10430 O O . HIS B 1 513 ? 28.222 14.556 10.372 1.00 39.29 489 HIS B O 1
ATOM 10437 N N . ARG B 1 514 ? 28.619 12.855 11.810 1.00 34.56 490 ARG B N 1
ATOM 10438 C CA . ARG B 1 514 ? 27.289 12.291 11.647 1.00 34.96 490 ARG B CA 1
ATOM 10439 C C . ARG B 1 514 ? 26.322 12.847 12.687 1.00 32.33 490 ARG B C 1
ATOM 10440 O O . ARG B 1 514 ? 26.723 13.467 13.662 1.00 32.25 490 ARG B O 1
ATOM 10448 N N . THR B 1 515 ? 25.031 12.657 12.431 1.00 32.47 491 THR B N 1
ATOM 10449 C CA . THR B 1 515 ? 23.991 12.928 13.412 1.00 31.12 491 THR B CA 1
ATOM 10450 C C . THR B 1 515 ? 23.752 11.661 14.221 1.00 36.03 491 THR B C 1
ATOM 10451 O O . THR B 1 515 ? 23.473 10.598 13.653 1.00 31.99 491 THR B O 1
ATOM 10455 N N . HIS B 1 516 ? 23.858 11.782 15.538 1.00 28.41 492 HIS B N 1
ATOM 10456 C CA . HIS B 1 516 ? 23.644 10.678 16.457 1.00 31.18 492 HIS B CA 1
ATOM 10457 C C . HIS B 1 516 ? 22.500 11.033 17.389 1.00 29.34 492 HIS B C 1
ATOM 10458 O O . HIS B 1 516 ? 22.395 12.180 17.839 1.00 35.50 492 HIS B O 1
ATOM 10465 N N . ARG B 1 517 ? 21.710 10.043 17.748 1.00 28.04 493 ARG B N 1
ATOM 10466 C CA . ARG B 1 517 ? 20.810 10.202 18.837 1.00 32.45 493 ARG B CA 1
ATOM 10467 C C . ARG B 1 517 ? 21.501 9.380 19.935 1.00 31.25 493 ARG B C 1
ATOM 10468 O O . ARG B 1 517 ? 21.684 8.218 19.784 1.00 29.06 493 ARG B O 1
ATOM 10476 N N . LEU B 1 518 ? 21.867 9.994 21.043 1.00 27.89 494 LEU B N 1
ATOM 10477 C CA . LEU B 1 518 ? 22.584 9.270 22.078 1.00 27.58 494 LEU B CA 1
ATOM 10478 C C . LEU B 1 518 ? 22.151 9.759 23.445 1.00 25.91 494 LEU B C 1
ATOM 10479 O O . LEU B 1 518 ? 21.404 10.727 23.578 1.00 25.57 494 LEU B O 1
ATOM 10484 N N . ALA B 1 519 ? 22.610 9.033 24.469 1.00 24.90 495 ALA B N 1
ATOM 10485 C CA . ALA B 1 519 ? 22.379 9.402 25.858 1.00 25.77 495 ALA B CA 1
ATOM 10486 C C . ALA B 1 519 ? 23.706 9.660 26.548 1.00 27.48 495 ALA B C 1
ATOM 10487 O O . ALA B 1 519 ? 24.690 8.951 26.328 1.00 27.99 495 ALA B O 1
ATOM 10489 N N . ILE B 1 520 ? 23.723 10.677 27.396 1.00 28.12 496 ILE B N 1
ATOM 10490 C CA . ILE B 1 520 ? 24.847 10.946 28.267 1.00 28.31 496 ILE B CA 1
ATOM 10491 C C . ILE B 1 520 ? 24.446 10.498 29.658 1.00 27.24 496 ILE B C 1
ATOM 10492 O O . ILE B 1 520 ? 23.347 10.825 30.126 1.00 26.50 496 ILE B O 1
ATOM 10497 N N . GLY B 1 521 ? 25.308 9.728 30.293 1.00 23.43 497 GLY B N 1
ATOM 10498 C CA . GLY B 1 521 ? 25.031 9.185 31.618 1.00 23.12 497 GLY B CA 1
ATOM 10499 C C . GLY B 1 521 ? 26.028 9.716 32.625 1.00 24.66 497 GLY B C 1
ATOM 10500 O O . GLY B 1 521 ? 27.226 9.760 32.355 1.00 28.19 497 GLY B O 1
ATOM 10501 N N . ILE B 1 522 ? 25.532 10.039 33.818 1.00 27.28 498 ILE B N 1
ATOM 10502 C CA . ILE B 1 522 ? 26.358 10.498 34.923 1.00 24.37 498 ILE B CA 1
ATOM 10503 C C . ILE B 1 522 ? 26.252 9.469 36.042 1.00 23.69 498 ILE B C 1
ATOM 10504 O O . ILE B 1 522 ? 25.142 9.066 36.400 1.00 25.88 498 ILE B O 1
ATOM 10509 N N . TYR B 1 523 ? 27.395 9.052 36.573 1.00 25.87 499 TYR B N 1
ATOM 10510 C CA . TYR B 1 523 ? 27.467 7.979 37.561 1.00 26.59 499 TYR B CA 1
ATOM 10511 C C . TYR B 1 523 ? 28.178 8.478 38.820 1.00 25.79 499 TYR B C 1
ATOM 10512 O O . TYR B 1 523 ? 29.161 9.219 38.744 1.00 25.60 499 TYR B O 1
ATOM 10521 N N . ASP B 1 524 ? 27.690 8.036 39.973 1.00 27.14 500 ASP B N 1
ATOM 10522 C CA . ASP B 1 524 ? 28.210 8.487 41.260 1.00 29.32 500 ASP B CA 1
ATOM 10523 C C . ASP B 1 524 ? 27.921 7.410 42.302 1.00 25.31 500 ASP B C 1
ATOM 10524 O O . ASP B 1 524 ? 27.195 6.449 42.039 1.00 25.35 500 ASP B O 1
ATOM 10529 N N . ASP B 1 525 ? 28.456 7.583 43.479 1.00 27.30 501 ASP B N 1
ATOM 10530 C CA . ASP B 1 525 ? 28.288 6.621 44.532 1.00 28.33 501 ASP B CA 1
ATOM 10531 C C . ASP B 1 525 ? 26.874 6.429 45.003 1.00 27.09 501 ASP B C 1
ATOM 10532 O O . ASP B 1 525 ? 26.220 7.347 45.255 1.00 27.52 501 ASP B O 1
ATOM 10537 N N . ASP B 1 526 ? 26.440 5.191 45.120 1.00 25.67 502 ASP B N 1
ATOM 10538 C CA . ASP B 1 526 ? 25.147 4.871 45.676 1.00 24.96 502 ASP B CA 1
ATOM 10539 C C . ASP B 1 526 ? 25.257 5.018 47.208 1.00 26.01 502 ASP B C 1
ATOM 10540 O O . ASP B 1 526 ? 26.180 4.545 47.810 1.00 26.56 502 ASP B O 1
ATOM 10545 N N . PRO B 1 527 ? 24.302 5.700 47.799 1.00 24.83 503 PRO B N 1
ATOM 10546 C CA . PRO B 1 527 ? 24.278 5.964 49.222 1.00 26.39 503 PRO B CA 1
ATOM 10547 C C . PRO B 1 527 ? 24.075 4.754 50.094 1.00 28.48 503 PRO B C 1
ATOM 10548 O O . PRO B 1 527 ? 24.304 4.869 51.238 1.00 31.30 503 PRO B O 1
ATOM 10552 N N . ALA B 1 528 ? 23.502 3.690 49.588 1.00 25.79 504 ALA B N 1
ATOM 10553 C CA . ALA B 1 528 ? 23.306 2.465 50.334 1.00 28.60 504 ALA B CA 1
ATOM 10554 C C . ALA B 1 528 ? 24.426 1.438 50.170 1.00 33.54 504 ALA B C 1
ATOM 10555 O O . ALA B 1 528 ? 24.692 0.708 51.058 1.00 27.54 504 ALA B O 1
ATOM 10557 N N . THR B 1 529 ? 25.065 1.425 49.019 1.00 28.74 505 THR B N 1
ATOM 10558 C CA . THR B 1 529 ? 26.103 0.469 48.748 1.00 28.82 505 THR B CA 1
ATOM 10559 C C . THR B 1 529 ? 27.493 0.947 48.424 1.00 28.51 505 THR B C 1
ATOM 10560 O O . THR B 1 529 ? 28.370 0.200 48.571 1.00 32.34 505 THR B O 1
ATOM 10564 N N . GLY B 1 530 ? 27.674 2.192 48.049 1.00 25.39 506 GLY B N 1
ATOM 10565 C CA . GLY B 1 530 ? 28.952 2.692 47.591 1.00 27.52 506 GLY B CA 1
ATOM 10566 C C . GLY B 1 530 ? 29.292 2.356 46.150 1.00 24.93 506 GLY B C 1
ATOM 10567 O O . GLY B 1 530 ? 30.346 2.777 45.669 1.00 30.96 506 GLY B O 1
ATOM 10568 N N . GLU B 1 531 ? 28.436 1.633 45.458 1.00 27.27 507 GLU B N 1
ATOM 10569 C CA . GLU B 1 531 ? 28.652 1.308 44.056 1.00 25.65 507 GLU B CA 1
ATOM 10570 C C . GLU B 1 531 ? 28.401 2.491 43.161 1.00 29.52 507 GLU B C 1
ATOM 10571 O O . GLU B 1 531 ? 27.767 3.384 43.564 1.00 26.08 507 GLU B O 1
ATOM 10577 N N . LEU B 1 532 ? 28.903 2.449 41.946 1.00 25.77 508 LEU B N 1
ATOM 10578 C CA . LEU B 1 532 ? 28.688 3.524 40.981 1.00 24.55 508 LEU B CA 1
ATOM 10579 C C . LEU B 1 532 ? 27.372 3.279 40.255 1.00 25.55 508 LEU B C 1
ATOM 10580 O O . LEU B 1 532 ? 27.217 2.263 39.573 1.00 23.40 508 LEU B O 1
ATOM 10585 N N . VAL B 1 533 ? 26.423 4.204 40.412 1.00 24.08 509 VAL B N 1
ATOM 10586 C CA . VAL B 1 533 ? 25.053 4.057 39.928 1.00 23.25 509 VAL B CA 1
ATOM 10587 C C . VAL B 1 533 ? 24.669 5.357 39.232 1.00 24.89 509 VAL B C 1
ATOM 10588 O O . VAL B 1 533 ? 25.264 6.405 39.470 1.00 25.12 509 VAL B O 1
ATOM 10592 N N . ARG B 1 534 ? 23.703 5.267 38.316 1.00 26.36 510 ARG B N 1
ATOM 10593 C CA . ARG B 1 534 ? 23.423 6.399 37.440 1.00 25.73 510 ARG B CA 1
ATOM 10594 C C . ARG B 1 534 ? 22.617 7.461 38.176 1.00 26.21 510 ARG B C 1
ATOM 10595 O O . ARG B 1 534 ? 21.577 7.164 38.781 1.00 26.57 510 ARG B O 1
ATOM 10603 N N . THR B 1 535 ? 23.104 8.699 38.119 1.00 23.95 511 THR B N 1
ATOM 10604 C CA . THR B 1 535 ? 22.410 9.817 38.744 1.00 25.59 511 THR B CA 1
ATOM 10605 C C . THR B 1 535 ? 21.854 10.822 37.753 1.00 29.98 511 THR B C 1
ATOM 10606 O O . THR B 1 535 ? 21.114 11.725 38.167 1.00 27.03 511 THR B O 1
ATOM 10610 N N . HIS B 1 536 ? 22.151 10.685 36.460 1.00 27.79 512 HIS B N 1
ATOM 10611 C CA . HIS B 1 536 ? 21.490 11.548 35.497 1.00 27.09 512 HIS B CA 1
ATOM 10612 C C . HIS B 1 536 ? 21.634 10.914 34.126 1.00 28.84 512 HIS B C 1
ATOM 10613 O O . HIS B 1 536 ? 22.644 10.263 33.834 1.00 26.28 512 HIS B O 1
ATOM 10620 N N . ARG B 1 537 ? 20.577 11.021 33.345 1.00 23.62 513 ARG B N 1
ATOM 10621 C CA . ARG B 1 537 ? 20.652 10.688 31.929 1.00 24.90 513 ARG B CA 1
ATOM 10622 C C . ARG B 1 537 ? 19.964 11.781 31.128 1.00 26.77 513 ARG B C 1
ATOM 10623 O O . ARG B 1 537 ? 18.858 12.223 31.473 1.00 28.19 513 ARG B O 1
ATOM 10631 N N . VAL B 1 538 ? 20.626 12.212 30.057 1.00 25.49 514 VAL B N 1
ATOM 10632 C CA . VAL B 1 538 ? 20.009 13.103 29.091 1.00 28.31 514 VAL B CA 1
ATOM 10633 C C . VAL B 1 538 ? 20.211 12.498 27.707 1.00 30.82 514 VAL B C 1
ATOM 10634 O O . VAL B 1 538 ? 21.242 11.874 27.431 1.00 27.49 514 VAL B O 1
ATOM 10638 N N . GLU B 1 539 ? 19.189 12.620 26.876 1.00 27.09 515 GLU B N 1
ATOM 10639 C CA . GLU B 1 539 ? 19.166 12.070 25.531 1.00 25.97 515 GLU B CA 1
ATOM 10640 C C . GLU B 1 539 ? 19.009 13.241 24.570 1.00 30.05 515 GLU B C 1
ATOM 10641 O O . GLU B 1 539 ? 18.238 14.160 24.847 1.00 31.57 515 GLU B O 1
ATOM 10647 N N . LEU B 1 540 ? 19.734 13.224 23.456 1.00 29.56 516 LEU B N 1
ATOM 10648 C CA . LEU B 1 540 ? 19.654 14.363 22.552 1.00 26.27 516 LEU B CA 1
ATOM 10649 C C . LEU B 1 540 ? 20.249 13.991 21.201 1.00 28.98 516 LEU B C 1
ATOM 10650 O O . LEU B 1 540 ? 20.920 12.966 21.049 1.00 31.30 516 LEU B O 1
ATOM 10655 N N . ASP B 1 541 ? 19.989 14.849 20.214 1.00 28.78 517 ASP B N 1
ATOM 10656 C CA . ASP B 1 541 ? 20.665 14.734 18.927 1.00 34.34 517 ASP B CA 1
ATOM 10657 C C . ASP B 1 541 ? 22.051 15.366 19.029 1.00 32.22 517 ASP B C 1
ATOM 10658 O O . ASP B 1 541 ? 22.188 16.509 19.480 1.00 35.82 517 ASP B O 1
ATOM 10663 N N . VAL B 1 542 ? 23.068 14.634 18.596 1.00 28.46 518 VAL B N 1
ATOM 10664 C CA . VAL B 1 542 ? 24.432 15.136 18.472 1.00 29.88 518 VAL B CA 1
ATOM 10665 C C . VAL B 1 542 ? 24.732 15.265 16.987 1.00 32.53 518 VAL B C 1
ATOM 10666 O O . VAL B 1 542 ? 24.495 14.323 16.215 1.00 34.58 518 VAL B O 1
ATOM 10670 N N . THR B 1 543 ? 25.227 16.417 16.609 1.00 33.27 519 THR B N 1
ATOM 10671 C CA . THR B 1 543 ? 25.500 16.767 15.248 1.00 30.85 519 THR B CA 1
ATOM 10672 C C . THR B 1 543 ? 26.732 17.570 15.117 1.00 37.46 519 THR B C 1
ATOM 10673 O O . THR B 1 543 ? 27.207 18.131 16.019 1.00 35.16 519 THR B O 1
ATOM 10677 N N . GLY B 1 544 ? 27.326 17.503 13.958 1.00 37.27 520 GLY B N 1
ATOM 10678 C CA . GLY B 1 544 ? 28.472 18.296 13.694 1.00 40.32 520 GLY B CA 1
ATOM 10679 C C . GLY B 1 544 ? 29.666 18.082 14.548 1.00 41.90 520 GLY B C 1
ATOM 10680 O O . GLY B 1 544 ? 29.894 17.068 15.100 1.00 37.69 520 GLY B O 1
ATOM 10681 N N . GLU B 1 545 ? 30.456 19.125 14.582 1.00 35.53 521 GLU B N 1
ATOM 10682 C CA . GLU B 1 545 ? 31.655 19.205 15.331 1.00 41.57 521 GLU B CA 1
ATOM 10683 C C . GLU B 1 545 ? 31.463 19.282 16.848 1.00 35.04 521 GLU B C 1
ATOM 10684 O O . GLU B 1 545 ? 32.302 18.857 17.561 1.00 34.33 521 GLU B O 1
ATOM 10690 N N . ARG B 1 546 ? 30.415 19.955 17.275 1.00 36.07 522 ARG B N 1
ATOM 10691 C CA . ARG B 1 546 ? 30.112 20.217 18.671 1.00 32.43 522 ARG B CA 1
ATOM 10692 C C . ARG B 1 546 ? 28.656 20.282 18.885 1.00 41.23 522 ARG B C 1
ATOM 10693 O O . ARG B 1 546 ? 27.950 20.738 18.042 1.00 36.10 522 ARG B O 1
ATOM 10701 N N . THR B 1 547 ? 28.208 19.863 20.060 1.00 35.26 523 THR B N 1
ATOM 10702 C CA . THR B 1 547 ? 26.799 19.957 20.419 1.00 43.25 523 THR B CA 1
ATOM 10703 C C . THR B 1 547 ? 26.734 20.278 21.901 1.00 32.52 523 THR B C 1
ATOM 10704 O O . THR B 1 547 ? 27.051 19.422 22.728 1.00 36.40 523 THR B O 1
ATOM 10708 N N . GLU B 1 548 ? 26.358 21.515 22.232 1.00 36.82 524 GLU B N 1
ATOM 10709 C CA . GLU B 1 548 ? 26.099 21.867 23.623 1.00 37.01 524 GLU B CA 1
ATOM 10710 C C . GLU B 1 548 ? 24.971 21.022 24.182 1.00 35.26 524 GLU B C 1
ATOM 10711 O O . GLU B 1 548 ? 24.033 20.658 23.475 1.00 40.62 524 GLU B O 1
ATOM 10717 N N . VAL B 1 549 ? 25.045 20.745 25.482 1.00 35.68 525 VAL B N 1
ATOM 10718 C CA . VAL B 1 549 ? 23.982 20.008 26.156 1.00 37.98 525 VAL B CA 1
ATOM 10719 C C . VAL B 1 549 ? 23.451 20.898 27.272 1.00 40.97 525 VAL B C 1
ATOM 10720 O O . VAL B 1 549 ? 23.929 20.812 28.410 1.00 38.87 525 VAL B O 1
ATOM 10724 N N . PRO B 1 550 ? 22.484 21.772 26.984 1.00 41.40 526 PRO B N 1
ATOM 10725 C CA . PRO B 1 550 ? 21.981 22.679 28.024 1.00 42.22 526 PRO B CA 1
ATOM 10726 C C . PRO B 1 550 ? 21.294 21.947 29.153 1.00 39.91 526 PRO B C 1
ATOM 10727 O O . PRO B 1 550 ? 21.237 22.472 30.265 1.00 36.67 526 PRO B O 1
ATOM 10731 N N . ASP B 1 551 ? 20.777 20.740 28.904 1.00 42.57 527 ASP B N 1
ATOM 10732 C CA . ASP B 1 551 ? 20.111 19.992 29.963 1.00 41.06 527 ASP B CA 1
ATOM 10733 C C . ASP B 1 551 ? 21.052 19.685 31.121 1.00 45.35 527 ASP B C 1
ATOM 10734 O O . ASP B 1 551 ? 20.592 19.492 32.252 1.00 46.91 527 ASP B O 1
ATOM 10739 N N . LEU B 1 552 ? 22.363 19.650 30.873 1.00 34.88 528 LEU B N 1
ATOM 10740 C CA . LEU B 1 552 ? 23.322 19.296 31.909 1.00 39.57 528 LEU B CA 1
ATOM 10741 C C . LEU B 1 552 ? 23.788 20.481 32.748 1.00 39.48 528 LEU B C 1
ATOM 10742 O O . LEU B 1 552 ? 24.423 20.259 33.785 1.00 35.52 528 LEU B O 1
ATOM 10747 N N . VAL B 1 553 ? 23.519 21.717 32.323 1.00 38.04 529 VAL B N 1
ATOM 10748 C CA . VAL B 1 553 ? 23.941 22.876 33.102 1.00 37.33 529 VAL B CA 1
ATOM 10749 C C . VAL B 1 553 ? 23.233 22.844 34.443 1.00 37.60 529 VAL B C 1
ATOM 10750 O O . VAL B 1 553 ? 22.002 22.733 34.516 1.00 40.80 529 VAL B O 1
ATOM 10754 N N . GLY B 1 554 ? 24.012 22.876 35.510 1.00 40.57 530 GLY B N 1
ATOM 10755 C CA . GLY B 1 554 ? 23.459 22.737 36.831 1.00 36.47 530 GLY B CA 1
ATOM 10756 C C . GLY B 1 554 ? 23.528 21.341 37.424 1.00 42.77 530 GLY B C 1
ATOM 10757 O O . GLY B 1 554 ? 23.417 21.208 38.644 1.00 41.09 530 GLY B O 1
ATOM 10758 N N . VAL B 1 555 ? 23.720 20.292 36.617 1.00 34.84 531 VAL B N 1
ATOM 10759 C CA . VAL B 1 555 ? 23.716 18.926 37.136 1.00 34.21 531 VAL B CA 1
ATOM 10760 C C . VAL B 1 555 ? 25.079 18.583 37.719 1.00 32.39 531 VAL B C 1
ATOM 10761 O O . VAL B 1 555 ? 26.116 18.949 37.164 1.00 34.38 531 VAL B O 1
ATOM 10765 N N . HIS B 1 556 ? 25.082 17.872 38.854 1.00 34.29 532 HIS B N 1
ATOM 10766 C CA . HIS B 1 556 ? 26.338 17.425 39.439 1.00 36.14 532 HIS B CA 1
ATOM 10767 C C . HIS B 1 556 ? 27.019 16.427 38.510 1.00 36.70 532 HIS B C 1
ATOM 10768 O O . HIS B 1 556 ? 26.368 15.545 37.944 1.00 33.16 532 HIS B O 1
ATOM 10775 N N . ARG B 1 557 ? 28.332 16.597 38.356 1.00 29.84 533 ARG B N 1
ATOM 10776 C CA . ARG B 1 557 ? 29.147 15.782 37.419 1.00 38.59 533 ARG B CA 1
ATOM 10777 C C . ARG B 1 557 ? 29.393 14.357 37.934 1.00 33.10 533 ARG B C 1
ATOM 10778 O O . ARG B 1 557 ? 29.831 13.544 37.127 1.00 31.72 533 ARG B O 1
ATOM 10786 N N . GLY B 1 558 ? 29.198 14.105 39.227 1.00 28.77 534 GLY B N 1
ATOM 10787 C CA . GLY B 1 558 ? 29.422 12.733 39.694 1.00 29.69 534 GLY B CA 1
ATOM 10788 C C . GLY B 1 558 ? 30.876 12.319 39.521 1.00 31.03 534 GLY B C 1
ATOM 10789 O O . GLY B 1 558 ? 31.795 13.143 39.508 1.00 33.68 534 GLY B O 1
ATOM 10790 N N . LYS B 1 559 ? 31.090 11.018 39.330 1.00 29.48 535 LYS B N 1
ATOM 10791 C CA . LYS B 1 559 ? 32.435 10.486 39.230 1.00 29.25 535 LYS B CA 1
ATOM 10792 C C . LYS B 1 559 ? 32.775 9.933 37.855 1.00 27.50 535 LYS B C 1
ATOM 10793 O O . LYS B 1 559 ? 33.954 9.685 37.586 1.00 29.52 535 LYS B O 1
ATOM 10799 N N . LEU B 1 560 ? 31.788 9.736 36.988 1.00 27.34 536 LEU B N 1
ATOM 10800 C CA . LEU B 1 560 ? 32.031 9.071 35.712 1.00 28.33 536 LEU B CA 1
ATOM 10801 C C . LEU B 1 560 ? 30.985 9.554 34.729 1.00 29.29 536 LEU B C 1
ATOM 10802 O O . LEU B 1 560 ? 29.786 9.473 35.012 1.00 29.92 536 LEU B O 1
ATOM 10807 N N . VAL B 1 561 ? 31.444 10.049 33.582 1.00 25.36 537 VAL B N 1
ATOM 10808 C CA . VAL B 1 561 ? 30.591 10.613 32.548 1.00 30.48 537 VAL B CA 1
ATOM 10809 C C . VAL B 1 561 ? 30.762 9.771 31.276 1.00 26.07 537 VAL B C 1
ATOM 10810 O O . VAL B 1 561 ? 31.859 9.701 30.718 1.00 29.82 537 VAL B O 1
ATOM 10814 N N . LEU B 1 562 ? 29.676 9.165 30.806 1.00 25.00 538 LEU B N 1
ATOM 10815 C CA . LEU B 1 562 ? 29.702 8.376 29.568 1.00 25.92 538 LEU B CA 1
ATOM 10816 C C . LEU B 1 562 ? 28.826 9.055 28.528 1.00 26.12 538 LEU B C 1
ATOM 10817 O O . LEU B 1 562 ? 27.612 9.148 28.711 1.00 29.36 538 LEU B O 1
ATOM 10822 N N . VAL B 1 563 ? 29.388 9.482 27.416 1.00 24.64 539 VAL B N 1
ATOM 10823 C CA . VAL B 1 563 ? 28.630 10.108 26.375 1.00 24.71 539 VAL B CA 1
ATOM 10824 C C . VAL B 1 563 ? 27.914 9.154 25.414 1.00 37.93 539 VAL B C 1
ATOM 10825 O O . VAL B 1 563 ? 27.239 9.599 24.557 1.00 33.18 539 VAL B O 1
ATOM 10829 N N . ASN B 1 564 ? 28.135 7.864 25.535 1.00 26.93 540 ASN B N 1
ATOM 10830 C CA . ASN B 1 564 ? 27.369 6.898 24.747 1.00 26.56 540 ASN B CA 1
ATOM 10831 C C . ASN B 1 564 ? 26.658 5.956 25.705 1.00 29.19 540 ASN B C 1
ATOM 10832 O O . ASN B 1 564 ? 26.695 4.816 25.551 1.00 27.61 540 ASN B O 1
ATOM 10837 N N . ASP B 1 565 ? 26.145 6.504 26.782 1.00 27.50 541 ASP B N 1
ATOM 10838 C CA . ASP B 1 565 ? 25.448 5.694 27.770 1.00 25.02 541 ASP B CA 1
ATOM 10839 C C . ASP B 1 565 ? 24.256 5.003 27.107 1.00 22.32 541 ASP B C 1
ATOM 10840 O O . ASP B 1 565 ? 23.635 5.536 26.182 1.00 27.30 541 ASP B O 1
ATOM 10845 N N . ASP B 1 566 ? 23.952 3.800 27.577 1.00 24.69 542 ASP B N 1
ATOM 10846 C CA . ASP B 1 566 ? 22.959 2.909 26.989 1.00 22.78 542 ASP B CA 1
ATOM 10847 C C . ASP B 1 566 ? 23.384 2.390 25.608 1.00 24.01 542 ASP B C 1
ATOM 10848 O O . ASP B 1 566 ? 22.600 1.684 24.952 1.00 24.94 542 ASP B O 1
ATOM 10853 N N . ASP B 1 567 ? 24.605 2.696 25.164 1.00 24.27 543 ASP B N 1
ATOM 10854 C CA . ASP B 1 567 ? 25.171 2.180 23.894 1.00 22.73 543 ASP B CA 1
ATOM 10855 C C . ASP B 1 567 ? 24.224 2.407 22.713 1.00 26.41 543 ASP B C 1
ATOM 10856 O O . ASP B 1 567 ? 23.940 1.492 21.933 1.00 27.13 543 ASP B O 1
ATOM 10861 N N . LEU B 1 568 ? 23.724 3.645 22.560 1.00 24.56 544 LEU B N 1
ATOM 10862 C CA . LEU B 1 568 ? 22.722 3.856 21.517 1.00 24.03 544 LEU B CA 1
ATOM 10863 C C . LEU B 1 568 ? 23.322 4.060 20.133 1.00 25.15 544 LEU B C 1
ATOM 10864 O O . LEU B 1 568 ? 22.667 3.732 19.132 1.00 26.15 544 LEU B O 1
ATOM 10869 N N . THR B 1 569 ? 24.546 4.553 20.051 1.00 24.39 545 THR B N 1
ATOM 10870 C CA . THR B 1 569 ? 25.115 4.857 18.752 1.00 24.89 545 THR B CA 1
ATOM 10871 C C . THR B 1 569 ? 26.407 4.087 18.530 1.00 24.34 545 THR B C 1
ATOM 10872 O O . THR B 1 569 ? 26.956 3.436 19.431 1.00 24.88 545 THR B O 1
ATOM 10876 N N . TYR B 1 570 ? 26.848 4.156 17.280 1.00 26.42 546 TYR B N 1
ATOM 10877 C CA . TYR B 1 570 ? 28.075 3.536 16.814 1.00 25.65 546 TYR B CA 1
ATOM 10878 C C . TYR B 1 570 ? 29.189 4.583 16.813 1.00 26.90 546 TYR B C 1
ATOM 10879 O O . TYR B 1 570 ? 29.153 5.537 16.020 1.00 30.87 546 TYR B O 1
ATOM 10888 N N . CYS B 1 571 ? 30.173 4.418 17.692 1.00 25.66 547 CYS B N 1
ATOM 10889 C CA . CYS B 1 571 ? 31.191 5.448 17.877 1.00 27.50 547 CYS B CA 1
ATOM 10890 C C . CYS B 1 571 ? 32.337 4.879 18.685 1.00 33.37 547 CYS B C 1
ATOM 10891 O O . CYS B 1 571 ? 32.247 3.795 19.269 1.00 37.06 547 CYS B O 1
ATOM 10894 N N . THR B 1 572 ? 33.404 5.658 18.744 1.00 35.62 548 THR B N 1
ATOM 10895 C CA . THR B 1 572 ? 34.493 5.457 19.685 1.00 36.00 548 THR B CA 1
ATOM 10896 C C . THR B 1 572 ? 34.296 6.441 20.846 1.00 30.82 548 THR B C 1
ATOM 10897 O O . THR B 1 572 ? 34.410 7.655 20.677 1.00 32.70 548 THR B O 1
ATOM 10901 N N . MET B 1 573 ? 33.987 5.917 22.014 1.00 34.84 549 MET B N 1
ATOM 10902 C CA . MET B 1 573 ? 33.737 6.767 23.164 1.00 34.90 549 MET B CA 1
ATOM 10903 C C . MET B 1 573 ? 35.046 7.085 23.888 1.00 35.07 549 MET B C 1
ATOM 10904 O O . MET B 1 573 ? 35.880 6.203 24.122 1.00 33.89 549 MET B O 1
ATOM 10909 N N . ARG B 1 574 ? 35.239 8.359 24.229 1.00 35.59 550 ARG B N 1
ATOM 10910 C CA . ARG B 1 574 ? 36.367 8.756 25.062 1.00 32.73 550 ARG B CA 1
ATOM 10911 C C . ARG B 1 574 ? 35.867 9.511 26.292 1.00 33.11 550 ARG B C 1
ATOM 10912 O O . ARG B 1 574 ? 34.781 10.095 26.294 1.00 32.26 550 ARG B O 1
ATOM 10920 N N . LEU B 1 575 ? 36.688 9.494 27.336 1.00 30.32 551 LEU B N 1
ATOM 10921 C CA . LEU B 1 575 ? 36.322 10.005 28.655 1.00 27.40 551 LEU B CA 1
ATOM 10922 C C . LEU B 1 575 ? 37.107 11.263 29.018 1.00 31.87 551 LEU B C 1
ATOM 10923 O O . LEU B 1 575 ? 38.243 11.458 28.585 1.00 39.38 551 LEU B O 1
ATOM 10928 N N . ASP B 1 576 ? 36.495 12.110 29.851 1.00 36.91 552 ASP B N 1
ATOM 10929 C CA . ASP B 1 576 ? 37.216 13.227 30.432 1.00 34.20 552 ASP B CA 1
ATOM 10930 C C . ASP B 1 576 ? 38.208 12.707 31.468 1.00 35.78 552 ASP B C 1
ATOM 10931 O O . ASP B 1 576 ? 38.078 11.577 31.944 1.00 34.30 552 ASP B O 1
ATOM 10936 N N . PRO B 1 577 ? 39.200 13.523 31.854 1.00 40.53 553 PRO B N 1
ATOM 10937 C CA . PRO B 1 577 ? 40.270 13.010 32.728 1.00 38.35 553 PRO B CA 1
ATOM 10938 C C . PRO B 1 577 ? 39.799 12.494 34.080 1.00 42.43 553 PRO B C 1
ATOM 10939 O O . PRO B 1 577 ? 40.340 11.491 34.554 1.00 33.58 553 PRO B O 1
ATOM 10943 N N . GLN B 1 578 ? 38.830 13.152 34.729 1.00 35.15 554 GLN B N 1
ATOM 10944 C CA . GLN B 1 578 ? 38.363 12.647 36.015 1.00 36.18 554 GLN B CA 1
ATOM 10945 C C . GLN B 1 578 ? 37.592 11.344 35.841 1.00 32.58 554 GLN B C 1
ATOM 10946 O O . GLN B 1 578 ? 37.747 10.415 36.646 1.00 33.30 554 GLN B O 1
ATOM 10952 N N . SER B 1 579 ? 36.748 11.273 34.808 1.00 29.33 555 SER B N 1
ATOM 10953 C CA . SER B 1 579 ? 36.006 10.044 34.555 1.00 32.66 555 SER B CA 1
ATOM 10954 C C . SER B 1 579 ? 36.950 8.895 34.232 1.00 32.99 555 SER B C 1
ATOM 10955 O O . SER B 1 579 ? 36.675 7.738 34.577 1.00 30.02 555 SER B O 1
ATOM 10958 N N . LEU B 1 580 ? 38.064 9.188 33.555 1.00 31.68 556 LEU B N 1
ATOM 10959 C CA . LEU B 1 580 ? 38.985 8.116 33.178 1.00 33.31 556 LEU B CA 1
ATOM 10960 C C . LEU B 1 580 ? 39.734 7.609 34.399 1.00 36.58 556 LEU B C 1
ATOM 10961 O O . LEU B 1 580 ? 39.999 6.413 34.519 1.00 32.36 556 LEU B O 1
ATOM 10966 N N . ALA B 1 581 ? 40.057 8.509 35.335 1.00 33.77 557 ALA B N 1
ATOM 10967 C CA . ALA B 1 581 ? 40.655 8.088 36.594 1.00 36.00 557 ALA B CA 1
ATOM 10968 C C . ALA B 1 581 ? 39.712 7.187 37.377 1.00 32.85 557 ALA B C 1
ATOM 10969 O O . ALA B 1 581 ? 40.147 6.190 37.951 1.00 29.90 557 ALA B O 1
ATOM 10971 N N . THR B 1 582 ? 38.416 7.516 37.405 1.00 32.14 558 THR B N 1
ATOM 10972 C CA . THR B 1 582 ? 37.465 6.659 38.111 1.00 30.93 558 THR B CA 1
ATOM 10973 C C . THR B 1 582 ? 37.404 5.278 37.466 1.00 26.29 558 THR B C 1
ATOM 10974 O O . THR B 1 582 ? 37.411 4.259 38.160 1.00 28.77 558 THR B O 1
ATOM 10978 N N . LEU B 1 583 ? 37.356 5.231 36.130 1.00 26.25 559 LEU B N 1
ATOM 10979 C CA . LEU B 1 583 ? 37.361 3.955 35.417 1.00 29.98 559 LEU B CA 1
ATOM 10980 C C . LEU B 1 583 ? 38.543 3.098 35.838 1.00 30.74 559 LEU B C 1
ATOM 10981 O O . LEU B 1 583 ? 38.397 1.903 36.129 1.00 30.51 559 LEU B O 1
ATOM 10986 N N . ILE B 1 584 ? 39.734 3.696 35.847 1.00 30.29 560 ILE B N 1
ATOM 10987 C CA . ILE B 1 584 ? 40.954 2.951 36.125 1.00 27.91 560 ILE B CA 1
ATOM 10988 C C . ILE B 1 584 ? 40.951 2.461 37.558 1.00 33.65 560 ILE B C 1
ATOM 10989 O O . ILE B 1 584 ? 41.410 1.349 37.855 1.00 36.24 560 ILE B O 1
ATOM 10994 N N . ASP B 1 585 ? 40.512 3.302 38.453 1.00 31.48 561 ASP B N 1
ATOM 10995 C CA . ASP B 1 585 ? 40.406 2.984 39.863 1.00 28.39 561 ASP B CA 1
ATOM 10996 C C . ASP B 1 585 ? 39.300 2.014 40.342 1.00 34.16 561 ASP B C 1
ATOM 10997 O O . ASP B 1 585 ? 39.504 1.228 41.229 1.00 32.87 561 ASP B O 1
ATOM 11002 N N . ARG B 1 586 ? 38.116 2.178 39.771 1.00 28.54 562 ARG B N 1
ATOM 11003 C CA . ARG B 1 586 ? 36.933 1.514 40.212 1.00 26.14 562 ARG B CA 1
ATOM 11004 C C . ARG B 1 586 ? 35.991 0.879 39.196 1.00 27.95 562 ARG B C 1
ATOM 11005 O O . ARG B 1 586 ? 34.839 0.838 39.438 1.00 31.06 562 ARG B O 1
ATOM 11013 N N . ILE B 1 587 ? 36.471 0.360 38.085 1.00 26.43 563 ILE B N 1
ATOM 11014 C CA . ILE B 1 587 ? 35.578 -0.171 37.090 1.00 26.88 563 ILE B CA 1
ATOM 11015 C C . ILE B 1 587 ? 34.687 -1.293 37.630 1.00 28.98 563 ILE B C 1
ATOM 11016 O O . ILE B 1 587 ? 33.564 -1.336 37.358 1.00 26.40 563 ILE B O 1
ATOM 11021 N N . ALA B 1 588 ? 35.212 -2.129 38.475 1.00 26.83 564 ALA B N 1
ATOM 11022 C CA . ALA B 1 588 ? 34.381 -3.193 39.037 1.00 34.55 564 ALA B CA 1
ATOM 11023 C C . ALA B 1 588 ? 33.252 -2.665 39.927 1.00 29.93 564 ALA B C 1
ATOM 11024 O O . ALA B 1 588 ? 32.303 -3.409 40.218 1.00 29.10 564 ALA B O 1
ATOM 11026 N N . ASP B 1 589 ? 33.332 -1.406 40.377 1.00 30.02 565 ASP B N 1
ATOM 11027 C CA . ASP B 1 589 ? 32.304 -0.807 41.226 1.00 28.10 565 ASP B CA 1
ATOM 11028 C C . ASP B 1 589 ? 31.056 -0.374 40.474 1.00 29.91 565 ASP B C 1
ATOM 11029 O O . ASP B 1 589 ? 30.050 -0.077 41.122 1.00 26.56 565 ASP B O 1
ATOM 11034 N N . ILE B 1 590 ? 31.086 -0.316 39.144 1.00 23.57 566 ILE B N 1
ATOM 11035 C CA . ILE B 1 590 ? 29.900 0.092 38.400 1.00 26.44 566 ILE B CA 1
ATOM 11036 C C . ILE B 1 590 ? 28.834 -0.991 38.516 1.00 25.12 566 ILE B C 1
ATOM 11037 O O . ILE B 1 590 ? 29.083 -2.169 38.207 1.00 27.95 566 ILE B O 1
ATOM 11042 N N . GLN B 1 591 ? 27.678 -0.611 39.008 1.00 26.69 567 GLN B N 1
ATOM 11043 C CA . GLN B 1 591 ? 26.639 -1.562 39.280 1.00 27.39 567 GLN B CA 1
ATOM 11044 C C . GLN B 1 591 ? 25.985 -2.260 38.118 1.00 28.35 567 GLN B C 1
ATOM 11045 O O . GLN B 1 591 ? 25.863 -3.432 38.105 1.00 25.89 567 GLN B O 1
ATOM 11051 N N . GLU B 1 592 ? 25.602 -1.488 37.130 1.00 28.05 568 GLU B N 1
ATOM 11052 C CA . GLU B 1 592 ? 24.910 -2.054 35.986 1.00 25.25 568 GLU B CA 1
ATOM 11053 C C . GLU B 1 592 ? 25.910 -2.595 34.972 1.00 27.34 568 GLU B C 1
ATOM 11054 O O . GLU B 1 592 ? 27.001 -2.041 34.788 1.00 24.35 568 GLU B O 1
ATOM 11060 N N . SER B 1 593 ? 25.543 -3.704 34.321 1.00 22.61 569 SER B N 1
ATOM 11061 C CA . SER B 1 593 ? 26.561 -4.364 33.517 1.00 24.21 569 SER B CA 1
ATOM 11062 C C . SER B 1 593 ? 26.841 -3.610 32.229 1.00 22.16 569 SER B C 1
ATOM 11063 O O . SER B 1 593 ? 27.967 -3.667 31.759 1.00 23.83 569 SER B O 1
ATOM 11066 N N . LEU B 1 594 ? 25.838 -2.927 31.643 1.00 21.34 570 LEU B N 1
ATOM 11067 C CA . LEU B 1 594 ? 26.072 -2.229 30.365 1.00 22.06 570 LEU B CA 1
ATOM 11068 C C . LEU B 1 594 ? 27.037 -1.056 30.487 1.00 24.40 570 LEU B C 1
ATOM 11069 O O . LEU B 1 594 ? 28.005 -1.004 29.708 1.00 23.45 570 LEU B O 1
ATOM 11074 N N . PRO B 1 595 ? 26.862 -0.076 31.390 1.00 25.91 571 PRO B N 1
ATOM 11075 C CA . PRO B 1 595 ? 27.907 0.952 31.507 1.00 21.79 571 PRO B CA 1
ATOM 11076 C C . PRO B 1 595 ? 29.264 0.371 31.888 1.00 22.12 571 PRO B C 1
ATOM 11077 O O . PRO B 1 595 ? 30.311 0.903 31.490 1.00 25.20 571 PRO B O 1
ATOM 11081 N N . ARG B 1 596 ? 29.283 -0.694 32.689 1.00 21.73 572 ARG B N 1
ATOM 11082 C CA . ARG B 1 596 ? 30.550 -1.311 33.057 1.00 25.99 572 ARG B CA 1
ATOM 11083 C C . ARG B 1 596 ? 31.216 -1.950 31.838 1.00 25.81 572 ARG B C 1
ATOM 11084 O O . ARG B 1 596 ? 32.428 -1.814 31.656 1.00 23.62 572 ARG B O 1
ATOM 11092 N N . ALA B 1 597 ? 30.437 -2.632 30.982 1.00 21.55 573 ALA B N 1
ATOM 11093 C CA . ALA B 1 597 ? 30.975 -3.159 29.722 1.00 24.00 573 ALA B CA 1
ATOM 11094 C C . ALA B 1 597 ? 31.413 -2.047 28.767 1.00 25.82 573 ALA B C 1
ATOM 11095 O O . ALA B 1 597 ? 32.388 -2.217 28.023 1.00 23.76 573 ALA B O 1
ATOM 11097 N N . LEU B 1 598 ? 30.705 -0.916 28.752 1.00 23.14 574 LEU B N 1
ATOM 11098 C CA . LEU B 1 598 ? 31.159 0.195 27.915 1.00 25.96 574 LEU B CA 1
ATOM 11099 C C . LEU B 1 598 ? 32.493 0.735 28.410 1.00 27.28 574 LEU B C 1
ATOM 11100 O O . LEU B 1 598 ? 33.316 1.195 27.615 1.00 27.06 574 LEU B O 1
ATOM 11105 N N . CYS B 1 599 ? 32.737 0.655 29.716 1.00 24.69 575 CYS B N 1
ATOM 11106 C CA . CYS B 1 599 ? 34.032 1.058 30.245 1.00 24.40 575 CYS B CA 1
ATOM 11107 C C . CYS B 1 599 ? 35.116 0.048 29.890 1.00 23.98 575 CYS B C 1
ATOM 11108 O O . CYS B 1 599 ? 36.250 0.445 29.576 1.00 27.24 575 CYS B O 1
ATOM 11111 N N . TRP B 1 600 ? 34.810 -1.252 29.977 1.00 23.48 576 TRP B N 1
ATOM 11112 C CA . TRP B 1 600 ? 35.790 -2.247 29.565 1.00 25.89 576 TRP B CA 1
ATOM 11113 C C . TRP B 1 600 ? 36.118 -2.050 28.088 1.00 26.35 576 TRP B C 1
ATOM 11114 O O . TRP B 1 600 ? 37.270 -2.148 27.675 1.00 26.91 576 TRP B O 1
ATOM 11125 N N . SER B 1 601 ? 35.103 -1.736 27.296 1.00 26.68 577 SER B N 1
ATOM 11126 C CA . SER B 1 601 ? 35.301 -1.555 25.854 1.00 27.86 577 SER B CA 1
ATOM 11127 C C . SER B 1 601 ? 36.161 -0.328 25.568 1.00 28.84 577 SER B C 1
ATOM 11128 O O . SER B 1 601 ? 37.089 -0.383 24.747 1.00 29.88 577 SER B O 1
ATOM 11131 N N . THR B 1 602 ? 35.850 0.794 26.216 1.00 27.08 578 THR B N 1
ATOM 11132 C CA . THR B 1 602 ? 36.663 1.997 26.058 1.00 28.39 578 THR B CA 1
ATOM 11133 C C . THR B 1 602 ? 38.125 1.740 26.400 1.00 30.97 578 THR B C 1
ATOM 11134 O O . THR B 1 602 ? 39.016 2.153 25.659 1.00 29.08 578 THR B O 1
ATOM 11138 N N . ALA B 1 603 ? 38.399 1.068 27.526 1.00 25.26 579 ALA B N 1
ATOM 11139 C CA . ALA B 1 603 ? 39.789 0.795 27.878 1.00 26.56 579 ALA B CA 1
ATOM 11140 C C . ALA B 1 603 ? 40.464 -0.088 26.834 1.00 29.69 579 ALA B C 1
ATOM 11141 O O . ALA B 1 603 ? 41.646 0.106 26.527 1.00 30.78 579 ALA B O 1
ATOM 11143 N N . TRP B 1 604 ? 39.738 -1.074 26.296 1.00 27.87 580 TRP B N 1
ATOM 11144 C CA . TRP B 1 604 ? 40.308 -1.936 25.257 1.00 28.25 580 TRP B CA 1
ATOM 11145 C C . TRP B 1 604 ? 40.576 -1.151 23.974 1.00 29.82 580 TRP B C 1
ATOM 11146 O O . TRP B 1 604 ? 41.655 -1.266 23.382 1.00 30.74 580 TRP B O 1
ATOM 11157 N N . GLU B 1 605 ? 39.610 -0.342 23.532 1.00 30.72 581 GLU B N 1
ATOM 11158 C CA . GLU B 1 605 ? 39.789 0.409 22.289 1.00 33.16 581 GLU B CA 1
ATOM 11159 C C . GLU B 1 605 ? 40.865 1.479 22.431 1.00 36.93 581 GLU B C 1
ATOM 11160 O O . GLU B 1 605 ? 41.546 1.810 21.452 1.00 36.44 581 GLU B O 1
ATOM 11166 N N . MET B 1 606 ? 41.029 2.032 23.635 1.00 33.99 582 MET B N 1
ATOM 11167 C CA . MET B 1 606 ? 42.141 2.937 23.888 1.00 30.15 582 MET B CA 1
ATOM 11168 C C . MET B 1 606 ? 43.472 2.214 23.771 1.00 39.05 582 MET B C 1
ATOM 11169 O O . MET B 1 606 ? 44.447 2.777 23.265 1.00 39.61 582 MET B O 1
ATOM 11174 N N . THR B 1 607 ? 43.538 0.970 24.251 1.00 31.09 583 THR B N 1
ATOM 11175 C CA . THR B 1 607 ? 44.752 0.173 24.099 1.00 32.04 583 THR B CA 1
ATOM 11176 C C . THR B 1 607 ? 45.017 -0.143 22.623 1.00 35.41 583 THR B C 1
ATOM 11177 O O . THR B 1 607 ? 46.162 -0.077 22.164 1.00 42.46 583 THR B O 1
ATOM 11181 N N . ARG B 1 608 ? 43.965 -0.466 21.864 1.00 32.99 584 ARG B N 1
ATOM 11182 C CA . ARG B 1 608 ? 44.119 -0.769 20.434 1.00 34.43 584 ARG B CA 1
ATOM 11183 C C . ARG B 1 608 ? 44.595 0.442 19.640 1.00 48.01 584 ARG B C 1
ATOM 11184 O O . ARG B 1 608 ? 45.284 0.288 18.618 1.00 40.76 584 ARG B O 1
ATOM 11192 N N . GLU B 1 609 ? 44.204 1.647 20.063 1.00 41.97 585 GLU B N 1
ATOM 11193 C CA . GLU B 1 609 ? 44.539 2.877 19.364 1.00 43.76 585 GLU B CA 1
ATOM 11194 C C . GLU B 1 609 ? 45.724 3.597 20.000 1.00 42.39 585 GLU B C 1
ATOM 11195 O O . GLU B 1 609 ? 45.887 4.809 19.801 1.00 43.46 585 GLU B O 1
ATOM 11201 N N . ALA B 1 610 ? 46.550 2.868 20.758 1.00 40.99 586 ALA B N 1
ATOM 11202 C CA . ALA B 1 610 ? 47.781 3.391 21.360 1.00 37.93 586 ALA B CA 1
ATOM 11203 C C . ALA B 1 610 ? 47.515 4.553 22.315 1.00 52.85 586 ALA B C 1
ATOM 11204 O O . ALA B 1 610 ? 48.376 5.416 22.523 1.00 47.92 586 ALA B O 1
ATOM 11206 N N . GLU B 1 611 ? 46.324 4.584 22.912 1.00 46.29 587 GLU B N 1
ATOM 11207 C CA . GLU B 1 611 ? 45.962 5.628 23.861 1.00 37.68 587 GLU B CA 1
ATOM 11208 C C . GLU B 1 611 ? 46.075 5.187 25.312 1.00 45.14 587 GLU B C 1
ATOM 11209 O O . GLU B 1 611 ? 46.167 6.041 26.199 1.00 39.32 587 GLU B O 1
ATOM 11215 N N . LEU B 1 612 ? 46.055 3.885 25.573 1.00 43.39 588 LEU B N 1
ATOM 11216 C CA . LEU B 1 612 ? 46.306 3.339 26.895 1.00 41.49 588 LEU B CA 1
ATOM 11217 C C . LEU B 1 612 ? 47.394 2.287 26.748 1.00 47.76 588 LEU B C 1
ATOM 11218 O O . LEU B 1 612 ? 47.326 1.448 25.843 1.00 42.06 588 LEU B O 1
ATOM 11223 N N . LYS B 1 613 ? 48.406 2.357 27.607 1.00 41.79 589 LYS B N 1
ATOM 11224 C CA . LYS B 1 613 ? 49.522 1.427 27.526 1.00 49.01 589 LYS B CA 1
ATOM 11225 C C . LYS B 1 613 ? 49.041 0.011 27.792 1.00 43.16 589 LYS B C 1
ATOM 11226 O O . LYS B 1 613 ? 48.155 -0.208 28.614 1.00 39.09 589 LYS B O 1
ATOM 11232 N N . ALA B 1 614 ? 49.627 -0.958 27.082 1.00 48.27 590 ALA B N 1
ATOM 11233 C CA . ALA B 1 614 ? 49.215 -2.349 27.250 1.00 41.21 590 ALA B CA 1
ATOM 11234 C C . ALA B 1 614 ? 49.394 -2.828 28.683 1.00 37.74 590 ALA B C 1
ATOM 11235 O O . ALA B 1 614 ? 48.548 -3.554 29.211 1.00 35.58 590 ALA B O 1
ATOM 11237 N N . ARG B 1 615 ? 50.502 -2.465 29.323 1.00 37.40 591 ARG B N 1
ATOM 11238 C CA . ARG B 1 615 ? 50.676 -2.895 30.706 1.00 45.90 591 ARG B CA 1
ATOM 11239 C C . ARG B 1 615 ? 49.651 -2.249 31.634 1.00 34.47 591 ARG B C 1
ATOM 11240 O O . ARG B 1 615 ? 49.351 -2.821 32.690 1.00 37.17 591 ARG B O 1
ATOM 11248 N N . ASP B 1 616 ? 49.086 -1.097 31.251 1.00 37.68 592 ASP B N 1
ATOM 11249 C CA . ASP B 1 616 ? 48.026 -0.470 32.044 1.00 40.58 592 ASP B CA 1
ATOM 11250 C C . ASP B 1 616 ? 46.684 -1.154 31.825 1.00 39.50 592 ASP B C 1
ATOM 11251 O O . ASP B 1 616 ? 45.888 -1.261 32.764 1.00 33.52 592 ASP B O 1
ATOM 11256 N N . PHE B 1 617 ? 46.408 -1.611 30.598 1.00 33.74 593 PHE B N 1
ATOM 11257 C CA . PHE B 1 617 ? 45.223 -2.433 30.371 1.00 33.46 593 PHE B CA 1
ATOM 11258 C C . PHE B 1 617 ? 45.332 -3.745 31.135 1.00 35.73 593 PHE B C 1
ATOM 11259 O O . PHE B 1 617 ? 44.352 -4.219 31.721 1.00 30.48 593 PHE B O 1
ATOM 11267 N N . VAL B 1 618 ? 46.529 -4.339 31.162 1.00 35.69 594 VAL B N 1
ATOM 11268 C CA . VAL B 1 618 ? 46.708 -5.608 31.864 1.00 33.61 594 VAL B CA 1
ATOM 11269 C C . VAL B 1 618 ? 46.537 -5.408 33.364 1.00 36.13 594 VAL B C 1
ATOM 11270 O O . VAL B 1 618 ? 45.893 -6.218 34.037 1.00 31.43 594 VAL B O 1
ATOM 11274 N N . SER B 1 619 ? 47.108 -4.325 33.903 1.00 31.68 595 SER B N 1
ATOM 11275 C CA . SER B 1 619 ? 46.891 -3.967 35.306 1.00 35.14 595 SER B CA 1
ATOM 11276 C C . SER B 1 619 ? 45.401 -3.817 35.605 1.00 32.93 595 SER B C 1
ATOM 11277 O O . SER B 1 619 ? 44.897 -4.342 36.602 1.00 32.78 595 SER B O 1
ATOM 11280 N N . LEU B 1 620 ? 44.667 -3.137 34.726 1.00 32.76 596 LEU B N 1
ATOM 11281 C CA . LEU B 1 620 ? 43.239 -2.942 34.969 1.00 33.69 596 LEU B CA 1
ATOM 11282 C C . LEU B 1 620 ? 42.496 -4.271 35.007 1.00 35.67 596 LEU B C 1
ATOM 11283 O O . LEU B 1 620 ? 41.620 -4.484 35.857 1.00 29.57 596 LEU B O 1
ATOM 11288 N N . VAL B 1 621 ? 42.820 -5.178 34.077 1.00 31.31 597 VAL B N 1
ATOM 11289 C CA . VAL B 1 621 ? 42.090 -6.439 33.988 1.00 28.50 597 VAL B CA 1
ATOM 11290 C C . VAL B 1 621 ? 42.415 -7.348 35.171 1.00 28.83 597 VAL B C 1
ATOM 11291 O O . VAL B 1 621 ? 41.521 -7.956 35.768 1.00 34.20 597 VAL B O 1
ATOM 11295 N N . LEU B 1 622 ? 43.649 -7.490 35.503 1.00 28.73 598 LEU B N 1
ATOM 11296 C CA . LEU B 1 622 ? 44.027 -8.385 36.552 1.00 33.18 598 LEU B CA 1
ATOM 11297 C C . LEU B 1 622 ? 43.563 -7.966 37.925 1.00 34.78 598 LEU B C 1
ATOM 11298 O O . LEU B 1 622 ? 43.246 -8.738 38.730 1.00 35.29 598 LEU B O 1
ATOM 11303 N N . GLY B 1 623 ? 43.632 -6.700 38.184 1.00 34.49 599 GLY B N 1
ATOM 11304 C CA . GLY B 1 623 ? 43.216 -6.193 39.456 1.00 37.25 599 GLY B CA 1
ATOM 11305 C C . GLY B 1 623 ? 44.204 -6.444 40.556 1.00 39.64 599 GLY B C 1
ATOM 11306 O O . GLY B 1 623 ? 45.299 -6.722 40.324 1.00 37.31 599 GLY B O 1
ATOM 11307 N N . SER B 1 624 ? 43.800 -6.139 41.789 1.00 42.00 600 SER B N 1
ATOM 11308 C CA . SER B 1 624 ? 44.668 -6.329 42.958 1.00 42.55 600 SER B CA 1
ATOM 11309 C C . SER B 1 624 ? 44.004 -6.965 44.189 1.00 40.46 600 SER B C 1
ATOM 11310 O O . SER B 1 624 ? 44.571 -6.944 45.281 1.00 48.35 600 SER B O 1
ATOM 11313 N N . SER B 1 625 ? 42.812 -7.523 44.014 1.00 36.12 601 SER B N 1
ATOM 11314 C CA . SER B 1 625 ? 42.064 -8.100 45.100 1.00 43.33 601 SER B CA 1
ATOM 11315 C C . SER B 1 625 ? 40.835 -8.801 44.573 1.00 44.13 601 SER B C 1
ATOM 11316 O O . SER B 1 625 ? 40.540 -8.712 43.452 1.00 36.73 601 SER B O 1
ATOM 11319 N N . PRO B 1 626 ? 40.090 -9.479 45.417 1.00 42.38 602 PRO B N 1
ATOM 11320 C CA . PRO B 1 626 ? 38.894 -10.146 44.867 1.00 38.38 602 PRO B CA 1
ATOM 11321 C C . PRO B 1 626 ? 37.810 -9.190 44.366 1.00 44.03 602 PRO B C 1
ATOM 11322 O O . PRO B 1 626 ? 36.889 -9.640 43.674 1.00 45.32 602 PRO B O 1
ATOM 11326 N N . THR B 1 627 ? 37.886 -7.897 44.665 1.00 38.96 603 THR B N 1
ATOM 11327 C CA . THR B 1 627 ? 36.830 -6.963 44.293 1.00 35.51 603 THR B CA 1
ATOM 11328 C C . THR B 1 627 ? 37.247 -5.972 43.207 1.00 34.96 603 THR B C 1
ATOM 11329 O O . THR B 1 627 ? 36.514 -5.014 42.948 1.00 42.20 603 THR B O 1
ATOM 11333 N N . THR B 1 628 ? 38.391 -6.179 42.551 1.00 41.49 604 THR B N 1
ATOM 11334 C CA . THR B 1 628 ? 38.830 -5.294 41.477 1.00 34.36 604 THR B CA 1
ATOM 11335 C C . THR B 1 628 ? 39.070 -6.109 40.214 1.00 34.36 604 THR B C 1
ATOM 11336 O O . THR B 1 628 ? 39.276 -7.321 40.270 1.00 34.46 604 THR B O 1
ATOM 11340 N N . GLY B 1 629 ? 39.027 -5.428 39.071 1.00 36.87 605 GLY B N 1
ATOM 11341 C CA . GLY B 1 629 ? 39.452 -6.190 37.890 1.00 35.68 605 GLY B CA 1
ATOM 11342 C C . GLY B 1 629 ? 38.388 -7.130 37.341 1.00 34.04 605 GLY B C 1
ATOM 11343 O O . GLY B 1 629 ? 37.225 -7.125 37.757 1.00 30.19 605 GLY B O 1
ATOM 11344 N N . ILE B 1 630 ? 38.819 -7.955 36.373 1.00 31.22 606 ILE B N 1
ATOM 11345 C CA . ILE B 1 630 ? 37.894 -8.855 35.703 1.00 31.64 606 ILE B CA 1
ATOM 11346 C C . ILE B 1 630 ? 37.466 -9.994 36.619 1.00 33.20 606 ILE B C 1
ATOM 11347 O O . ILE B 1 630 ? 36.417 -10.618 36.394 1.00 28.77 606 ILE B O 1
ATOM 11352 N N . GLY B 1 631 ? 38.228 -10.245 37.685 1.00 38.02 607 GLY B N 1
ATOM 11353 C CA . GLY B 1 631 ? 37.843 -11.243 38.672 1.00 38.66 607 GLY B CA 1
ATOM 11354 C C . GLY B 1 631 ? 36.562 -10.930 39.418 1.00 35.12 607 GLY B C 1
ATOM 11355 O O . GLY B 1 631 ? 35.921 -11.846 39.946 1.00 44.19 607 GLY B O 1
ATOM 11356 N N . ALA B 1 632 ? 36.167 -9.658 39.481 1.00 34.66 608 ALA B N 1
ATOM 11357 C CA . ALA B 1 632 ? 34.908 -9.273 40.105 1.00 32.08 608 ALA B CA 1
ATOM 11358 C C . ALA B 1 632 ? 33.778 -9.079 39.102 1.00 41.55 608 ALA B C 1
ATOM 11359 O O . ALA B 1 632 ? 32.700 -8.633 39.491 1.00 38.01 608 ALA B O 1
ATOM 11361 N N . GLU B 1 633 ? 33.998 -9.395 37.823 1.00 33.27 609 GLU B N 1
ATOM 11362 C CA . GLU B 1 633 ? 32.994 -9.146 36.795 1.00 29.34 609 GLU B CA 1
ATOM 11363 C C . GLU B 1 633 ? 31.981 -10.283 36.755 1.00 27.18 609 GLU B C 1
ATOM 11364 O O . GLU B 1 633 ? 32.353 -11.454 36.624 1.00 34.28 609 GLU B O 1
ATOM 11370 N N . SER B 1 634 ? 30.697 -9.930 36.872 1.00 29.52 610 SER B N 1
ATOM 11371 C CA . SER B 1 634 ? 29.640 -10.925 36.989 1.00 31.36 610 SER B CA 1
ATOM 11372 C C . SER B 1 634 ? 29.244 -11.506 35.637 1.00 30.49 610 SER B C 1
ATOM 11373 O O . SER B 1 634 ? 28.783 -12.649 35.580 1.00 30.95 610 SER B O 1
ATOM 11376 N N . GLU B 1 635 ? 29.422 -10.758 34.547 1.00 27.41 611 GLU B N 1
ATOM 11377 C CA . GLU B 1 635 ? 28.967 -11.222 33.234 1.00 27.24 611 GLU B CA 1
ATOM 11378 C C . GLU B 1 635 ? 30.018 -12.159 32.630 1.00 27.83 611 GLU B C 1
ATOM 11379 O O . GLU B 1 635 ? 31.112 -11.731 32.253 1.00 24.25 611 GLU B O 1
ATOM 11385 N N . ILE B 1 636 ? 29.689 -13.449 32.553 1.00 27.30 612 ILE B N 1
ATOM 11386 C CA . ILE B 1 636 ? 30.686 -14.428 32.122 1.00 25.55 612 ILE B CA 1
ATOM 11387 C C . ILE B 1 636 ? 31.141 -14.148 30.686 1.00 28.58 612 ILE B C 1
ATOM 11388 O O . ILE B 1 636 ? 32.320 -14.340 30.349 1.00 24.94 612 ILE B O 1
ATOM 11393 N N . GLY B 1 637 ? 30.247 -13.625 29.843 1.00 25.37 613 GLY B N 1
ATOM 11394 C CA . GLY B 1 637 ? 30.645 -13.275 28.481 1.00 27.86 613 GLY B CA 1
ATOM 11395 C C . GLY B 1 637 ? 31.649 -12.136 28.456 1.00 27.54 613 GLY B C 1
ATOM 11396 O O . GLY B 1 637 ? 32.529 -12.084 27.587 1.00 28.67 613 GLY B O 1
ATOM 11397 N N . VAL B 1 638 ? 31.555 -11.228 29.427 1.00 28.70 614 VAL B N 1
ATOM 11398 C CA . VAL B 1 638 ? 32.509 -10.132 29.504 1.00 28.94 614 VAL B CA 1
ATOM 11399 C C . VAL B 1 638 ? 33.851 -10.638 30.003 1.00 27.26 614 VAL B C 1
ATOM 11400 O O . VAL B 1 638 ? 34.903 -10.292 29.459 1.00 27.99 614 VAL B O 1
ATOM 11404 N N . VAL B 1 639 ? 33.835 -11.453 31.062 1.00 25.10 615 VAL B N 1
ATOM 11405 C CA . VAL B 1 639 ? 35.059 -12.105 31.524 1.00 24.52 615 VAL B CA 1
ATOM 11406 C C . VAL B 1 639 ? 35.796 -12.750 30.361 1.00 28.18 615 VAL B C 1
ATOM 11407 O O . VAL B 1 639 ? 36.971 -12.460 30.113 1.00 27.17 615 VAL B O 1
ATOM 11411 N N . GLN B 1 640 ? 35.105 -13.621 29.617 1.00 27.06 616 GLN B N 1
ATOM 11412 C CA . GLN B 1 640 ? 35.768 -14.380 28.557 1.00 28.56 616 GLN B CA 1
ATOM 11413 C C . GLN B 1 640 ? 36.369 -13.455 27.514 1.00 29.62 616 GLN B C 1
ATOM 11414 O O . GLN B 1 640 ? 37.522 -13.630 27.101 1.00 26.09 616 GLN B O 1
ATOM 11420 N N . ARG B 1 641 ? 35.619 -12.434 27.119 1.00 26.29 617 ARG B N 1
ATOM 11421 C CA . ARG B 1 641 ? 36.057 -11.552 26.042 1.00 29.60 617 ARG B CA 1
ATOM 11422 C C . ARG B 1 641 ? 37.243 -10.700 26.487 1.00 29.92 617 ARG B C 1
ATOM 11423 O O . ARG B 1 641 ? 38.239 -10.578 25.765 1.00 28.48 617 ARG B O 1
ATOM 11431 N N . VAL B 1 642 ? 37.162 -10.128 27.691 1.00 28.47 618 VAL B N 1
ATOM 11432 C CA . VAL B 1 642 ? 38.235 -9.284 28.216 1.00 24.79 618 VAL B CA 1
ATOM 11433 C C . VAL B 1 642 ? 39.508 -10.102 28.438 1.00 28.71 618 VAL B C 1
ATOM 11434 O O . VAL B 1 642 ? 40.621 -9.614 28.215 1.00 29.41 618 VAL B O 1
ATOM 11438 N N . LEU B 1 643 ? 39.378 -11.343 28.909 1.00 27.41 619 LEU B N 1
ATOM 11439 C CA . LEU B 1 643 ? 40.576 -12.159 29.061 1.00 27.24 619 LEU B CA 1
ATOM 11440 C C . LEU B 1 643 ? 41.216 -12.426 27.701 1.00 30.67 619 LEU B C 1
ATOM 11441 O O . LEU B 1 643 ? 42.445 -12.429 27.575 1.00 28.38 619 LEU B O 1
ATOM 11446 N N . LEU B 1 644 ? 40.398 -12.618 26.668 1.00 27.87 620 LEU B N 1
ATOM 11447 C CA . LEU B 1 644 ? 40.958 -12.832 25.331 1.00 28.30 620 LEU B CA 1
ATOM 11448 C C . LEU B 1 644 ? 41.675 -11.576 24.845 1.00 28.85 620 LEU B C 1
ATOM 11449 O O . LEU B 1 644 ? 42.781 -11.652 24.296 1.00 30.88 620 LEU B O 1
ATOM 11454 N N . GLN B 1 645 ? 41.078 -10.406 25.078 1.00 26.21 621 GLN B N 1
ATOM 11455 C CA . GLN B 1 645 ? 41.724 -9.160 24.677 1.00 30.30 621 GLN B CA 1
ATOM 11456 C C . GLN B 1 645 ? 43.035 -8.942 25.425 1.00 31.63 621 GLN B C 1
ATOM 11457 O O . GLN B 1 645 ? 43.987 -8.399 24.852 1.00 31.09 621 GLN B O 1
ATOM 11463 N N . THR B 1 646 ? 43.105 -9.363 26.701 1.00 27.16 622 THR B N 1
ATOM 11464 C CA . THR B 1 646 ? 44.324 -9.207 27.495 1.00 26.20 622 THR B CA 1
ATOM 11465 C C . THR B 1 646 ? 45.456 -10.080 26.961 1.00 31.10 622 THR B C 1
ATOM 11466 O O . THR B 1 646 ? 46.625 -9.669 26.965 1.00 31.34 622 THR B O 1
ATOM 11470 N N . GLN B 1 647 ? 45.129 -11.283 26.494 1.00 31.77 623 GLN B N 1
ATOM 11471 C CA . GLN B 1 647 ? 46.141 -12.120 25.855 1.00 33.77 623 GLN B CA 1
ATOM 11472 C C . GLN B 1 647 ? 46.647 -11.494 24.556 1.00 33.88 623 GLN B C 1
ATOM 11473 O O . GLN B 1 647 ? 47.844 -11.571 24.244 1.00 34.57 623 GLN B O 1
ATOM 11479 N N . THR B 1 648 ? 45.759 -10.851 23.800 1.00 32.54 624 THR B N 1
ATOM 11480 C CA . THR B 1 648 ? 46.200 -10.108 22.622 1.00 35.76 624 THR B CA 1
ATOM 11481 C C . THR B 1 648 ? 47.131 -8.967 23.016 1.00 39.44 624 THR B C 1
ATOM 11482 O O . THR B 1 648 ? 48.207 -8.796 22.432 1.00 38.62 624 THR B O 1
ATOM 11486 N N . ALA B 1 649 ? 46.739 -8.185 24.025 1.00 34.68 625 ALA B N 1
ATOM 11487 C CA . ALA B 1 649 ? 47.577 -7.089 24.502 1.00 35.79 625 ALA B CA 1
ATOM 11488 C C . ALA B 1 649 ? 48.966 -7.579 24.879 1.00 36.44 625 ALA B C 1
ATOM 11489 O O . ALA B 1 649 ? 49.974 -6.932 24.559 1.00 36.35 625 ALA B O 1
ATOM 11491 N N . LEU B 1 650 ? 49.029 -8.729 25.561 1.00 29.77 626 LEU B N 1
ATOM 11492 C CA . LEU B 1 650 ? 50.297 -9.299 26.006 1.00 32.48 626 LEU B CA 1
ATOM 11493 C C . LEU B 1 650 ? 51.153 -9.756 24.828 1.00 39.78 626 LEU B C 1
ATOM 11494 O O . LEU B 1 650 ? 52.360 -9.501 24.795 1.00 39.55 626 LEU B O 1
ATOM 11499 N N . ALA B 1 651 ? 50.543 -10.438 23.852 1.00 34.11 627 ALA B N 1
ATOM 11500 C CA . ALA B 1 651 ? 51.301 -11.006 22.735 1.00 37.69 627 ALA B CA 1
ATOM 11501 C C . ALA B 1 651 ? 51.618 -9.974 21.654 1.00 49.70 627 ALA B C 1
ATOM 11502 O O . ALA B 1 651 ? 52.689 -10.028 21.035 1.00 51.68 627 ALA B O 1
ATOM 11504 N N . SER B 1 652 ? 50.712 -9.034 21.407 1.00 35.47 628 SER B N 1
ATOM 11505 C CA . SER B 1 652 ? 50.835 -8.087 20.304 1.00 37.45 628 SER B CA 1
ATOM 11506 C C . SER B 1 652 ? 51.154 -6.660 20.735 1.00 50.16 628 SER B C 1
ATOM 11507 O O . SER B 1 652 ? 51.957 -5.989 20.078 1.00 42.57 628 SER B O 1
ATOM 11510 N N . TYR B 1 653 ? 50.566 -6.161 21.829 1.00 42.44 629 TYR B N 1
ATOM 11511 C CA . TYR B 1 653 ? 50.631 -4.731 22.107 1.00 46.74 629 TYR B CA 1
ATOM 11512 C C . TYR B 1 653 ? 51.669 -4.342 23.148 1.00 44.74 629 TYR B C 1
ATOM 11513 O O . TYR B 1 653 ? 52.043 -3.164 23.213 1.00 46.60 629 TYR B O 1
ATOM 11522 N N . ALA B 1 654 ? 52.133 -5.283 23.961 1.00 42.67 630 ALA B N 1
ATOM 11523 C CA . ALA B 1 654 ? 53.051 -4.949 25.037 1.00 41.07 630 ALA B CA 1
ATOM 11524 C C . ALA B 1 654 ? 54.484 -4.948 24.529 1.00 52.97 630 ALA B C 1
ATOM 11525 O O . ALA B 1 654 ? 54.833 -5.666 23.585 1.00 55.34 630 ALA B O 1
ATOM 11527 N N . ASP B 1 655 ? 55.309 -4.123 25.160 1.00 46.77 631 ASP B N 1
ATOM 11528 C CA . ASP B 1 655 ? 56.718 -4.015 24.811 1.00 53.21 631 ASP B CA 1
ATOM 11529 C C . ASP B 1 655 ? 57.383 -5.379 24.912 1.00 52.24 631 ASP B C 1
ATOM 11530 O O . ASP B 1 655 ? 57.341 -5.987 25.984 1.00 48.18 631 ASP B O 1
ATO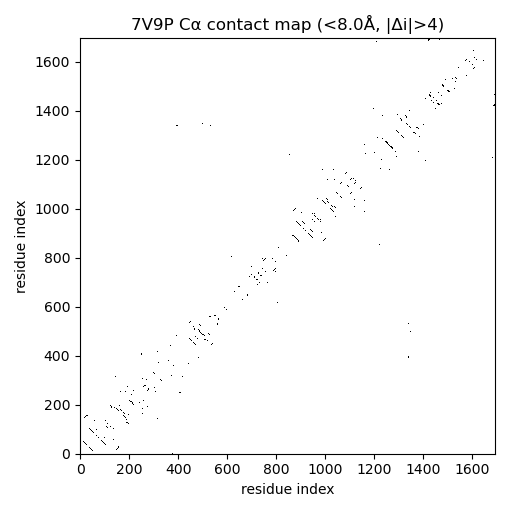M 11535 N N . PRO B 1 656 ? 57.995 -5.900 23.839 1.00 58.03 632 PRO B N 1
ATOM 11536 C CA . PRO B 1 656 ? 58.619 -7.235 23.922 1.00 54.54 632 PRO B CA 1
ATOM 11537 C C . PRO B 1 656 ? 59.472 -7.435 25.154 1.00 52.57 632 PRO B C 1
ATOM 11538 O O . PRO B 1 656 ? 59.507 -8.538 25.697 1.00 53.36 632 PRO B O 1
ATOM 11542 N N . ALA B 1 657 ? 60.132 -6.383 25.640 1.00 58.67 633 ALA B N 1
ATOM 11543 C CA . ALA B 1 657 ? 60.959 -6.510 26.834 1.00 50.61 633 ALA B CA 1
ATOM 11544 C C . ALA B 1 657 ? 60.137 -6.745 28.098 1.00 57.33 633 ALA B C 1
ATOM 11545 O O . ALA B 1 657 ? 60.654 -7.318 29.061 1.00 45.78 633 ALA B O 1
ATOM 11547 N N . TRP B 1 658 ? 58.872 -6.327 28.113 1.00 56.81 634 TRP B N 1
ATOM 11548 C CA . TRP B 1 658 ? 58.012 -6.507 29.276 1.00 52.62 634 TRP B CA 1
ATOM 11549 C C . TRP B 1 658 ? 57.177 -7.779 29.205 1.00 51.59 634 TRP B C 1
ATOM 11550 O O . TRP B 1 658 ? 56.752 -8.281 30.251 1.00 47.81 634 TRP B O 1
ATOM 11561 N N . GLN B 1 659 ? 56.960 -8.320 28.006 1.00 49.29 635 GLN B N 1
ATOM 11562 C CA . GLN B 1 659 ? 56.065 -9.463 27.821 1.00 47.31 635 GLN B CA 1
ATOM 11563 C C . GLN B 1 659 ? 56.309 -10.612 28.791 1.00 41.45 635 GLN B C 1
ATOM 11564 O O . GLN B 1 659 ? 55.336 -11.068 29.410 1.00 48.44 635 GLN B O 1
ATOM 11570 N N . PRO B 1 660 ? 57.537 -11.118 28.984 1.00 48.53 636 PRO B N 1
ATOM 11571 C CA . PRO B 1 660 ? 57.716 -12.237 29.928 1.00 49.91 636 PRO B CA 1
ATOM 11572 C C . PRO B 1 660 ? 57.191 -11.947 31.328 1.00 52.09 636 PRO B C 1
ATOM 11573 O O . PRO B 1 660 ? 56.673 -12.858 31.989 1.00 44.06 636 PRO B O 1
ATOM 11577 N N . GLU B 1 661 ? 57.305 -10.700 31.797 1.00 47.82 637 GLU B N 1
ATOM 11578 C CA . GLU B 1 661 ? 56.759 -10.335 33.100 1.00 49.53 637 GLU B CA 1
ATOM 11579 C C . GLU B 1 661 ? 55.234 -10.238 33.072 1.00 47.97 637 GLU B C 1
ATOM 11580 O O . GLU B 1 661 ? 54.564 -10.720 33.993 1.00 48.09 637 GLU B O 1
ATOM 11586 N N . GLY B 1 662 ? 54.672 -9.622 32.028 1.00 45.72 638 GLY B N 1
ATOM 11587 C CA . GLY B 1 662 ? 53.222 -9.553 31.918 1.00 42.48 638 GLY B CA 1
ATOM 11588 C C . GLY B 1 662 ? 52.568 -10.923 31.891 1.00 43.76 638 GLY B C 1
ATOM 11589 O O . GLY B 1 662 ? 51.564 -11.159 32.566 1.00 42.53 638 GLY B O 1
ATOM 11590 N N . TRP B 1 663 ? 53.125 -11.852 31.106 1.00 42.93 639 TRP B N 1
ATOM 11591 C CA . TRP B 1 663 ? 52.574 -13.205 31.104 1.00 41.16 639 TRP B CA 1
ATOM 11592 C C . TRP B 1 663 ? 52.717 -13.863 32.473 1.00 44.74 639 TRP B C 1
ATOM 11593 O O . TRP B 1 663 ? 51.837 -14.629 32.896 1.00 37.88 639 TRP B O 1
ATOM 11604 N N . ARG B 1 664 ? 53.814 -13.573 33.178 1.00 43.32 640 ARG B N 1
ATOM 11605 C CA . ARG B 1 664 ? 54.000 -14.121 34.514 1.00 51.49 640 ARG B CA 1
ATOM 11606 C C . ARG B 1 664 ? 52.905 -13.634 35.458 1.00 41.87 640 ARG B C 1
ATOM 11607 O O . ARG B 1 664 ? 52.321 -14.433 36.204 1.00 37.54 640 ARG B O 1
ATOM 11615 N N . ARG B 1 665 ? 52.618 -12.354 35.409 1.00 42.10 641 ARG B N 1
ATOM 11616 C CA . ARG B 1 665 ? 51.544 -11.804 36.190 1.00 39.88 641 ARG B CA 1
ATOM 11617 C C . ARG B 1 665 ? 50.197 -12.356 35.763 1.00 40.82 641 ARG B C 1
ATOM 11618 O O . ARG B 1 665 ? 49.436 -12.728 36.568 1.00 36.33 641 ARG B O 1
ATOM 11626 N N . PHE B 1 666 ? 49.930 -12.413 34.470 1.00 38.19 642 PHE B N 1
ATOM 11627 C CA . PHE B 1 666 ? 48.664 -12.942 33.960 1.00 37.69 642 PHE B CA 1
ATOM 11628 C C . PHE B 1 666 ? 48.464 -14.391 34.384 1.00 34.87 642 PHE B C 1
ATOM 11629 O O . PHE B 1 666 ? 47.385 -14.772 34.846 1.00 34.85 642 PHE B O 1
ATOM 11637 N N . ALA B 1 667 ? 49.490 -15.226 34.203 1.00 37.39 643 ALA B N 1
ATOM 11638 C CA . ALA B 1 667 ? 49.360 -16.642 34.532 1.00 32.08 643 ALA B CA 1
ATOM 11639 C C . ALA B 1 667 ? 49.167 -16.855 36.031 1.00 37.25 643 ALA B C 1
ATOM 11640 O O . ALA B 1 667 ? 48.333 -17.669 36.444 1.00 35.57 643 ALA B O 1
ATOM 11642 N N . GLY B 1 668 ? 49.928 -16.135 36.859 1.00 39.49 644 GLY B N 1
ATOM 11643 C CA . GLY B 1 668 ? 49.769 -16.281 38.300 1.00 38.05 644 GLY B CA 1
ATOM 11644 C C . GLY B 1 668 ? 48.422 -15.787 38.804 1.00 34.46 644 GLY B C 1
ATOM 11645 O O . GLY B 1 668 ? 47.821 -16.393 39.700 1.00 40.63 644 GLY B O 1
ATOM 11646 N N . ARG B 1 669 ? 47.933 -14.677 38.241 1.00 39.15 645 ARG B N 1
ATOM 11647 C CA . ARG B 1 669 ? 46.643 -14.128 38.659 1.00 34.00 645 ARG B CA 1
ATOM 11648 C C . ARG B 1 669 ? 45.490 -15.034 38.243 1.00 37.75 645 ARG B C 1
ATOM 11649 O O . ARG B 1 669 ? 44.511 -15.184 38.983 1.00 36.60 645 ARG B O 1
ATOM 11657 N N . LEU B 1 670 ? 45.578 -15.623 37.042 1.00 33.52 646 LEU B N 1
ATOM 11658 C CA . LEU B 1 670 ? 44.539 -16.530 36.573 1.00 32.74 646 LEU B CA 1
ATOM 11659 C C . LEU B 1 670 ? 44.546 -17.850 37.345 1.00 34.00 646 LEU B C 1
ATOM 11660 O O . LEU B 1 670 ? 43.489 -18.457 37.562 1.00 34.49 646 LEU B O 1
ATOM 11665 N N . LEU B 1 671 ? 45.719 -18.322 37.764 1.00 35.67 647 LEU B N 1
ATOM 11666 C CA . LEU B 1 671 ? 45.740 -19.472 38.661 1.00 33.07 647 LEU B CA 1
ATOM 11667 C C . LEU B 1 671 ? 45.125 -19.110 40.009 1.00 34.68 647 LEU B C 1
ATOM 11668 O O . LEU B 1 671 ? 44.336 -19.875 40.566 1.00 34.93 647 LEU B O 1
ATOM 11673 N N . GLU B 1 672 ? 45.478 -17.938 40.537 1.00 36.11 648 GLU B N 1
ATOM 11674 C CA . GLU B 1 672 ? 44.841 -17.409 41.742 1.00 38.06 648 GLU B CA 1
ATOM 11675 C C . GLU B 1 672 ? 43.319 -17.431 41.637 1.00 39.13 648 GLU B C 1
ATOM 11676 O O . GLU B 1 672 ? 42.631 -18.017 42.479 1.00 37.63 648 GLU B O 1
ATOM 11682 N N . LEU B 1 673 ? 42.781 -16.781 40.598 1.00 33.23 649 LEU B N 1
ATOM 11683 C CA . LEU B 1 673 ? 41.337 -16.675 40.408 1.00 32.12 649 LEU B CA 1
ATOM 11684 C C . LEU B 1 673 ? 40.684 -18.035 40.201 1.00 29.48 649 LEU B C 1
ATOM 11685 O O . LEU B 1 673 ? 39.575 -18.273 40.696 1.00 38.54 649 LEU B O 1
ATOM 11690 N N . ALA B 1 674 ? 41.318 -18.918 39.427 1.00 33.16 650 ALA B N 1
ATOM 11691 C CA . ALA B 1 674 ? 40.739 -20.242 39.221 1.00 32.34 650 ALA B CA 1
ATOM 11692 C C . ALA B 1 674 ? 40.676 -20.997 40.536 1.00 36.38 650 ALA B C 1
ATOM 11693 O O . ALA B 1 674 ? 39.705 -21.713 40.815 1.00 34.09 650 ALA B O 1
ATOM 11695 N N . ARG B 1 675 ? 41.685 -20.804 41.382 1.00 35.49 651 ARG B N 1
ATOM 11696 C CA . ARG B 1 675 ? 41.683 -21.471 42.676 1.00 40.69 651 ARG B CA 1
ATOM 11697 C C . ARG B 1 675 ? 40.692 -20.829 43.638 1.00 37.57 651 ARG B C 1
ATOM 11698 O O . ARG B 1 675 ? 40.145 -21.520 44.500 1.00 40.20 651 ARG B O 1
ATOM 11706 N N . ALA B 1 676 ? 40.417 -19.534 43.501 1.00 38.55 652 ALA B N 1
ATOM 11707 C CA . ALA B 1 676 ? 39.455 -18.932 44.422 1.00 39.74 652 ALA B CA 1
ATOM 11708 C C . ALA B 1 676 ? 38.014 -19.086 43.955 1.00 41.58 652 ALA B C 1
ATOM 11709 O O . ALA B 1 676 ? 37.098 -18.831 44.736 1.00 35.31 652 ALA B O 1
ATOM 11711 N N . ALA B 1 677 ? 37.791 -19.526 42.720 1.00 42.63 653 ALA B N 1
ATOM 11712 C CA . ALA B 1 677 ? 36.464 -19.457 42.129 1.00 38.70 653 ALA B CA 1
ATOM 11713 C C . ALA B 1 677 ? 35.540 -20.505 42.726 1.00 34.52 653 ALA B C 1
ATOM 11714 O O . ALA B 1 677 ? 35.968 -21.556 43.211 1.00 36.90 653 ALA B O 1
ATOM 11716 N N . GLU B 1 678 ? 34.257 -20.209 42.674 1.00 37.78 654 GLU B N 1
ATOM 11717 C CA . GLU B 1 678 ? 33.272 -21.104 43.249 1.00 35.61 654 GLU B CA 1
ATOM 11718 C C . GLU B 1 678 ? 33.305 -22.462 42.551 1.00 41.48 654 GLU B C 1
ATOM 11719 O O . GLU B 1 678 ? 33.320 -22.514 41.310 1.00 33.24 654 GLU B O 1
ATOM 11725 N N . PRO B 1 679 ? 33.340 -23.571 43.300 1.00 35.35 655 PRO B N 1
ATOM 11726 C CA . PRO B 1 679 ? 33.410 -24.905 42.685 1.00 39.45 655 PRO B CA 1
ATOM 11727 C C . PRO B 1 679 ? 32.263 -25.148 41.717 1.00 36.61 655 PRO B C 1
ATOM 11728 O O . PRO B 1 679 ? 31.099 -24.886 42.033 1.00 38.91 655 PRO B O 1
ATOM 11732 N N . GLY B 1 680 ? 32.607 -25.674 40.536 1.00 35.77 656 GLY B N 1
ATOM 11733 C CA . GLY B 1 680 ? 31.670 -25.951 39.458 1.00 36.97 656 GLY B CA 1
ATOM 11734 C C . GLY B 1 680 ? 31.134 -24.747 38.703 1.00 34.64 656 GLY B C 1
ATOM 11735 O O . GLY B 1 680 ? 30.277 -24.925 37.829 1.00 37.32 656 GLY B O 1
ATOM 11736 N N . SER B 1 681 ? 31.595 -23.534 39.013 1.00 32.27 657 SER B N 1
ATOM 11737 C CA . SER B 1 681 ? 30.962 -22.319 38.518 1.00 33.61 657 SER B CA 1
ATOM 11738 C C . SER B 1 681 ? 31.435 -21.978 37.099 1.00 30.08 657 SER B C 1
ATOM 11739 O O . SER B 1 681 ? 32.502 -22.405 36.661 1.00 27.58 657 SER B O 1
ATOM 11742 N N . ASP B 1 682 ? 30.633 -21.160 36.394 1.00 30.74 658 ASP B N 1
ATOM 11743 C CA . ASP B 1 682 ? 31.055 -20.669 35.080 1.00 33.88 658 ASP B CA 1
ATOM 11744 C C . ASP B 1 682 ? 32.378 -19.920 35.181 1.00 33.69 658 ASP B C 1
ATOM 11745 O O . ASP B 1 682 ? 33.205 -19.961 34.260 1.00 33.84 658 ASP B O 1
ATOM 11750 N N . HIS B 1 683 ? 32.574 -19.197 36.287 1.00 27.42 659 HIS B N 1
ATOM 11751 C CA . HIS B 1 683 ? 33.778 -18.392 36.459 1.00 28.68 659 HIS B CA 1
ATOM 11752 C C . HIS B 1 683 ? 35.007 -19.268 36.611 1.00 30.69 659 HIS B C 1
ATOM 11753 O O . HIS B 1 683 ? 36.053 -18.990 36.012 1.00 29.06 659 HIS B O 1
ATOM 11760 N N . GLN B 1 684 ? 34.907 -20.310 37.445 1.00 30.12 660 GLN B N 1
ATOM 11761 C CA . GLN B 1 684 ? 35.974 -21.290 37.564 1.00 30.71 660 GLN B CA 1
ATOM 11762 C C . GLN B 1 684 ? 36.379 -21.824 36.192 1.00 31.60 660 GLN B C 1
ATOM 11763 O O . GLN B 1 684 ? 37.566 -21.859 35.854 1.00 30.19 660 GLN B O 1
ATOM 11769 N N . LEU B 1 685 ? 35.395 -22.216 35.380 1.00 28.62 661 LEU B N 1
ATOM 11770 C CA . LEU B 1 685 ? 35.685 -22.750 34.046 1.00 32.83 661 LEU B CA 1
ATOM 11771 C C . LEU B 1 685 ? 36.337 -21.704 33.146 1.00 31.12 661 LEU B C 1
ATOM 11772 O O . LEU B 1 685 ? 37.283 -22.016 32.415 1.00 32.49 661 LEU B O 1
ATOM 11777 N N . ALA B 1 686 ? 35.842 -20.461 33.169 1.00 28.39 662 ALA B N 1
ATOM 11778 C CA . ALA B 1 686 ? 36.405 -19.440 32.285 1.00 31.89 662 ALA B CA 1
ATOM 11779 C C . ALA B 1 686 ? 37.858 -19.152 32.632 1.00 35.23 662 ALA B C 1
ATOM 11780 O O . ALA B 1 686 ? 38.681 -18.910 31.741 1.00 30.69 662 ALA B O 1
ATOM 11782 N N . PHE B 1 687 ? 38.196 -19.176 33.923 1.00 29.70 663 PHE B N 1
ATOM 11783 C CA . PHE B 1 687 ? 39.571 -18.919 34.332 1.00 32.12 663 PHE B CA 1
ATOM 11784 C C . PHE B 1 687 ? 40.499 -20.061 33.920 1.00 32.68 663 PHE B C 1
ATOM 11785 O O . PHE B 1 687 ? 41.647 -19.818 33.520 1.00 30.78 663 PHE B O 1
ATOM 11793 N N . VAL B 1 688 ? 40.033 -21.305 34.046 1.00 31.27 664 VAL B N 1
ATOM 11794 C CA . VAL B 1 688 ? 40.835 -22.454 33.627 1.00 32.46 664 VAL B CA 1
ATOM 11795 C C . VAL B 1 688 ? 41.049 -22.420 32.116 1.00 30.96 664 VAL B C 1
ATOM 11796 O O . VAL B 1 688 ? 42.160 -22.645 31.624 1.00 33.48 664 VAL B O 1
ATOM 11800 N N . ASN B 1 689 ? 39.982 -22.124 31.364 1.00 31.44 665 ASN B N 1
ATOM 11801 C CA . ASN B 1 689 ? 40.081 -22.027 29.905 1.00 36.83 665 ASN B CA 1
ATOM 11802 C C . ASN B 1 689 ? 41.029 -20.912 29.477 1.00 34.25 665 ASN B C 1
ATOM 11803 O O . ASN B 1 689 ? 41.734 -21.041 28.468 1.00 30.85 665 ASN B O 1
ATOM 11808 N N . SER B 1 690 ? 41.032 -19.787 30.203 1.00 30.24 666 SER B N 1
ATOM 11809 C CA . SER B 1 690 ? 41.970 -18.724 29.857 1.00 34.52 666 SER B CA 1
ATOM 11810 C C . SER B 1 690 ? 43.404 -19.160 30.132 1.00 35.17 666 SER B C 1
ATOM 11811 O O . SER B 1 690 ? 44.303 -18.929 29.311 1.00 32.81 666 SER B O 1
ATOM 11814 N N . LEU B 1 691 ? 43.628 -19.802 31.280 1.00 33.14 667 LEU B N 1
ATOM 11815 C CA . LEU B 1 691 ? 44.930 -20.381 31.586 1.00 32.06 667 LEU B CA 1
ATOM 11816 C C . LEU B 1 691 ? 45.445 -21.258 30.452 1.00 33.42 667 LEU B C 1
ATOM 11817 O O . LEU B 1 691 ? 46.617 -21.164 30.066 1.00 35.12 667 LEU B O 1
ATOM 11822 N N . ALA B 1 692 ? 44.578 -22.108 29.901 1.00 32.21 668 ALA B N 1
ATOM 11823 C CA . ALA B 1 692 ? 44.988 -23.049 28.864 1.00 39.37 668 ALA B CA 1
ATOM 11824 C C . ALA B 1 692 ? 45.442 -22.363 27.575 1.00 38.06 668 ALA B C 1
ATOM 11825 O O . ALA B 1 692 ? 46.190 -22.968 26.803 1.00 44.34 668 ALA B O 1
ATOM 11827 N N . GLY B 1 693 ? 45.023 -21.131 27.319 1.00 37.15 669 GLY B N 1
ATOM 11828 C CA . GLY B 1 693 ? 45.508 -20.380 26.178 1.00 33.97 669 GLY B CA 1
ATOM 11829 C C . GLY B 1 693 ? 46.717 -19.515 26.453 1.00 43.45 669 GLY B C 1
ATOM 11830 O O . GLY B 1 693 ? 47.113 -18.718 25.591 1.00 38.62 669 GLY B O 1
ATOM 11831 N N . SER B 1 694 ? 47.328 -19.647 27.629 1.00 37.69 670 SER B N 1
ATOM 11832 C CA . SER B 1 694 ? 48.311 -18.678 28.094 1.00 37.76 670 SER B CA 1
ATOM 11833 C C . SER B 1 694 ? 49.741 -19.191 27.934 1.00 37.72 670 SER B C 1
ATOM 11834 O O . SER B 1 694 ? 49.993 -20.386 27.770 1.00 38.57 670 SER B O 1
ATOM 11837 N N . VAL B 1 695 ? 50.682 -18.250 27.993 1.00 40.78 671 VAL B N 1
ATOM 11838 C CA . VAL B 1 695 ? 52.088 -18.567 28.227 1.00 40.55 671 VAL B CA 1
ATOM 11839 C C . VAL B 1 695 ? 52.233 -18.896 29.709 1.00 43.17 671 VAL B C 1
ATOM 11840 O O . VAL B 1 695 ? 52.060 -18.024 30.564 1.00 41.87 671 VAL B O 1
ATOM 11844 N N . LEU B 1 696 ? 52.573 -20.142 30.016 1.00 41.56 672 LEU B N 1
ATOM 11845 C CA . LEU B 1 696 ? 52.520 -20.655 31.376 1.00 40.91 672 LEU B CA 1
ATOM 11846 C C . LEU B 1 696 ? 53.926 -20.868 31.917 1.00 47.09 672 LEU B C 1
ATOM 11847 O O . LEU B 1 696 ? 54.832 -21.273 31.181 1.00 45.09 672 LEU B O 1
ATOM 11852 N N . GLY B 1 697 ? 54.105 -20.587 33.207 1.00 47.14 673 GLY B N 1
ATOM 11853 C CA . GLY B 1 697 ? 55.261 -21.067 33.934 1.00 47.91 673 GLY B CA 1
ATOM 11854 C C . GLY B 1 697 ? 55.033 -22.468 34.484 1.00 46.03 673 GLY B C 1
ATOM 11855 O O . GLY B 1 697 ? 53.969 -23.064 34.331 1.00 51.16 673 GLY B O 1
ATOM 11856 N N . GLU B 1 698 ? 56.061 -22.997 35.152 1.00 51.23 674 GLU B N 1
ATOM 11857 C CA . GLU B 1 698 ? 56.003 -24.397 35.564 1.00 56.81 674 GLU B CA 1
ATOM 11858 C C . GLU B 1 698 ? 55.112 -24.639 36.780 1.00 51.07 674 GLU B C 1
ATOM 11859 O O . GLU B 1 698 ? 54.678 -25.779 36.993 1.00 47.61 674 GLU B O 1
ATOM 11865 N N . GLU B 1 699 ? 54.820 -23.612 37.584 1.00 48.84 675 GLU B N 1
ATOM 11866 C CA . GLU B 1 699 ? 53.838 -23.823 38.646 1.00 52.86 675 GLU B CA 1
ATOM 11867 C C . GLU B 1 699 ? 52.451 -24.062 38.064 1.00 51.48 675 GLU B C 1
ATOM 11868 O O . GLU B 1 699 ? 51.710 -24.932 38.542 1.00 45.47 675 GLU B O 1
ATOM 11874 N N . GLN B 1 700 ? 52.093 -23.296 37.024 1.00 46.07 676 GLN B N 1
ATOM 11875 C CA . GLN B 1 700 ? 50.793 -23.453 36.381 1.00 44.79 676 GLN B CA 1
ATOM 11876 C C . GLN B 1 700 ? 50.724 -24.748 35.581 1.00 40.34 676 GLN B C 1
ATOM 11877 O O . GLN B 1 700 ? 49.686 -25.424 35.573 1.00 44.06 676 GLN B O 1
ATOM 11883 N N . ILE B 1 701 ? 51.821 -25.110 34.906 1.00 39.22 677 ILE B N 1
ATOM 11884 C CA . ILE B 1 701 ? 51.874 -26.395 34.212 1.00 45.45 677 ILE B CA 1
ATOM 11885 C C . ILE B 1 701 ? 51.689 -27.538 35.201 1.00 46.78 677 ILE B C 1
ATOM 11886 O O . ILE B 1 701 ? 50.972 -28.508 34.925 1.00 42.55 677 ILE B O 1
ATOM 11891 N N . SER B 1 702 ? 52.296 -27.427 36.386 1.00 49.57 678 SER B N 1
ATOM 11892 C CA . SER B 1 702 ? 52.165 -28.489 37.379 1.00 43.43 678 SER B CA 1
ATOM 11893 C C . SER B 1 702 ? 50.719 -28.628 37.852 1.00 49.72 678 SER B C 1
ATOM 11894 O O . SER B 1 702 ? 50.160 -29.733 37.845 1.00 47.49 678 SER B O 1
ATOM 11897 N N . ALA B 1 703 ? 50.091 -27.511 38.252 1.00 48.04 679 ALA B N 1
ATOM 11898 C CA . ALA B 1 703 ? 48.682 -27.544 38.647 1.00 40.35 679 ALA B CA 1
ATOM 11899 C C . ALA B 1 703 ? 47.810 -28.150 37.551 1.00 46.46 679 ALA B C 1
ATOM 11900 O O . ALA B 1 703 ? 46.982 -29.031 37.814 1.00 42.82 679 ALA B O 1
ATOM 11902 N N . MET B 1 704 ? 48.014 -27.699 36.334 1.00 45.36 680 MET B N 1
ATOM 11903 C CA . MET B 1 704 ? 47.231 -28.121 35.205 1.00 43.25 680 MET B CA 1
ATOM 11904 C C . MET B 1 704 ? 47.316 -29.606 34.946 1.00 42.87 680 MET B C 1
ATOM 11905 O O . MET B 1 704 ? 46.361 -30.242 34.692 1.00 42.27 680 MET B O 1
ATOM 11910 N N . ARG B 1 705 ? 48.501 -30.148 35.016 1.00 41.67 681 ARG B N 1
ATOM 11911 C CA . ARG B 1 705 ? 48.684 -31.614 34.869 1.00 46.13 681 ARG B CA 1
ATOM 11912 C C . ARG B 1 705 ? 47.885 -32.309 35.967 1.00 49.76 681 ARG B C 1
ATOM 11913 O O . ARG B 1 705 ? 47.210 -33.294 35.674 1.00 49.85 681 ARG B O 1
ATOM 11921 N N . GLY B 1 706 ? 47.925 -31.750 37.173 1.00 45.18 682 GLY B N 1
ATOM 11922 C CA . GLY B 1 706 ? 47.191 -32.342 38.281 1.00 45.78 682 GLY B CA 1
ATOM 11923 C C . GLY B 1 706 ? 45.691 -32.380 38.047 1.00 55.09 682 GLY B C 1
ATOM 11924 O O . GLY B 1 706 ? 45.042 -33.403 38.287 1.00 47.54 682 GLY B O 1
ATOM 11925 N N . TRP B 1 707 ? 45.115 -31.257 37.583 1.00 43.55 683 TRP B N 1
ATOM 11926 C CA . TRP B 1 707 ? 43.697 -31.266 37.222 1.00 43.38 683 TRP B CA 1
ATOM 11927 C C . TRP B 1 707 ? 43.408 -32.317 36.150 1.00 44.29 683 TRP B C 1
ATOM 11928 O O . TRP B 1 707 ? 42.399 -33.026 36.226 1.00 48.90 683 TRP B O 1
ATOM 11939 N N . LEU B 1 708 ? 44.291 -32.439 35.151 1.00 46.10 684 LEU B N 1
ATOM 11940 C CA . LEU B 1 708 ? 44.004 -33.286 33.992 1.00 48.33 684 LEU B CA 1
ATOM 11941 C C . LEU B 1 708 ? 43.956 -34.767 34.361 1.00 55.81 684 LEU B C 1
ATOM 11942 O O . LEU B 1 708 ? 43.074 -35.506 33.904 1.00 49.97 684 LEU B O 1
ATOM 11947 N N . ASP B 1 709 ? 44.907 -35.226 35.173 1.00 48.92 685 ASP B N 1
ATOM 11948 C CA . ASP B 1 709 ? 45.051 -36.651 35.422 1.00 55.87 685 ASP B CA 1
ATOM 11949 C C . ASP B 1 709 ? 44.433 -37.113 36.736 1.00 54.78 685 ASP B C 1
ATOM 11950 O O . ASP B 1 709 ? 44.369 -38.323 36.970 1.00 54.50 685 ASP B O 1
ATOM 11955 N N . GLY B 1 710 ? 43.899 -36.164 37.477 1.00 55.58 686 GLY B N 1
ATOM 11956 C CA . GLY B 1 710 ? 43.214 -36.440 38.711 1.00 57.31 686 GLY B CA 1
ATOM 11957 C C . GLY B 1 710 ? 44.067 -36.482 39.933 1.00 55.10 686 GLY B C 1
ATOM 11958 O O . GLY B 1 710 ? 43.597 -36.557 41.012 1.00 58.09 686 GLY B O 1
ATOM 11959 N N . THR B 1 711 ? 45.337 -36.335 39.750 1.00 53.88 687 THR B N 1
ATOM 11960 C CA . THR B 1 711 ? 46.222 -36.370 40.853 1.00 53.66 687 THR B CA 1
ATOM 11961 C C . THR B 1 711 ? 46.043 -35.298 41.905 1.00 57.70 687 THR B C 1
ATOM 11962 O O . THR B 1 711 ? 46.192 -35.570 43.058 1.00 47.35 687 THR B O 1
ATOM 11966 N N . ALA B 1 712 ? 45.779 -34.074 41.486 1.00 51.14 688 ALA B N 1
ATOM 11967 C CA . ALA B 1 712 ? 45.499 -32.961 42.358 1.00 43.53 688 ALA B CA 1
ATOM 11968 C C . ALA B 1 712 ? 44.446 -32.139 41.643 1.00 55.93 688 ALA B C 1
ATOM 11969 O O . ALA B 1 712 ? 44.761 -31.127 41.091 1.00 47.13 688 ALA B O 1
ATOM 11971 N N . PRO B 1 713 ? 43.207 -32.584 41.670 1.00 48.31 689 PRO B N 1
ATOM 11972 C CA . PRO B 1 713 ? 42.133 -31.941 40.908 1.00 52.20 689 PRO B CA 1
ATOM 11973 C C . PRO B 1 713 ? 41.661 -30.647 41.552 1.00 49.94 689 PRO B C 1
ATOM 11974 O O . PRO B 1 713 ? 41.790 -30.427 42.761 1.00 40.38 689 PRO B O 1
ATOM 11978 N N . LEU B 1 714 ? 41.118 -29.780 40.695 1.00 45.18 690 LEU B N 1
ATOM 11979 C CA . LEU B 1 714 ? 40.469 -28.554 41.137 1.00 46.26 690 LEU B CA 1
ATOM 11980 C C . LEU B 1 714 ? 39.039 -28.896 41.530 1.00 42.51 690 LEU B C 1
ATOM 11981 O O . LEU B 1 714 ? 38.286 -29.448 40.721 1.00 37.86 690 LEU B O 1
ATOM 11986 N N . GLU B 1 715 ? 38.674 -28.594 42.777 1.00 38.34 691 GLU B N 1
ATOM 11987 C CA . GLU B 1 715 ? 37.403 -29.062 43.320 1.00 45.10 691 GLU B CA 1
ATOM 11988 C C . GLU B 1 715 ? 36.231 -28.479 42.537 1.00 39.85 691 GLU B C 1
ATOM 11989 O O . GLU B 1 715 ? 36.137 -27.260 42.367 1.00 45.66 691 GLU B O 1
ATOM 11995 N N . GLY B 1 716 ? 35.342 -29.359 42.064 1.00 37.35 692 GLY B N 1
ATOM 11996 C CA . GLY B 1 716 ? 34.153 -28.967 41.336 1.00 39.10 692 GLY B CA 1
ATOM 11997 C C . GLY B 1 716 ? 34.336 -28.803 39.839 1.00 43.70 692 GLY B C 1
ATOM 11998 O O . GLY B 1 716 ? 33.335 -28.685 39.121 1.00 43.06 692 GLY B O 1
ATOM 11999 N N . LEU B 1 717 ? 35.573 -28.797 39.347 1.00 36.12 693 LEU B N 1
ATOM 12000 C CA . LEU B 1 717 ? 35.836 -28.614 37.920 1.00 38.40 693 LEU B CA 1
ATOM 12001 C C . LEU B 1 717 ? 35.539 -29.908 37.155 1.00 44.08 693 LEU B C 1
ATOM 12002 O O . LEU B 1 717 ? 36.169 -30.944 37.403 1.00 50.07 693 LEU B O 1
ATOM 12007 N N . THR B 1 718 ? 34.581 -29.857 36.226 1.00 39.62 694 THR B N 1
ATOM 12008 C CA . THR B 1 718 ? 34.192 -31.038 35.465 1.00 46.19 694 THR B CA 1
ATOM 12009 C C . THR B 1 718 ? 35.206 -31.242 34.351 1.00 50.92 694 THR B C 1
ATOM 12010 O O . THR B 1 718 ? 35.226 -30.494 33.363 1.00 40.06 694 THR B O 1
ATOM 12014 N N . VAL B 1 719 ? 36.066 -32.242 34.511 1.00 44.18 695 VAL B N 1
ATOM 12015 C CA . VAL B 1 719 ? 37.173 -32.404 33.580 1.00 49.96 695 VAL B CA 1
ATOM 12016 C C . VAL B 1 719 ? 36.686 -33.275 32.434 1.00 44.84 695 VAL B C 1
ATOM 12017 O O . VAL B 1 719 ? 37.192 -34.381 32.218 1.00 45.61 695 VAL B O 1
ATOM 12021 N N . ASP B 1 720 ? 35.705 -32.768 31.686 1.00 43.97 696 ASP B N 1
ATOM 12022 C CA . ASP B 1 720 ? 34.997 -33.566 30.694 1.00 46.56 696 ASP B CA 1
ATOM 12023 C C . ASP B 1 720 ? 35.782 -33.589 29.382 1.00 50.77 696 ASP B C 1
ATOM 12024 O O . ASP B 1 720 ? 36.902 -33.075 29.282 1.00 43.15 696 ASP B O 1
ATOM 12029 N N . THR B 1 721 ? 35.179 -34.176 28.348 1.00 41.42 697 THR B N 1
ATOM 12030 C CA . THR B 1 721 ? 35.941 -34.522 27.157 1.00 50.36 697 THR B CA 1
ATOM 12031 C C . THR B 1 721 ? 36.590 -33.295 26.523 1.00 47.73 697 THR B C 1
ATOM 12032 O O . THR B 1 721 ? 37.777 -33.312 26.184 1.00 49.36 697 THR B O 1
ATOM 12036 N N A ASP B 1 722 ? 35.860 -32.200 26.403 0.55 49.65 698 ASP B N 1
ATOM 12037 N N B ASP B 1 722 ? 35.829 -32.219 26.365 0.45 49.66 698 ASP B N 1
ATOM 12038 C CA A ASP B 1 722 ? 36.458 -31.056 25.725 0.55 50.78 698 ASP B CA 1
ATOM 12039 C CA B ASP B 1 722 ? 36.295 -30.944 25.817 0.45 50.66 698 ASP B CA 1
ATOM 12040 C C A ASP B 1 722 ? 37.313 -30.186 26.657 0.55 46.59 698 ASP B C 1
ATOM 12041 C C B ASP B 1 722 ? 37.316 -30.220 26.690 0.45 46.58 698 ASP B C 1
ATOM 12042 O O A ASP B 1 722 ? 38.201 -29.474 26.175 0.55 45.11 698 ASP B O 1
ATOM 12043 O O B ASP B 1 722 ? 38.268 -29.649 26.216 0.45 45.04 698 ASP B O 1
ATOM 12052 N N . LEU B 1 723 ? 37.104 -30.240 27.984 1.00 41.72 699 LEU B N 1
ATOM 12053 C CA . LEU B 1 723 ? 38.061 -29.586 28.885 1.00 42.74 699 LEU B CA 1
ATOM 12054 C C . LEU B 1 723 ? 39.389 -30.342 28.928 1.00 45.03 699 LEU B C 1
ATOM 12055 O O . LEU B 1 723 ? 40.456 -29.716 29.009 1.00 38.82 699 LEU B O 1
ATOM 12060 N N . ARG B 1 724 ? 39.344 -31.682 28.891 1.00 39.37 700 ARG B N 1
ATOM 12061 C CA . ARG B 1 724 ? 40.570 -32.474 28.795 1.00 39.28 700 ARG B CA 1
ATOM 12062 C C . ARG B 1 724 ? 41.430 -32.019 27.623 1.00 46.08 700 ARG B C 1
ATOM 12063 O O . ARG B 1 724 ? 42.645 -31.816 27.766 1.00 34.53 700 ARG B O 1
ATOM 12071 N N . TRP B 1 725 ? 40.800 -31.838 26.452 1.00 40.46 701 TRP B N 1
ATOM 12072 C CA . TRP B 1 725 ? 41.529 -31.457 25.249 1.00 39.56 701 TRP B CA 1
ATOM 12073 C C . TRP B 1 725 ? 42.230 -30.120 25.427 1.00 39.02 701 TRP B C 1
ATOM 12074 O O . TRP B 1 725 ? 43.394 -29.965 25.038 1.00 39.43 701 TRP B O 1
ATOM 12085 N N . GLY B 1 726 ? 41.538 -29.141 26.019 1.00 36.07 702 GLY B N 1
ATOM 12086 C CA . GLY B 1 726 ? 42.148 -27.836 26.197 1.00 39.52 702 GLY B CA 1
ATOM 12087 C C . GLY B 1 726 ? 43.353 -27.882 27.114 1.00 39.42 702 GLY B C 1
ATOM 12088 O O . GLY B 1 726 ? 44.376 -27.248 26.847 1.00 35.07 702 GLY B O 1
ATOM 12089 N N . LEU B 1 727 ? 43.242 -28.623 28.225 1.00 41.49 703 LEU B N 1
ATOM 12090 C CA . LEU B 1 727 ? 44.358 -28.734 29.163 1.00 32.47 703 LEU B CA 1
ATOM 12091 C C . LEU B 1 727 ? 45.523 -29.483 28.535 1.00 40.26 703 LEU B C 1
ATOM 12092 O O . LEU B 1 727 ? 46.683 -29.071 28.653 1.00 40.58 703 LEU B O 1
ATOM 12097 N N . LEU B 1 728 ? 45.225 -30.606 27.882 1.00 36.11 704 LEU B N 1
ATOM 12098 C CA . LEU B 1 728 ? 46.242 -31.344 27.140 1.00 38.39 704 LEU B CA 1
ATOM 12099 C C . LEU B 1 728 ? 46.951 -30.457 26.121 1.00 42.37 704 LEU B C 1
ATOM 12100 O O . LEU B 1 728 ? 48.183 -30.468 26.027 1.00 38.26 704 LEU B O 1
ATOM 12105 N N . GLN B 1 729 ? 46.188 -29.694 25.332 1.00 35.81 705 GLN B N 1
ATOM 12106 C CA . GLN B 1 729 ? 46.809 -28.869 24.297 1.00 40.02 705 GLN B CA 1
ATOM 12107 C C . GLN B 1 729 ? 47.785 -27.864 24.904 1.00 36.99 705 GLN B C 1
ATOM 12108 O O . GLN B 1 729 ? 48.880 -27.654 24.377 1.00 43.80 705 GLN B O 1
ATOM 12114 N N . ALA B 1 730 ? 47.415 -27.249 26.026 1.00 36.41 706 ALA B N 1
ATOM 12115 C CA . ALA B 1 730 ? 48.318 -26.329 26.711 1.00 39.05 706 ALA B CA 1
ATOM 12116 C C . ALA B 1 730 ? 49.594 -27.028 27.177 1.00 41.83 706 ALA B C 1
ATOM 12117 O O . ALA B 1 730 ? 50.688 -26.463 27.082 1.00 41.93 706 ALA B O 1
ATOM 12119 N N . LEU B 1 731 ? 49.471 -28.239 27.718 1.00 37.32 707 LEU B N 1
ATOM 12120 C CA . LEU B 1 731 ? 50.649 -28.981 28.164 1.00 42.76 707 LEU B CA 1
ATOM 12121 C C . LEU B 1 731 ? 51.563 -29.302 26.989 1.00 46.85 707 LEU B C 1
ATOM 12122 O O . LEU B 1 731 ? 52.782 -29.105 27.055 1.00 40.71 707 LEU B O 1
ATOM 12127 N N . VAL B 1 732 ? 50.973 -29.783 25.897 1.00 42.14 708 VAL B N 1
ATOM 12128 C CA . VAL B 1 732 ? 51.716 -30.024 24.662 1.00 39.59 708 VAL B CA 1
ATOM 12129 C C . VAL B 1 732 ? 52.450 -28.759 24.235 1.00 47.54 708 VAL B C 1
ATOM 12130 O O . VAL B 1 732 ? 53.657 -28.781 23.961 1.00 41.48 708 VAL B O 1
ATOM 12134 N N . ALA B 1 733 ? 51.735 -27.625 24.206 1.00 43.18 709 ALA B N 1
ATOM 12135 C CA . ALA B 1 733 ? 52.309 -26.365 23.740 1.00 39.99 709 ALA B CA 1
ATOM 12136 C C . ALA B 1 733 ? 53.520 -25.939 24.547 1.00 42.10 709 ALA B C 1
ATOM 12137 O O . ALA B 1 733 ? 54.349 -25.173 24.047 1.00 43.67 709 ALA B O 1
ATOM 12139 N N . HIS B 1 734 ? 53.624 -26.383 25.795 1.00 48.56 710 HIS B N 1
ATOM 12140 C CA . HIS B 1 734 ? 54.737 -26.014 26.651 1.00 41.55 710 HIS B CA 1
ATOM 12141 C C . HIS B 1 734 ? 55.761 -27.133 26.758 1.00 49.84 710 HIS B C 1
ATOM 12142 O O . HIS B 1 734 ? 56.725 -27.015 27.524 1.00 54.78 710 HIS B O 1
ATOM 12149 N N . GLY B 1 735 ? 55.584 -28.201 25.978 1.00 46.11 71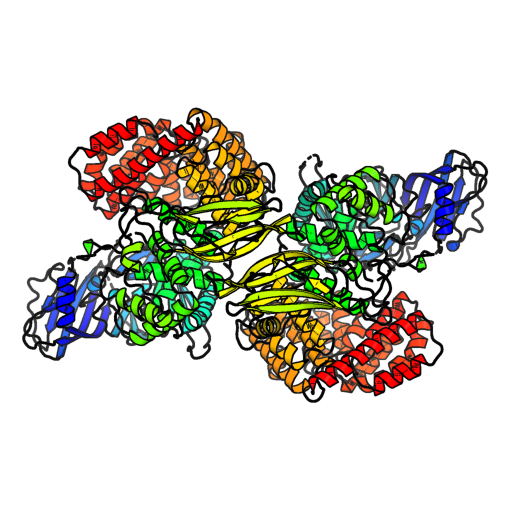1 GLY B N 1
ATOM 12150 C CA . GLY B 1 735 ? 56.477 -29.336 25.984 1.00 52.62 711 GLY B CA 1
ATOM 12151 C C . GLY B 1 735 ? 56.162 -30.421 26.997 1.00 55.31 711 GLY B C 1
ATOM 12152 O O . GLY B 1 735 ? 56.770 -31.494 26.927 1.00 62.39 711 GLY B O 1
ATOM 12153 N N . ALA B 1 736 ? 55.230 -30.193 27.927 1.00 53.29 712 ALA B N 1
ATOM 12154 C CA . ALA B 1 736 ? 54.956 -31.162 28.989 1.00 52.42 712 ALA B CA 1
ATOM 12155 C C . ALA B 1 736 ? 54.080 -32.338 28.545 1.00 58.22 712 ALA B C 1
ATOM 12156 O O . ALA B 1 736 ? 53.642 -33.118 29.402 1.00 65.21 712 ALA B O 1
ATOM 12158 N N . ALA B 1 737 ? 53.819 -32.497 27.248 1.00 54.57 713 ALA B N 1
ATOM 12159 C CA . ALA B 1 737 ? 53.050 -33.630 26.756 1.00 55.56 713 ALA B CA 1
ATOM 12160 C C . ALA B 1 737 ? 53.433 -33.880 25.304 1.00 58.08 713 ALA B C 1
ATOM 12161 O O . ALA B 1 737 ? 53.583 -32.935 24.528 1.00 55.59 713 ALA B O 1
ATOM 12163 N N . GLY B 1 738 ? 53.667 -35.163 25.010 1.00 62.97 714 GLY B N 1
ATOM 12164 C CA . GLY B 1 738 ? 54.086 -35.690 23.716 1.00 59.30 714 GLY B CA 1
ATOM 12165 C C . GLY B 1 738 ? 53.009 -36.401 22.911 1.00 64.17 714 GLY B C 1
ATOM 12166 O O . GLY B 1 738 ? 51.902 -36.617 23.403 1.00 56.45 714 GLY B O 1
ATOM 12167 N N . GLU B 1 739 ? 53.332 -36.766 21.669 1.00 65.32 715 GLU B N 1
ATOM 12168 C CA . GLU B 1 739 ? 52.360 -37.410 20.790 1.00 65.58 715 GLU B CA 1
ATOM 12169 C C . GLU B 1 739 ? 51.704 -38.620 21.440 1.00 56.64 715 GLU B C 1
ATOM 12170 O O . GLU B 1 739 ? 50.578 -38.986 21.073 1.00 57.92 715 GLU B O 1
ATOM 12176 N N . ALA B 1 740 ? 52.381 -39.256 22.399 1.00 60.05 716 ALA B N 1
ATOM 12177 C CA . ALA B 1 740 ? 51.802 -40.425 23.048 1.00 54.25 716 ALA B CA 1
ATOM 12178 C C . ALA B 1 740 ? 50.515 -40.068 23.780 1.00 59.27 716 ALA B C 1
ATOM 12179 O O . ALA B 1 740 ? 49.531 -40.820 23.733 1.00 62.16 716 ALA B O 1
ATOM 12181 N N . GLU B 1 741 ? 50.496 -38.911 24.447 1.00 60.96 717 GLU B N 1
ATOM 12182 C CA . GLU B 1 741 ? 49.303 -38.484 25.169 1.00 57.31 717 GLU B CA 1
ATOM 12183 C C . GLU B 1 741 ? 48.176 -38.132 24.215 1.00 54.84 717 GLU B C 1
ATOM 12184 O O . GLU B 1 741 ? 47.019 -38.508 24.437 1.00 58.16 717 GLU B O 1
ATOM 12190 N N . ILE B 1 742 ? 48.501 -37.396 23.152 1.00 57.98 718 ILE B N 1
ATOM 12191 C CA . ILE B 1 742 ? 47.510 -37.070 22.130 1.00 60.53 718 ILE B CA 1
ATOM 12192 C C . ILE B 1 742 ? 46.839 -38.347 21.635 1.00 44.64 718 ILE B C 1
ATOM 12193 O O . ILE B 1 742 ? 45.608 -38.456 21.609 1.00 56.26 718 ILE B O 1
ATOM 12198 N N . ASP B 1 743 ? 47.644 -39.345 21.253 1.00 61.27 719 ASP B N 1
ATOM 12199 C CA . ASP B 1 743 ? 47.077 -40.595 20.747 1.00 58.62 719 ASP B CA 1
ATOM 12200 C C . ASP B 1 743 ? 46.231 -41.279 21.811 1.00 56.06 719 ASP B C 1
ATOM 12201 O O . ASP B 1 743 ? 45.169 -41.837 21.509 1.00 54.71 719 ASP B O 1
ATOM 12206 N N . ALA B 1 744 ? 46.691 -41.245 23.064 1.00 57.83 720 ALA B N 1
ATOM 12207 C CA . ALA B 1 744 ? 45.895 -41.782 24.160 1.00 61.39 720 ALA B CA 1
ATOM 12208 C C . ALA B 1 744 ? 44.565 -41.048 24.281 1.00 65.90 720 ALA B C 1
ATOM 12209 O O . ALA B 1 744 ? 43.503 -41.677 24.363 1.00 67.00 720 ALA B O 1
ATOM 12211 N N . GLU B 1 745 ? 44.598 -39.712 24.283 1.00 54.43 721 GLU B N 1
ATOM 12212 C CA . GLU B 1 745 ? 43.354 -38.971 24.460 1.00 63.59 721 GLU B CA 1
ATOM 12213 C C . GLU B 1 745 ? 42.363 -39.269 23.341 1.00 57.19 721 GLU B C 1
ATOM 12214 O O . GLU B 1 745 ? 41.152 -39.329 23.582 1.00 69.12 721 GLU B O 1
ATOM 12220 N N . LEU B 1 746 ? 42.852 -39.465 22.116 1.00 56.65 722 LEU B N 1
ATOM 12221 C CA . LEU B 1 746 ? 41.958 -39.799 21.009 1.00 70.02 722 LEU B CA 1
ATOM 12222 C C . LEU B 1 746 ? 41.335 -41.183 21.182 1.00 68.77 722 LEU B C 1
ATOM 12223 O O . LEU B 1 746 ? 40.131 -41.357 20.917 1.00 71.70 722 LEU B O 1
ATOM 12228 N N . GLU B 1 747 ? 42.063 -42.074 21.836 1.00 64.94 723 GLU B N 1
ATOM 12229 C CA . GLU B 1 747 ? 41.498 -43.376 22.113 1.00 70.77 723 GLU B CA 1
ATOM 12230 C C . GLU B 1 747 ? 40.295 -43.124 22.930 1.00 78.00 723 GLU B C 1
ATOM 12231 O O . GLU B 1 747 ? 39.233 -43.661 22.681 1.00 77.48 723 GLU B O 1
ATOM 12237 N N . ARG B 1 748 ? 40.454 -42.246 23.897 1.00 72.49 724 ARG B N 1
ATOM 12238 C CA . ARG B 1 748 ? 39.428 -41.845 24.802 1.00 70.48 724 ARG B CA 1
ATOM 12239 C C . ARG B 1 748 ? 38.286 -41.172 24.061 1.00 73.56 724 ARG B C 1
ATOM 12240 O O . ARG B 1 748 ? 37.164 -41.334 24.437 1.00 78.60 724 ARG B O 1
ATOM 12248 N N . ASP B 1 749 ? 38.559 -40.396 23.020 1.00 74.84 725 ASP B N 1
ATOM 12249 C CA . ASP B 1 749 ? 37.506 -39.657 22.326 1.00 74.81 725 ASP B CA 1
ATOM 12250 C C . ASP B 1 749 ? 37.551 -39.852 20.817 1.00 75.66 725 ASP B C 1
ATOM 12251 O O . ASP B 1 749 ? 37.886 -38.958 20.104 1.00 68.21 725 ASP B O 1
ATOM 12256 N N . GLN B 1 750 ? 37.205 -41.029 20.312 1.00 79.79 726 GLN B N 1
ATOM 12257 C CA . GLN B 1 750 ? 37.312 -41.224 18.868 1.00 67.88 726 GLN B CA 1
ATOM 12258 C C . GLN B 1 750 ? 36.131 -40.755 18.137 1.00 70.19 726 GLN B C 1
ATOM 12259 O O . GLN B 1 750 ? 35.337 -41.532 17.703 1.00 81.58 726 GLN B O 1
ATOM 12261 N N . THR B 1 751 ? 36.020 -39.473 17.965 1.00 71.50 727 THR B N 1
ATOM 12262 C CA . THR B 1 751 ? 34.911 -38.913 17.245 1.00 70.85 727 THR B CA 1
ATOM 12263 C C . THR B 1 751 ? 35.385 -37.901 16.281 1.00 59.89 727 THR B C 1
ATOM 12264 O O . THR B 1 751 ? 36.533 -37.523 16.295 1.00 65.37 727 THR B O 1
ATOM 12268 N N . ALA B 1 752 ? 34.488 -37.441 15.432 1.00 68.41 728 ALA B N 1
ATOM 12269 C CA . ALA B 1 752 ? 34.857 -36.402 14.479 1.00 60.18 728 ALA B CA 1
ATOM 12270 C C . ALA B 1 752 ? 35.371 -35.165 15.199 1.00 62.49 728 ALA B C 1
ATOM 12271 O O . ALA B 1 752 ? 36.357 -34.556 14.771 1.00 66.30 728 ALA B O 1
ATOM 12273 N N . THR B 1 753 ? 34.713 -34.778 16.295 1.00 66.34 729 THR B N 1
ATOM 12274 C CA . THR B 1 753 ? 35.214 -33.676 17.112 1.00 63.60 729 THR B CA 1
ATOM 12275 C C . THR B 1 753 ? 36.577 -34.014 17.701 1.00 55.87 729 THR B C 1
ATOM 12276 O O . THR B 1 753 ? 37.532 -33.240 17.564 1.00 57.07 729 THR B O 1
ATOM 12280 N N . GLY B 1 754 ? 36.690 -35.183 18.344 1.00 54.58 730 GLY B N 1
ATOM 12281 C CA . GLY B 1 754 ? 37.939 -35.546 18.993 1.00 54.49 730 GLY B CA 1
ATOM 12282 C C . GLY B 1 754 ? 39.124 -35.542 18.045 1.00 59.83 730 GLY B C 1
ATOM 12283 O O . GLY B 1 754 ? 40.250 -35.235 18.443 1.00 56.15 730 GLY B O 1
ATOM 12284 N N . ARG B 1 755 ? 38.898 -35.859 16.769 1.00 59.85 731 ARG B N 1
ATOM 12285 C CA . ARG B 1 755 ? 40.009 -35.932 15.784 1.00 52.34 731 ARG B CA 1
ATOM 12286 C C . ARG B 1 755 ? 40.467 -34.525 15.414 1.00 50.53 731 ARG B C 1
ATOM 12287 O O . ARG B 1 755 ? 41.667 -34.342 15.216 1.00 48.58 731 ARG B O 1
ATOM 12295 N N . ARG B 1 756 ? 39.535 -33.570 15.351 1.00 52.48 732 ARG B N 1
ATOM 12296 C CA . ARG B 1 756 ? 39.965 -32.205 15.067 1.00 49.94 732 ARG B CA 1
ATOM 12297 C C . ARG B 1 756 ? 40.720 -31.627 16.256 1.00 56.87 732 ARG B C 1
ATOM 12298 O O . ARG B 1 756 ? 41.757 -30.977 16.085 1.00 49.20 732 ARG B O 1
ATOM 12306 N N . ARG B 1 757 ? 40.311 -31.961 17.461 1.00 48.02 733 ARG B N 1
ATOM 12307 C CA . ARG B 1 757 ? 41.037 -31.494 18.622 1.00 55.62 733 ARG B CA 1
ATOM 12308 C C . ARG B 1 757 ? 42.434 -32.073 18.646 1.00 46.32 733 ARG B C 1
ATOM 12309 O O . ARG B 1 757 ? 43.387 -31.433 18.930 1.00 44.06 733 ARG B O 1
ATOM 12317 N N . ALA B 1 758 ? 42.532 -33.324 18.322 1.00 48.53 734 ALA B N 1
ATOM 12318 C CA . ALA B 1 758 ? 43.868 -33.945 18.266 1.00 44.84 734 ALA B CA 1
ATOM 12319 C C . ALA B 1 758 ? 44.841 -33.329 17.242 1.00 54.39 734 ALA B C 1
ATOM 12320 O O . ALA B 1 758 ? 46.018 -33.222 17.449 1.00 42.46 734 ALA B O 1
ATOM 12322 N N . GLU B 1 759 ? 44.296 -32.977 16.099 1.00 49.69 735 GLU B N 1
ATOM 12323 C CA . GLU B 1 759 ? 45.038 -32.362 15.053 1.00 53.19 735 GLU B CA 1
ATOM 12324 C C . GLU B 1 759 ? 45.533 -31.035 15.550 1.00 52.34 735 GLU B C 1
ATOM 12325 O O . GLU B 1 759 ? 46.656 -30.685 15.291 1.00 43.25 735 GLU B O 1
ATOM 12331 N N . ARG B 1 760 ? 44.696 -30.281 16.272 1.00 51.15 736 ARG B N 1
ATOM 12332 C CA . ARG B 1 760 ? 45.264 -29.027 16.760 1.00 43.68 736 ARG B CA 1
ATOM 12333 C C . ARG B 1 760 ? 46.382 -29.289 17.767 1.00 43.90 736 ARG B C 1
ATOM 12334 O O . ARG B 1 760 ? 47.411 -28.605 17.746 1.00 38.88 736 ARG B O 1
ATOM 12342 N N . ALA B 1 761 ? 46.219 -30.310 18.608 1.00 45.96 737 ALA B N 1
ATOM 12343 C CA . ALA B 1 761 ? 47.253 -30.692 19.569 1.00 42.09 737 ALA B CA 1
ATOM 12344 C C . ALA B 1 761 ? 48.575 -31.024 18.882 1.00 45.96 737 ALA B C 1
ATOM 12345 O O . ALA B 1 761 ? 49.641 -30.562 19.305 1.00 45.51 737 ALA B O 1
ATOM 12347 N N . ARG B 1 762 ? 48.524 -31.838 17.821 1.00 44.81 738 ARG B N 1
ATOM 12348 C CA . ARG B 1 762 ? 49.743 -32.200 17.099 1.00 51.05 738 ARG B CA 1
ATOM 12349 C C . ARG B 1 762 ? 50.407 -30.977 16.469 1.00 48.77 738 ARG B C 1
ATOM 12350 O O . ARG B 1 762 ? 51.641 -30.893 16.427 1.00 43.31 738 ARG B O 1
ATOM 12358 N N . SER B 1 763 ? 49.614 -30.002 16.014 1.00 42.57 739 SER B N 1
ATOM 12359 C CA . SER B 1 763 ? 50.195 -28.791 15.440 1.00 47.02 739 SER B CA 1
ATOM 12360 C C . SER B 1 763 ? 50.898 -27.955 16.498 1.00 45.02 739 SER B C 1
ATOM 12361 O O . SER B 1 763 ? 51.881 -27.265 16.195 1.00 44.51 739 SER B O 1
ATOM 12364 N N . LEU B 1 764 ? 50.417 -28.010 17.743 1.00 44.37 740 LEU B N 1
ATOM 12365 C CA . LEU B 1 764 ? 50.997 -27.223 18.821 1.00 45.03 740 LEU B CA 1
ATOM 12366 C C . LEU B 1 764 ? 52.350 -27.759 19.273 1.00 52.90 740 LEU B C 1
ATOM 12367 O O . LEU B 1 764 ? 53.051 -27.060 20.012 1.00 50.64 740 LEU B O 1
ATOM 12372 N N . ILE B 1 765 ? 52.739 -28.959 18.843 1.00 46.65 741 ILE B N 1
ATOM 12373 C CA . ILE B 1 765 ? 53.974 -29.577 19.327 1.00 41.72 741 ILE B CA 1
ATOM 12374 C C . ILE B 1 765 ? 55.139 -28.634 19.042 1.00 49.18 741 ILE B C 1
ATOM 12375 O O . ILE B 1 765 ? 55.330 -28.197 17.896 1.00 46.68 741 ILE B O 1
ATOM 12380 N N . PRO B 1 766 ? 55.902 -28.263 20.064 1.00 48.29 742 PRO B N 1
ATOM 12381 C CA . PRO B 1 766 ? 56.848 -27.130 19.963 1.00 49.06 742 PRO B CA 1
ATOM 12382 C C . PRO B 1 766 ? 58.216 -27.535 19.410 1.00 62.96 742 PRO B C 1
ATOM 12383 O O . PRO B 1 766 ? 59.261 -27.194 19.992 1.00 58.90 742 PRO B O 1
ATOM 12387 N N . THR B 1 767 ? 58.225 -28.247 18.285 1.00 56.49 743 THR B N 1
ATOM 12388 C CA . THR B 1 767 ? 59.430 -28.630 17.568 1.00 58.06 743 THR B CA 1
ATOM 12389 C C . THR B 1 767 ? 59.361 -28.135 16.126 1.00 56.25 743 THR B C 1
ATOM 12390 O O . THR B 1 767 ? 58.269 -27.967 15.572 1.00 56.18 743 THR B O 1
ATOM 12394 N N . PRO B 1 768 ? 60.509 -27.882 15.493 1.00 58.48 744 PRO B N 1
ATOM 12395 C CA . PRO B 1 768 ? 60.492 -27.511 14.068 1.00 58.54 744 PRO B CA 1
ATOM 12396 C C . PRO B 1 768 ? 59.892 -28.577 13.172 1.00 53.45 744 PRO B C 1
ATOM 12397 O O . PRO B 1 768 ? 59.437 -28.250 12.071 1.00 54.87 744 PRO B O 1
ATOM 12401 N N . GLU B 1 769 ? 60.136 -29.794 13.566 1.00 50.84 745 GLU B N 1
ATOM 12402 C CA . GLU B 1 769 ? 59.697 -30.900 12.826 1.00 54.61 745 GLU B CA 1
ATOM 12403 C C . GLU B 1 769 ? 58.243 -30.867 12.822 1.00 55.76 745 GLU B C 1
ATOM 12404 O O . GLU B 1 769 ? 57.639 -31.032 11.808 1.00 52.76 745 GLU B O 1
ATOM 12406 N N . ALA B 1 770 ? 57.671 -30.640 13.989 1.00 51.46 746 ALA B N 1
ATOM 12407 C CA . ALA B 1 770 ? 56.251 -30.579 14.090 1.00 53.11 746 ALA B CA 1
ATOM 12408 C C . ALA B 1 770 ? 55.739 -29.389 13.338 1.00 53.04 746 ALA B C 1
ATOM 12409 O O . ALA B 1 770 ? 54.793 -29.501 12.665 1.00 53.48 746 ALA B O 1
ATOM 12411 N N . LYS B 1 771 ? 56.402 -28.263 13.435 1.00 47.19 747 LYS B N 1
ATOM 12412 C CA . LYS B 1 771 ? 55.903 -27.117 12.723 1.00 51.82 747 LYS B CA 1
ATOM 12413 C C . LYS B 1 771 ? 55.934 -27.339 11.230 1.00 55.20 747 LYS B C 1
ATOM 12414 O O . LYS B 1 771 ? 55.023 -26.965 10.564 1.00 54.63 747 LYS B O 1
ATOM 12420 N N . GLU B 1 772 ? 56.979 -27.961 10.719 1.00 48.76 748 GLU B N 1
ATOM 12421 C CA . GLU B 1 772 ? 57.045 -28.248 9.305 1.00 50.02 748 GLU B CA 1
ATOM 12422 C C . GLU B 1 772 ? 55.957 -29.211 8.765 1.00 55.28 748 GLU B C 1
ATOM 12423 O O . GLU B 1 772 ? 55.490 -28.945 7.723 1.00 53.15 748 GLU B O 1
ATOM 12429 N N . LYS B 1 773 ? 55.565 -30.305 9.440 1.00 47.65 749 LYS B N 1
ATOM 12430 C CA . LYS B 1 773 ? 54.522 -31.220 8.986 1.00 49.37 749 LYS B CA 1
ATOM 12431 C C . LYS B 1 773 ? 53.168 -30.526 8.947 1.00 48.51 749 LYS B C 1
ATOM 12432 O O . LYS B 1 773 ? 52.428 -30.640 7.963 1.00 47.98 749 LYS B O 1
ATOM 12438 N N . ALA B 1 774 ? 52.827 -29.790 10.012 1.00 47.84 750 ALA B N 1
ATOM 12439 C CA . ALA B 1 774 ? 51.562 -29.064 10.022 1.00 42.02 750 ALA B CA 1
ATOM 12440 C C . ALA B 1 774 ? 51.499 -28.052 8.883 1.00 48.20 750 ALA B C 1
ATOM 12441 O O . ALA B 1 774 ? 50.470 -27.934 8.208 1.00 46.75 750 ALA B O 1
ATOM 12443 N N . TRP B 1 775 ? 52.614 -27.330 8.689 1.00 38.38 751 TRP B N 1
ATOM 12444 C CA . TRP B 1 775 ? 52.720 -26.316 7.652 1.00 49.47 751 TRP B CA 1
ATOM 12445 C C . TRP B 1 775 ? 52.592 -26.903 6.316 1.00 46.23 751 TRP B C 1
ATOM 12446 O O . TRP B 1 775 ? 51.877 -26.409 5.521 1.00 43.09 751 TRP B O 1
ATOM 12457 N N . GLN B 1 776 ? 53.271 -28.005 6.084 1.00 44.16 752 GLN B N 1
ATOM 12458 C CA . GLN B 1 776 ? 53.159 -28.685 4.829 1.00 44.73 752 GLN B CA 1
ATOM 12459 C C . GLN B 1 776 ? 51.778 -29.213 4.632 1.00 50.36 752 GLN B C 1
ATOM 12460 O O . GLN B 1 776 ? 51.274 -29.204 3.547 1.00 43.57 752 GLN B O 1
ATOM 12466 N N . ARG B 1 777 ? 51.191 -29.764 5.666 1.00 40.07 753 ARG B N 1
ATOM 12467 C CA . ARG B 1 777 ? 49.846 -30.248 5.501 1.00 44.08 753 ARG B CA 1
ATOM 12468 C C . ARG B 1 777 ? 48.840 -29.144 5.242 1.00 47.39 753 ARG B C 1
ATOM 12469 O O . ARG B 1 777 ? 47.973 -29.307 4.465 1.00 48.12 753 ARG B O 1
ATOM 12477 N N . ALA B 1 778 ? 48.930 -28.038 5.944 1.00 44.46 754 ALA B N 1
ATOM 12478 C CA . ALA B 1 778 ? 47.993 -26.977 5.703 1.00 38.29 754 ALA B CA 1
ATOM 12479 C C . ALA B 1 778 ? 48.178 -26.359 4.373 1.00 45.51 754 ALA B C 1
ATOM 12480 O O . ALA B 1 778 ? 47.267 -26.083 3.719 1.00 49.66 754 ALA B O 1
ATOM 12482 N N . VAL B 1 779 ? 49.398 -26.060 4.019 1.00 44.28 755 VAL B N 1
ATOM 12483 C CA . VAL B 1 779 ? 49.644 -25.427 2.767 1.00 45.33 755 VAL B CA 1
ATOM 12484 C C . VAL B 1 779 ? 49.499 -26.274 1.559 1.00 49.37 755 VAL B C 1
ATOM 12485 O O . VAL B 1 779 ? 48.930 -25.884 0.622 1.00 49.50 755 VAL B O 1
ATOM 12489 N N . HIS B 1 780 ? 50.011 -27.478 1.620 1.00 46.38 756 HIS B N 1
ATOM 12490 C CA . HIS B 1 780 ? 50.025 -28.352 0.467 1.00 46.01 756 HIS B CA 1
ATOM 12491 C C . HIS B 1 780 ? 49.174 -29.551 0.376 1.00 50.60 756 HIS B C 1
ATOM 12492 O O . HIS B 1 780 ? 49.273 -30.196 -0.590 1.00 52.82 756 HIS B O 1
ATOM 12499 N N . ASP B 1 781 ? 48.407 -29.925 1.381 1.00 51.03 757 ASP B N 1
ATOM 12500 C CA . ASP B 1 781 ? 47.528 -31.069 1.238 1.00 56.35 757 ASP B CA 1
ATOM 12501 C C . ASP B 1 781 ? 46.152 -30.551 0.947 1.00 63.92 757 ASP B C 1
ATOM 12502 O O . ASP B 1 781 ? 45.391 -30.314 1.857 1.00 54.59 757 ASP B O 1
ATOM 12507 N N . ASP B 1 782 ? 45.771 -30.398 -0.297 1.00 61.45 758 ASP B N 1
ATOM 12508 C CA . ASP B 1 782 ? 44.438 -29.884 -0.593 1.00 68.48 758 ASP B CA 1
ATOM 12509 C C . ASP B 1 782 ? 43.226 -30.798 -0.408 1.00 72.67 758 ASP B C 1
ATOM 12510 O O . ASP B 1 782 ? 42.124 -30.344 -0.360 1.00 77.01 758 ASP B O 1
ATOM 12515 N N . GLN B 1 783 ? 43.374 -32.086 -0.275 1.00 65.53 759 GLN B N 1
ATOM 12516 C CA . GLN B 1 783 ? 42.159 -32.892 -0.122 1.00 80.13 759 GLN B CA 1
ATOM 12517 C C . GLN B 1 783 ? 41.787 -33.270 1.333 1.00 85.32 759 GLN B C 1
ATOM 12518 O O . GLN B 1 783 ? 40.900 -34.085 1.585 1.00 80.76 759 GLN B O 1
ATOM 12520 N N . LEU B 1 784 ? 42.510 -32.722 2.288 1.00 84.60 760 LEU B N 1
ATOM 12521 C CA . LEU B 1 784 ? 42.180 -32.956 3.689 1.00 73.88 760 LEU B CA 1
ATOM 12522 C C . LEU B 1 784 ? 40.859 -32.330 3.915 1.00 76.37 760 LEU B C 1
ATOM 12523 O O . LEU B 1 784 ? 40.573 -31.274 3.347 1.00 78.70 760 LEU B O 1
ATOM 12528 N N . PRO B 1 785 ? 40.064 -32.921 4.803 1.00 72.43 761 PRO B N 1
ATOM 12529 C CA . PRO B 1 785 ? 38.782 -32.309 5.081 1.00 76.19 761 PRO B CA 1
ATOM 12530 C C . PRO B 1 785 ? 39.044 -30.932 5.668 1.00 76.29 761 PRO B C 1
ATOM 12531 O O . PRO B 1 785 ? 39.901 -30.730 6.525 1.00 73.48 761 PRO B O 1
ATOM 12535 N N . ASN B 1 786 ? 38.342 -29.973 5.129 1.00 74.12 762 ASN B N 1
ATOM 12536 C CA . ASN B 1 786 ? 38.575 -28.626 5.523 1.00 77.75 762 ASN B CA 1
ATOM 12537 C C . ASN B 1 786 ? 38.338 -28.458 7.009 1.00 80.63 762 ASN B C 1
ATOM 12538 O O . ASN B 1 786 ? 38.901 -27.564 7.616 1.00 73.01 762 ASN B O 1
ATOM 12543 N N . ALA B 1 787 ? 37.486 -29.270 7.612 1.00 80.05 763 ALA B N 1
ATOM 12544 C CA . ALA B 1 787 ? 37.364 -29.046 9.035 1.00 76.65 763 ALA B CA 1
ATOM 12545 C C . ALA B 1 787 ? 38.628 -29.484 9.768 1.00 74.04 763 ALA B C 1
ATOM 12546 O O . ALA B 1 787 ? 38.906 -28.987 10.876 1.00 70.40 763 ALA B O 1
ATOM 12548 N N . ILE B 1 788 ? 39.395 -30.413 9.191 1.00 70.19 764 ILE B N 1
ATOM 12549 C CA . ILE B 1 788 ? 40.654 -30.797 9.812 1.00 69.10 764 ILE B CA 1
ATOM 12550 C C . ILE B 1 788 ? 41.798 -29.898 9.315 1.00 62.44 764 ILE B C 1
ATOM 12551 O O . ILE B 1 788 ? 42.767 -29.656 10.043 1.00 59.54 764 ILE B O 1
ATOM 12556 N N . SER B 1 789 ? 41.683 -29.324 8.111 1.00 71.63 765 SER B N 1
ATOM 12557 C CA . SER B 1 789 ? 42.642 -28.307 7.680 1.00 66.77 765 SER B CA 1
ATOM 12558 C C . SER B 1 789 ? 42.548 -27.077 8.571 1.00 64.30 765 SER B C 1
ATOM 12559 O O . SER B 1 789 ? 43.564 -26.472 8.934 1.00 55.84 765 SER B O 1
ATOM 12562 N N . ASP B 1 790 ? 41.322 -26.695 8.933 1.00 61.62 766 ASP B N 1
ATOM 12563 C CA . ASP B 1 790 ? 41.113 -25.602 9.873 1.00 66.22 766 ASP B CA 1
ATOM 12564 C C . ASP B 1 790 ? 41.774 -25.907 11.212 1.00 55.72 766 ASP B C 1
ATOM 12565 O O . ASP B 1 790 ? 42.431 -25.045 11.805 1.00 50.72 766 ASP B O 1
ATOM 12570 N N . ALA B 1 791 ? 41.620 -27.145 11.697 1.00 59.01 767 ALA B N 1
ATOM 12571 C CA . ALA B 1 791 ? 42.176 -27.512 12.999 1.00 52.50 767 ALA B CA 1
ATOM 12572 C C . ALA B 1 791 ? 43.703 -27.505 12.984 1.00 52.76 767 ALA B C 1
ATOM 12573 O O . ALA B 1 791 ? 44.339 -27.090 13.963 1.00 45.45 767 ALA B O 1
ATOM 12575 N N . ILE B 1 792 ? 44.310 -27.960 11.884 1.00 51.73 768 ILE B N 1
ATOM 12576 C CA . ILE B 1 792 ? 45.767 -27.917 11.771 1.00 48.19 768 ILE B CA 1
ATOM 12577 C C . ILE B 1 792 ? 46.262 -26.485 11.894 1.00 50.11 768 ILE B C 1
ATOM 12578 O O . ILE B 1 792 ? 47.273 -26.208 12.553 1.00 45.93 768 ILE B O 1
ATOM 12583 N N . ILE B 1 793 ? 45.553 -25.550 11.264 1.00 49.10 769 ILE B N 1
ATOM 12584 C CA . ILE B 1 793 ? 45.985 -24.160 11.276 1.00 44.28 769 ILE B CA 1
ATOM 12585 C C . ILE B 1 793 ? 45.787 -23.544 12.657 1.00 45.22 769 ILE B C 1
ATOM 12586 O O . ILE B 1 793 ? 46.597 -22.714 13.095 1.00 44.45 769 ILE B O 1
ATOM 12591 N N . SER B 1 794 ? 44.732 -23.958 13.369 1.00 42.78 770 SER B N 1
ATOM 12592 C CA . SER B 1 794 ? 44.430 -23.409 14.690 1.00 38.76 770 SER B CA 1
ATOM 12593 C C . SER B 1 794 ? 45.512 -23.745 15.707 1.00 48.02 770 SER B C 1
ATOM 12594 O O . SER B 1 794 ? 45.677 -23.029 16.704 1.00 50.18 770 SER B O 1
ATOM 12597 N N . GLY B 1 795 ? 46.248 -24.829 15.489 1.00 46.87 771 GLY B N 1
ATOM 12598 C CA . GLY B 1 795 ? 47.331 -25.211 16.365 1.00 44.90 771 GLY B CA 1
ATOM 12599 C C . GLY B 1 795 ? 48.698 -24.718 15.955 1.00 47.97 771 GLY B C 1
ATOM 12600 O O . GLY B 1 795 ? 49.682 -25.058 16.622 1.00 46.84 771 GLY B O 1
ATOM 12601 N N . PHE B 1 796 ? 48.800 -23.924 14.888 1.00 45.43 772 PHE B N 1
ATOM 12602 C CA . PHE B 1 796 ? 50.108 -23.549 14.367 1.00 45.78 772 PHE B CA 1
ATOM 12603 C C . PHE B 1 796 ? 50.722 -22.390 15.139 1.00 50.35 772 PHE B C 1
ATOM 12604 O O . PHE B 1 796 ? 51.947 -22.341 15.313 1.00 46.98 772 PHE B O 1
ATOM 12612 N N . GLN B 1 797 ? 49.900 -21.436 15.573 1.00 44.74 773 GLN B N 1
ATOM 12613 C CA . GLN B 1 797 ? 50.371 -20.316 16.374 1.00 44.72 773 GLN B CA 1
ATOM 12614 C C . GLN B 1 797 ? 50.139 -20.583 17.851 1.00 43.02 773 GLN B C 1
ATOM 12615 O O . GLN B 1 797 ? 49.165 -21.235 18.239 1.00 47.21 773 GLN B O 1
ATOM 12621 N N . HIS B 1 798 ? 51.030 -20.028 18.672 1.00 39.38 774 HIS B N 1
ATOM 12622 C CA . HIS B 1 798 ? 50.875 -20.044 20.116 1.00 38.36 774 HIS B CA 1
ATOM 12623 C C . HIS B 1 798 ? 51.726 -18.922 20.672 1.00 41.42 774 HIS B C 1
ATOM 12624 O O . HIS B 1 798 ? 52.854 -18.732 20.199 1.00 46.63 774 HIS B O 1
ATOM 12631 N N . PRO B 1 799 ? 51.242 -18.169 21.661 1.00 41.86 775 PRO B N 1
ATOM 12632 C CA . PRO B 1 799 ? 52.042 -17.042 22.172 1.00 46.95 775 PRO B CA 1
ATOM 12633 C C . PRO B 1 799 ? 53.394 -17.454 22.750 1.00 44.31 775 PRO B C 1
ATOM 12634 O O . PRO B 1 799 ? 54.311 -16.627 22.782 1.00 51.62 775 PRO B O 1
ATOM 12638 N N . GLY B 1 800 ? 53.557 -18.698 23.192 1.00 43.89 776 GLY B N 1
ATOM 12639 C CA . GLY B 1 800 ? 54.843 -19.148 23.690 1.00 46.46 776 GLY B CA 1
ATOM 12640 C C . GLY B 1 800 ? 55.840 -19.631 22.649 1.00 56.43 776 GLY B C 1
ATOM 12641 O O . GLY B 1 800 ? 57.011 -19.852 22.982 1.00 51.01 776 GLY B O 1
ATOM 12642 N N . GLN B 1 801 ? 55.415 -19.787 21.390 1.00 54.79 777 GLN B N 1
ATOM 12643 C CA . GLN B 1 801 ? 56.214 -20.432 20.353 1.00 50.10 777 GLN B CA 1
ATOM 12644 C C . GLN B 1 801 ? 56.571 -19.475 19.224 1.00 57.31 777 GLN B C 1
ATOM 12645 O O . GLN B 1 801 ? 56.720 -19.889 18.073 1.00 58.32 777 GLN B O 1
ATOM 12651 N N . ARG B 1 802 ? 56.776 -18.231 19.543 1.00 51.59 778 ARG B N 1
ATOM 12652 C CA . ARG B 1 802 ? 57.049 -17.214 18.571 1.00 58.73 778 ARG B CA 1
ATOM 12653 C C . ARG B 1 802 ? 58.325 -17.414 17.798 1.00 64.32 778 ARG B C 1
ATOM 12654 O O . ARG B 1 802 ? 58.467 -17.081 16.661 1.00 57.96 778 ARG B O 1
ATOM 12662 N N . GLU B 1 803 ? 59.296 -17.935 18.458 1.00 59.10 779 GLU B N 1
ATOM 12663 C CA . GLU B 1 803 ? 60.581 -18.128 17.790 1.00 62.79 779 GLU B CA 1
ATOM 12664 C C . GLU B 1 803 ? 60.592 -19.361 16.894 1.00 60.55 779 GLU B C 1
ATOM 12665 O O . GLU B 1 803 ? 61.340 -19.397 15.913 1.00 60.22 779 GLU B O 1
ATOM 12671 N N . LEU B 1 804 ? 59.776 -20.372 17.199 1.00 59.49 780 LEU B N 1
ATOM 12672 C CA . LEU B 1 804 ? 59.689 -21.526 16.309 1.00 61.07 780 LEU B CA 1
ATOM 12673 C C . LEU B 1 804 ? 59.178 -21.130 14.927 1.00 61.21 780 LEU B C 1
ATOM 12674 O O . LEU B 1 804 ? 59.534 -21.766 13.929 1.00 51.30 780 LEU B O 1
ATOM 12679 N N . LEU B 1 805 ? 58.363 -20.077 14.845 1.00 61.85 781 LEU B N 1
ATOM 12680 C CA . LEU B 1 805 ? 57.648 -19.719 13.627 1.00 56.72 781 LEU B CA 1
ATOM 12681 C C . LEU B 1 805 ? 58.302 -18.569 12.866 1.00 57.58 781 LEU B C 1
ATOM 12682 O O . LEU B 1 805 ? 57.675 -18.003 11.965 1.00 58.54 781 LEU B O 1
ATOM 12687 N N . ALA B 1 806 ? 59.545 -18.215 13.203 1.00 53.03 782 ALA B N 1
ATOM 12688 C CA . ALA B 1 806 ? 60.176 -17.049 12.591 1.00 59.10 782 ALA B CA 1
ATOM 12689 C C . ALA B 1 806 ? 60.432 -17.258 11.099 1.00 62.45 782 ALA B C 1
ATOM 12690 O O . ALA B 1 806 ? 60.283 -16.325 10.301 1.00 53.46 782 ALA B O 1
ATOM 12692 N N . SER B 1 807 ? 60.818 -18.470 10.701 1.00 50.54 783 SER B N 1
ATOM 12693 C CA . SER B 1 807 ? 61.115 -18.726 9.297 1.00 55.52 783 SER B CA 1
ATOM 12694 C C . SER B 1 807 ? 59.865 -18.735 8.427 1.00 53.55 783 SER B C 1
ATOM 12695 O O . SER B 1 807 ? 59.977 -18.576 7.207 1.00 51.41 783 SER B O 1
ATOM 12698 N N . TYR B 1 808 ? 58.726 -18.731 9.067 1.00 47.60 784 TYR B N 1
ATOM 12699 C CA . TYR B 1 808 ? 57.525 -18.778 8.353 1.00 48.30 784 TYR B CA 1
ATOM 12700 C C . TYR B 1 808 ? 57.044 -17.463 7.872 1.00 53.57 784 TYR B C 1
ATOM 12701 O O . TYR B 1 808 ? 56.146 -17.422 7.100 1.00 49.68 784 TYR B O 1
ATOM 12710 N N . VAL B 1 809 ? 57.664 -16.392 8.294 1.00 44.75 785 VAL B N 1
ATOM 12711 C CA . VAL B 1 809 ? 57.264 -15.130 7.764 1.00 51.46 785 VAL B CA 1
ATOM 12712 C C . VAL B 1 809 ? 57.568 -15.099 6.314 1.00 48.91 785 VAL B C 1
ATOM 12713 O O . VAL B 1 809 ? 56.748 -14.817 5.544 1.00 50.23 785 VAL B O 1
ATOM 12717 N N . ARG B 1 810 ? 58.765 -15.503 5.929 1.00 48.13 786 ARG B N 1
ATOM 12718 C CA . ARG B 1 810 ? 59.070 -15.396 4.483 1.00 49.63 786 ARG B CA 1
ATOM 12719 C C . ARG B 1 810 ? 58.394 -16.537 3.717 1.00 52.34 786 ARG B C 1
ATOM 12720 O O . ARG B 1 810 ? 58.014 -16.284 2.579 1.00 56.85 786 ARG B O 1
ATOM 12728 N N . ARG B 1 811 ? 58.189 -17.710 4.326 1.00 48.44 787 ARG B N 1
ATOM 12729 C CA . ARG B 1 811 ? 57.480 -18.745 3.608 1.00 52.26 787 ARG B CA 1
ATOM 12730 C C . ARG B 1 811 ? 56.039 -18.412 3.248 1.00 50.44 787 ARG B C 1
ATOM 12731 O O . ARG B 1 811 ? 55.675 -18.604 2.177 1.00 48.25 787 ARG B O 1
ATOM 12739 N N . TYR B 1 812 ? 55.230 -17.929 4.169 1.00 49.45 788 TYR B N 1
ATOM 12740 C CA . TYR B 1 812 ? 53.873 -17.443 3.966 1.00 45.19 788 TYR B CA 1
ATOM 12741 C C . TYR B 1 812 ? 53.762 -16.698 2.643 1.00 42.63 788 TYR B C 1
ATOM 12742 O O . TY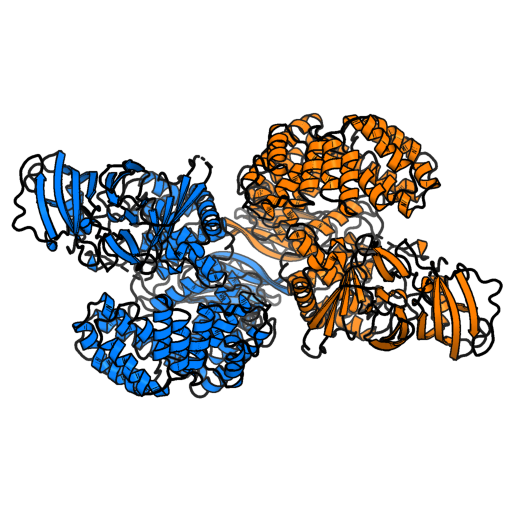R B 1 812 ? 53.010 -17.094 1.750 1.00 46.16 788 TYR B O 1
ATOM 12751 N N . PHE B 1 813 ? 54.539 -15.629 2.489 1.00 40.56 789 PHE B N 1
ATOM 12752 C CA . PHE B 1 813 ? 54.422 -14.795 1.301 1.00 49.51 789 PHE B CA 1
ATOM 12753 C C . PHE B 1 813 ? 54.930 -15.486 0.041 1.00 55.65 789 PHE B C 1
ATOM 12754 O O . PHE B 1 813 ? 54.514 -15.115 -1.061 1.00 57.93 789 PHE B O 1
ATOM 12762 N N . ASP B 1 814 ? 55.803 -16.487 0.178 1.00 50.58 790 ASP B N 1
ATOM 12763 C CA . ASP B 1 814 ? 56.266 -17.244 -0.981 1.00 52.20 790 ASP B CA 1
ATOM 12764 C C . ASP B 1 814 ? 55.219 -18.229 -1.487 1.00 55.38 790 ASP B C 1
ATOM 12765 O O . ASP B 1 814 ? 55.116 -18.445 -2.701 1.00 57.40 790 ASP B O 1
ATOM 12770 N N . GLU B 1 815 ? 54.443 -18.829 -0.587 1.00 46.39 791 GLU B N 1
ATOM 12771 C CA . GLU B 1 815 ? 53.540 -19.918 -0.929 1.00 51.96 791 GLU B CA 1
ATOM 12772 C C . GLU B 1 815 ? 52.084 -19.485 -1.015 1.00 49.16 791 GLU B C 1
ATOM 12773 O O . GLU B 1 815 ? 51.224 -20.317 -1.309 1.00 52.02 791 GLU B O 1
ATOM 12779 N N . ILE B 1 816 ? 51.796 -18.202 -0.792 1.00 51.71 792 ILE B N 1
ATOM 12780 C CA . ILE B 1 816 ? 50.413 -17.737 -0.699 1.00 44.93 792 ILE B CA 1
ATOM 12781 C C . ILE B 1 816 ? 49.719 -17.809 -2.050 1.00 41.21 792 ILE B C 1
ATOM 12782 O O . ILE B 1 816 ? 48.579 -18.283 -2.156 1.00 50.28 792 ILE B O 1
ATOM 12787 N N . ASP B 1 817 ? 50.389 -17.326 -3.096 1.00 47.47 793 ASP B N 1
ATOM 12788 C CA . ASP B 1 817 ? 49.760 -17.251 -4.407 1.00 51.12 793 ASP B CA 1
ATOM 12789 C C . ASP B 1 817 ? 49.402 -18.631 -4.928 1.00 52.05 793 ASP B C 1
ATOM 12790 O O . ASP B 1 817 ? 48.355 -18.818 -5.561 1.00 57.25 793 ASP B O 1
ATOM 12795 N N . GLU B 1 818 ? 50.255 -19.614 -4.660 1.00 54.41 794 GLU B N 1
ATOM 12796 C CA . GLU B 1 818 ? 49.976 -20.975 -5.102 1.00 47.45 794 GLU B CA 1
ATOM 12797 C C . GLU B 1 818 ? 48.776 -21.569 -4.369 1.00 46.34 794 GLU B C 1
ATOM 12798 O O . GLU B 1 818 ? 47.965 -22.284 -4.971 1.00 50.60 794 GLU B O 1
ATOM 12804 N N . VAL B 1 819 ? 48.647 -21.283 -3.065 1.00 50.20 795 VAL B N 1
ATOM 12805 C CA . VAL B 1 819 ? 47.457 -21.642 -2.301 1.00 49.50 795 VAL B CA 1
ATOM 12806 C C . VAL B 1 819 ? 46.224 -21.104 -3.006 1.00 49.87 795 VAL B C 1
ATOM 12807 O O . VAL B 1 819 ? 45.200 -21.787 -3.113 1.00 60.27 795 VAL B O 1
ATOM 12811 N N . TRP B 1 820 ? 46.319 -19.855 -3.454 1.00 58.33 796 TRP B N 1
ATOM 12812 C CA . TRP B 1 820 ? 45.207 -19.221 -4.147 1.00 64.07 796 TRP B CA 1
ATOM 12813 C C . TRP B 1 820 ? 44.957 -19.867 -5.504 1.00 61.68 796 TRP B C 1
ATOM 12814 O O . TRP B 1 820 ? 43.800 -20.084 -5.886 1.00 63.60 796 TRP B O 1
ATOM 12825 N N . HIS B 1 821 ? 46.028 -20.186 -6.238 1.00 60.00 797 HIS B N 1
ATOM 12826 C CA . HIS B 1 821 ? 45.877 -20.771 -7.564 1.00 54.95 797 HIS B CA 1
ATOM 12827 C C . HIS B 1 821 ? 45.249 -22.159 -7.486 1.00 67.93 797 HIS B C 1
ATOM 12828 O O . HIS B 1 821 ? 44.276 -22.443 -8.188 1.00 73.63 797 HIS B O 1
ATOM 12835 N N . ARG B 1 822 ? 45.768 -23.031 -6.621 1.00 63.39 798 ARG B N 1
ATOM 12836 C CA . ARG B 1 822 ? 45.301 -24.416 -6.595 1.00 69.87 798 ARG B CA 1
ATOM 12837 C C . ARG B 1 822 ? 43.906 -24.525 -5.995 1.00 57.53 798 ARG B C 1
ATOM 12838 O O . ARG B 1 822 ? 43.027 -25.186 -6.555 1.00 68.70 798 ARG B O 1
ATOM 12846 N N . ARG B 1 823 ? 43.694 -23.898 -4.848 1.00 64.26 799 ARG B N 1
ATOM 12847 C CA . ARG B 1 823 ? 42.445 -24.031 -4.126 1.00 70.09 799 ARG B CA 1
ATOM 12848 C C . ARG B 1 823 ? 41.380 -23.099 -4.686 1.00 73.55 799 ARG B C 1
ATOM 12849 O O . ARG B 1 823 ? 41.666 -22.072 -5.308 1.00 74.11 799 ARG B O 1
ATOM 12857 N N . SER B 1 824 ? 40.130 -23.480 -4.470 1.00 69.31 800 SER B N 1
ATOM 12858 C CA . SER B 1 824 ? 39.060 -22.520 -4.664 1.00 74.23 800 SER B CA 1
ATOM 12859 C C . SER B 1 824 ? 39.088 -21.489 -3.536 1.00 79.63 800 SER B C 1
ATOM 12860 O O . SER B 1 824 ? 39.604 -21.741 -2.443 1.00 76.23 800 SER B O 1
ATOM 12863 N N . SER B 1 825 ? 38.513 -20.315 -3.807 1.00 76.91 801 SER B N 1
ATOM 12864 C CA . SER B 1 825 ? 38.658 -19.197 -2.880 1.00 77.17 801 SER B CA 1
ATOM 12865 C C . SER B 1 825 ? 37.962 -19.423 -1.541 1.00 75.74 801 SER B C 1
ATOM 12866 O O . SER B 1 825 ? 38.256 -18.706 -0.579 1.00 65.17 801 SER B O 1
ATOM 12869 N N . GLU B 1 826 ? 37.058 -20.399 -1.451 1.00 83.18 802 GLU B N 1
ATOM 12870 C CA . GLU B 1 826 ? 36.396 -20.669 -0.178 1.00 72.10 802 GLU B CA 1
ATOM 12871 C C . GLU B 1 826 ? 37.268 -21.517 0.742 1.00 69.30 802 GLU B C 1
ATOM 12872 O O . GLU B 1 826 ? 37.257 -21.323 1.964 1.00 71.26 802 GLU B O 1
ATOM 12874 N N . ARG B 1 827 ? 38.075 -22.363 0.136 1.00 75.20 803 ARG B N 1
ATOM 12875 C CA . ARG B 1 827 ? 38.961 -23.194 0.887 1.00 71.82 803 ARG B CA 1
ATOM 12876 C C . ARG B 1 827 ? 40.325 -22.589 0.988 1.00 63.10 803 ARG B C 1
ATOM 12877 O O . ARG B 1 827 ? 41.070 -22.959 1.815 1.00 66.21 803 ARG B O 1
ATOM 12885 N N . ALA B 1 828 ? 40.639 -21.647 0.139 1.00 65.68 804 ALA B N 1
ATOM 12886 C CA . ALA B 1 828 ? 41.932 -20.977 0.190 1.00 59.70 804 ALA B CA 1
ATOM 12887 C C . ALA B 1 828 ? 41.950 -19.889 1.258 1.00 64.49 804 ALA B C 1
ATOM 12888 O O . ALA B 1 828 ? 42.978 -19.666 1.906 1.00 49.03 804 ALA B O 1
ATOM 12890 N N . GLN B 1 829 ? 40.822 -19.210 1.461 1.00 63.21 805 GLN B N 1
ATOM 12891 C CA . GLN B 1 829 ? 40.784 -18.070 2.377 1.00 59.32 805 GLN B CA 1
ATOM 12892 C C . GLN B 1 829 ? 41.090 -18.437 3.827 1.00 59.70 805 GLN B C 1
ATOM 12893 O O . GLN B 1 829 ? 41.876 -17.711 4.463 1.00 50.11 805 GLN B O 1
ATOM 12899 N N . PRO B 1 830 ? 40.538 -19.510 4.411 1.00 48.39 806 PRO B N 1
ATOM 12900 C CA . PRO B 1 830 ? 40.902 -19.839 5.801 1.00 58.82 806 PRO B CA 1
ATOM 12901 C C . PRO B 1 830 ? 42.386 -20.098 5.996 1.00 57.24 806 PRO B C 1
ATOM 12902 O O . PRO B 1 830 ? 42.922 -19.785 7.066 1.00 52.60 806 PRO B O 1
ATOM 12906 N N . THR B 1 831 ? 43.067 -20.660 4.991 1.00 55.96 807 THR B N 1
ATOM 12907 C CA . THR B 1 831 ? 44.500 -20.910 5.109 1.00 46.54 807 THR B CA 1
ATOM 12908 C C . THR B 1 831 ? 45.298 -19.619 4.978 1.00 49.30 807 THR B C 1
ATOM 12909 O O . THR B 1 831 ? 46.320 -19.444 5.649 1.00 40.88 807 THR B O 1
ATOM 12913 N N . VAL B 1 832 ? 44.840 -18.698 4.134 1.00 49.07 808 VAL B N 1
ATOM 12914 C CA . VAL B 1 832 ? 45.514 -17.411 4.005 1.00 40.80 808 VAL B CA 1
ATOM 12915 C C . VAL B 1 832 ? 45.330 -16.590 5.275 1.00 52.77 808 VAL B C 1
ATOM 12916 O O . VAL B 1 832 ? 46.279 -15.989 5.792 1.00 38.85 808 VAL B O 1
ATOM 12920 N N . ILE B 1 833 ? 44.106 -16.570 5.804 1.00 46.54 809 ILE B N 1
ATOM 12921 C CA . ILE B 1 833 ? 43.836 -15.844 7.041 1.00 48.31 809 ILE B CA 1
ATOM 12922 C C . ILE B 1 833 ? 44.560 -16.501 8.212 1.00 48.75 809 ILE B C 1
ATOM 12923 O O . ILE B 1 833 ? 45.306 -15.844 8.951 1.00 42.39 809 ILE B O 1
ATOM 12928 N N . GLY B 1 834 ? 44.367 -17.812 8.382 1.00 50.57 810 GLY B N 1
ATOM 12929 C CA . GLY B 1 834 ? 44.865 -18.490 9.568 1.00 48.16 810 GLY B CA 1
ATOM 12930 C C . GLY B 1 834 ? 46.377 -18.555 9.667 1.00 48.89 810 GLY B C 1
ATOM 12931 O O . GLY B 1 834 ? 46.924 -18.606 10.770 1.00 46.16 810 GLY B O 1
ATOM 12932 N N . LEU B 1 835 ? 47.131 -18.550 8.564 1.00 47.03 811 LEU B N 1
ATOM 12933 C CA . LEU B 1 835 ? 48.601 -18.611 8.611 1.00 34.17 811 LEU B CA 1
ATOM 12934 C C . LEU B 1 835 ? 49.316 -17.333 8.484 1.00 43.35 811 LEU B C 1
ATOM 12935 O O . LEU B 1 835 ? 50.510 -17.288 8.541 1.00 40.38 811 LEU B O 1
ATOM 12940 N N . PHE B 1 836 ? 48.588 -16.271 8.258 1.00 44.60 812 PHE B N 1
ATOM 12941 C CA . PHE B 1 836 ? 49.276 -14.989 8.191 1.00 42.88 812 PHE B CA 1
ATOM 12942 C C . PHE B 1 836 ? 50.120 -14.784 9.446 1.00 44.63 812 PHE B C 1
ATOM 12943 O O . PHE B 1 836 ? 49.680 -15.122 10.551 1.00 48.34 812 PHE B O 1
ATOM 12951 N N . PRO B 1 837 ? 51.381 -14.248 9.318 1.00 35.93 813 PRO B N 1
ATOM 12952 C CA . PRO B 1 837 ? 52.333 -14.092 10.437 1.00 43.93 813 PRO B CA 1
ATOM 12953 C C . PRO B 1 837 ? 52.093 -12.975 11.461 1.00 43.45 813 PRO B C 1
ATOM 12954 O O . PRO B 1 837 ? 52.951 -12.168 11.670 1.00 42.21 813 PRO B O 1
ATOM 12958 N N . SER B 1 838 ? 50.955 -13.028 12.118 1.00 43.92 814 SER B N 1
ATOM 12959 C CA . SER B 1 838 ? 50.586 -12.035 13.156 1.00 44.93 814 SER B CA 1
ATOM 12960 C C . SER B 1 838 ? 51.591 -12.089 14.301 1.00 51.98 814 SER B C 1
ATOM 12961 O O . SER B 1 838 ? 51.718 -11.082 15.000 1.00 47.25 814 SER B O 1
ATOM 12964 N N . TRP B 1 839 ? 52.234 -13.237 14.508 1.00 51.03 815 TRP B N 1
ATOM 12965 C CA . TRP B 1 839 ? 53.194 -13.460 15.618 1.00 46.02 815 TRP B CA 1
ATOM 12966 C C . TRP B 1 839 ? 54.440 -12.597 15.491 1.00 48.38 815 TRP B C 1
ATOM 12967 O O . TRP B 1 839 ? 55.100 -12.388 16.502 1.00 57.48 815 TRP B O 1
ATOM 12978 N N . ALA B 1 840 ? 54.766 -12.145 14.291 1.00 49.46 816 ALA B N 1
ATOM 12979 C CA . ALA B 1 840 ? 56.032 -11.418 14.080 1.00 47.19 816 ALA B CA 1
ATOM 12980 C C . ALA B 1 840 ? 55.796 -9.915 13.997 1.00 53.73 816 ALA B C 1
ATOM 12981 O O . ALA B 1 840 ? 55.777 -9.365 12.903 1.00 46.19 816 ALA B O 1
ATOM 12983 N N . VAL B 1 841 ? 55.619 -9.293 15.153 1.00 51.44 817 VAL B N 1
ATOM 12984 C CA . VAL B 1 841 ? 55.391 -7.906 15.186 1.00 50.48 817 VAL B CA 1
ATOM 12985 C C . VAL B 1 841 ? 56.728 -7.294 15.119 1.00 54.71 817 VAL B C 1
ATOM 12986 O O . VAL B 1 841 ? 57.424 -7.154 16.070 1.00 53.90 817 VAL B O 1
ATOM 12990 N N . ASP B 1 842 ? 57.122 -6.924 13.922 1.00 60.28 818 ASP B N 1
ATOM 12991 C CA . ASP B 1 842 ? 58.413 -6.301 13.705 1.00 58.62 818 ASP B CA 1
ATOM 12992 C C . ASP B 1 842 ? 58.317 -5.516 12.428 1.00 57.85 818 ASP B C 1
ATOM 12993 O O . ASP B 1 842 ? 57.551 -5.798 11.539 1.00 51.43 818 ASP B O 1
ATOM 12998 N N . GLU B 1 843 ? 59.182 -4.550 12.280 1.00 58.20 819 GLU B N 1
ATOM 12999 C CA . GLU B 1 843 ? 59.231 -3.765 11.098 1.00 65.86 819 GLU B CA 1
ATOM 13000 C C . GLU B 1 843 ? 59.589 -4.586 9.832 1.00 60.85 819 GLU B C 1
ATOM 13001 O O . GLU B 1 843 ? 59.255 -4.164 8.758 1.00 60.73 819 GLU B O 1
ATOM 13007 N N . ASP B 1 844 ? 60.326 -5.693 9.966 1.00 66.22 820 ASP B N 1
ATOM 13008 C CA . ASP B 1 844 ? 60.616 -6.622 8.892 1.00 62.28 820 ASP B CA 1
ATOM 13009 C C . ASP B 1 844 ? 59.401 -7.362 8.255 1.00 65.59 820 ASP B C 1
ATOM 13010 O O . ASP B 1 844 ? 59.367 -7.377 7.049 1.00 55.52 820 ASP B O 1
ATOM 13015 N N . THR B 1 845 ? 58.449 -7.780 9.032 1.00 57.98 821 THR B N 1
ATOM 13016 C CA . THR B 1 845 ? 57.289 -8.418 8.529 1.00 57.40 821 THR B CA 1
ATOM 13017 C C . THR B 1 845 ? 56.573 -7.405 7.683 1.00 57.45 821 THR B C 1
ATOM 13018 O O . THR B 1 845 ? 56.042 -7.681 6.660 1.00 56.68 821 THR B O 1
ATOM 13022 N N . VAL B 1 846 ? 56.521 -6.207 8.156 1.00 51.41 822 VAL B N 1
ATOM 13023 C CA . VAL B 1 846 ? 55.932 -5.124 7.373 1.00 53.23 822 VAL B CA 1
ATOM 13024 C C . VAL B 1 846 ? 56.667 -4.973 6.047 1.00 59.28 822 VAL B C 1
ATOM 13025 O O . VAL B 1 846 ? 56.051 -4.741 4.999 1.00 57.74 822 VAL B O 1
ATOM 13029 N N . ALA B 1 847 ? 57.993 -5.130 6.072 1.00 55.78 823 ALA B N 1
ATOM 13030 C CA . ALA B 1 847 ? 58.800 -4.964 4.868 1.00 62.74 823 ALA B CA 1
ATOM 13031 C C . ALA B 1 847 ? 58.488 -6.039 3.837 1.00 57.54 823 ALA B C 1
ATOM 13032 O O . ALA B 1 847 ? 58.215 -5.728 2.673 1.00 65.04 823 ALA B O 1
ATOM 13034 N N . VAL B 1 848 ? 58.542 -7.312 4.238 1.00 54.84 824 VAL B N 1
ATOM 13035 C CA . VAL B 1 848 ? 58.272 -8.381 3.283 1.00 56.72 824 VAL B CA 1
ATOM 13036 C C . VAL B 1 848 ? 56.832 -8.285 2.785 1.00 58.86 824 VAL B C 1
ATOM 13037 O O . VAL B 1 848 ? 56.563 -8.473 1.595 1.00 56.14 824 VAL B O 1
ATOM 13041 N N . ALA B 1 849 ? 55.886 -7.934 3.664 1.00 54.71 825 ALA B N 1
ATOM 13042 C CA . ALA B 1 849 ? 54.511 -7.728 3.212 1.00 47.28 825 ALA B CA 1
ATOM 13043 C C . ALA B 1 849 ? 54.442 -6.585 2.209 1.00 59.67 825 ALA B C 1
ATOM 13044 O O . ALA B 1 849 ? 53.728 -6.671 1.206 1.00 58.79 825 ALA B O 1
ATOM 13046 N N . ASP B 1 850 ? 55.183 -5.503 2.468 1.00 50.50 826 ASP B N 1
ATOM 13047 C CA . ASP B 1 850 ? 55.303 -4.429 1.487 1.00 64.61 826 ASP B CA 1
ATOM 13048 C C . ASP B 1 850 ? 55.884 -4.956 0.182 1.00 62.19 826 ASP B C 1
ATOM 13049 O O . ASP B 1 850 ? 55.390 -4.640 -0.906 1.00 68.22 826 ASP B O 1
ATOM 13054 N N . ARG B 1 851 ? 56.980 -5.681 0.251 1.00 62.30 827 ARG B N 1
ATOM 13055 C CA . ARG B 1 851 ? 57.487 -6.206 -1.036 1.00 57.37 827 ARG B CA 1
ATOM 13056 C C . ARG B 1 851 ? 56.434 -7.114 -1.691 1.00 61.51 827 ARG B C 1
ATOM 13057 O O . ARG B 1 851 ? 56.272 -6.964 -2.911 1.00 65.60 827 ARG B O 1
ATOM 13059 N N . TRP B 1 852 ? 55.729 -7.989 -0.952 1.00 55.21 828 TRP B N 1
ATOM 13060 C CA . TRP B 1 852 ? 54.707 -8.797 -1.609 1.00 54.91 828 TRP B CA 1
ATOM 13061 C C . TRP B 1 852 ? 53.676 -7.927 -2.313 1.00 63.33 828 TRP B C 1
ATOM 13062 O O . TRP B 1 852 ? 53.153 -8.315 -3.362 1.00 61.78 828 TRP B O 1
ATOM 13073 N N . LEU B 1 853 ? 53.398 -6.741 -1.781 1.00 61.69 829 LEU B N 1
ATOM 13074 C CA . LEU B 1 853 ? 52.248 -5.978 -2.250 1.00 62.37 829 LEU B CA 1
ATOM 13075 C C . LEU B 1 853 ? 52.508 -5.182 -3.524 1.00 73.00 829 LEU B C 1
ATOM 13076 O O . LEU B 1 853 ? 51.552 -4.660 -4.100 1.00 75.97 829 LEU B O 1
ATOM 13081 N N . GLU B 1 854 ? 53.789 -4.931 -3.826 1.00 66.72 830 GLU B N 1
ATOM 13082 C CA . GLU B 1 854 ? 54.185 -4.173 -5.048 1.00 72.48 830 GLU B CA 1
ATOM 13083 C C . GLU B 1 854 ? 54.010 -5.098 -6.239 1.00 68.87 830 GLU B C 1
ATOM 13084 O O . GLU B 1 854 ? 53.870 -4.612 -7.362 1.00 74.45 830 GLU B O 1
ATOM 13090 N N . GLY B 1 855 ? 53.991 -6.388 -5.969 1.00 68.15 831 GLY B N 1
ATOM 13091 C CA . GLY B 1 855 ? 53.748 -7.337 -7.007 1.00 67.03 831 GLY B CA 1
ATOM 13092 C C . GLY B 1 855 ? 52.337 -7.388 -7.496 1.00 69.31 831 GLY B C 1
ATOM 13093 O O . GLY B 1 855 ? 51.439 -6.781 -6.980 1.00 62.45 831 GLY B O 1
ATOM 13094 N N . GLU B 1 856 ? 52.179 -8.175 -8.503 1.00 61.88 832 GLU B N 1
ATOM 13095 C CA . GLU B 1 856 ? 50.933 -8.300 -9.090 1.00 72.01 832 GLU B CA 1
ATOM 13096 C C . GLU B 1 856 ? 50.303 -9.487 -8.429 1.00 67.16 832 GLU B C 1
ATOM 13097 O O . GLU B 1 856 ? 50.787 -10.566 -8.573 1.00 65.74 832 GLU B O 1
ATOM 13103 N N . HIS B 1 857 ? 49.202 -9.287 -7.715 1.00 69.24 833 HIS B N 1
ATOM 13104 C CA . HIS B 1 857 ? 48.506 -10.378 -7.078 1.00 60.63 833 HIS B CA 1
ATOM 13105 C C . HIS B 1 857 ? 47.043 -10.226 -7.245 1.00 63.36 833 HIS B C 1
ATOM 13106 O O . HIS B 1 857 ? 46.572 -9.166 -7.578 1.00 66.99 833 HIS B O 1
ATOM 13113 N N . ALA B 1 858 ? 46.310 -11.281 -6.994 1.00 52.47 834 ALA B N 1
ATOM 13114 C CA . ALA B 1 858 ? 44.887 -11.203 -7.133 1.00 57.43 834 ALA B CA 1
ATOM 13115 C C . ALA B 1 858 ? 44.245 -10.228 -6.176 1.00 70.69 834 ALA B C 1
ATOM 13116 O O . ALA B 1 858 ? 44.645 -10.113 -5.031 1.00 66.60 834 ALA B O 1
ATOM 13118 N N . PRO B 1 859 ? 43.186 -9.576 -6.635 1.00 72.13 835 PRO B N 1
ATOM 13119 C CA . PRO B 1 859 ? 42.594 -8.574 -5.738 1.00 69.84 835 PRO B CA 1
ATOM 13120 C C . PRO B 1 859 ? 42.213 -9.128 -4.374 1.00 59.62 835 PRO B C 1
ATOM 13121 O O . PRO B 1 859 ? 42.706 -8.645 -3.351 1.00 52.85 835 PRO B O 1
ATOM 13125 N N . ALA B 1 860 ? 41.346 -10.144 -4.350 1.00 60.52 836 ALA B N 1
ATOM 13126 C CA . ALA B 1 860 ? 40.848 -10.673 -3.084 1.00 52.84 836 ALA B CA 1
ATOM 13127 C C . ALA B 1 860 ? 41.977 -11.171 -2.191 1.00 60.56 836 ALA B C 1
ATOM 13128 O O . ALA B 1 860 ? 41.872 -11.100 -0.962 1.00 60.55 836 ALA B O 1
ATOM 13130 N N . LEU B 1 861 ? 43.059 -11.673 -2.784 1.00 65.39 837 LEU B N 1
ATOM 13131 C CA . LEU B 1 861 ? 44.187 -12.149 -1.990 1.00 59.16 837 LEU B CA 1
ATOM 13132 C C . LEU B 1 861 ? 45.001 -10.989 -1.434 1.00 49.42 837 LEU B C 1
ATOM 13133 O O . LEU B 1 861 ? 45.491 -11.053 -0.301 1.00 49.21 837 LEU B O 1
ATOM 13138 N N . ARG B 1 862 ? 45.045 -9.889 -2.130 1.00 52.64 838 ARG B N 1
ATOM 13139 C CA . ARG B 1 862 ? 45.721 -8.697 -1.707 1.00 48.19 838 ARG B CA 1
ATOM 13140 C C . ARG B 1 862 ? 45.060 -8.058 -0.481 1.00 51.78 838 ARG B C 1
ATOM 13141 O O . ARG B 1 862 ? 45.695 -7.549 0.383 1.00 43.43 838 ARG B O 1
ATOM 13149 N N . ARG B 1 863 ? 43.757 -8.077 -0.453 1.00 45.47 839 ARG B N 1
ATOM 13150 C CA . ARG B 1 863 ? 43.024 -7.494 0.658 1.00 55.68 839 ARG B CA 1
ATOM 13151 C C . ARG B 1 863 ? 43.300 -8.207 1.983 1.00 52.51 839 ARG B C 1
ATOM 13152 O O . ARG B 1 863 ? 43.544 -7.573 2.958 1.00 44.34 839 ARG B O 1
ATOM 13160 N N . LEU B 1 864 ? 43.334 -9.526 1.966 1.00 46.93 840 LEU B N 1
ATOM 13161 C CA . LEU B 1 864 ? 43.613 -10.316 3.154 1.00 43.15 840 LEU B CA 1
ATOM 13162 C C . LEU B 1 864 ? 44.973 -10.052 3.675 1.00 42.97 840 LEU B C 1
ATOM 13163 O O . LEU B 1 864 ? 45.162 -9.920 4.829 1.00 40.28 840 LEU B O 1
ATOM 13168 N N . VAL B 1 865 ? 45.943 -9.990 2.794 1.00 40.72 841 VAL B N 1
ATOM 13169 C CA . VAL B 1 865 ? 47.278 -9.665 3.181 1.00 40.30 841 VAL B CA 1
ATOM 13170 C C . VAL B 1 865 ? 47.293 -8.253 3.680 1.00 45.31 841 VAL B C 1
ATOM 13171 O O . VAL B 1 865 ? 48.022 -7.931 4.560 1.00 44.14 841 VAL B O 1
ATOM 13175 N N . SER B 1 866 ? 46.558 -7.368 3.042 1.00 43.21 842 SER B N 1
ATOM 13176 C CA . SER B 1 866 ? 46.578 -6.056 3.645 1.00 44.12 842 SER B CA 1
ATOM 13177 C C . SER B 1 866 ? 45.881 -5.999 5.019 1.00 35.56 842 SER B C 1
ATOM 13178 O O . SER B 1 866 ? 46.420 -5.391 5.884 1.00 42.96 842 SER B O 1
ATOM 13181 N N . GLU B 1 867 ? 44.725 -6.635 5.193 1.00 40.03 843 GLU B N 1
ATOM 13182 C CA . GLU B 1 867 ? 44.175 -6.658 6.545 1.00 42.64 843 GLU B CA 1
ATOM 13183 C C . GLU B 1 867 ? 45.211 -7.139 7.550 1.00 43.21 843 GLU B C 1
ATOM 13184 O O . GLU B 1 867 ? 45.378 -6.537 8.618 1.00 42.25 843 GLU B O 1
ATOM 13190 N N . GLY B 1 868 ? 45.934 -8.210 7.216 1.00 40.64 844 GLY B N 1
ATOM 13191 C CA . GLY B 1 868 ? 46.928 -8.739 8.138 1.00 43.69 844 GLY B CA 1
ATOM 13192 C C . GLY B 1 868 ? 48.080 -7.779 8.368 1.00 46.79 844 GLY B C 1
ATOM 13193 O O . GLY B 1 868 ? 48.596 -7.665 9.486 1.00 43.22 844 GLY B O 1
ATOM 13194 N N . ARG B 1 869 ? 48.494 -7.071 7.317 1.00 40.91 845 ARG B N 1
ATOM 13195 C CA . ARG B 1 869 ? 49.527 -6.058 7.471 1.00 39.10 845 ARG B CA 1
ATOM 13196 C C . ARG B 1 869 ? 49.050 -4.892 8.337 1.00 40.51 845 ARG B C 1
ATOM 13197 O O . ARG B 1 869 ? 49.858 -4.254 9.022 1.00 39.81 845 ARG B O 1
ATOM 13205 N N . ALA B 1 870 ? 47.753 -4.585 8.306 1.00 44.37 846 ALA B N 1
ATOM 13206 C CA . ALA B 1 870 ? 47.242 -3.499 9.139 1.00 39.82 846 ALA B CA 1
ATOM 13207 C C . ALA B 1 870 ? 47.338 -3.854 10.614 1.00 43.57 846 ALA B C 1
ATOM 13208 O O . ALA B 1 870 ? 47.696 -3.006 11.444 1.00 48.17 846 ALA B O 1
ATOM 13210 N N . GLY B 1 871 ? 47.019 -5.103 10.962 1.00 46.41 847 GLY B N 1
ATOM 13211 C CA . GLY B 1 871 ? 47.143 -5.525 12.346 1.00 48.51 847 GLY B CA 1
ATOM 13212 C C . GLY B 1 871 ? 48.558 -5.376 12.862 1.00 47.36 847 GLY B C 1
ATOM 13213 O O . GLY B 1 871 ? 48.775 -4.945 13.993 1.00 34.79 847 GLY B O 1
ATOM 13214 N N . ILE B 1 872 ? 49.558 -5.690 12.054 1.00 37.66 848 ILE B N 1
ATOM 13215 C CA . ILE B 1 872 ? 50.936 -5.539 12.477 1.00 31.97 848 ILE B CA 1
ATOM 13216 C C . ILE B 1 872 ? 51.331 -4.113 12.631 1.00 43.62 848 ILE B C 1
ATOM 13217 O O . ILE B 1 872 ? 52.060 -3.779 13.491 1.00 44.18 848 ILE B O 1
ATOM 13222 N N . VAL B 1 873 ? 50.878 -3.266 11.742 1.00 40.40 849 VAL B N 1
ATOM 13223 C CA . VAL B 1 873 ? 51.192 -1.850 11.911 1.00 43.02 849 VAL B CA 1
ATOM 13224 C C . VAL B 1 873 ? 50.580 -1.316 13.207 1.00 45.73 849 VAL B C 1
ATOM 13225 O O . VAL B 1 873 ? 51.207 -0.535 13.938 1.00 38.68 849 VAL B O 1
ATOM 13229 N N . ARG B 1 874 ? 49.355 -1.750 13.522 1.00 44.06 850 ARG B N 1
ATOM 13230 C CA . ARG B 1 874 ? 48.693 -1.334 14.756 1.00 38.87 850 ARG B CA 1
ATOM 13231 C C . ARG B 1 874 ? 49.451 -1.816 15.984 1.00 43.55 850 ARG B C 1
ATOM 13232 O O . ARG B 1 874 ? 49.611 -1.070 16.959 1.00 43.03 850 ARG B O 1
ATOM 13240 N N . ALA B 1 875 ? 49.925 -3.062 15.955 1.00 41.53 851 ALA B N 1
ATOM 13241 C CA . ALA B 1 875 ? 50.644 -3.620 17.096 1.00 43.40 851 ALA B CA 1
ATOM 13242 C C . ALA B 1 875 ? 51.976 -2.911 17.314 1.00 47.62 851 ALA B C 1
ATOM 13243 O O . ALA B 1 875 ? 52.362 -2.635 18.458 1.00 45.04 851 ALA B O 1
ATOM 13245 N N . LEU B 1 876 ? 52.693 -2.599 16.230 1.00 44.24 852 LEU B N 1
ATOM 13246 C CA . LEU B 1 876 ? 53.915 -1.809 16.357 1.00 39.61 852 LEU B CA 1
ATOM 13247 C C . LEU B 1 876 ? 53.638 -0.470 17.045 1.00 45.58 852 LEU B C 1
ATOM 13248 O O . LEU B 1 876 ? 54.332 -0.094 18.000 1.00 46.10 852 LEU B O 1
ATOM 13253 N N . ALA B 1 877 ? 52.618 0.260 16.576 1.00 47.61 853 ALA B N 1
ATOM 13254 C CA . ALA B 1 877 ? 52.272 1.542 17.187 1.00 40.89 853 ALA B CA 1
ATOM 13255 C C . ALA B 1 877 ? 51.968 1.385 18.673 1.00 52.74 853 ALA B C 1
ATOM 13256 O O . ALA B 1 877 ? 52.345 2.238 19.484 1.00 46.84 853 ALA B O 1
ATOM 13258 N N . ALA B 1 878 ? 51.291 0.293 19.045 1.00 45.34 854 ALA B N 1
ATOM 13259 C CA . ALA B 1 878 ? 50.968 0.045 20.444 1.00 46.04 854 ALA B CA 1
ATOM 13260 C C . ALA B 1 878 ? 52.218 -0.283 21.250 1.00 49.29 854 ALA B C 1
ATOM 13261 O O . ALA B 1 878 ? 52.416 0.248 22.349 1.00 45.09 854 ALA B O 1
ATOM 13263 N N . ARG B 1 879 ? 53.062 -1.179 20.733 1.00 47.77 855 ARG B N 1
ATOM 13264 C CA . ARG B 1 879 ? 54.300 -1.512 21.431 1.00 45.11 855 ARG B CA 1
ATOM 13265 C C . ARG B 1 879 ? 55.164 -0.278 21.626 1.00 56.46 855 ARG B C 1
ATOM 13266 O O . ARG B 1 879 ? 55.869 -0.154 22.633 1.00 49.53 855 ARG B O 1
ATOM 13274 N N . GLU B 1 880 ? 55.145 0.630 20.650 1.00 51.53 856 GLU B N 1
ATOM 13275 C CA . GLU B 1 880 ? 55.837 1.904 20.797 1.00 59.17 856 GLU B CA 1
ATOM 13276 C C . GLU B 1 880 ? 55.296 2.667 21.998 1.00 57.88 856 GLU B C 1
ATOM 13277 O O . GLU B 1 880 ? 56.054 3.105 22.872 1.00 58.77 856 GLU B O 1
ATOM 13283 N N . PHE B 1 881 ? 53.972 2.811 22.065 1.00 59.80 857 PHE B N 1
ATOM 13284 C CA . PHE B 1 881 ? 53.340 3.527 23.168 1.00 54.49 857 PHE B CA 1
ATOM 13285 C C . PHE B 1 881 ? 53.546 2.824 24.509 1.00 53.24 857 PHE B C 1
ATOM 13286 O O . PHE B 1 881 ? 53.680 3.497 25.538 1.00 52.92 857 PHE B O 1
ATOM 13294 N N . ASP B 1 882 ? 53.585 1.488 24.532 1.00 52.75 858 ASP B N 1
ATOM 13295 C CA . ASP B 1 882 ? 53.658 0.804 25.822 1.00 53.25 858 ASP B CA 1
ATOM 13296 C C . ASP B 1 882 ? 55.003 1.023 26.496 1.00 61.10 858 ASP B C 1
ATOM 13297 O O . ASP B 1 882 ? 55.070 1.170 27.724 1.00 51.17 858 ASP B O 1
ATOM 13302 N N . ARG B 1 883 ? 56.090 1.015 25.721 1.00 64.11 859 ARG B N 1
ATOM 13303 C CA . ARG B 1 883 ? 57.398 1.196 26.333 1.00 66.22 859 ARG B CA 1
ATOM 13304 C C . ARG B 1 883 ? 57.681 2.656 26.640 1.00 68.66 859 ARG B C 1
ATOM 13305 O O . ARG B 1 883 ? 58.680 2.955 27.308 1.00 67.88 859 ARG B O 1
ATOM 13313 N N . SER B 1 884 ? 56.811 3.558 26.201 1.00 63.30 860 SER B N 1
ATOM 13314 C CA . SER B 1 884 ? 56.948 4.969 26.517 1.00 68.94 860 SER B CA 1
ATOM 13315 C C . SER B 1 884 ? 56.199 5.282 27.807 1.00 67.68 860 SER B C 1
ATOM 13316 O O . SER B 1 884 ? 56.703 5.996 28.676 1.00 70.36 860 SER B O 1
#

Radius of gyration: 38.31 Å; Cα contacts (8 Å, |Δi|>4): 3478; chains: 2; bounding box: 82×76×131 Å

Organism: Saccharopolyspora erythraea (strain ATCC 11635 / DSM 40517 / JCM 4748 / NBRC 13426 / NCIMB 8594 / NRRL 2338) (NCBI:txid405948)

Secondary structure (DSSP, 8-state):
----BHHHHHHHHHHEEEEEEEEEEE-GGGGS-TT--EEEEEEEEEEEESSTT--EEEB---SEEEEEEETTEEP--TT-BTTTBEEE-S--SEEEEEEEEEEE-BSSSSEEEEEE-TTT--EEEEEE-TTT-GGGTS-B--STTS-BEEEEEEEEETT-EEEESS-EEEEE-SSSEEEEEEPPPPSB-GGG--EEEES-EEEEEEEPP--PPPEEEEEEE-GGGGGG--HHHHHHHHHHHHHHHHHHHSS--SSS-EEEEEETT-SSSEE--TTEEEEEGGGS-SS---HHHHHHHHHHHHHHHHTTTBTTTBEESSGGGHHHHHHHHHHHHHHHHHHHSS-TTHHHHIIIIIHHHHHHHHTSTT---SS----BSTT--HHHHHHHHHHHHHHH-HHHHHHHHHHHHHHHTTSEE-HHHHHHHHHHHH---HHHHHHHHTS---B-EEEEEEEE-TTSBEEEEEEEEPPPBTTT-PPPPEEEEEEEEEE-TTT--EEEEEEEEEEE-SSEEE-GGGBT-B--SEEEEEETT-S-SEE---HHHHHHHHHHGGGB-SHHHHHHHHHHHHHHHHTTSS-HHHHHHHHH-SSTTSSGGG---HHHHHHHHHHHHHIIIIIS-TTTHHHHHHHHHHHHHHHHHHSPTT-HHHHHHHHHHHTS---HHHHHHHHHHHHSSSPPTT----HHHHHHHHHHHHHTTSS-HHHHHHHHHH--SHHHHHHHHHHHHH--SHHHHHHHHHHHHH--SS-HHHHHHHHHTT--TT-TGGGTTHHHHHHHHHHHHHHHS-HHHHHHHHHHHS-TT--SHHHHHHHHHHHTS---HHHHHHHHHHHHHHHHHHHHHHHHH-/----BHHHHHHHHHHEEEEEEEEEEE-----EEEEEEEEEEEESSTT--EEEB---SEEEEEEETTEEP--TT-BTTTBEEE-S--SEEEEEEEEEEE-BSSSSEEEEEE-TTT--EEEEEE-TTTTGGGTS-B--STTS-BEEEEEEEEETT-EEEESS-EEEEE-STTEEEEEEPPPPSB-GGG--EEEES-EEEEEEEPPBTTBPPEEEEEEE-GGGGGG--HHHHHHHHHHHHHHHHHHHSS--SSS-EEEEEETT-SSSEE--TTEEEEEGGGS-SS---HHHHHHHHHHHHHHHHHTTBTTTEEESSGGGHHHHHHHHHHHHHHHHHHHSS-TTHHHHHHHTHHHHHHHHHTSTT---SS----BGGG--HHHHHHHHHHHHHHH-HHHHHHHHHHHHHHHTTEEE-HHHHHHHHHHHH----TTHHHHHTS--SB-EEEEEEEE-TTSBEEEEEEEEPPPBTTT-PPPPEEEEEEEEEE-TTT--EEEEEEEEEEE-SSEEE-GGGTT-B--SEEEEEETT-S-SEE---HHHHHHHHHHGGGB-SHHHHHHHHHHHHHHHHTTSS-HHHHHHHHH-SSTTSSGGG---HHHHHHHHHHHHHIIIIIS-TTTHHHHHHHHHHHHHHHHHHSPTT-HHHHHHHHHHHTS---HHHHHHHHHHHHSSSPPTT----HHHHHHHHHHHHHTTS--HHHHHHHHHHT-SHHHHHHHHHHHHH--SHHHHHHHHHHHHH-TTS-HHHHHHHHHTT--TT-TTTTTTHHHHHHHHHHHHHHHS-HHHHHHHHHHHS-TT--SHHHHHHHHHHHHS---HHHHHHHHHHHHHHHHHHHHHHHHH-